Protein AF-Q96KV7-F1 (afdb_monomer)

Nearest PDB structures (foldseek):
  8enz-assembly1_A  TM=8.561E-01  e=2.056E-13  Schizosaccharomyces pombe
  8eny-assembly2_B  TM=8.397E-01  e=1.420E-12  Schizosaccharomyces pombe
  6t9k-assembly1_D  TM=7.426E-01  e=1.130E-11  Saccharomyces cerevisiae S288C
  7tmw-assembly1_B  TM=4.945E-01  e=9.226E-14  Homo sapiens
  8gg8-assembly1_B  TM=3.399E-01  e=8.009E-14  Homo sapiens

Radius of gyration: 41.24 Å; Cα contacts (8 Å, |Δi|>4): 4295; chains: 1; bounding box: 119×124×129 Å

GO terms:
  GO:0034451 centriolar satellite (C, IDA)
  GO:0008017 microtubule binding (F, IDA)
  GO:0005814 centriole (C, IDA)
  GO:0060271 cilium assembly (P, IMP)
  GO:0061511 centriole elongation (P, IMP)
  GO:0005515 protein binding (F, IPI)
  GO:0036064 ciliary basal body (C, IDA)
  GO:0005813 centrosome (C, IDA)

pLDDT: mean 77.02, std 22.11, range [20.91, 97.31]

Foldseek 3Di:
DDQDDAPQKDFVCVVQVVVVCPQKHFFAPWDWDQDPQQRDIWIFWADAFDPGIKIKGGHDLVFFPNAQFQKKKWWKWFAWFGKWKKWWFFAFPVRQTAIEMEMLQDPAWDDDLRYTYDHDDDDDPDDPPPDRRTHHPPTFIEIEMERQQCVCCQRPVTGTDRTGMIMIGHGMITPTMMGRNFAEDQFDDPVRPPPAPHHHDDPVRHGDDDPPDGPVVRYHYHYPPDDDDDDDDDDDDDDDDDDDDDDDDDDDDDDDDDDDDDDDDDDDDDDDDDDDADVVFDDDDDDDDDDDDDDDDDDDDDDDDDDDDDDDDDDDDDDDDDDDDDYDDDDDDDDDDDDDDDDDDDDDDDDDDPPVVQWFFFDFFFAQCQQFVDKAAQLVNQWIWGWRFQWIWIAGQVPRGIDIQDDAQGGWQEWEAALVQQWIWIWHDAPQIKIFIAGSPVSHTLDIGTDQARGWRYWEAANHNQKIKTWHAHPVRWIKIWIWGDVCSVVSDDIHTLEMDTDNFDWQEKYQDNVDNQWIWTFAALWIWIWGDDRSYIDIDTFDPDVCSRFGWAEKDWADDDPPDPDPPFRWMWIFTQQQKIFIAGPVVSYTPDIDGAFDDDDPDDPDDDPPDRPRDGGWTWNEWEHYNFWIWTFTQQQKIWIAGPVRPDTLAIDGHPGGWHYWYQHNVNQKIWTGHLQGWTWIQGSVVRDIGTSHGFHNAFWQDKEAAQPQCKIWTFGPSQWIWIARPVSSDTLAIDGDDPWGWHEKYDQRPAQKIWTWIQQRKIWIAHSVVRDTQEIDNPDRGGWLEKDAFNVRQKIWIAHLQAKIWIFGRPDSHGHTPDIDHLFADHNAPRFNQQWEAANNRQKIWHHDSHQQKIWIAGRVPRHTQDIDGNQPVPPPDPDRKGWQGWDAAAPVQQWIWTAIQQGKIFIARNRPRDTPDIGHPNESGGWSEWDADNVRQWIWTFHFQWIWIFGRVDPPGDDTDIGHDGNGGWRYKDARSVNQWIWTTTSIIIIMGRPDDDPPPPDDDDDDDDDDDDDDDDDDDDDDDDDDDDDDDDDDDDYDDDDYDDDDDDDDDDDDDDDDDDDDDDDDDDPPDCLLQQAAPDPDDDDPDDPPDDDADPPPDDQWDFFDWFFAQQNAFQQWDADPVVQWTWGFDWQWIWTARLVARGIDTQHDAQTGWRHKEAAPVRQKIKIWHFDHPPDQFTWIFIAGPVPSDGPDIDGDWSGGWRDWYAQLVNQKIWTAHFQVTQKIWIAGRVVRDTQDMDHHPGGWQDKDADNVDSQWIWTFWAFWIKIWGFDDDDSHTDIDIDIAGDDCVVPRWGFNEKDCDDPPWIWTWTQQQKIWIDHNVVSDTQDMDRHDRGTFNDWDDADQKIWTFGQQQKIWIKGHNCVVVCVVVHPDDPDIDTPDMDGDDGGWRHKDAPRVRQWIWTRHLQRWIWTDGPPVRDIDTPHGFHNWFWADKEADQVRQWIWIFFQQQWIWIAGSVSRDTDAIDHDPPKGWHEKEWAAPLPPPPQATWMWIWIQQQKIWIARPNSSGTDDIENQDRGGWNYKYAENNRQWIWTWAQQQKIWIAGRNPRDTDDIDRVQHGFGFNYKEKDADCCVLLPDDAGIWMWTATQQQKIWIWGDDVVVPDIGTLDIDHADADPDDPDPDDFAGWDKYQALVDNQWIWIFGHHPFQWIFIAGSSVRGTPDIQHDPAGFLEWEHANPQCWIWTWAQVQKIKIARNVVSDIDIDHDRNGTFNYWYADNNSQWIWTDGITMITIIGRPDD

Sequence (1748 aa):
MARAWQHPFLNVFRHFRVDEWKRSAKQGDVAVVTDKTLKGAVYRIRGSVSAANYIQLPKSSTQSLGLTGRYLYVLFRPLPSKHFVIHLDVSSKDNQVIRVSFSNLFKEFKSTATWLQFPLVLEARTPQRDLVGLAPSGARWTCLQLDLQDVLLVYLNRCYGHLKSIRLCASLLVRNLYTSDLCFEPAISGAQWAKLPVTPMPREMAFPVPKGESWHDRYIHVRFPSESLKVPSKPIEKSCSPPEAVLLGPGPQPLPCPVASSKPVRFSVSPVVQTPSPTASGRAALAPRPFPEVSLSQERSDASNADGPGFHSLEPWAQLEASDIHTAAAGTHVLTHESAEVPVARTGSCEGFLPDPVLRLKGVIGFGGHGTRQALWTPDGAAVVYPCHAVIVVLLVDTGEQRFFLGHTDKVSALALDGSSSLLASAQARAPSVMRLWDFQTGRCLCLFRSPMHVVCSLSFSDSGALLCGVGKDHHGRTMVVAWGTGQVGLGGEVVVLAKAHTDFDVQAFRVTFFDETRMASCGQGSVRLWRLRGGVLRSCPVDLGEHHALQFTDLAFKQARDGCPEPSAAMLFVCSRSGHILEIDCQRMVVRHARRLLPTRTPGGPHPQKQTFSSGPGIAISSLSVSPAMCAVGSEDGFLRLWPLDFSSVLLEAEHEGPVSSVCVSPDGLRVLSATSSGHLGFLDTLSRVYHMLARSHTAPVLALAMEQRRGQLATVSQDRTVRIWDLATLQQLYDFTSSEDAPCAVTFHPTRPTFFCGFSSGAVRSFSLEAAEVLVEHTCHRGAVTGLTATPDGRLLFSSCSQGSLAQYSCADPQWHVLRVAADMVCPDAPASPSALAVSRDGRLLAFVGPSRCTVTVMGSASLDELLRVDIGTLDLASSRLDSAMAVCFGPAALGHLLVSTSSNRVVVLDAVSGRIIRELPGVHPEPCPSLTLSEDARFLLIAAGRTIKVWDYATQASPGPQVYIGHSEPVQAVAFSPDQQQVLSAGDAVFLWDVLAPTESDQSFPGAPPACKTGPGAGPLEDAASRASELPRQQVPKPCQASPPRLGVCARPPEGGDGARDTRNSGAPRTTYLASCKAFTPARVSCSPHSAKGTCPPPASGGWLRLKAVVGYSGNGRANMVWRPDTGFFAYTCGRLVVVEDLHSGAQQHWSGHSAEISTLALSHSAQVLASASGRSSTTAHCQIRVWDVSGGLCQHLIFPHSTTVLALAFSPDDRLLVTLGDHDGRTLALWGTATYDLVSSTRLPEPVHGVAFNPWDAGELTCVGQGTVTFWLLQQRGADISLQVRREPVPEAVGAGELTSLCYGAPPLLYCGTSSGQVCVWDTRAGRCFLSWEADDGGIGLLLFSGSRLVSGSSTGRLRLWAVGAVSELRCKGSGASSVFMEHELVLDGAVVSASFDDSVDMGVVGTTAGTLWFVSWAEGTSTRLISGHRSKVNEVVFSPGESHCATCSEDGSVRVWALASMELVIQFQVLNQSCLCLAWSPPCCGRPEQQRLAAGYGDGSLRIFSVSRTAMELKMHPHPVALTTVAFSTDGQTVLSGDKDGLVAVSHPCTGTTFRVLSDHQGAPISTICVTCKECEDLGVEGTDLWLAASGDQRVSVWASDWLRNHCELVDWLSFPMPATTETQGHLPPSLAAFCPWDGALLMYVGPGVYKEVIIYNLCQKQVVEKIPLPFFAMSLSLSPGTHLLAVGFAECMLRLVDCAMGTAQDFAGHDNAVHLCRFTPSARLLFTAARNEILVWEVPGL

Structure (mmCIF, N/CA/C/O backbone):
data_AF-Q96KV7-F1
#
_entry.id   AF-Q96KV7-F1
#
loop_
_atom_site.group_PDB
_atom_site.id
_atom_site.type_symbol
_atom_site.label_atom_id
_atom_site.label_alt_id
_atom_site.label_comp_id
_atom_site.label_asym_id
_atom_site.label_entity_id
_atom_site.label_seq_id
_atom_site.pdbx_PDB_ins_code
_atom_site.Cartn_x
_atom_site.Cartn_y
_atom_site.Cartn_z
_atom_site.occupancy
_atom_site.B_iso_or_equiv
_atom_site.auth_seq_id
_atom_site.auth_comp_id
_atom_site.auth_asym_id
_atom_site.auth_atom_id
_atom_site.pdbx_PDB_model_num
ATOM 1 N N . MET A 1 1 ? 10.758 19.929 -32.519 1.00 34.78 1 MET A N 1
ATOM 2 C CA . MET A 1 1 ? 10.108 20.698 -33.611 1.00 34.78 1 MET A CA 1
ATOM 3 C C . MET A 1 1 ? 9.412 21.913 -33.006 1.00 34.78 1 MET A C 1
ATOM 5 O O . MET A 1 1 ? 9.133 21.882 -31.813 1.00 34.78 1 MET A O 1
ATOM 9 N N . ALA A 1 2 ? 9.167 22.981 -33.771 1.00 31.41 2 ALA A N 1
ATOM 10 C CA . ALA A 1 2 ? 8.448 24.152 -33.258 1.00 31.41 2 ALA A CA 1
ATOM 11 C C . ALA A 1 2 ? 6.996 23.791 -32.886 1.00 31.41 2 ALA A C 1
ATOM 13 O O . ALA A 1 2 ? 6.369 23.001 -33.591 1.00 31.41 2 ALA A O 1
ATOM 14 N N . ARG A 1 3 ? 6.452 24.381 -31.808 1.00 45.59 3 ARG A N 1
ATOM 15 C CA . ARG A 1 3 ? 5.015 24.279 -31.491 1.00 45.59 3 ARG A CA 1
ATOM 16 C C . ARG A 1 3 ? 4.237 24.935 -32.634 1.00 45.59 3 ARG A C 1
ATOM 18 O O . ARG A 1 3 ? 4.366 26.143 -32.831 1.00 45.59 3 ARG A O 1
ATOM 25 N N . ALA A 1 4 ? 3.496 24.145 -33.409 1.00 49.84 4 ALA A N 1
ATOM 26 C CA . ALA A 1 4 ? 2.794 24.639 -34.588 1.00 49.84 4 ALA A CA 1
ATOM 27 C C . ALA A 1 4 ? 1.745 25.691 -34.191 1.00 49.84 4 ALA A C 1
ATOM 29 O O . ALA A 1 4 ? 0.995 25.499 -33.233 1.00 49.84 4 ALA A O 1
ATOM 30 N N . TRP A 1 5 ? 1.714 26.806 -34.921 1.00 50.12 5 TRP A N 1
ATOM 31 C CA . TRP A 1 5 ? 0.780 27.913 -34.699 1.00 50.12 5 TRP A CA 1
ATOM 32 C C . TRP A 1 5 ? -0.660 27.418 -34.928 1.00 50.12 5 TRP A C 1
ATOM 34 O O . TRP A 1 5 ? -0.947 26.880 -35.996 1.00 50.12 5 TRP A O 1
ATOM 44 N N . GLN A 1 6 ? -1.531 27.533 -33.919 1.00 59.19 6 GLN A N 1
ATOM 45 C CA . GLN A 1 6 ? -2.839 26.849 -33.888 1.00 59.19 6 GLN A CA 1
ATOM 46 C C . GLN A 1 6 ? -4.051 27.756 -33.618 1.00 59.19 6 GLN A C 1
ATOM 48 O O . GLN A 1 6 ? -5.178 27.282 -33.729 1.00 59.19 6 GLN A O 1
ATOM 53 N N . HIS A 1 7 ? -3.856 29.042 -33.311 1.00 55.34 7 HIS A N 1
ATOM 54 C CA . HIS A 1 7 ? -4.969 29.970 -33.089 1.00 55.34 7 HIS A CA 1
ATOM 55 C C . HIS A 1 7 ? -5.436 30.658 -34.388 1.00 55.34 7 HIS A C 1
ATOM 57 O O . HIS A 1 7 ? -4.595 31.051 -35.198 1.00 55.34 7 HIS A O 1
ATOM 63 N N . PRO A 1 8 ? -6.755 30.878 -34.569 1.00 68.19 8 PRO A N 1
ATOM 64 C CA . PRO A 1 8 ? -7.844 30.315 -33.764 1.00 68.19 8 PRO A CA 1
ATOM 65 C C . PRO A 1 8 ? -8.082 28.820 -34.049 1.00 68.19 8 PRO A C 1
ATOM 67 O O . PRO A 1 8 ? -8.606 28.120 -33.189 1.00 68.19 8 PRO A O 1
ATOM 70 N N . PHE A 1 9 ? -7.688 28.315 -35.222 1.00 83.25 9 PHE A N 1
ATOM 71 C CA . PHE A 1 9 ? -7.734 26.892 -35.577 1.00 83.25 9 PHE A CA 1
ATOM 72 C C . PHE A 1 9 ? -6.637 26.530 -36.588 1.00 83.25 9 PHE A C 1
ATOM 74 O O . PHE A 1 9 ? -6.172 27.381 -37.349 1.00 83.25 9 PHE A O 1
ATOM 81 N N . LEU A 1 10 ? -6.273 25.247 -36.655 1.00 87.31 10 LEU A N 1
ATOM 82 C CA . LEU A 1 10 ? -5.358 24.690 -37.650 1.00 87.31 10 LEU A CA 1
ATOM 83 C C . LEU A 1 10 ? -6.064 23.667 -38.545 1.00 87.31 10 LEU A C 1
ATOM 85 O O . LEU A 1 10 ? -6.632 22.690 -38.070 1.00 87.31 10 LEU A O 1
ATOM 89 N N . ASN A 1 11 ? -5.950 23.860 -39.858 1.00 89.25 11 ASN A N 1
ATOM 90 C CA . ASN A 1 11 ? -6.362 22.912 -40.893 1.00 89.25 11 ASN A CA 1
ATOM 91 C C . ASN A 1 11 ? -5.256 21.852 -41.088 1.00 89.25 11 ASN A C 1
ATOM 93 O O . ASN A 1 11 ? -4.212 22.142 -41.681 1.00 89.25 11 ASN A O 1
ATOM 97 N N . VAL A 1 12 ? -5.454 20.636 -40.565 1.00 88.12 12 VAL A N 1
ATOM 98 C CA . VAL A 1 12 ? -4.380 19.634 -40.437 1.00 88.12 12 VAL A CA 1
ATOM 99 C C . VAL A 1 12 ? -3.969 19.069 -41.799 1.00 88.12 12 VAL A C 1
ATOM 101 O O . VAL A 1 12 ? -2.770 18.984 -42.071 1.00 88.12 12 VAL A O 1
ATOM 104 N N . PHE A 1 13 ? -4.912 18.746 -42.699 1.00 89.25 13 PHE A N 1
ATOM 105 C CA . PHE A 1 13 ? -4.544 18.226 -44.026 1.00 89.25 13 PHE A CA 1
ATOM 106 C C . PHE A 1 13 ? -3.753 19.258 -44.844 1.00 89.25 13 PHE A C 1
ATOM 108 O O . PHE A 1 13 ? -2.751 18.903 -45.467 1.00 89.25 13 PHE A O 1
ATOM 115 N N . ARG A 1 14 ? -4.142 20.542 -44.778 1.00 85.25 14 ARG A N 1
ATOM 116 C CA . ARG A 1 14 ? -3.446 21.657 -45.447 1.00 85.25 14 ARG A CA 1
ATOM 117 C C . ARG A 1 14 ? -2.066 21.930 -44.840 1.00 85.25 14 ARG A C 1
ATOM 119 O O . ARG A 1 14 ? -1.130 22.216 -45.580 1.00 85.25 14 ARG A O 1
ATOM 126 N N . HIS A 1 15 ? -1.911 21.807 -43.517 1.00 83.62 15 HIS A N 1
ATOM 127 C CA . HIS A 1 15 ? -0.622 22.001 -42.839 1.00 83.62 15 HIS A CA 1
ATOM 128 C C . HIS A 1 15 ? 0.388 20.886 -43.155 1.00 83.62 15 HIS A C 1
ATOM 130 O O . HIS A 1 15 ? 1.561 21.157 -43.413 1.00 83.62 15 HIS A O 1
ATOM 136 N N . PHE A 1 16 ? -0.062 19.628 -43.167 1.00 82.00 16 PHE A N 1
ATOM 137 C CA . PHE A 1 16 ? 0.793 18.479 -43.479 1.00 82.00 16 PHE A CA 1
ATOM 138 C C . PHE A 1 16 ? 0.926 18.194 -44.982 1.00 82.00 16 PHE A C 1
ATOM 140 O O . PHE A 1 16 ? 1.760 17.368 -45.354 1.00 82.00 16 PHE A O 1
ATOM 147 N N . ARG A 1 17 ? 0.155 18.899 -45.828 1.00 82.75 17 ARG A N 1
ATOM 148 C CA . ARG A 1 17 ? 0.042 18.702 -47.283 1.00 82.75 17 ARG A CA 1
ATOM 149 C C . ARG A 1 17 ? -0.162 17.227 -47.629 1.00 82.75 17 ARG A C 1
ATOM 151 O O . ARG A 1 17 ? 0.691 16.601 -48.258 1.00 82.75 17 ARG A O 1
ATOM 158 N N . VAL A 1 18 ? -1.278 16.664 -47.159 1.00 84.25 18 VAL A N 1
ATOM 159 C CA . VAL A 1 18 ? -1.610 15.235 -47.337 1.00 84.25 18 VAL A CA 1
ATOM 160 C C . VAL A 1 18 ? -1.519 14.821 -48.807 1.00 84.25 18 VAL A C 1
ATOM 162 O O . VAL A 1 18 ? -0.989 13.754 -49.101 1.00 84.25 18 VAL A O 1
ATOM 165 N N . ASP A 1 19 ? -1.925 15.719 -49.703 1.00 82.31 19 ASP A N 1
ATOM 166 C CA . ASP A 1 19 ? -1.891 15.595 -51.161 1.00 82.31 19 ASP A CA 1
ATOM 167 C C . ASP A 1 19 ? -0.485 15.271 -51.721 1.00 82.31 19 ASP A C 1
ATOM 169 O O . ASP A 1 19 ? -0.372 14.577 -52.730 1.00 82.31 19 ASP A O 1
ATOM 173 N N . GLU A 1 20 ? 0.591 15.718 -51.056 1.00 84.81 20 GLU A N 1
ATOM 174 C CA . GLU A 1 20 ? 1.983 15.447 -51.452 1.00 84.81 20 GLU A CA 1
ATOM 175 C C . GLU A 1 20 ? 2.544 14.113 -50.912 1.00 84.81 20 GLU A C 1
ATOM 177 O O . GLU A 1 20 ? 3.621 13.700 -51.336 1.00 84.81 20 GLU A O 1
ATOM 182 N N . TRP A 1 21 ? 1.887 13.460 -49.943 1.00 85.12 21 TRP A N 1
ATOM 183 C CA . TRP A 1 21 ? 2.321 12.200 -49.296 1.00 85.12 21 TRP A CA 1
ATOM 184 C C . TRP A 1 21 ? 3.758 12.175 -48.719 1.00 85.12 21 TRP A C 1
ATOM 186 O O . TRP A 1 21 ? 4.327 11.115 -48.440 1.00 85.12 21 TRP A O 1
ATOM 196 N N . LYS A 1 22 ? 4.364 13.351 -48.496 1.00 80.56 22 LYS A N 1
ATOM 197 C CA . LYS A 1 22 ? 5.716 13.489 -47.918 1.00 80.56 22 LYS A CA 1
ATOM 198 C C . LYS A 1 22 ? 5.724 13.353 -46.394 1.00 80.56 22 LYS A C 1
ATOM 200 O O . LYS A 1 22 ? 6.629 12.729 -45.847 1.00 80.56 22 LYS A O 1
ATOM 205 N N . ARG A 1 23 ? 4.729 13.942 -45.715 1.00 82.56 23 ARG A N 1
ATOM 206 C CA . ARG A 1 23 ? 4.603 13.966 -44.239 1.00 82.56 23 ARG A CA 1
ATOM 207 C C . ARG A 1 23 ? 3.464 13.096 -43.695 1.00 82.56 23 ARG A C 1
ATOM 209 O O . ARG A 1 23 ? 3.427 12.838 -42.494 1.00 82.56 23 ARG A O 1
ATOM 216 N N . SER A 1 24 ? 2.569 12.638 -44.563 1.00 87.50 24 SER A N 1
ATOM 217 C CA . SER A 1 24 ? 1.545 11.620 -44.309 1.00 87.50 24 SER A CA 1
ATOM 218 C C . SER A 1 24 ? 1.986 10.257 -44.858 1.00 87.50 24 SER A C 1
ATOM 220 O O . SER A 1 24 ? 2.900 10.172 -45.679 1.00 87.50 24 SER A O 1
ATOM 222 N N . ALA A 1 25 ? 1.313 9.189 -44.434 1.00 87.56 25 ALA A N 1
ATOM 223 C CA . ALA A 1 25 ? 1.322 7.899 -45.120 1.00 87.56 25 ALA A CA 1
ATOM 224 C C . ALA A 1 25 ? -0.082 7.577 -45.653 1.00 87.56 25 ALA A C 1
ATOM 226 O O . ALA A 1 25 ? -1.083 7.988 -45.060 1.00 87.56 25 ALA A O 1
ATOM 227 N N . LYS A 1 26 ? -0.145 6.787 -46.728 1.00 88.25 26 LYS A N 1
ATOM 228 C CA . LYS A 1 26 ? -1.336 6.018 -47.098 1.00 88.25 26 LYS A CA 1
ATOM 229 C C . LYS A 1 26 ? -0.977 4.570 -47.400 1.00 88.25 26 LYS A C 1
ATOM 231 O O . LYS A 1 26 ? 0.113 4.306 -47.903 1.00 88.25 26 LYS A O 1
ATOM 236 N N . GLN A 1 27 ? -1.924 3.677 -47.154 1.00 84.62 27 GLN A N 1
ATOM 237 C CA . GLN A 1 27 ? -1.878 2.267 -47.536 1.00 84.62 27 GLN A CA 1
ATOM 238 C C . GLN A 1 27 ? -3.271 1.868 -48.056 1.00 84.62 27 GLN A C 1
ATOM 240 O O . GLN A 1 27 ? -4.271 2.392 -47.561 1.00 84.62 27 GLN A O 1
ATOM 245 N N . GLY A 1 28 ? -3.346 1.003 -49.074 1.00 84.56 28 GLY A N 1
ATOM 246 C CA . GLY A 1 28 ? -4.618 0.532 -49.652 1.00 84.56 28 GLY A CA 1
ATOM 247 C C . GLY A 1 28 ? -5.316 1.489 -50.640 1.00 84.56 28 GLY A C 1
ATOM 248 O O . GLY A 1 28 ? -4.690 2.411 -51.174 1.00 84.56 28 GLY A O 1
ATOM 249 N N . ASP A 1 29 ? -6.618 1.271 -50.906 1.00 85.56 29 ASP A N 1
ATOM 250 C CA . ASP A 1 29 ? -7.444 2.128 -51.793 1.00 85.56 29 ASP A CA 1
ATOM 251 C C . ASP A 1 29 ? -7.745 3.468 -51.107 1.00 85.56 29 ASP A C 1
ATOM 253 O O . ASP A 1 29 ? -8.786 3.664 -50.471 1.00 85.56 29 ASP A O 1
ATOM 257 N N . VAL A 1 30 ? -6.783 4.383 -51.244 1.00 88.00 30 VAL A N 1
ATOM 258 C CA . VAL A 1 30 ? -6.872 5.789 -50.849 1.00 88.00 30 VAL A CA 1
ATOM 259 C C . VAL A 1 30 ? -6.730 6.681 -52.084 1.00 88.00 30 VAL A C 1
ATOM 261 O O . VAL A 1 30 ? -5.627 6.867 -52.623 1.00 88.00 30 VAL A O 1
ATOM 264 N N . ALA A 1 31 ? -7.853 7.268 -52.496 1.00 88.44 31 ALA A N 1
ATOM 265 C CA . ALA A 1 31 ? -7.987 8.108 -53.684 1.00 88.44 31 ALA A CA 1
ATOM 266 C C . ALA A 1 31 ? -8.670 9.447 -53.363 1.00 88.44 31 ALA A C 1
ATOM 268 O O . ALA A 1 31 ? -9.556 9.517 -52.511 1.00 88.44 31 ALA A O 1
ATOM 269 N N . VAL A 1 32 ? -8.293 10.510 -54.078 1.00 89.69 32 VAL A N 1
ATOM 270 C CA . VAL A 1 32 ? -9.004 11.798 -54.031 1.00 89.69 32 VAL A CA 1
ATOM 271 C C . VAL A 1 32 ? -10.189 11.739 -54.996 1.00 89.69 32 VAL A C 1
ATOM 273 O O . VAL A 1 32 ? -10.039 11.317 -56.140 1.00 89.69 32 VAL A O 1
ATOM 276 N N . VAL A 1 33 ? -11.371 12.144 -54.534 1.00 90.00 33 VAL A N 1
ATOM 277 C CA . VAL A 1 33 ? -12.633 12.114 -55.290 1.00 90.00 33 VAL A CA 1
ATOM 278 C C . VAL A 1 33 ? -13.366 13.442 -55.092 1.00 90.00 33 VAL A C 1
ATOM 280 O O . VAL A 1 33 ? -13.329 14.010 -54.005 1.00 90.00 33 VAL A O 1
ATOM 283 N N . THR A 1 34 ? -14.052 13.956 -56.113 1.00 87.75 34 THR A N 1
ATOM 284 C CA . THR A 1 34 ? -14.915 15.141 -55.964 1.00 87.75 34 THR A CA 1
ATOM 285 C C . THR A 1 34 ? -16.287 14.736 -55.419 1.00 87.75 34 THR A C 1
ATOM 287 O O . THR A 1 34 ? -17.031 14.017 -56.088 1.00 87.75 34 THR A O 1
ATOM 290 N N . ASP A 1 35 ? -16.656 15.200 -54.222 1.00 86.94 35 ASP A N 1
ATOM 291 C CA . ASP A 1 35 ? -17.987 14.953 -53.654 1.00 86.94 35 ASP A CA 1
ATOM 292 C C . ASP A 1 35 ? -19.024 15.935 -54.237 1.00 86.94 35 ASP A C 1
ATOM 294 O O . ASP A 1 35 ? -18.842 17.156 -54.211 1.00 86.94 35 ASP A O 1
ATOM 298 N N . LYS A 1 36 ? -20.136 15.396 -54.759 1.00 81.38 36 LYS A N 1
ATOM 299 C CA . LYS A 1 36 ? -21.201 16.176 -55.417 1.00 81.38 36 LYS A CA 1
ATOM 300 C C . LYS A 1 36 ? -22.004 17.065 -54.457 1.00 81.38 36 LYS A C 1
ATOM 302 O O . LYS A 1 36 ? -22.566 18.061 -54.903 1.00 81.38 36 LYS A O 1
ATOM 307 N N . THR A 1 37 ? -22.081 16.716 -53.172 1.00 80.25 37 THR A N 1
ATOM 308 C CA . THR A 1 37 ? -22.831 17.475 -52.155 1.00 80.25 37 THR A CA 1
ATOM 309 C C . THR A 1 37 ? -22.008 18.631 -51.589 1.00 80.25 37 THR A C 1
ATOM 311 O O . THR A 1 37 ? -22.531 19.731 -51.430 1.00 80.25 37 THR A O 1
ATOM 314 N N . LEU A 1 38 ? -20.706 18.417 -51.376 1.00 82.88 38 LEU A N 1
ATOM 315 C CA . LEU A 1 38 ? -19.777 19.428 -50.865 1.00 82.88 38 LEU A CA 1
ATOM 316 C C . LEU A 1 38 ? -19.147 20.307 -51.957 1.00 82.88 38 LEU A C 1
ATOM 318 O O . LEU A 1 38 ? -18.582 21.349 -51.632 1.00 82.88 38 LEU A O 1
ATOM 322 N N . LYS A 1 39 ? -19.222 19.893 -53.232 1.00 80.94 39 LYS A N 1
ATOM 323 C CA . LYS A 1 39 ? -18.578 20.548 -54.390 1.00 80.94 39 LYS A CA 1
ATOM 324 C C . LYS A 1 39 ? -17.064 20.749 -54.208 1.00 80.94 39 LYS A C 1
ATOM 326 O O . LYS A 1 39 ? -16.514 21.777 -54.591 1.00 80.94 39 LYS A O 1
ATOM 331 N N . GLY A 1 40 ? -16.390 19.761 -53.619 1.00 80.56 40 GLY A N 1
ATOM 332 C CA . GLY A 1 40 ? -14.963 19.826 -53.304 1.00 80.56 40 GLY A CA 1
ATOM 333 C C . GLY A 1 40 ? -14.284 18.460 -53.326 1.00 80.56 40 GLY A C 1
ATOM 334 O O . GLY A 1 40 ? -14.946 17.422 -53.372 1.00 80.56 40 GLY A O 1
ATOM 335 N N . ALA A 1 41 ? -12.953 18.470 -53.307 1.00 85.19 41 ALA A N 1
ATOM 336 C CA . ALA A 1 41 ? -12.144 17.264 -53.178 1.00 85.19 41 ALA A CA 1
ATOM 337 C C . ALA A 1 41 ? -12.269 16.667 -51.766 1.00 85.19 41 ALA A C 1
ATOM 339 O O . ALA A 1 41 ? -12.220 17.392 -50.771 1.00 85.19 41 ALA A O 1
ATOM 340 N N . VAL A 1 42 ? -12.415 15.345 -51.691 1.00 91.56 42 VAL A N 1
ATOM 341 C CA . VAL A 1 42 ? -12.434 14.557 -50.455 1.00 91.56 42 VAL A CA 1
ATOM 342 C C . VAL A 1 42 ? -11.585 13.298 -50.626 1.00 91.56 42 VAL A C 1
ATOM 344 O O . VAL A 1 42 ? -11.431 12.774 -51.731 1.00 91.56 42 VAL A O 1
ATOM 347 N N . TYR A 1 43 ? -11.043 12.793 -49.527 1.00 92.12 43 TYR A N 1
ATOM 348 C CA . TYR A 1 43 ? -10.253 11.570 -49.487 1.00 92.12 43 TYR A CA 1
ATOM 349 C C . TYR A 1 43 ? -11.164 10.361 -49.270 1.00 92.12 43 TYR A C 1
ATOM 351 O O . TYR A 1 43 ? -11.771 10.222 -48.212 1.00 92.12 43 TYR A O 1
ATOM 359 N N . ARG A 1 44 ? -11.266 9.472 -50.262 1.00 92.19 44 ARG A N 1
ATOM 360 C CA . ARG A 1 44 ? -11.951 8.181 -50.138 1.00 92.19 44 ARG A CA 1
ATOM 361 C C . ARG A 1 44 ? -10.955 7.125 -49.680 1.00 92.19 44 ARG A C 1
ATOM 363 O O . ARG A 1 44 ? -10.014 6.841 -50.414 1.00 92.19 44 ARG A O 1
ATOM 370 N N . ILE A 1 45 ? -11.217 6.507 -48.533 1.00 90.38 45 ILE A N 1
ATOM 371 C CA . ILE A 1 45 ? -10.579 5.259 -48.097 1.00 90.38 45 ILE A CA 1
ATOM 372 C C . ILE A 1 45 ? -11.598 4.133 -48.296 1.00 90.38 45 ILE A C 1
ATOM 374 O O . ILE A 1 45 ? -12.754 4.282 -47.899 1.00 90.38 45 ILE A O 1
ATOM 378 N N . ARG A 1 46 ? -11.211 3.005 -48.897 1.00 83.75 46 ARG A N 1
ATOM 379 C CA . ARG A 1 46 ? -12.092 1.844 -49.127 1.00 83.75 46 ARG A CA 1
ATOM 380 C C . ARG A 1 46 ? -11.367 0.556 -48.742 1.00 83.75 46 ARG A C 1
ATOM 382 O O . ARG A 1 46 ? -10.224 0.364 -49.122 1.00 83.75 46 ARG A O 1
ATOM 389 N N . GLY A 1 47 ? -12.036 -0.331 -48.009 1.00 77.38 47 GLY A N 1
ATOM 390 C CA . GLY A 1 47 ? -11.460 -1.618 -47.606 1.00 77.38 47 GLY A CA 1
ATOM 391 C C . GLY A 1 47 ? -12.272 -2.329 -46.524 1.00 77.38 47 GLY A C 1
ATOM 392 O O . GLY A 1 47 ? -13.288 -1.807 -46.059 1.00 77.38 47 GLY A O 1
ATOM 393 N N . SER A 1 48 ? -11.821 -3.516 -46.129 1.00 67.94 48 SER A N 1
ATOM 394 C CA . SER A 1 48 ? -12.137 -4.114 -44.828 1.00 67.94 48 SER A CA 1
ATOM 395 C C . SER A 1 48 ? -11.428 -3.345 -43.705 1.00 67.94 48 SER A C 1
ATOM 397 O O . SER A 1 48 ? -10.426 -2.667 -43.950 1.00 67.94 48 SER A O 1
ATOM 399 N N . VAL A 1 49 ? -11.949 -3.433 -42.477 1.00 57.81 49 VAL A N 1
ATOM 400 C CA . VAL A 1 49 ? -11.291 -2.875 -41.287 1.00 57.81 49 VAL A CA 1
ATOM 401 C C . VAL A 1 49 ? -10.140 -3.795 -40.886 1.00 57.81 49 VAL A C 1
ATOM 403 O O . VAL A 1 49 ? -10.342 -4.824 -40.255 1.00 57.81 49 VAL A O 1
ATOM 406 N N . SER A 1 50 ? -8.934 -3.426 -41.308 1.00 52.88 50 SER A N 1
ATOM 407 C CA . SER A 1 50 ? -7.657 -3.974 -40.846 1.00 52.88 50 SER A CA 1
ATOM 408 C C . SER A 1 50 ? -6.526 -3.002 -41.211 1.00 52.88 50 SER A C 1
ATOM 410 O O . SER A 1 50 ? -6.756 -1.985 -41.878 1.00 52.88 50 SER A O 1
ATOM 412 N N . ALA A 1 51 ? -5.289 -3.315 -40.817 1.00 56.09 51 ALA A N 1
ATOM 413 C CA . ALA A 1 51 ? -4.108 -2.474 -41.029 1.00 56.09 51 ALA A CA 1
ATOM 414 C C . ALA A 1 51 ? -3.756 -2.166 -42.508 1.00 56.09 51 ALA A C 1
ATOM 416 O O . ALA A 1 51 ? -2.841 -1.391 -42.763 1.00 56.09 51 ALA A O 1
ATOM 417 N N . ALA A 1 52 ? -4.463 -2.726 -43.496 1.00 69.06 52 ALA A N 1
ATOM 418 C CA . ALA A 1 52 ? -4.124 -2.585 -44.915 1.00 69.06 52 ALA A CA 1
ATOM 419 C C . ALA A 1 52 ? -4.664 -1.317 -45.617 1.00 69.06 52 ALA A C 1
ATOM 421 O O . ALA A 1 52 ? -4.171 -0.987 -46.694 1.00 69.06 52 ALA A O 1
ATOM 422 N N . ASN A 1 53 ? -5.671 -0.614 -45.072 1.00 85.31 53 ASN A N 1
ATOM 423 C CA . ASN A 1 53 ? -6.352 0.495 -45.771 1.00 85.31 53 ASN A CA 1
ATOM 424 C C . ASN A 1 53 ? -6.515 1.743 -44.882 1.00 85.31 53 ASN A C 1
ATOM 426 O O . ASN A 1 53 ? -7.514 1.864 -44.168 1.00 85.31 53 ASN A O 1
ATOM 430 N N . TYR A 1 54 ? -5.567 2.689 -44.930 1.00 89.56 54 TYR A N 1
ATOM 431 C CA . TYR A 1 54 ? -5.578 3.873 -44.058 1.00 89.56 54 TYR A CA 1
ATOM 432 C C . TYR A 1 54 ? -4.894 5.130 -44.627 1.00 89.56 54 TYR A C 1
ATOM 434 O O . TYR A 1 54 ? -4.047 5.059 -45.517 1.00 89.56 54 TYR A O 1
ATOM 442 N N . ILE A 1 55 ? -5.211 6.287 -44.029 1.00 91.38 55 ILE A N 1
ATOM 443 C CA . ILE A 1 55 ? -4.398 7.518 -44.041 1.00 91.38 55 ILE A CA 1
ATOM 444 C C . ILE A 1 55 ? -3.820 7.717 -42.637 1.00 91.38 55 ILE A C 1
ATOM 446 O O . ILE A 1 55 ? -4.566 7.656 -41.661 1.00 91.38 55 ILE A O 1
ATOM 450 N N . GLN A 1 56 ? -2.516 7.984 -42.524 1.00 90.38 56 GLN A N 1
ATOM 451 C CA . GLN A 1 56 ? -1.853 8.261 -41.244 1.00 90.38 56 GLN A CA 1
ATOM 452 C C . GLN A 1 56 ? -1.104 9.596 -41.262 1.00 90.38 56 GLN A C 1
ATOM 454 O O . GLN A 1 56 ? -0.434 9.953 -42.236 1.00 90.38 56 GLN A O 1
ATOM 459 N N . LEU A 1 57 ? -1.203 10.307 -40.144 1.00 91.00 57 LEU A N 1
ATOM 460 C CA . LEU A 1 57 ? -0.556 11.576 -39.856 1.00 91.00 57 LEU A CA 1
ATOM 461 C C . LEU A 1 57 ? 0.107 11.485 -38.466 1.00 91.00 57 LEU A C 1
ATOM 463 O O . LEU A 1 57 ? -0.617 11.325 -37.486 1.00 91.00 57 LEU A O 1
ATOM 467 N N . PRO A 1 58 ? 1.441 11.611 -38.336 1.00 87.94 58 PRO A N 1
ATOM 468 C CA . PRO A 1 58 ? 2.441 11.755 -39.395 1.00 87.94 58 PRO A CA 1
ATOM 469 C C . PRO A 1 58 ? 2.825 10.394 -40.013 1.00 87.94 58 PRO A C 1
ATOM 471 O O . PRO A 1 58 ? 2.329 9.337 -39.618 1.00 87.94 58 PRO A O 1
ATOM 474 N N . LYS A 1 59 ? 3.726 10.415 -41.002 1.00 84.25 59 LYS A N 1
ATOM 475 C CA . LYS A 1 59 ? 4.155 9.243 -41.791 1.00 84.25 59 LYS A CA 1
ATOM 476 C C . LYS A 1 59 ? 4.702 8.066 -40.962 1.00 84.25 59 LYS A C 1
ATOM 478 O O . LYS A 1 59 ? 4.590 6.931 -41.409 1.00 84.25 59 LYS A O 1
ATOM 483 N N . SER A 1 60 ? 5.247 8.316 -39.768 1.00 81.25 60 SER A N 1
ATOM 484 C CA . SER A 1 60 ? 5.673 7.290 -38.801 1.00 81.25 60 SER A CA 1
ATOM 485 C C . SER A 1 60 ? 5.024 7.525 -37.435 1.00 81.25 60 SER A C 1
ATOM 487 O O . SER A 1 60 ? 4.968 8.665 -36.985 1.00 81.25 60 SER A O 1
ATOM 489 N N . SER A 1 61 ? 4.623 6.462 -36.734 1.00 71.62 61 SER A N 1
ATOM 490 C CA . SER A 1 61 ? 4.109 6.510 -35.350 1.00 71.62 61 SER A CA 1
ATOM 491 C C . SER A 1 61 ? 5.159 6.944 -34.309 1.00 71.62 61 SER A C 1
ATOM 493 O O . SER A 1 61 ? 4.813 7.321 -33.183 1.00 71.62 61 SER A O 1
ATOM 495 N N . THR A 1 62 ? 6.446 6.928 -34.677 1.00 74.50 62 THR A N 1
ATOM 496 C CA . THR A 1 62 ? 7.545 7.479 -33.865 1.00 74.50 62 THR A CA 1
ATOM 497 C C . THR A 1 62 ? 7.601 9.008 -33.891 1.00 74.50 62 THR A C 1
ATOM 499 O O . THR A 1 62 ? 8.178 9.616 -32.993 1.00 74.50 62 THR A O 1
ATOM 502 N N . GLN A 1 63 ? 6.983 9.652 -34.886 1.00 77.50 63 GLN A N 1
ATOM 503 C CA . GLN A 1 63 ? 6.887 11.109 -34.982 1.00 77.50 63 GLN A CA 1
ATOM 504 C C . GLN A 1 63 ? 5.592 11.598 -34.308 1.00 77.50 63 GLN A C 1
ATOM 506 O O . GLN A 1 63 ? 4.581 10.900 -34.306 1.00 77.50 63 GLN A O 1
ATOM 511 N N . SER A 1 64 ? 5.616 12.809 -33.743 1.00 85.06 64 SER A N 1
ATOM 512 C CA . SER A 1 64 ? 4.442 13.455 -33.134 1.00 85.06 64 SER A CA 1
ATOM 513 C C . SER A 1 64 ? 3.967 14.634 -33.985 1.00 85.06 64 SER A C 1
ATOM 515 O O . SER A 1 64 ? 4.792 15.415 -34.464 1.00 85.06 64 SER A O 1
ATOM 517 N N . LEU A 1 65 ? 2.648 14.797 -34.137 1.00 86.25 65 LEU A N 1
ATOM 518 C CA . LEU A 1 65 ? 2.040 16.005 -34.707 1.00 86.25 65 LEU A CA 1
ATOM 519 C C . LEU A 1 65 ? 2.263 17.240 -33.818 1.00 86.25 65 LEU A C 1
ATOM 521 O O . LEU A 1 65 ? 2.321 18.355 -34.331 1.00 86.25 65 LEU A O 1
ATOM 525 N N . GLY A 1 66 ? 2.383 17.051 -32.497 1.00 84.31 66 GLY A N 1
ATOM 526 C CA . GLY A 1 66 ? 2.609 18.132 -31.533 1.00 84.31 66 GLY A CA 1
ATOM 527 C C . GLY A 1 66 ? 1.467 19.152 -31.439 1.00 84.31 66 GLY A C 1
ATOM 528 O O . GLY A 1 66 ? 1.715 20.301 -31.070 1.00 84.31 66 GLY A O 1
ATOM 529 N N . LEU A 1 67 ? 0.239 18.762 -31.802 1.00 87.56 67 LEU A N 1
ATOM 530 C CA . LEU A 1 67 ? -0.929 19.647 -31.789 1.00 87.56 67 LEU A CA 1
ATOM 531 C C . LEU A 1 67 ? -1.530 19.698 -30.384 1.00 87.56 67 LEU A C 1
ATOM 533 O O . LEU A 1 67 ? -1.731 18.667 -29.757 1.00 87.56 67 LEU A O 1
ATOM 537 N N . THR A 1 68 ? -1.797 20.899 -29.886 1.00 87.88 68 THR A N 1
ATOM 538 C CA . THR A 1 68 ? -2.198 21.172 -28.497 1.00 87.88 68 THR A CA 1
ATOM 539 C C . THR A 1 68 ? -3.642 21.646 -28.370 1.00 87.88 68 THR A C 1
ATOM 541 O O . THR A 1 68 ? -4.109 21.796 -27.247 1.00 87.88 68 THR A O 1
ATOM 544 N N . GLY A 1 69 ? -4.345 21.866 -29.489 1.00 85.75 69 GLY A N 1
ATOM 545 C CA . GLY A 1 69 ? -5.744 22.302 -29.496 1.00 85.75 69 GLY A CA 1
ATOM 546 C C . GLY A 1 69 ? -6.650 21.377 -28.683 1.00 85.75 69 GLY A C 1
ATOM 547 O O . GLY A 1 69 ? -6.623 20.164 -28.909 1.00 85.75 69 GLY A O 1
ATOM 548 N N . ARG A 1 70 ? -7.435 21.942 -27.751 1.00 89.69 70 ARG A N 1
ATOM 549 C CA . ARG A 1 70 ? -8.414 21.222 -26.902 1.00 89.69 70 ARG A CA 1
ATOM 550 C C . ARG A 1 70 ? -9.416 20.407 -27.728 1.00 89.69 70 ARG A C 1
ATOM 552 O O . ARG A 1 70 ? -9.714 19.268 -27.379 1.00 89.69 70 ARG A O 1
ATOM 559 N N . TYR A 1 71 ? -9.901 20.979 -28.827 1.00 91.50 71 TYR A N 1
ATOM 560 C CA . TYR A 1 71 ? -10.935 20.401 -29.677 1.00 91.50 71 TYR A CA 1
ATOM 561 C C . TYR A 1 71 ? -10.367 19.869 -30.997 1.00 91.50 71 TYR A C 1
ATOM 563 O O . TYR A 1 71 ? -9.617 20.565 -31.691 1.00 91.50 71 TYR A O 1
ATOM 571 N N . LEU A 1 72 ? -10.787 18.663 -31.385 1.00 93.19 72 LEU A N 1
ATOM 572 C CA . LEU A 1 72 ? -10.532 18.064 -32.697 1.00 93.19 72 LEU A CA 1
ATOM 573 C C . LEU A 1 72 ? -11.853 17.892 -33.459 1.00 93.19 72 LEU A C 1
ATOM 575 O O . LEU A 1 72 ? -12.773 17.239 -32.973 1.00 93.19 72 LEU A O 1
ATOM 579 N N . TYR A 1 73 ? -11.920 18.436 -34.673 1.00 93.00 73 TYR A N 1
ATOM 580 C CA . TYR A 1 73 ? -13.072 18.347 -35.571 1.00 93.00 73 TYR A CA 1
ATOM 581 C C . TYR A 1 73 ? -12.738 17.427 -36.749 1.00 93.00 73 TYR A C 1
ATOM 583 O O . TYR A 1 73 ? -11.858 17.734 -37.560 1.00 93.00 73 TYR A O 1
ATOM 591 N N . VAL A 1 74 ? -13.455 16.310 -36.857 1.00 92.81 74 VAL A N 1
ATOM 592 C CA . VAL A 1 74 ? -13.328 15.323 -37.936 1.00 92.81 74 VAL A CA 1
ATOM 593 C C . VAL A 1 74 ? -14.522 15.460 -38.879 1.00 92.81 74 VAL A C 1
ATOM 595 O O . VAL A 1 74 ? -15.655 15.158 -38.502 1.00 92.81 74 VAL A O 1
ATOM 598 N N . LEU A 1 75 ? -14.276 15.907 -40.115 1.00 93.06 75 LEU A N 1
ATOM 599 C CA . LEU A 1 75 ? -15.307 16.031 -41.150 1.00 93.06 75 LEU A CA 1
ATOM 600 C C . LEU A 1 75 ? -15.274 14.801 -42.061 1.00 93.06 75 LEU A C 1
ATOM 602 O O . LEU A 1 75 ? -14.446 14.721 -42.975 1.00 93.06 75 LEU A O 1
ATOM 606 N N . PHE A 1 76 ? -16.174 13.849 -41.821 1.00 92.88 76 PHE A N 1
ATOM 607 C CA . PHE A 1 76 ? -16.195 12.558 -42.513 1.00 92.88 76 PHE A CA 1
ATOM 608 C C . PHE A 1 76 ? -17.613 12.098 -42.873 1.00 92.88 76 PHE A C 1
ATOM 610 O O . PHE A 1 76 ? -18.609 12.649 -42.415 1.00 92.88 76 PHE A O 1
ATOM 617 N N . ARG A 1 77 ? -17.700 11.069 -43.711 1.00 91.19 77 ARG A N 1
ATOM 618 C CA . ARG A 1 77 ? -18.928 10.365 -44.080 1.00 91.19 77 ARG A CA 1
ATOM 619 C C . ARG A 1 77 ? -18.596 8.878 -44.230 1.00 91.19 77 ARG A C 1
ATOM 621 O O . ARG A 1 77 ? -17.778 8.549 -45.093 1.00 91.19 77 ARG A O 1
ATOM 628 N N . PRO A 1 78 ? -19.175 7.971 -43.427 1.00 88.69 78 PRO A N 1
ATOM 629 C CA . PRO A 1 78 ? -18.935 6.542 -43.595 1.00 88.69 78 PRO A CA 1
ATOM 630 C C . PRO A 1 78 ? -19.539 6.052 -44.916 1.00 88.69 78 PRO A C 1
ATOM 632 O O . PRO A 1 78 ? -20.549 6.584 -45.385 1.00 88.69 78 PRO A O 1
ATOM 635 N N . LEU A 1 79 ? -18.931 5.034 -45.527 1.00 85.62 79 LEU A N 1
ATOM 636 C CA . LEU A 1 79 ? -19.555 4.348 -46.656 1.00 85.62 79 LEU A CA 1
ATOM 637 C C . LEU A 1 79 ? -20.708 3.465 -46.135 1.00 85.62 79 LEU A C 1
ATOM 639 O O . LEU A 1 79 ? -20.504 2.734 -45.163 1.00 85.62 79 LEU A O 1
ATOM 643 N N . PRO A 1 80 ? -21.901 3.489 -46.763 1.00 78.88 80 PRO A N 1
ATOM 644 C CA . PRO A 1 80 ? -23.016 2.631 -46.367 1.00 78.88 80 PRO A CA 1
ATOM 645 C C . PRO A 1 80 ? -22.643 1.146 -46.315 1.00 78.88 80 PRO A C 1
ATOM 647 O O . PRO A 1 80 ? -21.849 0.669 -47.131 1.00 78.88 80 PRO A O 1
ATOM 650 N N . SER A 1 81 ? -23.263 0.394 -45.403 1.00 73.88 81 SER A N 1
ATOM 651 C CA . SER A 1 81 ? -23.063 -1.055 -45.217 1.00 73.88 81 SER A CA 1
ATOM 652 C C . SER A 1 81 ? -21.609 -1.489 -44.952 1.00 73.88 81 SER A C 1
ATOM 654 O O . SER A 1 81 ? -21.223 -2.609 -45.284 1.00 73.88 81 SER A O 1
ATOM 656 N N . LYS A 1 82 ? -20.772 -0.612 -44.373 1.00 83.06 82 LYS A N 1
ATOM 657 C CA . LYS A 1 82 ? -19.369 -0.915 -44.043 1.00 83.06 82 LYS A CA 1
ATOM 658 C C . LYS A 1 82 ? -18.951 -0.388 -42.669 1.00 83.06 82 LYS A C 1
ATOM 660 O O . LYS A 1 82 ? -19.529 0.567 -42.147 1.00 83.06 82 LYS A O 1
ATOM 665 N N . HIS A 1 83 ? -17.922 -1.022 -42.111 1.00 83.56 83 HIS A N 1
ATOM 666 C CA . HIS A 1 83 ? -17.257 -0.590 -40.885 1.00 83.56 83 HIS A CA 1
ATOM 667 C C . HIS A 1 83 ? -16.122 0.400 -41.195 1.00 83.56 83 HIS A C 1
ATOM 669 O O . HIS A 1 83 ? -15.488 0.293 -42.248 1.00 83.56 83 HIS A O 1
ATOM 675 N N . PHE A 1 84 ? -15.859 1.329 -40.278 1.00 89.00 84 PHE A N 1
ATOM 676 C CA . PHE A 1 84 ? -14.765 2.308 -40.337 1.00 89.00 84 PHE A CA 1
ATOM 677 C C . PHE A 1 84 ? -14.116 2.477 -38.958 1.00 89.00 84 PHE A C 1
ATOM 679 O O . PHE A 1 84 ? -14.785 2.257 -37.950 1.00 89.00 84 PHE A O 1
ATOM 686 N N . VAL A 1 85 ? -12.852 2.910 -38.877 1.00 89.44 85 VAL A N 1
ATOM 687 C CA . VAL A 1 85 ? -12.200 3.227 -37.587 1.00 89.44 85 VAL A CA 1
ATOM 688 C C . VAL A 1 85 ? -11.415 4.535 -37.666 1.00 89.44 85 VAL A C 1
ATOM 690 O O . VAL A 1 85 ? -10.729 4.813 -38.648 1.00 89.44 85 VAL A O 1
ATOM 693 N N . ILE A 1 86 ? -11.500 5.341 -36.611 1.00 92.50 86 ILE A N 1
ATOM 694 C CA . ILE A 1 86 ? -10.729 6.572 -36.414 1.00 92.50 86 ILE A CA 1
ATOM 695 C C . ILE A 1 86 ? -9.886 6.377 -35.154 1.00 92.50 86 ILE A C 1
ATOM 697 O O . ILE A 1 86 ? -10.450 6.341 -34.065 1.00 92.50 86 ILE A O 1
ATOM 701 N N . HIS A 1 87 ? -8.562 6.261 -35.284 1.00 92.19 87 HIS A N 1
ATOM 702 C CA . HIS A 1 87 ? -7.635 6.209 -34.147 1.00 92.19 87 HIS A CA 1
ATOM 703 C C . HIS A 1 87 ? -6.902 7.541 -33.966 1.00 92.19 87 HIS A C 1
ATOM 705 O O . HIS A 1 87 ? -6.474 8.174 -34.936 1.00 92.19 87 HIS A O 1
ATOM 711 N N . LEU A 1 88 ? -6.705 7.920 -32.708 1.00 93.69 88 LEU A N 1
ATOM 712 C CA . LEU A 1 88 ? -6.024 9.125 -32.256 1.00 93.69 88 LEU A CA 1
ATOM 713 C C . LEU A 1 88 ? -5.033 8.719 -31.162 1.00 93.69 88 LEU A C 1
ATOM 715 O O . LEU A 1 88 ? -5.449 8.359 -30.064 1.00 93.69 88 LEU A O 1
ATOM 719 N N . ASP A 1 89 ? -3.731 8.768 -31.433 1.00 93.12 89 ASP A N 1
ATOM 720 C CA . ASP A 1 89 ? -2.735 8.597 -30.373 1.00 93.12 89 ASP A CA 1
ATOM 721 C C . ASP A 1 89 ? -2.570 9.947 -29.667 1.00 93.12 89 ASP A C 1
ATOM 723 O O . ASP A 1 89 ? -2.120 10.922 -30.276 1.00 93.12 89 ASP A O 1
ATOM 727 N N . VAL A 1 90 ? -2.926 10.022 -28.388 1.00 92.69 90 VAL A N 1
ATOM 728 C CA . VAL A 1 90 ? -2.932 11.254 -27.593 1.00 92.69 90 VAL A CA 1
ATOM 729 C C . VAL A 1 90 ? -1.922 11.140 -26.455 1.00 92.69 90 VAL A C 1
ATOM 731 O O . VAL A 1 90 ? -1.933 10.172 -25.708 1.00 92.69 90 VAL A O 1
ATOM 734 N N . SER A 1 91 ? -1.045 12.126 -26.294 1.00 91.12 91 SER A N 1
ATOM 735 C CA . SER A 1 91 ? -0.164 12.229 -25.129 1.00 91.12 91 SER A CA 1
ATOM 736 C C . SER A 1 91 ? -0.873 12.986 -24.009 1.00 91.12 91 SER A C 1
ATOM 738 O O . SER A 1 91 ? -1.273 14.137 -24.209 1.00 91.12 91 SER A O 1
ATOM 740 N N . SER A 1 92 ? -0.959 12.408 -22.812 1.00 90.56 92 SER A N 1
ATOM 741 C CA . SER A 1 92 ? -1.243 13.166 -21.586 1.00 90.56 92 SER A CA 1
ATOM 742 C C . SER A 1 92 ? -0.023 14.005 -21.156 1.00 90.56 92 SER A C 1
ATOM 744 O O . SER A 1 92 ? 1.067 13.879 -21.724 1.00 90.56 92 SER A O 1
ATOM 746 N N . LYS A 1 93 ? -0.200 14.926 -20.193 1.00 84.75 93 LYS A N 1
ATOM 747 C CA . LYS A 1 93 ? 0.857 15.859 -19.721 1.00 84.75 93 LYS A CA 1
ATOM 748 C C . LYS A 1 93 ? 2.035 15.166 -19.010 1.00 84.75 93 LYS A C 1
ATOM 750 O O . LYS A 1 93 ? 3.074 15.786 -18.840 1.00 84.75 93 LYS A O 1
ATOM 755 N N . ASP A 1 94 ? 1.870 13.902 -18.635 1.00 82.44 94 ASP A N 1
ATOM 756 C CA . ASP A 1 94 ? 2.877 12.978 -18.083 1.00 82.44 94 ASP A CA 1
ATOM 757 C C . ASP A 1 94 ? 3.688 12.228 -19.173 1.00 82.44 94 ASP A C 1
ATOM 759 O O . ASP A 1 94 ? 4.587 11.444 -18.865 1.00 82.44 94 ASP A O 1
ATOM 763 N N . ASN A 1 95 ? 3.403 12.489 -20.455 1.00 81.62 95 ASN A N 1
ATOM 764 C CA . ASN A 1 95 ? 3.926 11.798 -21.640 1.00 81.62 95 ASN A CA 1
ATOM 765 C C . ASN A 1 95 ? 3.529 10.312 -21.781 1.00 81.62 95 ASN A C 1
ATOM 767 O O . ASN A 1 95 ? 4.127 9.605 -22.594 1.00 81.62 95 ASN A O 1
ATOM 771 N N . GLN A 1 96 ? 2.511 9.830 -21.060 1.00 84.88 96 GLN A N 1
ATOM 772 C CA . GLN A 1 96 ? 1.871 8.557 -21.398 1.00 84.88 96 GLN A CA 1
ATOM 773 C C . GLN A 1 96 ? 1.072 8.725 -22.701 1.00 84.88 96 GLN A C 1
ATOM 775 O O . GLN A 1 96 ? 0.334 9.697 -22.876 1.00 84.88 96 GLN A O 1
ATOM 780 N N . VAL A 1 97 ? 1.256 7.798 -23.645 1.00 88.62 97 VAL A N 1
ATOM 781 C CA . VAL A 1 97 ? 0.535 7.790 -24.926 1.00 88.62 97 VAL A CA 1
ATOM 782 C C . VAL A 1 97 ? -0.694 6.902 -24.789 1.00 88.62 97 VAL A C 1
ATOM 784 O O . VAL A 1 97 ? -0.594 5.760 -24.350 1.00 88.62 97 VAL A O 1
ATOM 787 N N . ILE A 1 98 ? -1.845 7.453 -25.157 1.00 91.69 98 ILE A N 1
ATOM 788 C CA . ILE A 1 98 ? -3.170 6.876 -24.969 1.00 91.69 98 ILE A CA 1
ATOM 789 C C . ILE A 1 98 ? -3.878 6.858 -26.326 1.00 91.69 98 ILE A C 1
ATOM 791 O O . ILE A 1 98 ? -4.106 7.914 -26.918 1.00 91.69 98 ILE A O 1
ATOM 795 N N . ARG A 1 99 ? -4.223 5.674 -26.841 1.00 92.62 99 ARG A N 1
ATOM 796 C CA . ARG A 1 99 ? -4.931 5.537 -28.124 1.00 92.62 99 ARG A CA 1
ATOM 797 C C . ARG A 1 99 ? -6.439 5.646 -27.933 1.00 92.62 99 ARG A C 1
ATOM 799 O O . ARG A 1 99 ? -7.062 4.730 -27.411 1.00 92.62 99 ARG A O 1
ATOM 806 N N . VAL A 1 100 ? -7.038 6.726 -28.418 1.00 93.44 100 VAL A N 1
ATOM 807 C CA . VAL A 1 100 ? -8.493 6.916 -28.453 1.00 93.44 100 VAL A CA 1
ATOM 808 C C . VAL A 1 100 ? -9.027 6.488 -29.820 1.00 93.44 100 VAL A C 1
ATOM 810 O O . VAL A 1 100 ? -8.547 6.969 -30.844 1.00 93.44 100 VAL A O 1
ATOM 813 N N . SER A 1 101 ? -10.002 5.581 -29.853 1.00 92.50 101 SER A N 1
ATOM 814 C CA . SER A 1 101 ? -10.521 4.975 -31.086 1.00 92.50 101 SER A CA 1
ATOM 815 C C . SER A 1 101 ? -12.043 5.086 -31.179 1.00 92.50 101 SER A C 1
ATOM 817 O O . SER A 1 101 ? -12.738 4.743 -30.229 1.00 92.50 101 SER A O 1
ATOM 819 N N . PHE A 1 102 ? -12.573 5.490 -32.335 1.00 92.12 102 PHE A N 1
ATOM 820 C CA . PHE A 1 102 ? -14.015 5.552 -32.616 1.00 92.12 102 PHE A CA 1
ATOM 821 C C . PHE A 1 102 ? -14.369 4.655 -33.805 1.00 92.12 102 PHE A C 1
ATOM 823 O O . PHE A 1 102 ? -13.698 4.719 -34.839 1.00 92.12 102 PHE A O 1
ATOM 830 N N . SER A 1 103 ? -15.419 3.836 -33.686 1.00 89.56 103 SER A N 1
ATOM 831 C CA . SER A 1 103 ? -15.844 2.922 -34.757 1.00 89.56 103 SER A CA 1
ATOM 832 C C . SER A 1 103 ? -17.303 2.483 -34.632 1.00 89.56 103 SER A C 1
ATOM 834 O O . SER A 1 103 ? -17.820 2.360 -33.528 1.00 89.56 103 SER A O 1
ATOM 836 N N . ASN A 1 104 ? -17.936 2.152 -35.760 1.00 85.94 104 ASN A N 1
ATOM 837 C CA . ASN A 1 104 ? -19.181 1.375 -35.816 1.00 85.94 104 ASN A CA 1
ATOM 838 C C . ASN A 1 104 ? -18.959 -0.158 -35.842 1.00 85.94 104 ASN A C 1
ATOM 840 O O . ASN A 1 104 ? -19.909 -0.907 -36.055 1.00 85.94 104 ASN A O 1
ATOM 844 N N . LEU A 1 105 ? -17.715 -0.627 -35.683 1.00 82.56 105 LEU A N 1
ATOM 845 C CA . LEU A 1 105 ? -17.361 -2.025 -35.406 1.00 82.56 105 LEU A CA 1
ATOM 846 C C . LEU A 1 105 ? -17.494 -2.343 -33.906 1.00 82.56 105 LEU A C 1
ATOM 848 O O . LEU A 1 105 ? -17.898 -3.441 -33.537 1.00 82.56 105 LEU A O 1
ATOM 852 N N . PHE A 1 106 ? -17.141 -1.386 -33.041 1.00 81.56 106 PHE A N 1
ATOM 853 C CA . PHE A 1 106 ? -17.209 -1.559 -31.591 1.00 81.56 106 PHE A CA 1
ATOM 854 C C . PHE A 1 106 ? -18.679 -1.586 -31.148 1.00 81.56 106 PHE A C 1
ATOM 856 O O . PHE A 1 106 ? -19.446 -0.685 -31.491 1.00 81.56 106 PHE A O 1
ATOM 863 N N . LYS A 1 107 ? -19.065 -2.618 -30.388 1.00 71.25 107 LYS A N 1
ATOM 864 C CA . LYS A 1 107 ? -20.423 -2.773 -29.831 1.00 71.25 107 LYS A CA 1
ATOM 865 C C . LYS A 1 107 ? -20.628 -1.963 -28.544 1.00 71.25 107 LYS A C 1
ATOM 867 O O . LYS A 1 107 ? -21.749 -1.585 -28.228 1.00 71.25 107 LYS A O 1
ATOM 872 N N . GLU A 1 108 ? -19.545 -1.696 -27.819 1.00 70.31 108 GLU A N 1
ATOM 873 C CA . GLU A 1 108 ? -19.541 -1.141 -26.464 1.00 70.31 108 GLU A CA 1
ATOM 874 C C . GLU A 1 108 ? -18.299 -0.268 -26.214 1.00 70.31 108 GLU A C 1
ATOM 876 O O . GLU A 1 108 ? -17.391 -0.205 -27.047 1.00 70.31 108 GLU A O 1
ATOM 881 N N . PHE A 1 109 ? -18.261 0.409 -25.065 1.00 78.50 109 PHE A N 1
ATOM 882 C CA . PHE A 1 109 ? -17.105 1.180 -24.604 1.00 78.50 109 PHE A CA 1
ATOM 883 C C . PHE A 1 109 ? -16.106 0.278 -23.866 1.00 78.50 109 PHE A C 1
ATOM 885 O O . PHE A 1 109 ? -16.494 -0.435 -22.945 1.00 78.50 109 PHE A O 1
ATOM 892 N N . LYS A 1 110 ? -14.815 0.357 -24.214 1.00 65.00 110 LYS A N 1
ATOM 893 C CA . LYS A 1 110 ? -13.728 -0.325 -23.484 1.00 65.00 110 LYS A CA 1
ATOM 894 C C . LYS A 1 110 ? -12.601 0.661 -23.142 1.00 65.00 110 LYS A C 1
ATOM 896 O O . LYS A 1 110 ? -12.308 1.573 -23.920 1.00 65.00 110 LYS A O 1
ATOM 901 N N . SER A 1 111 ? -11.989 0.491 -21.967 1.00 78.38 111 SER A N 1
ATOM 902 C CA . SER A 1 111 ? -11.028 1.434 -21.373 1.00 78.38 111 SER A CA 1
ATOM 903 C C . SER A 1 111 ? -9.862 0.723 -20.691 1.00 78.38 111 SER A C 1
ATOM 905 O O . SER A 1 111 ? -10.063 -0.235 -19.946 1.00 78.38 111 SER A O 1
ATOM 907 N N . THR A 1 112 ? -8.647 1.227 -20.898 1.00 75.81 112 THR A N 1
ATOM 908 C CA . THR A 1 112 ? -7.431 0.844 -20.169 1.00 75.81 112 THR A CA 1
ATOM 909 C C . THR A 1 112 ? -6.552 2.074 -19.924 1.00 75.81 112 THR A C 1
ATOM 911 O O . THR A 1 112 ? -6.770 3.143 -20.493 1.00 75.81 112 THR A O 1
ATOM 914 N N . ALA A 1 113 ? -5.485 1.931 -19.133 1.00 70.94 113 ALA A N 1
ATOM 915 C CA . ALA A 1 113 ? -4.528 3.014 -18.896 1.00 70.94 113 ALA A CA 1
ATOM 916 C C . ALA A 1 113 ? -3.812 3.533 -20.169 1.00 70.94 113 ALA A C 1
ATOM 918 O O . ALA A 1 113 ? -3.184 4.592 -20.115 1.00 70.94 113 ALA A O 1
ATOM 919 N N . THR A 1 114 ? -3.865 2.813 -21.296 1.00 80.88 114 THR A N 1
ATOM 920 C CA . THR A 1 114 ? -3.187 3.171 -22.558 1.00 80.88 114 THR A CA 1
ATOM 921 C C . THR A 1 114 ? -4.115 3.242 -23.773 1.00 80.88 114 THR A C 1
ATOM 923 O O . THR A 1 114 ? -3.665 3.663 -24.840 1.00 80.88 114 THR A O 1
ATOM 926 N N . TRP A 1 115 ? -5.402 2.895 -23.663 1.00 84.81 115 TRP A N 1
ATOM 927 C CA . TRP A 1 115 ? -6.341 3.029 -24.781 1.00 84.81 115 TRP A CA 1
ATOM 928 C C . TRP A 1 115 ? -7.814 3.169 -24.362 1.00 84.81 115 TRP A C 1
ATOM 930 O O . TRP A 1 115 ? -8.227 2.711 -23.302 1.00 84.81 115 TRP A O 1
ATOM 940 N N . LEU A 1 116 ? -8.607 3.801 -25.232 1.00 86.94 116 LEU A N 1
ATOM 941 C CA . LEU A 1 116 ? -10.061 3.967 -25.140 1.00 86.94 116 LEU A CA 1
ATOM 942 C C . LEU A 1 116 ? -10.692 3.575 -26.489 1.00 86.94 116 LEU A C 1
ATOM 944 O O . LEU A 1 116 ? -10.240 4.054 -27.531 1.00 86.94 116 LEU A O 1
ATOM 948 N N . GLN A 1 117 ? -11.741 2.752 -26.494 1.00 89.00 117 GLN A N 1
ATOM 949 C CA . GLN A 1 117 ? -12.575 2.476 -27.675 1.00 89.00 117 GLN A CA 1
ATOM 950 C C . GLN A 1 117 ? -14.008 2.938 -27.420 1.00 89.00 117 GLN A C 1
ATOM 952 O O . GLN A 1 117 ? -14.603 2.563 -26.414 1.00 89.00 117 GLN A O 1
ATOM 957 N N . PHE A 1 118 ? -14.567 3.715 -28.348 1.00 88.38 118 PHE A N 1
ATOM 958 C CA . PHE A 1 118 ? -15.917 4.269 -28.276 1.00 88.38 118 PHE A CA 1
ATOM 959 C C . PHE A 1 118 ? -16.790 3.782 -29.448 1.00 88.38 118 PHE A C 1
ATOM 961 O O . PHE A 1 118 ? -16.411 3.984 -30.612 1.00 88.38 118 PHE A O 1
ATOM 968 N N . PRO A 1 119 ? -17.969 3.190 -29.177 1.00 87.56 119 PRO A N 1
ATOM 969 C CA . PRO A 1 119 ? -18.915 2.794 -30.212 1.00 87.56 119 PRO A CA 1
ATOM 970 C C . PRO A 1 119 ? -19.553 4.051 -30.818 1.00 87.56 119 PRO A C 1
ATOM 972 O O . PRO A 1 119 ? -20.093 4.896 -30.106 1.00 87.56 119 PRO A O 1
ATOM 975 N N . LEU A 1 120 ? -19.477 4.199 -32.142 1.00 83.50 120 LEU A N 1
ATOM 976 C CA . LEU A 1 120 ? -19.958 5.378 -32.867 1.00 83.50 120 LEU A CA 1
ATOM 977 C C . LEU A 1 120 ? -21.085 5.004 -33.835 1.00 83.50 120 LEU A C 1
ATOM 979 O O . LEU A 1 120 ? -20.878 4.823 -35.038 1.00 83.50 120 LEU A O 1
ATOM 983 N N . VAL A 1 121 ? -22.296 4.907 -33.287 1.00 77.44 121 VAL A N 1
ATOM 984 C CA . VAL A 1 121 ? -23.537 4.742 -34.052 1.00 77.44 121 VAL A CA 1
ATOM 985 C C . VAL A 1 121 ? -24.032 6.118 -34.509 1.00 77.44 121 VAL A C 1
ATOM 987 O O . VAL A 1 121 ? -24.119 7.052 -33.717 1.00 77.44 121 VAL A O 1
ATOM 990 N N . LEU A 1 122 ? -24.354 6.250 -35.797 1.00 71.81 122 LEU A N 1
ATOM 991 C CA . LEU A 1 122 ? -24.923 7.465 -36.389 1.00 71.81 122 LEU A CA 1
ATOM 992 C C . LEU A 1 122 ? -26.371 7.157 -36.797 1.00 71.81 122 LEU A C 1
ATOM 994 O O . LEU A 1 122 ? -26.590 6.244 -37.590 1.00 71.81 122 LEU A O 1
ATOM 998 N N . GLU A 1 123 ? -27.330 7.883 -36.214 1.00 62.06 123 GLU A N 1
ATOM 999 C CA . GLU A 1 123 ? -28.747 7.489 -36.098 1.00 62.06 123 GLU A CA 1
ATOM 1000 C C . GLU A 1 123 ? -29.424 6.888 -37.343 1.00 62.06 123 GLU A C 1
ATOM 1002 O O . GLU A 1 123 ? -29.390 7.449 -38.444 1.00 62.06 123 GLU A O 1
ATOM 1007 N N . ALA A 1 124 ? -30.226 5.849 -37.090 1.00 41.81 124 ALA A N 1
ATOM 1008 C CA . ALA A 1 124 ? -31.494 5.629 -37.778 1.00 41.81 124 ALA A CA 1
ATOM 1009 C C . ALA A 1 124 ? -32.637 6.123 -36.868 1.00 41.81 124 ALA A C 1
ATOM 1011 O O . ALA A 1 124 ? -32.636 5.840 -35.673 1.00 41.81 124 ALA A O 1
ATOM 1012 N N . ARG A 1 125 ? -33.626 6.843 -37.417 1.00 38.44 125 ARG A N 1
ATOM 1013 C CA . ARG A 1 125 ? -34.694 7.537 -36.654 1.00 38.44 125 ARG A CA 1
ATOM 1014 C C . ARG A 1 125 ? -35.767 6.628 -36.012 1.00 38.44 125 ARG A C 1
ATOM 1016 O O . ARG A 1 125 ? -36.824 7.116 -35.625 1.00 38.44 125 ARG A O 1
ATOM 1023 N N . THR A 1 126 ? -35.521 5.324 -35.900 1.00 34.25 126 THR A N 1
ATOM 1024 C CA . THR A 1 126 ? -36.450 4.330 -35.332 1.00 34.25 126 THR A CA 1
ATOM 1025 C C . THR A 1 126 ? -35.672 3.197 -34.651 1.00 34.25 126 THR A C 1
ATOM 1027 O O . THR A 1 126 ? -34.849 2.569 -35.323 1.00 34.25 126 THR A O 1
ATOM 1030 N N . PRO A 1 127 ? -35.927 2.877 -33.368 1.00 33.19 127 PRO A N 1
ATOM 1031 C CA . PRO A 1 127 ? -35.194 1.836 -32.650 1.00 33.19 127 PRO A CA 1
ATOM 1032 C C . PRO A 1 127 ? -35.754 0.429 -32.934 1.00 33.19 127 PRO A C 1
ATOM 1034 O O . PRO A 1 127 ? -36.521 -0.116 -32.143 1.00 33.19 127 PRO A O 1
ATOM 1037 N N . GLN A 1 128 ? -35.341 -0.193 -34.043 1.00 35.16 128 GLN A N 1
ATOM 1038 C CA . GLN A 1 128 ? -35.364 -1.660 -34.143 1.00 35.16 128 GLN A CA 1
ATOM 1039 C C . GLN A 1 128 ? -34.147 -2.218 -33.391 1.00 35.16 128 GLN A C 1
ATOM 1041 O O . GLN A 1 128 ? -33.025 -1.769 -33.622 1.00 35.16 128 GLN A O 1
ATOM 1046 N N . ARG A 1 129 ? -34.368 -3.158 -32.463 1.00 37.75 129 ARG A N 1
ATOM 1047 C CA . ARG A 1 129 ? -33.354 -3.581 -31.477 1.00 37.75 129 ARG A CA 1
ATOM 1048 C C . ARG A 1 129 ? -32.213 -4.433 -32.049 1.00 37.75 129 ARG A C 1
ATOM 1050 O O . ARG A 1 129 ? -31.158 -4.495 -31.429 1.00 37.75 129 ARG A O 1
ATOM 1057 N N . ASP A 1 130 ? -32.387 -5.015 -33.235 1.00 36.62 130 ASP A N 1
ATOM 1058 C CA . ASP A 1 130 ? -31.607 -6.190 -33.663 1.00 36.62 130 ASP A CA 1
ATOM 1059 C C . ASP A 1 130 ? -30.595 -5.923 -34.802 1.00 36.62 130 ASP A C 1
ATOM 1061 O O . ASP A 1 130 ? -30.074 -6.858 -35.407 1.00 36.62 130 ASP A O 1
ATOM 1065 N N . LEU A 1 131 ? -30.298 -4.654 -35.124 1.00 38.69 131 LEU A N 1
ATOM 1066 C CA . LEU A 1 131 ? -29.430 -4.262 -36.256 1.00 38.69 131 LEU A CA 1
ATOM 1067 C C . LEU A 1 131 ? -28.228 -3.384 -35.851 1.00 38.69 131 LEU A C 1
ATOM 1069 O O . LEU A 1 131 ? -27.979 -2.312 -36.407 1.00 38.69 131 LEU A O 1
ATOM 1073 N N . VAL A 1 132 ? -27.432 -3.866 -34.894 1.00 44.38 132 VAL A N 1
ATOM 1074 C CA . VAL A 1 132 ? -26.163 -3.233 -34.491 1.00 44.38 132 VAL A CA 1
ATOM 1075 C C . VAL A 1 132 ? -25.018 -3.668 -35.419 1.00 44.38 132 VAL A C 1
ATOM 1077 O O . VAL A 1 132 ? -24.584 -4.816 -35.372 1.00 44.38 132 VAL A O 1
ATOM 1080 N N . GLY A 1 133 ? -24.485 -2.744 -36.232 1.00 48.62 133 GLY A N 1
ATOM 1081 C CA . GLY A 1 133 ? -23.168 -2.913 -36.881 1.00 48.62 133 GLY A CA 1
ATOM 1082 C C . GLY A 1 133 ? -22.973 -2.273 -38.264 1.00 48.62 133 GLY A C 1
ATOM 1083 O O . GLY A 1 133 ? -21.838 -1.996 -38.649 1.00 48.62 133 GLY A O 1
ATOM 1084 N N . LEU A 1 134 ? -24.036 -1.998 -39.029 1.00 49.97 134 LEU A N 1
ATOM 1085 C CA . LEU A 1 134 ? -23.922 -1.506 -40.413 1.00 49.97 134 LEU A CA 1
ATOM 1086 C C . LEU A 1 134 ? -24.337 -0.034 -40.553 1.00 49.97 134 LEU A C 1
ATOM 1088 O O . LEU A 1 134 ? -25.404 0.371 -40.104 1.00 49.97 134 LEU A O 1
ATOM 1092 N N . ALA A 1 135 ? -23.508 0.772 -41.228 1.00 51.44 135 ALA A N 1
ATOM 1093 C CA . ALA A 1 135 ? -23.842 2.168 -41.524 1.00 51.44 135 ALA A CA 1
ATOM 1094 C C . ALA A 1 135 ? -25.059 2.255 -42.478 1.00 51.44 135 ALA A C 1
ATOM 1096 O O . ALA A 1 135 ? -25.049 1.578 -43.514 1.00 51.44 135 ALA A O 1
ATOM 1097 N N . PRO A 1 136 ? -26.083 3.083 -42.186 1.00 57.97 136 PRO A N 1
ATOM 1098 C CA . PRO A 1 136 ? -27.333 3.101 -42.946 1.00 57.97 136 PRO A CA 1
ATOM 1099 C C . PRO A 1 136 ? -27.145 3.536 -44.408 1.00 57.97 136 PRO A C 1
ATOM 1101 O O . PRO A 1 136 ? -26.252 4.318 -44.743 1.00 57.97 136 PRO A O 1
ATOM 1104 N N . SER A 1 137 ? -28.040 3.069 -45.286 1.00 52.78 137 SER A N 1
ATOM 1105 C CA . SER A 1 137 ? -28.039 3.363 -46.733 1.00 52.78 137 SER A CA 1
ATOM 1106 C C . SER A 1 137 ? -28.013 4.866 -47.053 1.00 52.78 137 SER A C 1
ATOM 1108 O O . SER A 1 137 ? -27.377 5.285 -48.019 1.00 52.78 137 SER A O 1
ATOM 1110 N N . GLY A 1 138 ? -28.647 5.679 -46.204 1.00 64.94 138 GLY A N 1
ATOM 1111 C CA . GLY A 1 138 ? -28.693 7.141 -46.281 1.00 64.94 138 GLY A CA 1
ATOM 1112 C C . GLY A 1 138 ? -27.592 7.891 -45.518 1.00 64.94 138 GLY A C 1
ATOM 1113 O O . GLY A 1 138 ? -27.820 9.044 -45.162 1.00 64.94 138 GLY A O 1
ATOM 1114 N N . ALA A 1 139 ? -26.433 7.280 -45.226 1.00 72.06 139 ALA A N 1
ATOM 1115 C CA . ALA A 1 139 ? -25.348 7.903 -44.454 1.00 72.06 139 ALA A CA 1
ATOM 1116 C C . ALA A 1 139 ? -25.047 9.355 -44.896 1.00 72.06 139 ALA A C 1
ATOM 1118 O O . ALA A 1 139 ? -24.660 9.601 -46.047 1.00 72.06 139 ALA A O 1
ATOM 1119 N N . ARG A 1 140 ? -25.227 10.313 -43.975 1.00 84.75 140 ARG A N 1
ATOM 1120 C CA . ARG A 1 140 ? -25.022 11.763 -44.172 1.00 84.75 140 ARG A CA 1
ATOM 1121 C C . ARG A 1 140 ? -23.560 12.165 -43.912 1.00 84.75 140 ARG A C 1
ATOM 1123 O O . ARG A 1 140 ? -22.763 11.356 -43.444 1.00 84.75 140 ARG A O 1
ATOM 1130 N N . TRP A 1 141 ? -23.195 13.404 -44.250 1.00 90.62 141 TRP A N 1
ATOM 1131 C CA . TRP A 1 141 ? -21.904 13.984 -43.851 1.00 90.62 141 TRP A CA 1
ATOM 1132 C C . TRP A 1 141 ? -21.947 14.387 -42.367 1.00 90.62 141 TRP A C 1
ATOM 1134 O O . TRP A 1 141 ? -22.911 15.009 -41.918 1.00 90.62 141 TRP A O 1
ATOM 1144 N N . THR A 1 142 ? -20.896 14.034 -41.627 1.00 90.19 142 THR A N 1
ATOM 1145 C CA . THR A 1 142 ? -20.796 14.147 -40.168 1.00 90.19 142 THR A CA 1
ATOM 1146 C C . THR A 1 142 ? -19.646 15.070 -39.764 1.00 90.19 142 THR A C 1
ATOM 1148 O O . THR A 1 142 ? -18.536 14.974 -40.292 1.00 90.19 142 THR A O 1
ATOM 1151 N N . CYS A 1 143 ? -19.907 15.944 -38.793 1.00 91.12 143 CYS A N 1
ATOM 1152 C CA . CYS A 1 143 ? -18.907 16.668 -38.018 1.00 91.12 143 CYS A CA 1
ATOM 1153 C C . CYS A 1 143 ? -18.813 16.024 -36.628 1.00 91.12 143 CYS A C 1
ATOM 1155 O O . CYS A 1 143 ? -19.720 16.187 -35.811 1.00 91.12 143 CYS A O 1
ATOM 1157 N N . LEU A 1 144 ? -17.740 15.273 -36.374 1.00 92.00 144 LEU A N 1
ATOM 1158 C CA . LEU A 1 144 ? -17.423 14.739 -35.049 1.00 92.00 144 LEU A CA 1
ATOM 1159 C C . LEU A 1 144 ? -16.474 15.714 -34.344 1.00 92.00 144 LEU A C 1
ATOM 1161 O O . LEU A 1 144 ? -15.340 15.902 -34.782 1.00 92.00 144 LEU A O 1
ATOM 1165 N N . GLN A 1 145 ? -16.960 16.337 -33.277 1.00 92.44 145 GLN A N 1
ATOM 1166 C CA . GLN A 1 145 ? -16.245 17.267 -32.413 1.00 92.44 145 GLN A CA 1
ATOM 1167 C C . GLN A 1 145 ? -15.856 16.543 -31.123 1.00 92.44 145 GLN A C 1
ATOM 1169 O O . GLN A 1 145 ? -16.720 16.149 -30.342 1.00 92.44 145 GLN A O 1
ATOM 1174 N N . LEU A 1 146 ? -14.556 16.394 -30.894 1.00 92.75 146 LEU A N 1
ATOM 1175 C CA . LEU A 1 146 ? -13.996 15.744 -29.713 1.00 92.75 146 LEU A CA 1
ATOM 1176 C C . LEU A 1 146 ? -13.339 16.782 -28.808 1.00 92.75 146 LEU A C 1
ATOM 1178 O O . LEU A 1 146 ? -12.475 17.524 -29.275 1.00 92.75 146 LEU A O 1
ATOM 1182 N N . ASP A 1 147 ? -13.691 16.793 -27.527 1.00 93.38 147 ASP A N 1
ATOM 1183 C CA . ASP A 1 147 ? -12.914 17.472 -26.492 1.00 93.38 147 ASP A CA 1
ATOM 1184 C C . ASP A 1 147 ? -11.844 16.517 -25.948 1.00 93.38 147 ASP A C 1
ATOM 1186 O O . ASP A 1 147 ? -12.125 15.597 -25.178 1.00 93.38 147 ASP A O 1
ATOM 1190 N N . LEU A 1 148 ? -10.595 16.706 -26.375 1.00 92.25 148 LEU A N 1
ATOM 1191 C CA . LEU A 1 148 ? -9.489 15.829 -25.990 1.00 92.25 148 LEU A CA 1
ATOM 1192 C C . LEU A 1 148 ? -9.069 16.026 -24.526 1.00 92.25 148 LEU A C 1
ATOM 1194 O O . LEU A 1 148 ? -8.477 15.115 -23.942 1.00 92.25 148 LEU A O 1
ATOM 1198 N N . GLN A 1 149 ? -9.388 17.178 -23.922 1.00 90.06 149 GLN A N 1
ATOM 1199 C CA . GLN A 1 149 ? -9.162 17.419 -22.501 1.00 90.06 149 GLN A CA 1
ATOM 1200 C C . GLN A 1 149 ? -10.180 16.654 -21.661 1.00 90.06 149 GLN A C 1
ATOM 1202 O O . GLN A 1 149 ? -9.777 15.894 -20.779 1.00 90.06 149 GLN A O 1
ATOM 1207 N N . ASP A 1 150 ? -11.468 16.796 -21.967 1.00 86.50 150 ASP A N 1
ATOM 1208 C CA . ASP A 1 150 ? -12.522 16.164 -21.176 1.00 86.50 150 ASP A CA 1
ATOM 1209 C C . ASP A 1 150 ? -12.578 14.648 -21.404 1.00 86.50 150 ASP A C 1
ATOM 1211 O O . ASP A 1 150 ? -12.815 13.911 -20.452 1.00 86.50 150 ASP A O 1
ATOM 1215 N N . VAL A 1 151 ? -12.242 14.133 -22.597 1.00 87.94 151 VAL A N 1
ATOM 1216 C CA . VAL A 1 151 ? -12.080 12.678 -22.800 1.00 87.94 151 VAL A CA 1
ATOM 1217 C C . VAL A 1 151 ? -10.994 12.095 -21.884 1.00 87.94 151 VAL A C 1
ATOM 1219 O O . VAL A 1 151 ? -11.233 11.089 -21.216 1.00 87.94 151 VAL A O 1
ATOM 1222 N N . LEU A 1 152 ? -9.812 12.712 -21.798 1.00 87.62 152 LEU A N 1
ATOM 1223 C CA . LEU A 1 152 ? -8.741 12.195 -20.935 1.00 87.62 152 LEU A CA 1
ATOM 1224 C C . LEU A 1 152 ? -9.026 12.398 -19.439 1.00 87.62 152 LEU A C 1
ATOM 1226 O O . LEU A 1 152 ? -8.662 11.548 -18.622 1.00 87.62 152 LEU A O 1
ATOM 1230 N N . LEU A 1 153 ? -9.710 13.483 -19.077 1.00 82.75 153 LEU A N 1
ATOM 1231 C CA . LEU A 1 153 ? -10.023 13.809 -17.689 1.00 82.75 153 LEU A CA 1
ATOM 1232 C C . LEU A 1 153 ? -11.199 12.982 -17.143 1.00 82.75 153 LEU A C 1
ATOM 1234 O O . LEU A 1 153 ? -11.121 12.493 -16.019 1.00 82.75 153 LEU A O 1
ATOM 1238 N N . VAL A 1 154 ? -12.257 12.767 -17.930 1.00 79.44 154 VAL A N 1
ATOM 1239 C CA . VAL A 1 154 ? -13.453 12.015 -17.506 1.00 79.44 154 VAL A CA 1
ATOM 1240 C C . VAL A 1 154 ? -13.206 10.508 -17.482 1.00 79.44 154 VAL A C 1
ATOM 1242 O O . VAL A 1 154 ? -13.636 9.853 -16.533 1.00 79.44 154 VAL A O 1
ATOM 1245 N N . TYR A 1 155 ? -12.522 9.953 -18.491 1.00 81.69 155 TYR A N 1
ATOM 1246 C CA . TYR A 1 155 ? -12.363 8.497 -18.623 1.00 81.69 155 TYR A CA 1
ATOM 1247 C C . TYR A 1 155 ? -11.071 7.941 -18.008 1.00 81.69 155 TYR A C 1
ATOM 1249 O O . TYR A 1 155 ? -11.044 6.763 -17.665 1.00 81.69 155 TYR A O 1
ATOM 1257 N N . LEU A 1 156 ? -10.015 8.754 -17.853 1.00 82.00 156 LEU A N 1
ATOM 1258 C CA . LEU A 1 156 ? -8.708 8.304 -17.338 1.00 82.00 156 LEU A CA 1
ATOM 1259 C C . LEU A 1 156 ? -8.117 9.194 -16.230 1.00 82.00 156 LEU A C 1
ATOM 1261 O O . LEU A 1 156 ? -7.009 8.922 -15.770 1.00 82.00 156 LEU A O 1
ATOM 1265 N N . ASN A 1 157 ? -8.828 10.242 -15.791 1.00 83.88 157 ASN A N 1
ATOM 1266 C CA . ASN A 1 157 ? -8.365 11.219 -14.795 1.00 83.88 157 ASN A CA 1
ATOM 1267 C C . ASN A 1 157 ? -6.985 11.837 -15.119 1.00 83.88 157 ASN A C 1
ATOM 1269 O O . ASN A 1 157 ? -6.185 12.119 -14.226 1.00 83.88 157 ASN A O 1
ATOM 1273 N N . ARG A 1 158 ? -6.683 12.033 -16.412 1.00 83.00 158 ARG A N 1
ATOM 1274 C CA . ARG A 1 158 ? -5.412 12.596 -16.892 1.00 83.00 158 ARG A CA 1
ATOM 1275 C C . ARG A 1 158 ? -5.625 13.878 -17.679 1.00 83.00 158 ARG A C 1
ATOM 1277 O O . ARG A 1 158 ? -6.590 14.041 -18.414 1.00 83.00 158 ARG A O 1
ATOM 1284 N N . CYS A 1 159 ? -4.665 14.787 -17.577 1.00 88.19 159 CYS A N 1
ATOM 1285 C CA . CYS A 1 159 ? -4.688 16.027 -18.344 1.00 88.19 159 CYS A CA 1
ATOM 1286 C C . CYS A 1 159 ? -4.138 15.799 -19.759 1.00 88.19 159 CYS A C 1
ATOM 1288 O O . CYS A 1 159 ? -3.008 15.330 -19.908 1.00 88.19 159 CYS A O 1
ATOM 1290 N N . TYR A 1 160 ? -4.881 16.219 -20.783 1.00 89.19 160 TYR A N 1
ATOM 1291 C CA . TYR A 1 160 ? -4.428 16.281 -22.179 1.00 89.19 160 TYR A CA 1
ATOM 1292 C C . TYR A 1 160 ? -3.152 17.115 -22.354 1.00 89.19 160 TYR A C 1
ATOM 1294 O O . TYR A 1 160 ? -3.072 18.243 -21.868 1.00 89.19 160 TYR A O 1
ATOM 1302 N N . GLY A 1 161 ? -2.146 16.554 -23.028 1.00 88.00 161 GLY A N 1
ATOM 1303 C CA . GLY A 1 161 ? -0.874 17.209 -23.332 1.00 88.00 161 GLY A CA 1
ATOM 1304 C C . GLY A 1 161 ? -0.777 17.656 -24.788 1.00 88.00 161 GLY A C 1
ATOM 1305 O O . GLY A 1 161 ? -0.611 18.846 -25.048 1.00 88.00 161 GLY A O 1
ATOM 1306 N N . HIS A 1 162 ? -0.850 16.707 -25.727 1.00 90.94 162 HIS A N 1
ATOM 1307 C CA . HIS A 1 162 ? -0.904 16.975 -27.168 1.00 90.94 162 HIS A CA 1
ATOM 1308 C C . HIS A 1 162 ? -1.392 15.752 -27.962 1.00 90.94 162 HIS A C 1
ATOM 1310 O O . HIS A 1 162 ? -1.152 14.609 -27.578 1.00 90.94 162 HIS A O 1
ATOM 1316 N N . LEU A 1 163 ? -2.020 15.974 -29.114 1.00 91.62 163 LEU A N 1
ATOM 1317 C CA . LEU A 1 163 ? -2.316 14.941 -30.103 1.00 91.62 163 LEU A CA 1
ATOM 1318 C C . LEU A 1 163 ? -1.011 14.521 -30.807 1.00 91.62 163 LEU A C 1
ATOM 1320 O O . LEU A 1 163 ? -0.329 15.347 -31.424 1.00 91.62 163 LEU A O 1
ATOM 1324 N N . LYS A 1 164 ? -0.644 13.239 -30.684 1.00 90.44 164 LYS A N 1
ATOM 1325 C CA . LYS A 1 164 ? 0.600 12.653 -31.207 1.00 90.44 164 LYS A CA 1
ATOM 1326 C C . LYS A 1 164 ? 0.420 12.107 -32.621 1.00 90.44 164 LYS A C 1
ATOM 1328 O O . LYS A 1 164 ? 1.247 12.407 -33.476 1.00 90.44 164 LYS A O 1
ATOM 1333 N N . SER A 1 165 ? -0.626 11.324 -32.878 1.00 91.94 165 SER A N 1
ATOM 1334 C CA . SER A 1 165 ? -0.882 10.718 -34.193 1.00 91.94 165 SER A CA 1
ATOM 1335 C C . SER A 1 165 ? -2.381 10.621 -34.493 1.00 91.94 165 SER A C 1
ATOM 1337 O O . SER A 1 165 ? -3.213 10.644 -33.587 1.00 91.94 165 SER A O 1
ATOM 1339 N N . ILE A 1 166 ? -2.721 10.530 -35.778 1.00 92.94 166 ILE A N 1
ATOM 1340 C CA . ILE A 1 166 ? -4.070 10.275 -36.287 1.00 92.94 166 ILE A CA 1
ATOM 1341 C C . ILE A 1 166 ? -3.963 9.198 -37.368 1.00 92.94 166 ILE A C 1
ATOM 1343 O O . ILE A 1 166 ? -3.189 9.353 -38.318 1.00 92.94 166 ILE A O 1
ATOM 1347 N N . ARG A 1 167 ? -4.771 8.137 -37.274 1.00 92.00 167 ARG A N 1
ATOM 1348 C CA . ARG A 1 167 ? -4.920 7.117 -38.323 1.00 92.00 167 ARG A CA 1
ATOM 1349 C C . ARG A 1 167 ? -6.403 6.925 -38.646 1.00 92.00 167 ARG A C 1
ATOM 1351 O O . ARG A 1 167 ? -7.191 6.558 -37.781 1.00 92.00 167 ARG A O 1
ATOM 1358 N N . LEU A 1 168 ? -6.776 7.187 -39.896 1.00 92.31 168 LEU A N 1
ATOM 1359 C CA . LEU A 1 168 ? -8.136 7.021 -40.413 1.00 92.31 168 LEU A CA 1
ATOM 1360 C C . LEU A 1 168 ? -8.170 5.745 -41.256 1.00 92.31 168 LEU A C 1
ATOM 1362 O O . LEU A 1 168 ? -7.479 5.676 -42.272 1.00 92.31 168 LEU A O 1
ATOM 1366 N N . CYS A 1 169 ? -8.941 4.746 -40.833 1.00 87.88 169 CYS A N 1
ATOM 1367 C CA . CYS A 1 169 ? -8.932 3.392 -41.384 1.00 87.88 169 CYS A CA 1
ATOM 1368 C C . CYS A 1 169 ? -10.272 3.043 -42.044 1.00 87.88 169 CYS A C 1
ATOM 1370 O O . CYS A 1 169 ? -11.322 3.233 -41.437 1.00 87.88 169 CYS A O 1
ATOM 1372 N N . ALA A 1 170 ? -10.181 2.461 -43.244 1.00 78.06 170 ALA A N 1
ATOM 1373 C CA . ALA A 1 170 ? -11.213 1.754 -44.007 1.00 78.06 170 ALA A CA 1
ATOM 1374 C C . ALA A 1 170 ? -12.595 2.424 -44.197 1.00 78.06 170 ALA A C 1
ATOM 1376 O O . ALA A 1 170 ? -13.314 2.758 -43.267 1.00 78.06 170 ALA A O 1
ATOM 1377 N N . SER A 1 171 ? -13.042 2.484 -45.454 1.00 87.00 171 SER A N 1
ATOM 1378 C CA . SER A 1 171 ? -14.454 2.700 -45.820 1.00 87.00 171 SER A CA 1
ATOM 1379 C C . SER A 1 171 ? -15.120 3.968 -45.258 1.00 87.00 171 SER A C 1
ATOM 1381 O O . SER A 1 171 ? -16.298 3.969 -44.897 1.00 87.00 171 SER A O 1
ATOM 1383 N N . LEU A 1 172 ? -14.388 5.084 -45.297 1.00 90.44 172 LEU A N 1
ATOM 1384 C CA . LEU A 1 172 ? -14.906 6.432 -45.059 1.00 90.44 172 LEU A CA 1
ATOM 1385 C C . LEU A 1 172 ? -14.421 7.435 -46.120 1.00 90.44 172 LEU A C 1
ATOM 1387 O O . LEU A 1 172 ? -13.325 7.330 -46.675 1.00 90.44 172 LEU A O 1
ATOM 1391 N N . LEU A 1 173 ? -15.274 8.417 -46.406 1.00 91.62 173 LEU A N 1
ATOM 1392 C CA . LEU A 1 173 ? -14.944 9.651 -47.115 1.00 91.62 173 LEU A CA 1
ATOM 1393 C C . LEU A 1 173 ? -14.551 10.698 -46.070 1.00 91.62 173 LEU A C 1
ATOM 1395 O O . LEU A 1 173 ? -15.299 10.932 -45.126 1.00 91.62 173 LEU A O 1
ATOM 1399 N N . VAL A 1 174 ? -13.406 11.351 -46.235 1.00 92.69 174 VAL A N 1
ATOM 1400 C CA . VAL A 1 174 ? -12.900 12.371 -45.308 1.00 92.69 174 VAL A CA 1
ATOM 1401 C C . VAL A 1 174 ? -12.718 13.673 -46.067 1.00 92.69 174 VAL A C 1
ATOM 1403 O O . VAL A 1 174 ? -11.964 13.731 -47.036 1.00 92.69 174 VAL A O 1
ATOM 1406 N N . ARG A 1 175 ? -13.394 14.736 -45.627 1.00 89.94 175 ARG A N 1
ATOM 1407 C CA . ARG A 1 175 ? -13.167 16.079 -46.165 1.00 89.94 175 ARG A CA 1
ATOM 1408 C C . ARG A 1 175 ? -11.886 16.650 -45.572 1.00 89.94 175 ARG A C 1
ATOM 1410 O O . ARG A 1 175 ? -11.003 17.051 -46.321 1.00 89.94 175 ARG A O 1
ATOM 1417 N N . ASN A 1 176 ? -11.805 16.718 -44.240 1.00 89.12 176 ASN A N 1
ATOM 1418 C CA . ASN A 1 176 ? -10.682 17.338 -43.540 1.00 89.12 176 ASN A CA 1
ATOM 1419 C C . ASN A 1 176 ? -10.674 17.041 -42.024 1.00 89.12 176 ASN A C 1
ATOM 1421 O O . ASN A 1 176 ? -11.649 16.529 -41.471 1.00 89.12 176 ASN A O 1
ATOM 1425 N N . LEU A 1 177 ? -9.584 17.440 -41.367 1.00 91.50 177 LEU A N 1
ATOM 1426 C CA . LEU A 1 177 ? -9.361 17.458 -39.922 1.00 91.50 177 LEU A CA 1
ATOM 1427 C C . LEU A 1 177 ? -8.950 18.873 -39.476 1.00 91.50 177 LEU A C 1
ATOM 1429 O O . LEU A 1 177 ? -8.092 19.488 -40.116 1.00 91.50 177 LEU A O 1
ATOM 1433 N N . TYR A 1 178 ? -9.491 19.363 -38.357 1.00 91.38 178 TYR A N 1
ATOM 1434 C CA . TYR A 1 178 ? -9.092 20.647 -37.761 1.00 91.38 178 TYR A CA 1
ATOM 1435 C C . TYR A 1 178 ? -8.868 20.528 -36.253 1.00 91.38 178 TYR A C 1
ATOM 1437 O O . TYR A 1 178 ? -9.672 19.897 -35.573 1.00 91.38 178 TYR A O 1
ATOM 1445 N N . THR A 1 179 ? -7.835 21.181 -35.719 1.00 91.25 179 THR A N 1
ATOM 1446 C CA . THR A 1 179 ? -7.632 21.346 -34.266 1.00 91.25 179 THR A CA 1
ATOM 1447 C C . THR A 1 179 ? -7.832 22.802 -33.857 1.00 91.25 179 THR A C 1
ATOM 1449 O O . THR A 1 179 ? -7.430 23.705 -34.590 1.00 91.25 179 THR A O 1
ATOM 1452 N N . SER A 1 180 ? -8.430 23.052 -32.693 1.00 89.00 180 SER A N 1
ATOM 1453 C CA . SER A 1 180 ? -8.641 24.402 -32.153 1.00 89.00 180 SER A CA 1
ATOM 1454 C C . SER A 1 180 ? -8.689 24.390 -30.628 1.00 89.00 180 SER A C 1
ATOM 1456 O O . SER A 1 180 ? -9.031 23.381 -30.018 1.00 89.00 180 SER A O 1
ATOM 1458 N N . ASP A 1 181 ? -8.382 25.525 -30.011 1.00 85.44 181 ASP A N 1
ATOM 1459 C CA . ASP A 1 181 ? -8.600 25.771 -28.582 1.00 85.44 181 ASP A CA 1
ATOM 1460 C C . ASP A 1 181 ? -10.014 26.310 -28.280 1.00 85.44 181 ASP A C 1
ATOM 1462 O O . ASP A 1 181 ? -10.397 26.412 -27.118 1.00 85.44 181 ASP A O 1
ATOM 1466 N N . LEU A 1 182 ? -10.803 26.629 -29.316 1.00 83.81 182 LEU A N 1
ATOM 1467 C CA . LEU A 1 182 ? -12.153 27.187 -29.214 1.00 83.81 182 LEU A CA 1
ATOM 1468 C C . LEU A 1 182 ? -13.236 26.164 -29.587 1.00 83.81 182 LEU A C 1
ATOM 1470 O O . LEU A 1 182 ? -13.067 25.330 -30.486 1.00 83.81 182 LEU A O 1
ATOM 1474 N N . CYS A 1 183 ? -14.377 26.266 -28.901 1.00 86.50 183 CYS A N 1
ATOM 1475 C CA . CYS A 1 183 ? -15.582 25.512 -29.224 1.00 86.50 183 CYS A CA 1
ATOM 1476 C C . CYS A 1 183 ? -16.316 26.194 -30.392 1.00 86.50 183 CYS A C 1
ATOM 1478 O O . CYS A 1 183 ? -16.690 27.370 -30.300 1.00 86.50 183 CYS A O 1
ATOM 1480 N N . PHE A 1 184 ? -16.499 25.451 -31.485 1.00 84.94 184 PHE A N 1
ATOM 1481 C CA . PHE A 1 184 ? -17.177 25.888 -32.699 1.00 84.94 184 PHE A CA 1
ATOM 1482 C C . PHE A 1 184 ? -18.477 25.122 -32.907 1.00 84.94 184 PHE A C 1
ATOM 1484 O O . PHE A 1 184 ? -18.470 23.892 -32.956 1.00 84.94 184 PHE A O 1
ATOM 1491 N N . GLU A 1 185 ? -19.571 25.848 -33.123 1.00 82.38 185 GLU A N 1
ATOM 1492 C CA . GLU A 1 185 ? -20.886 25.255 -33.359 1.00 82.38 185 GLU A CA 1
ATOM 1493 C C . GLU A 1 185 ? -21.280 25.364 -34.844 1.00 82.38 185 GLU A C 1
ATOM 1495 O O . GLU A 1 185 ? -21.236 26.461 -35.417 1.00 82.38 185 GLU A O 1
ATOM 1500 N N . PRO A 1 186 ? -21.629 24.250 -35.520 1.00 74.56 186 PRO A N 1
ATOM 1501 C CA . PRO A 1 186 ? -21.740 24.227 -36.980 1.00 74.56 186 PRO A CA 1
ATOM 1502 C C . PRO A 1 186 ? -23.035 24.838 -37.532 1.00 74.56 186 PRO A C 1
ATOM 1504 O O . PRO A 1 186 ? -23.095 25.134 -38.726 1.00 74.56 186 PRO A O 1
ATOM 1507 N N . ALA A 1 187 ? -24.056 25.017 -36.690 1.00 70.12 187 ALA A N 1
ATOM 1508 C CA . ALA A 1 187 ? -25.388 25.470 -37.091 1.00 70.12 187 ALA A CA 1
ATOM 1509 C C . ALA A 1 187 ? -25.683 26.952 -36.780 1.00 70.12 187 ALA A C 1
ATOM 1511 O O . ALA A 1 187 ? -26.670 27.486 -37.288 1.00 70.12 187 ALA A O 1
ATOM 1512 N N . ILE A 1 188 ? -24.853 27.628 -35.974 1.00 67.19 188 ILE A N 1
ATOM 1513 C CA . ILE A 1 188 ? -25.078 29.031 -35.593 1.00 67.19 188 ILE A CA 1
ATOM 1514 C C . ILE A 1 188 ? -24.787 29.952 -36.781 1.00 67.19 188 ILE A C 1
ATOM 1516 O O . ILE A 1 188 ? -23.647 30.096 -37.230 1.00 67.19 188 ILE A O 1
ATOM 1520 N N . SER A 1 189 ? -25.828 30.626 -37.275 1.00 59.16 189 SER A N 1
ATOM 1521 C CA . SER A 1 189 ? -25.662 31.727 -38.224 1.00 59.16 189 SER A CA 1
ATOM 1522 C C . SER A 1 189 ? -25.092 32.962 -37.513 1.00 59.16 189 SER A C 1
ATOM 1524 O O . SER A 1 189 ? -25.367 33.196 -36.337 1.00 59.16 189 SER A O 1
ATOM 1526 N N . GLY A 1 190 ? -24.315 33.792 -38.218 1.00 54.88 190 GLY A N 1
ATOM 1527 C CA . GLY A 1 190 ? -23.574 34.908 -37.604 1.00 54.88 190 GLY A CA 1
ATOM 1528 C C . GLY A 1 190 ? -24.420 35.959 -36.863 1.00 54.88 190 GLY A C 1
ATOM 1529 O O . GLY A 1 190 ? -23.865 36.727 -36.088 1.00 54.88 190 GLY A O 1
ATOM 1530 N N . ALA A 1 191 ? -25.743 35.980 -37.059 1.00 52.66 191 ALA A N 1
ATOM 1531 C CA . ALA A 1 191 ? -26.672 36.851 -36.334 1.00 52.66 191 ALA A CA 1
ATOM 1532 C C . ALA A 1 191 ? -27.156 36.273 -34.984 1.00 52.66 191 ALA A C 1
ATOM 1534 O O . ALA A 1 191 ? -27.708 37.008 -34.171 1.00 52.66 191 ALA A O 1
ATOM 1535 N N . GLN A 1 192 ? -26.972 34.971 -34.735 1.00 55.62 192 GLN A N 1
ATOM 1536 C CA . GLN A 1 192 ? -27.430 34.281 -33.517 1.00 55.62 192 GLN A CA 1
ATOM 1537 C C . GLN A 1 192 ? -26.350 34.179 -32.424 1.00 55.62 192 GLN A C 1
ATOM 1539 O O . GLN A 1 192 ? -26.673 33.834 -31.292 1.00 55.62 192 GLN A O 1
ATOM 1544 N N . TRP A 1 193 ? -25.091 34.505 -32.743 1.00 49.88 193 TRP A N 1
ATOM 1545 C CA . TRP A 1 193 ? -23.930 34.406 -31.840 1.00 49.88 193 TRP A CA 1
ATOM 1546 C C . TRP A 1 193 ? -24.137 35.149 -30.509 1.00 49.88 193 TRP A C 1
ATOM 1548 O O . TRP A 1 193 ? -23.896 34.575 -29.453 1.00 49.88 193 TRP A O 1
ATOM 1558 N N . ALA A 1 194 ? -24.630 36.392 -30.542 1.00 55.59 194 ALA A N 1
ATOM 1559 C CA . ALA A 1 194 ? -24.570 37.368 -29.441 1.00 55.59 194 ALA A CA 1
ATOM 1560 C C . ALA A 1 194 ? -25.389 37.052 -28.159 1.00 55.59 194 ALA A C 1
ATOM 1562 O O . ALA A 1 194 ? -25.707 37.960 -27.394 1.00 55.59 194 ALA A O 1
ATOM 1563 N N . LYS A 1 195 ? -25.773 35.789 -27.928 1.00 54.34 195 LYS A N 1
ATOM 1564 C CA . LYS A 1 195 ? -26.436 35.293 -26.708 1.00 54.34 195 LYS A CA 1
ATOM 1565 C C . LYS A 1 195 ? -25.912 33.934 -26.211 1.00 54.34 195 LYS A C 1
ATOM 1567 O O . LYS A 1 195 ? -26.502 33.380 -25.288 1.00 54.34 195 LYS A O 1
ATOM 1572 N N . LEU A 1 196 ? -24.862 33.372 -26.819 1.00 56.72 196 LEU A N 1
ATOM 1573 C CA . LEU A 1 196 ? -24.322 32.051 -26.474 1.00 56.72 196 LEU A CA 1
ATOM 1574 C C . LEU A 1 196 ? -22.793 32.095 -26.287 1.00 56.72 196 LEU A C 1
ATOM 1576 O O . LEU A 1 196 ? -22.117 32.816 -27.022 1.00 56.72 196 LEU A O 1
ATOM 1580 N N . PRO A 1 197 ? -22.221 31.285 -25.372 1.00 61.34 197 PRO A N 1
ATOM 1581 C CA . PRO A 1 197 ? -20.779 31.243 -25.091 1.00 61.34 197 PRO A CA 1
ATOM 1582 C C . PRO A 1 197 ? -19.942 30.525 -26.168 1.00 61.34 197 PRO A C 1
ATOM 1584 O O . PRO A 1 197 ? -18.778 30.202 -25.935 1.00 61.34 197 PRO A O 1
ATOM 1587 N N . VAL A 1 198 ? -20.523 30.230 -27.334 1.00 65.81 198 VAL A N 1
ATOM 1588 C CA . VAL A 1 198 ? -19.946 29.351 -28.360 1.00 65.81 198 VAL A CA 1
ATOM 1589 C C . VAL A 1 198 ? -19.717 30.130 -29.652 1.00 65.81 198 VAL A C 1
ATOM 1591 O O . VAL A 1 198 ? -20.554 30.930 -30.069 1.00 65.81 198 VAL A O 1
ATOM 1594 N N . THR A 1 199 ? -18.572 29.912 -30.300 1.00 72.31 199 THR A N 1
ATOM 1595 C CA . THR A 1 199 ? -18.223 30.640 -31.531 1.00 72.31 199 THR A CA 1
ATOM 1596 C C . THR A 1 199 ? -18.783 29.939 -32.779 1.00 72.31 199 THR A C 1
ATOM 1598 O O . THR A 1 199 ? -18.825 28.709 -32.826 1.00 72.31 199 THR A O 1
ATOM 1601 N N . PRO A 1 200 ? -19.226 30.667 -33.821 1.00 75.75 200 PRO A N 1
ATOM 1602 C CA . PRO A 1 200 ? -19.762 30.045 -35.031 1.00 75.75 200 PRO A CA 1
ATOM 1603 C C . PRO A 1 200 ? -18.653 29.394 -35.868 1.00 75.75 200 PRO A C 1
ATOM 1605 O O . PRO A 1 200 ? -17.564 29.953 -36.028 1.00 75.75 200 PRO A O 1
ATOM 1608 N N . MET A 1 201 ? -18.930 28.219 -36.439 1.00 80.50 201 MET A N 1
ATOM 1609 C CA . MET A 1 201 ? -17.921 27.445 -37.169 1.00 80.50 201 MET A CA 1
ATOM 1610 C C . MET A 1 201 ? -17.380 28.189 -38.417 1.00 80.50 201 MET A C 1
ATOM 1612 O O . MET A 1 201 ? -18.164 28.597 -39.280 1.00 80.50 201 MET A O 1
ATOM 1616 N N . PRO A 1 202 ? -16.045 28.344 -38.571 1.00 78.81 202 PRO A N 1
ATOM 1617 C CA . PRO A 1 202 ? -15.430 29.069 -39.683 1.00 78.81 202 PRO A CA 1
ATOM 1618 C C . PRO A 1 202 ? -15.871 28.584 -41.070 1.00 78.81 202 PRO A C 1
ATOM 1620 O O . PRO A 1 202 ? -16.036 27.386 -41.299 1.00 78.81 202 PRO A O 1
ATOM 1623 N N . ARG A 1 203 ? -15.958 29.499 -42.049 1.00 76.69 203 ARG A N 1
ATOM 1624 C CA . ARG A 1 203 ? -16.361 29.173 -43.437 1.00 76.69 203 ARG A CA 1
ATOM 1625 C C . ARG A 1 203 ? -15.497 28.094 -44.108 1.00 76.69 203 ARG A C 1
ATOM 1627 O O . ARG A 1 203 ? -16.012 27.371 -44.954 1.00 76.69 203 ARG A O 1
ATOM 1634 N N . GLU A 1 204 ? -14.216 27.961 -43.743 1.00 74.06 204 GLU A N 1
ATOM 1635 C CA . GLU A 1 204 ? -13.360 26.866 -44.241 1.00 74.06 204 GLU A CA 1
ATOM 1636 C C . GLU A 1 204 ? -13.761 25.487 -43.682 1.00 74.06 204 GLU A C 1
ATOM 1638 O O . GLU A 1 204 ? -13.503 24.477 -44.335 1.00 74.06 204 GLU A O 1
ATOM 1643 N N . MET A 1 205 ? -14.366 25.432 -42.491 1.00 78.06 205 MET A N 1
ATOM 1644 C CA . MET A 1 205 ? -14.806 24.207 -41.809 1.00 78.06 205 MET A CA 1
ATOM 1645 C C . MET A 1 205 ? -16.258 23.852 -42.165 1.00 78.06 205 MET A C 1
ATOM 1647 O O . MET A 1 205 ? -16.576 22.683 -42.384 1.00 78.06 205 MET A O 1
ATOM 1651 N N . ALA A 1 206 ? -17.140 24.851 -42.257 1.00 76.69 206 ALA A N 1
ATOM 1652 C CA . ALA A 1 206 ? -18.573 24.673 -42.487 1.00 76.69 206 ALA A CA 1
ATOM 1653 C C . ALA A 1 206 ? -18.899 23.825 -43.735 1.00 76.69 206 ALA A C 1
ATOM 1655 O O . ALA A 1 206 ? -18.270 23.955 -44.793 1.00 76.69 206 ALA A O 1
ATOM 1656 N N . PHE A 1 207 ? -19.903 22.948 -43.629 1.00 83.56 207 PHE A N 1
ATOM 1657 C CA . PHE A 1 207 ? -20.527 22.313 -44.794 1.00 83.56 207 PHE A CA 1
ATOM 1658 C C . PHE A 1 207 ? -21.480 23.306 -45.495 1.00 83.56 207 PHE A C 1
ATOM 1660 O O . PHE A 1 207 ? -22.119 24.111 -44.815 1.00 83.56 207 PHE A O 1
ATOM 1667 N N . PRO A 1 208 ? -21.599 23.278 -46.836 1.00 80.44 208 PRO A N 1
ATOM 1668 C CA . PRO A 1 208 ? -22.469 24.195 -47.566 1.00 80.44 208 PRO A CA 1
ATOM 1669 C C . PRO A 1 208 ? -23.951 23.840 -47.370 1.00 80.44 208 PRO A C 1
ATOM 1671 O O . PRO A 1 208 ? -24.352 22.691 -47.557 1.00 80.44 208 PRO A O 1
ATOM 1674 N N . VAL A 1 209 ? -24.775 24.838 -47.051 1.00 78.50 209 VAL A N 1
ATOM 1675 C CA . VAL A 1 209 ? -26.237 24.709 -46.915 1.00 78.50 209 VAL A CA 1
ATOM 1676 C C . VAL A 1 209 ? -26.912 25.567 -47.999 1.00 78.50 209 VAL A C 1
ATOM 1678 O O . VAL A 1 209 ? -26.518 26.726 -48.168 1.00 78.50 209 VAL A O 1
ATOM 1681 N N . PRO A 1 210 ? -27.883 25.045 -48.773 1.00 74.38 210 PRO A N 1
ATOM 1682 C CA . PRO A 1 210 ? -28.675 25.856 -49.701 1.00 74.38 210 PRO A CA 1
ATOM 1683 C C . PRO A 1 210 ? -29.539 26.898 -48.976 1.00 74.38 210 PRO A C 1
ATOM 1685 O O . PRO A 1 210 ? -29.877 26.741 -47.805 1.00 74.38 210 PRO A O 1
ATOM 1688 N N . LYS A 1 211 ? -29.942 27.966 -49.677 1.00 73.00 211 LYS A N 1
ATOM 1689 C CA . LYS A 1 211 ? -30.886 28.948 -49.119 1.00 73.00 211 LYS A CA 1
ATOM 1690 C C . LYS A 1 211 ? -32.228 28.264 -48.815 1.00 73.00 211 LYS A C 1
ATOM 1692 O O . LYS A 1 211 ? -32.888 27.821 -49.748 1.00 73.00 211 LYS A O 1
ATOM 1697 N N . GLY A 1 212 ? -32.631 28.249 -47.544 1.00 73.19 212 GLY A N 1
ATOM 1698 C CA . GLY A 1 212 ? -33.947 27.771 -47.092 1.00 73.19 212 GLY A CA 1
ATOM 1699 C C . GLY A 1 212 ? -33.961 26.422 -46.364 1.00 73.19 212 GLY A C 1
ATOM 1700 O O . GLY A 1 212 ? -35.004 26.051 -45.843 1.00 73.19 212 GLY A O 1
ATOM 1701 N N . GLU A 1 213 ? -32.835 25.710 -46.279 1.00 75.88 213 GLU A N 1
ATOM 1702 C CA . GLU A 1 213 ? -32.719 24.442 -45.533 1.00 75.88 213 GLU A CA 1
ATOM 1703 C C . GLU A 1 213 ? -31.933 24.643 -44.226 1.00 75.88 213 GLU A C 1
ATOM 1705 O O . GLU A 1 213 ? -31.084 25.536 -44.155 1.00 75.88 213 GLU A O 1
ATOM 1710 N N . SER A 1 214 ? -32.172 23.822 -43.193 1.00 76.38 214 SER A N 1
ATOM 1711 C CA . SER A 1 214 ? -31.358 23.864 -41.970 1.00 76.38 214 SER A CA 1
ATOM 1712 C C . SER A 1 214 ? -30.107 22.985 -42.088 1.00 76.38 214 SER A C 1
ATOM 1714 O O . SER A 1 214 ? -30.040 22.037 -42.875 1.00 76.38 214 SER A O 1
ATOM 1716 N N . TRP A 1 215 ? -29.085 23.288 -41.282 1.00 84.94 215 TRP A N 1
ATOM 1717 C CA . TRP A 1 215 ? -27.842 22.513 -41.274 1.00 84.94 215 TRP A CA 1
ATOM 1718 C C . TRP A 1 215 ? -28.068 21.066 -40.792 1.00 84.94 215 TRP A C 1
ATOM 1720 O O . TRP A 1 215 ? -27.559 20.127 -41.405 1.00 84.94 215 TRP A O 1
ATOM 1730 N N . HIS A 1 216 ? -28.883 20.881 -39.746 1.00 82.25 216 HIS A N 1
ATOM 1731 C CA . HIS A 1 216 ? -29.144 19.583 -39.105 1.00 82.25 216 HIS A CA 1
ATOM 1732 C C . HIS A 1 216 ? -29.992 18.617 -39.953 1.00 82.25 216 HIS A C 1
ATOM 1734 O O . HIS A 1 216 ? -29.953 17.402 -39.734 1.00 82.25 216 HIS A O 1
ATOM 1740 N N . ASP A 1 217 ? -30.721 19.118 -40.955 1.00 78.00 217 ASP A N 1
ATOM 1741 C CA . ASP A 1 217 ? -31.446 18.266 -41.906 1.00 78.00 217 ASP A CA 1
ATOM 1742 C C . ASP A 1 217 ? -30.471 17.520 -42.830 1.00 78.00 217 ASP A C 1
ATOM 1744 O O . ASP A 1 217 ? -30.607 16.315 -43.069 1.00 78.00 217 ASP A O 1
ATOM 1748 N N . ARG A 1 218 ? -29.420 18.204 -43.301 1.00 78.50 218 ARG A N 1
ATOM 1749 C CA . ARG A 1 218 ? -28.422 17.629 -44.221 1.00 78.50 218 ARG A CA 1
ATOM 1750 C C . ARG A 1 218 ? -27.240 16.957 -43.536 1.00 78.50 218 ARG A C 1
ATOM 1752 O O . ARG A 1 218 ? -26.669 16.028 -44.110 1.00 78.50 218 ARG A O 1
ATOM 1759 N N . TYR A 1 219 ? -26.868 17.415 -42.346 1.00 87.75 219 TYR A N 1
ATOM 1760 C CA . TYR A 1 219 ? -25.601 17.069 -41.709 1.00 87.75 219 TYR A CA 1
ATOM 1761 C C . TYR A 1 219 ? -25.792 16.598 -40.267 1.00 87.75 219 TYR A C 1
ATOM 1763 O O . TYR A 1 219 ? -26.729 16.999 -39.582 1.00 87.75 219 TYR A O 1
ATOM 1771 N N . ILE A 1 220 ? -24.894 15.723 -39.814 1.00 85.75 220 ILE A N 1
ATOM 1772 C CA . ILE A 1 220 ? -24.876 15.212 -38.440 1.00 85.75 220 ILE A CA 1
ATOM 1773 C C . ILE A 1 220 ? -23.766 15.937 -37.676 1.00 85.75 220 ILE A C 1
ATOM 1775 O O . ILE A 1 220 ? -22.635 16.022 -38.154 1.00 85.75 220 ILE A O 1
ATOM 1779 N N . HIS A 1 221 ? -24.069 16.438 -36.482 1.00 87.88 221 HIS A N 1
ATOM 1780 C CA . HIS A 1 221 ? -23.079 16.926 -35.520 1.00 87.88 221 HIS A CA 1
ATOM 1781 C C . HIS A 1 221 ? -23.056 15.959 -34.340 1.00 87.88 221 HIS A C 1
ATOM 1783 O O . HIS A 1 221 ? -24.107 15.568 -33.843 1.00 87.88 221 HIS A O 1
ATOM 1789 N N . VAL A 1 222 ? -21.862 15.532 -33.938 1.00 87.25 222 VAL A N 1
ATOM 1790 C CA . VAL A 1 222 ? -21.644 14.690 -32.759 1.00 87.25 222 VAL A CA 1
ATOM 1791 C C . VAL A 1 222 ? -20.607 15.393 -31.901 1.00 87.25 222 VAL A C 1
ATOM 1793 O O . VAL A 1 222 ? -19.460 15.524 -32.327 1.00 87.25 222 VAL A O 1
ATOM 1796 N N . ARG A 1 223 ? -20.998 15.854 -30.712 1.00 86.69 223 ARG A N 1
ATOM 1797 C CA . ARG A 1 223 ? -20.091 16.438 -29.719 1.00 86.69 223 ARG A CA 1
ATOM 1798 C C . ARG A 1 223 ? -19.800 15.395 -28.641 1.00 86.69 223 ARG A C 1
ATOM 1800 O O . ARG A 1 223 ? -20.723 14.749 -28.152 1.00 86.69 223 ARG A O 1
ATOM 1807 N N . PHE A 1 224 ? -18.522 15.196 -28.324 1.00 84.56 224 PHE A N 1
ATOM 1808 C CA . PHE A 1 224 ? -18.070 14.138 -27.425 1.00 84.56 224 PHE A CA 1
ATOM 1809 C C . PHE A 1 224 ? -17.002 14.650 -26.438 1.00 84.56 224 PHE A C 1
ATOM 1811 O O . PHE A 1 224 ? -15.970 15.146 -26.899 1.00 84.56 224 PHE A O 1
ATOM 1818 N N . PRO A 1 225 ? -17.191 14.503 -25.110 1.00 74.50 225 PRO A N 1
ATOM 1819 C CA . PRO A 1 225 ? -18.370 13.940 -24.437 1.00 74.50 225 PRO A CA 1
ATOM 1820 C C . PRO A 1 225 ? -19.641 14.791 -24.631 1.00 74.50 225 PRO A C 1
ATOM 1822 O O . PRO A 1 225 ? -19.566 15.942 -25.059 1.00 74.50 225 PRO A O 1
ATOM 1825 N N . SER A 1 226 ? -20.811 14.225 -24.328 1.00 70.31 226 SER A N 1
ATOM 1826 C CA . SER A 1 226 ? -22.100 14.931 -24.349 1.00 70.31 226 SER A CA 1
ATOM 1827 C C . SER A 1 226 ? -22.384 15.633 -23.013 1.00 70.31 226 SER A C 1
ATOM 1829 O O . SER A 1 226 ? -22.213 15.043 -21.946 1.00 70.31 226 SER A O 1
ATOM 1831 N N . GLU A 1 227 ? -22.847 16.885 -23.055 1.00 45.38 227 GLU A N 1
ATOM 1832 C CA . GLU A 1 227 ? -23.116 17.708 -21.864 1.00 45.38 227 GLU A CA 1
ATOM 1833 C C . GLU A 1 227 ? -24.437 17.327 -21.170 1.00 45.38 227 GLU A C 1
ATOM 1835 O O . GLU A 1 227 ? -25.500 17.827 -21.529 1.00 45.38 227 GLU A O 1
ATOM 1840 N N . SER A 1 228 ? -24.390 16.465 -20.146 1.00 31.44 228 SER A N 1
ATOM 1841 C CA . SER A 1 228 ? -25.594 16.096 -19.376 1.00 31.44 228 SER A CA 1
ATOM 1842 C C . SER A 1 228 ? -25.314 15.660 -17.924 1.00 31.44 228 SER A C 1
ATOM 1844 O O . SER A 1 228 ? -25.617 14.531 -17.548 1.00 31.44 228 SER A O 1
ATOM 1846 N N . LEU A 1 229 ? -24.722 16.534 -17.089 1.00 30.16 229 LEU A N 1
ATOM 1847 C CA . LEU A 1 229 ? -24.407 16.233 -15.672 1.00 30.16 229 LEU A CA 1
ATOM 1848 C C . LEU A 1 229 ? -24.514 17.446 -14.697 1.00 30.16 229 LEU A C 1
ATOM 1850 O O . LEU A 1 229 ? -23.585 17.735 -13.949 1.00 30.16 229 LEU A O 1
ATOM 1854 N N . LYS A 1 230 ? -25.662 18.148 -14.651 1.00 28.02 230 LYS A N 1
ATOM 1855 C CA . LYS A 1 230 ? -26.110 18.985 -13.499 1.00 28.02 230 LYS A CA 1
ATOM 1856 C C . LYS A 1 230 ? -27.650 19.085 -13.459 1.00 28.02 230 LYS A C 1
ATOM 1858 O O . LYS A 1 230 ? -28.305 18.882 -14.474 1.00 28.02 230 LYS A O 1
ATOM 1863 N N . VAL A 1 231 ? -28.223 19.317 -12.271 1.00 28.58 231 VAL A N 1
ATOM 1864 C CA . VAL A 1 231 ? -29.634 19.032 -11.892 1.00 28.58 231 VAL A CA 1
ATOM 1865 C C . VAL A 1 231 ? -30.047 19.960 -10.721 1.00 28.58 231 VAL A C 1
ATOM 1867 O O . VAL A 1 231 ? -29.149 20.258 -9.932 1.00 28.58 231 VAL A O 1
ATOM 1870 N N . PRO A 1 232 ? -31.330 20.334 -10.460 1.00 38.72 232 PRO A N 1
ATOM 1871 C CA . PRO A 1 232 ? -32.544 20.445 -11.299 1.00 38.72 232 PRO A CA 1
ATOM 1872 C C . PRO A 1 232 ? -33.192 21.864 -11.279 1.00 38.72 232 PRO A C 1
ATOM 1874 O O . PRO A 1 232 ? -32.831 22.716 -10.473 1.00 38.72 232 PRO A O 1
ATOM 1877 N N . SER A 1 233 ? -34.273 22.084 -12.045 1.00 27.38 233 SER A N 1
ATOM 1878 C CA . SER A 1 233 ? -35.351 23.026 -11.658 1.00 27.38 233 SER A CA 1
ATOM 1879 C C . SER A 1 233 ? -36.727 22.577 -12.203 1.00 27.38 233 SER A C 1
ATOM 1881 O O . SER A 1 233 ? -36.805 21.568 -12.903 1.00 27.38 233 SER A O 1
ATOM 1883 N N . LYS A 1 234 ? -37.821 23.226 -11.769 1.00 24.27 234 LYS A N 1
ATOM 1884 C CA . LYS A 1 234 ? -39.221 22.747 -11.898 1.00 24.27 234 LYS A CA 1
ATOM 1885 C C . LYS A 1 234 ? -39.897 23.103 -13.247 1.00 24.27 234 LYS A C 1
ATOM 1887 O O . LYS A 1 234 ? -39.411 23.991 -13.943 1.00 24.27 234 LYS A O 1
ATOM 1892 N N . PRO A 1 235 ? -40.986 22.403 -13.638 1.00 29.94 235 PRO A N 1
ATOM 1893 C CA . PRO A 1 235 ? -41.500 22.414 -15.012 1.00 29.94 235 PRO A CA 1
ATOM 1894 C C . PRO A 1 235 ? -42.360 23.637 -15.359 1.00 29.94 235 PRO A C 1
ATOM 1896 O O . PRO A 1 235 ? -43.016 24.215 -14.494 1.00 29.94 235 PRO A O 1
ATOM 1899 N N . ILE A 1 236 ? -42.427 23.952 -16.657 1.00 25.06 236 ILE A N 1
ATOM 1900 C CA . ILE A 1 236 ? -43.452 24.814 -17.261 1.00 25.06 236 ILE A CA 1
ATOM 1901 C C . ILE A 1 236 ? -43.931 24.156 -18.560 1.00 25.06 236 ILE A C 1
ATOM 1903 O O . ILE A 1 236 ? -43.203 24.119 -19.549 1.00 25.06 236 ILE A O 1
ATOM 1907 N N . GLU A 1 237 ? -45.172 23.674 -18.568 1.00 26.14 237 GLU A N 1
ATOM 1908 C CA . GLU A 1 237 ? -45.883 23.310 -19.795 1.00 26.14 237 GLU A CA 1
ATOM 1909 C C . GLU A 1 237 ? -46.616 24.530 -20.368 1.00 26.14 237 GLU A C 1
ATOM 1911 O O . GLU A 1 237 ? -47.384 25.174 -19.653 1.00 26.14 237 GLU A O 1
ATOM 1916 N N . LYS A 1 238 ? -46.450 24.790 -21.672 1.00 26.33 238 LYS A N 1
ATOM 1917 C CA . LYS A 1 238 ? -47.493 25.333 -22.567 1.00 26.33 238 LYS A CA 1
ATOM 1918 C C . LYS A 1 238 ? -47.255 24.743 -23.963 1.00 26.33 238 LYS A C 1
ATOM 1920 O O . LYS A 1 238 ? -46.240 25.048 -24.575 1.00 26.33 238 LYS A O 1
ATOM 1925 N N . SER A 1 239 ? -47.971 23.707 -24.394 1.00 25.88 239 SER A N 1
ATOM 1926 C CA . SER A 1 239 ? -49.407 23.628 -24.719 1.00 25.88 239 SER A CA 1
ATOM 1927 C C . SER A 1 239 ? -49.779 24.299 -26.050 1.00 25.88 239 SER A C 1
ATOM 1929 O O . SER A 1 239 ? -49.720 25.515 -26.203 1.00 25.88 239 SER A O 1
ATOM 1931 N N . CYS A 1 240 ? -50.246 23.471 -26.989 1.00 26.36 240 CYS A N 1
ATOM 1932 C CA . CYS A 1 240 ? -51.174 23.871 -28.042 1.00 26.36 240 CYS A CA 1
ATOM 1933 C C . CYS A 1 240 ? -52.475 23.088 -27.812 1.00 26.36 240 CYS A C 1
ATOM 1935 O O . CYS A 1 240 ? -52.470 21.860 -27.796 1.00 26.36 240 CYS A O 1
ATOM 1937 N N . SER A 1 241 ? -53.553 23.825 -27.568 1.00 24.97 241 SER A N 1
ATOM 1938 C CA . SER A 1 241 ? -54.947 23.377 -27.413 1.00 24.97 241 SER A CA 1
ATOM 1939 C C . SER A 1 241 ? -55.695 23.690 -28.741 1.00 24.97 241 SER A C 1
ATOM 1941 O O . SER A 1 241 ? -54.984 23.770 -29.751 1.00 24.97 241 SER A O 1
ATOM 1943 N N . PRO A 1 242 ? -57.029 23.924 -28.861 1.00 39.28 242 PRO A N 1
ATOM 1944 C CA . PRO A 1 242 ? -58.193 23.881 -27.942 1.00 39.28 242 PRO A CA 1
ATOM 1945 C C . PRO A 1 242 ? -59.316 22.973 -28.559 1.00 39.28 242 PRO A C 1
ATOM 1947 O O . PRO A 1 242 ? -58.922 22.055 -29.280 1.00 39.28 242 PRO A O 1
ATOM 1950 N N . PRO A 1 243 ? -60.657 23.146 -28.384 1.00 34.34 243 PRO A N 1
ATOM 1951 C CA . PRO A 1 243 ? -61.473 24.052 -27.540 1.00 34.34 243 PRO A CA 1
ATOM 1952 C C . PRO A 1 243 ? -62.562 23.314 -26.693 1.00 34.34 243 PRO A C 1
ATOM 1954 O O . PRO A 1 243 ? -62.589 22.090 -26.694 1.00 34.34 243 PRO A O 1
ATOM 1957 N N . GLU A 1 244 ? -63.433 23.931 -25.873 1.00 29.64 244 GLU A N 1
ATOM 1958 C CA . GLU A 1 244 ? -64.010 25.296 -25.829 1.00 29.64 244 GLU A CA 1
ATOM 1959 C C . GLU A 1 244 ? -64.217 25.856 -24.392 1.00 29.64 244 GLU A C 1
ATOM 1961 O O . GLU A 1 244 ? -64.236 25.092 -23.437 1.00 29.64 244 GLU A O 1
ATOM 1966 N N . ALA A 1 245 ? -64.466 27.180 -24.301 1.00 29.89 245 ALA A N 1
ATOM 1967 C CA . ALA A 1 245 ? -65.315 27.900 -23.315 1.00 29.89 245 ALA A CA 1
ATOM 1968 C C . ALA A 1 245 ? -65.005 27.855 -21.779 1.00 29.89 245 ALA A C 1
ATOM 1970 O O . ALA A 1 245 ? -64.640 26.828 -21.233 1.00 29.89 245 ALA A O 1
ATOM 1971 N N . VAL A 1 246 ? -65.185 28.921 -20.965 1.00 31.62 246 VAL A N 1
ATOM 1972 C CA . VAL A 1 246 ? -65.551 30.341 -21.215 1.00 31.62 246 VAL A CA 1
ATOM 1973 C C . VAL A 1 246 ? -65.122 31.269 -20.031 1.00 31.62 246 VAL A C 1
ATOM 1975 O O . VAL A 1 246 ? -65.339 30.943 -18.874 1.00 31.62 246 VAL A O 1
ATOM 1978 N N . LEU A 1 247 ? -64.533 32.432 -20.364 1.00 31.06 247 LEU A N 1
ATOM 1979 C CA . LEU A 1 247 ? -64.520 33.773 -19.706 1.00 31.06 247 LEU A CA 1
ATOM 1980 C C . LEU A 1 247 ? -64.212 34.052 -18.193 1.00 31.06 247 LEU A C 1
ATOM 1982 O O . LEU A 1 247 ? -65.019 33.790 -17.314 1.00 31.06 247 LEU A O 1
ATOM 1986 N N . LEU A 1 248 ? -63.177 34.905 -18.011 1.00 30.97 248 LEU A N 1
ATOM 1987 C CA . LEU A 1 248 ? -63.111 36.191 -17.247 1.00 30.97 248 LEU A CA 1
ATOM 1988 C C . LEU A 1 248 ? -63.060 36.280 -15.693 1.00 30.97 248 LEU A C 1
ATOM 1990 O O . LEU A 1 248 ? -63.916 35.769 -14.984 1.00 30.97 248 LEU A O 1
ATOM 1994 N N . GLY A 1 249 ? -62.141 37.140 -15.196 1.00 29.33 249 GLY A N 1
ATOM 1995 C CA . GLY A 1 249 ? -62.192 37.780 -13.859 1.00 29.33 249 GLY A CA 1
ATOM 1996 C C . GLY A 1 249 ? -60.835 38.258 -13.267 1.00 29.33 249 GLY A C 1
ATOM 1997 O O . GLY A 1 249 ? -60.167 37.448 -12.631 1.00 29.33 249 GLY A O 1
ATOM 1998 N N . PRO A 1 250 ? -60.397 39.532 -13.440 1.00 31.17 250 PRO A N 1
ATOM 1999 C CA . PRO A 1 250 ? -59.083 40.028 -12.964 1.00 31.17 250 PRO A CA 1
ATOM 2000 C C . PRO A 1 250 ? -59.118 41.153 -11.888 1.00 31.17 250 PRO A C 1
ATOM 2002 O O . PRO A 1 250 ? -60.051 41.952 -11.859 1.00 31.17 250 PRO A O 1
ATOM 2005 N N . GLY A 1 251 ? -58.050 41.301 -11.076 1.00 27.14 251 GLY A N 1
ATOM 2006 C CA . GLY A 1 251 ? -57.824 42.454 -10.166 1.00 27.14 251 GLY A CA 1
ATOM 2007 C C . GLY A 1 251 ? -56.416 42.494 -9.496 1.00 27.14 251 GLY A C 1
ATOM 2008 O O . GLY A 1 251 ? -55.781 41.440 -9.459 1.00 27.14 251 GLY A O 1
ATOM 2009 N N . PRO A 1 252 ? -55.868 43.659 -9.037 1.00 31.61 252 PRO A N 1
ATOM 2010 C CA . PRO A 1 252 ? -54.395 43.856 -9.005 1.00 31.61 252 PRO A CA 1
ATOM 2011 C C . PRO A 1 252 ? -53.715 44.591 -7.800 1.00 31.61 252 PRO A C 1
ATOM 2013 O O . PRO A 1 252 ? -54.174 45.650 -7.390 1.00 31.61 252 PRO A O 1
ATOM 2016 N N . GLN A 1 253 ? -52.487 44.148 -7.436 1.00 27.56 253 GLN A N 1
ATOM 2017 C CA . GLN A 1 253 ? -51.346 44.934 -6.854 1.00 27.56 253 GLN A CA 1
ATOM 2018 C C . GLN A 1 253 ? -51.546 45.645 -5.470 1.00 27.56 253 GLN A C 1
ATOM 2020 O O . GLN A 1 253 ? -52.655 45.570 -4.949 1.00 27.56 253 GLN A O 1
ATOM 2025 N N . PRO A 1 254 ? -50.533 46.297 -4.809 1.00 29.95 254 PRO A N 1
ATOM 2026 C CA . PRO A 1 254 ? -49.110 46.560 -5.147 1.00 29.95 254 PRO A CA 1
ATOM 2027 C C . PRO A 1 254 ? -48.039 46.182 -4.059 1.00 29.95 254 PRO A C 1
ATOM 2029 O O . PRO A 1 254 ? -48.299 45.409 -3.145 1.00 29.95 254 PRO A O 1
ATOM 2032 N N . LEU A 1 255 ? -46.808 46.707 -4.223 1.00 25.33 255 LEU A N 1
ATOM 2033 C CA . LEU A 1 255 ? -45.556 46.593 -3.413 1.00 25.33 255 LEU A CA 1
ATOM 2034 C C . LEU A 1 255 ? -45.488 47.671 -2.272 1.00 25.33 255 LEU A C 1
ATOM 2036 O O . LEU A 1 255 ? -46.440 48.454 -2.229 1.00 25.33 255 LEU A O 1
A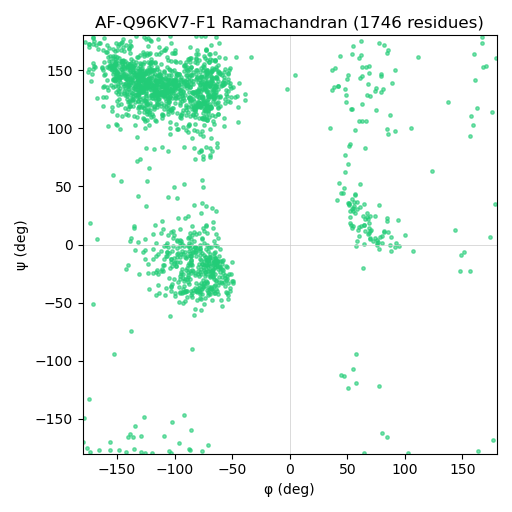TOM 2040 N N . PRO A 1 256 ? -44.421 47.853 -1.423 1.00 30.14 256 PRO A N 1
ATOM 2041 C CA . PRO A 1 256 ? -43.079 47.217 -1.324 1.00 30.14 256 PRO A CA 1
ATOM 2042 C C . PRO A 1 256 ? -42.576 46.836 0.122 1.00 30.14 256 PRO A C 1
ATOM 2044 O O . PRO A 1 256 ? -43.346 46.772 1.072 1.00 30.14 256 PRO A O 1
ATOM 2047 N N . CYS A 1 257 ? -41.265 46.547 0.252 1.00 23.94 257 CYS A N 1
ATOM 2048 C CA . CYS A 1 257 ? -40.454 46.081 1.416 1.00 23.94 257 CYS A CA 1
ATOM 2049 C C . CYS A 1 257 ? -40.209 47.148 2.542 1.00 23.94 257 CYS A C 1
ATOM 2051 O O . CYS A 1 257 ? -40.701 48.261 2.353 1.00 23.94 257 CYS A O 1
ATOM 2053 N N . PRO A 1 258 ? -39.368 46.945 3.615 1.00 34.38 258 PRO A N 1
ATOM 2054 C CA . PRO A 1 258 ? -38.525 45.787 4.038 1.00 34.38 258 PRO A CA 1
ATOM 2055 C C . PRO A 1 258 ? -38.464 45.473 5.585 1.00 34.38 258 PRO A C 1
ATOM 2057 O O . PRO A 1 258 ? -39.193 46.054 6.375 1.00 34.38 258 PRO A O 1
ATOM 2060 N N . VAL A 1 259 ? -37.486 44.627 5.999 1.00 23.61 259 VAL A N 1
ATOM 2061 C CA . VAL A 1 259 ? -36.802 44.498 7.334 1.00 23.61 259 VAL A CA 1
ATOM 2062 C C . VAL A 1 259 ? -37.145 43.313 8.285 1.00 23.61 259 VAL A C 1
ATOM 2064 O O . VAL A 1 259 ? -38.084 43.347 9.064 1.00 23.61 259 VAL A O 1
ATOM 2067 N N . ALA A 1 260 ? -36.241 42.318 8.256 1.00 24.55 260 ALA A N 1
ATOM 2068 C CA . ALA A 1 260 ? -35.624 41.493 9.324 1.00 24.55 260 ALA A CA 1
ATOM 2069 C C . ALA A 1 260 ? -36.360 40.992 10.600 1.00 24.55 260 ALA A C 1
ATOM 2071 O O . ALA A 1 260 ? -36.796 41.762 11.448 1.00 24.55 260 ALA A O 1
ATOM 2072 N N . SER A 1 261 ? -36.170 39.693 10.887 1.00 26.52 261 SER A N 1
ATOM 2073 C CA . SER A 1 261 ? -35.617 39.181 12.168 1.00 26.52 261 SER A CA 1
ATOM 2074 C C . SER A 1 261 ? -35.007 37.767 11.977 1.00 26.52 261 SER A C 1
ATOM 2076 O O . SER A 1 261 ? -35.133 37.219 10.886 1.00 26.52 261 SER A O 1
ATOM 2078 N N . SER A 1 262 ? -34.266 37.241 12.974 1.00 31.62 262 SER A N 1
ATOM 2079 C CA . SER A 1 262 ? -33.649 35.882 13.060 1.00 31.62 262 SER A CA 1
ATOM 2080 C C . SER A 1 262 ? -33.115 35.259 11.741 1.00 31.62 262 SER A C 1
ATOM 2082 O O . SER A 1 262 ? -33.882 34.702 10.964 1.00 31.62 262 SER A O 1
ATOM 2084 N N . LYS A 1 263 ? -31.815 35.254 11.390 1.00 25.42 263 LYS A N 1
ATOM 2085 C CA . LYS A 1 263 ? -30.574 35.130 12.198 1.00 25.42 263 LYS A CA 1
ATOM 2086 C C . LYS A 1 263 ? -30.600 33.926 13.172 1.00 25.42 263 LYS A C 1
ATOM 2088 O O . LYS A 1 263 ? -31.639 33.722 13.790 1.00 25.42 263 LYS A O 1
ATOM 2093 N N . PRO A 1 264 ? -29.466 33.243 13.453 1.00 29.19 264 PRO A N 1
ATOM 2094 C CA . PRO A 1 264 ? -28.102 33.442 12.925 1.00 29.19 264 PRO A CA 1
ATOM 2095 C C . PRO A 1 264 ? -27.363 32.113 12.594 1.00 29.19 264 PRO A C 1
ATOM 2097 O O . PRO A 1 264 ? -27.975 31.058 12.612 1.00 29.19 264 PRO A O 1
ATOM 2100 N N . VAL A 1 265 ? -26.021 32.184 12.457 1.00 23.12 265 VAL A N 1
ATOM 2101 C CA . VAL A 1 265 ? -25.060 31.179 13.000 1.00 23.12 265 VAL A CA 1
ATOM 2102 C C . VAL A 1 265 ? -24.983 29.813 12.263 1.00 23.12 265 VAL A C 1
ATOM 2104 O O . VAL A 1 265 ? -25.989 29.180 11.998 1.00 23.12 265 VAL A O 1
ATOM 2107 N N . ARG A 1 266 ? -23.805 29.268 11.916 1.00 22.97 266 ARG A N 1
ATOM 2108 C CA . ARG A 1 266 ? -22.394 29.691 12.092 1.00 22.97 266 ARG A CA 1
ATOM 2109 C C . ARG A 1 266 ? -21.523 29.109 10.965 1.00 22.97 266 ARG A C 1
ATOM 2111 O O . ARG A 1 266 ? -21.971 28.206 10.283 1.00 22.97 266 ARG A O 1
ATOM 2118 N N . PHE A 1 267 ? -20.300 29.647 10.866 1.00 21.84 267 PHE A N 1
ATOM 2119 C CA . PHE A 1 267 ? -19.008 28.993 10.565 1.00 21.84 267 PHE A CA 1
ATOM 2120 C C . PHE A 1 267 ? -18.898 27.828 9.550 1.00 21.84 267 PHE A C 1
ATOM 2122 O O . PHE A 1 267 ? -19.736 26.946 9.497 1.00 21.84 267 PHE A O 1
ATOM 2129 N N . SER A 1 268 ? -17.783 27.633 8.842 1.00 22.66 268 SER A N 1
ATOM 2130 C CA . SER A 1 268 ? -16.589 28.433 8.493 1.00 22.66 268 SER A CA 1
ATOM 2131 C C . SER A 1 268 ? -15.660 27.490 7.686 1.00 22.66 268 SER A C 1
ATOM 2133 O O . SER A 1 268 ? -16.076 26.396 7.321 1.00 22.66 268 SER A O 1
ATOM 2135 N N . VAL A 1 269 ? -14.402 27.887 7.450 1.00 23.50 269 VAL A N 1
ATOM 2136 C CA . VAL A 1 269 ? -13.237 26.973 7.470 1.00 23.50 269 VAL A CA 1
ATOM 2137 C C . VAL A 1 269 ? -13.383 25.699 6.616 1.00 23.50 269 VAL A C 1
ATOM 2139 O O . VAL A 1 269 ? -13.601 24.588 7.088 1.00 23.50 269 VAL A O 1
ATOM 2142 N N . SER A 1 270 ? -13.061 25.868 5.334 1.00 30.16 270 SER A N 1
ATOM 2143 C CA . SER A 1 270 ? -12.051 25.012 4.694 1.00 30.16 270 SER A CA 1
ATOM 2144 C C . SER A 1 270 ? -10.894 24.723 5.670 1.00 30.16 270 SER A C 1
ATOM 2146 O O . SER A 1 270 ? -10.337 25.678 6.220 1.00 30.16 270 SER A O 1
ATOM 2148 N N . PRO A 1 271 ? -10.487 23.458 5.868 1.00 27.59 271 PRO A N 1
ATOM 2149 C CA . PRO A 1 271 ? -9.554 22.821 4.928 1.00 27.59 271 PRO A CA 1
ATOM 2150 C C . PRO A 1 271 ? -10.086 21.462 4.408 1.00 27.59 271 PRO A C 1
ATOM 2152 O O . PRO A 1 271 ? -11.117 20.994 4.867 1.00 27.59 271 PRO A O 1
ATOM 2155 N N . VAL A 1 272 ? -9.564 20.829 3.343 1.00 23.58 272 VAL A N 1
ATOM 2156 C CA . VAL A 1 272 ? -8.232 20.181 3.171 1.00 23.58 272 VAL A CA 1
ATOM 2157 C C . VAL A 1 272 ? -7.941 19.135 4.270 1.00 23.58 272 VAL A C 1
ATOM 2159 O O . VAL A 1 272 ? -8.560 19.181 5.319 1.00 23.58 272 VAL A O 1
ATOM 2162 N N . VAL A 1 273 ? -6.951 18.245 4.062 1.00 23.00 273 VAL A N 1
ATOM 2163 C CA . VAL A 1 273 ? -6.503 17.185 5.007 1.00 23.00 273 VAL A CA 1
ATOM 2164 C C . VAL A 1 273 ? -7.464 15.964 4.967 1.00 23.00 273 VAL A C 1
ATOM 2166 O O . VAL A 1 273 ? -8.670 16.133 4.935 1.00 23.00 273 VAL A O 1
ATOM 2169 N N . GLN A 1 274 ? -7.043 14.694 4.850 1.00 23.41 274 GLN A N 1
ATOM 2170 C CA . GLN A 1 274 ? -5.701 14.097 4.777 1.00 23.41 274 GLN A CA 1
ATOM 2171 C C . GLN A 1 274 ? -5.661 12.886 3.818 1.00 23.41 274 GLN A C 1
ATOM 2173 O O . GLN A 1 274 ? -6.636 12.168 3.625 1.00 23.41 274 GLN A O 1
ATOM 2178 N N . THR A 1 275 ? -4.489 12.638 3.235 1.00 25.25 275 THR A N 1
ATOM 2179 C CA . THR A 1 275 ? -3.996 11.279 2.922 1.00 25.25 275 THR A CA 1
ATOM 2180 C C . THR A 1 275 ? -3.572 10.571 4.226 1.00 25.25 275 THR A C 1
ATOM 2182 O O . THR A 1 275 ? -3.378 11.287 5.202 1.00 25.25 275 THR A O 1
ATOM 2185 N N . PRO A 1 276 ? -3.323 9.243 4.290 1.00 25.45 276 PRO A N 1
ATOM 2186 C CA . PRO A 1 276 ? -2.995 8.366 3.158 1.00 25.45 276 PRO A CA 1
ATOM 2187 C C . PRO A 1 276 ? -3.660 6.975 3.171 1.00 25.45 276 PRO A C 1
ATOM 2189 O O . PRO A 1 276 ? -4.207 6.529 4.178 1.00 25.45 276 PRO A O 1
ATOM 2192 N N . SER A 1 277 ? -3.434 6.234 2.076 1.00 24.05 277 SER A N 1
ATOM 2193 C CA . SER A 1 277 ? -3.219 4.785 2.147 1.00 24.05 277 SER A CA 1
ATOM 2194 C C . SER A 1 277 ? -1.725 4.449 2.108 1.00 24.05 277 SER A C 1
ATOM 2196 O O . SER A 1 277 ? -1.128 4.523 1.034 1.00 24.05 277 SER A O 1
ATOM 2198 N N . PRO A 1 278 ? -1.111 4.097 3.243 1.00 27.45 278 PRO A N 1
ATOM 2199 C CA . PRO A 1 278 ? 0.198 3.456 3.271 1.00 27.45 278 PRO A CA 1
ATOM 2200 C C . PRO A 1 278 ? 0.131 1.923 3.093 1.00 27.45 278 PRO A C 1
ATOM 2202 O O . PRO A 1 278 ? 0.171 1.441 1.965 1.00 27.45 278 PRO A O 1
ATOM 2205 N N . THR A 1 279 ? 0.017 1.136 4.176 1.00 25.23 279 THR A N 1
ATOM 2206 C CA . THR A 1 279 ? 0.294 -0.321 4.223 1.00 25.23 279 THR A CA 1
ATOM 2207 C C . THR A 1 279 ? 1.666 -0.631 3.618 1.00 25.23 279 THR A C 1
ATOM 2209 O O . THR A 1 279 ? 1.761 -1.196 2.535 1.00 25.23 279 THR A O 1
ATOM 2212 N N . ALA A 1 280 ? 2.779 -0.246 4.247 1.00 29.02 280 ALA A N 1
ATOM 2213 C CA . ALA A 1 280 ? 3.043 0.006 5.679 1.00 29.02 280 ALA A CA 1
ATOM 2214 C C . ALA A 1 280 ? 2.161 1.057 6.414 1.00 29.02 280 ALA A C 1
ATOM 2216 O O . ALA A 1 280 ? 2.412 2.238 6.244 1.00 29.02 280 ALA A O 1
ATOM 2217 N N . SER A 1 281 ? 1.169 0.577 7.206 1.00 25.11 281 SER A N 1
ATOM 2218 C CA . SER A 1 281 ? 0.100 1.241 8.025 1.00 25.11 281 SER A CA 1
ATOM 2219 C C . SER A 1 281 ? -1.047 2.073 7.357 1.00 25.11 281 SER A C 1
ATOM 2221 O O . SER A 1 281 ? -1.031 3.296 7.355 1.00 25.11 281 SER A O 1
ATOM 2223 N N . GLY A 1 282 ? -2.134 1.419 6.876 1.00 23.38 282 GLY A N 1
ATOM 2224 C CA . GLY A 1 282 ? -3.435 2.035 6.445 1.00 23.38 282 GLY A CA 1
ATOM 2225 C C . GLY A 1 282 ? -3.652 2.171 4.914 1.00 23.38 282 GLY A C 1
ATOM 2226 O O . GLY A 1 282 ? -2.766 1.816 4.157 1.00 23.38 282 GLY A O 1
ATOM 2227 N N . ARG A 1 283 ? -4.722 2.705 4.288 1.00 22.92 283 ARG A N 1
ATOM 2228 C CA . ARG A 1 283 ? -6.147 3.045 4.558 1.00 22.92 283 ARG A CA 1
ATOM 2229 C C . ARG A 1 283 ? -6.700 3.771 3.282 1.00 22.92 283 ARG A C 1
ATOM 2231 O O . ARG A 1 283 ? -6.206 4.831 2.951 1.00 22.92 283 ARG A O 1
ATOM 2238 N N . ALA A 1 284 ? -7.660 3.215 2.522 1.00 22.64 284 ALA A N 1
ATOM 2239 C CA . ALA A 1 284 ? -8.167 3.725 1.203 1.00 22.64 284 ALA A CA 1
ATOM 2240 C C . ALA A 1 284 ? -8.505 5.252 1.099 1.00 22.64 284 ALA A C 1
ATOM 2242 O O . ALA A 1 284 ? -8.762 5.871 2.124 1.00 22.64 284 ALA A O 1
ATOM 2243 N N . ALA A 1 285 ? -8.617 5.894 -0.088 1.00 23.28 285 ALA A N 1
ATOM 2244 C CA . ALA A 1 285 ? -9.878 5.965 -0.874 1.00 23.28 285 ALA A CA 1
ATOM 2245 C C . ALA A 1 285 ? -9.880 7.006 -2.049 1.00 23.28 285 ALA A C 1
ATOM 2247 O O . ALA A 1 285 ? -9.001 7.856 -2.129 1.00 23.28 285 ALA A O 1
ATOM 2248 N N . LEU A 1 286 ? -10.960 6.983 -2.860 1.00 24.27 286 LEU A N 1
ATOM 2249 C CA . LEU A 1 286 ? -11.645 8.112 -3.551 1.00 24.27 286 LEU A CA 1
ATOM 2250 C C . LEU A 1 286 ? -10.924 8.984 -4.619 1.00 24.27 286 LEU A C 1
ATOM 2252 O O . LEU A 1 286 ? -10.235 9.958 -4.328 1.00 24.27 286 LEU A O 1
ATOM 2256 N N . ALA A 1 287 ? -11.308 8.743 -5.877 1.00 32.34 287 ALA A N 1
ATOM 2257 C CA . ALA A 1 287 ? -11.776 9.769 -6.834 1.00 32.34 287 ALA A CA 1
ATOM 2258 C C . ALA A 1 287 ? -13.341 9.705 -6.854 1.00 32.34 287 ALA A C 1
ATOM 2260 O O . ALA A 1 287 ? -13.824 8.684 -6.351 1.00 32.34 287 ALA A O 1
ATOM 2261 N N . PRO A 1 288 ? -14.156 10.644 -7.427 1.00 29.28 288 PRO A N 1
ATOM 2262 C CA . PRO A 1 288 ? -13.851 11.415 -8.652 1.00 29.28 288 PRO A CA 1
ATOM 2263 C C . PRO A 1 288 ? -14.560 12.800 -8.875 1.00 29.28 288 PRO A C 1
ATOM 2265 O O . PRO A 1 288 ? -15.311 13.282 -8.038 1.00 29.28 288 PRO A O 1
ATOM 2268 N N . ARG A 1 289 ? -14.398 13.334 -10.108 1.00 23.27 289 ARG A N 1
ATOM 2269 C CA . ARG A 1 289 ? -15.266 14.262 -10.902 1.00 23.27 289 ARG A CA 1
ATOM 2270 C C . ARG A 1 289 ? -15.505 15.733 -10.443 1.00 23.27 289 ARG A C 1
ATOM 2272 O O . ARG A 1 289 ? -15.999 15.960 -9.346 1.00 23.27 289 ARG A O 1
ATOM 2279 N N . PRO A 1 290 ? -15.296 16.729 -11.342 1.00 26.98 290 PRO A N 1
ATOM 2280 C CA . PRO A 1 290 ? -15.721 18.135 -11.186 1.00 26.98 290 PRO A CA 1
ATOM 2281 C C . PRO A 1 290 ? -16.894 18.541 -12.130 1.00 26.98 290 PRO A C 1
ATOM 2283 O O . PRO A 1 290 ? -17.501 17.679 -12.762 1.00 26.98 290 PRO A O 1
ATOM 2286 N N . PHE A 1 291 ? -17.123 19.864 -12.272 1.00 27.84 291 PHE A N 1
ATOM 2287 C CA . PHE A 1 291 ? -17.833 20.579 -13.369 1.00 27.84 291 PHE A CA 1
ATOM 2288 C C . PHE A 1 291 ? -19.376 20.707 -13.318 1.00 27.84 291 PHE A C 1
ATOM 2290 O O . PHE A 1 291 ? -20.024 20.048 -12.506 1.00 27.84 291 PHE A O 1
ATOM 2297 N N . PRO A 1 292 ? -20.002 21.607 -14.127 1.00 28.88 292 PRO A N 1
ATOM 2298 C CA . PRO A 1 292 ? -19.423 22.568 -15.087 1.00 28.88 292 PRO A CA 1
ATOM 2299 C C . PRO A 1 292 ? -19.623 24.058 -14.752 1.00 28.88 292 PRO A C 1
ATOM 2301 O O . PRO A 1 292 ? -20.272 24.415 -13.761 1.00 28.88 292 PRO A O 1
ATOM 2304 N N . GLU A 1 293 ? -19.015 24.873 -15.619 1.00 24.75 293 GLU A N 1
ATOM 2305 C CA . GLU A 1 293 ? -19.038 26.337 -15.754 1.00 24.75 293 GLU A CA 1
ATOM 2306 C C . GLU A 1 293 ? -20.404 26.897 -16.211 1.00 24.75 293 GLU A C 1
ATOM 2308 O O . GLU A 1 293 ? -21.266 26.157 -16.682 1.00 24.75 293 GLU A O 1
ATOM 2313 N N . VAL A 1 294 ? -20.538 28.229 -16.183 1.00 24.70 294 VAL A N 1
ATOM 2314 C CA . VAL A 1 294 ? -21.205 29.006 -17.247 1.00 24.70 294 VAL A CA 1
ATOM 2315 C C . VAL A 1 294 ? -20.276 30.174 -17.595 1.00 24.70 294 VAL A C 1
ATOM 2317 O O . VAL A 1 294 ? -19.681 30.772 -16.699 1.00 24.70 294 VAL A O 1
ATOM 2320 N N . SER A 1 295 ? -20.134 30.488 -18.880 1.00 23.20 295 SER A N 1
ATOM 2321 C CA . SER A 1 295 ? -19.187 31.484 -19.399 1.00 23.20 295 SER A CA 1
ATOM 2322 C C . SER A 1 295 ? -19.919 32.599 -20.162 1.00 23.20 295 SER A C 1
ATOM 2324 O O . SER A 1 295 ? -20.958 32.319 -20.749 1.00 23.20 295 SER A O 1
ATOM 2326 N N . LEU A 1 296 ? -19.290 33.784 -20.268 1.00 25.50 296 LEU A N 1
ATOM 2327 C CA . LEU A 1 296 ? -19.466 34.786 -21.350 1.00 25.50 296 LEU A CA 1
ATOM 2328 C C . LEU A 1 296 ? -20.857 35.486 -21.461 1.00 25.50 296 LEU A C 1
ATOM 2330 O O . LEU A 1 296 ? -21.883 34.937 -21.088 1.00 25.50 296 LEU A O 1
ATOM 2334 N N . SER A 1 297 ? -20.996 36.715 -21.982 1.00 22.94 297 SER A N 1
ATOM 2335 C CA . SER A 1 297 ? -20.029 37.787 -22.318 1.00 22.94 297 SER A CA 1
ATOM 2336 C C . SER A 1 297 ? -20.760 39.055 -22.785 1.00 22.94 297 SER A C 1
ATOM 2338 O O . SER A 1 297 ? -21.713 38.909 -23.546 1.00 22.94 297 SER A O 1
ATOM 2340 N N . GLN A 1 298 ? -20.188 40.243 -22.512 1.00 23.42 298 GLN A N 1
ATOM 2341 C CA . GLN A 1 298 ? -20.347 41.486 -23.311 1.00 23.42 298 GLN A CA 1
ATOM 2342 C C . GLN A 1 298 ? -21.801 42.054 -23.418 1.00 23.42 298 GLN A C 1
ATOM 2344 O O . GLN A 1 298 ? -22.773 41.407 -23.056 1.00 23.42 298 GLN A O 1
ATOM 2349 N N . GLU A 1 299 ? -22.065 43.309 -23.805 1.00 21.62 299 GLU A N 1
ATOM 2350 C CA . GLU A 1 299 ? -21.199 44.407 -24.254 1.00 21.62 299 GLU A CA 1
ATOM 2351 C C . GLU A 1 299 ? -21.843 45.776 -23.961 1.00 21.62 299 GLU A C 1
ATOM 2353 O O . GLU A 1 299 ? -23.055 45.925 -24.134 1.00 21.62 299 GLU A O 1
ATOM 2358 N N . ARG A 1 300 ? -21.033 46.798 -23.649 1.00 24.41 300 ARG A N 1
ATOM 2359 C CA . ARG A 1 300 ? -21.090 48.118 -24.312 1.00 24.41 300 ARG A CA 1
ATOM 2360 C C . ARG A 1 300 ? -19.884 48.980 -23.940 1.00 24.41 300 ARG A C 1
ATOM 2362 O O . ARG A 1 300 ? -19.296 48.793 -22.879 1.00 24.41 300 ARG A O 1
ATOM 2369 N N . SER A 1 301 ? -19.522 49.885 -24.841 1.00 22.41 301 SER A N 1
ATOM 2370 C CA . SER A 1 301 ? -18.312 50.705 -24.785 1.00 22.41 301 SER A CA 1
ATOM 2371 C C . SER A 1 301 ? -18.627 52.210 -24.780 1.00 22.41 301 SER A C 1
ATOM 2373 O O . SER A 1 301 ? -19.780 52.614 -24.915 1.00 22.41 301 SER A O 1
ATOM 2375 N N . ASP A 1 302 ? -17.563 53.004 -24.640 1.00 22.05 302 ASP A N 1
ATOM 2376 C CA . ASP A 1 302 ? -17.392 54.374 -25.143 1.00 22.05 302 ASP A CA 1
ATOM 2377 C C . ASP A 1 302 ? -18.407 55.466 -24.748 1.00 22.05 302 ASP A C 1
ATOM 2379 O O . ASP A 1 302 ? -19.390 55.733 -25.438 1.00 22.05 302 ASP A O 1
ATOM 2383 N N . ALA A 1 303 ? -18.024 56.252 -23.739 1.00 26.36 303 ALA A N 1
ATOM 2384 C CA . ALA A 1 303 ? -18.019 57.716 -23.829 1.00 26.36 303 ALA A CA 1
ATOM 2385 C C . ALA A 1 303 ? -16.900 58.273 -22.924 1.00 26.36 303 ALA A C 1
ATOM 2387 O O . ALA A 1 303 ? -16.556 57.653 -21.918 1.00 26.36 303 ALA A O 1
ATOM 2388 N N . SER A 1 304 ? -16.304 59.412 -23.288 1.00 24.64 304 SER A N 1
ATOM 2389 C CA . SER A 1 304 ? -15.121 59.986 -22.624 1.00 24.64 304 SER A CA 1
ATOM 2390 C C . SER A 1 304 ? -15.333 61.447 -22.193 1.00 24.64 304 SER A C 1
ATOM 2392 O O . SER A 1 304 ? -16.359 62.038 -22.523 1.00 24.64 304 SER A O 1
ATOM 2394 N N . ASN A 1 305 ? -14.300 62.029 -21.560 1.00 23.73 305 ASN A N 1
ATOM 2395 C CA . ASN A 1 305 ? -14.100 63.464 -21.267 1.00 23.73 305 ASN A CA 1
ATOM 2396 C C . ASN A 1 305 ? -14.880 64.016 -20.044 1.00 23.73 305 ASN A C 1
ATOM 2398 O O . ASN A 1 305 ? -16.002 63.597 -19.791 1.00 23.73 305 ASN A O 1
ATOM 2402 N N . ALA A 1 306 ? -14.368 64.991 -19.274 1.00 24.75 306 ALA A N 1
ATOM 2403 C CA . ALA A 1 306 ? -12.994 65.515 -19.124 1.00 24.75 306 ALA A CA 1
ATOM 2404 C C . ALA A 1 306 ? -12.873 66.410 -17.856 1.00 24.75 306 ALA A C 1
ATOM 2406 O O . ALA A 1 306 ? -13.890 66.785 -17.286 1.00 24.75 306 ALA A O 1
ATOM 2407 N N . ASP A 1 307 ? -11.626 66.744 -17.488 1.00 23.97 307 ASP A N 1
ATOM 2408 C CA . ASP A 1 307 ? -11.112 67.942 -16.780 1.00 23.97 307 ASP A CA 1
ATOM 2409 C C . ASP A 1 307 ? -11.766 68.505 -15.489 1.00 23.97 307 ASP A C 1
ATOM 2411 O O . ASP A 1 307 ? -12.953 68.810 -15.425 1.00 23.97 307 ASP A O 1
ATOM 2415 N N . GLY A 1 308 ? -10.921 68.815 -14.487 1.00 25.12 308 GLY A N 1
ATOM 2416 C CA . GLY A 1 308 ? -11.270 69.653 -13.319 1.00 25.12 308 GLY A CA 1
ATOM 2417 C C . GLY A 1 308 ? -10.350 69.450 -12.091 1.00 25.12 308 GLY A C 1
ATOM 2418 O O . GLY A 1 308 ? -10.514 68.433 -11.422 1.00 25.12 308 GLY A O 1
ATOM 2419 N N . PRO A 1 309 ? -9.382 70.348 -11.777 1.00 35.31 309 PRO A N 1
ATOM 2420 C CA . PRO A 1 309 ? -8.276 70.022 -10.852 1.00 35.31 309 PRO A CA 1
ATOM 2421 C C . PRO A 1 309 ? -8.095 70.926 -9.603 1.00 35.31 309 PRO A C 1
ATOM 2423 O O . PRO A 1 309 ? -8.621 72.034 -9.529 1.00 35.31 309 PRO A O 1
ATOM 2426 N N . GLY A 1 310 ? -7.209 70.485 -8.692 1.00 25.41 310 GLY A N 1
ATOM 2427 C CA . GLY A 1 310 ? -6.610 71.266 -7.587 1.00 25.41 310 GLY A CA 1
ATOM 2428 C C . GLY A 1 310 ? -7.070 70.845 -6.179 1.00 25.41 310 GLY A C 1
ATOM 2429 O O . GLY A 1 310 ? -8.099 70.196 -6.045 1.00 25.41 310 GLY A O 1
ATOM 2430 N N . PHE A 1 311 ? -6.381 71.183 -5.080 1.00 24.33 311 PHE A N 1
ATOM 2431 C CA . PHE A 1 311 ? -5.005 71.690 -4.866 1.00 24.33 311 PHE A CA 1
ATOM 2432 C C . PHE A 1 311 ? -4.724 71.680 -3.336 1.00 24.33 311 PHE A C 1
ATOM 2434 O O . PHE A 1 311 ? -5.672 71.890 -2.595 1.00 24.33 311 PHE A O 1
ATOM 2441 N N . HIS A 1 312 ? -3.463 71.524 -2.886 1.00 26.53 312 HIS A N 1
ATOM 2442 C CA . HIS A 1 312 ? -2.931 71.827 -1.522 1.00 26.53 312 HIS A CA 1
ATOM 2443 C C . HIS A 1 312 ? -3.638 71.197 -0.278 1.00 26.53 312 HIS A C 1
ATOM 2445 O O . HIS A 1 312 ? -4.817 71.409 -0.050 1.00 26.53 312 HIS A O 1
ATOM 2451 N N . SER A 1 313 ? -3.045 70.331 0.563 1.00 22.55 313 SER A N 1
ATOM 2452 C CA . SER A 1 313 ? -1.785 70.335 1.356 1.00 22.55 313 SER A CA 1
ATOM 2453 C C . SER A 1 313 ? -1.885 70.942 2.774 1.00 22.55 313 SER A C 1
ATOM 2455 O O . SER A 1 313 ? -2.404 72.041 2.915 1.00 22.55 313 SER A O 1
ATOM 2457 N N . LEU A 1 314 ? -1.210 70.279 3.733 1.00 25.42 314 LEU A N 1
ATOM 2458 C CA . LEU A 1 314 ? -0.762 70.718 5.080 1.00 25.42 314 LEU A CA 1
ATOM 2459 C C . LEU A 1 314 ? -1.662 70.504 6.334 1.00 25.42 314 LEU A C 1
ATOM 2461 O O . LEU A 1 314 ? -2.437 71.369 6.717 1.00 25.42 314 LEU A O 1
ATOM 2465 N N . GLU A 1 315 ? -1.345 69.407 7.048 1.00 23.83 315 GLU A N 1
ATOM 2466 C CA . GLU A 1 315 ? -0.729 69.415 8.409 1.00 23.83 315 GLU A CA 1
ATOM 2467 C C . GLU A 1 315 ? -1.605 69.624 9.700 1.00 23.83 315 GLU A C 1
ATOM 2469 O O . GLU A 1 315 ? -2.826 69.654 9.565 1.00 23.83 315 GLU A O 1
ATOM 2474 N N . PRO A 1 316 ? -1.090 69.472 10.961 1.00 30.53 316 PRO A N 1
ATOM 2475 C CA . PRO A 1 316 ? -1.426 68.269 11.752 1.00 30.53 316 PRO A CA 1
ATOM 2476 C C . PRO A 1 316 ? -1.823 68.518 13.247 1.00 30.53 316 PRO A C 1
ATOM 2478 O O . PRO A 1 316 ? -2.282 69.593 13.608 1.00 30.53 316 PRO A O 1
ATOM 2481 N N . TRP A 1 317 ? -1.649 67.477 14.089 1.00 22.69 317 TRP A N 1
ATOM 2482 C CA . TRP A 1 317 ? -1.466 67.396 15.566 1.00 22.69 317 TRP A CA 1
ATOM 2483 C C . TRP A 1 317 ? -1.549 68.675 16.450 1.00 22.69 317 TRP A C 1
ATOM 2485 O O . TRP A 1 317 ? -0.958 69.692 16.114 1.00 22.69 317 TRP A O 1
ATOM 2495 N N . ALA A 1 318 ? -2.055 68.650 17.699 1.00 24.45 318 ALA A N 1
ATOM 2496 C CA . ALA A 1 318 ? -2.764 67.634 18.512 1.00 24.45 318 ALA A CA 1
ATOM 2497 C C . ALA A 1 318 ? -3.238 68.248 19.867 1.00 24.45 318 ALA A C 1
ATOM 2499 O O . ALA A 1 318 ? -2.773 69.324 20.226 1.00 24.45 318 ALA A O 1
ATOM 2500 N N . GLN A 1 319 ? -4.030 67.491 20.658 1.00 23.03 319 GLN A N 1
ATOM 2501 C CA . GLN A 1 319 ? -4.466 67.779 22.055 1.00 23.03 319 GLN A CA 1
ATOM 2502 C C . GLN A 1 319 ? -5.465 68.967 22.194 1.00 23.03 319 GLN A C 1
ATOM 2504 O O . GLN A 1 319 ? -5.516 69.819 21.318 1.00 23.03 319 GLN A O 1
ATOM 2509 N N . LEU A 1 320 ? -6.345 69.077 23.209 1.00 22.70 320 LEU A N 1
ATOM 2510 C CA . LEU A 1 320 ? -6.617 68.296 24.439 1.00 22.70 320 LEU A CA 1
ATOM 2511 C C . LEU A 1 320 ? -8.143 68.375 24.803 1.00 22.70 320 LEU A C 1
ATOM 2513 O O . LEU A 1 320 ? -8.900 69.025 24.094 1.00 22.70 320 LEU A O 1
ATOM 2517 N N . GLU A 1 321 ? -8.544 67.778 25.939 1.00 25.52 321 GLU A N 1
ATOM 2518 C CA . GLU A 1 321 ? -9.777 68.000 26.751 1.00 25.52 321 GLU A CA 1
ATOM 2519 C C . GLU A 1 321 ? -11.110 67.248 26.447 1.00 25.52 321 GLU A C 1
ATOM 2521 O O . GLU A 1 321 ? -11.797 67.477 25.462 1.00 25.52 321 GLU A O 1
ATOM 2526 N N . ALA A 1 322 ? -11.448 66.356 27.398 1.00 22.73 322 ALA A N 1
ATOM 2527 C CA . ALA A 1 322 ? -12.712 66.134 28.141 1.00 22.73 322 ALA A CA 1
ATOM 2528 C C . ALA A 1 322 ? -14.138 66.175 27.509 1.00 22.73 322 ALA A C 1
ATOM 2530 O O . ALA A 1 322 ? -14.534 67.149 26.886 1.00 22.73 322 ALA A O 1
ATOM 2531 N N . SER A 1 323 ? -14.957 65.176 27.920 1.00 21.94 323 SER A N 1
ATOM 2532 C CA . SER A 1 323 ? -16.450 65.139 28.037 1.00 21.94 323 SER A CA 1
ATOM 2533 C C . SER A 1 323 ? -17.299 65.517 26.800 1.00 21.94 323 SER A C 1
ATOM 2535 O O . SER A 1 323 ? -17.303 66.661 26.377 1.00 21.94 323 SER A O 1
ATOM 2537 N N . ASP A 1 324 ? -18.108 64.623 26.208 1.00 27.59 324 ASP A N 1
ATOM 2538 C CA . ASP A 1 324 ? -19.341 64.116 26.843 1.00 27.59 324 ASP A CA 1
ATOM 2539 C C . ASP A 1 324 ? -19.931 62.807 26.243 1.00 27.59 324 ASP A C 1
ATOM 2541 O O . ASP A 1 324 ? -20.054 62.639 25.034 1.00 27.59 324 ASP A O 1
ATOM 2545 N N . ILE A 1 325 ? -20.320 61.893 27.143 1.00 24.98 325 ILE A N 1
ATOM 2546 C CA . ILE A 1 325 ? -21.668 61.306 27.356 1.00 24.98 325 ILE A CA 1
ATOM 2547 C C . ILE A 1 325 ? -22.599 60.886 26.163 1.00 24.98 325 ILE A C 1
ATOM 2549 O O . ILE A 1 325 ? -22.921 61.651 25.265 1.00 24.98 325 ILE A O 1
ATOM 2553 N N . HIS A 1 326 ? -23.203 59.688 26.333 1.00 28.05 326 HIS A N 1
ATOM 2554 C CA . HIS A 1 326 ? -24.444 59.117 25.734 1.00 28.05 326 HIS A CA 1
ATOM 2555 C C . HIS A 1 326 ? -24.471 58.389 24.352 1.00 28.05 326 HIS A C 1
ATOM 2557 O O . HIS A 1 326 ? -24.773 58.968 23.319 1.00 28.05 326 HIS A O 1
ATOM 2563 N N . THR A 1 327 ? -24.369 57.042 24.418 1.00 26.48 327 THR A N 1
ATOM 2564 C CA . THR A 1 327 ? -25.371 56.002 23.994 1.00 26.48 327 THR A CA 1
ATOM 2565 C C . THR A 1 327 ? -26.057 56.027 22.603 1.00 26.48 327 THR A C 1
ATOM 2567 O O . THR A 1 327 ? -26.574 57.052 22.192 1.00 26.48 327 THR A O 1
ATOM 2570 N N . ALA A 1 328 ? -26.314 54.895 21.913 1.00 26.55 328 ALA A N 1
ATOM 2571 C CA . ALA A 1 328 ? -25.988 53.469 22.150 1.00 26.55 328 ALA A CA 1
ATOM 2572 C C . ALA A 1 328 ? -26.329 52.564 20.925 1.00 26.55 328 ALA A C 1
ATOM 2574 O O . ALA A 1 328 ? -27.042 52.991 20.023 1.00 26.55 328 ALA A O 1
ATOM 2575 N N . ALA A 1 329 ? -25.912 51.282 21.006 1.00 29.25 329 ALA A N 1
ATOM 2576 C CA . ALA A 1 329 ? -26.258 50.117 20.158 1.00 29.25 329 ALA A CA 1
ATOM 2577 C C . ALA A 1 329 ? -25.746 50.117 18.696 1.00 29.25 329 ALA A C 1
ATOM 2579 O O . ALA A 1 329 ? -25.703 51.151 18.047 1.00 29.25 329 ALA A O 1
ATOM 2580 N N . ALA A 1 330 ? -25.415 48.990 18.047 1.00 29.48 330 ALA A N 1
ATOM 2581 C CA . ALA A 1 330 ? -24.991 47.616 18.411 1.00 29.48 330 ALA A CA 1
ATOM 2582 C C . ALA A 1 330 ? -24.550 46.956 17.069 1.00 29.48 330 ALA A C 1
ATOM 2584 O O . ALA A 1 330 ? -25.046 47.357 16.022 1.00 29.48 330 ALA A O 1
ATOM 2585 N N . GLY A 1 331 ? -23.666 45.964 16.916 1.00 26.19 331 GLY A N 1
ATOM 2586 C CA . GLY A 1 331 ? -23.080 44.930 17.782 1.00 26.19 331 GLY A CA 1
ATOM 2587 C C . GLY A 1 331 ? -23.060 43.630 16.942 1.00 26.19 331 GLY A C 1
ATOM 2588 O O . GLY A 1 331 ? -24.096 43.210 16.435 1.00 26.19 331 GLY A O 1
ATOM 2589 N N . THR A 1 332 ? -21.947 42.938 16.687 1.00 29.25 332 THR A N 1
ATOM 2590 C CA . THR A 1 332 ? -21.069 42.314 17.689 1.00 29.25 332 THR A CA 1
ATOM 2591 C C . THR A 1 332 ? -19.735 41.866 17.063 1.00 29.25 332 THR A C 1
ATOM 2593 O O . THR A 1 332 ? -19.730 41.063 16.134 1.00 29.25 332 THR A O 1
ATOM 2596 N N . HIS A 1 333 ? -18.616 42.304 17.643 1.00 22.92 333 HIS A N 1
ATOM 2597 C CA . HIS A 1 333 ? -17.381 41.514 17.756 1.00 22.92 333 HIS A CA 1
ATOM 2598 C C . HIS A 1 333 ? -17.277 41.085 19.226 1.00 22.92 333 HIS A C 1
ATOM 2600 O O . HIS A 1 333 ? -17.591 41.895 20.096 1.00 22.92 333 HIS A O 1
ATOM 2606 N N . VAL A 1 334 ? -16.848 39.854 19.515 1.00 25.80 334 VAL A N 1
ATOM 2607 C CA . VAL A 1 334 ? -16.570 39.387 20.887 1.00 25.80 334 VAL A CA 1
ATOM 2608 C C . VAL A 1 334 ? -15.328 38.493 20.869 1.00 25.80 334 VAL A C 1
ATOM 2610 O O . VAL A 1 334 ? -15.228 37.590 20.037 1.00 25.80 334 VAL A O 1
ATOM 2613 N N . LEU A 1 335 ? -14.386 38.793 21.763 1.00 23.02 335 LEU A N 1
ATOM 2614 C CA . LEU A 1 335 ? -13.180 38.014 22.057 1.00 23.02 335 LEU A CA 1
ATOM 2615 C C . LEU A 1 335 ? -13.415 37.100 23.280 1.00 23.02 335 LEU A C 1
ATOM 2617 O O . LEU A 1 335 ? -14.545 36.921 23.725 1.00 23.02 335 LEU A O 1
ATOM 2621 N N . THR A 1 336 ? -12.352 36.470 23.771 1.00 23.72 336 THR A N 1
ATOM 2622 C CA . THR A 1 336 ? -12.330 35.519 24.893 1.00 23.72 336 THR A CA 1
ATOM 2623 C C . THR A 1 336 ? -12.907 36.045 26.219 1.00 23.72 336 THR A C 1
ATOM 2625 O O . THR A 1 336 ? -13.025 37.247 26.433 1.00 23.72 336 THR A O 1
ATOM 2628 N N . HIS A 1 337 ? -13.257 35.094 27.092 1.00 25.50 337 HIS A N 1
ATOM 2629 C CA . HIS A 1 337 ? -13.890 35.251 28.410 1.00 25.50 337 HIS A CA 1
ATOM 2630 C C . HIS A 1 337 ? -13.213 36.227 29.387 1.00 25.50 337 HIS A C 1
ATOM 2632 O O . HIS A 1 337 ? -11.991 36.269 29.463 1.00 25.50 337 HIS A O 1
ATOM 2638 N N . GLU A 1 338 ? -14.037 36.793 30.278 1.00 25.42 338 GLU A N 1
ATOM 2639 C CA . GLU A 1 338 ? -13.796 36.750 31.732 1.00 25.42 338 GLU A CA 1
ATOM 2640 C C . GLU A 1 338 ? -15.148 36.673 32.492 1.00 25.42 338 GLU A C 1
ATOM 2642 O O . GLU A 1 338 ? -16.203 36.636 31.850 1.00 25.42 338 GLU A O 1
ATOM 2647 N N . SER A 1 339 ? -15.148 36.516 33.824 1.00 26.31 339 SER A N 1
ATOM 2648 C CA . SER A 1 339 ? -16.237 35.852 34.582 1.00 26.31 339 SER A CA 1
ATOM 2649 C C . SER A 1 339 ? -16.935 36.676 35.680 1.00 26.31 339 SER A C 1
ATOM 2651 O O . SER A 1 339 ? -16.300 37.492 36.341 1.00 26.31 339 SER A O 1
ATOM 2653 N N . ALA A 1 340 ? -18.209 36.358 35.964 1.00 27.11 340 ALA A N 1
ATOM 2654 C CA . ALA A 1 340 ? -18.941 36.742 37.183 1.00 27.11 340 ALA A CA 1
ATOM 2655 C C . ALA A 1 340 ? -20.020 35.689 37.555 1.00 27.11 340 ALA A C 1
ATOM 2657 O O . ALA A 1 340 ? -20.391 34.859 36.725 1.00 27.11 340 ALA A O 1
ATOM 2658 N N . GLU A 1 341 ? -20.492 35.701 38.806 1.00 24.41 341 GLU A N 1
ATOM 2659 C CA . GLU A 1 341 ? -21.213 34.594 39.469 1.00 24.41 341 GLU A CA 1
ATOM 2660 C C . GLU A 1 341 ? -22.755 34.611 39.332 1.00 24.41 341 GLU A C 1
ATOM 2662 O O . GLU A 1 341 ? -23.360 35.675 39.241 1.00 24.41 341 GLU A O 1
ATOM 2667 N N . VAL A 1 342 ? -23.391 33.428 39.437 1.00 27.81 342 VAL A N 1
ATOM 2668 C CA . VAL A 1 342 ? -24.601 33.112 40.251 1.00 27.81 342 VAL A CA 1
ATOM 2669 C C . VAL A 1 342 ? -24.857 31.579 40.191 1.00 27.81 342 VAL A C 1
ATOM 2671 O O . VAL A 1 342 ? -24.648 30.992 39.129 1.00 27.81 342 VAL A O 1
ATOM 2674 N N . PRO A 1 343 ? -25.264 30.887 41.283 1.00 28.72 343 PRO A N 1
ATOM 2675 C CA . PRO A 1 343 ? -25.179 29.416 41.359 1.00 28.72 343 PRO A CA 1
ATOM 2676 C C . PRO A 1 343 ? -26.495 28.617 41.162 1.00 28.72 343 PRO A C 1
ATOM 2678 O O . PRO A 1 343 ? -27.598 29.151 41.225 1.00 28.72 343 PRO A O 1
ATOM 2681 N N . VAL A 1 344 ? -26.326 27.283 41.097 1.00 24.67 344 VAL A N 1
ATOM 2682 C CA . VAL A 1 344 ? -27.314 26.180 41.250 1.00 24.67 344 VAL A CA 1
ATOM 2683 C C . VAL A 1 344 ? -28.143 25.752 40.022 1.00 24.67 344 VAL A C 1
ATOM 2685 O O . VAL A 1 344 ? -29.254 26.221 39.797 1.00 24.67 344 VAL A O 1
ATOM 2688 N N . ALA A 1 345 ? -27.699 24.659 39.386 1.00 26.08 345 ALA A N 1
ATOM 2689 C CA . ALA A 1 345 ? -28.551 23.520 39.007 1.00 26.08 345 ALA A CA 1
ATOM 2690 C C . ALA A 1 345 ? -27.701 22.230 38.926 1.00 26.08 345 ALA A C 1
ATOM 2692 O O . ALA A 1 345 ? -26.555 22.276 38.491 1.00 26.08 345 ALA A O 1
ATOM 2693 N N . ARG A 1 346 ? -28.233 21.076 39.360 1.00 23.44 346 ARG A N 1
ATOM 2694 C CA . ARG A 1 346 ? -27.531 19.775 39.307 1.00 23.44 346 ARG A CA 1
ATOM 2695 C C . ARG A 1 346 ? -27.960 18.960 38.083 1.00 23.44 346 ARG A C 1
ATOM 2697 O O . ARG A 1 346 ? -29.067 18.431 38.079 1.00 23.44 346 ARG A O 1
ATOM 2704 N N . THR A 1 347 ? -27.049 18.739 37.140 1.00 25.62 347 THR A N 1
ATOM 2705 C CA . THR A 1 347 ? -27.109 17.636 36.161 1.00 25.62 347 THR A CA 1
ATOM 2706 C C . THR A 1 347 ? -25.696 17.118 35.920 1.00 25.62 347 THR A C 1
ATOM 2708 O O . THR A 1 347 ? -24.803 17.917 35.662 1.00 25.62 347 THR A O 1
ATOM 2711 N N . GLY A 1 348 ? -25.480 15.805 36.022 1.00 26.16 348 GLY A N 1
ATOM 2712 C CA . GLY A 1 348 ? -24.155 15.213 35.828 1.00 26.16 348 GLY A CA 1
ATOM 2713 C C . GLY A 1 348 ? -23.776 15.134 34.350 1.00 26.16 348 GLY A C 1
ATOM 2714 O O . GLY A 1 348 ? -24.324 14.309 33.624 1.00 26.16 348 GLY A O 1
ATOM 2715 N N . SER A 1 349 ? -22.829 15.966 33.923 1.00 27.45 349 SER A N 1
ATOM 2716 C CA . SER A 1 349 ? -22.130 15.864 32.639 1.00 27.45 349 SER A CA 1
ATOM 2717 C C . SER A 1 349 ? -20.706 15.359 32.862 1.00 27.45 349 SER A C 1
ATOM 2719 O O . SER A 1 349 ? -20.063 15.753 33.831 1.00 27.45 349 SER A O 1
ATOM 2721 N N . CYS A 1 350 ? -20.196 14.516 31.963 1.00 31.28 350 CYS A N 1
ATOM 2722 C CA . CYS A 1 350 ? -18.793 14.112 31.984 1.00 31.28 350 CYS A CA 1
ATOM 2723 C C . CYS A 1 350 ? -17.905 15.302 31.601 1.00 31.28 350 CYS A C 1
ATOM 2725 O O . CYS A 1 350 ? -17.756 15.609 30.419 1.00 31.28 350 CYS A O 1
ATOM 2727 N N . GLU A 1 351 ? -17.324 15.966 32.597 1.00 36.06 351 GLU A N 1
ATOM 2728 C CA . GLU A 1 351 ? -16.198 16.870 32.380 1.00 36.06 351 GLU A CA 1
ATOM 2729 C C . GLU A 1 351 ? -14.979 16.040 31.965 1.00 36.06 351 GLU A C 1
ATOM 2731 O O . GLU A 1 351 ? -14.623 15.062 32.621 1.00 36.06 351 GLU A O 1
ATOM 2736 N N . GLY A 1 352 ? -14.365 16.408 30.844 1.00 45.78 352 GLY A N 1
ATOM 2737 C CA . GLY A 1 352 ? -13.147 15.792 30.336 1.00 45.78 352 GLY A CA 1
ATOM 2738 C C . GLY A 1 352 ? -12.345 16.837 29.575 1.00 45.78 352 GLY A C 1
ATOM 2739 O O . GLY A 1 352 ? -12.917 17.572 28.773 1.00 45.78 352 GLY A O 1
ATOM 2740 N N . PHE A 1 353 ? -11.041 16.902 29.848 1.00 54.12 353 PHE A N 1
ATOM 2741 C CA . PHE A 1 353 ? -10.092 17.843 29.241 1.00 54.12 353 PHE A CA 1
ATOM 2742 C C . PHE A 1 353 ? -10.537 19.319 29.209 1.00 54.12 353 PHE A C 1
ATOM 2744 O O . PHE A 1 353 ? -10.869 19.875 28.161 1.00 54.12 353 PHE A O 1
ATOM 2751 N N . LEU A 1 354 ? -10.440 19.990 30.358 1.00 54.31 354 LEU A N 1
ATOM 2752 C CA . LEU A 1 354 ? -10.378 21.451 30.416 1.00 54.31 354 LEU A CA 1
ATOM 2753 C C . LEU A 1 354 ? -8.976 21.880 30.897 1.00 54.31 354 LEU A C 1
ATOM 2755 O O . LEU A 1 354 ? -8.586 21.483 31.996 1.00 54.31 354 LEU A O 1
ATOM 2759 N N . PRO A 1 355 ? -8.215 22.679 30.122 1.00 58.62 355 PRO A N 1
ATOM 2760 C CA . PRO A 1 355 ? -8.513 23.182 28.775 1.00 58.62 355 PRO A CA 1
ATOM 2761 C C . PRO A 1 355 ? -8.244 22.162 27.646 1.00 58.62 355 PRO A C 1
ATOM 2763 O O . PRO A 1 355 ? -7.498 21.195 27.802 1.00 58.62 355 PRO A O 1
ATOM 2766 N N . ASP A 1 356 ? -8.803 22.449 26.467 1.00 63.22 356 ASP A N 1
ATOM 2767 C CA . ASP A 1 356 ? -8.401 21.874 25.178 1.00 63.22 356 ASP A CA 1
ATOM 2768 C C . ASP A 1 356 ? -7.821 22.999 24.294 1.00 63.22 356 ASP A C 1
ATOM 2770 O O . ASP A 1 356 ? -8.524 23.987 24.049 1.00 63.22 356 ASP A O 1
ATOM 2774 N N . PRO A 1 357 ? -6.556 22.916 23.832 1.00 78.38 357 PRO A N 1
ATOM 2775 C CA . PRO A 1 357 ? -5.570 21.861 24.096 1.00 78.38 357 PRO A CA 1
ATOM 2776 C C . PRO A 1 357 ? -4.992 21.909 25.522 1.00 78.38 357 PRO A C 1
ATOM 2778 O O . PRO A 1 357 ? -4.790 22.986 26.079 1.00 78.38 357 PRO A O 1
ATOM 2781 N N . VAL A 1 358 ? -4.636 20.743 26.073 1.00 86.81 358 VAL A N 1
ATOM 2782 C CA . VAL A 1 358 ? -3.987 20.612 27.390 1.00 86.81 358 VAL A CA 1
ATOM 2783 C C . VAL A 1 358 ? -2.467 20.809 27.339 1.00 86.81 358 VAL A C 1
ATOM 2785 O O . VAL A 1 358 ? -1.872 21.162 28.352 1.00 86.81 358 VAL A O 1
ATOM 2788 N N . LEU A 1 359 ? -1.829 20.616 26.177 1.00 90.06 359 LEU A N 1
ATOM 2789 C CA . LEU A 1 359 ? -0.413 20.934 25.938 1.00 90.06 359 LEU A CA 1
ATOM 2790 C C . LEU A 1 359 ? -0.238 22.071 24.922 1.00 90.06 359 LEU A C 1
ATOM 2792 O O . LEU A 1 359 ? -0.961 22.154 23.925 1.00 90.06 359 LEU A O 1
ATOM 2796 N N . ARG A 1 360 ? 0.800 22.891 25.114 1.00 90.81 360 ARG A N 1
ATOM 2797 C CA . ARG A 1 360 ? 1.237 23.941 24.178 1.00 90.81 360 ARG A CA 1
ATOM 2798 C C . ARG A 1 360 ? 2.738 23.845 23.926 1.00 90.81 360 ARG A C 1
ATOM 2800 O O . ARG A 1 360 ? 3.512 23.846 24.871 1.00 90.81 360 ARG A O 1
ATOM 2807 N N . LEU A 1 361 ? 3.166 23.827 22.661 1.00 92.12 361 LEU A N 1
ATOM 2808 C CA . LEU A 1 361 ? 4.596 23.844 22.329 1.00 92.12 361 LEU A CA 1
ATOM 2809 C C . LEU A 1 361 ? 5.233 25.178 22.761 1.00 92.12 361 LEU A C 1
ATOM 2811 O O . LEU A 1 361 ? 4.758 26.246 22.367 1.00 92.12 361 LEU A O 1
ATOM 2815 N N . LYS A 1 362 ? 6.309 25.086 23.546 1.00 91.06 362 LYS A N 1
ATOM 2816 C CA . LYS A 1 362 ? 7.063 26.205 24.131 1.00 91.06 362 LYS A CA 1
ATOM 2817 C C . LYS A 1 362 ? 8.475 26.318 23.575 1.00 91.06 362 LYS A C 1
ATOM 2819 O O . LYS A 1 362 ? 8.929 27.423 23.306 1.00 91.06 362 LYS A O 1
ATOM 2824 N N . GLY A 1 363 ? 9.157 25.188 23.401 1.00 91.69 363 GLY A N 1
ATOM 2825 C CA . GLY A 1 363 ? 10.560 25.150 22.999 1.00 91.69 363 GLY A CA 1
ATOM 2826 C C . GLY A 1 363 ? 10.873 23.974 22.087 1.00 91.69 363 GLY A C 1
ATOM 2827 O O . GLY A 1 363 ? 10.271 22.905 22.192 1.00 91.69 363 GLY A O 1
ATOM 2828 N N . VAL A 1 364 ? 11.839 24.171 21.197 1.00 93.06 364 VAL A N 1
ATOM 2829 C CA . VAL A 1 364 ? 12.374 23.154 20.294 1.00 93.06 364 VAL A CA 1
ATOM 2830 C C . VAL A 1 364 ? 13.899 23.181 20.364 1.00 93.06 364 VAL A C 1
ATOM 2832 O O . VAL A 1 364 ? 14.529 24.203 20.089 1.00 93.06 364 VAL A O 1
ATOM 2835 N N . ILE A 1 365 ? 14.487 22.028 20.683 1.00 91.88 365 ILE A N 1
ATOM 2836 C CA . ILE A 1 365 ? 15.922 21.755 20.583 1.00 91.88 365 ILE A CA 1
ATOM 2837 C C . ILE A 1 365 ? 16.125 20.882 19.340 1.00 91.88 365 ILE A C 1
ATOM 2839 O O . ILE A 1 365 ? 15.945 19.661 19.376 1.00 91.88 365 ILE A O 1
ATOM 2843 N N . GLY A 1 366 ? 16.450 21.511 18.210 1.00 87.81 366 GLY A N 1
ATOM 2844 C CA . GLY A 1 366 ? 16.687 20.800 16.955 1.00 87.81 366 GLY A CA 1
ATOM 2845 C C . GLY A 1 366 ? 16.820 21.712 15.733 1.00 87.81 366 GLY A C 1
ATOM 2846 O O . GLY A 1 366 ? 16.244 22.796 15.687 1.00 87.81 366 GLY A O 1
ATOM 2847 N N . PHE A 1 367 ? 17.544 21.247 14.715 1.00 85.12 367 PHE A N 1
ATOM 2848 C CA . PHE A 1 367 ? 17.667 21.888 13.408 1.00 85.12 367 PHE A CA 1
ATOM 2849 C C . PHE A 1 367 ? 17.816 20.801 12.334 1.00 85.12 367 PHE A C 1
ATOM 2851 O O . PHE A 1 367 ? 18.657 19.916 12.445 1.00 85.12 367 PHE A O 1
ATOM 2858 N N . GLY A 1 368 ? 17.022 20.853 11.261 1.00 72.75 368 GLY A N 1
ATOM 2859 C CA . GLY A 1 368 ? 16.929 19.753 10.292 1.00 72.75 368 GLY A CA 1
ATOM 2860 C C . GLY A 1 368 ? 18.131 19.555 9.351 1.00 72.75 368 GLY A C 1
ATOM 2861 O O . GLY A 1 368 ? 17.961 18.887 8.331 1.00 72.75 368 GLY A O 1
ATOM 2862 N N . GLY A 1 369 ? 19.308 20.123 9.643 1.00 62.72 369 GLY A N 1
ATOM 2863 C CA . GLY A 1 369 ? 20.397 20.439 8.699 1.00 62.72 369 GLY A CA 1
ATOM 2864 C C . GLY A 1 369 ? 20.861 19.336 7.738 1.00 62.72 369 GLY A C 1
ATOM 2865 O O . GLY A 1 369 ? 21.235 19.628 6.601 1.00 62.72 369 GLY A O 1
ATOM 2866 N N . HIS A 1 370 ? 20.790 18.064 8.140 1.00 63.25 370 HIS A N 1
ATOM 2867 C CA . HIS A 1 370 ? 21.112 16.935 7.259 1.00 63.25 370 HIS A CA 1
ATOM 2868 C C . HIS A 1 370 ? 20.062 16.723 6.144 1.00 63.25 370 HIS A C 1
ATOM 2870 O O . HIS A 1 370 ? 20.410 16.389 5.011 1.00 63.25 370 HIS A O 1
ATOM 2876 N N . GLY A 1 371 ? 18.772 16.906 6.449 1.00 65.00 371 GLY A N 1
ATOM 2877 C CA . GLY A 1 371 ? 17.661 16.739 5.500 1.00 65.00 371 GLY A CA 1
ATOM 2878 C C . GLY A 1 371 ? 17.217 18.048 4.839 1.00 65.00 371 GLY A C 1
ATOM 2879 O O . GLY A 1 371 ? 16.980 18.089 3.634 1.00 65.00 371 GLY A O 1
ATOM 2880 N N . THR A 1 372 ? 17.149 19.125 5.618 1.00 66.25 372 THR A N 1
ATOM 2881 C CA . THR A 1 372 ? 16.785 20.479 5.188 1.00 66.25 372 THR A CA 1
ATOM 2882 C C . THR A 1 372 ? 17.889 21.451 5.551 1.00 66.25 372 THR A C 1
ATOM 2884 O O . THR A 1 372 ? 18.041 21.833 6.706 1.00 66.25 372 THR A O 1
ATOM 2887 N N . ARG A 1 373 ? 18.626 21.891 4.533 1.00 71.94 373 ARG A N 1
ATOM 2888 C CA . ARG A 1 373 ? 19.742 22.837 4.681 1.00 71.94 373 ARG A CA 1
ATOM 2889 C C . ARG A 1 373 ? 19.274 24.282 4.881 1.00 71.94 373 ARG A C 1
ATOM 2891 O O . ARG A 1 373 ? 20.008 25.095 5.420 1.00 71.94 373 ARG A O 1
ATOM 2898 N N . GLN A 1 374 ? 18.072 24.597 4.400 1.00 78.12 374 GLN A N 1
ATOM 2899 C CA . GLN A 1 374 ? 17.564 25.961 4.254 1.00 78.12 374 GLN A CA 1
ATOM 2900 C C . GLN A 1 374 ? 17.300 26.616 5.615 1.00 78.12 374 GLN A C 1
ATOM 2902 O O . GLN A 1 374 ? 16.452 26.151 6.371 1.00 78.12 374 GLN A O 1
ATOM 2907 N N . ALA A 1 375 ? 17.975 27.732 5.869 1.00 90.19 375 ALA A N 1
ATOM 2908 C CA . ALA A 1 375 ? 17.649 28.689 6.917 1.00 90.19 375 ALA A CA 1
ATOM 2909 C C . ALA A 1 375 ? 17.716 30.097 6.306 1.00 90.19 375 ALA A C 1
ATOM 2911 O O . ALA A 1 375 ? 18.575 30.360 5.460 1.00 90.19 375 ALA A O 1
ATOM 2912 N N . LEU A 1 376 ? 16.775 30.965 6.676 1.00 91.19 376 LEU A N 1
ATOM 2913 C CA . LEU A 1 376 ? 16.523 32.254 6.026 1.00 91.19 376 LEU A CA 1
ATOM 2914 C C . LEU A 1 376 ? 16.507 33.381 7.062 1.00 91.19 376 LEU A C 1
ATOM 2916 O O . LEU A 1 376 ? 15.992 33.190 8.161 1.00 91.19 376 LEU A O 1
ATOM 2920 N N . TRP A 1 377 ? 16.996 34.562 6.692 1.00 92.56 377 TRP A N 1
ATOM 2921 C CA . TRP A 1 377 ? 16.684 35.794 7.421 1.00 92.56 377 TRP A CA 1
ATOM 2922 C C . TRP A 1 377 ? 15.260 36.259 7.113 1.00 92.56 377 TRP A C 1
ATOM 2924 O O . TRP A 1 377 ? 14.767 36.074 5.997 1.00 92.56 377 TRP A O 1
ATOM 2934 N N . THR A 1 378 ? 14.626 36.930 8.071 1.00 92.00 378 THR A N 1
ATOM 2935 C CA . THR A 1 378 ? 13.538 37.861 7.767 1.00 92.00 378 THR A CA 1
ATOM 2936 C C . THR A 1 378 ? 14.081 39.107 7.038 1.00 92.00 378 THR A C 1
ATOM 2938 O O . THR A 1 378 ? 15.207 39.528 7.307 1.00 92.00 378 THR A O 1
ATOM 2941 N N . PRO A 1 379 ? 13.307 39.724 6.123 1.00 84.19 379 PRO A N 1
ATOM 2942 C CA . PRO A 1 379 ? 13.616 41.006 5.471 1.00 84.19 379 PRO A CA 1
ATOM 2943 C C . PRO A 1 379 ? 14.021 42.193 6.369 1.00 84.19 379 PRO A C 1
ATOM 2945 O O . PRO A 1 379 ? 14.574 43.161 5.855 1.00 84.19 379 PRO A O 1
ATOM 2948 N N . ASP A 1 380 ? 13.795 42.132 7.684 1.00 85.19 380 ASP A N 1
ATOM 2949 C CA . ASP A 1 380 ? 14.262 43.120 8.673 1.00 85.19 380 ASP A CA 1
ATOM 2950 C C . ASP A 1 380 ? 15.601 42.751 9.357 1.00 85.19 380 ASP A C 1
ATOM 2952 O O . ASP A 1 380 ? 16.164 43.563 10.084 1.00 85.19 380 ASP A O 1
ATOM 2956 N N . GLY A 1 381 ? 16.123 41.535 9.143 1.00 86.88 381 GLY A N 1
ATOM 2957 C CA . GLY A 1 381 ? 17.335 41.016 9.791 1.00 86.88 381 GLY A CA 1
ATOM 2958 C C . GLY A 1 381 ? 17.192 40.651 11.279 1.00 86.88 381 GLY A C 1
ATOM 2959 O O . GLY A 1 381 ? 18.181 40.244 11.895 1.00 86.88 381 GLY A O 1
ATOM 2960 N N . ALA A 1 382 ? 15.995 40.769 11.865 1.00 89.94 382 ALA A N 1
ATOM 2961 C CA . ALA A 1 382 ? 15.768 40.560 13.297 1.00 89.94 382 ALA A CA 1
ATOM 2962 C C . ALA A 1 382 ? 15.636 39.075 13.682 1.00 89.94 382 ALA A C 1
ATOM 2964 O O . ALA A 1 382 ? 16.040 38.671 14.775 1.00 89.94 382 ALA A O 1
ATOM 2965 N N . ALA A 1 383 ? 15.080 38.244 12.795 1.00 92.75 383 ALA A N 1
ATOM 2966 C CA . ALA A 1 383 ? 14.774 36.847 13.080 1.00 92.75 383 ALA A CA 1
ATOM 2967 C C . ALA A 1 383 ? 15.293 35.880 12.005 1.00 92.75 383 ALA A C 1
ATOM 2969 O O . ALA A 1 383 ? 15.487 36.223 10.837 1.00 92.75 383 ALA A O 1
ATOM 2970 N N . VAL A 1 384 ? 15.488 34.627 12.417 1.00 93.88 384 VAL A N 1
ATOM 2971 C CA . VAL A 1 384 ? 15.914 33.523 11.550 1.00 93.88 384 VAL A CA 1
ATOM 2972 C C . VAL A 1 384 ? 14.804 32.484 11.462 1.00 93.88 384 VAL A C 1
ATOM 2974 O O . VAL A 1 384 ? 14.307 32.004 12.481 1.00 93.88 384 VAL A O 1
ATOM 2977 N N . VAL A 1 385 ? 14.431 32.112 10.239 1.00 94.31 385 VAL A N 1
ATOM 2978 C CA . VAL A 1 385 ? 13.405 31.108 9.936 1.00 94.31 385 VAL A CA 1
ATOM 2979 C C . VAL A 1 385 ? 14.074 29.813 9.482 1.00 94.31 385 VAL A C 1
ATOM 2981 O O . VAL A 1 385 ? 14.813 29.811 8.494 1.00 94.31 385 VAL A O 1
ATOM 2984 N N . TYR A 1 386 ? 13.807 28.701 10.167 1.00 93.56 386 TYR A N 1
ATOM 2985 C CA . TYR A 1 386 ? 14.382 27.396 9.832 1.00 93.56 386 TYR A CA 1
ATOM 2986 C C . TYR A 1 386 ? 13.428 26.221 10.113 1.00 93.56 386 TYR A C 1
ATOM 2988 O O . TYR A 1 386 ? 12.624 26.269 11.045 1.00 93.56 386 TYR A O 1
ATOM 2996 N N . PRO A 1 387 ? 13.502 25.127 9.336 1.00 91.94 387 PRO A N 1
ATOM 2997 C CA . PRO A 1 387 ? 12.784 23.895 9.625 1.00 91.94 387 PRO A CA 1
ATOM 2998 C C . PRO A 1 387 ? 13.530 23.050 10.672 1.00 91.94 387 PRO A C 1
ATOM 3000 O O . PRO A 1 387 ? 14.638 22.556 10.441 1.00 91.94 387 PRO A O 1
ATOM 3003 N N . CYS A 1 388 ? 12.881 22.816 11.809 1.00 90.50 388 CYS A N 1
ATOM 3004 C CA . CYS A 1 388 ? 13.194 21.704 12.696 1.00 90.50 388 CYS A CA 1
ATOM 3005 C C . CYS A 1 388 ? 12.302 20.516 12.304 1.00 90.50 388 CYS A C 1
ATOM 3007 O O . CYS A 1 388 ? 11.205 20.310 12.825 1.00 90.50 388 CYS A O 1
ATOM 3009 N N . HIS A 1 389 ? 12.764 19.766 11.302 1.00 89.25 389 HIS A N 1
ATOM 3010 C CA . HIS A 1 389 ? 12.042 18.642 10.707 1.00 89.25 389 HIS A CA 1
ATOM 3011 C C . HIS A 1 389 ? 10.637 19.027 10.213 1.00 89.25 389 HIS A C 1
ATOM 3013 O O . HIS A 1 389 ? 10.555 19.666 9.167 1.00 89.25 389 HIS A O 1
ATOM 3019 N N . ALA A 1 390 ? 9.546 18.631 10.882 1.00 90.12 390 ALA A N 1
ATOM 3020 C CA . ALA A 1 390 ? 8.181 18.997 10.471 1.00 90.12 390 ALA A CA 1
ATOM 3021 C C . ALA A 1 390 ? 7.670 20.312 11.104 1.00 90.12 390 ALA A C 1
ATOM 3023 O O . ALA A 1 390 ? 6.655 20.854 10.661 1.00 90.12 390 ALA A O 1
ATOM 3024 N N . VAL A 1 391 ? 8.369 20.860 12.102 1.00 92.00 391 VAL A N 1
ATOM 3025 C CA . VAL A 1 391 ? 8.084 22.182 12.679 1.00 92.00 391 VAL A CA 1
ATOM 3026 C C . VAL A 1 391 ? 8.925 23.233 11.959 1.00 92.00 391 VAL A C 1
ATOM 3028 O O . VAL A 1 391 ? 10.100 23.005 11.678 1.00 92.00 391 VAL A O 1
ATOM 3031 N N . ILE A 1 392 ? 8.357 24.405 11.672 1.00 93.62 392 ILE A N 1
ATOM 3032 C CA . ILE A 1 392 ? 9.155 25.573 11.269 1.00 93.62 392 ILE A CA 1
ATOM 3033 C C . ILE A 1 392 ? 9.267 26.491 12.479 1.00 93.62 392 ILE A C 1
ATOM 3035 O O . ILE A 1 392 ? 8.252 26.857 13.074 1.00 93.62 392 ILE A O 1
ATOM 3039 N N . VAL A 1 393 ? 10.500 26.836 12.832 1.00 93.88 393 VAL A N 1
ATOM 3040 C CA . VAL A 1 393 ? 10.849 27.729 13.933 1.00 93.88 393 VAL A CA 1
ATOM 3041 C C . VAL A 1 393 ? 11.224 29.088 13.348 1.00 93.88 393 VAL A C 1
ATOM 3043 O O . VAL A 1 393 ? 11.991 29.176 12.389 1.00 93.88 393 VAL A O 1
ATOM 3046 N N . VAL A 1 394 ? 10.684 30.149 13.937 1.00 95.00 394 VAL A N 1
ATOM 3047 C CA . VAL A 1 394 ? 11.202 31.513 13.831 1.00 95.00 394 VAL A CA 1
ATOM 3048 C C . VAL A 1 394 ? 11.859 31.830 15.163 1.00 95.00 394 VAL A C 1
ATOM 3050 O O . VAL A 1 394 ? 11.189 31.784 16.191 1.00 95.00 394 VAL A O 1
ATOM 3053 N N . LEU A 1 395 ? 13.154 32.123 15.137 1.00 94.12 395 LEU A N 1
ATOM 3054 C CA . LEU A 1 395 ? 13.946 32.505 16.302 1.00 94.12 395 LEU A CA 1
ATOM 3055 C C . LEU A 1 395 ? 14.259 34.000 16.215 1.00 94.12 395 LEU A C 1
ATOM 3057 O O . LEU A 1 395 ? 14.904 34.425 15.253 1.00 94.12 395 LEU A O 1
ATOM 3061 N N . LEU A 1 396 ? 13.812 34.787 17.193 1.00 93.31 396 LEU A N 1
ATOM 3062 C CA . LEU A 1 396 ? 14.186 36.198 17.311 1.00 93.31 396 LEU A CA 1
ATOM 3063 C C . LEU A 1 396 ? 15.610 36.276 17.878 1.00 93.31 396 LEU A C 1
ATOM 3065 O O . LEU A 1 396 ? 15.870 35.774 18.971 1.00 93.31 396 LEU A O 1
ATOM 3069 N N . VAL A 1 397 ? 16.551 36.847 17.120 1.00 91.19 397 VAL A N 1
ATOM 3070 C CA . VAL A 1 397 ? 17.992 36.670 17.389 1.00 91.19 397 VAL A CA 1
ATOM 3071 C C . VAL A 1 397 ? 18.434 37.321 18.695 1.00 91.19 397 VAL A C 1
ATOM 3073 O O . VAL A 1 397 ? 19.229 36.735 19.424 1.00 91.19 397 VAL A O 1
ATOM 3076 N N . ASP A 1 398 ? 17.910 38.507 19.002 1.00 87.00 398 ASP A N 1
ATOM 3077 C CA . ASP A 1 398 ? 18.394 39.300 20.133 1.00 87.00 398 ASP A CA 1
ATOM 3078 C C . ASP A 1 398 ? 17.720 38.915 21.476 1.00 87.00 398 ASP A C 1
ATOM 3080 O O . ASP A 1 398 ? 18.218 39.296 22.534 1.00 87.00 398 ASP A O 1
ATOM 3084 N N . THR A 1 399 ? 16.622 38.136 21.462 1.00 88.56 399 THR A N 1
ATOM 3085 C CA . THR A 1 399 ? 15.935 37.631 22.679 1.00 88.56 399 THR A CA 1
ATOM 3086 C C . THR A 1 399 ? 16.051 36.119 22.885 1.00 88.56 399 THR A C 1
ATOM 3088 O O . THR A 1 399 ? 15.879 35.645 24.006 1.00 88.56 399 THR A O 1
ATOM 3091 N N . GLY A 1 400 ? 16.302 35.347 21.823 1.00 85.69 400 GLY A N 1
ATOM 3092 C CA . GLY A 1 400 ? 16.241 33.884 21.845 1.00 85.69 400 GLY A CA 1
ATOM 3093 C C . GLY A 1 400 ? 14.820 33.300 21.811 1.00 85.69 400 GLY A C 1
ATOM 3094 O O . GLY A 1 400 ? 14.668 32.079 21.853 1.00 85.69 400 GLY A O 1
ATOM 3095 N N . GLU A 1 401 ? 13.773 34.128 21.716 1.00 90.06 401 GLU A N 1
ATOM 3096 C CA . GLU A 1 401 ? 12.387 33.647 21.686 1.00 90.06 401 GLU A CA 1
ATOM 3097 C C . GLU A 1 401 ? 12.082 32.845 20.413 1.00 90.06 401 GLU A C 1
ATOM 3099 O O . GLU A 1 401 ? 12.379 33.268 19.291 1.00 90.06 401 GLU A O 1
ATOM 3104 N N . GLN A 1 402 ? 11.441 31.687 20.594 1.00 93.56 402 GLN A N 1
ATOM 3105 C CA . GLN A 1 402 ? 11.025 30.796 19.515 1.00 93.56 402 GLN A CA 1
ATOM 3106 C C . GLN A 1 402 ? 9.518 30.901 19.242 1.00 93.56 402 GLN A C 1
ATOM 3108 O O . GLN A 1 402 ? 8.693 30.912 20.155 1.00 93.56 402 GLN A O 1
ATOM 3113 N N . ARG A 1 403 ? 9.146 30.906 17.959 1.00 93.12 403 ARG A N 1
ATOM 3114 C CA . ARG A 1 403 ? 7.757 30.909 17.477 1.00 93.12 403 ARG A CA 1
ATOM 3115 C C . ARG A 1 403 ? 7.566 29.839 16.404 1.00 93.12 403 ARG A C 1
ATOM 3117 O O . ARG A 1 403 ? 8.390 29.712 15.502 1.00 93.12 403 ARG A O 1
ATOM 3124 N N . PHE A 1 404 ? 6.475 29.079 16.486 1.00 93.56 404 PHE A N 1
ATOM 3125 C CA . PHE A 1 404 ? 6.312 27.824 15.739 1.00 93.56 404 PHE A CA 1
ATOM 3126 C C . PHE A 1 404 ? 5.172 27.861 14.720 1.00 93.56 404 PHE A C 1
ATOM 3128 O O . PHE A 1 404 ? 4.081 28.347 15.012 1.00 93.56 404 PHE A O 1
ATOM 3135 N N . PHE A 1 405 ? 5.398 27.248 13.558 1.00 93.38 405 PHE A N 1
ATOM 3136 C CA . PHE A 1 405 ? 4.365 26.954 12.563 1.00 93.38 405 PHE A CA 1
ATOM 3137 C C . PHE A 1 405 ? 4.145 25.435 12.534 1.00 93.38 405 PHE A C 1
ATOM 3139 O O . PHE A 1 405 ? 5.033 24.674 12.137 1.00 93.38 405 PHE A O 1
ATOM 3146 N N . LEU A 1 406 ? 2.971 24.992 12.995 1.00 89.75 406 LEU A N 1
ATOM 3147 C CA . LEU A 1 406 ? 2.647 23.582 13.241 1.00 89.75 406 LEU A CA 1
ATOM 3148 C C . LEU A 1 406 ? 1.627 23.046 12.233 1.00 89.75 406 LEU A C 1
ATOM 3150 O O . LEU A 1 406 ? 0.632 23.704 11.928 1.00 89.75 406 LEU A O 1
ATOM 3154 N N . GLY A 1 407 ? 1.859 21.834 11.714 1.00 85.94 407 GLY A N 1
ATOM 3155 C CA . GLY A 1 407 ? 0.890 21.150 10.849 1.00 85.94 407 GLY A CA 1
ATOM 3156 C C . GLY A 1 407 ? 1.453 20.224 9.768 1.00 85.94 407 GLY A C 1
ATOM 3157 O O . GLY A 1 407 ? 0.668 19.536 9.112 1.00 85.94 407 GLY A O 1
ATOM 3158 N N . HIS A 1 408 ? 2.763 20.191 9.518 1.00 88.69 408 HIS A N 1
ATOM 3159 C CA . HIS A 1 408 ? 3.341 19.137 8.671 1.00 88.69 408 HIS A CA 1
ATOM 3160 C C . HIS A 1 408 ? 3.400 17.804 9.439 1.00 88.69 408 HIS A C 1
ATOM 3162 O O . HIS A 1 408 ? 3.452 17.781 10.665 1.00 88.69 408 HIS A O 1
ATOM 3168 N N . THR A 1 409 ? 3.348 16.691 8.705 1.00 86.81 409 THR A N 1
ATOM 3169 C CA . THR A 1 409 ? 3.297 15.304 9.235 1.00 86.81 409 THR A CA 1
ATOM 3170 C C . THR A 1 409 ? 4.517 14.455 8.857 1.00 86.81 409 THR A C 1
ATOM 3172 O O . THR A 1 409 ? 4.629 13.275 9.193 1.00 86.81 409 THR A O 1
ATOM 3175 N N . ASP A 1 410 ? 5.441 15.077 8.137 1.00 88.31 410 ASP A N 1
ATOM 3176 C CA . ASP A 1 410 ? 6.749 14.581 7.736 1.00 88.31 410 ASP A CA 1
ATOM 3177 C C . ASP A 1 410 ? 7.666 15.808 7.604 1.00 88.31 410 ASP A C 1
ATOM 3179 O O . ASP A 1 410 ? 7.189 16.943 7.713 1.00 88.31 410 ASP A O 1
ATOM 3183 N N . LYS A 1 411 ? 8.963 15.604 7.368 1.00 89.38 411 LYS A N 1
ATOM 3184 C CA . LYS A 1 411 ? 9.955 16.692 7.305 1.00 89.38 411 LYS A CA 1
ATOM 3185 C C . LYS A 1 411 ? 9.510 17.756 6.297 1.00 89.38 411 LYS A C 1
ATOM 3187 O O . LYS A 1 411 ? 8.983 17.418 5.242 1.00 89.38 411 LYS A O 1
ATOM 3192 N N . VAL A 1 412 ? 9.745 19.034 6.569 1.00 91.12 412 VAL A N 1
ATOM 3193 C CA . VAL A 1 412 ? 9.747 20.058 5.516 1.00 91.12 412 VAL A CA 1
ATOM 3194 C C . VAL A 1 412 ? 10.790 19.643 4.466 1.00 91.12 412 VAL A C 1
ATOM 3196 O O . VAL A 1 412 ? 11.772 18.981 4.793 1.00 91.12 412 VAL A O 1
ATOM 3199 N N . SER A 1 413 ? 10.576 19.970 3.193 1.00 88.88 413 SER A N 1
ATOM 3200 C CA . SER A 1 413 ? 11.539 19.710 2.109 1.00 88.88 413 SER A CA 1
ATOM 3201 C C . SER A 1 413 ? 12.018 20.983 1.412 1.00 88.88 413 SER A C 1
ATOM 3203 O O . SER A 1 413 ? 13.113 21.004 0.855 1.00 88.88 413 SER A O 1
ATOM 3205 N N . ALA A 1 414 ? 11.218 22.049 1.462 1.00 89.94 414 ALA A N 1
ATOM 3206 C CA . ALA A 1 414 ? 11.577 23.376 0.985 1.00 89.94 414 ALA A CA 1
ATOM 3207 C C . ALA A 1 414 ? 10.795 24.457 1.745 1.00 89.94 414 ALA A C 1
ATOM 3209 O O . ALA A 1 414 ? 9.663 24.220 2.176 1.00 89.94 414 ALA A O 1
ATOM 3210 N N . LEU A 1 415 ? 11.396 25.638 1.858 1.00 92.44 415 LEU A N 1
ATOM 3211 C CA . LEU A 1 415 ? 10.931 26.816 2.582 1.00 92.44 415 LEU A CA 1
ATOM 3212 C C . LEU A 1 415 ? 11.212 28.069 1.731 1.00 92.44 415 LEU A C 1
ATOM 3214 O O . LEU A 1 415 ? 12.251 28.149 1.078 1.00 92.44 415 LEU A O 1
ATOM 3218 N N . ALA A 1 416 ? 10.308 29.046 1.729 1.00 92.44 416 ALA A N 1
ATOM 3219 C CA . ALA A 1 416 ? 10.537 30.371 1.149 1.00 92.44 416 ALA A CA 1
ATOM 3220 C C . ALA A 1 416 ? 9.705 31.428 1.888 1.00 92.44 416 ALA A C 1
ATOM 3222 O O . ALA A 1 416 ? 8.597 31.133 2.328 1.00 92.44 416 ALA A O 1
ATOM 3223 N N . LEU A 1 417 ? 10.224 32.650 1.983 1.00 92.44 417 LEU A N 1
ATOM 3224 C CA . LEU A 1 417 ? 9.546 33.832 2.523 1.00 92.44 417 LEU A CA 1
ATOM 3225 C C . LEU A 1 417 ? 9.430 34.878 1.399 1.00 92.44 417 LEU A C 1
ATOM 3227 O O . LEU A 1 417 ? 10.249 34.867 0.475 1.00 92.44 417 LEU A O 1
ATOM 3231 N N . ASP A 1 418 ? 8.400 35.718 1.428 1.00 90.31 418 ASP A N 1
ATOM 3232 C CA . ASP A 1 418 ? 8.249 36.860 0.521 1.00 90.31 418 ASP A CA 1
ATOM 3233 C C . ASP A 1 418 ? 9.085 38.070 0.979 1.00 90.31 418 ASP A C 1
ATOM 3235 O O . ASP A 1 418 ? 9.555 38.124 2.116 1.00 90.31 418 ASP A O 1
ATOM 3239 N N . GLY A 1 419 ? 9.248 39.074 0.114 1.00 82.81 419 GLY A N 1
ATOM 3240 C CA . GLY A 1 419 ? 10.010 40.284 0.442 1.00 82.81 419 GLY A CA 1
ATOM 3241 C C . GLY A 1 419 ? 9.367 41.156 1.531 1.00 82.81 419 GLY A C 1
ATOM 3242 O O . GLY A 1 419 ? 10.072 41.912 2.193 1.00 82.81 419 GLY A O 1
ATOM 3243 N N . SER A 1 420 ? 8.053 41.030 1.770 1.00 81.19 420 SER A N 1
ATOM 3244 C CA . SER A 1 420 ? 7.318 41.841 2.756 1.00 81.19 420 SER A CA 1
ATOM 3245 C C . SER A 1 420 ? 7.092 41.170 4.120 1.00 81.19 420 SER A C 1
ATOM 3247 O O . SER A 1 420 ? 6.442 41.760 4.983 1.00 81.19 420 SER A O 1
ATOM 3249 N N . SER A 1 421 ? 7.618 39.959 4.351 1.00 82.12 421 SER A N 1
ATOM 3250 C CA . SER A 1 421 ? 7.373 39.176 5.580 1.00 82.12 421 SER A CA 1
ATOM 3251 C C . SER A 1 421 ? 5.880 38.935 5.866 1.00 82.12 421 SER A C 1
ATOM 3253 O O . SER A 1 421 ? 5.441 38.962 7.021 1.00 82.12 421 SER A O 1
ATOM 3255 N N . SER A 1 422 ? 5.078 38.727 4.821 1.00 86.94 422 SER A N 1
ATOM 3256 C CA . SER A 1 422 ? 3.631 38.488 4.909 1.00 86.94 422 SER A CA 1
ATOM 3257 C C . SER A 1 422 ? 3.262 37.014 4.721 1.00 86.94 422 SER A C 1
ATOM 3259 O O . SER A 1 422 ? 2.362 36.502 5.392 1.00 86.94 422 SER A O 1
ATOM 3261 N N . LEU A 1 423 ? 3.982 36.309 3.845 1.00 91.25 423 LEU A N 1
ATOM 3262 C CA . LEU A 1 423 ? 3.666 34.972 3.364 1.00 91.25 423 LEU A CA 1
ATOM 3263 C C . LEU A 1 423 ? 4.884 34.053 3.454 1.00 91.25 423 LEU A C 1
ATOM 3265 O O . LEU A 1 423 ? 5.850 34.163 2.701 1.00 91.25 423 LEU A O 1
ATOM 3269 N N . LEU A 1 424 ? 4.780 33.050 4.321 1.00 94.12 424 LEU A N 1
ATOM 3270 C CA . LEU A 1 424 ? 5.718 31.934 4.366 1.00 94.12 424 LEU A CA 1
ATOM 3271 C C . LEU A 1 424 ? 5.169 30.771 3.531 1.00 94.12 424 LEU A C 1
ATOM 3273 O O . LEU A 1 424 ? 4.032 30.345 3.721 1.00 94.12 424 LEU A O 1
ATOM 3277 N N . ALA A 1 425 ? 5.982 30.210 2.640 1.00 94.44 425 ALA A N 1
ATOM 3278 C CA . ALA A 1 425 ? 5.689 28.995 1.888 1.00 94.44 425 ALA A CA 1
ATOM 3279 C C . ALA A 1 425 ? 6.555 27.838 2.384 1.00 94.44 425 ALA A C 1
ATOM 3281 O O . ALA A 1 425 ? 7.758 27.986 2.582 1.00 94.44 425 ALA A O 1
ATOM 3282 N N . SER A 1 426 ? 5.962 26.654 2.527 1.00 93.75 426 SER A N 1
ATOM 3283 C CA . SER A 1 426 ? 6.709 25.434 2.854 1.00 93.75 426 SER A CA 1
ATOM 3284 C C . SER A 1 426 ? 6.087 24.195 2.222 1.00 93.75 426 SER A C 1
ATOM 3286 O O . SER A 1 426 ? 4.864 24.091 2.129 1.00 93.75 426 SER A O 1
ATOM 3288 N N . ALA A 1 427 ? 6.918 23.246 1.802 1.00 92.38 427 ALA A N 1
ATOM 3289 C CA . ALA A 1 427 ? 6.488 21.964 1.250 1.00 92.38 427 ALA A CA 1
ATOM 3290 C C . ALA A 1 427 ? 6.852 20.808 2.189 1.00 92.38 427 ALA A C 1
ATOM 3292 O O . ALA A 1 427 ? 7.918 20.828 2.802 1.00 92.38 427 ALA A O 1
ATOM 3293 N N . GLN A 1 428 ? 5.984 19.800 2.275 1.00 90.94 428 GLN A N 1
ATOM 3294 C CA . GLN A 1 428 ? 6.241 18.571 3.023 1.00 90.94 428 GLN A CA 1
ATOM 3295 C C . GLN A 1 428 ? 6.998 17.538 2.170 1.00 90.94 428 GLN A C 1
ATOM 3297 O O . GLN A 1 428 ? 6.694 17.345 0.987 1.00 90.94 428 GLN A O 1
ATOM 3302 N N . ALA A 1 429 ? 7.930 16.826 2.798 1.00 75.62 429 ALA A N 1
ATOM 3303 C CA . ALA A 1 429 ? 8.570 15.619 2.303 1.00 75.62 429 ALA A CA 1
ATOM 3304 C C . ALA A 1 429 ? 7.628 14.400 2.339 1.00 75.62 429 ALA A C 1
ATOM 3306 O O . ALA A 1 429 ? 6.559 14.409 2.962 1.00 75.62 429 ALA A O 1
ATOM 3307 N N . ARG A 1 430 ? 8.075 13.335 1.654 1.00 75.19 430 ARG A N 1
ATOM 3308 C CA . ARG A 1 430 ? 7.289 12.152 1.258 1.00 75.19 430 ARG A CA 1
ATOM 3309 C C . ARG A 1 430 ? 6.021 12.528 0.461 1.00 75.19 430 ARG A C 1
ATOM 3311 O O . ARG A 1 430 ? 5.707 13.696 0.248 1.00 75.19 430 ARG A O 1
ATOM 3318 N N . ALA A 1 431 ? 5.356 11.520 -0.099 1.00 68.81 431 ALA A N 1
ATOM 3319 C CA . ALA A 1 431 ? 4.263 11.716 -1.048 1.00 68.81 431 ALA A CA 1
ATOM 3320 C C . ALA A 1 431 ? 2.876 11.487 -0.410 1.00 68.81 431 ALA A C 1
ATOM 3322 O O . ALA A 1 431 ? 2.736 10.581 0.414 1.00 68.81 431 ALA A O 1
ATOM 3323 N N . PRO A 1 432 ? 1.835 12.239 -0.824 1.00 68.12 432 PRO A N 1
ATOM 3324 C CA . PRO A 1 432 ? 1.896 13.381 -1.740 1.00 68.12 432 PRO A CA 1
ATOM 3325 C C . PRO A 1 432 ? 2.500 14.620 -1.061 1.00 68.12 432 PRO A C 1
ATOM 3327 O O . PRO A 1 432 ? 2.094 14.974 0.042 1.00 68.12 432 PRO A O 1
ATOM 3330 N N . SER A 1 433 ? 3.422 15.311 -1.740 1.00 82.50 433 SER A N 1
ATOM 3331 C CA . SER A 1 433 ? 4.025 16.542 -1.217 1.00 82.50 433 SER A CA 1
ATOM 3332 C C . SER A 1 433 ? 2.977 17.661 -1.149 1.00 82.50 433 SER A C 1
ATOM 3334 O O . SER A 1 433 ? 2.454 18.132 -2.169 1.00 82.50 433 SER A O 1
ATOM 3336 N N . VAL A 1 434 ? 2.622 18.053 0.076 1.00 89.31 434 VAL A N 1
ATOM 3337 C CA . VAL A 1 434 ? 1.619 19.089 0.355 1.00 89.31 434 VAL A CA 1
ATOM 3338 C C . VAL A 1 434 ? 2.322 20.408 0.664 1.00 89.31 434 VAL A C 1
ATOM 3340 O O . VAL A 1 434 ? 3.328 20.430 1.369 1.00 89.31 434 VAL A O 1
ATOM 3343 N N . MET A 1 435 ? 1.800 21.506 0.128 1.00 92.44 435 MET A N 1
ATOM 3344 C CA . MET A 1 435 ? 2.341 22.852 0.286 1.00 92.44 435 MET A CA 1
ATOM 3345 C C . MET A 1 435 ? 1.446 23.689 1.192 1.00 92.44 435 MET A C 1
ATOM 3347 O O . MET A 1 435 ? 0.235 23.757 0.986 1.00 92.44 435 MET A O 1
ATOM 3351 N N . ARG A 1 436 ? 2.060 24.335 2.184 1.00 93.69 436 ARG A N 1
ATOM 3352 C CA . ARG A 1 436 ? 1.438 25.294 3.098 1.00 93.69 436 ARG A CA 1
ATOM 3353 C C . ARG A 1 436 ? 1.870 26.705 2.742 1.00 93.69 436 ARG A C 1
ATOM 3355 O O . ARG A 1 436 ? 3.068 26.956 2.608 1.00 93.69 436 ARG A O 1
ATOM 3362 N N . LEU A 1 437 ? 0.894 27.600 2.658 1.00 93.94 437 LEU A N 1
ATOM 3363 C CA . LEU A 1 437 ? 1.080 29.032 2.834 1.00 93.94 437 LEU A CA 1
ATOM 3364 C C . LEU A 1 437 ? 0.627 29.410 4.238 1.00 93.94 437 LEU A C 1
ATOM 3366 O O . LEU A 1 437 ? -0.443 28.986 4.689 1.00 93.94 437 LEU A O 1
ATOM 3370 N N . TRP A 1 438 ? 1.436 30.222 4.900 1.00 93.69 438 TRP A N 1
ATOM 3371 C CA . TRP A 1 438 ? 1.167 30.749 6.224 1.00 93.69 438 TRP A CA 1
ATOM 3372 C C . TRP A 1 438 ? 1.198 32.270 6.196 1.00 93.69 438 TRP A C 1
ATOM 3374 O O . TRP A 1 438 ? 2.055 32.862 5.542 1.00 93.69 438 TRP A O 1
ATOM 3384 N N . ASP A 1 439 ? 0.303 32.870 6.967 1.00 91.81 439 ASP A N 1
ATOM 3385 C CA . ASP A 1 439 ? 0.452 34.224 7.476 1.00 91.81 439 ASP A CA 1
ATOM 3386 C C . ASP A 1 439 ? 1.697 34.236 8.372 1.00 91.81 439 ASP A C 1
ATOM 3388 O O . ASP A 1 439 ? 1.727 33.576 9.419 1.00 91.81 439 ASP A O 1
ATOM 3392 N N . PHE A 1 440 ? 2.751 34.933 7.943 1.00 92.00 440 PHE A N 1
ATOM 3393 C CA . PHE A 1 440 ? 4.011 34.948 8.683 1.00 92.00 440 PHE A CA 1
ATOM 3394 C C . PHE A 1 440 ? 3.911 35.713 10.012 1.00 92.00 440 PHE A C 1
ATOM 3396 O O . PHE A 1 440 ? 4.745 35.509 10.894 1.00 92.00 440 PHE A O 1
ATOM 3403 N N . GLN A 1 441 ? 2.889 36.543 10.213 1.00 88.62 441 GLN A N 1
ATOM 3404 C CA . GLN A 1 441 ? 2.721 37.383 11.398 1.00 88.62 441 GLN A CA 1
ATOM 3405 C C . GLN A 1 441 ? 1.870 36.662 12.455 1.00 88.62 441 GLN A C 1
ATOM 3407 O O . GLN A 1 441 ? 2.324 36.491 13.587 1.00 88.62 441 GLN A O 1
ATOM 3412 N N . THR A 1 442 ? 0.703 36.121 12.090 1.00 85.50 442 THR A N 1
ATOM 3413 C CA . THR A 1 442 ? -0.164 35.378 13.032 1.00 85.50 442 THR A CA 1
ATOM 3414 C C . THR A 1 442 ? 0.183 33.894 13.181 1.00 85.50 442 THR A C 1
ATOM 3416 O O . THR A 1 442 ? -0.366 33.225 14.057 1.00 85.50 442 THR A O 1
ATOM 3419 N N . GLY A 1 443 ? 1.063 33.347 12.334 1.00 84.62 443 GLY A N 1
ATOM 3420 C CA . GLY A 1 443 ? 1.438 31.926 12.337 1.00 84.62 443 GLY A CA 1
ATOM 3421 C C . GLY A 1 443 ? 0.388 30.988 11.722 1.00 84.62 443 GLY A C 1
ATOM 3422 O O . GLY A 1 443 ? 0.583 29.772 11.669 1.00 84.62 443 GLY A O 1
ATOM 3423 N N . ARG A 1 444 ? -0.748 31.525 11.260 1.00 86.25 444 ARG A N 1
ATOM 3424 C CA . ARG A 1 444 ? -1.885 30.738 10.763 1.00 86.25 444 ARG A CA 1
ATOM 3425 C C . ARG A 1 444 ? -1.634 30.222 9.351 1.00 86.25 444 ARG A C 1
ATOM 3427 O O . ARG A 1 444 ? -1.172 30.951 8.480 1.00 86.25 444 ARG A O 1
ATOM 3434 N N . CYS A 1 445 ? -2.005 28.970 9.085 1.00 89.81 445 CYS A N 1
ATOM 3435 C CA . CYS A 1 445 ? -1.986 28.430 7.726 1.00 89.81 445 CYS A CA 1
ATOM 3436 C C . CYS A 1 445 ? -3.152 29.031 6.922 1.00 89.81 445 CYS A C 1
ATOM 3438 O O . CYS A 1 445 ? -4.305 28.684 7.168 1.00 89.81 445 CYS A O 1
ATOM 3440 N N . LEU A 1 446 ? -2.852 29.924 5.975 1.00 89.00 446 LEU A N 1
ATOM 3441 C CA . LEU A 1 446 ? -3.845 30.565 5.104 1.00 89.00 446 LEU A CA 1
ATOM 3442 C C . LEU A 1 446 ? -4.348 29.614 4.011 1.00 89.00 446 LEU A C 1
ATOM 3444 O O . LEU A 1 446 ? -5.519 29.643 3.649 1.00 89.00 446 LEU A O 1
ATOM 3448 N N . CYS A 1 447 ? -3.466 28.764 3.478 1.00 89.00 447 CYS A N 1
ATOM 3449 C CA . CYS A 1 447 ? -3.825 27.783 2.459 1.00 89.00 447 CYS A CA 1
ATOM 3450 C C . CYS A 1 447 ? -2.962 26.520 2.579 1.00 89.00 447 CYS A C 1
ATOM 3452 O O . CYS A 1 447 ? -1.756 26.598 2.812 1.00 89.00 447 CYS A O 1
ATOM 3454 N N . LEU A 1 448 ? -3.572 25.354 2.367 1.00 90.19 448 LEU A N 1
ATOM 3455 C CA . LEU A 1 448 ? -2.892 24.068 2.214 1.00 90.19 448 LEU A CA 1
ATOM 3456 C C . LEU A 1 448 ? -3.351 23.455 0.887 1.00 90.19 448 LEU A C 1
ATOM 3458 O O . LEU A 1 448 ? -4.543 23.258 0.682 1.00 90.19 448 LEU A O 1
ATOM 3462 N N . PHE A 1 449 ? -2.428 23.132 -0.014 1.00 89.56 449 PHE A N 1
ATOM 3463 C CA . PHE A 1 449 ? -2.757 22.566 -1.326 1.00 89.56 449 PHE A CA 1
ATOM 3464 C C . PHE A 1 449 ? -1.759 21.480 -1.732 1.00 89.56 449 PHE A C 1
ATOM 3466 O O . PHE A 1 449 ? -0.610 21.465 -1.294 1.00 89.56 449 PHE A O 1
ATOM 3473 N N . ARG A 1 450 ? -2.183 20.527 -2.568 1.00 86.12 450 ARG A N 1
ATOM 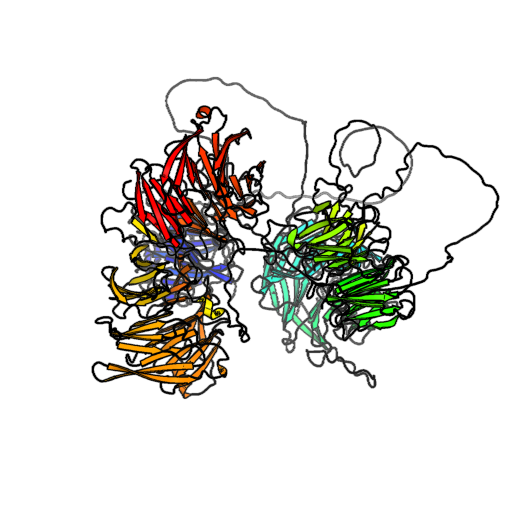3474 C CA . ARG A 1 450 ? -1.282 19.482 -3.083 1.00 86.12 450 ARG A CA 1
ATOM 3475 C C . ARG A 1 450 ? -0.477 20.027 -4.260 1.00 86.12 450 ARG A C 1
ATOM 3477 O O . ARG A 1 450 ? -1.049 20.607 -5.183 1.00 86.12 450 ARG A O 1
ATOM 3484 N N . SER A 1 451 ? 0.837 19.814 -4.249 1.00 84.06 451 SER A N 1
ATOM 3485 C CA . SER A 1 451 ? 1.671 20.130 -5.407 1.00 84.06 451 SER A CA 1
ATOM 3486 C C . SER A 1 451 ? 1.347 19.182 -6.576 1.00 84.06 451 SER A C 1
ATOM 3488 O O . SER A 1 451 ? 1.046 18.010 -6.343 1.00 84.06 451 SER A O 1
ATOM 3490 N N . PRO A 1 452 ? 1.467 19.617 -7.847 1.00 82.75 452 PRO A N 1
ATOM 3491 C CA . PRO A 1 452 ? 1.525 18.706 -8.995 1.00 82.75 452 PRO A CA 1
ATOM 3492 C C . PRO A 1 452 ? 2.772 17.799 -9.002 1.00 82.75 452 PRO A C 1
ATOM 3494 O O . PRO A 1 452 ? 2.898 16.949 -9.883 1.00 82.75 452 PRO A O 1
ATOM 3497 N N . MET A 1 453 ? 3.707 18.015 -8.071 1.00 86.19 453 MET A N 1
ATOM 3498 C CA . MET A 1 453 ? 4.941 17.254 -7.887 1.00 86.19 453 MET A CA 1
ATOM 3499 C C . MET A 1 453 ? 4.774 16.202 -6.787 1.00 86.19 453 MET A C 1
ATOM 3501 O O . MET A 1 453 ? 4.105 16.429 -5.782 1.00 86.19 453 MET A O 1
ATOM 3505 N N . HIS A 1 454 ? 5.445 15.065 -6.948 1.00 83.94 454 HIS A N 1
ATOM 3506 C CA . HIS A 1 454 ? 5.495 13.993 -5.955 1.00 83.94 454 HIS A CA 1
ATOM 3507 C C . HIS A 1 454 ? 6.387 14.371 -4.760 1.00 83.94 454 HIS A C 1
ATOM 3509 O O . HIS A 1 454 ? 6.056 14.044 -3.623 1.00 83.94 454 HIS A O 1
ATOM 3515 N N . VAL A 1 455 ? 7.478 15.107 -5.020 1.00 84.44 455 VAL A N 1
ATOM 3516 C CA . VAL A 1 455 ? 8.381 15.714 -4.023 1.00 84.44 455 VAL A CA 1
ATOM 3517 C C . VAL A 1 455 ? 8.808 17.096 -4.519 1.00 84.44 455 VAL A C 1
ATOM 3519 O O . VAL A 1 455 ? 9.305 17.195 -5.639 1.00 84.44 455 VAL A O 1
ATOM 3522 N N . VAL A 1 456 ? 8.662 18.143 -3.701 1.00 89.94 456 VAL A N 1
ATOM 3523 C CA . VAL A 1 456 ? 9.227 19.487 -3.950 1.00 89.94 456 VAL A CA 1
ATOM 3524 C C . VAL A 1 456 ? 10.605 19.590 -3.282 1.00 89.94 456 VAL A C 1
ATOM 3526 O O . VAL A 1 456 ? 10.730 19.240 -2.111 1.00 89.94 456 VAL A O 1
ATOM 3529 N N . CYS A 1 457 ? 11.631 20.064 -3.996 1.00 86.12 457 CYS A N 1
ATOM 3530 C CA . CYS A 1 457 ? 13.003 20.235 -3.485 1.00 86.12 457 CYS A CA 1
ATOM 3531 C C . CYS A 1 457 ? 13.447 21.701 -3.335 1.00 86.12 457 CYS A C 1
ATOM 3533 O O . CYS A 1 457 ? 14.372 21.981 -2.577 1.00 86.12 457 CYS A O 1
ATOM 3535 N N . SER A 1 458 ? 12.805 22.644 -4.031 1.00 89.31 458 SER A N 1
ATOM 3536 C CA . SER A 1 458 ? 13.135 24.072 -3.948 1.00 89.31 458 SER A CA 1
ATOM 3537 C C . SER A 1 458 ? 11.883 24.930 -4.101 1.00 89.31 458 SER A C 1
ATOM 3539 O O . SER A 1 458 ? 11.001 24.603 -4.897 1.00 89.31 458 SER A O 1
ATOM 3541 N N . LEU A 1 459 ? 11.834 26.047 -3.373 1.00 92.62 459 LEU A N 1
ATOM 3542 C CA . LEU A 1 459 ? 10.812 27.093 -3.466 1.00 92.62 459 LEU A CA 1
ATOM 3543 C C . LEU A 1 459 ? 11.482 28.470 -3.589 1.00 92.62 459 LEU A C 1
ATOM 3545 O O . LEU A 1 459 ? 12.621 28.650 -3.164 1.00 92.62 459 LEU A O 1
ATOM 3549 N N . SER A 1 460 ? 10.783 29.428 -4.199 1.00 93.38 460 SER A N 1
ATOM 3550 C CA . SER A 1 460 ? 11.176 30.839 -4.283 1.00 93.38 460 SER A CA 1
ATOM 3551 C C . SER A 1 460 ? 9.946 31.693 -4.582 1.00 93.38 460 SER A C 1
ATOM 3553 O O . SER A 1 460 ? 9.252 31.436 -5.567 1.00 93.38 460 SER A O 1
ATOM 3555 N N . PHE A 1 461 ? 9.697 32.721 -3.775 1.00 93.00 461 PHE A N 1
ATOM 3556 C CA . PHE A 1 461 ? 8.711 33.763 -4.077 1.00 93.00 461 PHE A CA 1
ATOM 3557 C C . PHE A 1 461 ? 9.274 34.829 -5.031 1.00 93.00 461 PHE A C 1
ATOM 3559 O O . PHE A 1 461 ? 10.491 34.926 -5.204 1.00 93.00 461 PHE A O 1
ATOM 3566 N N . SER A 1 462 ? 8.385 35.627 -5.630 1.00 91.38 462 SER A N 1
ATOM 3567 C CA . SER A 1 462 ? 8.663 37.009 -6.030 1.00 91.38 462 SER A CA 1
ATOM 3568 C C . SER A 1 462 ? 8.755 37.923 -4.806 1.00 91.38 462 SER A C 1
ATOM 3570 O O . SER A 1 462 ? 8.187 37.629 -3.758 1.00 91.38 462 SER A O 1
ATOM 3572 N N . ASP A 1 463 ? 9.408 39.071 -4.961 1.00 85.62 463 ASP A N 1
ATOM 3573 C CA . ASP A 1 463 ? 9.551 40.074 -3.897 1.00 85.62 463 ASP A CA 1
ATOM 3574 C C . ASP A 1 463 ? 8.189 40.494 -3.297 1.00 85.62 463 ASP A C 1
ATOM 3576 O O . ASP A 1 463 ? 7.982 40.467 -2.088 1.00 85.62 463 ASP A O 1
ATOM 3580 N N . SER A 1 464 ? 7.201 40.708 -4.169 1.00 86.06 464 SER A N 1
ATOM 3581 C CA . SER A 1 464 ? 5.799 41.025 -3.856 1.00 86.06 464 SER A CA 1
ATOM 3582 C C . SER A 1 464 ? 4.984 39.930 -3.151 1.00 86.06 464 SER A C 1
ATOM 3584 O O . SER A 1 464 ? 3.818 40.160 -2.834 1.00 86.06 464 SER A O 1
ATOM 3586 N N . GLY A 1 465 ? 5.496 38.699 -3.044 1.00 87.19 465 GLY A N 1
ATOM 3587 C CA . GLY A 1 465 ? 4.716 37.529 -2.619 1.00 87.19 465 GLY A CA 1
ATOM 3588 C C . GLY A 1 465 ? 3.572 37.122 -3.569 1.00 87.19 465 GLY A C 1
ATOM 3589 O O . GLY A 1 465 ? 2.870 36.144 -3.299 1.00 87.19 465 GLY A O 1
ATOM 3590 N N . ALA A 1 466 ? 3.367 37.820 -4.695 1.00 89.00 466 ALA A N 1
ATOM 3591 C CA . ALA A 1 466 ? 2.267 37.572 -5.633 1.00 89.00 466 ALA A CA 1
ATOM 3592 C C . ALA A 1 466 ? 2.448 36.298 -6.480 1.00 89.00 466 ALA A C 1
ATOM 3594 O O . ALA A 1 466 ? 1.457 35.719 -6.942 1.00 89.00 466 ALA A O 1
ATOM 3595 N N . LEU A 1 467 ? 3.696 35.853 -6.654 1.00 92.38 467 LEU A N 1
ATOM 3596 C CA . LEU A 1 467 ? 4.101 34.668 -7.401 1.00 92.38 467 LEU A CA 1
ATOM 3597 C C . LEU A 1 467 ? 4.962 33.757 -6.517 1.00 92.38 467 LEU A C 1
ATOM 3599 O O . LEU A 1 467 ? 6.029 34.154 -6.058 1.00 92.38 467 LEU A O 1
ATOM 3603 N N . LEU A 1 468 ? 4.565 32.495 -6.368 1.00 94.50 468 LEU A N 1
ATOM 3604 C CA . LEU A 1 468 ? 5.407 31.435 -5.814 1.00 94.50 468 LEU A CA 1
ATOM 3605 C C . LEU A 1 468 ? 5.857 30.506 -6.942 1.00 94.50 468 LEU A C 1
ATOM 3607 O O . LEU A 1 468 ? 5.039 30.031 -7.726 1.00 94.50 468 LEU A O 1
ATOM 3611 N N . CYS A 1 469 ? 7.147 30.194 -7.014 1.00 93.62 469 CYS A N 1
ATOM 3612 C CA . CYS A 1 469 ? 7.681 29.172 -7.910 1.00 93.62 469 CYS A CA 1
ATOM 3613 C C . CYS A 1 469 ? 8.320 28.035 -7.117 1.00 93.62 469 CYS A C 1
ATOM 3615 O O . CYS A 1 469 ? 8.906 28.242 -6.055 1.00 93.62 469 CYS A O 1
ATOM 3617 N N . GLY A 1 470 ? 8.225 26.823 -7.656 1.00 91.75 470 GLY A N 1
ATOM 3618 C CA . GLY A 1 470 ? 8.803 25.632 -7.049 1.00 91.75 470 GLY A CA 1
ATOM 3619 C C . GLY A 1 470 ? 9.330 24.648 -8.074 1.00 91.75 470 GLY A C 1
ATOM 3620 O O . GLY A 1 470 ? 8.918 24.646 -9.238 1.00 91.75 470 GLY A O 1
ATOM 3621 N N . VAL A 1 471 ? 10.247 23.804 -7.609 1.00 92.81 471 VAL A N 1
ATOM 3622 C CA . VAL A 1 471 ? 10.894 22.744 -8.383 1.00 92.81 471 VAL A CA 1
ATOM 3623 C C . VAL A 1 471 ? 10.878 21.450 -7.586 1.00 92.81 471 VAL A C 1
ATOM 3625 O O . VAL A 1 471 ? 10.949 21.460 -6.357 1.00 92.81 471 VAL A O 1
ATOM 3628 N N . GLY A 1 472 ? 10.767 20.333 -8.292 1.00 90.62 472 GLY A N 1
ATOM 3629 C CA . GLY A 1 472 ? 10.643 19.016 -7.693 1.00 90.62 472 GLY A CA 1
ATOM 3630 C C . GLY A 1 472 ? 10.541 17.922 -8.742 1.00 90.62 472 GLY A C 1
ATOM 3631 O O . GLY A 1 472 ? 10.740 18.172 -9.931 1.00 90.62 472 GLY A O 1
ATOM 3632 N N . LYS A 1 473 ? 10.216 16.705 -8.307 1.00 87.94 473 LYS A N 1
ATOM 3633 C CA . LYS A 1 473 ? 10.066 15.533 -9.181 1.00 87.94 473 LYS A CA 1
ATOM 3634 C C . LYS A 1 473 ? 8.622 15.053 -9.215 1.00 87.94 473 LYS A C 1
ATOM 3636 O O . LYS A 1 473 ? 7.931 15.077 -8.196 1.00 87.94 473 LYS A O 1
ATOM 3641 N N . ASP A 1 474 ? 8.156 14.643 -10.390 1.00 85.75 474 ASP A N 1
ATOM 3642 C CA . ASP A 1 474 ? 6.863 13.977 -10.559 1.00 85.75 474 ASP A CA 1
ATOM 3643 C C . ASP A 1 474 ? 6.914 12.497 -10.126 1.00 85.75 474 ASP A C 1
ATOM 3645 O O . ASP A 1 474 ? 7.947 11.988 -9.686 1.00 85.75 474 ASP A O 1
ATOM 3649 N N . HIS A 1 475 ? 5.785 11.791 -10.227 1.00 81.69 475 HIS A N 1
ATOM 3650 C CA . HIS A 1 475 ? 5.683 10.368 -9.870 1.00 81.69 475 HIS A CA 1
ATOM 3651 C C . HIS A 1 475 ? 6.386 9.423 -10.870 1.00 81.69 475 HIS A C 1
ATOM 3653 O O . HIS A 1 475 ? 6.376 8.211 -10.679 1.00 81.69 475 HIS A O 1
ATOM 3659 N N . HIS A 1 476 ? 6.989 9.959 -11.936 1.00 80.62 476 HIS A N 1
ATOM 3660 C CA . HIS A 1 476 ? 7.901 9.255 -12.838 1.00 80.62 476 HIS A CA 1
ATOM 3661 C C . HIS A 1 476 ? 9.369 9.671 -12.610 1.00 80.62 476 HIS A C 1
ATOM 3663 O O . HIS A 1 476 ? 10.242 9.302 -13.393 1.00 80.62 476 HIS A O 1
ATOM 3669 N N . GLY A 1 477 ? 9.654 10.452 -11.561 1.00 82.00 477 GLY A N 1
ATOM 3670 C CA . GLY A 1 477 ? 10.994 10.926 -11.221 1.00 82.00 477 GLY A CA 1
ATOM 3671 C C . GLY A 1 477 ? 11.522 12.069 -12.096 1.00 82.00 477 GLY A C 1
ATOM 3672 O O . GLY A 1 477 ? 12.663 12.487 -11.894 1.00 82.00 477 GLY A O 1
ATOM 3673 N N . ARG A 1 478 ? 10.734 12.605 -13.042 1.00 87.00 478 ARG A N 1
ATOM 3674 C CA . ARG A 1 478 ? 11.181 13.704 -13.916 1.00 87.00 478 ARG A CA 1
ATOM 3675 C C . ARG A 1 478 ? 11.074 15.046 -13.205 1.00 87.00 478 ARG A C 1
ATOM 3677 O O . ARG A 1 478 ? 10.101 15.298 -12.493 1.00 87.00 478 ARG A O 1
ATOM 3684 N N . THR A 1 479 ? 12.029 15.938 -13.454 1.00 89.94 479 THR A N 1
ATOM 3685 C CA . THR A 1 479 ? 12.008 17.297 -12.905 1.00 89.94 479 THR A CA 1
ATOM 3686 C C . THR A 1 479 ? 10.848 18.107 -13.492 1.00 89.94 479 THR A C 1
ATOM 3688 O O . THR A 1 479 ? 10.677 18.202 -14.711 1.00 89.94 479 THR A O 1
ATOM 3691 N N . MET A 1 480 ? 10.067 18.741 -12.621 1.00 91.62 480 MET A N 1
ATOM 3692 C CA . MET A 1 480 ? 9.006 19.682 -12.967 1.00 91.62 480 MET A CA 1
ATOM 3693 C C . MET A 1 480 ? 9.280 21.032 -12.293 1.00 91.62 480 MET A C 1
ATOM 3695 O O . MET A 1 480 ? 9.747 21.087 -11.158 1.00 91.62 480 MET A O 1
ATOM 3699 N N . VAL A 1 481 ? 8.946 22.116 -12.990 1.00 93.75 481 VAL A N 1
ATOM 3700 C CA . VAL A 1 481 ? 8.869 23.485 -12.469 1.00 93.75 481 VAL A CA 1
ATOM 3701 C C . VAL A 1 481 ? 7.406 23.926 -12.520 1.00 93.75 481 VAL A C 1
ATOM 3703 O O . VAL A 1 481 ? 6.747 23.758 -13.552 1.00 93.75 481 VAL A O 1
ATOM 3706 N N . VAL A 1 482 ? 6.888 24.486 -11.427 1.00 93.69 482 VAL A N 1
ATOM 3707 C CA . VAL A 1 482 ? 5.520 25.028 -11.336 1.00 93.69 482 VAL A CA 1
ATOM 3708 C C . VAL A 1 482 ? 5.578 26.460 -10.809 1.00 93.69 482 VAL A C 1
ATOM 3710 O O . VAL A 1 482 ? 6.385 26.774 -9.937 1.00 93.69 482 VAL A O 1
ATOM 3713 N N . ALA A 1 483 ? 4.713 27.310 -11.355 1.00 94.31 483 ALA A N 1
ATOM 3714 C CA . ALA A 1 483 ? 4.463 28.674 -10.913 1.00 94.31 483 ALA A CA 1
ATOM 3715 C C . ALA A 1 483 ? 3.007 28.798 -10.440 1.00 94.31 483 ALA A C 1
ATOM 3717 O O . ALA A 1 483 ? 2.083 28.402 -11.159 1.00 94.31 483 ALA A O 1
ATOM 3718 N N . TRP A 1 484 ? 2.811 29.372 -9.257 1.00 94.06 484 TRP A N 1
ATOM 3719 C CA . TRP A 1 484 ? 1.527 29.598 -8.600 1.00 94.06 484 TRP A CA 1
ATOM 3720 C C . TRP A 1 484 ? 1.308 31.090 -8.338 1.00 94.06 484 TRP A C 1
ATOM 3722 O O . TRP A 1 484 ? 2.223 31.786 -7.911 1.00 94.06 484 TRP A O 1
ATOM 3732 N N . GLY A 1 485 ? 0.089 31.569 -8.562 1.00 92.31 485 GLY A N 1
ATOM 3733 C CA . GLY A 1 485 ? -0.356 32.901 -8.175 1.00 92.31 485 GLY A CA 1
ATOM 3734 C C . GLY A 1 485 ? -0.872 32.865 -6.743 1.00 92.31 485 GLY A C 1
ATOM 3735 O O . GLY A 1 485 ? -1.773 32.085 -6.431 1.00 92.31 485 GLY A O 1
ATOM 3736 N N . THR A 1 486 ? -0.282 33.694 -5.890 1.00 92.62 486 THR A N 1
ATOM 3737 C CA . THR A 1 486 ? -0.494 33.716 -4.435 1.00 92.62 486 THR A CA 1
ATOM 3738 C C . THR A 1 486 ? -1.055 35.046 -3.925 1.00 92.62 486 THR A C 1
ATOM 3740 O O . THR A 1 486 ? -1.602 35.089 -2.827 1.00 92.62 486 THR A O 1
ATOM 3743 N N . GLY A 1 487 ? -1.052 36.104 -4.746 1.00 84.12 487 GLY A N 1
ATOM 3744 C CA . GLY A 1 487 ? -1.536 37.454 -4.402 1.00 84.12 487 GLY A CA 1
ATOM 3745 C C . GLY A 1 487 ? -3.046 37.620 -4.134 1.00 84.12 487 GLY A C 1
ATOM 3746 O O . GLY A 1 487 ? -3.541 38.742 -4.138 1.00 84.12 487 GLY A O 1
ATOM 3747 N N . GLN A 1 488 ? -3.802 36.535 -3.941 1.00 83.75 488 GLN A N 1
ATOM 3748 C CA . GLN A 1 488 ? -5.196 36.555 -3.461 1.00 83.75 488 GLN A CA 1
ATOM 3749 C C . GLN A 1 488 ? -5.368 35.855 -2.100 1.00 83.75 488 GLN A C 1
ATOM 3751 O O . GLN A 1 488 ? -6.417 35.978 -1.473 1.00 83.75 488 GLN A O 1
ATOM 3756 N N . VAL A 1 489 ? -4.343 35.149 -1.610 1.00 84.06 489 VAL A N 1
ATOM 3757 C CA . VAL A 1 489 ? -4.443 34.261 -0.438 1.00 84.06 489 VAL A CA 1
ATOM 3758 C C . VAL A 1 489 ? -4.671 35.036 0.861 1.00 84.06 489 VAL A C 1
ATOM 3760 O O . VAL A 1 489 ? -5.499 34.632 1.673 1.00 84.06 489 VAL A O 1
ATOM 3763 N N . GLY A 1 490 ? -4.026 36.196 1.027 1.00 73.50 490 GLY A N 1
ATOM 3764 C CA . GLY A 1 490 ? -4.268 37.093 2.168 1.00 73.50 490 GLY A CA 1
ATOM 3765 C C . GLY A 1 490 ? -5.683 37.693 2.218 1.00 73.50 490 GLY A C 1
ATOM 3766 O O . GLY A 1 490 ? -6.093 38.201 3.254 1.00 73.50 490 GLY A O 1
ATOM 3767 N N . LEU A 1 491 ? -6.448 37.602 1.122 1.00 78.38 491 LEU A N 1
ATOM 3768 C CA . LEU A 1 491 ? -7.848 38.037 1.026 1.00 78.38 491 LEU A CA 1
ATOM 3769 C C . LEU A 1 491 ? -8.838 36.854 1.072 1.00 78.38 491 LEU A C 1
ATOM 3771 O O . LEU A 1 491 ? -10.023 37.030 0.796 1.00 78.38 491 LEU A O 1
ATOM 3775 N N . GLY A 1 492 ? -8.366 35.645 1.401 1.00 73.38 492 GLY A N 1
ATOM 3776 C CA . GLY A 1 492 ? -9.177 34.422 1.436 1.00 73.38 492 GLY A CA 1
ATOM 3777 C C . GLY A 1 492 ? -9.394 33.746 0.076 1.00 73.38 492 GLY A C 1
ATOM 3778 O O . GLY A 1 492 ? -10.222 32.842 -0.023 1.00 73.38 492 GLY A O 1
ATOM 3779 N N . GLY A 1 493 ? -8.678 34.166 -0.973 1.00 75.00 493 GLY A N 1
ATOM 3780 C CA . GLY A 1 493 ? -8.699 33.522 -2.289 1.00 75.00 493 GLY A CA 1
ATOM 3781 C C . GLY A 1 493 ? -7.794 32.286 -2.386 1.00 75.00 493 GLY A C 1
ATOM 3782 O O . GLY A 1 493 ? -6.859 32.106 -1.607 1.00 75.00 493 GLY A O 1
ATOM 3783 N N . GLU A 1 494 ? -8.051 31.427 -3.374 1.00 81.44 494 GLU A N 1
ATOM 3784 C CA . GLU A 1 494 ? -7.274 30.200 -3.594 1.00 81.44 494 GLU A CA 1
ATOM 3785 C C . GLU A 1 494 ? -5.951 30.428 -4.351 1.00 81.44 494 GLU A C 1
ATOM 3787 O O . GLU A 1 494 ? -5.771 31.401 -5.086 1.00 81.44 494 GLU A O 1
ATOM 3792 N N . VAL A 1 495 ? -5.025 29.473 -4.209 1.00 88.69 495 VAL A N 1
ATOM 3793 C CA . VAL A 1 495 ? -3.748 29.438 -4.938 1.00 88.69 495 VAL A CA 1
ATOM 3794 C C . VAL A 1 495 ? -3.950 28.860 -6.339 1.00 88.69 495 VAL A C 1
ATOM 3796 O O . VAL A 1 495 ? -4.278 27.683 -6.496 1.00 88.69 495 VAL A O 1
ATOM 3799 N N . VAL A 1 496 ? -3.684 29.654 -7.377 1.00 89.38 496 VAL A N 1
ATOM 3800 C CA . VAL A 1 496 ? -3.926 29.258 -8.776 1.00 89.38 496 VAL A CA 1
ATOM 3801 C C . VAL A 1 496 ? -2.625 28.836 -9.461 1.00 89.38 496 VAL A C 1
ATOM 3803 O O . VAL A 1 496 ? -1.638 29.563 -9.422 1.00 89.38 496 VAL A O 1
ATOM 3806 N N . VAL A 1 497 ? -2.599 27.691 -10.153 1.00 92.12 497 VAL A N 1
ATOM 3807 C CA . VAL A 1 497 ? -1.442 27.300 -10.986 1.00 92.12 497 VAL A CA 1
ATOM 3808 C C . VAL A 1 497 ? -1.386 28.183 -12.238 1.00 92.12 497 VAL A C 1
ATOM 3810 O O . VAL A 1 497 ? -2.169 27.994 -13.166 1.00 92.12 497 VAL A O 1
ATOM 3813 N N . LEU A 1 498 ? -0.432 29.114 -12.288 1.00 91.19 498 LEU A N 1
ATOM 3814 C CA . LEU A 1 498 ? -0.226 30.018 -13.425 1.00 91.19 498 LEU A CA 1
ATOM 3815 C C . LEU A 1 498 ? 0.455 29.318 -14.603 1.00 91.19 498 LEU A C 1
ATOM 3817 O O . LEU A 1 498 ? 0.141 29.603 -15.756 1.00 91.19 498 LEU A O 1
ATOM 3821 N N . ALA A 1 499 ? 1.410 28.426 -14.330 1.00 91.25 499 ALA A N 1
ATOM 3822 C CA . ALA A 1 499 ? 2.131 27.678 -15.356 1.00 91.25 499 ALA A CA 1
ATOM 3823 C C . ALA A 1 499 ? 2.813 26.429 -14.783 1.00 91.25 499 ALA A C 1
ATOM 3825 O O . ALA A 1 499 ? 3.167 26.380 -13.607 1.00 91.25 499 ALA A O 1
ATOM 3826 N N . LYS A 1 500 ? 3.087 25.441 -15.644 1.00 92.19 500 LYS A N 1
ATOM 3827 C CA . LYS A 1 500 ? 4.018 24.347 -15.334 1.00 92.19 500 LYS A CA 1
ATOM 3828 C C . LYS A 1 500 ? 4.804 23.877 -16.554 1.00 92.19 500 LYS A C 1
ATOM 3830 O O . LYS A 1 500 ? 4.313 23.962 -17.681 1.00 92.19 500 LYS A O 1
ATOM 3835 N N . ALA A 1 501 ? 6.008 23.366 -16.322 1.00 91.56 501 ALA A N 1
ATOM 3836 C CA . ALA A 1 501 ? 6.892 22.802 -17.336 1.00 91.56 501 ALA A CA 1
ATOM 3837 C C . ALA A 1 501 ? 7.657 21.594 -16.773 1.00 91.56 501 ALA A C 1
ATOM 3839 O O . ALA A 1 501 ? 8.062 21.607 -15.616 1.00 91.56 501 ALA A O 1
ATOM 3840 N N . HIS A 1 502 ? 7.887 20.573 -17.598 1.00 89.94 502 HIS A N 1
ATOM 3841 C CA . HIS A 1 502 ? 8.866 19.522 -17.300 1.00 89.94 502 HIS A CA 1
ATOM 3842 C C . HIS A 1 502 ? 10.225 19.909 -17.895 1.00 89.94 502 HIS A C 1
ATOM 3844 O O . HIS A 1 502 ? 10.288 20.664 -18.870 1.00 89.94 502 HIS A O 1
ATOM 3850 N N . THR A 1 503 ? 11.305 19.393 -17.316 1.00 87.31 503 THR A N 1
ATOM 3851 C CA . THR A 1 503 ? 12.671 19.555 -17.821 1.00 87.31 503 THR A CA 1
ATOM 3852 C C . THR A 1 503 ? 13.450 18.265 -17.597 1.00 87.31 503 THR A C 1
ATOM 3854 O O . THR A 1 503 ? 13.405 17.692 -16.515 1.00 87.31 503 THR A O 1
ATOM 3857 N N . ASP A 1 504 ? 14.189 17.814 -18.609 1.00 81.75 504 ASP A N 1
ATOM 3858 C CA . ASP A 1 504 ? 14.981 16.571 -18.555 1.00 81.75 504 ASP A CA 1
ATOM 3859 C C . ASP A 1 504 ? 16.289 16.729 -17.746 1.00 81.75 504 ASP A C 1
ATOM 3861 O O . ASP A 1 504 ? 17.124 15.833 -17.693 1.00 81.75 504 ASP A O 1
ATOM 3865 N N . PHE A 1 505 ? 16.471 17.900 -17.130 1.00 82.88 505 PHE A N 1
ATOM 3866 C CA . PHE A 1 505 ? 17.653 18.316 -16.385 1.00 82.88 505 PHE A CA 1
ATOM 3867 C C . PHE A 1 505 ? 17.340 18.268 -14.889 1.00 82.88 505 PHE A C 1
ATOM 3869 O O . PHE A 1 505 ? 16.315 18.794 -14.446 1.00 82.88 505 PHE A O 1
ATOM 3876 N N . ASP A 1 506 ? 18.222 17.651 -14.109 1.00 85.06 506 ASP A N 1
ATOM 3877 C CA . ASP A 1 506 ? 18.109 17.589 -12.653 1.00 85.06 506 ASP A CA 1
ATOM 3878 C C . ASP A 1 506 ? 18.502 18.944 -12.047 1.00 85.06 506 ASP A C 1
ATOM 3880 O O . ASP A 1 506 ? 19.666 19.347 -12.101 1.00 85.06 506 ASP A O 1
ATOM 3884 N N . VAL A 1 507 ? 17.509 19.683 -11.547 1.00 90.88 507 VAL A N 1
ATOM 3885 C CA . VAL A 1 507 ? 17.678 21.037 -11.000 1.00 90.88 507 VAL A CA 1
ATOM 3886 C C . VAL A 1 507 ? 17.943 20.948 -9.501 1.00 90.88 507 VAL A C 1
ATOM 3888 O O . VAL A 1 507 ? 17.136 20.393 -8.758 1.00 90.88 507 VAL A O 1
ATOM 3891 N N . GLN A 1 508 ? 19.061 21.530 -9.075 1.00 87.81 508 GLN A N 1
ATOM 3892 C CA . GLN A 1 508 ? 19.531 21.527 -7.689 1.00 87.81 508 GLN A CA 1
ATOM 3893 C C . GLN A 1 508 ? 19.104 22.803 -6.948 1.00 87.81 508 GLN A C 1
ATOM 3895 O O . GLN A 1 508 ? 18.621 22.717 -5.823 1.00 87.81 508 GLN A O 1
ATOM 3900 N N . ALA A 1 509 ? 19.176 23.969 -7.603 1.00 89.62 509 ALA A N 1
ATOM 3901 C CA . ALA A 1 509 ? 18.706 25.241 -7.050 1.00 89.62 509 ALA A CA 1
ATOM 3902 C C . ALA A 1 509 ? 17.872 26.047 -8.058 1.00 89.62 509 ALA A C 1
ATOM 3904 O O . ALA A 1 509 ? 18.078 25.965 -9.274 1.00 89.62 509 ALA A O 1
ATOM 3905 N N . PHE A 1 510 ? 16.931 26.842 -7.538 1.00 92.81 510 PHE A N 1
ATOM 3906 C CA . PHE A 1 510 ? 16.028 27.700 -8.308 1.00 92.81 510 PHE A CA 1
ATOM 3907 C C . PHE A 1 510 ? 15.733 29.003 -7.549 1.00 92.81 510 PHE A C 1
ATOM 3909 O O . PHE A 1 510 ? 15.480 28.964 -6.343 1.00 92.81 510 PHE A O 1
ATOM 3916 N N . ARG A 1 511 ? 15.719 30.143 -8.252 1.00 92.06 511 ARG A N 1
ATOM 3917 C CA . ARG A 1 511 ? 15.342 31.465 -7.710 1.00 92.06 511 ARG A CA 1
ATOM 3918 C C . ARG A 1 511 ? 14.524 32.259 -8.730 1.00 92.06 511 ARG A C 1
ATOM 3920 O O . ARG A 1 511 ? 14.879 32.287 -9.908 1.00 92.06 511 ARG A O 1
ATOM 3927 N N . VAL A 1 512 ? 13.476 32.943 -8.281 1.00 91.38 512 VAL A N 1
ATOM 3928 C CA . VAL A 1 512 ? 12.822 34.047 -9.012 1.00 91.38 512 VAL A CA 1
ATOM 3929 C C . VAL A 1 512 ? 13.700 35.303 -8.877 1.00 91.38 512 VAL A C 1
ATOM 3931 O O . VAL A 1 512 ? 14.453 35.425 -7.911 1.00 91.38 512 VAL A O 1
ATOM 3934 N N . THR A 1 513 ? 13.668 36.227 -9.840 1.00 88.19 513 THR A N 1
ATOM 3935 C CA . THR A 1 513 ? 14.375 37.516 -9.708 1.00 88.19 513 THR A CA 1
ATOM 3936 C C . THR A 1 513 ? 13.542 38.540 -8.946 1.00 88.19 513 THR A C 1
ATOM 3938 O O . THR A 1 513 ? 12.408 38.808 -9.336 1.00 88.19 513 THR A O 1
ATOM 3941 N N . PHE A 1 514 ? 14.141 39.187 -7.942 1.00 82.44 514 PHE A N 1
ATOM 3942 C CA . PHE A 1 514 ? 13.510 40.254 -7.152 1.00 82.44 514 PHE A CA 1
ATOM 3943 C C . PHE A 1 514 ? 13.008 41.438 -8.007 1.00 82.44 514 PHE A C 1
ATOM 3945 O O . PHE A 1 514 ? 11.983 42.031 -7.705 1.00 82.44 514 PHE A O 1
ATOM 3952 N N . PHE A 1 515 ? 13.688 41.745 -9.118 1.00 80.75 515 PHE A N 1
ATOM 3953 C CA . PHE A 1 515 ? 13.419 42.916 -9.968 1.00 80.75 515 PHE A CA 1
ATOM 3954 C C . PHE A 1 515 ? 12.448 42.687 -11.149 1.00 80.75 515 PHE A C 1
ATOM 3956 O O . PHE A 1 515 ? 12.120 43.634 -11.861 1.00 80.75 515 PHE A O 1
ATOM 3963 N N . ASP A 1 516 ? 12.045 41.446 -11.441 1.00 83.31 516 ASP A N 1
ATOM 3964 C CA . ASP A 1 516 ? 11.129 41.111 -12.549 1.00 83.31 516 ASP A CA 1
ATOM 3965 C C . ASP A 1 516 ? 10.477 39.755 -12.251 1.00 83.31 516 ASP A C 1
ATOM 3967 O O . ASP A 1 516 ? 11.086 38.708 -12.467 1.00 83.31 516 ASP A O 1
ATOM 3971 N N . GLU A 1 517 ? 9.226 39.753 -11.782 1.00 83.69 517 GLU A N 1
ATOM 3972 C CA . GLU A 1 517 ? 8.487 38.519 -11.459 1.00 83.69 517 GLU A CA 1
ATOM 3973 C C . GLU A 1 517 ? 8.359 37.568 -12.661 1.00 83.69 517 GLU A C 1
ATOM 3975 O O . GLU A 1 517 ? 8.167 36.362 -12.508 1.00 83.69 517 GLU A O 1
ATOM 3980 N N . THR A 1 518 ? 8.492 38.084 -13.890 1.00 85.94 518 THR A N 1
ATOM 3981 C CA . THR A 1 518 ? 8.450 37.245 -15.088 1.00 85.94 518 THR A CA 1
ATOM 3982 C C . THR A 1 518 ? 9.722 36.426 -15.280 1.00 85.94 518 THR A C 1
ATOM 3984 O O . THR A 1 518 ? 9.709 35.564 -16.158 1.00 85.94 518 THR A O 1
ATOM 3987 N N . ARG A 1 519 ? 10.806 36.645 -14.517 1.00 89.44 519 ARG A N 1
ATOM 3988 C CA . ARG A 1 519 ? 12.122 36.005 -14.708 1.00 89.44 519 ARG A CA 1
ATOM 3989 C C . ARG A 1 519 ? 12.607 35.212 -13.494 1.00 89.44 519 ARG A C 1
ATOM 3991 O O . ARG A 1 519 ? 12.273 35.482 -12.346 1.00 89.44 519 ARG A O 1
ATOM 3998 N N . MET A 1 520 ? 13.378 34.165 -13.784 1.00 92.62 520 MET A N 1
ATOM 3999 C CA . MET A 1 520 ? 13.856 33.177 -12.808 1.00 92.62 520 MET A CA 1
ATOM 4000 C C . MET A 1 520 ? 15.133 32.513 -13.348 1.00 92.62 520 MET A C 1
ATOM 4002 O O . MET A 1 520 ? 15.381 32.544 -14.556 1.00 92.62 520 MET A O 1
ATOM 4006 N N . ALA A 1 521 ? 15.924 31.865 -12.497 1.00 93.69 521 ALA A N 1
ATOM 4007 C CA . ALA A 1 521 ? 17.069 31.049 -12.902 1.00 93.69 521 ALA A CA 1
ATOM 4008 C C . ALA A 1 521 ? 17.114 29.708 -12.158 1.00 93.69 521 ALA A C 1
ATOM 4010 O O . ALA A 1 521 ? 16.597 29.577 -11.049 1.00 93.69 521 ALA A O 1
ATOM 4011 N N . SER A 1 522 ? 17.754 28.717 -12.781 1.00 94.31 522 SER A N 1
ATOM 4012 C CA . SER A 1 522 ? 17.983 27.387 -12.209 1.00 94.31 522 SER A CA 1
ATOM 4013 C C . SER A 1 522 ? 19.366 26.845 -12.560 1.00 94.31 522 SER A C 1
ATOM 4015 O O . SER A 1 522 ? 19.784 26.981 -13.713 1.00 94.31 522 SER A O 1
ATOM 4017 N N . CYS A 1 523 ? 20.019 26.144 -11.636 1.00 93.94 523 CYS A N 1
ATOM 4018 C CA . CYS A 1 523 ? 21.263 25.409 -11.882 1.00 93.94 523 CYS A CA 1
ATOM 4019 C C . CYS A 1 523 ? 21.123 23.927 -11.490 1.00 93.94 523 CYS A C 1
ATOM 4021 O O . CYS A 1 523 ? 20.182 23.538 -10.792 1.00 93.94 523 CYS A O 1
ATOM 4023 N N . GLY A 1 524 ? 22.036 23.087 -11.971 1.00 91.50 524 GLY A N 1
ATOM 4024 C CA . GLY A 1 524 ? 22.040 21.654 -11.691 1.00 91.50 524 GLY A CA 1
ATOM 4025 C C . GLY A 1 524 ? 23.218 20.938 -12.341 1.00 91.50 524 GLY A C 1
ATOM 4026 O O . GLY A 1 524 ? 24.281 21.527 -12.538 1.00 91.50 524 GLY A O 1
ATOM 4027 N N . GLN A 1 525 ? 23.052 19.667 -12.709 1.00 88.44 525 GLN A N 1
ATOM 4028 C CA . GLN A 1 525 ? 24.115 18.932 -13.401 1.00 88.44 525 GLN A CA 1
ATOM 4029 C C . GLN A 1 525 ? 24.288 19.437 -14.845 1.00 88.44 525 GLN A C 1
ATOM 4031 O O . GLN A 1 525 ? 23.389 19.307 -15.675 1.00 88.44 525 GLN A O 1
ATOM 4036 N N . GLY A 1 526 ? 25.447 20.035 -15.136 1.00 85.19 526 GLY A N 1
ATOM 4037 C CA . GLY A 1 526 ? 25.879 20.453 -16.473 1.00 85.19 526 GLY A CA 1
ATOM 4038 C C . GLY A 1 526 ? 25.065 21.563 -17.145 1.00 85.19 526 GLY A C 1
ATOM 4039 O O . GLY A 1 526 ? 25.210 21.794 -18.344 1.00 85.19 526 GLY A O 1
ATOM 4040 N N . SER A 1 527 ? 24.177 22.250 -16.418 1.00 91.12 527 SER A N 1
ATOM 4041 C CA . SER A 1 527 ? 23.298 23.262 -17.009 1.00 91.12 527 SER A CA 1
ATOM 4042 C C . SER A 1 527 ? 22.945 24.383 -16.035 1.00 91.12 527 SER A C 1
ATOM 4044 O O . SER A 1 527 ? 22.570 24.142 -14.887 1.00 91.12 527 SER A O 1
ATOM 4046 N N . VAL A 1 528 ? 22.995 25.615 -16.545 1.00 93.50 528 VAL A N 1
ATOM 4047 C CA . VAL A 1 528 ? 22.340 26.793 -15.969 1.00 93.50 528 VAL A CA 1
ATOM 4048 C C . VAL A 1 528 ? 21.292 27.264 -16.973 1.00 93.50 528 VAL A C 1
ATOM 4050 O O . VAL A 1 528 ? 21.549 27.297 -18.179 1.00 93.50 528 VAL A O 1
ATOM 4053 N N . ARG A 1 529 ? 20.089 27.593 -16.496 1.00 92.75 529 ARG A N 1
ATOM 4054 C CA . ARG A 1 529 ? 18.957 28.009 -17.334 1.00 92.75 529 ARG A CA 1
ATOM 4055 C C . ARG A 1 529 ? 18.300 29.264 -16.792 1.00 92.75 529 ARG A C 1
ATOM 4057 O O . ARG A 1 529 ? 18.020 29.356 -15.600 1.00 92.75 529 ARG A O 1
ATOM 4064 N N . LEU A 1 530 ? 17.986 30.180 -17.699 1.00 92.38 530 LEU A N 1
ATOM 4065 C CA . LEU A 1 530 ? 17.168 31.358 -17.441 1.00 92.38 530 LEU A CA 1
ATOM 4066 C C . LEU A 1 530 ? 15.734 31.056 -17.875 1.00 92.38 530 LEU A C 1
ATOM 4068 O O . LEU A 1 530 ? 15.496 30.583 -18.989 1.00 92.38 530 LEU A O 1
ATOM 4072 N N . TRP A 1 531 ? 14.775 31.315 -16.997 1.00 93.00 531 TRP A N 1
ATOM 4073 C CA . TRP A 1 531 ? 13.359 31.051 -17.220 1.00 93.00 531 TRP A CA 1
ATOM 4074 C C . TRP A 1 531 ? 12.588 32.352 -17.391 1.00 93.00 531 TRP A C 1
ATOM 4076 O O . TRP A 1 531 ? 12.919 33.373 -16.785 1.00 93.00 531 TRP A O 1
ATOM 4086 N N . ARG A 1 532 ? 11.524 32.300 -18.196 1.00 90.81 532 ARG A N 1
ATOM 4087 C CA . ARG A 1 532 ? 10.549 33.380 -18.302 1.00 90.81 532 ARG A CA 1
ATOM 4088 C C . ARG A 1 532 ? 9.111 32.871 -18.274 1.00 90.81 532 ARG A C 1
ATOM 4090 O O . ARG A 1 532 ? 8.753 31.996 -19.066 1.00 90.81 532 ARG A O 1
ATOM 4097 N N . LEU A 1 533 ? 8.293 33.452 -17.401 1.00 91.19 533 LEU A N 1
ATOM 4098 C CA . LEU A 1 533 ? 6.843 33.286 -17.340 1.00 91.19 533 LEU A CA 1
ATOM 4099 C C . LEU A 1 533 ? 6.182 34.350 -18.228 1.00 91.19 533 LEU A C 1
ATOM 4101 O O . LEU A 1 533 ? 6.339 35.544 -17.994 1.00 91.19 533 LEU A O 1
ATOM 4105 N N . ARG A 1 534 ? 5.447 33.947 -19.270 1.00 86.81 534 ARG A N 1
ATOM 4106 C CA . ARG A 1 534 ? 4.678 34.892 -20.103 1.00 86.81 534 ARG A CA 1
ATOM 4107 C C . ARG A 1 534 ? 3.426 34.226 -20.666 1.00 86.81 534 ARG A C 1
ATOM 4109 O O . ARG A 1 534 ? 3.538 33.248 -21.399 1.00 86.81 534 ARG A O 1
ATOM 4116 N N . GLY A 1 535 ? 2.252 34.774 -20.341 1.00 80.88 535 GLY A N 1
ATOM 4117 C CA . GLY A 1 535 ? 0.956 34.286 -20.833 1.00 80.88 535 GLY A CA 1
ATOM 4118 C C . GLY A 1 535 ? 0.656 32.840 -20.424 1.00 80.88 535 GLY A C 1
ATOM 4119 O O . GLY A 1 535 ? 0.427 32.003 -21.290 1.00 80.88 535 GLY A O 1
ATOM 4120 N N . GLY A 1 536 ? 0.755 32.525 -19.128 1.00 84.12 536 GLY A N 1
ATOM 4121 C CA . GLY A 1 536 ? 0.490 31.179 -18.591 1.00 84.12 536 GLY A CA 1
ATOM 4122 C C . GLY A 1 536 ? 1.512 30.096 -18.975 1.00 84.12 536 GLY A C 1
ATOM 4123 O O . GLY A 1 536 ? 1.285 28.907 -18.756 1.00 84.12 536 GLY A O 1
ATOM 4124 N N . VAL A 1 537 ? 2.649 30.474 -19.574 1.00 86.25 537 VAL A N 1
ATOM 4125 C CA . VAL A 1 537 ? 3.679 29.533 -20.037 1.00 86.25 537 VAL A CA 1
ATOM 4126 C C . VAL A 1 537 ? 5.047 29.905 -19.474 1.00 86.25 537 VAL A C 1
ATOM 4128 O O . VAL A 1 537 ? 5.552 31.001 -19.719 1.00 86.25 537 VAL A O 1
ATOM 4131 N N . LEU A 1 538 ? 5.675 28.947 -18.788 1.00 90.00 538 LEU A N 1
ATOM 4132 C CA . LEU A 1 538 ? 7.103 28.957 -18.467 1.00 90.00 538 LEU A CA 1
ATOM 4133 C C . LEU A 1 538 ? 7.915 28.514 -19.693 1.00 90.00 538 LEU A C 1
ATOM 4135 O O . LEU A 1 538 ? 7.600 27.506 -20.331 1.00 90.00 538 LEU A O 1
ATOM 4139 N N . ARG A 1 539 ? 8.980 29.251 -20.016 1.00 89.25 539 ARG A N 1
ATOM 4140 C CA . ARG A 1 539 ? 9.978 28.889 -21.036 1.00 89.25 539 ARG A CA 1
ATOM 4141 C C . ARG A 1 539 ? 11.380 29.006 -20.448 1.00 89.25 539 ARG A C 1
ATOM 4143 O O . ARG A 1 539 ? 11.672 30.025 -19.838 1.00 89.25 539 ARG A O 1
ATOM 4150 N N . SER A 1 540 ? 12.245 28.020 -20.678 1.00 90.75 540 SER A N 1
ATOM 4151 C CA . SER A 1 540 ? 13.665 28.062 -20.294 1.00 90.75 540 SER A CA 1
ATOM 4152 C C . SER A 1 540 ? 14.576 28.272 -21.505 1.00 90.75 540 SER A C 1
ATOM 4154 O O . SER A 1 540 ? 14.361 27.620 -22.528 1.00 90.75 540 SER A O 1
ATOM 4156 N N . CYS A 1 541 ? 15.641 29.055 -21.354 1.00 89.88 541 CYS A N 1
ATOM 4157 C CA . CYS A 1 541 ? 16.802 29.061 -22.244 1.00 89.88 541 CYS A CA 1
ATOM 4158 C C . CYS A 1 541 ? 18.045 28.607 -21.456 1.00 89.88 541 CYS A C 1
ATOM 4160 O O . CYS A 1 541 ? 18.243 29.107 -20.346 1.00 89.88 541 CYS A O 1
ATOM 4162 N N . PRO A 1 542 ? 18.869 27.671 -21.962 1.00 90.62 542 PRO A N 1
ATOM 4163 C CA . PRO A 1 542 ? 20.183 27.417 -21.381 1.00 90.62 542 PRO A CA 1
ATOM 4164 C C . PRO A 1 542 ? 21.114 28.619 -21.591 1.00 90.62 542 PRO A C 1
ATOM 4166 O O . PRO A 1 542 ? 20.983 29.349 -22.574 1.00 90.62 542 PRO A O 1
ATOM 4169 N N . VAL A 1 543 ? 22.041 28.798 -20.655 1.00 90.69 543 VAL A N 1
ATOM 4170 C CA . VAL A 1 543 ? 23.211 29.685 -20.758 1.00 90.69 543 VAL A CA 1
ATOM 4171 C C . VAL A 1 543 ? 24.337 28.915 -21.454 1.00 90.69 543 VAL A C 1
ATOM 4173 O O . VAL A 1 543 ? 24.458 27.708 -21.231 1.00 90.69 543 VAL A O 1
ATOM 4176 N N . ASP A 1 544 ? 25.167 29.580 -22.262 1.00 88.38 544 ASP A N 1
ATOM 4177 C CA . ASP A 1 544 ? 26.394 28.949 -22.761 1.00 88.38 544 ASP A CA 1
ATOM 4178 C C . ASP A 1 544 ? 27.452 28.895 -21.647 1.00 88.38 544 ASP A C 1
ATOM 4180 O O . ASP A 1 544 ? 27.831 29.918 -21.068 1.00 88.38 544 ASP A O 1
ATOM 4184 N N . LEU A 1 545 ? 27.893 27.677 -21.332 1.00 89.19 545 LEU A N 1
ATOM 4185 C CA . LEU A 1 545 ? 28.863 27.369 -20.282 1.00 89.19 545 LEU A CA 1
ATOM 4186 C C . LEU A 1 545 ? 30.256 27.032 -20.833 1.00 89.19 545 LEU A C 1
ATOM 4188 O O . LEU A 1 545 ? 31.180 26.858 -20.036 1.00 89.19 545 LEU A O 1
ATOM 4192 N N . GLY A 1 546 ? 30.419 26.899 -22.156 1.00 86.88 546 GLY A N 1
ATOM 4193 C CA . GLY A 1 546 ? 31.674 26.475 -22.780 1.00 86.88 546 GLY A CA 1
ATOM 4194 C C . GLY A 1 546 ? 32.243 25.196 -22.150 1.00 86.88 546 GLY A C 1
ATOM 4195 O O . GLY A 1 546 ? 31.569 24.169 -22.051 1.00 86.88 546 GLY A O 1
ATOM 4196 N N . GLU A 1 547 ? 33.485 25.262 -21.672 1.00 86.00 547 GLU A N 1
ATOM 4197 C CA . GLU A 1 547 ? 34.186 24.151 -21.009 1.00 86.00 547 GLU A CA 1
ATOM 4198 C C . GLU A 1 547 ? 33.542 23.721 -19.672 1.00 86.00 547 GLU A C 1
ATOM 4200 O O . GLU A 1 547 ? 33.738 22.597 -19.215 1.00 86.00 547 GLU A O 1
ATOM 4205 N N . HIS A 1 548 ? 32.717 24.571 -19.050 1.00 87.25 548 HIS A N 1
ATOM 4206 C CA . HIS A 1 548 ? 32.108 24.312 -17.739 1.00 87.25 548 HIS A CA 1
ATOM 4207 C C . HIS A 1 548 ? 30.802 23.496 -17.796 1.00 87.25 548 HIS A C 1
ATOM 4209 O O . HIS A 1 548 ? 30.176 23.259 -16.761 1.00 87.25 548 HIS A O 1
ATOM 4215 N N . HIS A 1 549 ? 30.389 23.015 -18.974 1.00 85.56 549 HIS A N 1
ATOM 4216 C CA . HIS A 1 549 ? 29.194 22.172 -19.139 1.00 85.56 549 HIS A CA 1
ATOM 4217 C C . HIS A 1 549 ? 29.276 20.809 -18.417 1.00 85.56 549 HIS A C 1
ATOM 4219 O O . HIS A 1 549 ? 28.261 20.135 -18.269 1.00 85.56 549 HIS A O 1
ATOM 4225 N N . ALA A 1 550 ? 30.460 20.385 -17.964 1.00 85.69 550 ALA A N 1
ATOM 4226 C CA . ALA A 1 550 ? 30.652 19.145 -17.207 1.00 85.69 550 ALA A CA 1
ATOM 4227 C C . ALA A 1 550 ? 30.462 19.303 -15.680 1.00 85.69 550 ALA A C 1
ATOM 4229 O O . ALA A 1 550 ? 30.524 18.316 -14.947 1.00 85.69 550 ALA A O 1
ATOM 4230 N N . LEU A 1 551 ? 30.263 20.526 -15.169 1.00 89.19 551 LEU A N 1
ATOM 4231 C CA . LEU A 1 551 ? 30.219 20.783 -13.725 1.00 89.19 551 LEU A CA 1
ATOM 4232 C C . LEU A 1 551 ? 28.853 20.452 -13.098 1.00 89.19 551 LEU A C 1
ATOM 4234 O O . LEU A 1 551 ? 27.800 20.736 -13.669 1.00 89.19 551 LEU A O 1
ATOM 4238 N N . GLN A 1 552 ? 28.858 19.913 -11.873 1.00 91.50 552 GLN A N 1
ATOM 4239 C CA . GLN A 1 552 ? 27.657 19.829 -11.035 1.00 91.50 552 GLN A CA 1
ATOM 4240 C C . GLN A 1 552 ? 27.506 21.125 -10.227 1.00 91.50 552 GLN A C 1
ATOM 4242 O O . GLN A 1 552 ? 28.229 21.333 -9.246 1.00 91.50 552 GLN A O 1
ATOM 4247 N N . PHE A 1 553 ? 26.580 21.989 -10.646 1.00 94.12 553 PHE A N 1
ATOM 4248 C CA . PHE A 1 553 ? 26.241 23.212 -9.922 1.00 94.12 553 PHE A CA 1
ATOM 4249 C C . PHE A 1 553 ? 25.348 22.908 -8.713 1.00 94.12 553 PHE A C 1
ATOM 4251 O O . PHE A 1 553 ? 24.527 21.990 -8.760 1.00 94.12 553 PHE A O 1
ATOM 4258 N N . THR A 1 554 ? 25.546 23.661 -7.632 1.00 91.25 554 THR A N 1
ATOM 4259 C CA . THR A 1 554 ? 24.970 23.390 -6.303 1.00 91.25 554 THR A CA 1
ATOM 4260 C C . THR A 1 554 ? 23.999 24.474 -5.837 1.00 91.25 554 THR A C 1
ATOM 4262 O O . THR A 1 554 ? 22.917 24.134 -5.369 1.00 91.25 554 THR A O 1
ATOM 4265 N N . ASP A 1 555 ? 24.331 25.755 -6.015 1.00 92.81 555 ASP A N 1
ATOM 4266 C CA . ASP A 1 555 ? 23.481 26.892 -5.625 1.00 92.81 555 ASP A CA 1
ATOM 4267 C C . ASP A 1 555 ? 23.648 28.081 -6.589 1.00 92.81 555 ASP A C 1
ATOM 4269 O O . ASP A 1 555 ? 24.559 28.097 -7.429 1.00 92.81 555 ASP A O 1
ATOM 4273 N N . LEU A 1 556 ? 22.745 29.062 -6.500 1.00 94.38 556 LEU A N 1
ATOM 4274 C CA . LEU A 1 556 ? 22.736 30.262 -7.337 1.00 94.38 556 LEU A CA 1
ATOM 4275 C C . LEU A 1 556 ? 22.118 31.479 -6.627 1.00 94.38 556 LEU A C 1
ATOM 4277 O O . LEU A 1 556 ? 21.088 31.364 -5.958 1.00 94.38 556 LEU A O 1
ATOM 4281 N N . ALA A 1 557 ? 22.693 32.664 -6.854 1.00 92.75 557 ALA A N 1
ATOM 4282 C CA . ALA A 1 557 ? 22.156 33.937 -6.368 1.00 92.75 557 ALA A CA 1
ATOM 4283 C C . ALA A 1 557 ? 22.352 35.072 -7.384 1.00 92.75 557 ALA A C 1
ATOM 4285 O O . ALA A 1 557 ? 23.362 35.143 -8.088 1.00 92.75 557 ALA A O 1
ATOM 4286 N N . PHE A 1 558 ? 21.385 35.986 -7.448 1.00 89.94 558 PHE A N 1
ATOM 4287 C CA . PHE A 1 558 ? 21.489 37.206 -8.247 1.00 89.94 558 PHE A CA 1
ATOM 4288 C C . PHE A 1 558 ? 22.240 38.295 -7.483 1.00 89.94 558 PHE A C 1
ATOM 4290 O O . PHE A 1 558 ? 22.117 38.401 -6.264 1.00 89.94 558 PHE A O 1
ATOM 4297 N N . LYS A 1 559 ? 22.966 39.152 -8.203 1.00 85.69 559 LYS A N 1
ATOM 4298 C CA . LYS A 1 559 ? 23.515 40.378 -7.623 1.00 85.69 559 LYS A CA 1
ATOM 4299 C C . LYS A 1 559 ? 22.371 41.315 -7.215 1.00 85.69 559 LYS A C 1
ATOM 4301 O O . LYS A 1 559 ? 21.595 41.733 -8.074 1.00 85.69 559 LYS A O 1
ATOM 4306 N N . GLN A 1 560 ? 22.299 41.677 -5.936 1.00 74.88 560 GLN A N 1
ATOM 4307 C CA . GLN A 1 560 ? 21.414 42.744 -5.464 1.00 74.88 560 GLN A CA 1
ATOM 4308 C C . GLN A 1 560 ? 21.878 44.113 -5.994 1.00 74.88 560 GLN A C 1
ATOM 4310 O O . GLN A 1 560 ? 23.079 44.373 -6.136 1.00 74.88 560 GLN A O 1
ATOM 4315 N N . ALA A 1 561 ? 20.922 44.984 -6.319 1.00 65.25 561 ALA A N 1
ATOM 4316 C CA . ALA A 1 561 ? 21.209 46.364 -6.699 1.00 65.25 561 ALA A CA 1
ATOM 4317 C C . ALA A 1 561 ? 21.599 47.200 -5.465 1.00 65.25 561 ALA A C 1
ATOM 4319 O O . ALA A 1 561 ? 21.316 46.816 -4.334 1.00 65.25 561 ALA A O 1
ATOM 4320 N N . ARG A 1 562 ? 22.238 48.354 -5.686 1.00 58.66 562 ARG A N 1
ATOM 4321 C CA . ARG A 1 562 ? 22.242 49.443 -4.699 1.00 58.66 562 ARG A CA 1
ATOM 4322 C C . ARG A 1 562 ? 21.091 50.383 -5.027 1.00 58.66 562 ARG A C 1
ATOM 4324 O O . ARG A 1 562 ? 20.865 50.661 -6.208 1.00 58.66 562 ARG A O 1
ATOM 4331 N N . ASP A 1 563 ? 20.423 50.895 -4.001 1.00 54.91 563 ASP A N 1
ATOM 4332 C CA . ASP A 1 563 ? 19.372 51.894 -4.165 1.00 54.91 563 ASP A CA 1
ATOM 4333 C C . ASP A 1 563 ? 19.879 53.142 -4.903 1.00 54.91 563 ASP A C 1
ATOM 4335 O O . ASP A 1 563 ? 21.027 53.565 -4.752 1.00 54.91 563 ASP A O 1
ATOM 4339 N N . GLY A 1 564 ? 19.007 53.730 -5.725 1.00 53.19 564 GLY A N 1
ATOM 4340 C CA . GLY A 1 564 ? 19.279 54.975 -6.451 1.00 53.19 564 GLY A CA 1
ATOM 4341 C C . GLY A 1 564 ? 19.884 54.841 -7.857 1.00 53.19 564 GLY A C 1
ATOM 4342 O O . GLY A 1 564 ? 20.046 55.860 -8.524 1.00 53.19 564 GLY A O 1
ATOM 4343 N N . CYS A 1 565 ? 20.178 53.635 -8.361 1.00 45.38 565 CYS A N 1
ATOM 4344 C CA . CYS A 1 565 ? 20.607 53.434 -9.757 1.00 45.38 565 CYS A CA 1
ATOM 4345 C C . CYS A 1 565 ? 19.421 53.064 -10.683 1.00 45.38 565 CYS A C 1
ATOM 4347 O O . CYS A 1 565 ? 18.937 51.937 -10.602 1.00 45.38 565 CYS A O 1
ATOM 4349 N N . PRO A 1 566 ? 18.972 53.945 -11.606 1.00 44.41 566 PRO A N 1
ATOM 4350 C CA . PRO A 1 566 ? 17.782 53.706 -12.439 1.00 44.41 566 PRO A CA 1
ATOM 4351 C C . PRO A 1 566 ? 18.019 52.826 -13.685 1.00 44.41 566 PRO A C 1
ATOM 4353 O O . PRO A 1 566 ? 17.081 52.551 -14.430 1.00 44.41 566 PRO A O 1
ATOM 4356 N N . GLU A 1 567 ? 19.253 52.386 -13.943 1.00 45.97 567 GLU A N 1
ATOM 4357 C CA . GLU A 1 567 ? 19.578 51.477 -15.051 1.00 45.97 567 GLU A CA 1
ATOM 4358 C C . GLU A 1 567 ? 19.567 50.007 -14.588 1.00 45.97 567 GLU A C 1
ATOM 4360 O O . GLU A 1 567 ? 20.320 49.671 -13.667 1.00 45.97 567 GLU A O 1
ATOM 4365 N N . PRO A 1 568 ? 18.858 49.082 -15.275 1.00 51.25 568 PRO A N 1
ATOM 4366 C CA . PRO A 1 568 ? 18.941 47.633 -15.044 1.00 51.25 568 PRO A CA 1
ATOM 4367 C C . PRO A 1 568 ? 20.247 47.044 -15.624 1.00 51.25 568 PRO A C 1
ATOM 4369 O O . PRO A 1 568 ? 20.250 46.078 -16.395 1.00 51.25 568 PRO A O 1
ATOM 4372 N N . SER A 1 569 ? 21.370 47.679 -15.294 1.00 46.03 569 SER A N 1
ATOM 4373 C CA . SER A 1 569 ? 22.696 47.436 -15.853 1.00 46.03 569 SER A CA 1
ATOM 4374 C C . SER A 1 569 ? 23.294 46.135 -15.303 1.00 46.03 569 SER A C 1
ATOM 4376 O O . SER A 1 569 ? 23.659 46.027 -14.137 1.00 46.03 569 SER A O 1
ATOM 4378 N N . ALA A 1 570 ? 23.388 45.130 -16.180 1.00 52.88 570 ALA A N 1
ATOM 4379 C CA . ALA A 1 570 ? 23.892 43.785 -15.895 1.00 52.88 570 ALA A CA 1
ATOM 4380 C C . ALA A 1 570 ? 23.219 43.085 -14.692 1.00 52.88 570 ALA A C 1
ATOM 4382 O O . ALA A 1 570 ? 23.751 43.038 -13.582 1.00 52.88 570 ALA A O 1
ATOM 4383 N N . ALA A 1 571 ? 22.092 42.417 -14.963 1.00 70.62 571 ALA A N 1
ATOM 4384 C CA . ALA A 1 571 ? 21.556 41.367 -14.097 1.00 70.62 571 ALA A CA 1
ATOM 4385 C C . ALA A 1 571 ? 22.549 40.185 -14.031 1.00 70.62 571 ALA A C 1
ATOM 4387 O O . ALA A 1 571 ? 22.457 39.224 -14.800 1.00 70.62 571 ALA A O 1
ATOM 4388 N N . MET A 1 572 ? 23.542 40.299 -13.149 1.00 87.12 572 MET A N 1
ATOM 4389 C CA . MET A 1 572 ? 24.570 39.287 -12.926 1.00 87.12 572 MET A CA 1
ATOM 4390 C C . MET A 1 572 ? 24.029 38.167 -12.036 1.00 87.12 572 MET A C 1
ATOM 4392 O O . MET A 1 572 ? 23.429 38.418 -10.988 1.00 87.12 572 MET A O 1
ATOM 4396 N N . LEU A 1 573 ? 24.277 36.932 -12.457 1.00 92.69 573 LEU A N 1
ATOM 4397 C CA . LEU A 1 573 ? 23.951 35.708 -11.738 1.00 92.69 573 LEU A CA 1
ATOM 4398 C C . LEU A 1 573 ? 25.252 35.011 -11.332 1.00 92.69 573 LEU A C 1
ATOM 4400 O O . LEU A 1 573 ? 26.089 34.727 -12.187 1.00 92.69 573 LEU A O 1
ATOM 4404 N N . PHE A 1 574 ? 25.405 34.717 -10.045 1.00 94.38 574 PHE A N 1
ATOM 4405 C CA . PHE A 1 574 ? 26.491 33.896 -9.521 1.00 94.38 574 PHE A CA 1
ATOM 4406 C C . PHE A 1 574 ? 25.998 32.457 -9.347 1.00 94.38 574 PHE A C 1
ATOM 4408 O O . PHE A 1 574 ? 24.884 32.238 -8.867 1.00 94.38 574 PHE A O 1
ATOM 4415 N N . VAL A 1 575 ? 26.818 31.475 -9.731 1.00 95.06 575 VAL A N 1
ATOM 4416 C CA . VAL A 1 575 ? 26.508 30.038 -9.604 1.00 95.06 575 VAL A CA 1
ATOM 4417 C C . VAL A 1 575 ? 27.738 29.293 -9.089 1.00 95.06 575 VAL A C 1
ATOM 4419 O O . VAL A 1 575 ? 28.824 29.464 -9.643 1.00 95.06 575 VAL A O 1
ATOM 4422 N N . CYS A 1 576 ? 27.588 28.460 -8.058 1.00 94.88 576 CYS A N 1
ATOM 4423 C CA . CYS A 1 576 ? 28.683 27.662 -7.489 1.00 94.88 576 CYS A CA 1
ATOM 4424 C C . CYS A 1 576 ? 28.565 26.171 -7.836 1.00 94.88 576 CYS A C 1
ATOM 4426 O O . CYS A 1 576 ? 27.554 25.719 -8.380 1.00 94.88 576 CYS A O 1
ATOM 4428 N N . SER A 1 577 ? 29.621 25.400 -7.562 1.00 93.75 577 SER A N 1
ATOM 4429 C CA . SER A 1 577 ? 29.682 23.976 -7.899 1.00 93.75 577 SER A CA 1
ATOM 4430 C C . SER A 1 577 ? 30.463 23.126 -6.899 1.00 93.75 577 SER A C 1
ATOM 4432 O O . SER A 1 577 ? 31.418 23.568 -6.253 1.00 93.75 577 SER A O 1
ATOM 4434 N N . ARG A 1 578 ? 30.162 21.825 -6.919 1.00 90.00 578 ARG A N 1
ATOM 4435 C CA . ARG A 1 578 ? 30.857 20.759 -6.174 1.00 90.00 578 ARG A CA 1
ATOM 4436 C C . ARG A 1 578 ? 32.328 20.531 -6.542 1.00 90.00 578 ARG A C 1
ATOM 4438 O O . ARG A 1 578 ? 32.977 19.662 -5.976 1.00 90.00 578 ARG A O 1
ATOM 4445 N N . SER A 1 579 ? 32.848 21.280 -7.510 1.00 88.12 579 SER A N 1
ATOM 4446 C CA . SER A 1 579 ? 34.242 21.215 -7.973 1.00 88.12 579 SER A CA 1
ATOM 4447 C C . SER A 1 579 ? 35.083 22.421 -7.527 1.00 88.12 579 SER A C 1
ATOM 4449 O O . SER A 1 579 ? 36.253 22.533 -7.906 1.00 88.12 579 SER A O 1
ATOM 4451 N N . GLY A 1 580 ? 34.468 23.338 -6.771 1.00 89.81 580 GLY A N 1
ATOM 4452 C CA . GLY A 1 580 ? 35.045 24.598 -6.309 1.00 89.81 580 GLY A CA 1
ATOM 4453 C C . GLY A 1 580 ? 34.892 25.769 -7.267 1.00 89.81 580 GLY A C 1
ATOM 4454 O O . GLY A 1 580 ? 35.341 26.862 -6.938 1.00 89.81 580 GLY A O 1
ATOM 4455 N N . HIS A 1 581 ? 34.273 25.589 -8.439 1.00 93.06 581 HIS A N 1
ATOM 4456 C CA . HIS A 1 581 ? 34.069 26.710 -9.354 1.00 93.06 581 HIS A CA 1
ATOM 4457 C C . HIS A 1 581 ? 32.925 27.625 -8.912 1.00 93.06 581 HIS A C 1
ATOM 4459 O O . HIS A 1 581 ? 31.861 27.131 -8.526 1.00 93.06 581 HIS A O 1
ATOM 4465 N N . ILE A 1 582 ? 33.141 28.932 -9.066 1.00 94.50 582 ILE A N 1
ATOM 4466 C CA . ILE A 1 582 ? 32.129 29.993 -9.036 1.00 94.50 582 ILE A CA 1
ATOM 4467 C C . ILE A 1 582 ? 32.124 30.648 -10.422 1.00 94.50 582 ILE A C 1
ATOM 4469 O O . ILE A 1 582 ? 33.174 31.070 -10.912 1.00 94.50 582 ILE A O 1
ATOM 4473 N N . LEU A 1 583 ? 30.955 30.713 -11.059 1.00 94.12 583 LEU A N 1
ATOM 4474 C CA . LEU A 1 583 ? 30.752 31.347 -12.362 1.00 94.12 583 LEU A CA 1
ATOM 4475 C C . LEU A 1 583 ? 29.966 32.650 -12.210 1.00 94.12 583 LEU A C 1
ATOM 4477 O O . LEU A 1 583 ? 28.963 32.695 -11.499 1.00 94.12 583 LEU A O 1
ATOM 4481 N N . GLU A 1 584 ? 30.396 33.678 -12.934 1.00 93.31 584 GLU A N 1
ATOM 4482 C CA . GLU A 1 584 ? 29.689 34.947 -13.099 1.00 93.31 584 GLU A CA 1
ATOM 4483 C C . GLU A 1 584 ? 29.005 34.964 -14.466 1.00 93.31 584 GLU A C 1
ATOM 4485 O O . GLU A 1 584 ? 29.681 34.916 -15.493 1.00 93.31 584 GLU A O 1
ATOM 4490 N N . ILE A 1 585 ? 27.676 35.039 -14.503 1.00 92.00 585 ILE A N 1
ATOM 4491 C CA . ILE A 1 585 ? 26.871 34.947 -15.727 1.00 92.00 585 ILE A CA 1
ATOM 4492 C C . ILE A 1 585 ? 26.143 36.269 -15.980 1.00 92.00 585 ILE A C 1
ATOM 4494 O O . ILE A 1 585 ? 25.427 36.774 -15.115 1.00 92.00 585 ILE A O 1
ATOM 4498 N N . ASP A 1 586 ? 26.284 36.805 -17.192 1.00 88.81 586 ASP A N 1
ATOM 4499 C CA . ASP A 1 586 ? 25.497 37.945 -17.670 1.00 88.81 586 ASP A CA 1
ATOM 4500 C C . ASP A 1 586 ? 24.140 37.435 -18.188 1.00 88.81 586 ASP A C 1
ATOM 4502 O O . ASP A 1 586 ? 24.067 36.787 -19.236 1.00 88.81 586 ASP A O 1
ATOM 4506 N N . CYS A 1 587 ? 23.044 37.718 -17.472 1.00 85.25 587 CYS A N 1
ATOM 4507 C CA . CYS A 1 587 ? 21.712 37.229 -17.856 1.00 85.25 587 CYS A CA 1
ATOM 4508 C C . CYS A 1 587 ? 21.096 37.945 -19.070 1.00 85.25 587 CYS A C 1
ATOM 4510 O O . CYS A 1 587 ? 20.064 37.496 -19.572 1.00 85.25 587 CYS A O 1
ATOM 4512 N N . GLN A 1 588 ? 21.677 39.054 -19.540 1.00 81.94 588 GLN A N 1
ATOM 4513 C CA . GLN A 1 588 ? 21.252 39.718 -20.776 1.00 81.94 588 GLN A CA 1
ATOM 4514 C C . GLN A 1 588 ? 21.948 39.095 -21.992 1.00 81.94 588 GLN A C 1
ATOM 4516 O O . GLN A 1 588 ? 21.307 38.885 -23.021 1.00 81.94 588 GLN A O 1
ATOM 4521 N N . ARG A 1 589 ? 23.241 38.766 -21.863 1.00 83.44 589 ARG A N 1
ATOM 4522 C CA . ARG A 1 589 ? 24.062 38.166 -22.931 1.00 83.44 589 ARG A CA 1
ATOM 4523 C C . ARG A 1 589 ? 24.020 36.633 -22.970 1.00 83.44 589 ARG A C 1
ATOM 4525 O O . ARG A 1 589 ? 24.373 36.059 -23.990 1.00 83.44 589 ARG A O 1
ATOM 4532 N N . MET A 1 590 ? 23.576 35.987 -21.889 1.00 85.12 590 MET A N 1
ATOM 4533 C CA . MET A 1 590 ? 23.511 34.525 -21.707 1.00 85.12 590 MET A CA 1
ATOM 4534 C C . MET A 1 590 ? 24.863 33.802 -21.837 1.00 85.12 590 MET A C 1
ATOM 4536 O O . MET A 1 590 ? 24.923 32.669 -22.317 1.00 85.12 590 MET A O 1
ATOM 4540 N N . VAL A 1 591 ? 25.936 34.441 -21.361 1.00 86.38 591 VAL A N 1
ATOM 4541 C CA . VAL A 1 591 ? 27.306 33.898 -21.361 1.00 86.38 591 VAL A CA 1
ATOM 4542 C C . VAL A 1 591 ? 27.945 33.977 -19.975 1.00 86.38 591 VAL A C 1
ATOM 4544 O O . VAL A 1 591 ? 27.646 34.883 -19.188 1.00 86.38 591 VAL A O 1
ATOM 4547 N N . VAL A 1 592 ? 28.869 33.055 -19.698 1.00 89.69 592 VAL A N 1
ATOM 4548 C CA . VAL A 1 592 ? 29.822 33.181 -18.587 1.00 89.69 592 VAL A CA 1
ATOM 4549 C C . VAL A 1 592 ? 30.775 34.345 -18.881 1.00 89.69 592 VAL A C 1
ATOM 4551 O O . VAL A 1 592 ? 31.432 34.383 -19.918 1.00 89.69 592 VAL A O 1
ATOM 4554 N N . ARG A 1 593 ? 30.840 35.308 -17.960 1.00 88.81 593 ARG A N 1
ATOM 4555 C CA . ARG A 1 593 ? 31.724 36.479 -18.005 1.00 88.81 593 ARG A CA 1
ATOM 4556 C C . ARG A 1 593 ? 33.075 36.186 -17.351 1.00 88.81 593 ARG A C 1
ATOM 4558 O O . ARG A 1 593 ? 34.111 36.543 -17.902 1.00 88.81 593 ARG A O 1
ATOM 4565 N N . HIS A 1 594 ? 33.050 35.539 -16.187 1.00 88.56 594 HIS A N 1
ATOM 4566 C CA . HIS A 1 594 ? 34.234 35.117 -15.439 1.00 88.56 594 HIS A CA 1
ATOM 4567 C C . HIS A 1 594 ? 33.988 33.747 -14.797 1.00 88.56 594 HIS A C 1
ATOM 4569 O O . HIS A 1 594 ? 32.872 33.435 -14.380 1.00 88.56 594 HIS A O 1
ATOM 4575 N N . ALA A 1 595 ? 35.047 32.946 -14.695 1.00 90.25 595 ALA A N 1
ATOM 4576 C CA . ALA A 1 595 ? 35.060 31.668 -13.999 1.00 90.25 595 ALA A CA 1
ATOM 4577 C C . ALA A 1 595 ? 36.225 31.657 -13.006 1.00 90.25 595 ALA A C 1
ATOM 4579 O O . ALA A 1 595 ? 37.350 32.022 -13.349 1.00 90.25 595 ALA A O 1
ATOM 4580 N N . ARG A 1 596 ? 35.948 31.268 -11.764 1.00 90.38 596 ARG A N 1
ATOM 4581 C CA . ARG A 1 596 ? 36.892 31.265 -10.636 1.00 90.38 596 ARG A CA 1
ATOM 4582 C C . ARG A 1 596 ? 36.861 29.892 -9.981 1.00 90.38 596 ARG A C 1
ATOM 4584 O O . ARG A 1 596 ? 35.839 29.218 -10.085 1.00 90.38 596 ARG A O 1
ATOM 4591 N N . ARG A 1 597 ? 37.927 29.470 -9.291 1.00 88.19 597 ARG A N 1
ATOM 4592 C CA . ARG A 1 597 ? 37.957 28.177 -8.585 1.00 88.19 597 ARG A CA 1
ATOM 4593 C C . ARG A 1 597 ? 38.607 28.274 -7.207 1.00 88.19 597 ARG A C 1
ATOM 4595 O O . ARG A 1 597 ? 39.736 28.735 -7.092 1.00 88.19 597 ARG A O 1
ATOM 4602 N N . LEU A 1 598 ? 37.908 27.772 -6.193 1.00 84.56 598 LEU A N 1
ATOM 4603 C CA . LEU A 1 598 ? 38.406 27.596 -4.834 1.00 84.56 598 LEU A CA 1
ATOM 4604 C C . LEU A 1 598 ? 39.304 26.347 -4.758 1.00 84.56 598 LEU A C 1
ATOM 4606 O O . LEU A 1 598 ? 38.877 25.235 -5.090 1.00 84.56 598 LEU A O 1
ATOM 4610 N N . LEU A 1 599 ? 40.557 26.538 -4.342 1.00 78.31 599 LEU A N 1
ATOM 4611 C CA . LEU A 1 599 ? 41.585 25.495 -4.262 1.00 78.31 599 LEU A CA 1
ATOM 4612 C C . LEU A 1 599 ? 41.947 25.194 -2.796 1.00 78.31 599 LEU A C 1
ATOM 4614 O O . LEU A 1 599 ? 41.972 26.128 -1.996 1.00 78.31 599 LEU A O 1
ATOM 4618 N N . PRO A 1 600 ? 42.276 23.937 -2.437 1.00 67.75 600 PRO A N 1
ATOM 4619 C CA . PRO A 1 600 ? 42.737 23.599 -1.092 1.00 67.75 600 PRO A CA 1
ATOM 4620 C C . PRO A 1 600 ? 44.024 24.342 -0.713 1.00 67.75 600 PRO A C 1
ATOM 4622 O O . PRO A 1 600 ? 45.033 24.265 -1.421 1.00 67.75 600 PRO A O 1
ATOM 4625 N N . THR A 1 601 ? 44.018 25.008 0.440 1.00 59.97 601 THR A N 1
ATOM 4626 C CA . THR A 1 601 ? 45.218 25.586 1.049 1.00 59.97 601 THR A CA 1
ATOM 4627 C C . THR A 1 601 ? 46.150 24.469 1.527 1.00 59.97 601 THR A C 1
ATOM 4629 O O . THR A 1 601 ? 45.809 23.658 2.385 1.00 59.97 601 THR A O 1
ATOM 4632 N N . ARG A 1 602 ? 47.368 24.400 0.972 1.00 48.25 602 ARG A N 1
ATOM 4633 C CA . ARG A 1 602 ? 48.409 23.483 1.463 1.00 48.25 602 ARG A CA 1
ATOM 4634 C C . ARG A 1 602 ? 49.001 24.015 2.770 1.00 48.25 602 ARG A C 1
ATOM 4636 O O . ARG A 1 602 ? 49.966 24.772 2.735 1.00 48.25 602 ARG A O 1
ATOM 4643 N N . THR A 1 603 ? 48.469 23.583 3.909 1.00 42.38 603 THR A N 1
ATOM 4644 C CA . THR A 1 603 ? 49.080 23.804 5.230 1.00 42.38 603 THR A CA 1
ATOM 4645 C C . THR A 1 603 ? 50.377 22.991 5.378 1.00 42.38 603 THR A C 1
ATOM 4647 O O . THR A 1 603 ? 50.315 21.757 5.348 1.00 42.38 603 THR A O 1
ATOM 4650 N N . PRO A 1 604 ? 51.556 23.616 5.567 1.00 32.97 604 PRO A N 1
ATOM 4651 C CA . PRO A 1 604 ? 52.797 22.890 5.821 1.00 32.97 604 PRO A CA 1
ATOM 4652 C C . PRO A 1 604 ? 52.928 22.561 7.319 1.00 32.97 604 PRO A C 1
ATOM 4654 O O . PRO A 1 604 ? 53.061 23.467 8.135 1.00 32.97 604 PRO A O 1
ATOM 4657 N N . GLY A 1 605 ? 52.948 21.272 7.682 1.00 34.28 605 GLY A N 1
ATOM 4658 C CA . GLY A 1 605 ? 53.465 20.813 8.986 1.00 34.28 605 GLY A CA 1
ATOM 4659 C C . GLY A 1 605 ? 52.466 20.480 10.108 1.00 34.28 605 GLY A C 1
ATOM 4660 O O . GLY A 1 605 ? 52.911 20.223 11.222 1.00 34.28 605 GLY A O 1
ATOM 4661 N N . GLY A 1 606 ? 51.152 20.443 9.860 1.00 36.03 606 GLY A N 1
ATOM 4662 C CA . GLY A 1 606 ? 50.159 20.033 10.871 1.00 36.03 606 GLY A CA 1
ATOM 4663 C C . GLY A 1 606 ? 50.122 18.505 11.111 1.00 36.03 606 GLY A C 1
ATOM 4664 O O . GLY A 1 606 ? 49.955 17.764 10.142 1.00 36.03 606 GLY A O 1
ATOM 4665 N N . PRO A 1 607 ? 50.237 17.998 12.358 1.00 34.62 607 PRO A N 1
ATOM 4666 C CA . PRO A 1 607 ? 50.371 16.564 12.645 1.00 34.62 607 PRO A CA 1
ATOM 4667 C C . PRO A 1 607 ? 49.026 15.849 12.896 1.00 34.62 607 PRO A C 1
ATOM 4669 O O . PRO A 1 607 ? 48.864 15.157 13.901 1.00 34.62 607 PRO A O 1
ATOM 4672 N N . HIS A 1 608 ? 48.048 15.994 11.997 1.00 38.03 608 HIS A N 1
ATOM 4673 C CA . HIS A 1 608 ? 46.806 15.200 12.000 1.00 38.03 608 HIS A CA 1
ATOM 4674 C C . HIS A 1 608 ? 46.552 14.600 10.603 1.00 38.03 608 HIS A C 1
ATOM 4676 O O . HIS A 1 608 ? 46.730 15.300 9.602 1.00 38.03 608 HIS A O 1
ATOM 4682 N N . PRO A 1 609 ? 46.162 13.314 10.494 1.00 34.69 609 PRO A N 1
ATOM 4683 C CA . PRO A 1 609 ? 45.963 12.662 9.203 1.00 34.69 609 PRO A CA 1
ATOM 4684 C C . PRO A 1 609 ? 44.742 13.232 8.468 1.00 34.69 609 PRO A C 1
ATOM 4686 O O . PRO A 1 609 ? 43.682 13.452 9.051 1.00 34.69 609 PRO A O 1
ATOM 4689 N N . GLN A 1 610 ? 44.895 13.450 7.162 1.00 36.44 610 GLN A N 1
ATOM 4690 C CA . GLN A 1 610 ? 43.866 14.039 6.303 1.00 36.44 610 GLN A CA 1
ATOM 4691 C C . GLN A 1 610 ? 42.540 13.260 6.355 1.00 36.44 610 GLN A C 1
ATOM 4693 O O . GLN A 1 610 ? 42.491 12.094 5.962 1.00 36.44 610 GLN A O 1
ATOM 4698 N N . LYS A 1 611 ? 41.429 13.945 6.666 1.00 40.97 611 LYS A N 1
ATOM 4699 C CA . LYS A 1 611 ? 40.081 13.500 6.263 1.00 40.97 611 LYS A CA 1
ATOM 4700 C C . LYS A 1 611 ? 39.924 13.640 4.738 1.00 40.97 611 LYS A C 1
ATOM 4702 O O . LYS A 1 611 ? 39.274 14.562 4.251 1.00 40.97 611 LYS A O 1
ATOM 4707 N N . GLN A 1 612 ? 40.531 12.734 3.966 1.00 37.34 612 GLN A N 1
ATOM 4708 C CA . GLN A 1 612 ? 40.347 12.659 2.510 1.00 37.34 612 GLN A CA 1
ATOM 4709 C C . GLN A 1 612 ? 38.924 12.180 2.167 1.00 37.34 612 GLN A C 1
ATOM 4711 O O . GLN A 1 612 ? 38.694 11.001 1.916 1.00 37.34 612 GLN A O 1
ATOM 4716 N N . THR A 1 613 ? 37.958 13.101 2.159 1.00 39.62 613 THR A N 1
ATOM 4717 C CA . THR A 1 613 ? 36.546 12.815 1.836 1.00 39.62 613 THR A CA 1
ATOM 4718 C C . THR A 1 613 ? 35.961 13.800 0.817 1.00 39.62 613 THR A C 1
ATOM 4720 O O . THR A 1 613 ? 34.814 14.213 0.921 1.00 39.62 613 THR A O 1
ATOM 4723 N N . PHE A 1 614 ? 36.738 14.141 -0.219 1.00 44.72 614 PHE A N 1
ATOM 4724 C CA . PHE A 1 614 ? 36.255 14.892 -1.386 1.00 44.72 614 PHE A CA 1
ATOM 4725 C C . PHE A 1 614 ? 36.239 13.995 -2.628 1.00 44.72 614 PHE A C 1
ATOM 4727 O O . PHE A 1 614 ? 37.285 13.639 -3.167 1.00 44.72 614 PHE A O 1
ATOM 4734 N N . SER A 1 615 ? 35.046 13.627 -3.096 1.00 43.78 615 SER A N 1
ATOM 4735 C CA . SER A 1 615 ? 34.843 12.703 -4.225 1.00 43.78 615 SER A CA 1
ATOM 4736 C C . SER A 1 615 ? 34.816 13.381 -5.608 1.00 43.78 615 SER A C 1
ATOM 4738 O O . SER A 1 615 ? 34.566 12.718 -6.612 1.00 43.78 615 SER A O 1
ATOM 4740 N N . SER A 1 616 ? 35.085 14.691 -5.684 1.00 44.25 616 SER A N 1
ATOM 4741 C CA . SER A 1 616 ? 34.879 15.544 -6.870 1.00 44.25 616 SER A CA 1
ATOM 4742 C C . SER A 1 616 ? 36.132 16.306 -7.351 1.00 44.25 616 SER A C 1
ATOM 4744 O O . SER A 1 616 ? 36.044 17.393 -7.931 1.00 44.25 616 SER A O 1
ATOM 4746 N N . GLY A 1 617 ? 37.316 15.706 -7.189 1.00 55.44 617 GLY A N 1
ATOM 4747 C CA . GLY A 1 617 ? 38.571 16.189 -7.784 1.00 55.44 617 GLY A CA 1
ATOM 4748 C C . GLY A 1 617 ? 39.301 17.281 -6.977 1.00 55.44 617 GLY A C 1
ATOM 4749 O O . GLY A 1 617 ? 39.010 17.486 -5.804 1.00 55.44 617 GLY A O 1
ATOM 4750 N N . PRO A 1 618 ? 40.289 17.983 -7.572 1.00 59.66 618 PRO A N 1
ATOM 4751 C CA . PRO A 1 618 ? 41.281 18.781 -6.833 1.00 59.66 618 PRO A CA 1
ATOM 4752 C C . PRO A 1 618 ? 40.815 20.201 -6.433 1.00 59.66 618 PRO A C 1
ATOM 4754 O O . PRO A 1 618 ? 41.609 21.138 -6.444 1.00 59.66 618 PRO A O 1
ATOM 4757 N N . GLY A 1 619 ? 39.532 20.392 -6.122 1.00 67.19 619 GLY A N 1
ATOM 4758 C CA . GLY A 1 619 ? 38.967 21.678 -5.688 1.00 67.19 619 GLY A CA 1
ATOM 4759 C C . GLY A 1 619 ? 38.030 21.495 -4.498 1.00 67.19 619 GLY A C 1
ATOM 4760 O O . GLY A 1 619 ? 37.445 20.426 -4.348 1.00 67.19 619 GLY A O 1
ATOM 4761 N N . ILE A 1 620 ? 37.882 22.522 -3.659 1.00 84.12 620 ILE A N 1
ATOM 4762 C CA . ILE A 1 620 ? 37.000 22.444 -2.484 1.00 84.12 620 ILE A CA 1
ATOM 4763 C C . ILE A 1 620 ? 35.545 22.523 -2.955 1.00 84.12 620 ILE A C 1
ATOM 4765 O O . ILE A 1 620 ? 35.177 23.485 -3.623 1.00 84.12 620 ILE A O 1
ATOM 4769 N N . ALA A 1 621 ? 34.703 21.545 -2.624 1.00 89.06 621 ALA A N 1
ATOM 4770 C CA . ALA A 1 621 ? 33.295 21.582 -3.008 1.00 89.06 621 ALA A CA 1
ATOM 4771 C C . ALA A 1 621 ? 32.550 22.735 -2.306 1.00 89.06 621 ALA A C 1
ATOM 4773 O O . ALA A 1 621 ? 32.626 22.881 -1.086 1.00 89.06 621 ALA A O 1
ATOM 4774 N N . ILE A 1 622 ? 31.820 23.545 -3.079 1.00 93.06 622 ILE A N 1
ATOM 4775 C CA . ILE A 1 622 ? 30.979 24.635 -2.565 1.00 93.06 622 ILE A CA 1
ATOM 4776 C C . ILE A 1 622 ? 29.532 24.143 -2.515 1.00 93.06 622 ILE A C 1
ATOM 4778 O O . ILE A 1 622 ? 29.012 23.638 -3.514 1.00 93.06 622 ILE A O 1
ATOM 4782 N N . SER A 1 623 ? 28.882 24.295 -1.363 1.00 89.94 623 SER A N 1
ATOM 4783 C CA . SER A 1 623 ? 27.532 23.789 -1.101 1.00 89.94 623 SER A CA 1
ATOM 4784 C C . SER A 1 623 ? 26.440 24.839 -1.314 1.00 89.94 623 SER A C 1
ATOM 4786 O O . SER A 1 623 ? 25.369 24.490 -1.806 1.00 89.94 623 SER A O 1
ATOM 4788 N N . SER A 1 624 ? 26.715 26.101 -0.969 1.00 92.19 624 SER A N 1
ATOM 4789 C CA . SER A 1 624 ? 25.772 27.223 -1.039 1.00 92.19 624 SER A CA 1
ATOM 4790 C C . SER A 1 624 ? 26.499 28.561 -1.216 1.00 92.19 624 SER A C 1
ATOM 4792 O O . SER A 1 624 ? 27.677 28.686 -0.857 1.00 92.19 624 SER A O 1
ATOM 4794 N N . LEU A 1 625 ? 25.814 29.551 -1.799 1.00 94.31 625 LEU A N 1
ATOM 4795 C CA . LEU A 1 625 ? 26.332 30.908 -1.993 1.00 94.31 625 LEU A CA 1
ATOM 4796 C C . LEU A 1 625 ? 25.237 31.961 -1.760 1.00 94.31 625 LEU A C 1
ATOM 4798 O O . LEU A 1 625 ? 24.102 31.787 -2.195 1.00 94.31 625 LEU A O 1
ATOM 4802 N N . SER A 1 626 ? 25.593 33.093 -1.153 1.00 93.50 626 SER A N 1
ATOM 4803 C CA . SER A 1 626 ? 24.688 34.236 -0.963 1.00 93.50 626 SER A CA 1
ATOM 4804 C C . SER A 1 626 ? 25.401 35.551 -1.275 1.00 93.50 626 SER A C 1
ATOM 4806 O O . SER A 1 626 ? 26.562 35.731 -0.917 1.00 93.50 626 SER A O 1
ATOM 4808 N N . VAL A 1 627 ? 24.714 36.482 -1.941 1.00 91.62 627 VAL A N 1
ATOM 4809 C CA . VAL A 1 627 ? 25.310 37.700 -2.517 1.00 91.62 627 VAL A CA 1
ATOM 4810 C C . VAL A 1 627 ? 24.553 38.943 -2.057 1.00 91.62 627 VAL A C 1
ATOM 4812 O O . VAL A 1 627 ? 23.347 39.036 -2.264 1.00 91.62 627 VAL A O 1
ATOM 4815 N N . SER A 1 628 ? 25.280 39.908 -1.493 1.00 89.06 628 SER A N 1
ATOM 4816 C CA . SER A 1 628 ? 24.790 41.255 -1.165 1.00 89.06 628 SER A CA 1
ATOM 4817 C C . SER A 1 628 ? 25.287 42.288 -2.198 1.00 89.06 628 SER A C 1
ATOM 4819 O O . SER A 1 628 ? 26.035 41.932 -3.118 1.00 89.06 628 SER A O 1
ATOM 4821 N N . PRO A 1 629 ? 24.956 43.590 -2.073 1.00 83.44 629 PRO A N 1
ATOM 4822 C CA . PRO A 1 629 ? 25.446 44.624 -2.988 1.00 83.44 629 PRO A CA 1
ATOM 4823 C C . PRO A 1 629 ? 26.967 44.874 -2.925 1.00 83.44 629 PRO A C 1
ATOM 4825 O O . PRO A 1 629 ? 27.482 45.655 -3.731 1.00 83.44 629 PRO A O 1
ATOM 4828 N N . ALA A 1 630 ? 27.688 44.260 -1.974 1.00 86.06 630 ALA A N 1
ATOM 4829 C CA . ALA A 1 630 ? 29.122 44.473 -1.741 1.00 86.06 630 ALA A CA 1
ATOM 4830 C C . ALA A 1 630 ? 29.967 43.187 -1.626 1.00 86.06 630 ALA A C 1
ATOM 4832 O O . ALA A 1 630 ? 31.164 43.232 -1.921 1.00 86.06 630 ALA A O 1
ATOM 4833 N N . MET A 1 631 ? 29.379 42.052 -1.232 1.00 91.25 631 MET A N 1
ATOM 4834 C CA . MET A 1 631 ? 30.120 40.826 -0.906 1.00 91.25 631 MET A CA 1
ATOM 4835 C C . MET A 1 631 ? 29.378 39.540 -1.294 1.00 91.25 631 MET A C 1
ATOM 4837 O O . MET A 1 631 ? 28.153 39.511 -1.403 1.00 91.25 631 MET A O 1
ATOM 4841 N N . CYS A 1 632 ? 30.143 38.465 -1.485 1.00 93.00 632 CYS A N 1
ATOM 4842 C CA . CYS A 1 632 ? 29.667 37.104 -1.704 1.00 93.00 632 CYS A CA 1
ATOM 4843 C C . CYS A 1 632 ? 30.113 36.219 -0.531 1.00 93.00 632 CYS A C 1
ATOM 4845 O O . CYS A 1 632 ? 31.309 36.086 -0.267 1.00 93.00 632 CYS A O 1
ATOM 4847 N N . ALA A 1 633 ? 29.155 35.614 0.164 1.00 94.81 633 ALA A N 1
ATOM 4848 C CA . ALA A 1 633 ? 29.394 34.617 1.196 1.00 94.81 633 ALA A CA 1
ATOM 4849 C C . ALA A 1 633 ? 29.296 33.209 0.592 1.00 94.81 633 ALA A C 1
ATOM 4851 O O . ALA A 1 633 ? 28.359 32.902 -0.148 1.00 94.81 633 ALA A O 1
ATOM 4852 N N . VAL A 1 634 ? 30.273 32.359 0.904 1.00 94.56 634 VAL A N 1
ATOM 4853 C CA . VAL A 1 634 ? 30.472 31.041 0.291 1.00 94.56 634 VAL A CA 1
ATOM 4854 C C . VAL A 1 634 ? 30.620 29.995 1.393 1.00 94.56 634 VAL A C 1
ATOM 4856 O O . VAL A 1 634 ? 31.512 30.115 2.232 1.00 94.56 634 VAL A O 1
ATOM 4859 N N . GLY A 1 635 ? 29.762 28.974 1.386 1.00 92.81 635 GLY A N 1
ATOM 4860 C CA . GLY A 1 635 ? 29.861 27.820 2.285 1.00 92.81 635 GLY A CA 1
ATOM 4861 C C . GLY A 1 635 ? 30.450 26.613 1.563 1.00 92.81 635 GLY A C 1
ATOM 4862 O O . GLY A 1 635 ? 30.020 26.293 0.450 1.00 92.81 635 GLY A O 1
ATOM 4863 N N . SER A 1 636 ? 31.424 25.939 2.172 1.00 90.94 636 SER A N 1
ATOM 4864 C CA . SER A 1 636 ? 32.118 24.806 1.550 1.00 90.94 636 SER A CA 1
ATOM 4865 C C . SER A 1 636 ? 32.137 23.533 2.401 1.00 90.94 636 SER A C 1
ATOM 4867 O O . SER A 1 636 ? 31.978 23.546 3.624 1.00 90.94 636 SER A O 1
ATOM 4869 N N . GLU A 1 637 ? 32.305 22.393 1.720 1.00 87.88 637 GLU A N 1
ATOM 4870 C CA . GLU A 1 637 ? 32.265 21.061 2.335 1.00 87.88 637 GLU A CA 1
ATOM 4871 C C . GLU A 1 637 ? 33.500 20.765 3.223 1.00 87.88 637 GLU A C 1
ATOM 4873 O O . GLU A 1 637 ? 33.526 19.756 3.920 1.00 87.88 637 GLU A O 1
ATOM 4878 N N . ASP A 1 638 ? 34.498 21.658 3.250 1.00 85.50 638 ASP A N 1
ATOM 4879 C CA . ASP A 1 638 ? 35.641 21.636 4.177 1.00 85.50 638 ASP A CA 1
ATOM 4880 C C . ASP A 1 638 ? 35.333 22.199 5.576 1.00 85.50 638 ASP A C 1
ATOM 4882 O O . ASP A 1 638 ? 36.203 22.164 6.440 1.00 85.50 638 ASP A O 1
ATOM 4886 N N . GLY A 1 639 ? 34.116 22.706 5.805 1.00 87.06 639 GLY A N 1
ATOM 4887 C CA . GLY A 1 639 ? 33.683 23.265 7.091 1.00 87.06 639 GLY A CA 1
ATOM 4888 C C . GLY A 1 639 ? 33.836 24.782 7.217 1.00 87.06 639 GLY A C 1
ATOM 4889 O O . GLY A 1 639 ? 33.422 25.342 8.227 1.00 87.06 639 GLY A O 1
ATOM 4890 N N . PHE A 1 640 ? 34.362 25.471 6.201 1.00 90.75 640 PHE A N 1
ATOM 4891 C CA . PHE A 1 640 ? 34.561 26.921 6.256 1.00 90.75 640 PHE A CA 1
ATOM 4892 C C . PHE A 1 640 ? 33.395 27.717 5.651 1.00 90.75 640 PHE A C 1
ATOM 4894 O O . PHE A 1 640 ? 32.849 27.380 4.595 1.00 90.75 640 PHE A O 1
ATOM 4901 N N . LEU A 1 641 ? 33.073 28.837 6.301 1.00 92.94 641 LEU A N 1
ATOM 4902 C CA . LEU A 1 641 ? 32.347 29.970 5.731 1.00 92.94 641 LEU A CA 1
ATOM 4903 C C . LEU A 1 641 ? 33.372 31.027 5.297 1.00 92.94 641 LEU A C 1
ATOM 4905 O O . LEU A 1 641 ? 34.205 31.451 6.097 1.00 92.94 641 LEU A O 1
ATOM 4909 N N . ARG A 1 642 ? 33.313 31.469 4.036 1.00 92.62 642 ARG A N 1
ATOM 4910 C CA . ARG A 1 642 ? 34.264 32.432 3.454 1.00 92.62 642 ARG A CA 1
ATOM 4911 C C . ARG A 1 642 ? 33.544 33.638 2.869 1.00 92.62 642 ARG A C 1
ATOM 4913 O O . ARG A 1 642 ? 32.639 33.475 2.050 1.00 92.62 642 ARG A O 1
ATOM 4920 N N . LEU A 1 643 ? 33.965 34.841 3.253 1.00 93.69 643 LEU A N 1
ATOM 4921 C CA . LEU A 1 643 ? 33.414 36.102 2.755 1.00 93.69 643 LEU A CA 1
ATOM 4922 C C . LEU A 1 643 ? 34.372 36.736 1.745 1.00 93.69 643 LEU A C 1
ATOM 4924 O O . LEU A 1 643 ? 35.548 36.934 2.040 1.00 93.69 643 LEU A O 1
ATOM 4928 N N . TRP A 1 644 ? 33.863 37.086 0.567 1.00 92.12 644 TRP A N 1
ATOM 4929 C CA . TRP A 1 644 ? 34.631 37.649 -0.545 1.00 92.12 644 TRP A CA 1
ATOM 4930 C C . TRP A 1 644 ? 34.045 38.994 -0.996 1.00 92.12 644 TRP A C 1
ATOM 4932 O O . TRP A 1 644 ? 32.824 39.160 -0.955 1.00 92.12 644 TRP A O 1
ATOM 4942 N N . PRO A 1 645 ? 34.855 39.936 -1.509 1.00 90.44 645 PRO A N 1
ATOM 4943 C CA . PRO A 1 645 ? 34.341 41.031 -2.326 1.00 90.44 645 PRO A CA 1
ATOM 4944 C C . PRO A 1 645 ? 33.761 40.467 -3.633 1.00 90.44 645 PRO A C 1
ATOM 4946 O O . PRO A 1 645 ? 34.145 39.384 -4.078 1.00 90.44 645 PRO A O 1
ATOM 4949 N N . LEU A 1 646 ? 32.871 41.206 -4.304 1.00 87.12 646 LEU A N 1
ATOM 4950 C CA . LEU A 1 646 ? 32.280 40.746 -5.577 1.00 87.12 646 LEU A CA 1
ATOM 4951 C C . LEU A 1 646 ? 33.296 40.576 -6.725 1.00 87.12 646 LEU A C 1
ATOM 4953 O O . LEU A 1 646 ? 32.966 39.957 -7.733 1.00 87.12 646 LEU A O 1
ATOM 4957 N N . ASP A 1 647 ? 34.517 41.102 -6.589 1.00 84.44 647 ASP A N 1
ATOM 4958 C CA . ASP A 1 647 ? 35.620 40.877 -7.530 1.00 84.44 647 ASP A CA 1
ATOM 4959 C C . ASP A 1 647 ? 36.522 39.681 -7.158 1.00 84.44 647 ASP A C 1
ATOM 4961 O O . ASP A 1 647 ? 37.452 39.382 -7.909 1.00 84.44 647 ASP A O 1
ATOM 4965 N N . PHE A 1 648 ? 36.239 39.000 -6.036 1.00 87.62 648 PHE A N 1
ATOM 4966 C CA . PHE A 1 648 ? 37.002 37.906 -5.416 1.00 87.62 648 PHE A CA 1
ATOM 4967 C C . PHE A 1 648 ? 38.530 38.118 -5.433 1.00 87.62 648 PHE A C 1
ATOM 4969 O O . PHE A 1 648 ? 39.289 37.178 -5.674 1.00 87.62 648 PHE A O 1
ATOM 4976 N N . SER A 1 649 ? 38.985 39.355 -5.216 1.00 84.06 649 SER A N 1
ATOM 4977 C CA . SER A 1 649 ? 40.410 39.720 -5.182 1.00 84.06 649 SER A CA 1
ATOM 4978 C C . SER A 1 649 ? 41.165 39.115 -3.990 1.00 84.06 649 SER A C 1
ATOM 4980 O O . SER A 1 649 ? 42.304 38.673 -4.139 1.00 84.06 649 SER A O 1
ATOM 4982 N N . SER A 1 650 ? 40.528 39.046 -2.820 1.00 84.56 650 SER A N 1
ATOM 4983 C CA . SER A 1 650 ? 41.031 38.393 -1.605 1.00 84.56 650 SER A CA 1
ATOM 4984 C C . SER A 1 650 ? 39.873 37.925 -0.717 1.00 84.56 650 SER A C 1
ATOM 4986 O O . SER A 1 650 ? 38.722 38.299 -0.939 1.00 84.56 650 SER A O 1
ATOM 4988 N N . VAL A 1 651 ? 40.157 37.103 0.297 1.00 86.75 651 VAL A N 1
ATOM 4989 C CA . VAL A 1 651 ? 39.165 36.761 1.328 1.00 86.75 651 VAL A CA 1
ATOM 4990 C C . VAL A 1 651 ? 39.089 37.902 2.346 1.00 86.75 651 VAL A C 1
ATOM 4992 O O . VAL A 1 651 ? 40.120 38.369 2.826 1.00 86.75 651 VAL A O 1
ATOM 4995 N N . LEU A 1 652 ? 37.877 38.349 2.680 1.00 86.62 652 LEU A N 1
ATOM 4996 C CA . LEU A 1 652 ? 37.624 39.378 3.698 1.00 86.62 652 LEU A CA 1
ATOM 4997 C C . LEU A 1 652 ? 37.636 38.785 5.111 1.00 86.62 652 LEU A C 1
ATOM 4999 O O . LEU A 1 652 ? 38.127 39.414 6.048 1.00 86.62 652 LEU A O 1
ATOM 5003 N N . LEU A 1 653 ? 37.050 37.593 5.256 1.00 87.88 653 LEU A N 1
ATOM 5004 C CA . LEU A 1 653 ? 36.887 36.887 6.522 1.00 87.88 653 LEU A CA 1
ATOM 5005 C C . LEU A 1 653 ? 36.674 35.387 6.266 1.00 87.88 653 LEU A C 1
ATOM 5007 O O . LEU A 1 653 ? 35.962 35.013 5.330 1.00 87.88 653 LEU A O 1
ATOM 5011 N N . GLU A 1 654 ? 37.257 34.547 7.116 1.00 88.31 654 GLU A N 1
ATOM 5012 C CA . GLU A 1 654 ? 36.994 33.106 7.181 1.00 88.31 654 GLU A CA 1
ATOM 5013 C C . GLU A 1 654 ? 36.496 32.759 8.586 1.00 88.31 654 GLU A C 1
ATOM 5015 O O . GLU A 1 654 ? 37.017 33.285 9.570 1.00 88.31 654 GLU A O 1
ATOM 5020 N N . ALA A 1 655 ? 35.509 31.870 8.676 1.00 88.06 655 ALA A N 1
ATOM 5021 C CA . ALA A 1 655 ? 35.088 31.239 9.920 1.00 88.06 655 ALA A CA 1
ATOM 5022 C C . ALA A 1 655 ? 35.081 29.717 9.737 1.00 88.06 655 ALA A C 1
ATOM 5024 O O . ALA A 1 655 ? 34.557 29.207 8.745 1.00 88.06 655 ALA A O 1
ATOM 5025 N N . GLU A 1 656 ? 35.682 29.005 10.686 1.00 88.88 656 GLU A N 1
ATOM 5026 C CA . GLU A 1 656 ? 35.701 27.543 10.735 1.00 88.88 656 GLU A CA 1
ATOM 5027 C C . GLU A 1 656 ? 34.485 27.033 11.521 1.00 88.88 656 GLU A C 1
ATOM 5029 O O . GLU A 1 656 ? 34.100 27.610 12.542 1.00 88.88 656 GLU A O 1
ATOM 5034 N N . HIS A 1 657 ? 33.870 25.949 11.052 1.00 87.00 657 HIS A N 1
ATOM 5035 C CA . HIS A 1 657 ? 32.755 25.293 11.723 1.00 87.00 657 HIS A CA 1
ATOM 5036 C C . HIS A 1 657 ? 33.023 23.793 11.895 1.00 87.00 657 HIS A C 1
ATOM 5038 O O . HIS A 1 657 ? 33.635 23.149 11.047 1.00 87.00 657 HIS A O 1
ATOM 5044 N N . GLU A 1 658 ? 32.469 23.211 12.961 1.00 79.75 658 GLU A N 1
ATOM 5045 C CA . GLU A 1 658 ? 32.616 21.796 13.362 1.00 79.75 658 GLU A CA 1
ATOM 5046 C C . GLU A 1 658 ? 32.064 20.760 12.348 1.00 79.75 658 GLU A C 1
ATOM 5048 O O . GLU A 1 658 ? 32.017 19.563 12.627 1.00 79.75 658 GLU A O 1
ATOM 5053 N N . GLY A 1 659 ? 31.617 21.184 11.164 1.00 83.88 659 GLY A N 1
ATOM 5054 C CA . GLY A 1 659 ? 31.220 20.294 10.079 1.00 83.88 659 GLY A CA 1
ATOM 5055 C C . GLY A 1 659 ? 30.873 21.035 8.783 1.00 83.88 659 GLY A C 1
ATOM 5056 O O . GLY A 1 659 ? 30.735 22.259 8.792 1.00 83.88 659 GLY A O 1
ATOM 5057 N N . PRO A 1 660 ? 30.702 20.305 7.662 1.00 88.44 660 PRO A N 1
ATOM 5058 C CA . PRO A 1 660 ? 30.503 20.883 6.333 1.00 88.44 660 PRO A CA 1
ATOM 5059 C C . PRO A 1 660 ? 29.345 21.887 6.300 1.00 88.44 660 PRO A C 1
ATOM 5061 O O . PRO A 1 660 ? 28.203 21.529 6.626 1.00 88.44 660 PRO A O 1
ATOM 5064 N N . VAL A 1 661 ? 29.627 23.125 5.878 1.00 91.69 661 VAL A N 1
ATOM 5065 C CA . VAL A 1 661 ? 28.606 24.167 5.695 1.00 91.69 661 VAL A CA 1
ATOM 5066 C C . VAL A 1 661 ? 27.670 23.727 4.576 1.00 91.69 661 VAL A C 1
ATOM 5068 O O . VAL A 1 661 ? 28.115 23.209 3.553 1.00 91.69 661 VAL A O 1
ATOM 5071 N N . SER A 1 662 ? 26.365 23.895 4.771 1.00 88.69 662 SER A N 1
ATOM 5072 C CA . SER A 1 662 ? 25.320 23.322 3.912 1.00 88.69 662 SER A CA 1
ATOM 5073 C C . SER A 1 662 ? 24.363 24.359 3.314 1.00 88.69 662 SER A C 1
ATOM 5075 O O . SER A 1 662 ? 23.796 24.109 2.252 1.00 88.69 662 SER A O 1
ATOM 5077 N N . SER A 1 663 ? 24.218 25.516 3.966 1.00 90.12 663 SER A N 1
ATOM 5078 C CA . SER A 1 663 ? 23.488 26.695 3.489 1.00 90.12 663 SER A CA 1
ATOM 5079 C C . SER A 1 663 ? 24.127 27.958 4.061 1.00 90.12 663 SER A C 1
ATOM 5081 O O . SER A 1 663 ? 24.643 27.932 5.183 1.00 90.12 663 SER A O 1
ATOM 5083 N N . VAL A 1 664 ? 24.070 29.053 3.303 1.00 94.19 664 VAL A N 1
ATOM 5084 C CA . VAL A 1 664 ? 24.541 30.383 3.716 1.00 94.19 664 VAL A CA 1
ATOM 5085 C C . VAL A 1 664 ? 23.509 31.435 3.310 1.00 94.19 664 VAL A C 1
ATOM 5087 O O . VAL A 1 664 ? 23.031 31.411 2.181 1.00 94.19 664 VAL A O 1
ATOM 5090 N N . CYS A 1 665 ? 23.184 32.373 4.203 1.00 93.12 665 CYS A N 1
ATOM 5091 C CA . CYS A 1 665 ? 22.308 33.509 3.906 1.00 93.12 665 CYS A CA 1
ATOM 5092 C C . CYS A 1 665 ? 22.895 34.798 4.495 1.00 93.12 665 CYS A C 1
ATOM 5094 O O . CYS A 1 665 ? 23.059 34.927 5.708 1.00 93.12 665 CYS A O 1
ATOM 5096 N N . VAL A 1 666 ? 23.202 35.773 3.643 1.00 92.62 666 VAL A N 1
ATOM 5097 C CA . VAL A 1 666 ? 23.579 37.127 4.088 1.00 92.62 666 VAL A CA 1
ATOM 5098 C C . VAL A 1 666 ? 22.305 37.878 4.492 1.00 92.62 666 VAL A C 1
ATOM 5100 O O . VAL A 1 666 ? 21.265 37.687 3.859 1.00 92.62 666 VAL A O 1
ATOM 5103 N N . SER A 1 667 ? 22.362 38.680 5.555 1.00 91.44 667 SER A N 1
ATOM 5104 C CA . SER A 1 667 ? 21.251 39.533 5.994 1.00 91.44 667 SER A CA 1
ATOM 5105 C C . SER A 1 667 ? 20.990 40.687 5.010 1.00 91.44 667 SER A C 1
ATOM 5107 O O . SER A 1 667 ? 21.884 41.042 4.236 1.00 91.44 667 SER A O 1
ATOM 5109 N N . PRO A 1 668 ? 19.792 41.304 5.020 1.00 84.25 668 PRO A N 1
ATOM 5110 C CA . PRO A 1 668 ? 19.441 42.385 4.089 1.00 84.25 668 PRO A CA 1
ATOM 5111 C C . PRO A 1 668 ? 20.367 43.612 4.154 1.00 84.25 668 PRO A C 1
ATOM 5113 O O . PRO A 1 668 ? 20.652 44.225 3.129 1.00 84.25 668 PRO A O 1
ATOM 5116 N N . ASP A 1 669 ? 20.892 43.933 5.339 1.00 85.06 669 ASP A N 1
ATOM 5117 C CA . ASP A 1 669 ? 21.868 45.009 5.572 1.00 85.06 669 ASP A CA 1
ATOM 5118 C C . ASP A 1 669 ? 23.316 44.643 5.174 1.00 85.06 669 ASP A C 1
ATOM 5120 O O . ASP A 1 669 ? 24.188 45.510 5.096 1.00 85.06 669 ASP A O 1
ATOM 5124 N N . GLY A 1 670 ? 23.591 43.362 4.910 1.00 86.12 670 GLY A N 1
ATOM 5125 C CA . GLY A 1 670 ? 24.927 42.834 4.648 1.00 86.12 670 GLY A CA 1
ATOM 5126 C C . GLY A 1 670 ? 25.826 42.663 5.879 1.00 86.12 670 GLY A C 1
ATOM 5127 O O . GLY A 1 670 ? 26.973 42.253 5.702 1.00 86.12 670 GLY A O 1
ATOM 5128 N N . LEU A 1 671 ? 25.351 42.960 7.096 1.00 89.50 671 LEU A N 1
ATOM 5129 C CA . LEU A 1 671 ? 26.182 42.998 8.307 1.00 89.50 671 LEU A CA 1
ATOM 5130 C C . LEU A 1 671 ? 26.300 41.645 9.025 1.00 89.50 671 LEU A C 1
ATOM 5132 O O . LEU A 1 671 ? 27.321 41.391 9.665 1.00 89.50 671 LEU A O 1
ATOM 5136 N N . ARG A 1 672 ? 25.299 40.764 8.906 1.00 92.69 672 ARG A N 1
ATOM 5137 C CA . ARG A 1 672 ? 25.253 39.424 9.517 1.00 92.69 672 ARG A CA 1
ATOM 5138 C C . ARG A 1 672 ? 25.229 38.343 8.420 1.00 92.69 672 ARG A C 1
ATOM 5140 O O . ARG A 1 672 ? 24.567 38.476 7.393 1.00 92.69 672 ARG A O 1
ATOM 5147 N N . VAL A 1 673 ? 25.934 37.229 8.618 1.00 94.25 673 VAL A N 1
ATOM 5148 C CA . VAL A 1 673 ? 25.949 36.099 7.668 1.00 94.25 673 VAL A CA 1
ATOM 5149 C C . VAL A 1 673 ? 25.575 34.811 8.382 1.00 94.25 673 VAL A C 1
ATOM 5151 O O . VAL A 1 673 ? 26.368 34.256 9.133 1.00 94.25 673 VAL A O 1
ATOM 5154 N N . LEU A 1 674 ? 24.362 34.327 8.131 1.00 94.44 674 LEU A N 1
ATOM 5155 C CA . LEU A 1 674 ? 23.847 33.067 8.653 1.00 94.44 674 LEU A CA 1
ATOM 5156 C C . LEU A 1 674 ? 24.535 31.892 7.947 1.00 94.44 674 LEU A C 1
ATOM 5158 O O . LEU A 1 674 ? 24.571 31.852 6.714 1.00 94.44 674 LEU A O 1
ATOM 5162 N N . SER A 1 675 ? 25.022 30.917 8.711 1.00 93.06 675 SER A N 1
ATOM 5163 C CA . SER A 1 675 ? 25.490 29.627 8.203 1.00 93.06 675 SER A CA 1
ATOM 5164 C C . SER A 1 675 ? 24.816 28.466 8.933 1.00 93.06 675 SER A C 1
ATOM 5166 O O . SER A 1 675 ? 24.477 28.530 10.116 1.00 93.06 675 SER A O 1
ATOM 5168 N N . ALA A 1 676 ? 24.591 27.388 8.184 1.00 92.31 676 ALA A N 1
ATOM 5169 C CA . ALA A 1 676 ? 23.970 26.167 8.677 1.00 92.31 676 ALA A CA 1
ATOM 5170 C C . ALA A 1 676 ? 24.797 24.950 8.251 1.00 92.31 676 ALA A C 1
ATOM 5172 O O . ALA A 1 676 ? 25.029 24.746 7.054 1.00 92.31 676 ALA A O 1
ATOM 5173 N N . THR A 1 677 ? 25.241 24.124 9.197 1.00 90.00 677 THR A N 1
ATOM 5174 C CA . THR A 1 677 ? 26.061 22.938 8.912 1.00 90.00 677 THR A CA 1
ATOM 5175 C C . THR A 1 677 ? 25.218 21.680 8.721 1.00 90.00 677 THR A C 1
ATOM 5177 O O . THR A 1 677 ? 24.142 21.504 9.293 1.00 90.00 677 THR A O 1
ATOM 5180 N N . SER A 1 678 ? 25.769 20.740 7.957 1.00 86.31 678 SER A N 1
ATOM 5181 C CA . SER A 1 678 ? 25.273 19.359 7.898 1.00 86.31 678 SER A CA 1
ATOM 5182 C C . SER A 1 678 ? 25.450 18.593 9.221 1.00 86.31 678 SER A C 1
ATOM 5184 O O . SER A 1 678 ? 24.771 17.591 9.427 1.00 86.31 678 SER A O 1
ATOM 5186 N N . SER A 1 679 ? 26.302 19.088 10.132 1.00 84.06 679 SER A N 1
ATOM 5187 C CA . SER A 1 679 ? 26.473 18.587 11.505 1.00 84.06 679 SER A CA 1
ATOM 5188 C C . SER A 1 679 ? 25.418 19.097 12.504 1.00 84.06 679 SER A C 1
ATOM 5190 O O . SER A 1 679 ? 25.549 18.851 13.699 1.00 84.06 679 SER A O 1
ATOM 5192 N N . GLY A 1 680 ? 24.364 19.779 12.037 1.00 86.12 680 GLY A N 1
ATOM 5193 C CA . GLY A 1 680 ? 23.232 20.178 12.880 1.00 86.12 680 GLY A CA 1
ATOM 5194 C C . GLY A 1 680 ? 23.434 21.488 13.648 1.00 86.12 680 GLY A C 1
ATOM 5195 O O . GLY A 1 680 ? 22.747 21.719 14.643 1.00 86.12 680 GLY A O 1
ATOM 5196 N N . HIS A 1 681 ? 24.364 22.347 13.221 1.00 89.25 681 HIS A N 1
ATOM 5197 C CA . HIS A 1 681 ? 24.634 23.641 13.854 1.00 89.25 681 HIS A CA 1
ATOM 5198 C C . HIS A 1 681 ? 24.087 24.793 13.002 1.00 89.25 681 HIS A C 1
ATOM 5200 O O . HIS A 1 681 ? 24.247 24.797 11.780 1.00 89.25 681 HIS A O 1
ATOM 5206 N N . LEU A 1 682 ? 23.475 25.783 13.651 1.00 91.69 682 LEU A N 1
ATOM 5207 C CA . LEU A 1 682 ? 22.925 26.994 13.040 1.00 91.69 682 LEU A CA 1
ATOM 5208 C C . LEU A 1 682 ? 23.417 28.220 13.817 1.00 91.69 682 LEU A C 1
ATOM 5210 O O . LEU A 1 682 ? 23.333 28.253 15.046 1.00 91.69 682 LEU A O 1
ATOM 5214 N N . GLY A 1 683 ? 23.920 29.233 13.119 1.00 92.25 683 GLY A N 1
ATOM 5215 C CA . GLY A 1 683 ? 24.440 30.453 13.734 1.00 92.25 683 GLY A CA 1
ATOM 5216 C C . GLY A 1 683 ? 24.751 31.534 12.706 1.00 92.25 683 GLY A C 1
ATOM 5217 O O . GLY A 1 683 ? 24.587 31.315 11.507 1.00 92.25 683 GLY A O 1
ATOM 5218 N N . PHE A 1 684 ? 25.187 32.710 13.156 1.00 94.06 684 PHE A N 1
ATOM 5219 C CA . PHE A 1 684 ? 25.545 33.816 12.266 1.00 94.06 684 PHE A CA 1
ATOM 5220 C C . PHE A 1 684 ? 26.894 34.443 12.612 1.00 94.06 684 PHE A C 1
ATOM 5222 O O . PHE A 1 684 ? 27.262 34.585 13.774 1.00 94.06 684 PHE A O 1
ATOM 5229 N N . LEU A 1 685 ? 27.626 34.840 11.576 1.00 94.19 685 LEU A N 1
ATOM 5230 C CA . LEU A 1 685 ? 28.858 35.612 11.659 1.00 94.19 685 LEU A CA 1
ATOM 5231 C C . LEU A 1 685 ? 28.513 37.099 11.550 1.00 94.19 685 LEU A C 1
ATOM 5233 O O . LEU A 1 685 ? 28.021 37.538 10.510 1.00 94.19 685 LEU A O 1
ATOM 5237 N N . ASP A 1 686 ? 28.763 37.869 12.604 1.00 91.25 686 ASP A N 1
ATOM 5238 C CA . ASP A 1 686 ? 28.751 39.330 12.525 1.00 91.25 686 ASP A CA 1
ATOM 5239 C C . ASP A 1 686 ? 30.028 39.797 11.810 1.00 91.25 686 ASP A C 1
ATOM 5241 O O . ASP A 1 686 ? 31.146 39.488 12.221 1.00 91.25 686 ASP A O 1
ATOM 5245 N N . THR A 1 687 ? 29.869 40.529 10.710 1.00 88.62 687 THR A N 1
ATOM 5246 C CA . THR A 1 687 ? 30.986 41.020 9.889 1.00 88.62 687 THR A CA 1
ATOM 5247 C C . THR A 1 687 ? 31.745 42.185 10.530 1.00 88.62 687 THR A C 1
ATOM 5249 O O . THR A 1 687 ? 32.915 42.397 10.197 1.00 88.62 687 THR A O 1
ATOM 5252 N N . LEU A 1 688 ? 31.118 42.917 11.460 1.00 87.94 688 LEU A N 1
ATOM 5253 C CA . LEU A 1 688 ? 31.709 44.059 12.158 1.00 87.94 688 LEU A CA 1
ATOM 5254 C C . LEU A 1 688 ? 32.576 43.600 13.335 1.00 87.94 688 LEU A C 1
ATOM 5256 O O . LEU A 1 688 ? 33.763 43.928 13.380 1.00 87.94 688 LEU A O 1
ATOM 5260 N N . SER A 1 689 ? 32.019 42.809 14.260 1.00 88.00 689 SER A N 1
ATOM 5261 C CA . SER A 1 689 ? 32.784 42.247 15.389 1.00 88.00 689 SER A CA 1
ATOM 5262 C C . SER A 1 689 ? 33.672 41.060 15.000 1.00 88.00 689 SER A C 1
ATOM 5264 O O . SER A 1 689 ? 34.638 40.768 15.704 1.00 88.00 689 SER A O 1
ATOM 5266 N N . ARG A 1 690 ? 33.371 40.395 13.873 1.00 88.31 690 ARG A N 1
ATOM 5267 C CA . ARG A 1 690 ? 33.981 39.129 13.415 1.00 88.31 690 ARG A CA 1
ATOM 5268 C C . ARG A 1 690 ? 33.702 37.937 14.336 1.00 88.31 690 ARG A C 1
ATOM 5270 O O . ARG A 1 690 ? 34.382 36.917 14.235 1.00 88.31 690 ARG A O 1
ATOM 5277 N N . VAL A 1 691 ? 32.708 38.050 15.218 1.00 87.88 691 VAL A N 1
ATOM 5278 C CA . VAL A 1 691 ? 32.283 36.980 16.128 1.00 87.88 691 VAL A CA 1
ATOM 5279 C C . VAL A 1 691 ? 31.228 36.105 15.451 1.00 87.88 691 VAL A C 1
ATOM 5281 O O . VAL A 1 691 ? 30.303 36.599 14.804 1.00 87.88 691 VAL A O 1
ATOM 5284 N N . TYR A 1 692 ? 31.364 34.787 15.607 1.00 89.69 692 TYR A N 1
ATOM 5285 C CA . TYR A 1 692 ? 30.340 33.826 15.211 1.00 89.69 692 TYR A CA 1
ATOM 5286 C C . TYR A 1 692 ? 29.458 33.471 16.412 1.00 89.69 692 TYR A C 1
ATOM 5288 O O . TYR A 1 692 ? 29.939 32.948 17.416 1.00 89.69 692 TYR A O 1
ATOM 5296 N N . HIS A 1 693 ? 28.164 33.748 16.294 1.00 90.75 693 HIS A N 1
ATOM 5297 C CA . HIS A 1 693 ? 27.155 33.506 17.315 1.00 90.75 693 HIS A CA 1
ATOM 5298 C C . HIS A 1 693 ? 26.386 32.221 16.999 1.00 90.75 693 HIS A C 1
ATOM 5300 O O . HIS A 1 693 ? 25.762 32.097 15.943 1.00 90.75 693 HIS A O 1
ATOM 5306 N N . MET A 1 694 ? 26.411 31.260 17.924 1.00 90.12 694 MET A N 1
ATOM 5307 C CA . MET A 1 694 ? 25.607 30.041 17.833 1.00 90.12 694 MET A CA 1
ATOM 5308 C C . MET A 1 694 ? 24.150 30.356 18.192 1.00 90.12 694 MET A C 1
ATOM 5310 O O . MET A 1 694 ? 23.892 30.926 19.246 1.00 90.12 694 MET A O 1
ATOM 5314 N N . LEU A 1 695 ? 23.211 29.976 17.323 1.00 90.31 695 LEU A N 1
ATOM 5315 C CA . LEU A 1 695 ? 21.771 30.123 17.556 1.00 90.31 695 LEU A CA 1
ATOM 5316 C C . LEU A 1 695 ? 21.144 28.806 18.024 1.00 90.31 695 LEU A C 1
ATOM 5318 O O . LEU A 1 695 ? 20.358 28.794 18.966 1.00 90.31 695 LEU A O 1
ATOM 5322 N N . ALA A 1 696 ? 21.505 27.694 17.376 1.00 87.81 696 ALA A N 1
ATOM 5323 C CA . ALA A 1 696 ? 21.048 26.361 17.748 1.00 87.81 696 ALA A CA 1
ATOM 5324 C C . ALA A 1 696 ? 22.107 25.290 17.445 1.00 87.81 696 ALA A C 1
ATOM 5326 O O . ALA A 1 696 ? 22.826 25.356 16.442 1.00 87.81 696 ALA A O 1
ATOM 5327 N N . ARG A 1 697 ? 22.145 24.257 18.291 1.00 90.12 697 ARG A N 1
ATOM 5328 C CA . ARG A 1 697 ? 22.790 22.966 18.019 1.00 90.12 697 ARG A CA 1
ATOM 5329 C C . ARG A 1 697 ? 21.733 21.867 18.036 1.00 90.12 697 ARG A C 1
ATOM 5331 O O . ARG A 1 697 ? 20.675 22.024 18.640 1.00 90.12 697 ARG A O 1
ATOM 5338 N N . SER A 1 698 ? 22.014 20.755 17.369 1.00 89.00 698 SER A N 1
ATOM 5339 C CA . SER A 1 698 ? 21.098 19.620 17.286 1.00 89.00 698 SER A CA 1
ATOM 5340 C C . SER A 1 698 ? 21.827 18.311 17.017 1.00 89.00 698 SER A C 1
ATOM 5342 O O . SER A 1 698 ? 22.937 18.307 16.481 1.00 89.00 698 SER A O 1
ATOM 5344 N N . HIS A 1 699 ? 21.173 17.207 17.373 1.00 89.19 699 HIS A N 1
ATOM 5345 C CA . HIS A 1 699 ? 21.541 15.886 16.879 1.00 89.19 699 HIS A CA 1
ATOM 5346 C C . HIS A 1 699 ? 21.296 15.778 15.369 1.00 89.19 699 HIS A C 1
ATOM 5348 O O . HIS A 1 699 ? 20.401 16.415 14.816 1.00 89.19 699 HIS A O 1
ATOM 5354 N N . THR A 1 700 ? 22.083 14.940 14.698 1.00 86.38 700 THR A N 1
ATOM 5355 C CA . THR A 1 700 ? 21.984 14.724 13.238 1.00 86.38 700 THR A CA 1
ATOM 5356 C C . THR A 1 700 ? 21.176 13.482 12.854 1.00 86.38 700 THR A C 1
ATOM 5358 O O . THR A 1 700 ? 20.815 13.310 11.687 1.00 86.38 700 THR A O 1
ATOM 5361 N N . ALA A 1 701 ? 20.858 12.636 13.835 1.00 86.50 701 ALA A N 1
ATOM 5362 C CA . ALA A 1 701 ? 20.062 11.420 13.705 1.00 86.50 701 ALA A CA 1
ATOM 5363 C C . ALA A 1 701 ? 19.108 11.271 14.916 1.00 86.50 701 ALA A C 1
ATOM 5365 O O . ALA A 1 701 ? 19.262 12.011 15.893 1.00 86.50 701 ALA A O 1
ATOM 5366 N N . PRO A 1 702 ? 18.131 10.341 14.884 1.00 87.88 702 PRO A N 1
ATOM 5367 C CA . PRO A 1 702 ? 17.117 10.230 15.931 1.00 87.88 702 PRO A CA 1
ATOM 5368 C C . PRO A 1 702 ? 17.683 10.050 17.345 1.00 87.88 702 PRO A C 1
ATOM 5370 O O . PRO A 1 702 ? 18.633 9.293 17.567 1.00 87.88 702 PRO A O 1
ATOM 5373 N N . VAL A 1 703 ? 17.055 10.738 18.295 1.00 91.19 703 VAL A N 1
ATOM 5374 C CA . VAL A 1 703 ? 17.274 10.614 19.736 1.00 91.19 703 VAL A CA 1
ATOM 5375 C C . VAL A 1 703 ? 16.601 9.329 20.218 1.00 91.19 703 VAL A C 1
ATOM 5377 O O . VAL A 1 703 ? 15.405 9.132 20.018 1.00 91.19 703 VAL A O 1
ATOM 5380 N N . LEU A 1 704 ? 17.383 8.447 20.838 1.00 89.12 704 LEU A N 1
ATOM 5381 C CA . LEU A 1 704 ? 16.973 7.101 21.245 1.00 89.12 704 LEU A CA 1
ATOM 5382 C C . LEU A 1 704 ? 16.437 7.064 22.682 1.00 89.12 704 LEU A C 1
ATOM 5384 O O . LEU A 1 704 ? 15.497 6.331 22.975 1.00 89.12 704 LEU A O 1
ATOM 5388 N N . ALA A 1 705 ? 17.009 7.877 23.573 1.00 89.38 705 ALA A N 1
ATOM 5389 C CA . ALA A 1 705 ? 16.553 8.031 24.951 1.00 89.38 705 ALA A CA 1
ATOM 5390 C C . ALA A 1 705 ? 16.880 9.432 25.494 1.00 89.38 705 ALA A C 1
ATOM 5392 O O . ALA A 1 705 ? 17.772 10.123 24.987 1.00 89.38 705 ALA A O 1
ATOM 5393 N N . LEU A 1 706 ? 16.157 9.827 26.544 1.00 92.31 706 LEU A N 1
ATOM 5394 C CA . LEU A 1 706 ? 16.323 11.093 27.255 1.00 92.31 706 LEU A CA 1
ATOM 5395 C C . LEU A 1 706 ? 16.250 10.875 28.772 1.00 92.31 706 LEU A C 1
ATOM 5397 O O . LEU A 1 706 ? 15.577 9.949 29.223 1.00 92.31 706 LEU A O 1
ATOM 5401 N N . ALA A 1 707 ? 16.890 11.744 29.556 1.00 91.06 707 ALA A N 1
ATOM 5402 C CA . ALA A 1 707 ? 16.763 11.782 31.017 1.00 91.06 707 ALA A CA 1
ATOM 5403 C C . ALA A 1 707 ? 16.935 13.211 31.554 1.00 91.06 707 ALA A C 1
ATOM 5405 O O . ALA A 1 707 ? 17.762 13.955 31.038 1.00 91.06 707 ALA A O 1
ATOM 5406 N N . MET A 1 708 ? 16.207 13.595 32.608 1.00 88.94 708 MET A N 1
ATOM 5407 C CA . MET A 1 708 ? 16.330 14.918 33.248 1.00 88.94 708 MET A CA 1
ATOM 5408 C C . MET A 1 708 ? 17.015 14.854 34.617 1.00 88.94 708 MET A C 1
ATOM 5410 O O . MET A 1 708 ? 16.766 13.939 35.402 1.00 88.94 708 MET A O 1
ATOM 5414 N N . GLU A 1 709 ? 17.834 15.859 34.930 1.00 86.94 709 GLU A N 1
ATOM 5415 C CA . GLU A 1 709 ? 18.337 16.107 36.281 1.00 86.94 709 GLU A CA 1
ATOM 5416 C C . GLU A 1 709 ? 17.320 16.960 37.052 1.00 86.94 709 GLU A C 1
ATOM 5418 O O . GLU A 1 709 ? 17.059 18.112 36.702 1.00 86.94 709 GLU A O 1
ATOM 5423 N N . GLN A 1 710 ? 16.787 16.430 38.156 1.00 77.62 710 GLN A N 1
ATOM 5424 C CA . GLN A 1 710 ? 15.731 17.096 38.931 1.00 77.62 710 GLN A CA 1
ATOM 5425 C C . GLN A 1 710 ? 16.131 18.442 39.565 1.00 77.62 710 GLN A C 1
ATOM 5427 O O . GLN A 1 710 ? 15.251 19.186 39.986 1.00 77.62 710 GLN A O 1
ATOM 5432 N N . ARG A 1 711 ? 17.432 18.751 39.687 1.00 76.94 711 ARG A N 1
ATOM 5433 C CA . ARG A 1 711 ? 17.924 19.917 40.447 1.00 76.94 711 ARG A CA 1
ATOM 5434 C C . ARG A 1 711 ? 18.370 21.107 39.604 1.00 76.94 711 ARG A C 1
ATOM 5436 O O . ARG A 1 711 ? 18.130 22.235 40.018 1.00 76.94 711 ARG A O 1
ATOM 5443 N N . ARG A 1 712 ? 19.056 20.875 38.480 1.00 79.19 712 ARG A N 1
ATOM 5444 C CA . ARG A 1 712 ? 19.645 21.946 37.648 1.00 79.19 712 ARG A CA 1
ATOM 5445 C C . ARG A 1 712 ? 18.823 22.268 36.395 1.00 79.19 712 ARG A C 1
ATOM 5447 O O . ARG A 1 712 ? 19.240 23.123 35.627 1.00 79.19 712 ARG A O 1
ATOM 5454 N N . GLY A 1 713 ? 17.704 21.573 36.159 1.00 83.94 713 GLY A N 1
ATOM 5455 C CA . GLY A 1 713 ? 16.913 21.728 34.930 1.00 83.94 713 GLY A CA 1
ATOM 5456 C C . GLY A 1 713 ? 17.624 21.210 33.674 1.00 83.94 713 GLY A C 1
ATOM 5457 O O . GLY A 1 713 ? 17.314 21.645 32.569 1.00 83.94 713 GLY A O 1
ATOM 5458 N N . GLN A 1 714 ? 18.596 20.306 33.830 1.00 91.25 714 GLN A N 1
ATOM 5459 C CA . GLN A 1 714 ? 19.390 19.788 32.716 1.00 91.25 714 GLN A CA 1
ATOM 5460 C C . GLN A 1 714 ? 18.762 18.534 32.102 1.00 91.25 714 GLN A C 1
ATOM 5462 O O . GLN A 1 714 ? 18.188 17.695 32.797 1.00 91.25 714 GLN A O 1
ATOM 5467 N N . LEU A 1 715 ? 18.914 18.394 30.789 1.00 93.44 715 LEU A N 1
ATOM 5468 C CA . LEU A 1 715 ? 18.450 17.264 29.990 1.00 93.44 715 LEU A CA 1
ATOM 5469 C C . LEU A 1 715 ? 19.651 16.551 29.366 1.00 93.44 715 LEU A C 1
ATOM 5471 O O . LEU A 1 715 ? 20.451 17.185 28.690 1.00 93.44 715 LEU A O 1
ATOM 5475 N N . ALA A 1 716 ? 19.739 15.234 29.518 1.00 93.81 716 ALA A N 1
ATOM 5476 C CA . ALA A 1 716 ? 20.651 14.381 28.768 1.00 93.81 716 ALA A CA 1
ATOM 5477 C C . ALA A 1 716 ? 19.902 13.686 27.625 1.00 93.81 716 ALA A C 1
ATOM 5479 O O . ALA A 1 716 ? 18.804 13.165 27.830 1.00 93.81 716 ALA A O 1
ATOM 5480 N N . THR A 1 717 ? 20.512 13.632 26.444 1.00 93.69 717 THR A N 1
ATOM 5481 C CA . THR A 1 717 ? 20.008 12.912 25.266 1.00 93.69 717 THR A CA 1
ATOM 5482 C C . THR A 1 717 ? 21.083 12.014 24.673 1.00 93.69 717 THR A C 1
ATOM 5484 O O . THR A 1 717 ? 22.262 12.364 24.660 1.00 93.69 717 THR A O 1
ATOM 5487 N N . VAL A 1 718 ? 20.669 10.865 24.138 1.00 93.38 718 VAL A N 1
ATOM 5488 C CA . VAL A 1 718 ? 21.529 9.963 23.355 1.00 93.38 718 VAL A CA 1
ATOM 5489 C C . VAL A 1 718 ? 20.946 9.772 21.964 1.00 93.38 718 VAL A C 1
ATOM 5491 O O . VAL A 1 718 ? 19.738 9.582 21.827 1.00 93.38 718 VAL A O 1
ATOM 5494 N N . SER A 1 719 ? 21.784 9.815 20.929 1.00 91.31 719 SER A N 1
ATOM 5495 C CA . SER A 1 719 ? 21.348 9.709 19.532 1.00 91.31 719 SER A CA 1
ATOM 5496 C C . SER A 1 719 ? 22.104 8.634 18.757 1.00 91.31 719 SER A C 1
ATOM 5498 O O . SER A 1 719 ? 23.256 8.296 19.039 1.00 91.31 719 SER A O 1
ATOM 5500 N N . GLN A 1 720 ? 21.452 8.145 17.700 1.00 89.38 720 GLN A N 1
ATOM 5501 C CA . GLN A 1 720 ? 22.051 7.293 16.678 1.00 89.38 720 GLN A CA 1
ATOM 5502 C C . GLN A 1 720 ? 23.261 7.952 15.966 1.00 89.38 720 GLN A C 1
ATOM 5504 O O . GLN A 1 720 ? 24.034 7.250 15.313 1.00 89.38 720 GLN A O 1
ATOM 5509 N N . ASP A 1 721 ? 23.476 9.268 16.123 1.00 87.19 721 ASP A N 1
ATOM 5510 C CA . ASP A 1 721 ? 24.665 9.988 15.635 1.00 87.19 721 ASP A CA 1
ATOM 5511 C C . ASP A 1 721 ? 25.954 9.742 16.451 1.00 87.19 721 ASP A C 1
ATOM 5513 O O . ASP A 1 721 ? 27.014 10.257 16.094 1.00 87.19 721 ASP A O 1
ATOM 5517 N N . ARG A 1 722 ? 25.885 8.893 17.489 1.00 90.25 722 ARG A N 1
ATOM 5518 C CA . ARG A 1 722 ? 26.984 8.522 18.404 1.00 90.25 722 ARG A CA 1
ATOM 5519 C C . ARG A 1 722 ? 27.443 9.630 19.355 1.00 90.25 722 ARG A C 1
ATOM 5521 O O . ARG A 1 722 ? 28.567 9.587 19.859 1.00 90.25 722 ARG A O 1
ATOM 5528 N N . THR A 1 723 ? 26.563 10.589 19.637 1.00 90.94 723 THR A N 1
ATOM 5529 C CA . THR A 1 723 ? 26.783 11.613 20.664 1.00 90.94 723 THR A CA 1
ATOM 5530 C C . THR A 1 723 ? 25.829 11.457 21.852 1.00 90.94 723 THR A C 1
ATOM 5532 O O . THR A 1 723 ? 24.662 11.075 21.706 1.00 90.94 723 THR A O 1
ATOM 5535 N N . VAL A 1 724 ? 26.343 11.757 23.046 1.00 93.81 724 VAL A N 1
ATOM 5536 C CA . VAL A 1 724 ? 25.559 12.071 24.244 1.00 93.81 724 VAL A CA 1
ATOM 5537 C C . VAL A 1 724 ? 25.647 13.575 24.455 1.00 93.81 724 VAL A C 1
ATOM 5539 O O . VAL A 1 724 ? 26.748 14.111 24.572 1.00 93.81 724 VAL A O 1
ATOM 5542 N N . ARG A 1 725 ? 24.511 14.269 24.506 1.00 93.00 725 ARG A N 1
ATOM 5543 C CA . ARG A 1 725 ? 24.478 15.727 24.681 1.00 93.00 725 ARG A CA 1
ATOM 5544 C C . ARG A 1 725 ? 23.720 16.099 25.938 1.00 93.00 725 ARG A C 1
ATOM 5546 O O . ARG A 1 725 ? 22.735 15.453 26.292 1.00 93.00 725 ARG A O 1
ATOM 5553 N N . ILE A 1 726 ? 24.208 17.136 26.606 1.00 94.75 726 ILE A N 1
ATOM 5554 C CA . ILE A 1 726 ? 23.588 17.702 27.802 1.00 94.75 726 ILE A CA 1
ATOM 5555 C C . ILE A 1 726 ? 23.124 19.112 27.457 1.00 94.75 726 ILE A C 1
ATOM 5557 O O . ILE A 1 726 ? 23.900 19.896 26.910 1.00 94.75 726 ILE A O 1
ATOM 5561 N N . TRP A 1 727 ? 21.879 19.430 27.788 1.00 93.44 727 TRP A N 1
ATOM 5562 C CA . TRP A 1 727 ? 21.212 20.687 27.468 1.00 93.44 727 TRP A CA 1
ATOM 5563 C C . TRP A 1 727 ? 20.711 21.358 28.742 1.00 93.44 727 TRP A C 1
ATOM 5565 O O . TRP A 1 727 ? 20.297 20.677 29.681 1.00 93.44 727 TRP A O 1
ATOM 5575 N N . ASP A 1 728 ? 20.695 22.684 28.751 1.00 90.25 728 ASP A N 1
ATOM 5576 C CA . ASP A 1 728 ? 19.898 23.460 29.697 1.00 90.25 728 ASP A CA 1
ATOM 5577 C C . ASP A 1 728 ? 18.475 23.635 29.145 1.00 90.25 728 ASP A C 1
ATOM 5579 O O . ASP A 1 728 ? 18.301 24.109 28.021 1.00 90.25 728 ASP A O 1
ATOM 5583 N N . LEU A 1 729 ? 17.450 23.273 29.921 1.00 87.31 729 LEU A N 1
ATOM 5584 C CA . LEU A 1 729 ? 16.052 23.449 29.514 1.00 87.31 729 LEU A CA 1
ATOM 5585 C C . LEU A 1 729 ? 15.565 24.904 29.615 1.00 87.31 729 LEU A C 1
ATOM 5587 O O . LEU A 1 729 ? 14.549 25.225 29.003 1.00 87.31 729 LEU A O 1
ATOM 5591 N N . ALA A 1 730 ? 16.262 25.784 30.345 1.00 84.88 730 ALA A N 1
ATOM 5592 C CA . ALA A 1 730 ? 15.880 27.193 30.456 1.00 84.88 730 ALA A CA 1
ATOM 5593 C C . ALA A 1 730 ? 16.288 28.012 29.216 1.00 84.88 730 ALA A C 1
ATOM 5595 O O . ALA A 1 730 ? 15.478 28.766 28.683 1.00 84.88 730 ALA A O 1
ATOM 5596 N N . THR A 1 731 ? 17.525 27.850 28.735 1.00 86.50 731 THR A N 1
ATOM 5597 C CA . THR A 1 731 ? 18.062 28.550 27.548 1.00 86.50 731 THR A CA 1
ATOM 5598 C C . THR A 1 731 ? 18.005 27.732 26.255 1.00 86.50 731 THR A C 1
ATOM 5600 O O . THR A 1 731 ? 18.311 28.262 25.185 1.00 86.50 731 THR A O 1
ATOM 5603 N N . LEU A 1 732 ? 17.642 26.445 26.335 1.00 89.06 732 LEU A N 1
ATOM 5604 C CA . LEU A 1 732 ? 17.669 25.466 25.235 1.00 89.06 732 LEU A CA 1
ATOM 5605 C C . LEU A 1 732 ? 19.070 25.241 24.620 1.00 89.06 732 LEU A C 1
ATOM 5607 O O . LEU A 1 732 ? 19.193 24.656 23.541 1.00 89.06 732 LEU A O 1
ATOM 5611 N N . GLN A 1 733 ? 20.136 25.687 25.296 1.00 87.56 733 GLN A N 1
ATOM 5612 C CA . GLN A 1 733 ? 21.516 25.579 24.818 1.00 87.56 733 GLN A CA 1
ATOM 5613 C C . GLN A 1 733 ? 22.174 24.247 25.191 1.00 87.56 733 GLN A C 1
ATOM 5615 O O . GLN A 1 733 ? 21.886 23.640 26.223 1.00 87.56 733 GLN A O 1
ATOM 5620 N N . GLN A 1 734 ? 23.114 23.816 24.349 1.00 91.25 734 GLN A N 1
ATOM 5621 C CA . GLN A 1 734 ? 23.965 22.658 24.609 1.00 91.25 734 GLN A CA 1
ATOM 5622 C C . GLN A 1 734 ? 25.090 23.044 25.578 1.00 91.25 734 GLN A C 1
ATOM 5624 O O . GLN A 1 734 ? 25.891 23.926 25.276 1.00 91.25 734 GLN A O 1
ATOM 5629 N N . LEU A 1 735 ? 25.170 22.359 26.718 1.00 90.62 735 LEU A N 1
ATOM 5630 C CA . LEU A 1 735 ? 26.203 22.551 27.738 1.00 90.62 735 LEU A CA 1
ATOM 5631 C C . LEU A 1 735 ? 27.422 21.645 27.509 1.00 90.62 735 LEU A C 1
ATOM 5633 O O . LEU A 1 735 ? 28.555 22.080 27.687 1.00 90.62 735 LEU A O 1
ATOM 5637 N N . TYR A 1 736 ? 27.189 20.388 27.111 1.00 90.62 736 TYR A N 1
ATOM 5638 C CA . TYR A 1 736 ? 28.238 19.378 26.926 1.00 90.62 736 TYR A CA 1
ATOM 5639 C C . TYR A 1 736 ? 27.961 18.489 25.705 1.00 90.62 736 TYR A C 1
ATOM 5641 O O . TYR A 1 736 ? 26.804 18.265 25.334 1.00 90.62 736 TYR A O 1
ATOM 5649 N N . ASP A 1 737 ? 29.027 17.952 25.108 1.00 89.31 737 ASP A N 1
ATOM 5650 C CA . ASP A 1 737 ? 29.000 16.923 24.061 1.00 89.31 737 ASP A CA 1
ATOM 5651 C C . ASP A 1 737 ? 29.995 15.813 24.423 1.00 89.31 737 ASP A C 1
ATOM 5653 O O . ASP A 1 737 ? 31.157 16.095 24.721 1.00 89.31 737 ASP A O 1
ATOM 5657 N N . PHE A 1 738 ? 29.553 14.558 24.390 1.00 90.56 738 PHE A N 1
ATOM 5658 C CA . PHE A 1 738 ? 30.399 13.384 24.581 1.00 90.56 738 PHE A CA 1
ATOM 5659 C C . PHE A 1 738 ? 30.243 12.478 23.361 1.00 90.56 738 PHE A C 1
ATOM 5661 O O . PHE A 1 738 ? 29.183 11.890 23.139 1.00 90.56 738 PHE A O 1
ATOM 5668 N N . THR A 1 739 ? 31.305 12.354 22.566 1.00 87.06 739 THR A N 1
ATOM 5669 C CA . THR A 1 739 ? 31.286 11.598 21.305 1.00 87.06 739 THR A CA 1
ATOM 5670 C C . THR A 1 739 ? 32.031 10.272 21.449 1.00 87.06 739 THR A C 1
ATOM 5672 O O . THR A 1 739 ? 33.105 10.221 22.049 1.00 87.06 739 THR A O 1
ATOM 5675 N N . SER A 1 740 ? 31.483 9.188 20.892 1.00 79.81 740 SER A N 1
ATOM 5676 C CA . SER A 1 740 ? 32.126 7.867 20.887 1.00 79.81 740 SER A CA 1
ATOM 5677 C C . SER A 1 740 ? 32.217 7.313 19.465 1.00 79.81 740 SER A C 1
ATOM 5679 O O . SER A 1 740 ? 31.231 6.909 18.852 1.00 79.81 740 SER A O 1
ATOM 5681 N N . SER A 1 741 ? 33.430 7.289 18.909 1.00 76.81 741 SER A N 1
ATOM 5682 C CA . SER A 1 741 ? 33.669 6.917 17.508 1.00 76.81 741 SER A CA 1
ATOM 5683 C C . SER A 1 741 ? 33.296 5.469 17.183 1.00 76.81 741 SER A C 1
ATOM 5685 O O . SER A 1 741 ? 32.768 5.214 16.101 1.00 76.81 741 SER A O 1
ATOM 5687 N N . GLU A 1 742 ? 33.555 4.527 18.091 1.00 81.81 742 GLU A N 1
ATOM 5688 C CA . GLU A 1 742 ? 33.453 3.081 17.821 1.00 81.81 742 GLU A CA 1
ATOM 5689 C C . GLU A 1 742 ? 32.144 2.435 18.303 1.00 81.81 742 GLU A C 1
ATOM 5691 O O . GLU A 1 742 ? 31.776 1.368 17.818 1.00 81.81 742 GLU A O 1
ATOM 5696 N N . ASP A 1 743 ? 31.418 3.083 19.214 1.00 86.31 743 ASP A N 1
ATOM 5697 C CA . ASP A 1 743 ? 30.319 2.486 19.983 1.00 86.31 743 ASP A CA 1
ATOM 5698 C C . ASP A 1 743 ? 29.167 3.491 20.125 1.00 86.31 743 ASP A C 1
ATOM 5700 O O . ASP A 1 743 ? 29.405 4.662 20.416 1.00 86.31 743 ASP A O 1
ATOM 5704 N N . ALA A 1 744 ? 27.922 3.070 19.890 1.00 90.12 744 ALA A N 1
ATOM 5705 C CA . ALA A 1 744 ? 26.763 3.962 19.916 1.00 90.12 744 ALA A CA 1
ATOM 5706 C C . ALA A 1 744 ? 26.097 3.985 21.309 1.00 90.12 744 ALA A C 1
ATOM 5708 O O . ALA A 1 744 ? 25.829 2.915 21.863 1.00 90.12 744 ALA A O 1
ATOM 5709 N N . PRO A 1 745 ? 25.784 5.163 21.879 1.00 93.06 745 PRO A N 1
ATOM 5710 C CA . PRO A 1 745 ? 24.989 5.270 23.096 1.00 93.06 745 PRO A CA 1
ATOM 5711 C C . PRO A 1 745 ? 23.518 4.944 22.793 1.00 93.06 745 PRO A C 1
ATOM 5713 O O . PRO A 1 745 ? 23.011 5.253 21.715 1.00 93.06 745 PRO A O 1
ATOM 5716 N N . CYS A 1 746 ? 22.824 4.300 23.731 1.00 89.75 746 CYS A N 1
ATOM 5717 C CA . CYS A 1 746 ? 21.464 3.786 23.510 1.00 89.75 746 CYS A CA 1
ATOM 5718 C C . CYS A 1 746 ? 20.516 3.914 24.714 1.00 89.75 746 CYS A C 1
ATOM 5720 O O . CYS A 1 746 ? 19.306 3.969 24.516 1.00 89.75 746 CYS A O 1
ATOM 5722 N N . ALA A 1 747 ? 21.037 4.054 25.937 1.00 90.94 747 ALA A N 1
ATOM 5723 C CA . ALA A 1 747 ? 20.247 4.367 27.131 1.00 90.94 747 ALA A CA 1
ATOM 5724 C C . ALA A 1 747 ? 20.982 5.392 28.010 1.00 90.94 747 ALA A C 1
ATOM 5726 O O . ALA A 1 747 ? 22.215 5.418 28.022 1.00 90.94 747 ALA A O 1
ATOM 5727 N N . VAL A 1 748 ? 20.254 6.228 28.756 1.00 93.69 748 VAL A N 1
ATOM 5728 C CA . VAL A 1 748 ? 20.833 7.263 29.633 1.00 93.69 748 VAL A CA 1
ATOM 5729 C C . VAL A 1 748 ? 19.970 7.493 30.875 1.00 93.69 748 VAL A C 1
ATOM 5731 O O . VAL A 1 748 ? 18.749 7.453 30.789 1.00 93.69 748 VAL A O 1
ATOM 5734 N N . THR A 1 749 ? 20.597 7.741 32.028 1.00 92.69 749 THR A N 1
ATOM 5735 C CA . THR A 1 749 ? 19.922 8.203 33.255 1.00 92.69 749 THR A CA 1
ATOM 5736 C C . THR A 1 749 ? 20.848 9.094 34.079 1.00 92.69 749 THR A C 1
ATOM 5738 O O . THR A 1 749 ? 22.050 8.844 34.163 1.00 92.69 749 THR A O 1
ATOM 5741 N N . PHE A 1 750 ? 20.297 10.109 34.742 1.00 92.69 750 PHE A N 1
ATOM 5742 C CA . PHE A 1 750 ? 21.028 10.875 35.754 1.00 92.69 750 PHE A CA 1
ATOM 5743 C C . PHE A 1 750 ? 21.103 10.130 37.092 1.00 92.69 750 PHE A C 1
ATOM 5745 O O . PHE A 1 750 ? 20.270 9.273 37.395 1.00 92.69 750 PHE A O 1
ATOM 5752 N N . HIS A 1 751 ? 22.084 10.498 37.917 1.00 91.38 751 HIS A N 1
ATOM 5753 C CA . HIS A 1 751 ? 22.046 10.259 39.356 1.00 91.38 751 HIS A CA 1
ATOM 5754 C C . HIS A 1 751 ? 21.172 11.343 40.022 1.00 91.38 751 HIS A C 1
ATOM 5756 O O . HIS A 1 751 ? 21.412 12.525 39.784 1.00 91.38 751 HIS A O 1
ATOM 5762 N N . PRO A 1 752 ? 20.200 11.017 40.895 1.00 85.75 752 PRO A N 1
ATOM 5763 C CA . PRO A 1 752 ? 19.196 11.989 41.363 1.00 85.75 752 PRO A CA 1
ATOM 5764 C C . PRO A 1 752 ? 19.749 13.114 42.263 1.00 85.75 752 PRO A C 1
ATOM 5766 O O . PRO A 1 752 ? 19.055 14.090 42.547 1.00 85.75 752 PRO A O 1
ATOM 5769 N N . THR A 1 753 ? 20.985 12.981 42.757 1.00 82.19 753 THR A N 1
ATOM 5770 C CA . THR A 1 753 ? 21.589 13.899 43.747 1.00 82.19 753 THR A CA 1
ATOM 5771 C C . THR A 1 753 ? 23.058 14.265 43.495 1.00 82.19 753 THR A C 1
ATOM 5773 O O . THR A 1 753 ? 23.647 14.970 44.313 1.00 82.19 753 THR A O 1
ATOM 5776 N N . ARG A 1 754 ? 23.669 13.796 42.396 1.00 86.88 754 ARG A N 1
ATOM 5777 C CA . ARG A 1 754 ? 25.077 14.071 42.032 1.00 86.88 754 ARG A CA 1
ATOM 5778 C C . ARG A 1 754 ? 25.125 14.546 40.572 1.00 86.88 754 ARG A C 1
ATOM 5780 O O . ARG A 1 754 ? 24.336 14.029 39.785 1.00 86.88 754 ARG A O 1
ATOM 5787 N N . PRO A 1 755 ? 26.051 15.445 40.190 1.00 88.31 755 PRO A N 1
ATOM 5788 C CA . PRO A 1 755 ? 26.217 15.954 38.822 1.00 88.31 755 PRO A CA 1
ATOM 5789 C C . PRO A 1 755 ? 26.918 14.930 37.914 1.00 88.31 755 PRO A C 1
ATOM 5791 O O . PRO A 1 755 ? 27.978 15.168 37.334 1.00 88.31 755 PRO A O 1
ATOM 5794 N N . THR A 1 756 ? 26.332 13.740 37.850 1.00 90.38 756 THR A N 1
ATOM 5795 C CA . THR A 1 756 ? 26.866 12.556 37.184 1.00 90.38 756 THR A CA 1
ATOM 5796 C C . THR A 1 756 ? 25.737 11.827 36.477 1.00 90.38 756 THR A C 1
ATOM 5798 O O . THR A 1 756 ? 24.676 11.615 37.074 1.00 90.38 756 THR A O 1
ATOM 5801 N N . PHE A 1 757 ? 25.970 11.389 35.244 1.00 93.06 757 PHE A N 1
ATOM 5802 C CA . PHE A 1 757 ? 25.026 10.561 34.497 1.00 93.06 757 PHE A CA 1
ATOM 5803 C C . PHE A 1 757 ? 25.652 9.219 34.121 1.00 93.06 757 PHE A C 1
ATOM 5805 O O . PHE A 1 757 ? 26.873 9.058 34.096 1.00 93.06 757 PHE A O 1
ATOM 5812 N N . PHE A 1 758 ? 24.793 8.250 33.832 1.00 93.56 758 PHE A N 1
ATOM 5813 C CA . PHE A 1 758 ? 25.154 6.924 33.356 1.00 93.56 758 PHE A CA 1
ATOM 5814 C C . PHE A 1 758 ? 24.630 6.759 31.935 1.00 93.56 758 PHE A C 1
ATOM 5816 O O . PHE A 1 758 ? 23.498 7.150 31.647 1.00 93.56 758 PHE A O 1
ATOM 5823 N N . CYS A 1 759 ? 25.430 6.160 31.058 1.00 93.94 759 CYS A N 1
ATOM 5824 C CA . CYS A 1 759 ? 25.043 5.856 29.688 1.00 93.94 759 CYS A CA 1
ATOM 5825 C C . CYS A 1 759 ? 25.362 4.396 29.347 1.00 93.94 759 CYS A C 1
ATOM 5827 O O . CYS A 1 759 ? 26.453 3.900 29.635 1.00 93.94 759 CYS A O 1
ATOM 5829 N N . GLY A 1 760 ? 24.388 3.709 28.753 1.00 92.81 760 GLY A N 1
ATOM 5830 C CA . GLY A 1 760 ? 24.509 2.355 28.225 1.00 92.81 760 GLY A CA 1
ATOM 5831 C C . GLY A 1 760 ? 24.735 2.377 26.718 1.00 92.81 760 GLY A C 1
ATOM 5832 O O . GLY A 1 760 ? 24.138 3.193 26.010 1.00 92.81 760 GLY A O 1
ATOM 5833 N N . PHE A 1 761 ? 25.582 1.474 26.228 1.00 93.31 761 PHE A N 1
ATOM 5834 C CA . PHE A 1 761 ? 26.069 1.472 24.851 1.00 93.31 761 PHE A CA 1
ATOM 5835 C C . PHE A 1 761 ? 25.770 0.172 24.090 1.00 93.31 761 PHE A C 1
ATOM 5837 O O . PHE A 1 761 ? 25.467 -0.876 24.669 1.00 93.31 761 PHE A O 1
ATOM 5844 N N . SER A 1 762 ? 25.881 0.246 22.762 1.00 91.25 762 SER A N 1
ATOM 5845 C CA . SER A 1 762 ? 25.618 -0.845 21.820 1.00 91.25 762 SER A CA 1
ATOM 5846 C C . SER A 1 762 ? 26.531 -2.064 22.006 1.00 91.25 762 SER A C 1
ATOM 5848 O O . SER A 1 762 ? 26.107 -3.192 21.760 1.00 91.25 762 SER A O 1
ATOM 5850 N N . SER A 1 763 ? 27.747 -1.849 22.510 1.00 90.00 763 SER A N 1
ATOM 5851 C CA . SER A 1 763 ? 28.701 -2.890 22.912 1.00 90.00 763 SER A CA 1
ATOM 5852 C C . SER A 1 763 ? 28.269 -3.723 24.129 1.00 90.00 763 SER A C 1
ATOM 5854 O O . SER A 1 763 ? 28.775 -4.827 24.322 1.00 90.00 763 SER A O 1
ATOM 5856 N N . GLY A 1 764 ? 27.361 -3.204 24.965 1.00 89.38 764 GLY A N 1
ATOM 5857 C CA . GLY A 1 764 ? 27.101 -3.713 26.316 1.00 89.38 764 GLY A CA 1
ATOM 5858 C C . GLY A 1 764 ? 27.911 -3.021 27.422 1.00 89.38 764 GLY A C 1
ATOM 5859 O O . GLY A 1 764 ? 27.759 -3.369 28.596 1.00 89.38 764 GLY A O 1
ATOM 5860 N N . ALA A 1 765 ? 28.743 -2.028 27.087 1.00 93.00 765 ALA A N 1
ATOM 5861 C CA . ALA A 1 765 ? 29.369 -1.158 28.077 1.00 93.00 765 ALA A CA 1
ATOM 5862 C C . ALA A 1 765 ? 28.335 -0.246 28.764 1.00 93.00 765 ALA A C 1
ATOM 5864 O O . ALA A 1 765 ? 27.435 0.303 28.123 1.00 93.00 765 ALA A O 1
ATOM 5865 N N . VAL A 1 766 ? 28.506 -0.037 30.070 1.00 93.88 766 VAL A N 1
ATOM 5866 C CA . VAL A 1 766 ? 27.833 1.012 30.850 1.00 93.88 766 VAL A CA 1
ATOM 5867 C C . VAL A 1 766 ? 28.912 1.941 31.400 1.00 93.88 766 VAL A C 1
ATOM 5869 O O . VAL A 1 766 ? 29.790 1.493 32.135 1.00 93.88 766 VAL A O 1
ATOM 5872 N N . ARG A 1 767 ? 28.869 3.223 31.028 1.00 93.00 767 ARG A N 1
ATOM 5873 C CA . ARG A 1 767 ? 29.843 4.250 31.437 1.00 93.00 767 ARG A CA 1
ATOM 5874 C C . ARG A 1 767 ? 29.180 5.264 32.365 1.00 93.00 767 ARG A C 1
ATOM 5876 O O . ARG A 1 767 ? 28.043 5.666 32.112 1.00 93.00 767 ARG A O 1
ATOM 5883 N N . SER A 1 768 ? 29.882 5.698 33.407 1.00 92.19 768 SER A N 1
ATOM 5884 C CA . SER A 1 768 ? 29.492 6.850 34.225 1.00 92.19 768 SER A CA 1
ATOM 5885 C C . SER A 1 768 ? 30.343 8.068 33.875 1.00 92.19 768 SER A C 1
ATOM 5887 O O . SER A 1 768 ? 31.537 7.948 33.607 1.00 92.19 768 SER A O 1
ATOM 5889 N N . PHE A 1 769 ? 29.722 9.242 33.872 1.00 92.06 769 PHE A N 1
ATOM 5890 C CA . PHE A 1 769 ? 30.329 10.507 33.463 1.00 92.06 769 PHE A CA 1
ATOM 5891 C C . PHE A 1 769 ? 30.191 11.554 34.567 1.00 92.06 769 PHE A C 1
ATOM 5893 O O . PHE A 1 769 ? 29.179 11.587 35.272 1.00 92.06 769 PHE A O 1
ATOM 5900 N N . SER A 1 770 ? 31.181 12.438 34.678 1.00 89.69 770 SER A N 1
ATOM 5901 C CA . SER A 1 770 ? 31.114 13.655 35.493 1.00 89.69 770 SER A CA 1
ATOM 5902 C C . SER A 1 770 ? 30.780 14.854 34.613 1.00 89.69 770 SER A C 1
ATOM 5904 O O . SER A 1 770 ? 31.487 15.107 33.640 1.00 89.69 770 SER A O 1
ATOM 5906 N N . LEU A 1 771 ? 29.753 15.632 34.968 1.00 88.69 771 LEU A N 1
ATOM 5907 C CA . LEU A 1 771 ? 29.514 16.929 34.323 1.00 88.69 771 LEU A CA 1
ATOM 5908 C C . LEU A 1 771 ? 30.585 17.955 34.722 1.00 88.69 771 LEU A C 1
ATOM 5910 O O . LEU A 1 771 ? 31.010 18.772 33.914 1.00 88.69 771 LEU A O 1
ATOM 5914 N N . GLU A 1 772 ? 31.048 17.908 35.971 1.00 86.56 772 GLU A N 1
ATOM 5915 C CA . GLU A 1 772 ? 31.947 18.928 36.530 1.00 86.56 772 GLU A CA 1
ATOM 5916 C C . GLU A 1 772 ? 33.403 18.752 36.074 1.00 86.56 772 GLU A C 1
ATOM 5918 O O . GLU A 1 772 ? 34.141 19.731 36.018 1.00 86.56 772 GLU A O 1
ATOM 5923 N N . ALA A 1 773 ? 33.794 17.534 35.681 1.00 84.88 773 ALA A N 1
ATOM 5924 C CA . ALA A 1 773 ? 35.096 17.239 35.070 1.00 84.88 773 ALA A CA 1
ATOM 5925 C C . ALA A 1 773 ? 35.023 16.952 33.553 1.00 84.88 773 ALA A C 1
ATOM 5927 O O . ALA A 1 773 ? 36.061 16.818 32.913 1.00 84.88 773 ALA A O 1
ATOM 5928 N N . ALA A 1 774 ? 33.817 16.865 32.975 1.00 86.94 774 ALA A N 1
ATOM 5929 C CA . ALA A 1 774 ? 33.566 16.526 31.568 1.00 86.94 774 ALA A CA 1
ATOM 5930 C C . ALA A 1 774 ? 34.268 15.234 31.080 1.00 86.94 774 ALA A C 1
ATOM 5932 O O . ALA A 1 774 ? 34.655 15.123 29.917 1.00 86.94 774 ALA A O 1
ATOM 5933 N N . GLU A 1 775 ? 34.398 14.231 31.955 1.00 84.88 775 GLU A N 1
ATOM 5934 C CA . GLU A 1 775 ? 35.135 12.985 31.696 1.00 84.88 775 GLU A CA 1
ATOM 5935 C C . GLU A 1 775 ? 34.329 11.718 32.036 1.00 84.88 775 GLU A C 1
ATOM 5937 O O . GLU A 1 775 ? 33.341 11.759 32.780 1.00 84.88 775 GLU A O 1
ATOM 5942 N N . VAL A 1 776 ? 34.780 10.572 31.509 1.00 86.81 776 VAL A N 1
ATOM 5943 C CA . VAL A 1 776 ? 34.317 9.237 31.923 1.00 86.81 776 VAL A CA 1
ATOM 5944 C C . VAL A 1 776 ? 34.975 8.884 33.256 1.00 86.81 776 VAL A C 1
ATOM 5946 O O . VAL A 1 776 ? 36.195 8.780 33.335 1.00 86.81 776 VAL A O 1
ATOM 5949 N N . LEU A 1 777 ? 34.167 8.649 34.288 1.00 88.69 777 LEU A N 1
ATOM 5950 C CA . LEU A 1 777 ? 34.636 8.242 35.614 1.00 88.69 777 LEU A CA 1
ATOM 5951 C C . LEU A 1 777 ? 34.951 6.742 35.672 1.00 88.69 777 LEU A C 1
ATOM 5953 O O . LEU A 1 777 ? 35.982 6.344 36.210 1.00 88.69 777 LEU A O 1
ATOM 5957 N N . VAL A 1 778 ? 34.040 5.901 35.166 1.00 89.69 778 VAL A N 1
ATOM 5958 C CA . VAL A 1 778 ? 34.139 4.431 35.215 1.00 89.69 778 VAL A CA 1
ATOM 5959 C C . VAL A 1 778 ? 33.442 3.810 34.002 1.00 89.69 778 VAL A C 1
ATOM 5961 O O . VAL A 1 778 ? 32.422 4.317 33.537 1.00 89.69 778 VAL A O 1
ATOM 5964 N N . GLU A 1 779 ? 33.954 2.673 33.526 1.00 91.31 779 GLU A N 1
ATOM 5965 C CA . GLU A 1 779 ? 33.308 1.816 32.528 1.00 91.31 779 GLU A CA 1
ATOM 5966 C C . GLU A 1 779 ? 33.119 0.386 33.066 1.00 91.31 779 GLU A C 1
ATOM 5968 O O . GLU A 1 779 ? 34.024 -0.194 33.670 1.00 91.31 779 GLU A O 1
ATOM 5973 N N . HIS A 1 780 ? 31.942 -0.197 32.825 1.00 91.56 780 HIS A N 1
ATOM 5974 C CA . HIS A 1 780 ? 31.592 -1.567 33.194 1.00 91.56 780 HIS A CA 1
ATOM 5975 C C . HIS A 1 780 ? 31.132 -2.366 31.967 1.00 91.56 780 HIS A C 1
ATOM 5977 O O . HIS A 1 780 ? 30.067 -2.112 31.407 1.00 91.56 780 HIS A O 1
ATOM 5983 N N . THR A 1 781 ? 31.889 -3.395 31.594 1.00 90.56 781 THR A N 1
ATOM 5984 C CA . THR A 1 781 ? 31.638 -4.276 30.435 1.00 90.56 781 THR A CA 1
ATOM 5985 C C . THR A 1 781 ? 31.006 -5.612 30.850 1.00 90.56 781 THR A C 1
ATOM 5987 O O . THR A 1 781 ? 31.469 -6.697 30.504 1.00 90.56 781 THR A O 1
ATOM 5990 N N . CYS A 1 782 ? 29.946 -5.537 31.659 1.00 84.88 782 CYS A N 1
ATOM 5991 C CA . CYS A 1 782 ? 29.275 -6.711 32.234 1.00 84.88 782 CYS A CA 1
ATOM 5992 C C . CYS A 1 782 ? 28.200 -7.350 31.330 1.00 84.88 782 CYS A C 1
ATOM 5994 O O . CYS A 1 782 ? 27.843 -8.509 31.548 1.00 84.88 782 CYS A O 1
ATOM 5996 N N . HIS A 1 783 ? 27.718 -6.638 30.306 1.00 89.69 783 HIS A N 1
ATOM 5997 C CA . HIS A 1 783 ? 26.793 -7.168 29.302 1.00 89.69 783 HIS A CA 1
ATOM 5998 C C . HIS A 1 783 ? 27.527 -7.556 28.008 1.00 89.69 783 HIS A C 1
ATOM 6000 O O . HIS A 1 783 ? 28.621 -7.074 27.729 1.00 89.69 783 HIS A O 1
ATOM 6006 N N . ARG A 1 784 ? 26.918 -8.445 27.210 1.00 85.25 784 ARG A N 1
ATOM 6007 C CA . ARG A 1 784 ? 27.490 -9.003 25.962 1.00 85.25 784 ARG A CA 1
ATOM 6008 C C . ARG A 1 784 ? 26.779 -8.549 24.678 1.00 85.25 784 ARG A C 1
ATOM 6010 O O . ARG A 1 784 ? 27.023 -9.093 23.603 1.00 85.25 784 ARG A O 1
ATOM 6017 N N . GLY A 1 785 ? 25.889 -7.571 24.799 1.00 86.75 785 GLY A N 1
ATOM 6018 C CA . GLY A 1 785 ? 25.130 -6.957 23.715 1.00 86.75 785 GLY A CA 1
ATOM 6019 C C . GLY A 1 785 ? 24.496 -5.652 24.191 1.00 86.75 785 GLY A C 1
ATOM 6020 O O . GLY A 1 785 ? 24.559 -5.341 25.383 1.00 86.75 785 GLY A O 1
ATOM 6021 N N . ALA A 1 786 ? 23.879 -4.910 23.272 1.00 89.44 786 ALA A N 1
ATOM 6022 C CA . ALA A 1 786 ? 23.368 -3.561 23.510 1.00 89.44 786 ALA A CA 1
ATOM 6023 C C . ALA A 1 786 ? 22.509 -3.445 24.780 1.00 89.44 786 ALA A C 1
ATOM 6025 O O . ALA A 1 786 ? 21.636 -4.292 25.025 1.00 89.44 786 ALA A O 1
ATOM 6026 N N . VAL A 1 787 ? 22.761 -2.385 25.554 1.00 91.25 787 VAL A N 1
ATOM 6027 C CA . VAL A 1 787 ? 22.009 -2.035 26.766 1.00 91.25 787 VAL A CA 1
ATOM 6028 C C . VAL A 1 787 ? 20.618 -1.534 26.368 1.00 91.25 787 VAL A C 1
ATOM 6030 O O . VAL A 1 787 ? 20.485 -0.514 25.704 1.00 91.25 787 VAL A O 1
ATOM 6033 N N . THR A 1 788 ? 19.568 -2.253 26.756 1.00 86.62 788 THR A N 1
ATOM 6034 C CA . THR A 1 788 ? 18.182 -1.982 26.328 1.00 86.62 788 THR A CA 1
ATOM 6035 C C . THR A 1 788 ? 17.454 -0.960 27.192 1.00 86.62 788 THR A C 1
ATOM 6037 O O . THR A 1 788 ? 16.502 -0.349 26.729 1.00 86.62 788 THR A O 1
ATOM 6040 N N . GLY A 1 789 ? 17.894 -0.762 28.434 1.00 87.56 789 GLY A N 1
ATOM 6041 C CA . GLY A 1 789 ? 17.270 0.150 29.391 1.00 87.56 789 GLY A CA 1
ATOM 6042 C C . GLY A 1 789 ? 18.130 0.294 30.641 1.00 87.56 789 GLY A C 1
ATOM 6043 O O . GLY A 1 789 ? 18.812 -0.657 31.033 1.00 87.56 789 GLY A O 1
ATOM 6044 N N . LEU A 1 790 ? 18.119 1.486 31.239 1.00 91.38 790 LEU A N 1
ATOM 6045 C CA . LEU A 1 790 ? 19.040 1.916 32.292 1.00 91.38 790 LEU A CA 1
ATOM 6046 C C . LEU A 1 790 ? 18.295 2.854 33.254 1.00 91.38 790 LEU A C 1
ATOM 6048 O O . LEU A 1 790 ? 17.785 3.878 32.815 1.00 91.38 790 LEU A O 1
ATOM 6052 N N . THR A 1 791 ? 18.218 2.521 34.545 1.00 91.50 791 THR A N 1
ATOM 6053 C CA . THR A 1 791 ? 17.433 3.295 35.528 1.00 91.50 791 THR A CA 1
ATOM 6054 C C . THR A 1 791 ? 18.068 3.278 36.916 1.00 91.50 791 THR A C 1
ATOM 6056 O O . THR A 1 791 ? 18.555 2.245 37.375 1.00 91.50 791 THR A O 1
ATOM 6059 N N . ALA A 1 792 ? 18.043 4.418 37.609 1.00 91.38 792 ALA A N 1
ATOM 6060 C CA . ALA A 1 792 ? 18.493 4.552 38.996 1.00 91.38 792 ALA A CA 1
ATOM 6061 C C . ALA A 1 792 ? 17.308 4.519 39.980 1.00 91.38 792 ALA A C 1
ATOM 6063 O O . ALA A 1 792 ? 16.177 4.836 39.610 1.00 91.38 792 ALA A O 1
ATOM 6064 N N . THR A 1 793 ? 17.549 4.162 41.245 1.00 92.31 793 THR A N 1
ATOM 6065 C CA . THR A 1 793 ? 16.553 4.364 42.310 1.00 92.31 793 THR A CA 1
ATOM 6066 C C . THR A 1 793 ? 16.417 5.854 42.650 1.00 92.31 793 THR A C 1
ATOM 6068 O O . THR A 1 793 ? 17.423 6.568 42.633 1.00 92.31 793 THR A O 1
ATOM 6071 N N . PRO A 1 794 ? 15.220 6.345 43.037 1.00 87.19 794 PRO A N 1
ATOM 6072 C CA . PRO A 1 794 ? 15.023 7.753 43.408 1.00 87.19 794 PRO A CA 1
ATOM 6073 C C . PRO A 1 794 ? 15.904 8.244 44.571 1.00 87.19 794 PRO A C 1
ATOM 6075 O O . PRO A 1 794 ? 16.194 9.433 44.668 1.00 87.19 794 PRO A O 1
ATOM 6078 N N . ASP A 1 795 ? 16.369 7.340 45.441 1.00 86.38 795 ASP A N 1
ATOM 6079 C CA . ASP A 1 795 ? 17.298 7.650 46.536 1.00 86.38 795 ASP A CA 1
ATOM 6080 C C . ASP A 1 795 ? 18.785 7.664 46.122 1.00 86.38 795 ASP A C 1
ATOM 6082 O O . ASP A 1 795 ? 19.647 7.973 46.947 1.00 86.38 795 ASP A O 1
ATOM 6086 N N . GLY A 1 796 ? 19.099 7.329 44.865 1.00 87.00 796 GLY A N 1
ATOM 6087 C CA . GLY A 1 796 ? 20.461 7.282 44.333 1.00 87.00 796 GLY A CA 1
ATOM 6088 C C . GLY A 1 796 ? 21.341 6.187 44.941 1.00 87.00 796 GLY A C 1
ATOM 6089 O O . GLY A 1 796 ? 22.559 6.335 44.955 1.00 87.00 796 GLY A O 1
ATOM 6090 N N . ARG A 1 797 ? 20.768 5.106 45.490 1.00 89.38 797 ARG A N 1
ATOM 6091 C CA . ARG A 1 797 ? 21.549 3.993 46.065 1.00 89.38 797 ARG A CA 1
ATOM 6092 C C . ARG A 1 797 ? 21.842 2.852 45.101 1.00 89.38 797 ARG A C 1
ATOM 6094 O O . ARG A 1 797 ? 22.856 2.182 45.295 1.00 89.38 797 ARG A O 1
ATOM 6101 N N . LEU A 1 798 ? 20.987 2.617 44.109 1.00 92.75 798 LEU A N 1
ATOM 6102 C CA . LEU A 1 798 ? 21.136 1.525 43.149 1.00 92.75 798 LEU A CA 1
ATOM 6103 C C . LEU A 1 798 ? 20.936 2.024 41.716 1.00 92.75 798 LEU A C 1
ATOM 6105 O O . LEU A 1 798 ? 20.098 2.886 41.455 1.00 92.75 798 LEU A O 1
ATOM 6109 N N . LEU A 1 799 ? 21.674 1.417 40.794 1.00 93.44 799 LEU A N 1
ATOM 6110 C CA . LEU A 1 799 ? 21.477 1.518 39.348 1.00 93.44 799 LEU A CA 1
ATOM 6111 C C . LEU A 1 799 ? 21.157 0.118 38.815 1.00 93.44 799 LEU A C 1
ATOM 6113 O O . LEU A 1 799 ? 21.710 -0.870 39.306 1.00 93.44 799 LEU A O 1
ATOM 6117 N N . PHE A 1 800 ? 20.297 0.040 37.803 1.00 93.62 800 PHE A N 1
ATOM 6118 C CA . PHE A 1 800 ? 19.978 -1.188 37.079 1.00 93.62 800 PHE A CA 1
ATOM 6119 C C . PHE A 1 800 ? 20.155 -0.984 35.578 1.00 93.62 800 PHE A C 1
ATOM 6121 O O . PHE A 1 800 ? 19.745 0.047 35.041 1.00 93.62 800 PHE A O 1
ATOM 6128 N N . SER A 1 801 ? 20.705 -1.988 34.899 1.00 92.88 801 SER A N 1
ATOM 6129 C CA . SER A 1 801 ? 20.805 -2.034 33.438 1.00 92.88 801 SER A CA 1
ATOM 6130 C C . SER A 1 801 ? 20.328 -3.375 32.895 1.00 92.88 801 SER A C 1
ATOM 6132 O O . SER A 1 801 ? 20.588 -4.431 33.470 1.00 92.88 801 SER A O 1
ATOM 6134 N N . SER A 1 802 ? 19.631 -3.323 31.765 1.00 91.50 802 SER A N 1
ATOM 6135 C CA . SER A 1 802 ? 19.160 -4.489 31.014 1.00 91.50 802 SER A CA 1
ATOM 6136 C C . SER A 1 802 ? 19.890 -4.604 29.678 1.00 91.50 802 SER A C 1
ATOM 6138 O O . SER A 1 802 ? 20.368 -3.608 29.137 1.00 91.50 802 SER A O 1
ATOM 6140 N N . CYS A 1 803 ? 19.966 -5.814 29.134 1.00 89.12 803 CYS A N 1
ATOM 6141 C CA . CYS A 1 803 ? 20.648 -6.113 27.882 1.00 89.12 803 CYS A CA 1
ATOM 6142 C C . CYS A 1 803 ? 19.744 -6.897 26.925 1.00 89.12 803 CYS A C 1
ATOM 6144 O O . CYS A 1 803 ? 19.019 -7.801 27.337 1.00 89.12 803 CYS A O 1
ATOM 6146 N N . SER A 1 804 ? 19.897 -6.627 25.629 1.00 88.31 804 SER A N 1
ATOM 6147 C CA . SER A 1 804 ? 19.264 -7.340 24.503 1.00 88.31 804 SER A CA 1
ATOM 6148 C C . SER A 1 804 ? 19.483 -8.865 24.482 1.00 88.31 804 SER A C 1
ATOM 6150 O O . SER A 1 804 ? 18.705 -9.581 23.857 1.00 88.31 804 SER A O 1
ATOM 6152 N N . GLN A 1 805 ? 20.494 -9.378 25.195 1.00 86.44 805 GLN A N 1
ATOM 6153 C CA . GLN A 1 805 ? 20.741 -10.814 25.423 1.00 86.44 805 GLN A CA 1
ATOM 6154 C C . GLN A 1 805 ? 20.186 -11.319 26.775 1.00 86.44 805 GLN A C 1
ATOM 6156 O O . GLN A 1 805 ? 20.677 -12.297 27.328 1.00 86.44 805 GLN A O 1
ATOM 6161 N N . GLY A 1 806 ? 19.202 -10.628 27.354 1.00 87.00 806 GLY A N 1
ATOM 6162 C CA . GLY A 1 806 ? 18.425 -11.080 28.514 1.00 87.00 806 GLY A CA 1
ATOM 6163 C C . GLY A 1 806 ? 19.066 -10.917 29.899 1.00 87.00 806 GLY A C 1
ATOM 6164 O O . GLY A 1 806 ? 18.455 -11.281 30.905 1.00 87.00 806 GLY A O 1
ATOM 6165 N N . SER A 1 807 ? 20.272 -10.349 29.994 1.00 90.06 807 SER A N 1
ATOM 6166 C CA . SER A 1 807 ? 20.932 -10.112 31.288 1.00 90.06 807 SER A CA 1
ATOM 6167 C C . SER A 1 807 ? 20.493 -8.805 31.963 1.00 90.06 807 SER A C 1
ATOM 6169 O O . SER A 1 807 ? 20.356 -7.771 31.309 1.00 90.06 807 SER A O 1
ATOM 6171 N N . LEU A 1 808 ? 20.327 -8.855 33.287 1.00 92.56 808 LEU A N 1
ATOM 6172 C CA . LEU A 1 808 ? 20.036 -7.729 34.179 1.00 92.56 808 LEU A CA 1
ATOM 6173 C C . LEU A 1 808 ? 21.215 -7.540 35.146 1.00 92.56 808 LEU A C 1
ATOM 6175 O O . LEU A 1 808 ? 21.620 -8.496 35.808 1.00 92.56 808 LEU A O 1
ATOM 6179 N N . ALA A 1 809 ? 21.757 -6.329 35.260 1.00 92.88 809 ALA A N 1
ATOM 6180 C CA . ALA A 1 809 ? 22.805 -5.990 36.224 1.00 92.88 809 ALA A CA 1
ATOM 6181 C C . ALA A 1 809 ? 22.316 -4.962 37.255 1.00 92.88 809 ALA A C 1
ATOM 6183 O O . ALA A 1 809 ? 21.441 -4.144 36.975 1.00 92.88 809 ALA A O 1
ATOM 6184 N N . GLN A 1 810 ? 22.894 -5.027 38.456 1.00 94.38 810 GLN A N 1
ATOM 6185 C CA . GLN A 1 810 ? 22.621 -4.155 39.599 1.00 94.38 810 GLN A CA 1
ATOM 6186 C C . GLN A 1 810 ? 23.949 -3.599 40.123 1.00 94.38 810 GLN A C 1
ATOM 6188 O O . GLN A 1 810 ? 24.875 -4.371 40.381 1.00 94.38 810 GLN A O 1
ATOM 6193 N N . TYR A 1 811 ? 24.029 -2.287 40.341 1.00 93.06 811 TYR A N 1
ATOM 6194 C CA . TYR A 1 811 ? 25.226 -1.588 40.827 1.00 93.06 811 TYR A CA 1
ATOM 6195 C C . TYR A 1 811 ? 24.947 -0.851 42.141 1.00 93.06 811 TYR A C 1
ATOM 6197 O O . TYR A 1 811 ? 23.826 -0.402 42.383 1.00 93.06 811 TYR A O 1
ATOM 6205 N N . SER A 1 812 ? 25.979 -0.691 42.970 1.00 91.00 812 SER A N 1
ATOM 6206 C CA . SER A 1 812 ? 25.973 0.179 44.149 1.00 91.00 812 SER A CA 1
ATOM 6207 C C . SER A 1 812 ? 26.296 1.612 43.742 1.00 91.00 812 SER A C 1
ATOM 6209 O O . SER A 1 812 ? 27.360 1.863 43.181 1.00 91.00 812 SER A O 1
ATOM 6211 N N . CYS A 1 813 ? 25.430 2.564 44.085 1.00 84.94 813 CYS A N 1
ATOM 6212 C CA . CYS A 1 813 ? 25.678 3.994 43.878 1.00 84.94 813 CYS A CA 1
ATOM 6213 C C . CYS A 1 813 ? 26.206 4.726 45.123 1.00 84.94 813 CYS A C 1
ATOM 6215 O O . CYS A 1 813 ? 26.447 5.935 45.079 1.00 84.94 813 CYS A O 1
ATOM 6217 N N . ALA A 1 814 ? 26.457 4.004 46.222 1.00 80.12 814 ALA A N 1
ATOM 6218 C CA . ALA A 1 814 ? 27.084 4.575 47.412 1.00 80.12 814 ALA A CA 1
ATOM 6219 C C . ALA A 1 814 ? 28.474 5.158 47.092 1.00 80.12 814 ALA A C 1
ATOM 6221 O O . ALA A 1 814 ? 28.722 6.342 47.341 1.00 80.12 814 ALA A O 1
ATOM 6222 N N . ASP A 1 815 ? 29.334 4.349 46.474 1.00 77.12 815 ASP A N 1
ATOM 6223 C CA . ASP A 1 815 ? 30.740 4.655 46.206 1.00 77.12 815 ASP A CA 1
ATOM 6224 C C . ASP A 1 815 ? 30.956 5.207 44.783 1.00 77.12 815 ASP A C 1
ATOM 6226 O O . ASP A 1 815 ? 30.286 4.766 43.847 1.00 77.12 815 ASP A O 1
ATOM 6230 N N . PRO A 1 816 ? 31.928 6.115 44.565 1.00 72.44 816 PRO A N 1
ATOM 6231 C CA . PRO A 1 816 ? 32.200 6.708 43.248 1.00 72.44 816 PRO A CA 1
ATOM 6232 C C . PRO A 1 816 ? 32.810 5.730 42.224 1.00 72.44 816 PRO A C 1
ATOM 6234 O O . PRO A 1 816 ? 33.037 6.117 41.082 1.00 72.44 816 PRO A O 1
ATOM 6237 N N . GLN A 1 817 ? 33.081 4.478 42.615 1.00 78.69 817 GLN A N 1
ATOM 6238 C CA . GLN A 1 817 ? 33.503 3.395 41.715 1.00 78.69 817 GLN A CA 1
ATOM 6239 C C . GLN A 1 817 ? 32.340 2.499 41.240 1.00 78.69 817 GLN A C 1
ATOM 6241 O O . GLN A 1 817 ? 32.578 1.522 40.530 1.00 78.69 817 GLN A O 1
ATOM 6246 N N . TRP A 1 818 ? 31.098 2.830 41.621 1.00 82.88 818 TRP A N 1
ATOM 6247 C CA . TRP A 1 818 ? 29.850 2.291 41.057 1.00 82.88 818 TRP A CA 1
ATOM 6248 C C . TRP A 1 818 ? 29.763 0.750 41.007 1.00 82.88 818 TRP A C 1
ATOM 6250 O O . TRP A 1 818 ? 29.243 0.168 40.059 1.00 82.88 818 TRP A O 1
ATOM 6260 N N . HIS A 1 819 ? 30.318 0.065 42.013 1.00 83.62 819 HIS A N 1
ATOM 6261 C CA . HIS A 1 819 ? 30.585 -1.375 41.961 1.00 83.62 819 HIS A CA 1
ATOM 6262 C C . HIS A 1 819 ? 29.362 -2.235 41.596 1.00 83.62 819 HIS A C 1
ATOM 6264 O O . HIS A 1 819 ? 28.300 -2.126 42.213 1.00 83.62 819 HIS A O 1
ATOM 6270 N N . VAL A 1 820 ? 29.549 -3.163 40.650 1.00 87.75 820 VAL A N 1
ATOM 6271 C CA . VAL A 1 820 ? 28.561 -4.194 40.298 1.00 87.75 820 VAL A CA 1
ATOM 6272 C C . VAL A 1 820 ? 28.281 -5.068 41.525 1.00 87.75 820 VAL A C 1
ATOM 6274 O O . VAL A 1 820 ? 29.180 -5.731 42.039 1.00 87.75 820 VAL A O 1
ATOM 6277 N N . LEU A 1 821 ? 27.030 -5.084 41.983 1.00 88.00 821 LEU A N 1
ATOM 6278 C CA . LEU A 1 821 ? 26.561 -5.920 43.088 1.00 88.00 821 LEU A CA 1
ATOM 6279 C C . LEU A 1 821 ? 26.155 -7.312 42.602 1.00 88.00 821 LEU A C 1
ATOM 6281 O O . LEU A 1 821 ? 26.472 -8.308 43.252 1.00 88.00 821 LEU A O 1
ATOM 6285 N N . ARG A 1 822 ? 25.437 -7.384 41.473 1.00 87.25 822 ARG A N 1
ATOM 6286 C CA . ARG A 1 822 ? 24.967 -8.635 40.857 1.00 87.25 822 ARG A CA 1
ATOM 6287 C C . ARG A 1 822 ? 24.819 -8.492 39.344 1.00 87.25 822 ARG A C 1
ATOM 6289 O O . ARG A 1 822 ? 24.521 -7.411 38.844 1.00 87.25 822 ARG A O 1
ATOM 6296 N N . VAL A 1 823 ? 24.931 -9.620 38.647 1.00 87.50 823 VAL A N 1
ATOM 6297 C CA . VAL A 1 823 ? 24.460 -9.802 37.268 1.00 87.50 823 VAL A CA 1
ATOM 6298 C C . VAL A 1 823 ? 23.653 -11.097 37.228 1.00 87.50 823 VAL A C 1
ATOM 6300 O O . VAL A 1 823 ? 24.143 -12.137 37.666 1.00 87.50 823 VAL A O 1
ATOM 6303 N N . ALA A 1 824 ? 22.422 -11.032 36.730 1.00 85.38 824 ALA A N 1
ATOM 6304 C CA . ALA A 1 824 ? 21.547 -12.174 36.504 1.00 85.38 824 ALA A CA 1
ATOM 6305 C C . ALA A 1 824 ? 21.374 -12.389 34.994 1.00 85.38 824 ALA A C 1
ATOM 6307 O O . ALA A 1 824 ? 21.082 -11.444 34.261 1.00 85.38 824 ALA A O 1
ATOM 6308 N N . ALA A 1 825 ? 21.580 -13.619 34.525 1.00 84.44 825 ALA A N 1
ATOM 6309 C CA . ALA A 1 825 ? 21.315 -14.015 33.143 1.00 84.44 825 ALA A CA 1
ATOM 6310 C C . ALA A 1 825 ? 19.850 -14.453 32.969 1.00 84.44 825 ALA A C 1
ATOM 6312 O O . ALA A 1 825 ? 19.196 -14.800 33.951 1.00 84.44 825 ALA A O 1
ATOM 6313 N N . ASP A 1 826 ? 19.371 -14.446 31.724 1.00 81.69 826 ASP A N 1
ATOM 6314 C CA . ASP A 1 826 ? 18.077 -15.002 31.299 1.00 81.69 826 ASP A CA 1
ATOM 6315 C C . ASP A 1 826 ? 16.844 -14.468 32.068 1.00 81.69 826 ASP A C 1
ATOM 6317 O O . ASP A 1 826 ? 15.847 -15.168 32.240 1.00 81.69 826 ASP A O 1
ATOM 6321 N N . MET A 1 827 ? 16.910 -13.210 32.526 1.00 83.69 827 MET A N 1
ATOM 6322 C CA . MET A 1 827 ? 15.829 -12.522 33.252 1.00 83.69 827 MET A CA 1
ATOM 6323 C C . MET A 1 827 ? 14.976 -11.651 32.329 1.00 83.69 827 MET A C 1
ATOM 6325 O O . MET A 1 827 ? 13.750 -11.719 32.360 1.00 83.69 827 MET A O 1
ATOM 6329 N N . VAL A 1 828 ? 15.625 -10.821 31.514 1.00 83.56 828 VAL A N 1
ATOM 6330 C CA . VAL A 1 828 ? 14.988 -9.907 30.553 1.00 83.56 828 VAL A CA 1
ATOM 6331 C C . VAL A 1 828 ? 14.738 -10.671 29.251 1.00 83.56 828 VAL A C 1
ATOM 6333 O O . VAL A 1 828 ? 15.451 -11.627 28.950 1.00 83.56 828 VAL A O 1
ATOM 6336 N N . CYS A 1 829 ? 13.735 -10.291 28.460 1.00 81.19 829 CYS A N 1
ATOM 6337 C CA . CYS A 1 829 ? 13.490 -10.981 27.195 1.00 81.19 829 CYS A CA 1
ATOM 6338 C C . CYS A 1 829 ? 14.620 -10.745 26.164 1.00 81.19 829 CYS A C 1
ATOM 6340 O O . CYS A 1 829 ? 14.896 -9.588 25.832 1.00 81.19 829 CYS A O 1
ATOM 6342 N N . PRO A 1 830 ? 15.200 -11.804 25.561 1.00 76.44 830 PRO A N 1
ATOM 6343 C CA . PRO A 1 830 ? 16.089 -11.671 24.410 1.00 76.44 830 PRO A CA 1
ATOM 6344 C C . PRO A 1 830 ? 15.396 -11.037 23.195 1.00 76.44 830 PRO A C 1
ATOM 6346 O O . PRO A 1 830 ? 14.193 -11.223 22.972 1.00 76.44 830 PRO A O 1
ATOM 6349 N N . ASP A 1 831 ? 16.166 -10.299 22.394 1.00 66.06 831 ASP A N 1
ATOM 6350 C CA . ASP A 1 831 ? 15.728 -9.638 21.155 1.00 66.06 831 ASP A CA 1
ATOM 6351 C C . ASP A 1 831 ? 14.479 -8.740 21.307 1.00 66.06 831 ASP A C 1
ATOM 6353 O O . ASP A 1 831 ? 13.743 -8.521 20.341 1.00 66.06 831 ASP A O 1
ATOM 6357 N N . ALA A 1 832 ? 14.185 -8.235 22.508 1.00 59.00 832 ALA A N 1
ATOM 6358 C CA . ALA A 1 832 ? 13.165 -7.205 22.683 1.00 59.00 832 ALA A CA 1
ATOM 6359 C C . ALA A 1 832 ? 13.579 -5.920 21.928 1.00 59.00 832 ALA A C 1
ATOM 6361 O O . ALA A 1 832 ? 14.772 -5.596 21.895 1.00 59.00 832 ALA A O 1
ATOM 6362 N N . PRO A 1 833 ? 12.637 -5.173 21.314 1.00 58.16 833 PRO A N 1
ATOM 6363 C CA . PRO A 1 833 ? 12.961 -3.872 20.737 1.00 58.16 833 PRO A CA 1
ATOM 6364 C C . PRO A 1 833 ? 13.512 -2.954 21.835 1.00 58.16 833 PRO A C 1
ATOM 6366 O O . PRO A 1 833 ? 12.991 -2.941 22.950 1.00 58.16 833 PRO A O 1
ATOM 6369 N N . ALA A 1 834 ? 14.570 -2.200 21.530 1.00 58.50 834 ALA A N 1
ATOM 6370 C CA . ALA A 1 834 ? 15.218 -1.318 22.497 1.00 58.50 834 ALA A CA 1
ATOM 6371 C C . ALA A 1 834 ? 14.294 -0.140 22.862 1.00 58.50 834 ALA A C 1
ATOM 6373 O O . ALA A 1 834 ? 14.284 0.885 22.187 1.00 58.50 834 ALA A O 1
ATOM 6374 N N . SER A 1 835 ? 13.502 -0.321 23.919 1.00 66.94 835 SER A N 1
ATOM 6375 C CA . SER A 1 835 ? 12.658 0.703 24.534 1.00 66.94 835 SER A CA 1
ATOM 6376 C C . SER A 1 835 ? 13.307 1.167 25.842 1.00 66.94 835 SER A C 1
ATOM 6378 O O . SER A 1 835 ? 13.524 0.334 26.729 1.00 66.94 835 SER A O 1
ATOM 6380 N N . PRO A 1 836 ? 13.538 2.481 26.039 1.00 63.47 836 PRO A N 1
ATOM 6381 C CA . PRO A 1 836 ? 14.030 2.995 27.317 1.00 63.47 836 PRO A CA 1
ATOM 6382 C C . PRO A 1 836 ? 13.038 2.749 28.470 1.00 63.47 836 PRO A C 1
ATOM 6384 O O . PRO A 1 836 ? 13.437 2.758 29.630 1.00 63.47 836 PRO A O 1
ATOM 6387 N N . SER A 1 837 ? 11.765 2.481 28.158 1.00 73.31 837 SER A N 1
ATOM 6388 C CA . SER A 1 837 ? 10.699 2.145 29.107 1.00 73.31 837 SER A CA 1
ATOM 6389 C C . SER A 1 837 ? 10.482 0.628 29.283 1.00 73.31 837 SER A C 1
ATOM 6391 O O . SER A 1 837 ? 9.481 0.228 29.868 1.00 73.31 837 SER A O 1
ATOM 6393 N N . ALA A 1 838 ? 11.387 -0.246 28.823 1.00 78.19 838 ALA A N 1
ATOM 6394 C CA . ALA A 1 838 ? 11.301 -1.698 29.064 1.00 78.19 838 ALA A CA 1
ATOM 6395 C C . ALA A 1 838 ? 11.714 -2.133 30.494 1.00 78.19 838 ALA A C 1
ATOM 6397 O O . ALA A 1 838 ? 11.558 -3.304 30.854 1.00 78.19 838 ALA A O 1
ATOM 6398 N N . LEU A 1 839 ? 12.243 -1.202 31.297 1.00 88.88 839 LEU A N 1
ATOM 6399 C CA . LEU A 1 839 ? 12.756 -1.389 32.658 1.00 88.88 839 LEU A CA 1
ATOM 6400 C C . LEU A 1 839 ? 12.352 -0.174 33.513 1.00 88.88 839 LEU A C 1
ATOM 6402 O O . LEU A 1 839 ? 12.717 0.949 33.176 1.00 88.88 839 LEU A O 1
ATOM 6406 N N . ALA A 1 840 ? 11.631 -0.382 34.617 1.00 90.38 840 ALA A N 1
ATOM 6407 C CA . ALA A 1 840 ? 11.121 0.691 35.477 1.00 90.38 840 ALA A CA 1
ATOM 6408 C C . ALA A 1 840 ? 11.320 0.390 36.973 1.00 90.38 840 ALA A C 1
ATOM 6410 O O . ALA A 1 840 ? 11.250 -0.760 37.403 1.00 90.38 840 ALA A O 1
ATOM 6411 N N . VAL A 1 841 ? 11.518 1.434 37.782 1.00 90.88 841 VAL A N 1
ATOM 6412 C CA . VAL A 1 841 ? 11.613 1.368 39.254 1.00 90.88 841 VAL A CA 1
ATOM 6413 C C . VAL A 1 841 ? 10.431 2.116 39.872 1.00 90.88 841 VAL A C 1
ATOM 6415 O O . VAL A 1 841 ? 10.031 3.162 39.361 1.00 90.88 841 VAL A O 1
ATOM 6418 N N . SER A 1 842 ? 9.854 1.600 40.960 1.00 90.81 842 SER A N 1
ATOM 6419 C CA . SER A 1 842 ? 8.754 2.275 41.661 1.00 90.81 842 SER A CA 1
ATOM 6420 C C . SER A 1 842 ? 9.217 3.572 42.329 1.00 90.81 842 SER A C 1
ATOM 6422 O O . SER A 1 842 ? 10.369 3.711 42.741 1.00 90.81 842 SER A O 1
ATOM 6424 N N . ARG A 1 843 ? 8.306 4.539 42.495 1.00 84.06 843 ARG A N 1
ATOM 6425 C CA . ARG A 1 843 ? 8.648 5.873 43.027 1.00 84.06 843 ARG A CA 1
ATOM 6426 C C . ARG A 1 843 ? 9.147 5.866 44.486 1.00 84.06 843 ARG A C 1
ATOM 6428 O O . ARG A 1 843 ? 9.826 6.798 44.901 1.00 84.06 843 ARG A O 1
ATOM 6435 N N . ASP A 1 844 ? 8.870 4.807 45.247 1.00 85.06 844 ASP A N 1
ATOM 6436 C CA . ASP A 1 844 ? 9.423 4.567 46.590 1.00 85.06 844 ASP A CA 1
ATOM 6437 C C . ASP A 1 844 ? 10.769 3.805 46.588 1.00 85.06 844 ASP A C 1
ATOM 6439 O O . ASP A 1 844 ? 11.340 3.535 47.646 1.00 85.06 844 ASP A O 1
ATOM 6443 N N . GLY A 1 845 ? 11.270 3.437 45.404 1.00 87.31 845 GLY A N 1
ATOM 6444 C CA . GLY A 1 845 ? 12.519 2.715 45.183 1.00 87.31 845 GLY A CA 1
ATOM 6445 C C . GLY A 1 845 ? 12.495 1.226 45.535 1.00 87.31 845 GLY A C 1
ATOM 6446 O O . GLY A 1 845 ? 13.558 0.606 45.492 1.00 87.31 845 GLY A O 1
ATOM 6447 N N . ARG A 1 846 ? 11.349 0.632 45.906 1.00 88.56 846 ARG A N 1
ATOM 6448 C CA . ARG A 1 846 ? 11.279 -0.750 46.434 1.00 88.56 846 ARG A CA 1
ATOM 6449 C C . ARG A 1 846 ? 11.065 -1.841 45.390 1.00 88.56 846 ARG A C 1
ATOM 6451 O O . ARG A 1 846 ? 11.514 -2.964 45.614 1.00 88.56 846 ARG A O 1
ATOM 6458 N N . LEU A 1 847 ? 10.390 -1.538 44.286 1.00 91.94 847 LEU A N 1
ATOM 6459 C CA . LEU A 1 847 ? 10.050 -2.491 43.231 1.00 91.94 847 LEU A CA 1
ATOM 6460 C C . LEU A 1 847 ? 10.808 -2.164 41.941 1.00 91.94 847 LEU A C 1
ATOM 6462 O O . LEU A 1 847 ? 11.048 -1.000 41.619 1.00 91.94 847 LEU A O 1
ATOM 6466 N N . LEU A 1 848 ? 11.155 -3.208 41.197 1.00 93.06 848 LEU A N 1
ATOM 6467 C CA . LEU A 1 848 ? 11.756 -3.158 39.867 1.00 93.06 848 LEU A CA 1
ATOM 6468 C C . LEU A 1 848 ? 10.883 -3.994 38.926 1.00 93.06 848 LEU A C 1
ATOM 6470 O O . LEU A 1 848 ? 10.676 -5.170 39.206 1.00 93.06 848 LEU A O 1
ATOM 6474 N N . ALA A 1 849 ? 10.382 -3.418 37.835 1.00 92.62 849 ALA A N 1
ATOM 6475 C CA . ALA A 1 849 ? 9.578 -4.110 36.828 1.00 92.62 849 ALA A CA 1
ATOM 6476 C C . ALA A 1 849 ? 10.284 -4.118 35.466 1.00 92.62 849 ALA A C 1
ATOM 6478 O O . ALA A 1 849 ? 10.894 -3.120 35.077 1.00 92.62 849 ALA A O 1
ATOM 6479 N N . PHE A 1 850 ? 10.184 -5.225 34.730 1.00 91.25 850 PHE A N 1
ATOM 6480 C CA . PHE A 1 850 ? 10.737 -5.354 33.378 1.00 91.25 850 PHE A CA 1
ATOM 6481 C C . PHE A 1 850 ? 9.989 -6.382 32.522 1.00 91.25 850 PHE A C 1
ATOM 6483 O O . PHE A 1 850 ? 9.292 -7.260 33.038 1.00 91.25 850 PHE A O 1
ATOM 6490 N N . VAL A 1 851 ? 10.179 -6.294 31.203 1.00 89.44 851 VAL A N 1
ATOM 6491 C CA . VAL A 1 851 ? 9.704 -7.299 30.239 1.00 89.44 851 VAL A CA 1
ATOM 6492 C C . VAL A 1 851 ? 10.686 -8.474 30.175 1.00 89.44 851 VAL A C 1
ATOM 6494 O O . VAL A 1 851 ? 11.831 -8.333 29.741 1.00 89.44 851 VAL A O 1
ATOM 6497 N N . GLY A 1 852 ? 10.241 -9.652 30.599 1.00 87.00 852 GLY A N 1
ATOM 6498 C CA . GLY A 1 852 ? 11.045 -10.868 30.621 1.00 87.00 852 GLY A CA 1
ATOM 6499 C C . GLY A 1 852 ? 10.503 -11.942 31.571 1.00 87.00 852 GLY A C 1
ATOM 6500 O O . GLY A 1 852 ? 9.659 -11.645 32.421 1.00 87.00 852 GLY A O 1
ATOM 6501 N N . PRO A 1 853 ? 10.953 -13.205 31.428 1.00 83.62 853 PRO A N 1
ATOM 6502 C CA . PRO A 1 853 ? 11.986 -13.665 30.486 1.00 83.62 853 PRO A CA 1
ATOM 6503 C C . PRO A 1 853 ? 11.483 -13.910 29.051 1.00 83.62 853 PRO A C 1
ATOM 6505 O O . PRO A 1 853 ? 12.284 -14.184 28.162 1.00 83.62 853 PRO A O 1
ATOM 6508 N N . SER A 1 854 ? 10.175 -13.787 28.794 1.00 86.94 854 SER A N 1
ATOM 6509 C CA . SER A 1 854 ? 9.599 -13.809 27.439 1.00 86.94 854 SER A CA 1
ATOM 6510 C C . SER A 1 854 ? 8.996 -12.452 27.064 1.00 86.94 854 SER A C 1
ATOM 6512 O O . SER A 1 854 ? 8.695 -11.647 27.945 1.00 86.94 854 SER A O 1
ATOM 6514 N N . ARG A 1 855 ? 8.736 -12.216 25.768 1.00 83.62 855 ARG A N 1
ATOM 6515 C CA . ARG A 1 855 ? 8.056 -10.993 25.289 1.00 83.62 855 ARG A CA 1
ATOM 6516 C C . ARG A 1 855 ? 6.628 -10.850 25.820 1.00 83.62 855 ARG A C 1
ATOM 6518 O O . ARG A 1 855 ? 6.097 -9.749 25.820 1.00 83.62 855 ARG A O 1
ATOM 6525 N N . CYS A 1 856 ? 6.007 -11.945 26.254 1.00 86.00 856 CYS A N 1
ATOM 6526 C CA . CYS A 1 856 ? 4.654 -11.955 26.812 1.00 86.00 856 CYS A CA 1
ATOM 6527 C C . CYS A 1 856 ? 4.657 -11.729 28.335 1.00 86.00 856 CYS A C 1
ATOM 6529 O O . CYS A 1 856 ? 3.605 -11.527 28.924 1.00 86.00 856 CYS A O 1
ATOM 6531 N N . THR A 1 857 ? 5.818 -11.756 28.997 1.00 88.75 857 THR A N 1
ATOM 6532 C CA . THR A 1 857 ? 5.907 -11.784 30.463 1.00 88.75 857 THR A CA 1
ATOM 6533 C C . THR A 1 857 ? 6.396 -10.452 31.025 1.00 88.75 857 THR A C 1
ATOM 6535 O O . THR A 1 857 ? 7.405 -9.919 30.568 1.00 88.75 857 THR A O 1
ATOM 6538 N N . VAL A 1 858 ? 5.729 -9.947 32.063 1.00 91.06 858 VAL A N 1
ATOM 6539 C CA . VAL A 1 858 ? 6.234 -8.858 32.912 1.00 91.06 858 VAL A CA 1
ATOM 6540 C C . VAL A 1 858 ? 6.551 -9.418 34.290 1.00 91.06 858 VAL A C 1
ATOM 6542 O O . VAL A 1 858 ? 5.708 -10.063 34.913 1.00 91.06 858 VAL A O 1
ATOM 6545 N N . THR A 1 859 ? 7.766 -9.164 34.767 1.00 92.00 859 THR A N 1
ATOM 6546 C CA . THR A 1 859 ? 8.245 -9.622 36.075 1.00 92.00 859 THR A CA 1
ATOM 6547 C C . THR A 1 859 ? 8.509 -8.418 36.975 1.00 92.00 859 THR A C 1
ATOM 6549 O O . THR A 1 859 ? 9.075 -7.420 36.527 1.00 92.00 859 THR A O 1
ATOM 6552 N N . VAL A 1 860 ? 8.097 -8.512 38.242 1.00 92.56 860 VAL A N 1
ATOM 6553 C CA . VAL A 1 860 ? 8.338 -7.514 39.291 1.00 92.56 860 VAL A CA 1
ATOM 6554 C C . VAL A 1 860 ? 9.169 -8.140 40.410 1.00 92.56 860 VAL A C 1
ATOM 6556 O O . VAL A 1 860 ? 8.842 -9.206 40.937 1.00 92.56 860 VAL A O 1
ATOM 6559 N N . MET A 1 861 ? 10.249 -7.460 40.783 1.00 93.06 861 MET A N 1
ATOM 6560 C CA . MET A 1 861 ? 11.224 -7.888 41.785 1.00 93.06 861 MET A CA 1
ATOM 6561 C C . MET A 1 861 ? 11.384 -6.863 42.907 1.00 93.06 861 MET A C 1
ATOM 6563 O O . MET A 1 861 ? 11.165 -5.666 42.712 1.00 93.06 861 MET A O 1
ATOM 6567 N N . GLY A 1 862 ? 11.851 -7.318 44.071 1.00 90.88 862 GLY A N 1
ATOM 6568 C CA . GLY A 1 862 ? 12.348 -6.429 45.120 1.00 90.88 862 GLY A CA 1
ATOM 6569 C C . GLY A 1 862 ? 13.672 -5.793 44.692 1.00 90.88 862 GLY A C 1
ATOM 6570 O O . GLY A 1 862 ? 14.663 -6.497 44.511 1.00 90.88 862 GLY A O 1
ATOM 6571 N N . SER A 1 863 ? 13.725 -4.467 44.551 1.00 90.12 863 SER A N 1
ATOM 6572 C CA . SER A 1 863 ? 14.868 -3.745 43.959 1.00 90.12 863 SER A CA 1
ATOM 6573 C C . SER A 1 863 ? 16.209 -4.039 44.649 1.00 90.12 863 SER A C 1
ATOM 6575 O O . SER A 1 863 ? 17.235 -4.220 43.996 1.00 90.12 863 SER A O 1
ATOM 6577 N N . ALA A 1 864 ? 16.211 -4.121 45.982 1.00 86.88 864 ALA A N 1
ATOM 6578 C CA . ALA A 1 864 ? 17.418 -4.329 46.777 1.00 86.88 864 ALA A CA 1
ATOM 6579 C C . ALA A 1 864 ? 17.882 -5.795 46.829 1.00 86.88 864 ALA A C 1
ATOM 6581 O O . ALA A 1 864 ? 19.068 -6.045 47.051 1.00 86.88 864 ALA A O 1
ATOM 6582 N N . SER A 1 865 ? 16.978 -6.762 46.651 1.00 86.88 865 SER A N 1
ATOM 6583 C CA . SER A 1 865 ? 17.280 -8.191 46.805 1.00 86.88 865 SER A CA 1
ATOM 6584 C C . SER A 1 865 ? 17.272 -8.984 45.499 1.00 86.88 865 SER A C 1
ATOM 6586 O O . SER A 1 865 ? 17.868 -10.058 45.474 1.00 86.88 865 SER A O 1
ATOM 6588 N N . LEU A 1 866 ? 16.667 -8.451 44.431 1.00 87.19 866 LEU A N 1
ATOM 6589 C CA . LEU A 1 866 ? 16.357 -9.140 43.171 1.00 87.19 866 LEU A CA 1
ATOM 6590 C C . LEU A 1 866 ? 15.592 -10.465 43.360 1.00 87.19 866 LEU A C 1
ATOM 6592 O O . LEU A 1 866 ? 15.712 -11.373 42.541 1.00 87.19 866 LEU A O 1
ATOM 6596 N N . ASP A 1 867 ? 14.803 -10.572 44.432 1.00 86.25 867 ASP A N 1
ATOM 6597 C CA . ASP A 1 867 ? 13.842 -11.664 44.590 1.00 86.25 867 ASP A CA 1
ATOM 6598 C C . ASP A 1 867 ? 12.604 -11.375 43.731 1.00 86.25 867 ASP A C 1
ATOM 6600 O O . ASP A 1 867 ? 12.107 -10.245 43.712 1.00 86.25 867 ASP A O 1
ATOM 6604 N N . GLU A 1 868 ? 12.093 -12.392 43.040 1.00 89.12 868 GLU A N 1
ATOM 6605 C CA . GLU A 1 868 ? 10.847 -12.311 42.276 1.00 89.12 868 GLU A CA 1
ATOM 6606 C C . GLU A 1 868 ? 9.639 -12.245 43.216 1.00 89.12 868 GLU A C 1
ATOM 6608 O O . GLU A 1 868 ? 9.444 -13.122 44.056 1.00 89.12 868 GLU A O 1
ATOM 6613 N N . LEU A 1 869 ? 8.839 -11.186 43.075 1.00 89.12 869 LEU A N 1
ATOM 6614 C CA . LEU A 1 869 ? 7.643 -10.942 43.885 1.00 89.12 869 LEU A CA 1
ATOM 6615 C C . LEU A 1 869 ? 6.365 -11.274 43.111 1.00 89.12 869 LEU A C 1
ATOM 6617 O O . LEU A 1 869 ? 5.394 -11.751 43.692 1.00 89.12 869 LEU A O 1
ATOM 6621 N N . LEU A 1 870 ? 6.372 -11.014 41.802 1.00 89.56 870 LEU A N 1
ATOM 6622 C CA . LEU A 1 870 ? 5.227 -11.185 40.918 1.00 89.56 870 LEU A CA 1
ATOM 6623 C C . LEU A 1 870 ? 5.702 -11.434 39.479 1.00 89.56 870 LEU A C 1
ATOM 6625 O O . LEU A 1 870 ? 6.641 -10.794 39.009 1.00 89.56 870 LEU A O 1
ATOM 6629 N N . ARG A 1 871 ? 5.000 -12.310 38.758 1.00 90.12 871 ARG A N 1
ATOM 6630 C CA . ARG A 1 871 ? 5.187 -12.560 37.324 1.00 90.12 871 ARG A CA 1
ATOM 6631 C C . ARG A 1 871 ? 3.818 -12.650 36.655 1.00 90.12 871 ARG A C 1
ATOM 6633 O O . ARG A 1 871 ? 2.984 -13.444 37.082 1.00 90.12 871 ARG A O 1
ATOM 6640 N N . VAL A 1 872 ? 3.589 -11.839 35.625 1.00 88.56 872 VAL A N 1
ATOM 6641 C CA . VAL A 1 872 ? 2.310 -11.729 34.903 1.00 88.56 872 VAL A CA 1
ATOM 6642 C C . VAL A 1 872 ? 2.527 -12.090 33.435 1.00 88.56 872 VAL A C 1
ATOM 6644 O O . VAL A 1 872 ? 3.425 -11.544 32.794 1.00 88.56 872 VAL A O 1
ATOM 6647 N N . ASP A 1 873 ? 1.714 -13.002 32.898 1.00 87.06 873 ASP A N 1
ATOM 6648 C CA . ASP A 1 873 ? 1.744 -13.376 31.480 1.00 87.06 873 ASP A CA 1
ATOM 6649 C C . ASP A 1 873 ? 0.660 -12.626 30.694 1.00 87.06 873 ASP A C 1
ATOM 6651 O O . ASP A 1 873 ? -0.516 -12.996 30.682 1.00 87.06 873 ASP A O 1
ATOM 6655 N N . ILE A 1 874 ? 1.082 -11.557 30.025 1.00 83.81 874 ILE A N 1
ATOM 6656 C CA . ILE A 1 874 ? 0.248 -10.692 29.189 1.00 83.81 874 ILE A CA 1
ATOM 6657 C C . ILE A 1 874 ? -0.269 -11.429 27.947 1.00 83.81 874 ILE A C 1
ATOM 6659 O O . ILE A 1 874 ? -1.360 -11.120 27.470 1.00 83.81 874 ILE A O 1
ATOM 6663 N N . GLY A 1 875 ? 0.425 -12.481 27.499 1.00 73.19 875 GLY A N 1
ATOM 6664 C CA . GLY A 1 875 ? -0.034 -13.339 26.406 1.00 73.19 875 GLY A CA 1
ATOM 6665 C C . GLY A 1 875 ? -1.333 -14.094 26.718 1.00 73.19 875 GLY A C 1
ATOM 6666 O O . GLY A 1 875 ? -1.986 -14.569 25.793 1.00 73.19 875 GLY A O 1
ATOM 6667 N N . THR A 1 876 ? -1.729 -14.176 27.996 1.00 69.44 876 THR A N 1
ATOM 6668 C CA . THR A 1 876 ? -2.976 -14.825 28.446 1.00 69.44 876 THR A CA 1
ATOM 6669 C C . THR A 1 876 ? -4.149 -13.867 28.666 1.00 69.44 876 THR A C 1
ATOM 6671 O O . THR A 1 876 ? -5.261 -14.329 28.912 1.00 69.44 876 THR A O 1
ATOM 6674 N N . LEU A 1 877 ? -3.933 -12.547 28.587 1.00 65.06 877 LEU A N 1
ATOM 6675 C CA . LEU A 1 877 ? -4.956 -11.558 28.960 1.00 65.06 877 LEU A CA 1
ATOM 6676 C C . LEU A 1 877 ? -6.015 -11.335 27.869 1.00 65.06 877 LEU A C 1
ATOM 6678 O O . LEU A 1 877 ? -7.137 -10.955 28.191 1.00 65.06 877 LEU A O 1
ATOM 6682 N N . ASP A 1 878 ? -5.695 -11.630 26.606 1.00 58.47 878 ASP A N 1
ATOM 6683 C CA . ASP A 1 878 ? -6.665 -11.669 25.507 1.00 58.47 878 ASP A CA 1
ATOM 6684 C C . ASP A 1 878 ? -6.874 -13.107 25.009 1.00 58.47 878 ASP A C 1
ATOM 6686 O O . ASP A 1 878 ? -6.282 -13.552 24.025 1.00 58.47 878 ASP A O 1
ATOM 6690 N N . LEU A 1 879 ? -7.761 -13.829 25.698 1.00 55.22 879 LEU A N 1
ATOM 6691 C CA . LEU A 1 879 ? -8.173 -15.194 25.351 1.00 55.22 879 LEU A CA 1
ATOM 6692 C C . LEU A 1 879 ? -8.928 -15.299 24.008 1.00 55.22 879 LEU A C 1
ATOM 6694 O O . LEU A 1 879 ? -9.125 -16.413 23.523 1.00 55.22 879 LEU A O 1
ATOM 6698 N N . ALA A 1 880 ? -9.355 -14.183 23.402 1.00 48.50 880 ALA A N 1
ATOM 6699 C CA . ALA A 1 880 ? -10.017 -14.169 22.095 1.00 48.50 880 ALA A CA 1
ATOM 6700 C C . ALA A 1 880 ? -9.019 -14.025 20.926 1.00 48.50 880 ALA A C 1
ATOM 6702 O O . ALA A 1 880 ? -9.317 -14.413 19.790 1.00 48.50 880 ALA A O 1
ATOM 6703 N N . SER A 1 881 ? -7.816 -13.502 21.183 1.00 53.09 881 SER A N 1
ATOM 6704 C CA . SER A 1 881 ? -6.771 -13.336 20.172 1.00 53.09 881 SER A CA 1
ATOM 6705 C C . SER A 1 881 ? -6.012 -14.636 19.893 1.00 53.09 881 SER A C 1
ATOM 6707 O O . SER A 1 881 ? -5.301 -15.172 20.739 1.00 53.09 881 SER A O 1
ATOM 6709 N N . SER A 1 882 ? -6.009 -15.086 18.632 1.00 50.75 882 SER A N 1
ATOM 6710 C CA . SER A 1 882 ? -5.124 -16.174 18.177 1.00 50.75 882 SER A CA 1
ATOM 6711 C C . SER A 1 882 ? -3.656 -15.738 17.983 1.00 50.75 882 SER A C 1
ATOM 6713 O O . SER A 1 882 ? -2.889 -16.419 17.296 1.00 50.75 882 SER A O 1
ATOM 6715 N N . ARG A 1 883 ? -3.270 -14.564 18.494 1.00 57.72 883 ARG A N 1
ATOM 6716 C CA . ARG A 1 883 ? -1.905 -14.024 18.492 1.00 57.72 883 ARG A CA 1
ATOM 6717 C C . ARG A 1 883 ? -1.550 -13.601 19.913 1.00 57.72 883 ARG A C 1
ATOM 6719 O O . ARG A 1 883 ? -2.184 -12.695 20.447 1.00 57.72 883 ARG A O 1
ATOM 6726 N N . LEU A 1 884 ? -0.517 -14.229 20.473 1.00 67.81 884 LEU A N 1
ATOM 6727 C CA . LEU A 1 884 ? 0.050 -13.865 21.772 1.00 67.81 884 LEU A CA 1
ATOM 6728 C C . LEU A 1 884 ? 0.473 -12.391 21.769 1.00 67.81 884 LEU A C 1
ATOM 6730 O O . LEU A 1 884 ? 1.285 -11.979 20.935 1.00 67.81 884 LEU A O 1
ATOM 6734 N N . ASP A 1 885 ? -0.083 -11.615 22.695 1.00 76.56 885 ASP A N 1
ATOM 6735 C CA . ASP A 1 885 ? 0.247 -10.203 22.856 1.00 76.56 885 ASP A CA 1
ATOM 6736 C C . ASP A 1 885 ? 1.563 -10.041 23.637 1.00 76.56 885 ASP A C 1
ATOM 6738 O O . ASP A 1 885 ? 1.850 -10.786 24.574 1.00 76.56 885 ASP A O 1
ATOM 6742 N N . SER A 1 886 ? 2.399 -9.091 23.222 1.00 83.12 886 SER A N 1
ATOM 6743 C CA . SER A 1 886 ? 3.728 -8.865 23.801 1.00 83.12 886 SER A CA 1
ATOM 6744 C C . SER A 1 886 ? 3.791 -7.540 24.549 1.00 83.12 886 SER A C 1
ATOM 6746 O O . SER A 1 886 ? 3.390 -6.510 24.015 1.00 83.12 886 SER A O 1
ATOM 6748 N N . ALA A 1 887 ? 4.366 -7.542 25.748 1.00 86.19 887 ALA A N 1
ATOM 6749 C CA . ALA A 1 887 ? 4.664 -6.334 26.506 1.00 86.19 887 ALA A CA 1
ATOM 6750 C C . ALA A 1 887 ? 5.793 -5.542 25.822 1.00 86.19 887 ALA A C 1
ATOM 6752 O O . ALA A 1 887 ? 6.850 -6.098 25.524 1.00 86.19 887 ALA A O 1
ATOM 6753 N N . MET A 1 888 ? 5.569 -4.252 25.563 1.00 80.62 888 MET A N 1
ATOM 6754 C CA . MET A 1 888 ? 6.516 -3.374 24.859 1.00 80.62 888 MET A CA 1
ATOM 6755 C C . MET A 1 888 ? 7.192 -2.364 25.793 1.00 80.62 888 MET A C 1
ATOM 6757 O O . MET A 1 888 ? 8.380 -2.095 25.640 1.00 80.62 888 MET A O 1
ATOM 6761 N N . ALA A 1 889 ? 6.452 -1.831 26.769 1.00 84.94 889 ALA A N 1
ATOM 6762 C CA . ALA A 1 889 ? 6.942 -0.848 27.733 1.00 84.94 889 ALA A CA 1
ATOM 6763 C C . ALA A 1 889 ? 6.155 -0.929 29.053 1.00 84.94 889 ALA A C 1
ATOM 6765 O O . ALA A 1 889 ? 4.963 -1.245 29.045 1.00 84.94 889 ALA A O 1
ATOM 6766 N N . VAL A 1 890 ? 6.816 -0.625 30.172 1.00 89.94 890 VAL A N 1
ATOM 6767 C CA . VAL A 1 890 ? 6.292 -0.687 31.547 1.00 89.94 890 VAL A CA 1
ATOM 6768 C C . VAL A 1 890 ? 6.494 0.649 32.273 1.00 89.94 890 VAL A C 1
ATOM 6770 O O . VAL A 1 890 ? 7.506 1.321 32.091 1.00 89.94 890 VAL A O 1
ATOM 6773 N N . CYS A 1 891 ? 5.541 1.047 33.116 1.00 90.62 891 CYS A N 1
ATOM 6774 C CA . CYS A 1 891 ? 5.618 2.275 33.910 1.00 90.62 891 CYS A CA 1
ATOM 6775 C C . CYS A 1 891 ? 4.864 2.113 35.238 1.00 90.62 891 CYS A C 1
ATOM 6777 O O . CYS A 1 891 ? 3.705 1.704 35.247 1.00 90.62 891 CYS A O 1
ATOM 6779 N N . PHE A 1 892 ? 5.492 2.444 36.368 1.00 90.44 892 PHE A N 1
ATOM 6780 C CA . PHE A 1 892 ? 4.782 2.526 37.648 1.00 90.44 892 PHE A CA 1
ATOM 6781 C C . PHE A 1 892 ? 4.013 3.846 37.748 1.00 90.44 892 PHE A C 1
ATOM 6783 O O . PHE A 1 892 ? 4.566 4.910 37.477 1.00 90.44 892 PHE A O 1
ATOM 6790 N N . GLY A 1 893 ? 2.760 3.781 38.196 1.00 85.12 893 GLY A N 1
ATOM 6791 C CA . GLY A 1 893 ? 2.006 4.967 38.591 1.00 85.12 893 GLY A CA 1
ATOM 6792 C C . GLY A 1 893 ? 2.474 5.542 39.938 1.00 85.12 893 GLY A C 1
ATOM 6793 O O . GLY A 1 893 ? 3.368 4.988 40.589 1.00 85.12 893 GLY A O 1
ATOM 6794 N N . PRO A 1 894 ? 1.856 6.645 40.400 1.00 80.88 894 PRO A N 1
ATOM 6795 C CA . PRO A 1 894 ? 2.125 7.215 41.717 1.00 80.88 894 PRO A CA 1
ATOM 6796 C C . PRO A 1 894 ? 2.016 6.181 42.846 1.00 80.88 894 PRO A C 1
ATOM 6798 O O . PRO A 1 894 ? 1.089 5.369 42.885 1.00 80.88 894 PRO A O 1
ATOM 6801 N N . ALA A 1 895 ? 2.944 6.238 43.807 1.00 75.06 895 ALA A N 1
ATOM 6802 C CA . ALA A 1 895 ? 3.063 5.238 44.876 1.00 75.06 895 ALA A CA 1
ATOM 6803 C C . ALA A 1 895 ? 1.811 5.111 45.770 1.00 75.06 895 ALA A C 1
ATOM 6805 O O . ALA A 1 895 ? 1.625 4.079 46.405 1.00 75.06 895 ALA A O 1
ATOM 6806 N N . ALA A 1 896 ? 0.944 6.130 45.797 1.00 74.06 896 ALA A N 1
ATOM 6807 C CA . ALA A 1 896 ? -0.341 6.098 46.497 1.00 74.06 896 ALA A CA 1
ATOM 6808 C C . ALA A 1 896 ? -1.391 5.181 45.833 1.00 74.06 896 ALA A C 1
ATOM 6810 O O . ALA A 1 896 ? -2.314 4.742 46.512 1.00 74.06 896 ALA A O 1
ATOM 6811 N N . LEU A 1 897 ? -1.255 4.893 44.532 1.00 78.31 897 LEU A N 1
ATOM 6812 C CA . LEU A 1 897 ? -2.165 4.021 43.780 1.00 78.31 897 LEU A CA 1
ATOM 6813 C C . LEU A 1 897 ? -1.668 2.572 43.693 1.00 78.31 897 LEU A C 1
ATOM 6815 O O . LEU A 1 897 ? -2.473 1.658 43.572 1.00 78.31 897 LEU A O 1
ATOM 6819 N N . GLY A 1 898 ? -0.350 2.344 43.716 1.00 82.94 898 GLY A N 1
ATOM 6820 C CA . GLY A 1 898 ? 0.225 0.999 43.555 1.00 82.94 898 GLY A CA 1
ATOM 6821 C C . GLY A 1 898 ? 0.063 0.399 42.149 1.00 82.94 898 GLY A C 1
ATOM 6822 O O . GLY A 1 898 ? 0.273 -0.796 41.965 1.00 82.94 898 GLY A O 1
ATOM 6823 N N . HIS A 1 899 ? -0.304 1.204 41.148 1.00 90.38 899 HIS A N 1
ATOM 6824 C CA . HIS A 1 899 ? -0.542 0.738 39.781 1.00 90.38 899 HIS A CA 1
ATOM 6825 C C . HIS A 1 899 ? 0.767 0.488 39.003 1.00 90.38 899 HIS A C 1
ATOM 6827 O O . HIS A 1 899 ? 1.719 1.266 39.091 1.00 90.38 899 HIS A O 1
ATOM 6833 N N . LEU A 1 900 ? 0.771 -0.542 38.156 1.00 91.81 900 LEU A N 1
ATOM 6834 C CA . LEU A 1 900 ? 1.779 -0.825 37.132 1.00 91.81 900 LEU A CA 1
ATOM 6835 C C . LEU A 1 900 ? 1.099 -0.829 35.756 1.00 91.81 900 LEU A C 1
ATOM 6837 O O . LEU A 1 900 ? 0.275 -1.690 35.463 1.00 91.81 900 LEU A O 1
ATOM 6841 N N . LEU A 1 901 ? 1.429 0.145 34.913 1.00 91.38 901 LEU A N 1
ATOM 6842 C CA . LEU A 1 901 ? 0.935 0.261 33.546 1.00 91.38 901 LEU A CA 1
ATOM 6843 C C . LEU A 1 901 ? 1.862 -0.511 32.601 1.00 91.38 901 LEU A C 1
ATOM 6845 O O . LEU A 1 901 ? 3.085 -0.392 32.692 1.00 91.38 901 LEU A O 1
ATOM 6849 N N . VAL A 1 902 ? 1.284 -1.250 31.655 1.00 89.12 902 VAL A N 1
ATOM 6850 C CA . VAL A 1 902 ? 2.020 -1.964 30.605 1.00 89.12 902 VAL A CA 1
ATOM 6851 C C . VAL A 1 902 ? 1.374 -1.709 29.250 1.00 89.12 902 VAL A C 1
ATOM 6853 O O . VAL A 1 902 ? 0.176 -1.934 29.088 1.00 89.12 902 VAL A O 1
ATOM 6856 N N . SER A 1 903 ? 2.157 -1.270 28.262 1.00 87.62 903 SER A N 1
ATOM 6857 C CA . SER A 1 903 ? 1.694 -1.191 26.872 1.00 87.62 903 SER A CA 1
ATOM 6858 C C . SER A 1 903 ? 2.001 -2.476 26.109 1.00 87.62 903 SER A C 1
ATOM 6860 O O . SER A 1 903 ? 3.073 -3.065 26.279 1.00 87.62 903 SER A O 1
ATOM 6862 N N . THR A 1 904 ? 1.062 -2.903 25.266 1.00 85.19 904 THR A N 1
ATOM 6863 C CA . THR A 1 904 ? 1.104 -4.186 24.555 1.00 85.19 904 THR A CA 1
ATOM 6864 C C . THR A 1 904 ? 1.194 -4.017 23.031 1.00 85.19 904 THR A C 1
ATOM 6866 O O . THR A 1 904 ? 0.932 -2.940 22.487 1.00 85.19 904 THR A O 1
ATOM 6869 N N . SER A 1 905 ? 1.571 -5.078 22.313 1.00 81.12 905 SER A N 1
ATOM 6870 C CA . SER A 1 905 ? 1.736 -5.079 20.855 1.00 81.12 905 SER A CA 1
ATOM 6871 C C . SER A 1 905 ? 0.412 -5.136 20.080 1.00 81.12 905 SER A C 1
ATOM 6873 O O . SER A 1 905 ? 0.396 -4.791 18.898 1.00 81.12 905 SER A O 1
ATOM 6875 N N . SER A 1 906 ? -0.713 -5.452 20.737 1.00 75.75 906 SER A N 1
ATOM 6876 C CA . SER A 1 906 ? -2.068 -5.176 20.221 1.00 75.75 906 SER A CA 1
ATOM 6877 C C . SER A 1 906 ? -2.517 -3.710 20.398 1.00 75.75 906 SER A C 1
ATOM 6879 O O . SER A 1 906 ? -3.669 -3.368 20.124 1.00 75.75 906 SER A O 1
ATOM 6881 N N . ASN A 1 907 ? -1.591 -2.824 20.792 1.00 75.56 907 ASN A N 1
ATOM 6882 C CA . ASN A 1 907 ? -1.773 -1.385 21.003 1.00 75.56 907 ASN A CA 1
ATOM 6883 C C . ASN A 1 907 ? -2.745 -1.022 22.142 1.00 75.56 907 ASN A C 1
ATOM 6885 O O . ASN A 1 907 ? -3.458 -0.012 22.067 1.00 75.56 907 ASN A O 1
ATOM 6889 N N . ARG A 1 908 ? -2.763 -1.833 23.203 1.00 81.25 908 ARG A N 1
ATOM 6890 C CA . ARG A 1 908 ? -3.505 -1.561 24.442 1.00 81.25 908 ARG A CA 1
ATOM 6891 C C . ARG A 1 908 ? -2.571 -1.062 25.541 1.00 81.25 908 ARG A C 1
ATOM 6893 O O . ARG A 1 908 ? -1.346 -1.191 25.443 1.00 81.25 908 ARG A O 1
ATOM 6900 N N . VAL A 1 909 ? -3.151 -0.491 26.594 1.00 86.44 909 VAL A N 1
ATOM 6901 C CA . VAL A 1 909 ? -2.459 -0.260 27.870 1.00 86.44 909 VAL A CA 1
ATOM 6902 C C . VAL A 1 909 ? -3.250 -0.937 28.981 1.00 86.44 909 VAL A C 1
ATOM 6904 O O . VAL A 1 909 ? -4.396 -0.581 29.249 1.00 86.44 909 VAL A O 1
ATOM 6907 N N . VAL A 1 910 ? -2.632 -1.923 29.623 1.00 88.12 910 VAL A N 1
ATOM 6908 C CA . VAL A 1 910 ? -3.189 -2.652 30.764 1.00 88.12 910 VAL A CA 1
ATOM 6909 C C . VAL A 1 910 ? -2.662 -2.016 32.047 1.00 88.12 910 VAL A C 1
ATOM 6911 O O . VAL A 1 910 ? -1.467 -1.755 32.170 1.00 88.12 910 VAL A O 1
ATOM 6914 N N . VAL A 1 911 ? -3.547 -1.764 33.007 1.00 89.50 911 VAL A N 1
ATOM 6915 C CA . VAL A 1 911 ? -3.212 -1.290 34.352 1.00 89.50 911 VAL A CA 1
ATOM 6916 C C . VAL A 1 911 ? -3.349 -2.462 35.315 1.00 89.50 911 VAL A C 1
ATOM 6918 O O . VAL A 1 911 ? -4.446 -2.989 35.502 1.00 89.50 911 VAL A O 1
ATOM 6921 N N . LEU A 1 912 ? -2.240 -2.857 35.925 1.00 90.56 912 LEU A N 1
ATOM 6922 C CA . LEU A 1 912 ? -2.139 -3.937 36.901 1.00 90.56 912 LEU A CA 1
ATOM 6923 C C . LEU A 1 912 ? -1.981 -3.367 38.317 1.00 90.56 912 LEU A C 1
ATOM 6925 O O . LEU A 1 912 ? -1.386 -2.307 38.502 1.00 90.56 912 LEU A O 1
ATOM 6929 N N . ASP A 1 913 ? -2.443 -4.098 39.324 1.00 89.38 913 ASP A N 1
ATOM 6930 C CA . ASP A 1 913 ? -2.018 -3.907 40.711 1.00 89.38 913 ASP A CA 1
ATOM 6931 C C . ASP A 1 913 ? -0.596 -4.461 40.893 1.00 89.38 913 ASP A C 1
ATOM 6933 O O . ASP A 1 913 ? -0.354 -5.643 40.641 1.00 89.38 913 ASP A O 1
ATOM 6937 N N . ALA A 1 914 ? 0.355 -3.636 41.339 1.00 86.75 914 ALA A N 1
ATOM 6938 C CA . ALA A 1 914 ? 1.768 -4.022 41.410 1.00 86.75 914 ALA A CA 1
ATOM 6939 C C . ALA A 1 914 ? 2.087 -5.079 42.486 1.00 86.75 914 ALA A C 1
ATOM 6941 O O . ALA A 1 914 ? 3.193 -5.619 42.489 1.00 86.75 914 ALA A O 1
ATOM 6942 N N . VAL A 1 915 ? 1.150 -5.367 43.399 1.00 86.75 915 VAL A N 1
ATOM 6943 C CA . VAL A 1 915 ? 1.333 -6.332 44.498 1.00 86.75 915 VAL A CA 1
ATOM 6944 C C . VAL A 1 915 ? 0.697 -7.689 44.181 1.00 86.75 915 VAL A C 1
ATOM 6946 O O . VAL A 1 915 ? 1.297 -8.724 44.458 1.00 86.75 915 VAL A O 1
ATOM 6949 N N . SER A 1 916 ? -0.504 -7.707 43.596 1.00 86.56 916 SER A N 1
ATOM 6950 C CA . SER A 1 916 ? -1.269 -8.928 43.294 1.00 86.56 916 SER A CA 1
ATOM 6951 C C . SER A 1 916 ? -1.314 -9.311 41.811 1.00 86.56 916 SER A C 1
ATOM 6953 O O . SER A 1 916 ? -1.804 -10.392 41.485 1.00 86.56 916 SER A O 1
ATOM 6955 N N . GLY A 1 917 ? -0.850 -8.441 40.907 1.00 83.19 917 GLY A N 1
ATOM 6956 C CA . GLY A 1 917 ? -0.838 -8.659 39.455 1.00 83.19 917 GLY A CA 1
ATOM 6957 C C . GLY A 1 917 ? -2.206 -8.696 38.782 1.00 83.19 917 GLY A C 1
ATOM 6958 O O . GLY A 1 917 ? -2.303 -9.055 37.611 1.00 83.19 917 GLY A O 1
ATOM 6959 N N . ARG A 1 918 ? -3.273 -8.342 39.503 1.00 83.31 918 ARG A N 1
ATOM 6960 C CA . ARG A 1 918 ? -4.636 -8.290 38.965 1.00 83.31 918 ARG A CA 1
ATOM 6961 C C . ARG A 1 918 ? -4.798 -7.086 38.043 1.00 83.31 918 ARG A C 1
ATOM 6963 O O . ARG A 1 918 ? -4.308 -6.007 38.365 1.00 83.31 918 ARG A O 1
ATOM 6970 N N . ILE A 1 919 ? -5.536 -7.243 36.945 1.00 85.06 919 ILE A N 1
ATOM 6971 C CA . ILE A 1 919 ? -5.963 -6.100 36.129 1.00 85.06 919 ILE A CA 1
ATOM 6972 C C . ILE A 1 919 ? -6.907 -5.226 36.963 1.00 85.06 919 ILE A C 1
ATOM 6974 O O . ILE A 1 919 ? -7.899 -5.711 37.506 1.00 85.06 919 ILE A O 1
ATOM 6978 N N . ILE A 1 920 ? -6.592 -3.935 37.030 1.00 85.12 920 ILE A N 1
ATOM 6979 C CA . ILE A 1 920 ? -7.441 -2.873 37.580 1.00 85.12 920 ILE A CA 1
ATOM 6980 C C . ILE A 1 920 ? -8.252 -2.225 36.452 1.00 85.12 920 ILE A C 1
ATOM 6982 O O . ILE A 1 920 ? -9.433 -1.928 36.622 1.00 85.12 920 ILE A O 1
ATOM 6986 N N . ARG A 1 921 ? -7.617 -1.986 35.297 1.00 81.62 921 ARG A N 1
ATOM 6987 C CA . ARG A 1 921 ? -8.211 -1.292 34.146 1.00 81.62 921 ARG A CA 1
ATOM 6988 C C . ARG A 1 921 ? -7.516 -1.697 32.847 1.00 81.62 921 ARG A C 1
ATOM 6990 O O . ARG A 1 921 ? -6.319 -1.964 32.843 1.00 81.62 921 ARG A O 1
ATOM 6997 N N . GLU A 1 922 ? -8.243 -1.662 31.740 1.00 81.44 922 GLU A N 1
ATOM 6998 C CA . GLU A 1 922 ? -7.696 -1.784 30.387 1.00 81.44 922 GLU A CA 1
ATOM 6999 C C . GLU A 1 922 ? -8.070 -0.543 29.566 1.00 81.44 922 GLU A C 1
ATOM 7001 O O . GLU A 1 922 ? -9.162 0.011 29.710 1.00 81.44 922 GLU A O 1
ATOM 7006 N N . LEU A 1 923 ? -7.146 -0.089 28.721 1.00 78.00 923 LEU A N 1
ATOM 7007 C CA . LEU A 1 923 ? -7.352 0.955 27.722 1.00 78.00 923 LEU A CA 1
ATOM 7008 C C . LEU A 1 923 ? -7.152 0.315 26.335 1.00 78.00 923 LEU A C 1
ATOM 7010 O O . LEU A 1 923 ? -6.012 0.000 25.982 1.00 78.00 923 LEU A O 1
ATOM 7014 N N . PRO A 1 924 ? -8.225 0.068 25.560 1.00 71.69 924 PRO A N 1
ATOM 7015 C CA . PRO A 1 924 ? -8.139 -0.519 24.225 1.00 71.69 924 PRO A CA 1
ATOM 7016 C C . PRO A 1 924 ? -7.961 0.541 23.122 1.00 71.69 924 PRO A C 1
ATOM 7018 O O . PRO A 1 924 ? -8.297 1.711 23.296 1.00 71.69 924 PRO A O 1
ATOM 7021 N N . GLY A 1 925 ? -7.460 0.125 21.950 1.00 63.69 925 GLY A N 1
ATOM 7022 C CA . GLY A 1 925 ? -7.419 0.964 20.737 1.00 63.69 925 GLY A CA 1
ATOM 7023 C C . GLY A 1 925 ? -6.519 2.204 20.825 1.00 63.69 925 GLY A C 1
ATOM 7024 O O . GLY A 1 925 ? -6.709 3.173 20.085 1.00 63.69 925 GLY A O 1
ATOM 7025 N N . VAL A 1 926 ? -5.549 2.199 21.740 1.00 63.09 926 VAL A N 1
ATOM 7026 C CA . VAL A 1 926 ? -4.838 3.404 22.182 1.00 63.09 926 VAL A CA 1
ATOM 7027 C C . VAL A 1 926 ? -3.946 3.968 21.068 1.00 63.09 926 VAL A C 1
ATOM 7029 O O . VAL A 1 926 ? -3.877 5.187 20.875 1.00 63.09 926 VAL A O 1
ATOM 7032 N N . HIS A 1 927 ? -3.326 3.091 20.270 1.00 61.75 927 HIS A N 1
ATOM 7033 C CA . HIS A 1 927 ? -2.404 3.429 19.175 1.00 61.75 927 HIS A CA 1
ATOM 7034 C C . HIS A 1 927 ? -2.626 2.549 17.925 1.00 61.75 927 HIS A C 1
ATOM 7036 O O . HIS A 1 927 ? -3.302 1.526 18.005 1.00 61.75 927 HIS A O 1
ATOM 7042 N N . PRO A 1 928 ? -2.086 2.932 16.750 1.00 58.62 928 PRO A N 1
ATOM 7043 C CA . PRO A 1 928 ? -2.042 2.068 15.566 1.00 58.62 928 PRO A CA 1
ATOM 7044 C C . PRO A 1 928 ? -0.712 1.303 15.410 1.00 58.62 928 PRO A C 1
ATOM 7046 O O . PRO A 1 928 ? -0.637 0.373 14.611 1.00 58.62 928 PRO A O 1
ATOM 7049 N N . GLU A 1 929 ? 0.330 1.709 16.136 1.00 67.81 929 GLU A N 1
ATOM 7050 C CA . GLU A 1 929 ? 1.707 1.208 16.065 1.00 67.81 929 GLU A CA 1
ATOM 7051 C C . GLU A 1 929 ? 2.272 1.085 17.495 1.00 67.81 929 GLU A C 1
ATOM 7053 O O . GLU A 1 929 ? 1.815 1.830 18.372 1.00 67.81 929 GLU A O 1
ATOM 7058 N N . PRO A 1 930 ? 3.233 0.170 17.745 1.00 67.38 930 PRO A N 1
ATOM 7059 C CA . PRO A 1 930 ? 3.706 -0.146 19.091 1.00 67.38 930 PRO A CA 1
ATOM 7060 C C . PRO A 1 930 ? 4.295 1.074 19.806 1.00 67.38 930 PRO A C 1
ATOM 7062 O O . PRO A 1 930 ? 5.077 1.836 19.238 1.00 67.38 930 PRO A O 1
ATOM 7065 N N . CYS A 1 931 ? 3.933 1.223 21.078 1.00 73.31 931 CYS A N 1
ATOM 7066 C CA . CYS A 1 931 ? 4.412 2.288 21.950 1.00 73.31 931 CYS A CA 1
ATOM 7067 C C . CYS A 1 931 ? 5.818 1.964 22.501 1.00 73.31 931 CYS A C 1
ATOM 7069 O O . CYS A 1 931 ? 5.974 0.942 23.174 1.00 73.31 931 CYS A O 1
ATOM 7071 N N . PRO A 1 932 ? 6.831 2.827 22.280 1.00 76.31 932 PRO A N 1
ATOM 7072 C CA . PRO A 1 932 ? 8.148 2.675 22.895 1.00 76.31 932 PRO A CA 1
ATOM 7073 C C . PRO A 1 932 ? 8.249 3.317 24.287 1.00 76.31 932 PRO A C 1
ATOM 7075 O O . PRO A 1 932 ? 9.184 2.995 25.016 1.00 76.31 932 PRO A O 1
ATOM 7078 N N . SER A 1 933 ? 7.338 4.223 24.670 1.00 86.06 933 SER A N 1
ATOM 7079 C CA . SER A 1 933 ? 7.410 4.957 25.940 1.00 86.06 933 SER A CA 1
ATOM 7080 C C . SER A 1 933 ? 6.052 5.509 26.396 1.00 86.06 933 SER A C 1
ATOM 7082 O O . SER A 1 933 ? 5.328 6.140 25.622 1.00 86.06 933 SER A O 1
ATOM 7084 N N . LEU A 1 934 ? 5.731 5.293 27.674 1.00 89.00 934 LEU A N 1
ATOM 7085 C CA . LEU A 1 934 ? 4.566 5.844 28.370 1.00 89.00 934 LEU A CA 1
ATOM 7086 C C . LEU A 1 934 ? 4.985 6.441 29.718 1.00 89.00 934 LEU A C 1
ATOM 7088 O O . LEU A 1 934 ? 5.941 5.971 30.335 1.00 89.00 934 LEU A O 1
ATOM 7092 N N . THR A 1 935 ? 4.245 7.440 30.196 1.00 89.50 935 THR A N 1
ATOM 7093 C CA . THR A 1 935 ? 4.414 8.001 31.543 1.00 89.50 935 THR A CA 1
ATOM 7094 C C . THR A 1 935 ? 3.101 8.582 32.072 1.00 89.50 935 THR A C 1
ATOM 7096 O O . THR A 1 935 ? 2.256 9.026 31.296 1.00 89.50 935 THR A O 1
ATOM 7099 N N . LEU A 1 936 ? 2.909 8.561 33.390 1.00 90.00 936 LEU A N 1
ATOM 7100 C CA . LEU A 1 936 ? 1.706 9.037 34.078 1.00 90.00 936 LEU A CA 1
ATOM 7101 C C . LEU A 1 936 ? 2.082 10.213 34.990 1.00 90.00 936 LEU A C 1
ATOM 7103 O O . LEU A 1 936 ? 3.109 10.148 35.667 1.00 90.00 936 LEU A O 1
ATOM 7107 N N . SER A 1 937 ? 1.267 11.270 35.008 1.00 89.06 937 SER A N 1
ATOM 7108 C CA . SER A 1 937 ? 1.493 12.430 35.878 1.00 89.06 937 SER A CA 1
ATOM 7109 C C . SER A 1 937 ? 1.441 12.047 37.359 1.00 89.06 937 SER A C 1
ATOM 7111 O O . SER A 1 937 ? 0.802 11.068 37.756 1.00 89.06 937 SER A O 1
ATOM 7113 N N . GLU A 1 938 ? 2.111 12.823 38.208 1.00 83.69 938 GLU A N 1
ATOM 7114 C CA . GLU A 1 938 ? 2.226 12.515 39.638 1.00 83.69 938 GLU A CA 1
ATOM 7115 C C . GLU A 1 938 ? 0.894 12.559 40.400 1.00 83.69 938 GLU A C 1
ATOM 7117 O O . GLU A 1 938 ? 0.746 11.863 41.405 1.00 83.69 938 GLU A O 1
ATOM 7122 N N . ASP A 1 939 ? -0.072 13.333 39.905 1.00 81.25 939 ASP A N 1
ATOM 7123 C CA . ASP A 1 939 ? -1.452 13.405 40.398 1.00 81.25 939 ASP A CA 1
ATOM 7124 C C . ASP A 1 939 ? -2.390 12.362 39.755 1.00 81.25 939 ASP A C 1
ATOM 7126 O O . ASP A 1 939 ? -3.572 12.303 40.087 1.00 81.25 939 ASP A O 1
ATOM 7130 N N . ALA A 1 940 ? -1.870 11.543 38.835 1.00 84.12 940 ALA A N 1
ATOM 7131 C CA . ALA A 1 940 ? -2.604 10.581 38.020 1.00 84.12 940 ALA A CA 1
ATOM 7132 C C . ALA A 1 940 ? -3.780 11.163 37.205 1.00 84.12 940 ALA A C 1
ATOM 7134 O O . ALA A 1 940 ? -4.720 10.431 36.890 1.00 84.12 940 ALA A O 1
ATOM 7135 N N . ARG A 1 941 ? -3.731 12.442 36.799 1.00 83.06 941 ARG A N 1
ATOM 7136 C CA . ARG A 1 941 ? -4.661 12.988 35.791 1.00 83.06 941 ARG A CA 1
ATOM 7137 C C . ARG A 1 941 ? -4.304 12.614 34.360 1.00 83.06 941 ARG A C 1
ATOM 7139 O O . ARG A 1 941 ? -5.204 12.290 33.592 1.00 83.06 941 ARG A O 1
ATOM 7146 N N . PHE A 1 942 ? -3.028 12.673 33.982 1.00 87.69 942 PHE A N 1
ATOM 7147 C CA . PHE A 1 942 ? -2.614 12.671 32.578 1.00 87.69 942 PHE A CA 1
ATOM 7148 C C . PHE A 1 942 ? -1.662 11.521 32.254 1.00 87.69 942 PHE A C 1
ATOM 7150 O O . PHE A 1 942 ? -0.520 11.481 32.711 1.00 87.69 942 PHE A O 1
ATOM 7157 N N . LEU A 1 943 ? -2.124 10.597 31.413 1.00 88.31 943 LEU A N 1
ATOM 7158 C CA . LEU A 1 943 ? -1.318 9.524 30.837 1.00 88.31 943 LEU A CA 1
ATOM 7159 C C . LEU A 1 943 ? -0.787 9.969 29.464 1.00 88.31 943 LEU A C 1
ATOM 7161 O O . LEU A 1 943 ? -1.547 10.111 28.504 1.00 88.31 943 LEU A O 1
ATOM 7165 N N . LEU A 1 944 ? 0.527 10.180 29.381 1.00 89.62 944 LEU A N 1
ATOM 7166 C CA . LEU A 1 944 ? 1.259 10.472 28.150 1.00 89.62 944 LEU A CA 1
ATOM 7167 C C . LEU A 1 944 ? 1.748 9.190 27.494 1.00 89.62 944 LEU A C 1
ATOM 7169 O O . LEU A 1 944 ? 2.293 8.308 28.161 1.00 89.62 944 LEU A O 1
ATOM 7173 N N . ILE A 1 945 ? 1.613 9.111 26.170 1.00 88.00 945 ILE A N 1
ATOM 7174 C CA . ILE A 1 945 ? 2.057 7.938 25.418 1.00 88.00 945 ILE A CA 1
ATOM 7175 C C . ILE A 1 945 ? 2.639 8.330 24.054 1.00 88.00 945 ILE A C 1
ATOM 7177 O O . ILE A 1 945 ? 2.012 9.064 23.280 1.00 88.00 945 ILE A O 1
ATOM 7181 N N . ALA A 1 946 ? 3.829 7.807 23.749 1.00 88.31 946 ALA A N 1
ATOM 7182 C CA . ALA A 1 946 ? 4.481 7.928 22.451 1.00 88.31 946 ALA A CA 1
ATOM 7183 C C . ALA A 1 946 ? 3.765 7.060 21.398 1.00 88.31 946 ALA A C 1
ATOM 7185 O O . ALA A 1 946 ? 3.568 5.858 21.572 1.00 88.31 946 ALA A O 1
ATOM 7186 N N . ALA A 1 947 ? 3.344 7.683 20.298 1.00 81.94 947 ALA A N 1
ATOM 7187 C CA . ALA A 1 947 ? 2.326 7.164 19.391 1.00 81.94 947 ALA A CA 1
ATOM 7188 C C . ALA A 1 947 ? 2.784 7.265 17.929 1.00 81.94 947 ALA A C 1
ATOM 7190 O O . ALA A 1 947 ? 2.317 8.124 17.170 1.00 81.94 947 ALA A O 1
ATOM 7191 N N . GLY A 1 948 ? 3.747 6.428 17.536 1.00 84.62 948 GLY A N 1
ATOM 7192 C CA . GLY A 1 948 ? 4.472 6.619 16.280 1.00 84.62 948 GLY A CA 1
ATOM 7193 C C . GLY A 1 948 ? 5.128 8.003 16.280 1.00 84.62 948 GLY A C 1
ATOM 7194 O O . GLY A 1 948 ? 5.913 8.312 17.167 1.00 84.62 948 GLY A O 1
ATOM 7195 N N . ARG A 1 949 ? 4.769 8.874 15.332 1.00 88.06 949 ARG A N 1
ATOM 7196 C CA . ARG A 1 949 ? 5.281 10.262 15.216 1.00 88.06 949 ARG A CA 1
ATOM 7197 C C . ARG A 1 949 ? 4.544 11.299 16.078 1.00 88.06 949 ARG A C 1
ATOM 7199 O O . ARG A 1 949 ? 4.715 12.501 15.885 1.00 88.06 949 ARG A O 1
ATOM 7206 N N . THR A 1 950 ? 3.649 10.857 16.956 1.00 89.38 950 THR A N 1
ATOM 7207 C CA . THR A 1 950 ? 2.746 11.736 17.715 1.00 89.38 950 THR A CA 1
ATOM 7208 C C . THR A 1 950 ? 2.844 11.472 19.210 1.00 89.38 950 THR A C 1
ATOM 7210 O O . THR A 1 950 ? 3.324 10.420 19.629 1.00 89.38 950 THR A O 1
ATOM 7213 N N . ILE A 1 951 ? 2.380 12.422 20.014 1.00 90.56 951 ILE A N 1
ATOM 7214 C CA . ILE A 1 951 ? 2.178 12.247 21.455 1.00 90.56 951 ILE A CA 1
ATOM 7215 C C . ILE A 1 951 ? 0.670 12.191 21.671 1.00 90.56 951 ILE A C 1
ATOM 7217 O O . ILE A 1 951 ? -0.058 13.011 21.106 1.00 90.56 951 ILE A O 1
ATOM 7221 N N . LYS A 1 952 ? 0.190 11.251 22.483 1.00 88.50 952 LYS A N 1
ATOM 7222 C CA . LYS A 1 952 ? -1.195 11.261 22.961 1.00 88.50 952 LYS A CA 1
ATOM 7223 C C . LYS A 1 952 ? -1.242 11.579 24.443 1.00 88.50 952 LYS A C 1
ATOM 7225 O O . LYS A 1 952 ? -0.441 11.037 25.203 1.00 88.50 952 LYS A O 1
ATOM 7230 N N . VAL A 1 953 ? -2.208 12.406 24.827 1.00 89.19 953 VAL A N 1
ATOM 7231 C CA . VAL A 1 953 ? -2.579 12.645 26.223 1.00 89.19 953 VAL A CA 1
ATOM 7232 C C . VAL A 1 953 ? -3.938 12.005 26.460 1.00 89.19 953 VAL A C 1
ATOM 7234 O O . VAL A 1 953 ? -4.874 12.235 25.692 1.00 89.19 953 VAL A O 1
ATOM 7237 N N . TRP A 1 954 ? -4.039 11.208 27.518 1.00 84.31 954 TRP A N 1
ATOM 7238 C CA . TRP A 1 954 ? -5.282 10.629 28.014 1.00 84.31 954 TRP A CA 1
ATOM 7239 C C . TRP A 1 954 ? -5.582 11.169 29.406 1.00 84.31 954 TRP A C 1
ATOM 7241 O O . TRP A 1 954 ? -4.686 11.241 30.246 1.00 84.31 954 TRP A O 1
ATOM 7251 N N . ASP A 1 955 ? -6.847 11.488 29.651 1.00 84.25 955 ASP A N 1
ATOM 7252 C CA . ASP A 1 955 ? -7.365 11.660 31.000 1.00 84.25 955 ASP A CA 1
ATOM 7253 C C . ASP A 1 955 ? -7.446 10.265 31.646 1.00 84.25 955 ASP A C 1
ATOM 7255 O O . ASP A 1 955 ? -8.075 9.343 31.119 1.00 84.25 955 ASP A O 1
ATOM 7259 N N . TYR A 1 956 ? -6.718 10.080 32.743 1.00 81.31 956 TYR A N 1
ATOM 7260 C CA . TYR A 1 956 ? -6.568 8.801 33.433 1.00 81.31 956 TYR A CA 1
ATOM 7261 C C . TYR A 1 956 ? -7.587 8.626 34.571 1.00 81.31 956 TYR A C 1
ATOM 7263 O O . TYR A 1 956 ? -7.893 7.491 34.949 1.00 81.31 956 TYR A O 1
ATOM 7271 N N . ALA A 1 957 ? -8.163 9.720 35.079 1.00 73.56 957 ALA A N 1
ATOM 7272 C CA . ALA A 1 957 ? -9.163 9.699 36.145 1.00 73.56 957 ALA A CA 1
ATOM 7273 C C . ALA A 1 957 ? -10.561 9.324 35.616 1.00 73.56 957 ALA A C 1
ATOM 7275 O O . ALA A 1 957 ? -11.283 8.540 36.237 1.00 73.56 957 ALA A O 1
ATOM 7276 N N . THR A 1 958 ? -10.933 9.831 34.439 1.00 67.69 958 THR A N 1
ATOM 7277 C CA . THR A 1 958 ? -12.199 9.518 33.764 1.00 67.69 958 THR A CA 1
ATOM 7278 C C . THR A 1 958 ? -12.289 8.030 33.420 1.00 67.69 958 THR A C 1
ATOM 7280 O O . THR A 1 958 ? -11.495 7.490 32.649 1.00 67.69 958 THR A O 1
ATOM 7283 N N . GLN A 1 959 ? -13.273 7.325 33.991 1.00 57.84 959 GLN A N 1
ATOM 7284 C CA . GLN A 1 959 ? -13.531 5.913 33.667 1.00 57.84 959 GLN A CA 1
ATOM 7285 C C . GLN A 1 959 ? -14.251 5.750 32.318 1.00 57.84 959 GLN A C 1
ATOM 7287 O O . GLN A 1 959 ? -13.930 4.837 31.559 1.00 57.84 959 GLN A O 1
ATOM 7292 N N . ALA A 1 960 ? -15.188 6.651 32.004 1.00 48.22 960 ALA A N 1
ATOM 7293 C CA . ALA A 1 960 ? -15.879 6.703 30.718 1.00 48.22 960 ALA A CA 1
ATOM 7294 C C . ALA A 1 960 ? -14.973 7.371 29.673 1.00 48.22 960 ALA A C 1
ATOM 7296 O O . ALA A 1 960 ? -14.721 8.568 29.760 1.00 48.22 960 ALA A O 1
ATOM 7297 N N . SER A 1 961 ? -14.466 6.585 28.720 1.00 51.59 961 SER A N 1
ATOM 7298 C CA . SER A 1 961 ? -13.356 6.936 27.823 1.00 51.59 961 SER A CA 1
ATOM 7299 C C . SER A 1 961 ? -13.583 8.207 26.984 1.00 51.59 961 SER A C 1
ATOM 7301 O O . SER A 1 961 ? -14.330 8.148 25.998 1.00 51.59 961 SER A O 1
ATOM 7303 N N . PRO A 1 962 ? -12.888 9.324 27.274 1.00 55.69 962 PRO A N 1
ATOM 7304 C CA . PRO A 1 962 ? -12.783 10.444 26.350 1.00 55.69 962 PRO A CA 1
ATOM 7305 C C . PRO A 1 962 ? -11.816 10.079 25.216 1.00 55.69 962 PRO A C 1
ATOM 7307 O O . PRO A 1 962 ? -10.915 9.254 25.387 1.00 55.69 962 PRO A O 1
ATOM 7310 N N . GLY A 1 963 ? -11.964 10.713 24.052 1.00 68.88 963 GLY A N 1
ATOM 7311 C CA . GLY A 1 963 ? -10.939 10.631 23.009 1.00 68.88 963 GLY A CA 1
ATOM 7312 C C . GLY A 1 963 ? -9.651 11.343 23.456 1.00 68.88 963 GLY A C 1
ATOM 7313 O O . GLY A 1 963 ? -9.744 12.402 24.076 1.00 68.88 963 GLY A O 1
ATOM 7314 N N . PRO A 1 964 ? -8.453 10.813 23.149 1.00 82.69 964 PRO A N 1
ATOM 7315 C CA . PRO A 1 964 ? -7.201 11.457 23.527 1.00 82.69 964 PRO A CA 1
ATOM 7316 C C . PRO A 1 964 ? -6.940 12.711 22.694 1.00 82.69 964 PRO A C 1
ATOM 7318 O O . PRO A 1 964 ? -7.169 12.719 21.481 1.00 82.69 964 PRO A O 1
ATOM 7321 N N . GLN A 1 965 ? -6.338 13.723 23.314 1.00 85.75 965 GLN A N 1
ATOM 7322 C CA . GLN A 1 965 ? -5.729 14.826 22.574 1.00 85.75 965 GLN A CA 1
ATOM 7323 C C . GLN A 1 965 ? -4.430 14.337 21.911 1.00 85.75 965 GLN A C 1
ATOM 7325 O O . GLN A 1 965 ? -3.662 13.572 22.505 1.00 85.75 965 GLN A O 1
ATOM 7330 N N . VAL A 1 966 ? -4.196 14.739 20.656 1.00 88.19 966 VAL A N 1
ATOM 7331 C CA . VAL A 1 966 ? -3.094 14.231 19.818 1.00 88.19 966 VAL A CA 1
ATOM 7332 C C . VAL A 1 966 ? -2.217 15.378 19.331 1.00 88.19 966 VAL A C 1
ATOM 7334 O O . VAL A 1 966 ? -2.676 16.259 18.606 1.00 88.19 966 VAL A O 1
ATOM 7337 N N . TYR A 1 967 ? -0.933 15.321 19.673 1.00 89.44 967 TYR A N 1
ATOM 7338 C CA . TYR A 1 967 ? 0.054 16.351 19.364 1.00 89.44 967 TYR A CA 1
ATOM 7339 C C . TYR A 1 967 ? 1.015 15.887 18.270 1.00 89.44 967 TYR A C 1
ATOM 7341 O O . TYR A 1 967 ? 1.521 14.761 18.290 1.00 89.44 967 TYR A O 1
ATOM 7349 N N . ILE A 1 968 ? 1.245 16.770 17.295 1.00 87.75 968 ILE A N 1
ATOM 7350 C CA . ILE A 1 968 ? 2.022 16.511 16.075 1.00 87.75 968 ILE A CA 1
ATOM 7351 C C . ILE A 1 968 ? 3.228 17.450 15.980 1.00 87.75 968 ILE A C 1
ATOM 7353 O O . ILE A 1 968 ? 3.165 18.593 16.428 1.00 87.75 968 ILE A O 1
ATOM 7357 N N . GLY A 1 969 ? 4.302 16.988 15.337 1.00 84.31 969 GLY A N 1
ATOM 7358 C CA . GLY A 1 969 ? 5.455 17.829 14.988 1.00 84.31 969 GLY A CA 1
ATOM 7359 C C . GLY A 1 969 ? 6.764 17.060 14.791 1.00 84.31 969 GLY A C 1
ATOM 7360 O O . GLY A 1 969 ? 7.643 17.541 14.084 1.00 84.31 969 GLY A O 1
ATOM 7361 N N . HIS A 1 970 ? 6.890 15.861 15.365 1.00 90.00 970 HIS A N 1
ATOM 7362 C CA . HIS A 1 970 ? 7.979 14.947 15.023 1.00 90.00 970 HIS A CA 1
ATOM 7363 C C . HIS A 1 970 ? 7.715 14.310 13.649 1.00 90.00 970 HIS A C 1
ATOM 7365 O O . HIS A 1 970 ? 6.571 14.048 13.271 1.00 90.00 970 HIS A O 1
ATOM 7371 N N . SER A 1 971 ? 8.774 14.076 12.876 1.00 88.06 971 SER A N 1
ATOM 7372 C CA . SER A 1 971 ? 8.718 13.438 11.551 1.00 88.06 971 SER A CA 1
ATOM 7373 C C . SER A 1 971 ? 9.192 11.982 11.545 1.00 88.06 971 SER A C 1
ATOM 7375 O O . SER A 1 971 ? 8.834 11.224 10.641 1.00 88.06 971 SER A O 1
ATOM 7377 N N . GLU A 1 972 ? 9.958 11.591 12.563 1.00 87.00 972 GLU A N 1
ATOM 7378 C CA . GLU A 1 972 ? 10.320 10.208 12.885 1.00 87.00 972 GLU A CA 1
ATOM 7379 C C . GLU A 1 972 ? 9.571 9.756 14.156 1.00 87.00 972 GLU A C 1
ATOM 7381 O O . GLU A 1 972 ? 8.959 10.594 14.829 1.00 87.00 972 GLU A O 1
ATOM 7386 N N . PRO A 1 973 ? 9.544 8.453 14.493 1.00 87.69 973 PRO A N 1
ATOM 7387 C CA . PRO A 1 973 ? 8.821 7.983 15.669 1.00 87.69 973 PRO A CA 1
ATOM 7388 C C . PRO A 1 973 ? 9.418 8.526 16.976 1.00 87.69 973 PRO A C 1
ATOM 7390 O O . PRO A 1 973 ? 10.637 8.509 17.164 1.00 87.69 973 PRO A O 1
ATOM 7393 N N . VAL A 1 974 ? 8.549 8.976 17.880 1.00 90.81 974 VAL A N 1
ATOM 7394 C CA . VAL A 1 974 ? 8.889 9.463 19.222 1.00 90.81 974 VAL A CA 1
ATOM 7395 C C . VAL A 1 974 ? 9.360 8.275 20.058 1.00 90.81 974 VAL A C 1
ATOM 7397 O O . VAL A 1 974 ? 8.591 7.341 20.262 1.00 90.81 974 VAL A O 1
ATOM 7400 N N . GLN A 1 975 ? 10.610 8.289 20.520 1.00 88.62 975 GLN A N 1
ATOM 7401 C CA . GLN A 1 975 ? 11.205 7.183 21.286 1.00 88.62 975 GLN A CA 1
ATOM 7402 C C . GLN A 1 975 ? 10.957 7.312 22.791 1.00 88.62 975 GLN A C 1
ATOM 7404 O O . GLN A 1 975 ? 10.823 6.305 23.481 1.00 88.62 975 GLN A O 1
ATOM 7409 N N . ALA A 1 976 ? 10.879 8.546 23.300 1.00 89.00 976 ALA A N 1
ATOM 7410 C CA . ALA A 1 976 ? 10.728 8.828 24.723 1.00 89.00 976 ALA A CA 1
ATOM 7411 C C . ALA A 1 976 ? 9.806 10.030 24.978 1.00 89.00 976 ALA A C 1
ATOM 7413 O O . ALA A 1 976 ? 9.859 11.031 24.256 1.00 89.00 976 ALA A O 1
ATOM 7414 N N . VAL A 1 977 ? 8.998 9.931 26.038 1.00 91.62 977 VAL A N 1
ATOM 7415 C CA . VAL A 1 977 ? 8.185 11.022 26.598 1.00 91.62 977 VAL A CA 1
ATOM 7416 C C . VAL A 1 977 ? 8.371 11.092 28.115 1.00 91.62 977 VAL A C 1
ATOM 7418 O O . VAL A 1 977 ? 8.472 10.061 28.776 1.00 91.62 977 VAL A O 1
ATOM 7421 N N . ALA A 1 978 ? 8.422 12.300 28.678 1.00 91.25 978 ALA A N 1
ATOM 7422 C CA . ALA A 1 978 ? 8.600 12.513 30.117 1.00 91.25 978 ALA A CA 1
ATOM 7423 C C . ALA A 1 978 ? 7.883 13.783 30.593 1.00 91.25 978 ALA A C 1
ATOM 7425 O O . ALA A 1 978 ? 7.910 14.794 29.897 1.00 91.25 978 ALA A O 1
ATOM 7426 N N . PHE A 1 979 ? 7.310 13.762 31.797 1.00 90.38 979 PHE A N 1
ATOM 7427 C CA . PHE A 1 979 ? 6.950 14.993 32.508 1.00 90.38 979 PHE A CA 1
ATOM 7428 C C . PHE A 1 979 ? 8.190 15.622 33.152 1.00 90.38 979 PHE A C 1
ATOM 7430 O O . PHE A 1 979 ? 9.099 14.909 33.586 1.00 90.38 979 PHE A O 1
ATOM 7437 N N . SER A 1 980 ? 8.212 16.948 33.249 1.00 88.50 980 SER A N 1
ATOM 7438 C CA . SER A 1 980 ? 9.203 17.697 34.021 1.00 88.50 980 SER A CA 1
ATOM 7439 C C . SER A 1 980 ? 9.092 17.419 35.534 1.00 88.50 980 SER A C 1
ATOM 7441 O O . SER A 1 980 ? 8.033 17.004 36.018 1.00 88.50 980 SER A O 1
ATOM 7443 N N . PRO A 1 981 ? 10.155 17.672 36.326 1.00 82.44 981 PRO A N 1
ATOM 7444 C CA . PRO A 1 981 ? 10.131 17.465 37.779 1.00 82.44 981 PRO A CA 1
ATOM 7445 C C . PRO A 1 981 ? 9.081 18.305 38.530 1.00 82.44 981 PRO A C 1
ATOM 7447 O O . PRO A 1 981 ? 8.668 17.923 39.618 1.00 82.44 981 PRO A O 1
ATOM 7450 N N . ASP A 1 982 ? 8.650 19.430 37.954 1.00 83.69 982 ASP A N 1
ATOM 7451 C CA . ASP A 1 982 ? 7.602 20.324 38.473 1.00 83.69 982 ASP A CA 1
ATOM 7452 C C . ASP A 1 982 ? 6.193 20.020 37.910 1.00 83.69 982 ASP A C 1
ATOM 7454 O O . ASP A 1 982 ? 5.228 20.710 38.243 1.00 83.69 982 ASP A O 1
ATOM 7458 N N . GLN A 1 983 ? 6.075 19.006 37.040 1.00 86.69 983 GLN A N 1
ATOM 7459 C CA . GLN A 1 983 ? 4.873 18.618 36.283 1.00 86.69 983 GLN A CA 1
ATOM 7460 C C . GLN A 1 983 ? 4.276 19.711 35.370 1.00 86.69 983 GLN A C 1
ATOM 7462 O O . GLN A 1 983 ? 3.268 19.462 34.713 1.00 86.69 983 GLN A O 1
ATOM 7467 N N . GLN A 1 984 ? 4.897 20.892 35.270 1.00 87.62 984 GLN A N 1
ATOM 7468 C CA . GLN A 1 984 ? 4.403 22.006 34.451 1.00 87.62 984 GLN A CA 1
ATOM 7469 C C . GLN A 1 984 ? 4.656 21.805 32.955 1.00 87.62 984 GLN A C 1
ATOM 7471 O O . GLN A 1 984 ? 4.084 22.516 32.132 1.00 87.62 984 GLN A O 1
ATOM 7476 N N . GLN A 1 985 ? 5.551 20.888 32.585 1.00 90.38 985 GLN A N 1
ATOM 7477 C CA . GLN A 1 985 ? 6.030 20.702 31.222 1.00 90.38 985 GLN A CA 1
ATOM 7478 C C . GLN A 1 985 ? 6.142 19.220 30.840 1.00 90.38 985 GLN A C 1
ATOM 7480 O O . GLN A 1 985 ? 6.250 18.319 31.673 1.00 90.38 985 GLN A O 1
ATOM 7485 N N . VAL A 1 986 ? 6.150 18.977 29.533 1.00 92.88 986 VAL A N 1
ATOM 7486 C CA . VAL A 1 986 ? 6.343 17.671 28.903 1.00 92.88 986 VAL A CA 1
ATOM 7487 C C . VAL A 1 986 ? 7.509 17.756 27.928 1.00 92.88 986 VAL A C 1
ATOM 7489 O O . VAL A 1 986 ? 7.593 18.689 27.130 1.00 92.88 986 VAL A O 1
ATOM 7492 N N . LEU A 1 987 ? 8.382 16.754 27.955 1.00 93.31 987 LEU A N 1
ATOM 7493 C CA . LEU A 1 987 ? 9.380 16.496 26.925 1.00 93.31 987 LEU A CA 1
ATOM 7494 C C . LEU A 1 987 ? 8.930 15.366 26.002 1.00 93.31 987 LEU A C 1
ATOM 7496 O O . LEU A 1 987 ? 8.409 14.345 26.456 1.00 93.31 987 LEU A O 1
ATOM 7500 N N . SER A 1 988 ? 9.226 15.516 24.714 1.00 93.62 988 SER A N 1
ATOM 7501 C CA . SER A 1 988 ? 9.153 14.443 23.721 1.00 93.62 988 SER A CA 1
ATOM 7502 C C . SER A 1 988 ? 10.401 14.441 22.845 1.00 93.62 988 SER A C 1
ATOM 7504 O O . SER A 1 988 ? 10.848 15.501 22.407 1.00 93.62 988 SER A O 1
ATOM 7506 N N . ALA A 1 989 ? 10.961 13.260 22.576 1.00 92.31 989 ALA A N 1
ATOM 7507 C CA . ALA A 1 989 ? 12.135 13.111 21.719 1.00 92.31 989 ALA A CA 1
ATOM 7508 C C . ALA A 1 989 ? 11.908 12.093 20.595 1.00 92.31 989 ALA A C 1
ATOM 7510 O O . ALA A 1 989 ? 11.389 10.999 20.824 1.00 92.31 989 ALA A O 1
ATOM 7511 N N . GLY A 1 990 ? 12.338 12.452 19.387 1.00 89.25 990 GLY A N 1
ATOM 7512 C CA . GLY A 1 990 ? 12.304 11.597 18.201 1.00 89.25 990 GLY A CA 1
ATOM 7513 C C . GLY A 1 990 ? 13.414 11.994 17.235 1.00 89.25 990 GLY A C 1
ATOM 7514 O O . GLY A 1 990 ? 14.551 11.568 17.375 1.00 89.25 990 GLY A O 1
ATOM 7515 N N . ASP A 1 991 ? 13.101 12.847 16.267 1.00 87.00 991 ASP A N 1
ATOM 7516 C CA . ASP A 1 991 ? 14.083 13.513 15.400 1.00 87.00 991 ASP A CA 1
ATOM 7517 C C . ASP A 1 991 ? 14.761 14.723 16.070 1.00 87.00 991 ASP A C 1
ATOM 7519 O O . ASP A 1 991 ? 15.968 14.903 15.945 1.00 87.00 991 ASP A O 1
ATOM 7523 N N . ALA A 1 992 ? 13.989 15.498 16.827 1.00 90.94 992 ALA A N 1
ATOM 7524 C CA . ALA A 1 992 ? 14.427 16.577 17.711 1.00 90.94 992 ALA A CA 1
ATOM 7525 C C . ALA A 1 992 ? 13.887 16.350 19.137 1.00 90.94 992 ALA A C 1
ATOM 7527 O O . ALA A 1 992 ? 13.176 15.368 19.375 1.00 90.94 992 ALA A O 1
ATOM 7528 N N . VAL A 1 993 ? 14.180 17.263 20.073 1.00 93.38 993 VAL A N 1
ATOM 7529 C CA . VAL A 1 993 ? 13.494 17.323 21.377 1.00 93.38 993 VAL A CA 1
ATOM 7530 C C . VAL A 1 993 ? 12.568 18.530 21.424 1.00 93.38 993 VAL A C 1
ATOM 7532 O O . VAL A 1 993 ? 12.987 19.650 21.131 1.00 93.38 993 VAL A O 1
ATOM 7535 N N . PHE A 1 994 ? 11.316 18.313 21.819 1.00 94.44 994 PHE A N 1
ATOM 7536 C CA . PHE A 1 994 ? 10.328 19.369 22.026 1.00 94.44 994 PHE A CA 1
ATOM 7537 C C . PHE A 1 994 ? 9.950 19.487 23.502 1.00 94.44 994 PHE A C 1
ATOM 7539 O O . PHE A 1 994 ? 9.845 18.483 24.208 1.00 94.44 994 PHE A O 1
ATOM 7546 N N . LEU A 1 995 ? 9.709 20.726 23.928 1.00 93.75 995 LEU A N 1
ATOM 7547 C CA . LEU A 1 995 ? 9.262 21.117 25.257 1.00 93.75 995 LEU A CA 1
ATOM 7548 C C . LEU A 1 995 ? 7.867 21.739 25.147 1.00 93.75 995 LEU A C 1
ATOM 7550 O O . LEU A 1 995 ? 7.678 22.739 24.446 1.00 93.75 995 LEU A O 1
ATOM 7554 N N . TRP A 1 996 ? 6.899 21.157 25.845 1.00 93.88 996 TRP A N 1
ATOM 7555 C CA . TRP A 1 996 ? 5.504 21.589 25.861 1.00 93.88 996 TRP A CA 1
ATOM 7556 C C . TRP A 1 996 ? 5.130 22.055 27.272 1.00 93.88 996 TRP A C 1
ATOM 7558 O O . TRP A 1 996 ? 5.430 21.339 28.220 1.00 93.88 996 TRP A O 1
ATOM 7568 N N . ASP A 1 997 ? 4.461 23.196 27.434 1.00 91.38 997 ASP A N 1
ATOM 7569 C CA . ASP A 1 997 ? 3.798 23.538 28.701 1.00 91.38 997 ASP A CA 1
ATOM 7570 C C . ASP A 1 997 ? 2.496 22.736 28.844 1.00 91.38 997 ASP A C 1
ATOM 7572 O O . ASP A 1 997 ? 1.774 22.532 27.861 1.00 91.38 997 ASP A O 1
ATOM 7576 N N . VAL A 1 998 ? 2.176 22.338 30.074 1.00 89.81 998 VAL A N 1
ATOM 7577 C CA . VAL A 1 998 ? 0.874 21.807 30.489 1.00 89.81 998 VAL A CA 1
ATOM 7578 C C . VAL A 1 998 ? -0.022 22.987 30.873 1.00 89.81 998 VAL A C 1
ATOM 7580 O O . VAL A 1 998 ? 0.337 23.800 31.717 1.00 89.81 998 VAL A O 1
ATOM 7583 N N . LEU A 1 999 ? -1.193 23.095 30.246 1.00 85.06 999 LEU A N 1
ATOM 7584 C CA . LEU A 1 999 ? -2.154 24.186 30.454 1.00 85.06 999 LEU A CA 1
ATOM 7585 C C . LEU A 1 999 ? -3.260 23.848 31.472 1.00 85.06 999 LEU A C 1
ATOM 7587 O O . LEU A 1 999 ? -4.123 24.682 31.741 1.00 85.06 999 LEU A O 1
ATOM 7591 N N . ALA A 1 1000 ? -3.265 22.632 32.024 1.00 76.44 1000 ALA A N 1
ATOM 7592 C CA . ALA A 1 1000 ? -4.204 22.230 33.067 1.00 76.44 1000 ALA A CA 1
ATOM 7593 C C . ALA A 1 1000 ? -3.847 22.870 34.425 1.00 76.44 1000 ALA A C 1
ATOM 7595 O O . ALA A 1 1000 ? -2.679 22.835 34.817 1.00 76.44 1000 ALA A O 1
ATOM 7596 N N . PRO A 1 1001 ? -4.824 23.412 35.177 1.00 60.22 1001 PRO A N 1
ATOM 7597 C CA . PRO A 1 1001 ? -4.566 23.980 36.495 1.00 60.22 1001 PRO A CA 1
ATOM 7598 C C . PRO A 1 1001 ? -4.218 22.883 37.513 1.00 60.22 1001 PRO A C 1
ATOM 7600 O O . PRO A 1 1001 ? -4.970 21.926 37.701 1.00 60.22 1001 PRO A O 1
ATOM 7603 N N . THR A 1 1002 ? -3.098 23.042 38.217 1.00 54.78 1002 THR A N 1
ATOM 7604 C CA . THR A 1 1002 ? -2.730 22.178 39.345 1.00 54.78 1002 THR A CA 1
ATOM 7605 C C . THR A 1 1002 ? -3.596 22.489 40.565 1.00 54.78 1002 THR A C 1
ATOM 7607 O O . THR A 1 1002 ? -3.511 23.581 41.125 1.00 54.78 1002 THR A O 1
ATOM 7610 N N . GLU A 1 1003 ? -4.398 21.529 41.029 1.00 47.69 1003 GLU A N 1
ATOM 7611 C CA . GLU A 1 1003 ? -5.199 21.676 42.254 1.00 47.69 1003 GLU A CA 1
ATOM 7612 C C . GLU A 1 1003 ? -4.344 21.552 43.526 1.00 47.69 1003 GLU A C 1
ATOM 7614 O O . GLU A 1 1003 ? -4.408 20.561 44.252 1.00 47.69 1003 GLU A O 1
ATOM 7619 N N . SER A 1 1004 ? -3.549 22.582 43.816 1.00 39.25 1004 SER A N 1
ATOM 7620 C CA . SER A 1 1004 ? -2.856 22.751 45.100 1.00 39.25 1004 SER A CA 1
ATOM 7621 C C . SER A 1 1004 ? -3.564 23.718 46.061 1.00 39.25 1004 SER A C 1
ATOM 7623 O O . SER A 1 1004 ? -3.267 23.694 47.252 1.00 39.25 1004 SER A O 1
ATOM 7625 N N . ASP A 1 1005 ? -4.518 24.527 45.575 1.00 29.95 1005 ASP A N 1
ATOM 7626 C CA . ASP A 1 1005 ? -5.123 25.642 46.333 1.00 29.95 1005 ASP A CA 1
ATOM 7627 C C . ASP A 1 1005 ? -6.563 25.410 46.843 1.00 29.95 1005 ASP A C 1
ATOM 7629 O O . ASP A 1 1005 ? -7.107 26.256 47.559 1.00 29.95 1005 ASP A O 1
ATOM 7633 N N . GLN A 1 1006 ? -7.202 24.265 46.557 1.00 30.62 1006 GLN A N 1
ATOM 7634 C CA . GLN A 1 1006 ? -8.521 23.950 47.138 1.00 30.62 1006 GLN A CA 1
ATOM 7635 C C . GLN A 1 1006 ? -8.405 23.484 48.598 1.00 30.62 1006 GLN A C 1
ATOM 7637 O O . GLN A 1 1006 ? -8.454 22.299 48.930 1.00 30.62 1006 GLN A O 1
ATOM 7642 N N . SER A 1 1007 ? -8.266 24.459 49.495 1.00 26.03 1007 SER A N 1
ATOM 7643 C CA . SER A 1 1007 ? -8.314 24.244 50.942 1.00 26.03 1007 SER A CA 1
ATOM 7644 C C . SER A 1 1007 ? -9.721 23.837 51.412 1.00 26.03 1007 SER A C 1
ATOM 7646 O O . SER A 1 1007 ? -10.679 24.600 51.308 1.00 26.03 1007 SER A O 1
ATOM 7648 N N . PHE A 1 1008 ? -9.853 22.629 51.970 1.00 32.09 1008 PHE A N 1
ATOM 7649 C CA . PHE A 1 1008 ? -11.099 22.154 52.583 1.00 32.09 1008 PHE A CA 1
ATOM 7650 C C . PHE A 1 1008 ? -11.365 22.860 53.929 1.00 32.09 1008 PHE A C 1
ATOM 7652 O O . PHE A 1 1008 ? -10.571 22.701 54.863 1.00 32.09 1008 PHE A O 1
ATOM 7659 N N . PRO A 1 1009 ? -12.488 23.583 54.100 1.00 30.20 1009 PRO A N 1
ATOM 7660 C CA . PRO A 1 1009 ? -12.826 24.202 55.375 1.00 30.20 1009 PRO A CA 1
ATOM 7661 C C . PRO A 1 1009 ? -13.606 23.237 56.285 1.00 30.20 1009 PRO A C 1
ATOM 7663 O O . PRO A 1 1009 ? -14.681 22.766 55.918 1.00 30.20 1009 PRO A O 1
ATOM 7666 N N . GLY A 1 1010 ? -13.134 23.031 57.523 1.00 29.20 1010 GLY A N 1
ATOM 7667 C CA . GLY A 1 1010 ? -14.031 22.669 58.634 1.00 29.20 1010 GLY A CA 1
ATOM 7668 C C . GLY A 1 1010 ? -13.775 21.382 59.430 1.00 29.20 1010 GLY A C 1
ATOM 7669 O O . GLY A 1 1010 ? -14.680 20.563 59.550 1.00 29.20 1010 GLY A O 1
ATOM 7670 N N . ALA A 1 1011 ? -12.634 21.276 60.122 1.00 28.05 1011 ALA A N 1
ATOM 7671 C CA . ALA A 1 1011 ? -12.596 20.700 61.479 1.00 28.05 1011 ALA A CA 1
ATOM 7672 C C . ALA A 1 1011 ? -11.416 21.297 62.296 1.00 28.05 1011 ALA A C 1
ATOM 7674 O O . ALA A 1 1011 ? -10.337 21.447 61.722 1.00 28.05 1011 ALA A O 1
ATOM 7675 N N . PRO A 1 1012 ? -11.567 21.679 63.588 1.00 32.25 1012 PRO A N 1
ATOM 7676 C CA . PRO A 1 1012 ? -10.564 22.494 64.296 1.00 32.25 1012 PRO A CA 1
ATOM 7677 C C . PRO A 1 1012 ? -9.607 21.693 65.218 1.00 32.25 1012 PRO A C 1
ATOM 7679 O O . PRO A 1 1012 ? -9.895 20.545 65.556 1.00 32.25 1012 PRO A O 1
ATOM 7682 N N . PRO A 1 1013 ? -8.474 22.286 65.665 1.00 32.41 1013 PRO A N 1
ATOM 7683 C CA . PRO A 1 1013 ? -7.326 21.529 66.182 1.00 32.41 1013 PRO A CA 1
ATOM 7684 C C . PRO A 1 1013 ? -7.151 21.498 67.714 1.00 32.41 1013 PRO A C 1
ATOM 7686 O O . PRO A 1 1013 ? -7.508 22.431 68.438 1.00 32.41 1013 PRO A O 1
ATOM 7689 N N . ALA A 1 1014 ? -6.433 20.474 68.192 1.00 30.72 1014 ALA A N 1
ATOM 7690 C CA . ALA A 1 1014 ? -5.906 20.394 69.555 1.00 30.72 1014 ALA A CA 1
ATOM 7691 C C . ALA A 1 1014 ? -4.489 21.005 69.671 1.00 30.72 1014 ALA A C 1
ATOM 7693 O O . ALA A 1 1014 ? -3.475 20.381 69.375 1.00 30.72 1014 ALA A O 1
ATOM 7694 N N . CYS A 1 1015 ? -4.469 22.255 70.136 1.00 29.64 1015 CYS A N 1
ATOM 7695 C CA . CYS A 1 1015 ? -3.394 22.967 70.852 1.00 29.64 1015 CYS A CA 1
ATOM 7696 C C . CYS A 1 1015 ? -2.519 22.088 71.789 1.00 29.64 1015 CYS A C 1
ATOM 7698 O O . CYS A 1 1015 ? -3.018 21.084 72.283 1.00 29.64 1015 CYS A O 1
ATOM 7700 N N . LYS A 1 1016 ? -1.294 22.433 72.240 1.00 28.36 1016 LYS A N 1
ATOM 7701 C CA . LYS A 1 1016 ? -0.332 23.581 72.147 1.00 28.36 1016 LYS A CA 1
ATOM 7702 C C . LYS A 1 1016 ? 1.049 23.028 72.656 1.00 28.36 1016 LYS A C 1
ATOM 7704 O O . LYS A 1 1016 ? 1.074 21.883 73.085 1.00 28.36 1016 LYS A O 1
ATOM 7709 N N . THR A 1 1017 ? 2.229 23.671 72.632 1.00 32.06 1017 THR A N 1
ATOM 7710 C CA . THR A 1 1017 ? 2.648 25.035 73.051 1.00 32.06 1017 THR A CA 1
ATOM 7711 C C . THR A 1 1017 ? 3.993 25.473 72.419 1.00 32.06 1017 THR A C 1
ATOM 7713 O O . THR A 1 1017 ? 4.904 24.658 72.317 1.00 32.06 1017 THR A O 1
ATOM 7716 N N . GLY A 1 1018 ? 4.158 26.772 72.111 1.00 27.92 1018 GLY A N 1
ATOM 7717 C CA . GLY A 1 1018 ? 5.472 27.459 71.998 1.00 27.92 1018 GLY A CA 1
ATOM 7718 C C . GLY A 1 1018 ? 5.896 28.099 73.344 1.00 27.92 1018 GLY A C 1
ATOM 7719 O O . GLY A 1 1018 ? 5.461 27.555 74.362 1.00 27.92 1018 GLY A O 1
ATOM 7720 N N . PRO A 1 1019 ? 6.606 29.263 73.414 1.00 37.50 1019 PRO A N 1
ATOM 7721 C CA . PRO A 1 1019 ? 6.952 30.201 72.318 1.00 37.50 1019 PRO A CA 1
ATOM 7722 C C . PRO A 1 1019 ? 8.339 30.932 72.384 1.00 37.50 1019 PRO A C 1
ATOM 7724 O O . PRO A 1 1019 ? 9.018 30.916 73.404 1.00 37.50 1019 PRO A O 1
ATOM 7727 N N . GLY A 1 1020 ? 8.645 31.728 71.339 1.00 30.45 1020 GLY A N 1
ATOM 7728 C CA . GLY A 1 1020 ? 9.397 33.010 71.415 1.00 30.45 1020 GLY A CA 1
ATOM 7729 C C . GLY A 1 1020 ? 10.935 32.981 71.254 1.00 30.45 1020 GLY A C 1
ATOM 7730 O O . GLY A 1 1020 ? 11.568 32.004 71.628 1.00 30.45 1020 GLY A O 1
ATOM 7731 N N . ALA A 1 1021 ? 11.608 34.023 70.733 1.00 34.94 1021 ALA A N 1
ATOM 7732 C CA . ALA A 1 1021 ? 11.164 35.253 70.040 1.00 34.94 1021 ALA A CA 1
ATOM 7733 C C . ALA A 1 1021 ? 12.319 35.860 69.180 1.00 34.94 1021 ALA A C 1
ATOM 7735 O O . ALA A 1 1021 ? 13.467 35.454 69.339 1.00 34.94 1021 ALA A O 1
ATOM 7736 N N . GLY A 1 1022 ? 12.018 36.803 68.267 1.00 26.53 1022 GLY A N 1
ATOM 7737 C CA . GLY A 1 1022 ? 12.999 37.543 67.428 1.00 26.53 1022 GLY A CA 1
ATOM 7738 C C . GLY A 1 1022 ? 13.599 38.798 68.109 1.00 26.53 1022 GLY A C 1
ATOM 7739 O O . GLY A 1 1022 ? 13.481 38.873 69.335 1.00 26.53 1022 GLY A O 1
ATOM 7740 N N . PRO A 1 1023 ? 14.178 39.801 67.387 1.00 39.12 1023 PRO A N 1
ATOM 7741 C CA . PRO A 1 1023 ? 13.841 40.214 66.001 1.00 39.12 1023 PRO A CA 1
ATOM 7742 C C . PRO A 1 1023 ? 15.028 40.647 65.072 1.00 39.12 1023 PRO A C 1
ATOM 7744 O O . PRO A 1 1023 ? 16.166 40.614 65.514 1.00 39.12 1023 PRO A O 1
ATOM 7747 N N . LEU A 1 1024 ? 14.704 41.049 63.817 1.00 31.00 1024 LEU A N 1
ATOM 7748 C CA . LEU A 1 1024 ? 15.305 42.090 62.913 1.00 31.00 1024 LEU A CA 1
ATOM 7749 C C . LEU A 1 1024 ? 16.855 42.268 62.880 1.00 31.00 1024 LEU A C 1
ATOM 7751 O O . LEU A 1 1024 ? 17.483 42.391 63.921 1.00 31.00 1024 LEU A O 1
ATOM 7755 N N . GLU A 1 1025 ? 17.581 42.411 61.762 1.00 27.64 1025 GLU A N 1
ATOM 7756 C CA . GLU A 1 1025 ? 17.329 42.550 60.301 1.00 27.64 1025 GLU A CA 1
ATOM 7757 C C . GLU A 1 1025 ? 18.711 42.293 59.590 1.00 27.64 1025 GLU A C 1
ATOM 7759 O O . GLU A 1 1025 ? 19.659 41.938 60.292 1.00 27.64 1025 GLU A O 1
ATOM 7764 N N . ASP A 1 1026 ? 19.011 42.369 58.283 1.00 27.41 1026 ASP A N 1
ATOM 7765 C CA . ASP A 1 1026 ? 18.361 42.777 57.017 1.00 27.41 1026 ASP A CA 1
ATOM 7766 C C . ASP A 1 1026 ? 19.065 42.048 55.816 1.00 27.41 1026 ASP A C 1
ATOM 7768 O O . ASP A 1 1026 ? 19.997 41.270 56.019 1.00 27.41 1026 ASP A O 1
ATOM 7772 N N . ALA A 1 1027 ? 18.654 42.344 54.575 1.00 25.92 1027 ALA A N 1
ATOM 7773 C CA . ALA A 1 1027 ? 19.385 42.275 53.298 1.00 25.92 1027 ALA A CA 1
ATOM 7774 C C . ALA A 1 1027 ? 19.852 40.909 52.721 1.00 25.92 1027 ALA A C 1
ATOM 7776 O O . ALA A 1 1027 ? 20.912 40.379 53.037 1.00 25.92 1027 ALA A O 1
ATOM 7777 N N . ALA A 1 1028 ? 19.121 40.499 51.673 1.00 24.19 1028 ALA A N 1
ATOM 7778 C CA . ALA A 1 1028 ? 19.574 39.807 50.451 1.00 24.19 1028 ALA A CA 1
ATOM 7779 C C . ALA A 1 1028 ? 20.080 38.335 50.476 1.00 24.19 1028 ALA A C 1
ATOM 7781 O O . ALA A 1 1028 ? 21.075 37.973 51.092 1.00 24.19 1028 ALA A O 1
ATOM 7782 N N . SER A 1 1029 ? 19.476 37.535 49.579 1.00 23.94 1029 SER A N 1
ATOM 7783 C CA . SER A 1 1029 ? 19.914 36.222 49.049 1.00 23.94 1029 SER A CA 1
ATOM 7784 C C . SER A 1 1029 ? 20.050 35.037 50.028 1.00 23.94 1029 SER A C 1
ATOM 7786 O O . SER A 1 1029 ? 20.856 35.043 50.953 1.00 23.94 1029 SER A O 1
ATOM 7788 N N . ARG A 1 1030 ? 19.301 33.947 49.778 1.00 25.53 1030 ARG A N 1
ATOM 7789 C CA . ARG A 1 1030 ? 19.458 32.662 50.487 1.00 25.53 1030 ARG A CA 1
ATOM 7790 C C . ARG A 1 1030 ? 19.095 31.439 49.642 1.00 25.53 1030 ARG A C 1
ATOM 7792 O O . ARG A 1 1030 ? 17.944 31.273 49.259 1.00 25.53 1030 ARG A O 1
ATOM 7799 N N . ALA A 1 1031 ? 20.054 30.525 49.520 1.00 23.50 1031 ALA A N 1
ATOM 7800 C CA . ALA A 1 1031 ? 19.843 29.088 49.350 1.00 23.50 1031 ALA A CA 1
ATOM 7801 C C . ALA A 1 1031 ? 21.092 28.355 49.879 1.00 23.50 1031 ALA A C 1
ATOM 7803 O O . ALA A 1 1031 ? 22.181 28.598 49.366 1.00 23.50 1031 ALA A O 1
ATOM 7804 N N . SER A 1 1032 ? 20.965 27.505 50.912 1.00 23.55 1032 SER A N 1
ATOM 7805 C CA . SER A 1 1032 ? 22.049 26.594 51.328 1.00 23.55 1032 SER A CA 1
ATOM 7806 C C . SER A 1 1032 ? 21.596 25.411 52.212 1.00 23.55 1032 SER A C 1
ATOM 7808 O O . SER A 1 1032 ? 20.799 25.558 53.133 1.00 23.55 1032 SER A O 1
ATOM 7810 N N . GLU A 1 1033 ? 22.149 24.256 51.851 1.00 23.08 1033 GLU A N 1
ATOM 7811 C CA . GLU A 1 1033 ? 22.379 22.926 52.455 1.00 23.08 1033 GLU A CA 1
ATOM 7812 C C . GLU A 1 1033 ? 22.012 22.504 53.918 1.00 23.08 1033 GLU A C 1
ATOM 7814 O O . GLU A 1 1033 ? 22.515 23.068 54.883 1.00 23.08 1033 GLU A O 1
ATOM 7819 N N . LEU A 1 1034 ? 21.381 21.303 54.018 1.00 33.62 1034 LEU A N 1
ATOM 7820 C CA . LEU A 1 1034 ? 21.733 20.113 54.874 1.00 33.62 1034 LEU A CA 1
ATOM 7821 C C . LEU A 1 1034 ? 21.658 20.254 56.442 1.00 33.62 1034 LEU A C 1
ATOM 7823 O O . LEU A 1 1034 ? 21.246 21.320 56.887 1.00 33.62 1034 LEU A O 1
ATOM 7827 N N . PRO A 1 1035 ? 21.960 19.241 57.334 1.00 34.66 1035 PRO A N 1
ATOM 7828 C CA . PRO A 1 1035 ? 22.470 17.849 57.155 1.00 34.66 1035 PRO A CA 1
ATOM 7829 C C . PRO A 1 1035 ? 21.957 16.662 58.076 1.00 34.66 1035 PRO A C 1
ATOM 7831 O O . PRO A 1 1035 ? 21.628 16.841 59.239 1.00 34.66 1035 PRO A O 1
ATOM 7834 N N . ARG A 1 1036 ? 22.106 15.411 57.567 1.00 26.94 1036 ARG A N 1
ATOM 7835 C CA . ARG A 1 1036 ? 22.661 14.135 58.168 1.00 26.94 1036 ARG A CA 1
ATOM 7836 C C . ARG A 1 1036 ? 22.103 13.332 59.401 1.00 26.94 1036 ARG A C 1
ATOM 7838 O O . ARG A 1 1036 ? 21.669 13.880 60.398 1.00 26.94 1036 ARG A O 1
ATOM 7845 N N . GLN A 1 1037 ? 22.412 12.005 59.336 1.00 27.61 1037 GLN A N 1
ATOM 7846 C CA . GLN A 1 1037 ? 22.655 10.961 60.396 1.00 27.61 1037 GLN A CA 1
ATOM 7847 C C . GLN A 1 1037 ? 21.453 10.288 61.134 1.00 27.61 1037 GLN A C 1
ATOM 7849 O O . GLN A 1 1037 ? 20.476 10.966 61.404 1.00 27.61 1037 GLN A O 1
ATOM 7854 N N . GLN A 1 1038 ? 21.430 8.988 61.547 1.00 27.33 1038 GLN A N 1
ATOM 7855 C CA . GLN A 1 1038 ? 22.164 7.696 61.271 1.00 27.33 1038 GLN A CA 1
ATOM 7856 C C . GLN A 1 1038 ? 21.397 6.504 62.002 1.00 27.33 1038 GLN A C 1
ATOM 7858 O O . GLN A 1 1038 ? 20.404 6.810 62.649 1.00 27.33 1038 GLN A O 1
ATOM 7863 N N . VAL A 1 1039 ? 21.650 5.161 62.022 1.00 24.25 1039 VAL A N 1
ATOM 7864 C CA . VAL A 1 1039 ? 22.731 4.236 61.550 1.00 24.25 1039 VAL A CA 1
ATOM 7865 C C . VAL A 1 1039 ? 22.306 2.876 60.872 1.00 24.25 1039 VAL A C 1
ATOM 7867 O O . VAL A 1 1039 ? 22.588 2.761 59.681 1.00 24.25 1039 VAL A O 1
ATOM 7870 N N . PRO A 1 1040 ? 21.813 1.792 61.547 1.00 28.12 1040 PRO A N 1
ATOM 7871 C CA . PRO A 1 1040 ? 22.500 0.470 61.449 1.00 28.12 1040 PRO A CA 1
ATOM 7872 C C . PRO A 1 1040 ? 21.711 -0.800 60.987 1.00 28.12 1040 PRO A C 1
ATOM 7874 O O . PRO A 1 1040 ? 20.498 -0.782 60.801 1.00 28.12 1040 PRO A O 1
ATOM 7877 N N . LYS A 1 1041 ? 22.440 -1.935 60.870 1.00 31.19 1041 LYS A N 1
ATOM 7878 C CA . LYS A 1 1041 ? 22.016 -3.372 60.800 1.00 31.19 1041 LYS A CA 1
ATOM 7879 C C . LYS A 1 1041 ? 22.988 -4.235 61.662 1.00 31.19 1041 LYS A C 1
ATOM 7881 O O . LYS A 1 1041 ? 23.992 -3.656 62.085 1.00 31.19 1041 LYS A O 1
ATOM 7886 N N . PRO A 1 1042 ? 22.771 -5.556 61.928 1.00 28.20 1042 PRO A N 1
ATOM 7887 C CA . PRO A 1 1042 ? 23.380 -6.614 61.066 1.00 28.20 1042 PRO A CA 1
ATOM 7888 C C . PRO A 1 1042 ? 22.722 -8.042 61.046 1.00 28.20 1042 PRO A C 1
ATOM 7890 O O . PRO A 1 1042 ? 22.038 -8.404 61.988 1.00 28.20 1042 PRO A O 1
ATOM 7893 N N . CYS A 1 1043 ? 23.036 -8.843 59.998 1.00 23.77 1043 CYS A N 1
ATOM 7894 C CA . CYS A 1 1043 ? 23.308 -10.321 59.908 1.00 23.77 1043 CYS A CA 1
ATOM 7895 C C . CYS A 1 1043 ? 22.447 -11.408 60.640 1.00 23.77 1043 CYS A C 1
ATOM 7897 O O . CYS A 1 1043 ? 21.817 -11.123 61.642 1.00 23.77 1043 CYS A O 1
ATOM 7899 N N . GLN A 1 1044 ? 22.431 -12.725 60.317 1.00 24.30 1044 GLN A N 1
ATOM 7900 C CA . GLN A 1 1044 ? 22.755 -13.622 59.162 1.00 24.30 1044 GLN A CA 1
ATOM 7901 C C . GLN A 1 1044 ? 22.318 -15.078 59.539 1.00 24.30 1044 GLN A C 1
ATOM 7903 O O . GLN A 1 1044 ? 22.432 -15.398 60.717 1.00 24.30 1044 GLN A O 1
ATOM 7908 N N . ALA A 1 1045 ? 21.928 -15.966 58.591 1.00 26.28 1045 ALA A N 1
ATOM 7909 C CA . ALA A 1 1045 ? 22.154 -17.451 58.590 1.00 26.28 1045 ALA A CA 1
ATOM 7910 C C . ALA A 1 1045 ? 21.327 -18.212 57.510 1.00 26.28 1045 ALA A C 1
ATOM 7912 O O . ALA A 1 1045 ? 20.260 -17.743 57.126 1.00 26.28 1045 ALA A O 1
ATOM 7913 N N . SER A 1 1046 ? 21.798 -19.382 57.026 1.00 22.47 1046 SER A N 1
ATOM 7914 C CA . SER A 1 1046 ? 21.101 -20.300 56.073 1.00 22.47 1046 SER A CA 1
ATOM 7915 C C . SER A 1 1046 ? 21.884 -21.638 55.856 1.00 22.47 1046 SER A C 1
ATOM 7917 O O . SER A 1 1046 ? 22.991 -21.741 56.388 1.00 22.47 1046 SER A O 1
ATOM 7919 N N . PRO A 1 1047 ? 21.452 -22.613 54.999 1.00 36.84 1047 PRO A N 1
ATOM 7920 C CA . PRO A 1 1047 ? 20.058 -23.102 54.841 1.00 36.84 1047 PRO A CA 1
ATOM 7921 C C . PRO A 1 1047 ? 19.628 -24.612 55.031 1.00 36.84 1047 PRO A C 1
ATOM 7923 O O . PRO A 1 1047 ? 18.485 -24.776 55.448 1.00 36.84 1047 PRO A O 1
ATOM 7926 N N . PRO A 1 1048 ? 20.325 -25.721 54.648 1.00 35.00 1048 PRO A N 1
ATOM 7927 C CA . PRO A 1 1048 ? 19.658 -26.706 53.749 1.00 35.00 1048 PRO A CA 1
ATOM 7928 C C . PRO A 1 1048 ? 19.832 -28.240 54.001 1.00 35.00 1048 PRO A C 1
ATOM 7930 O O . PRO A 1 1048 ? 20.940 -28.678 54.303 1.00 35.00 1048 PRO A O 1
ATOM 7933 N N . ARG A 1 1049 ? 18.814 -29.080 53.668 1.00 21.55 1049 ARG A N 1
ATOM 7934 C CA . ARG A 1 1049 ? 18.861 -30.215 52.671 1.00 21.55 1049 ARG A CA 1
ATOM 7935 C C . ARG A 1 1049 ? 17.754 -31.313 52.772 1.00 21.55 1049 ARG A C 1
ATOM 7937 O O . ARG A 1 1049 ? 17.515 -31.837 53.847 1.00 21.55 1049 ARG A O 1
ATOM 7944 N N . LEU A 1 1050 ? 17.308 -31.777 51.581 1.00 22.56 1050 LEU A N 1
ATOM 7945 C CA . LEU A 1 1050 ? 16.843 -33.139 51.162 1.00 22.56 1050 LEU A CA 1
ATOM 7946 C C . LEU A 1 1050 ? 15.528 -33.765 51.712 1.00 22.56 1050 LEU A C 1
ATOM 7948 O O . LEU A 1 1050 ? 15.294 -33.753 52.912 1.00 22.56 1050 LEU A O 1
ATOM 7952 N N . GLY A 1 1051 ? 14.724 -34.425 50.839 1.00 25.19 1051 GLY A N 1
ATOM 7953 C CA . GLY A 1 1051 ? 13.494 -35.128 51.286 1.00 25.19 1051 GLY A CA 1
ATOM 7954 C C . GLY A 1 1051 ? 12.513 -35.863 50.321 1.00 25.19 1051 GLY A C 1
ATOM 7955 O O . GLY A 1 1051 ? 11.343 -35.879 50.658 1.00 25.19 1051 GLY A O 1
ATOM 7956 N N . VAL A 1 1052 ? 12.937 -36.514 49.217 1.00 24.97 1052 VAL A N 1
ATOM 7957 C CA . VAL A 1 1052 ? 12.280 -37.711 48.566 1.00 24.97 1052 VAL A CA 1
ATOM 7958 C C . VAL A 1 1052 ? 10.806 -37.637 48.019 1.00 24.97 1052 VAL A C 1
ATOM 7960 O O . VAL A 1 1052 ? 10.026 -36.742 48.303 1.00 24.97 1052 VAL A O 1
ATOM 7963 N N . CYS A 1 1053 ? 10.471 -38.587 47.125 1.00 22.81 1053 CYS A N 1
ATOM 7964 C CA . CYS A 1 1053 ? 9.214 -38.815 46.365 1.00 22.81 1053 CYS A CA 1
ATOM 7965 C C . CYS A 1 1053 ? 8.059 -39.446 47.226 1.00 22.81 1053 CYS A C 1
ATOM 7967 O O . CYS A 1 1053 ? 8.287 -39.700 48.402 1.00 22.81 1053 CYS A O 1
ATOM 7969 N N . ALA A 1 1054 ? 6.836 -39.795 46.755 1.00 25.69 1054 ALA A N 1
ATOM 7970 C CA . ALA A 1 1054 ? 6.337 -40.042 45.385 1.00 25.69 1054 ALA A CA 1
ATOM 7971 C C . ALA A 1 1054 ? 4.786 -40.005 45.182 1.00 25.69 1054 ALA A C 1
ATOM 7973 O O . ALA A 1 1054 ? 4.043 -40.426 46.057 1.00 25.69 1054 ALA A O 1
ATOM 7974 N N . ARG A 1 1055 ? 4.383 -39.602 43.956 1.00 23.75 1055 ARG A N 1
ATOM 7975 C CA . ARG A 1 1055 ? 3.313 -40.057 43.005 1.00 23.75 1055 ARG A CA 1
ATOM 7976 C C . ARG A 1 1055 ? 1.871 -40.524 43.400 1.00 23.75 1055 ARG A C 1
ATOM 7978 O O . ARG A 1 1055 ? 1.680 -41.150 44.433 1.00 23.75 1055 ARG A O 1
ATOM 7985 N N . PRO A 1 1056 ? 0.885 -40.340 42.474 1.00 47.12 1056 PRO A N 1
ATOM 7986 C CA . PRO A 1 1056 ? -0.486 -40.896 42.504 1.00 47.12 1056 PRO A CA 1
ATOM 7987 C C . PRO A 1 1056 ? -0.714 -42.099 41.534 1.00 47.12 1056 PRO A C 1
ATOM 7989 O O . PRO A 1 1056 ? 0.198 -42.422 40.766 1.00 47.12 1056 PRO A O 1
ATOM 7992 N N . PRO A 1 1057 ? -1.932 -42.693 41.495 1.00 30.41 1057 PRO A N 1
ATOM 7993 C CA . PRO A 1 1057 ? -2.434 -43.595 40.436 1.00 30.41 1057 PRO A CA 1
ATOM 7994 C C . PRO A 1 1057 ? -3.394 -42.871 39.442 1.00 30.41 1057 PRO A C 1
ATOM 7996 O O . PRO A 1 1057 ? -4.112 -41.961 39.843 1.00 30.41 1057 PRO A O 1
ATOM 7999 N N . GLU A 1 1058 ? -3.254 -43.048 38.118 1.00 25.98 1058 GLU A N 1
ATOM 8000 C CA . GLU A 1 1058 ? -3.998 -43.975 37.211 1.00 25.98 1058 GLU A CA 1
ATOM 8001 C C . GLU A 1 1058 ? -5.390 -43.466 36.751 1.00 25.98 1058 GLU A C 1
ATOM 8003 O O . GLU A 1 1058 ? -6.175 -42.985 37.557 1.00 25.98 1058 GLU A O 1
ATOM 8008 N N . GLY A 1 1059 ? -5.773 -43.548 35.466 1.00 27.58 1059 GLY A N 1
ATOM 8009 C CA . GLY A 1 1059 ? -5.043 -44.026 34.278 1.00 27.58 1059 GLY A CA 1
ATOM 8010 C C . GLY A 1 1059 ? -5.830 -43.805 32.966 1.00 27.58 1059 GLY A C 1
ATOM 8011 O O . GLY A 1 1059 ? -6.991 -43.406 33.007 1.00 27.58 1059 GLY A O 1
ATOM 8012 N N . GLY A 1 1060 ? -5.202 -44.053 31.808 1.00 26.95 1060 GLY A N 1
ATOM 8013 C CA . GLY A 1 1060 ? -5.824 -43.923 30.477 1.00 26.95 1060 GLY A CA 1
ATOM 8014 C C . GLY A 1 1060 ? -4.796 -43.732 29.351 1.00 26.95 1060 GLY A C 1
ATOM 8015 O O . GLY A 1 1060 ? -4.141 -42.695 29.284 1.00 26.95 1060 GLY A O 1
ATOM 8016 N N . ASP A 1 1061 ? -4.627 -44.738 28.488 1.00 25.73 1061 ASP A N 1
ATOM 8017 C CA . ASP A 1 1061 ? -3.578 -44.775 27.457 1.00 25.73 1061 ASP A CA 1
ATOM 8018 C C . ASP A 1 1061 ? -3.891 -43.962 26.187 1.00 25.73 1061 ASP A C 1
ATOM 8020 O O . ASP A 1 1061 ? -5.037 -43.869 25.749 1.00 25.73 1061 ASP A O 1
ATOM 8024 N N . GLY A 1 1062 ? -2.843 -43.443 25.531 1.00 26.42 1062 GLY A N 1
ATOM 8025 C CA . GLY A 1 1062 ? -2.981 -42.700 24.268 1.00 26.42 1062 GLY A CA 1
ATOM 8026 C C . GLY A 1 1062 ? -1.679 -42.306 23.554 1.00 26.42 1062 GLY A C 1
ATOM 8027 O O . GLY A 1 1062 ? -1.686 -41.397 22.727 1.00 26.42 1062 GLY A O 1
ATOM 8028 N N . ALA A 1 1063 ? -0.541 -42.931 23.869 1.00 24.31 1063 ALA A N 1
ATOM 8029 C CA . ALA A 1 1063 ? 0.758 -42.500 23.345 1.00 24.31 1063 ALA A CA 1
ATOM 8030 C C . ALA A 1 1063 ? 0.993 -42.890 21.871 1.00 24.31 1063 ALA A C 1
ATOM 8032 O O . ALA A 1 1063 ? 0.786 -44.039 21.472 1.00 24.31 1063 ALA A O 1
ATOM 8033 N N . ARG A 1 1064 ? 1.559 -41.964 21.083 1.00 25.30 1064 ARG A N 1
ATOM 8034 C CA . ARG A 1 1064 ? 2.298 -42.311 19.860 1.00 25.30 1064 ARG A CA 1
ATOM 8035 C C . ARG A 1 1064 ? 3.473 -41.367 19.609 1.00 25.30 1064 ARG A C 1
ATOM 8037 O O . ARG A 1 1064 ? 3.287 -40.204 19.264 1.00 25.30 1064 ARG A O 1
ATOM 8044 N N . ASP A 1 1065 ? 4.686 -41.891 19.757 1.00 23.31 1065 ASP A N 1
ATOM 8045 C CA . ASP A 1 1065 ? 5.917 -41.224 19.337 1.00 23.31 1065 ASP A CA 1
ATOM 8046 C C . ASP A 1 1065 ? 5.941 -40.947 17.827 1.00 23.31 1065 ASP A C 1
ATOM 8048 O O . ASP A 1 1065 ? 5.605 -41.822 17.029 1.00 23.31 1065 ASP A O 1
ATOM 8052 N N . THR A 1 1066 ? 6.577 -39.838 17.443 1.00 25.27 1066 THR A N 1
ATOM 8053 C CA . THR A 1 1066 ? 7.731 -39.933 16.532 1.00 25.27 1066 THR A CA 1
ATOM 8054 C C . THR A 1 1066 ? 8.813 -38.938 16.934 1.00 25.27 1066 THR A C 1
ATOM 8056 O O . THR A 1 1066 ? 8.629 -37.726 16.831 1.00 25.27 1066 THR A O 1
ATOM 8059 N N . ARG A 1 1067 ? 9.984 -39.457 17.313 1.00 22.11 1067 ARG A N 1
ATOM 8060 C CA . ARG A 1 1067 ? 11.245 -38.704 17.276 1.00 22.11 1067 ARG A CA 1
ATOM 8061 C C . ARG A 1 1067 ? 11.559 -38.313 15.829 1.00 22.11 1067 ARG A C 1
ATOM 8063 O O . ARG A 1 1067 ? 11.327 -39.123 14.936 1.00 22.11 1067 ARG A O 1
ATOM 8070 N N . ASN A 1 1068 ? 12.227 -37.178 15.619 1.00 25.55 1068 ASN A N 1
ATOM 8071 C CA . ASN A 1 1068 ? 13.358 -37.147 14.685 1.00 25.55 1068 ASN A CA 1
ATOM 8072 C C . ASN A 1 1068 ? 14.261 -35.926 14.892 1.00 25.55 1068 ASN A C 1
ATOM 8074 O O . ASN A 1 1068 ? 13.849 -34.783 14.714 1.00 25.55 1068 ASN A O 1
ATOM 8078 N N . SER A 1 1069 ? 15.523 -36.196 15.212 1.00 21.75 1069 SER A N 1
ATOM 8079 C CA . SER A 1 1069 ? 16.645 -35.277 15.045 1.00 21.75 1069 SER A CA 1
ATOM 8080 C C . SER A 1 1069 ? 17.285 -35.520 13.673 1.00 21.75 1069 SER A C 1
ATOM 8082 O O . SER A 1 1069 ? 17.431 -36.669 13.262 1.00 21.75 1069 SER A O 1
ATOM 8084 N N . GLY A 1 1070 ? 17.696 -34.468 12.956 1.00 23.78 1070 GLY A N 1
ATOM 8085 C CA . GLY A 1 1070 ? 18.461 -34.658 11.718 1.00 23.78 1070 GLY A CA 1
ATOM 8086 C C . GLY A 1 1070 ? 18.524 -33.458 10.773 1.00 23.78 1070 GLY A C 1
ATOM 8087 O O . GLY A 1 1070 ? 17.517 -33.095 10.178 1.00 23.78 1070 GLY A O 1
ATOM 8088 N N . ALA A 1 1071 ? 19.753 -32.965 10.571 1.00 21.80 1071 ALA A N 1
ATOM 8089 C CA . ALA A 1 1071 ? 20.215 -32.053 9.515 1.00 21.80 1071 ALA A CA 1
ATOM 8090 C C . ALA A 1 1071 ? 19.606 -30.625 9.447 1.00 21.80 1071 ALA A C 1
ATOM 8092 O O . ALA A 1 1071 ? 18.420 -30.415 9.704 1.00 21.80 1071 ALA A O 1
ATOM 8093 N N . PRO A 1 1072 ? 20.405 -29.610 9.054 1.00 22.38 1072 PRO A N 1
ATOM 8094 C CA . PRO A 1 1072 ? 19.890 -28.272 8.791 1.00 22.38 1072 PRO A CA 1
ATOM 8095 C C . PRO A 1 1072 ? 19.067 -28.266 7.496 1.00 22.38 1072 PRO A C 1
ATOM 8097 O O . PRO A 1 1072 ? 19.535 -28.704 6.443 1.00 22.38 1072 PRO A O 1
ATOM 8100 N N . ARG A 1 1073 ? 17.848 -27.719 7.545 1.00 20.91 1073 ARG A N 1
ATOM 8101 C CA . ARG A 1 1073 ? 17.093 -27.404 6.326 1.00 20.91 1073 ARG A CA 1
ATOM 8102 C C . ARG A 1 1073 ? 17.753 -26.225 5.621 1.00 20.91 1073 ARG A C 1
ATOM 8104 O O . ARG A 1 1073 ? 17.650 -25.096 6.091 1.00 20.91 1073 ARG A O 1
ATOM 8111 N N . THR A 1 1074 ? 18.371 -26.480 4.471 1.00 21.64 1074 THR A N 1
ATOM 8112 C CA . THR A 1 1074 ? 18.691 -25.425 3.508 1.00 21.64 1074 THR A CA 1
ATOM 8113 C C . THR A 1 1074 ? 17.416 -24.668 3.136 1.00 21.64 1074 THR A C 1
ATOM 8115 O O . THR A 1 1074 ? 16.368 -25.260 2.860 1.00 21.64 1074 THR A O 1
ATOM 8118 N N . THR A 1 1075 ? 17.489 -23.341 3.152 1.00 22.22 1075 THR A N 1
ATOM 8119 C CA . THR A 1 1075 ? 16.389 -22.434 2.811 1.00 22.22 1075 THR A CA 1
ATOM 8120 C C . THR A 1 1075 ? 16.181 -22.391 1.297 1.00 22.22 1075 THR A C 1
ATOM 8122 O O . THR A 1 1075 ? 16.573 -21.444 0.622 1.00 22.22 1075 THR A O 1
ATOM 8125 N N . TYR A 1 1076 ? 15.555 -23.442 0.758 1.00 25.14 1076 TYR A N 1
ATOM 8126 C CA . TYR A 1 1076 ? 15.130 -23.503 -0.643 1.00 25.14 1076 TYR A CA 1
ATOM 8127 C C . TYR A 1 1076 ? 14.297 -22.267 -1.016 1.00 25.14 1076 TYR A C 1
ATOM 8129 O O . TYR A 1 1076 ? 13.267 -21.988 -0.395 1.00 25.14 1076 TYR A O 1
ATOM 8137 N N . LEU A 1 1077 ? 14.760 -21.541 -2.038 1.00 27.25 1077 LEU A N 1
ATOM 8138 C CA . LEU A 1 1077 ? 14.159 -20.301 -2.527 1.00 27.25 1077 LEU A CA 1
ATOM 8139 C C . LEU A 1 1077 ? 12.696 -20.507 -2.946 1.00 27.25 1077 LEU A C 1
ATOM 8141 O O . LEU A 1 1077 ? 12.331 -21.491 -3.588 1.00 27.25 1077 LEU A O 1
ATOM 8145 N N . ALA A 1 1078 ? 11.841 -19.555 -2.572 1.00 29.97 1078 ALA A N 1
ATOM 8146 C CA . ALA A 1 1078 ? 10.389 -19.707 -2.670 1.00 29.97 1078 ALA A CA 1
ATOM 8147 C C . ALA A 1 1078 ? 9.826 -19.655 -4.106 1.00 29.97 1078 ALA A C 1
ATOM 8149 O O . ALA A 1 1078 ? 8.670 -20.022 -4.310 1.00 29.97 1078 ALA A O 1
ATOM 8150 N N . SER A 1 1079 ? 10.613 -19.222 -5.097 1.00 37.59 1079 SER A N 1
ATOM 8151 C CA . SER A 1 1079 ? 10.154 -18.976 -6.472 1.00 37.59 1079 SER A CA 1
ATOM 8152 C C . SER A 1 1079 ? 9.636 -20.233 -7.177 1.00 37.59 1079 SER A C 1
ATOM 8154 O O . SER A 1 1079 ? 8.571 -20.188 -7.787 1.00 37.59 1079 SER A O 1
ATOM 8156 N N . CYS A 1 1080 ? 10.314 -21.377 -7.048 1.00 39.00 1080 CYS A N 1
ATOM 8157 C CA . CYS A 1 1080 ? 9.904 -22.611 -7.732 1.00 39.00 1080 CYS A CA 1
ATOM 8158 C C . CYS A 1 1080 ? 8.585 -23.200 -7.182 1.00 39.00 1080 CYS A C 1
ATOM 8160 O O . CYS A 1 1080 ? 7.868 -23.884 -7.908 1.00 39.00 1080 CYS A O 1
ATOM 8162 N N . LYS A 1 1081 ? 8.189 -22.869 -5.940 1.00 43.34 1081 LYS A N 1
ATOM 8163 C CA . LYS A 1 1081 ? 6.882 -23.263 -5.371 1.00 43.34 1081 LYS A CA 1
ATOM 8164 C C . LYS A 1 1081 ? 5.690 -22.493 -5.952 1.00 43.34 1081 LYS A C 1
ATOM 8166 O O . LYS A 1 1081 ? 4.556 -22.917 -5.746 1.00 43.34 1081 LYS A O 1
ATOM 8171 N N . ALA A 1 1082 ? 5.916 -21.393 -6.674 1.00 41.81 1082 ALA A N 1
ATOM 8172 C CA . ALA A 1 1082 ? 4.844 -20.586 -7.263 1.00 41.81 1082 ALA A CA 1
ATOM 8173 C C . ALA A 1 1082 ? 4.099 -21.282 -8.422 1.00 41.81 1082 ALA A C 1
ATOM 8175 O O . ALA A 1 1082 ? 3.066 -20.784 -8.854 1.00 41.81 1082 ALA A O 1
ATOM 8176 N N . PHE A 1 1083 ? 4.616 -22.416 -8.914 1.00 46.59 1083 PHE A N 1
ATOM 8177 C CA . PHE A 1 1083 ? 4.108 -23.150 -10.081 1.00 46.59 1083 PHE A CA 1
ATOM 8178 C C . PHE A 1 1083 ? 3.593 -24.564 -9.746 1.00 46.59 1083 PHE A C 1
ATOM 8180 O O . PHE A 1 1083 ? 3.475 -25.409 -10.633 1.00 46.59 1083 PHE A O 1
ATOM 8187 N N . THR A 1 1084 ? 3.337 -24.860 -8.467 1.00 41.66 1084 THR A N 1
ATOM 8188 C CA . THR A 1 1084 ? 2.727 -26.131 -8.040 1.00 41.66 1084 THR A CA 1
ATOM 8189 C C . THR A 1 1084 ? 1.315 -25.905 -7.501 1.00 41.66 1084 THR A C 1
ATOM 8191 O O . THR A 1 1084 ? 1.168 -25.061 -6.613 1.00 41.66 1084 THR A O 1
ATOM 8194 N N . PRO A 1 1085 ? 0.302 -26.682 -7.943 1.00 36.72 1085 PRO A N 1
ATOM 8195 C CA . PRO A 1 1085 ? -1.062 -26.578 -7.428 1.00 36.72 1085 PRO A CA 1
ATOM 8196 C C . PRO A 1 1085 ? -1.106 -26.827 -5.916 1.00 36.72 1085 PRO A C 1
ATOM 8198 O O . PRO A 1 1085 ? -0.316 -27.602 -5.360 1.00 36.72 1085 PRO A O 1
ATOM 8201 N N . ALA A 1 1086 ? -2.015 -26.135 -5.232 1.00 37.69 1086 ALA A N 1
ATOM 8202 C CA . ALA A 1 1086 ? -1.985 -26.030 -3.780 1.00 37.69 1086 ALA A CA 1
ATOM 8203 C C . ALA A 1 1086 ? -2.359 -27.364 -3.106 1.00 37.69 1086 ALA A C 1
ATOM 8205 O O . ALA A 1 1086 ? -3.512 -27.786 -3.141 1.00 37.69 1086 ALA A O 1
ATOM 8206 N N . ARG A 1 1087 ? -1.398 -28.005 -2.419 1.00 34.00 1087 ARG A N 1
ATOM 8207 C CA . ARG A 1 1087 ? -1.638 -29.202 -1.586 1.00 34.00 1087 ARG A CA 1
ATOM 8208 C C . ARG A 1 1087 ? -2.493 -28.843 -0.352 1.00 34.00 1087 ARG A C 1
ATOM 8210 O O . ARG A 1 1087 ? -1.960 -28.660 0.739 1.00 34.00 1087 ARG A O 1
ATOM 8217 N N . VAL A 1 1088 ? -3.811 -28.739 -0.531 1.00 33.88 1088 VAL A N 1
ATOM 8218 C CA . VAL A 1 1088 ? -4.807 -28.541 0.538 1.00 33.88 1088 VAL A CA 1
ATOM 8219 C C . VAL A 1 1088 ? -5.342 -29.896 1.000 1.00 33.88 1088 VAL A C 1
ATOM 8221 O O . VAL A 1 1088 ? -5.834 -30.690 0.202 1.00 33.88 1088 VAL A O 1
ATOM 8224 N N . SER A 1 1089 ? -5.265 -30.168 2.301 1.00 28.73 1089 SER A N 1
ATOM 8225 C CA . SER A 1 1089 ? -5.767 -31.407 2.898 1.00 28.73 1089 SER A CA 1
ATOM 8226 C C . SER A 1 1089 ? -7.259 -31.315 3.226 1.00 28.73 1089 SER A C 1
ATOM 8228 O O . SER A 1 1089 ? -7.628 -30.933 4.336 1.00 28.73 1089 SER A O 1
ATOM 8230 N N . CYS A 1 1090 ? -8.117 -31.719 2.288 1.00 28.53 1090 CYS A N 1
ATOM 8231 C CA . CYS A 1 1090 ? -9.469 -32.159 2.646 1.00 28.53 1090 CYS A CA 1
ATOM 8232 C C . CYS A 1 1090 ? -9.370 -33.458 3.468 1.00 28.53 1090 CYS A C 1
ATOM 8234 O O . CYS A 1 1090 ? -8.546 -34.325 3.156 1.00 28.53 1090 CYS A O 1
ATOM 8236 N N . SER A 1 1091 ? -10.178 -33.596 4.521 1.00 28.72 1091 SER A N 1
ATOM 8237 C CA . SER A 1 1091 ? -10.155 -34.769 5.403 1.00 28.72 1091 SER A CA 1
ATOM 8238 C C . SER A 1 1091 ? -10.610 -36.046 4.670 1.00 28.72 1091 SER A C 1
ATOM 8240 O O . SER A 1 1091 ? -11.507 -35.994 3.827 1.00 28.72 1091 SER A O 1
ATOM 8242 N N . PRO A 1 1092 ? -10.011 -37.218 4.962 1.00 24.61 1092 PRO A N 1
ATOM 8243 C CA . PRO A 1 1092 ? -10.362 -38.473 4.304 1.00 24.61 1092 PRO A CA 1
ATOM 8244 C C . PRO A 1 1092 ? -11.649 -39.062 4.899 1.00 24.61 1092 PRO A C 1
ATOM 8246 O O . PRO A 1 1092 ? -11.627 -39.983 5.718 1.00 24.61 1092 PRO A O 1
ATOM 8249 N N . HIS A 1 1093 ? -12.794 -38.528 4.483 1.00 30.20 1093 HIS A N 1
ATOM 8250 C CA . HIS A 1 1093 ? -14.109 -39.119 4.726 1.00 30.20 1093 HIS A CA 1
ATOM 8251 C C . HIS A 1 1093 ? -14.714 -39.580 3.400 1.00 30.20 1093 HIS A C 1
ATOM 8253 O O . HIS A 1 1093 ? -14.573 -38.930 2.367 1.00 30.20 1093 HIS A O 1
ATOM 8259 N N . SER A 1 1094 ? -15.295 -40.782 3.398 1.00 27.92 1094 SER A N 1
ATOM 8260 C CA . SER A 1 1094 ? -15.543 -41.513 2.157 1.00 27.92 1094 SER A CA 1
ATOM 8261 C C . SER A 1 1094 ? -16.717 -40.935 1.367 1.00 27.92 1094 SER A C 1
ATOM 8263 O O . SER A 1 1094 ? -17.874 -41.257 1.651 1.00 27.92 1094 SER A O 1
ATOM 8265 N N . ALA A 1 1095 ? -16.414 -40.188 0.307 1.00 30.50 1095 ALA A N 1
ATOM 8266 C CA . ALA A 1 1095 ? -17.324 -40.008 -0.815 1.00 30.50 1095 ALA A CA 1
ATOM 8267 C C . ALA A 1 1095 ? -17.563 -41.377 -1.485 1.00 30.50 1095 ALA A C 1
ATOM 8269 O O . ALA A 1 1095 ? -16.834 -41.785 -2.391 1.00 30.50 1095 ALA A O 1
ATOM 8270 N N . LYS A 1 1096 ? -18.555 -42.134 -0.994 1.00 29.48 1096 LYS A N 1
ATOM 8271 C CA . LYS A 1 1096 ? -19.058 -43.327 -1.691 1.00 29.48 1096 LYS A CA 1
ATOM 8272 C C . LYS A 1 1096 ? -19.582 -42.872 -3.050 1.00 29.48 1096 LYS A C 1
ATOM 8274 O O . LYS A 1 1096 ? -20.368 -41.934 -3.098 1.00 29.48 1096 LYS A O 1
ATOM 8279 N N . GLY A 1 1097 ? -19.101 -43.515 -4.114 1.00 30.00 1097 GLY A N 1
ATOM 8280 C CA . GLY A 1 1097 ? -19.102 -42.968 -5.472 1.00 30.00 1097 GLY A CA 1
ATOM 8281 C C . GLY A 1 1097 ? -20.411 -42.312 -5.908 1.00 30.00 1097 GLY A C 1
ATOM 8282 O O . GLY A 1 1097 ? -21.366 -43.000 -6.265 1.00 30.00 1097 GLY A O 1
ATOM 8283 N N . THR A 1 1098 ? -20.409 -40.981 -5.953 1.00 30.80 1098 THR A N 1
ATOM 8284 C CA . THR A 1 1098 ? -21.364 -40.197 -6.730 1.00 30.80 1098 THR A CA 1
ATOM 8285 C C . THR A 1 1098 ? -21.098 -40.473 -8.206 1.00 30.80 1098 THR A C 1
ATOM 8287 O O . THR A 1 1098 ? -20.090 -40.053 -8.775 1.00 30.80 1098 THR A O 1
ATOM 8290 N N . CYS A 1 1099 ? -21.985 -41.250 -8.824 1.00 27.30 1099 CYS A N 1
ATOM 8291 C CA . CYS A 1 1099 ? -21.952 -41.483 -10.262 1.00 27.30 1099 CYS A CA 1
ATOM 8292 C C . CYS A 1 1099 ? -22.195 -40.142 -10.983 1.00 27.30 1099 CYS A C 1
ATOM 8294 O O . CYS A 1 1099 ? -23.075 -39.398 -10.541 1.00 27.30 1099 CYS A O 1
ATOM 8296 N N . PRO A 1 1100 ? -21.471 -39.805 -12.070 1.00 34.12 1100 PRO A N 1
ATOM 8297 C CA . PRO A 1 1100 ? -21.837 -38.649 -12.883 1.00 34.12 1100 PRO A CA 1
ATOM 8298 C C . PRO A 1 1100 ? -23.287 -38.817 -13.372 1.00 34.12 1100 PRO A C 1
ATOM 8300 O O . PRO A 1 1100 ? -23.667 -39.938 -13.736 1.00 34.12 1100 PRO A O 1
ATOM 8303 N N . PRO A 1 1101 ? -24.109 -37.752 -13.362 1.00 33.25 1101 PRO A N 1
ATOM 8304 C CA . PRO A 1 1101 ? -25.506 -37.862 -13.756 1.00 33.25 1101 PRO A CA 1
ATOM 8305 C C . PRO A 1 1101 ? -25.611 -38.300 -15.227 1.00 33.25 1101 PRO A C 1
ATOM 8307 O O . PRO A 1 1101 ? -24.827 -37.834 -16.061 1.00 33.25 1101 PRO A O 1
ATOM 8310 N N . PRO A 1 1102 ? -26.564 -39.185 -15.579 1.00 31.22 1102 PRO A N 1
ATOM 8311 C CA . PRO A 1 1102 ? -26.804 -39.543 -16.971 1.00 31.22 1102 PRO A CA 1
ATOM 8312 C C . PRO A 1 1102 ? -27.203 -38.296 -17.773 1.00 31.22 1102 PRO A C 1
ATOM 8314 O O . PRO A 1 1102 ? -27.856 -37.393 -17.249 1.00 31.22 1102 PRO A O 1
ATOM 8317 N N . ALA A 1 1103 ? -26.835 -38.254 -19.056 1.00 36.50 1103 ALA A N 1
ATOM 8318 C CA . ALA A 1 1103 ? -26.947 -37.075 -19.925 1.00 36.50 1103 ALA A CA 1
ATOM 8319 C C . ALA A 1 1103 ? -28.391 -36.712 -20.362 1.00 36.50 1103 ALA A C 1
ATOM 8321 O O . ALA A 1 1103 ? -28.615 -36.224 -21.469 1.00 36.50 1103 ALA A O 1
ATOM 8322 N N . SER A 1 1104 ? -29.384 -36.958 -19.506 1.00 35.56 1104 SER A N 1
ATOM 8323 C CA . SER A 1 1104 ? -30.809 -36.735 -19.752 1.00 35.56 1104 SER A CA 1
ATOM 8324 C C . SER A 1 1104 ? -31.548 -36.410 -18.445 1.00 35.56 1104 SER A C 1
ATOM 8326 O O . SER A 1 1104 ? -31.731 -37.294 -17.610 1.00 35.56 1104 SER A O 1
ATOM 8328 N N . GLY A 1 1105 ? -32.018 -35.165 -18.289 1.00 52.47 1105 GLY A N 1
ATOM 8329 C CA . GLY A 1 1105 ? -32.970 -34.781 -17.229 1.00 52.47 1105 GLY A CA 1
ATOM 8330 C C . GLY A 1 1105 ? -32.396 -34.219 -15.918 1.00 52.47 1105 GLY A C 1
ATOM 8331 O O . GLY A 1 1105 ? -33.086 -34.265 -14.904 1.00 52.47 1105 GLY A O 1
ATOM 8332 N N . GLY A 1 1106 ? -31.163 -33.699 -15.901 1.00 61.81 1106 GLY A N 1
ATOM 8333 C CA . GLY A 1 1106 ? -30.617 -33.002 -14.724 1.00 61.81 1106 GLY A CA 1
ATOM 8334 C C . GLY A 1 1106 ? -31.253 -31.622 -14.489 1.00 61.81 1106 GLY A C 1
ATOM 8335 O O . GLY A 1 1106 ? -31.455 -30.869 -15.439 1.00 61.81 1106 GLY A O 1
ATOM 8336 N N . TRP A 1 1107 ? -31.527 -31.278 -13.226 1.00 77.12 1107 TRP A N 1
ATOM 8337 C CA . TRP A 1 1107 ? -32.117 -29.996 -12.797 1.00 77.12 1107 TRP A CA 1
ATOM 8338 C C . TRP A 1 1107 ? -31.168 -28.792 -12.889 1.00 77.12 1107 TRP A C 1
ATOM 8340 O O . TRP A 1 1107 ? -31.608 -27.654 -12.747 1.00 77.12 1107 TRP A O 1
ATOM 8350 N N . LEU A 1 1108 ? -29.874 -29.025 -13.115 1.00 85.12 1108 LEU A N 1
ATOM 8351 C CA . LEU A 1 1108 ? -28.891 -27.990 -13.419 1.00 85.12 1108 LEU A CA 1
ATOM 8352 C C . LEU A 1 1108 ? -28.115 -28.367 -14.676 1.00 85.12 1108 LEU A C 1
ATOM 8354 O O . LEU A 1 1108 ? -27.759 -29.530 -14.885 1.00 85.12 1108 LEU A O 1
ATOM 8358 N N . ARG A 1 1109 ? -27.773 -27.353 -15.468 1.00 87.56 1109 ARG A N 1
ATOM 8359 C CA . ARG A 1 1109 ? -26.860 -27.448 -16.607 1.00 87.56 1109 ARG A CA 1
ATOM 8360 C C . ARG A 1 1109 ? -25.746 -26.427 -16.426 1.00 87.56 1109 ARG A C 1
ATOM 8362 O O . ARG A 1 1109 ? -26.040 -25.258 -16.204 1.00 87.56 1109 ARG A O 1
ATOM 8369 N N . LEU A 1 1110 ? -24.478 -26.825 -16.516 1.00 88.62 1110 LEU A N 1
ATOM 8370 C CA . LEU A 1 1110 ? -23.388 -25.846 -16.469 1.00 88.62 1110 LEU A CA 1
ATOM 8371 C C . LEU A 1 1110 ? -23.468 -24.953 -17.719 1.00 88.62 1110 LEU A C 1
ATOM 8373 O O . LEU A 1 1110 ? -23.547 -25.462 -18.836 1.00 88.62 1110 LEU A O 1
ATOM 8377 N N . LYS A 1 1111 ? -23.519 -23.633 -17.513 1.00 89.38 1111 LYS A N 1
ATOM 8378 C CA . LYS A 1 1111 ? -23.709 -22.625 -18.567 1.00 89.38 1111 LYS A CA 1
ATOM 8379 C C . LYS A 1 1111 ? -22.436 -21.840 -18.845 1.00 89.38 1111 LYS A C 1
ATOM 8381 O O . LYS A 1 1111 ? -22.116 -21.606 -20.005 1.00 89.38 1111 LYS A O 1
ATOM 8386 N N . ALA A 1 1112 ? -21.729 -21.432 -17.794 1.00 90.88 1112 ALA A N 1
ATOM 8387 C CA . ALA A 1 1112 ? -20.484 -20.683 -17.908 1.00 90.88 1112 ALA A CA 1
ATOM 8388 C C . ALA A 1 1112 ? -19.556 -20.930 -16.711 1.00 90.88 1112 ALA A C 1
ATOM 8390 O O . ALA A 1 1112 ? -20.006 -21.208 -15.596 1.00 90.88 1112 ALA A O 1
ATOM 8391 N N . VAL A 1 1113 ? -18.259 -20.770 -16.956 1.00 90.88 1113 VAL A N 1
ATOM 8392 C CA . VAL A 1 1113 ? -17.175 -20.811 -15.972 1.00 90.88 1113 VAL A CA 1
ATOM 8393 C C . VAL A 1 1113 ? -16.497 -19.445 -15.968 1.00 90.88 1113 VAL A C 1
ATOM 8395 O O . VAL A 1 1113 ? -15.952 -19.019 -16.988 1.00 90.88 1113 VAL A O 1
ATOM 8398 N N . VAL A 1 1114 ? -16.527 -18.751 -14.828 1.00 88.56 1114 VAL A N 1
ATOM 8399 C CA . VAL A 1 1114 ? -15.996 -17.384 -14.692 1.00 88.56 1114 VAL A CA 1
ATOM 8400 C C . VAL A 1 1114 ? -14.683 -17.418 -13.914 1.00 88.56 1114 VAL A C 1
ATOM 8402 O O . VAL A 1 1114 ? -14.635 -17.171 -12.709 1.00 88.56 1114 VAL A O 1
ATOM 8405 N N . GLY A 1 1115 ? -13.597 -17.758 -14.610 1.00 84.69 1115 GLY A N 1
ATOM 8406 C CA . GLY A 1 1115 ? -12.251 -17.755 -14.041 1.00 84.69 1115 GLY A CA 1
ATOM 8407 C C . GLY A 1 1115 ? -11.222 -18.545 -14.847 1.00 84.69 1115 GLY A C 1
ATOM 8408 O O . GLY A 1 1115 ? -11.518 -19.083 -15.908 1.00 84.69 1115 GLY A O 1
ATOM 8409 N N . TYR A 1 1116 ? -9.997 -18.596 -14.322 1.00 87.94 1116 TYR A N 1
ATOM 8410 C CA . TYR A 1 1116 ? -8.860 -19.332 -14.878 1.00 87.94 1116 TYR A CA 1
ATOM 8411 C C . TYR A 1 1116 ? -7.927 -19.768 -13.737 1.00 87.94 1116 TYR A C 1
ATOM 8413 O O . TYR A 1 1116 ? -7.558 -18.948 -12.889 1.00 87.94 1116 TYR A O 1
ATOM 8421 N N . SER A 1 1117 ? -7.531 -21.045 -13.706 1.00 82.88 1117 SER A N 1
ATOM 8422 C CA . SER A 1 1117 ? -6.650 -21.602 -12.667 1.00 82.88 1117 SER A CA 1
ATOM 8423 C C . SER A 1 1117 ? -5.190 -21.207 -12.893 1.00 82.88 1117 SER A C 1
ATOM 8425 O O . SER A 1 1117 ? -4.379 -21.991 -13.383 1.00 82.88 1117 SER A O 1
ATOM 8427 N N . GLY A 1 1118 ? -4.825 -19.994 -12.474 1.00 76.62 1118 GLY A N 1
ATOM 8428 C CA . GLY A 1 1118 ? -3.465 -19.440 -12.569 1.00 76.62 1118 GLY A CA 1
ATOM 8429 C C . GLY A 1 1118 ? -2.367 -20.161 -11.762 1.00 76.62 1118 GLY A C 1
ATOM 8430 O O . GLY A 1 1118 ? -1.266 -19.630 -11.670 1.00 76.62 1118 GLY A O 1
ATOM 8431 N N . ASN A 1 1119 ? -2.645 -21.335 -11.181 1.00 76.06 1119 ASN A N 1
ATOM 8432 C CA . ASN A 1 1119 ? -1.727 -22.122 -10.342 1.00 76.06 1119 ASN A CA 1
ATOM 8433 C C . ASN A 1 1119 ? -0.842 -23.108 -11.138 1.00 76.06 1119 ASN A C 1
ATOM 8435 O O . ASN A 1 1119 ? 0.196 -23.547 -10.641 1.00 76.06 1119 ASN A O 1
ATOM 8439 N N . GLY A 1 1120 ? -1.286 -23.506 -12.336 1.00 71.81 1120 GLY A N 1
ATOM 8440 C CA . GLY A 1 1120 ? -0.617 -24.494 -13.191 1.00 71.81 1120 GLY A CA 1
ATOM 8441 C C . GLY A 1 1120 ? 0.458 -23.914 -14.120 1.00 71.81 1120 GLY A C 1
ATOM 8442 O O . GLY A 1 1120 ? 0.730 -22.714 -14.113 1.00 71.81 1120 GLY A O 1
ATOM 8443 N N . ARG A 1 1121 ? 1.044 -24.777 -14.960 1.00 78.44 1121 ARG A N 1
ATOM 8444 C CA . ARG A 1 1121 ? 1.961 -24.425 -16.066 1.00 78.44 1121 ARG A CA 1
ATOM 8445 C C . ARG A 1 1121 ? 1.441 -25.018 -17.371 1.00 78.44 1121 ARG A C 1
ATOM 8447 O O . ARG A 1 1121 ? 0.993 -26.162 -17.381 1.00 78.44 1121 ARG A O 1
ATOM 8454 N N . ALA A 1 1122 ? 1.510 -24.267 -18.474 1.00 86.44 1122 ALA A N 1
ATOM 8455 C CA . ALA A 1 1122 ? 0.899 -24.668 -19.756 1.00 86.44 1122 ALA A CA 1
ATOM 8456 C C . ALA A 1 1122 ? -0.587 -25.085 -19.603 1.00 86.44 1122 ALA A C 1
ATOM 8458 O O . ALA A 1 1122 ? -1.099 -25.993 -20.240 1.00 86.44 1122 ALA A O 1
ATOM 8459 N N . ASN A 1 1123 ? -1.281 -24.397 -18.703 1.00 90.00 1123 ASN A N 1
ATOM 8460 C CA . ASN A 1 1123 ? -2.676 -24.548 -18.286 1.00 90.00 1123 ASN A CA 1
ATOM 8461 C C . ASN A 1 1123 ? -3.683 -23.834 -19.218 1.00 90.00 1123 ASN A C 1
ATOM 8463 O O . ASN A 1 1123 ? -4.865 -23.708 -18.886 1.00 90.00 1123 ASN A O 1
ATOM 8467 N N . MET A 1 1124 ? -3.204 -23.372 -20.375 1.00 93.75 1124 MET A N 1
ATOM 8468 C CA . MET A 1 1124 ? -3.950 -22.760 -21.472 1.00 93.75 1124 MET A CA 1
ATOM 8469 C C . MET A 1 1124 ? -3.232 -23.093 -22.785 1.00 93.75 1124 MET A C 1
ATOM 8471 O O . MET A 1 1124 ? -2.001 -23.050 -22.841 1.00 93.75 1124 MET A O 1
ATOM 8475 N N . VAL A 1 1125 ? -4.005 -23.430 -23.816 1.00 93.56 1125 VAL A N 1
ATOM 8476 C CA . VAL A 1 1125 ? -3.556 -23.685 -25.187 1.00 93.56 1125 VAL A CA 1
ATOM 8477 C C . VAL A 1 1125 ? -4.408 -22.877 -26.166 1.00 93.56 1125 VAL A C 1
ATOM 8479 O O . VAL A 1 1125 ? -5.622 -22.751 -26.011 1.00 93.56 1125 VAL A O 1
ATOM 8482 N N . TRP A 1 1126 ? -3.768 -22.344 -27.201 1.00 93.25 1126 TRP A N 1
ATOM 8483 C CA . TRP A 1 1126 ? -4.426 -21.612 -28.281 1.00 93.25 1126 TRP A CA 1
ATOM 8484 C C . TRP A 1 1126 ? -3.714 -21.906 -29.594 1.00 93.25 1126 TRP A C 1
ATOM 8486 O O . TRP A 1 1126 ? -2.479 -21.884 -29.620 1.00 93.25 1126 TRP A O 1
ATOM 8496 N N . ARG A 1 1127 ? -4.477 -22.144 -30.664 1.00 89.31 1127 ARG A N 1
ATOM 8497 C CA . ARG A 1 1127 ? -3.956 -22.241 -32.028 1.00 89.31 1127 ARG A CA 1
ATOM 8498 C C . ARG A 1 1127 ? -4.730 -21.310 -32.980 1.00 89.31 1127 ARG A C 1
ATOM 8500 O O . ARG A 1 1127 ? -5.901 -21.574 -33.259 1.00 89.31 1127 ARG A O 1
ATOM 8507 N N . PRO A 1 1128 ? -4.121 -20.209 -33.465 1.00 83.69 1128 PRO A N 1
ATOM 8508 C CA . PRO A 1 1128 ? -4.815 -19.220 -34.301 1.00 83.69 1128 PRO A CA 1
ATOM 8509 C C . PRO A 1 1128 ? -5.225 -19.725 -35.693 1.00 83.69 1128 PRO A C 1
ATOM 8511 O O . PRO A 1 1128 ? -6.140 -19.171 -36.293 1.00 83.69 1128 PRO A O 1
ATOM 8514 N N . ASP A 1 1129 ? -4.560 -20.759 -36.203 1.00 81.50 1129 ASP A N 1
ATOM 8515 C CA . ASP A 1 1129 ? -4.792 -21.400 -37.503 1.00 81.50 1129 ASP A CA 1
ATOM 8516 C C . ASP A 1 1129 ? -6.097 -22.218 -37.559 1.00 81.50 1129 ASP A C 1
ATOM 8518 O O . ASP A 1 1129 ? -6.825 -22.174 -38.549 1.00 81.50 1129 ASP A O 1
ATOM 8522 N N . THR A 1 1130 ? -6.402 -22.942 -36.480 1.00 84.00 1130 THR A N 1
ATOM 8523 C CA . THR A 1 1130 ? -7.618 -23.758 -36.310 1.00 84.00 1130 THR A CA 1
ATOM 8524 C C . THR A 1 1130 ? -8.703 -23.039 -35.512 1.00 84.00 1130 THR A C 1
ATOM 8526 O O . THR A 1 1130 ? -9.850 -23.477 -35.501 1.00 84.00 1130 THR A O 1
ATOM 8529 N N . GLY A 1 1131 ? -8.350 -21.949 -34.825 1.00 83.12 1131 GLY A N 1
ATOM 8530 C CA . GLY A 1 1131 ? -9.221 -21.224 -33.902 1.00 83.12 1131 GLY A CA 1
ATOM 8531 C C . GLY A 1 1131 ? -9.397 -21.897 -32.536 1.00 83.12 1131 GLY A C 1
ATOM 8532 O O . GLY A 1 1131 ? -10.039 -21.312 -31.667 1.00 83.12 1131 GLY A O 1
ATOM 8533 N N . PHE A 1 1132 ? -8.831 -23.091 -32.314 1.00 90.62 1132 PHE A N 1
ATOM 8534 C CA . PHE A 1 1132 ? -9.015 -23.827 -31.064 1.00 90.62 1132 PHE A CA 1
ATOM 8535 C C . PHE A 1 1132 ? -8.376 -23.091 -29.878 1.00 90.62 1132 PHE A C 1
ATOM 8537 O O . PHE A 1 1132 ? -7.185 -22.763 -29.890 1.00 90.62 1132 PHE A O 1
ATOM 8544 N N . PHE A 1 1133 ? -9.168 -22.869 -28.831 1.00 93.56 1133 PHE A N 1
ATOM 8545 C CA . PHE A 1 1133 ? -8.761 -22.214 -27.593 1.00 93.56 1133 PHE A CA 1
ATOM 8546 C C . PHE A 1 1133 ? -9.316 -22.986 -26.396 1.00 93.56 1133 PHE A C 1
ATOM 8548 O O . PHE A 1 1133 ? -10.522 -23.211 -26.304 1.00 93.56 1133 PHE A O 1
ATOM 8555 N N . ALA A 1 1134 ? -8.434 -23.389 -25.481 1.00 94.19 1134 ALA A N 1
ATOM 8556 C CA . ALA A 1 1134 ? -8.814 -24.111 -24.276 1.00 94.19 1134 ALA A CA 1
ATOM 8557 C C . ALA A 1 1134 ? -7.945 -23.731 -23.075 1.00 94.19 1134 ALA A C 1
ATOM 8559 O O . ALA A 1 1134 ? -6.747 -23.475 -23.202 1.00 94.19 1134 ALA A O 1
ATOM 8560 N N . TYR A 1 1135 ? -8.536 -23.731 -21.887 1.00 94.06 1135 TYR A N 1
ATOM 8561 C CA . TYR A 1 1135 ? -7.873 -23.395 -20.630 1.00 94.06 1135 TYR A CA 1
ATOM 8562 C C . TYR A 1 1135 ? -8.453 -24.209 -19.468 1.00 94.06 1135 TYR A C 1
ATOM 8564 O O . TYR A 1 1135 ? -9.417 -24.956 -19.631 1.00 94.06 1135 TYR A O 1
ATOM 8572 N N . THR A 1 1136 ? -7.847 -24.101 -18.286 1.00 91.69 1136 THR A N 1
ATOM 8573 C CA . THR A 1 1136 ? -8.302 -24.823 -17.084 1.00 91.69 1136 THR A CA 1
ATOM 8574 C C . THR A 1 1136 ? -8.953 -23.900 -16.058 1.00 91.69 1136 THR A C 1
ATOM 8576 O O . THR A 1 1136 ? -8.510 -22.770 -15.833 1.00 91.69 1136 THR A O 1
ATOM 8579 N N . CYS A 1 1137 ? -9.985 -24.416 -15.396 1.00 89.62 1137 CYS A N 1
ATOM 8580 C CA . CYS A 1 1137 ? -10.512 -23.889 -14.143 1.00 89.62 1137 CYS A CA 1
ATOM 8581 C C . CYS A 1 1137 ? -10.829 -25.097 -13.254 1.00 89.62 1137 CYS A C 1
ATOM 8583 O O . CYS A 1 1137 ? -11.549 -25.999 -13.687 1.00 89.62 1137 CYS A O 1
ATOM 8585 N N . GLY A 1 1138 ? -10.180 -25.180 -12.090 1.00 85.38 1138 GLY A N 1
ATOM 8586 C CA . GLY A 1 1138 ? -10.286 -26.307 -11.162 1.00 85.38 1138 GLY A CA 1
ATOM 8587 C C . GLY A 1 1138 ? -10.152 -27.670 -11.844 1.00 85.38 1138 GLY A C 1
ATOM 8588 O O . GLY A 1 1138 ? -9.083 -28.032 -12.341 1.00 85.38 1138 GLY A O 1
ATOM 8589 N N . ARG A 1 1139 ? -11.246 -28.444 -11.858 1.00 86.94 1139 ARG A N 1
ATOM 8590 C CA . ARG A 1 1139 ? -11.317 -29.806 -12.438 1.00 86.94 1139 ARG A CA 1
ATOM 8591 C C . ARG A 1 1139 ? -11.816 -29.851 -13.890 1.00 86.94 1139 ARG A C 1
ATOM 8593 O O . ARG A 1 1139 ? -11.993 -30.946 -14.433 1.00 86.94 1139 ARG A O 1
ATOM 8600 N N . LEU A 1 1140 ? -12.072 -28.697 -14.503 1.00 90.25 1140 LEU A N 1
ATOM 8601 C CA . LEU A 1 1140 ? -12.645 -28.555 -15.839 1.00 90.25 1140 LEU A CA 1
ATOM 8602 C C . LEU A 1 1140 ? -11.589 -28.097 -16.849 1.00 90.25 1140 LEU A C 1
ATOM 8604 O O . LEU A 1 1140 ? -10.821 -27.166 -16.594 1.00 90.25 1140 LEU A O 1
ATOM 8608 N N . VAL A 1 1141 ? -11.611 -28.709 -18.035 1.00 92.38 1141 VAL A N 1
ATOM 8609 C CA . VAL A 1 1141 ? -11.110 -28.042 -19.243 1.00 92.38 1141 VAL A CA 1
ATOM 8610 C C . VAL A 1 1141 ? -12.274 -27.235 -19.806 1.00 92.38 1141 VAL A C 1
ATOM 8612 O O . VAL A 1 1141 ? -13.362 -27.775 -20.007 1.00 92.38 1141 VAL A O 1
ATOM 8615 N N . VAL A 1 1142 ? -12.056 -25.948 -20.046 1.00 92.94 1142 VAL A N 1
ATOM 8616 C CA . VAL A 1 1142 ? -13.008 -25.086 -20.744 1.00 92.94 1142 VAL A CA 1
ATOM 8617 C C . VAL A 1 1142 ? -12.462 -24.820 -22.136 1.00 92.94 1142 VAL A C 1
ATOM 8619 O O . VAL A 1 1142 ? -11.308 -24.420 -22.281 1.00 92.94 1142 VAL A O 1
ATOM 8622 N N . VAL A 1 1143 ? -13.286 -25.060 -23.151 1.00 93.56 1143 VAL A N 1
ATOM 8623 C CA . VAL A 1 1143 ? -13.014 -24.706 -24.548 1.00 93.56 1143 VAL A CA 1
ATOM 8624 C C . VAL A 1 1143 ? -13.926 -23.544 -24.898 1.00 93.56 1143 VAL A C 1
ATOM 8626 O O . VAL A 1 1143 ? -15.126 -23.635 -24.656 1.00 93.56 1143 VAL A O 1
ATOM 8629 N N . GLU A 1 1144 ? -13.386 -22.453 -25.431 1.00 91.38 1144 GLU A N 1
ATOM 8630 C CA . GLU A 1 1144 ? -14.147 -21.218 -25.651 1.00 91.38 1144 GLU A CA 1
ATOM 8631 C C . GLU A 1 1144 ? -13.934 -20.677 -27.066 1.00 91.38 1144 GLU A C 1
ATOM 8633 O O . GLU A 1 1144 ? -12.804 -20.493 -27.515 1.00 91.38 1144 GLU A O 1
ATOM 8638 N N . ASP A 1 1145 ? -15.025 -20.394 -27.779 1.00 85.44 1145 ASP A N 1
ATOM 8639 C CA . ASP A 1 1145 ? -14.954 -19.712 -29.069 1.00 85.44 1145 ASP A CA 1
ATOM 8640 C C . ASP A 1 1145 ? -14.699 -18.209 -28.865 1.00 85.44 1145 ASP A C 1
ATOM 8642 O O . ASP A 1 1145 ? -15.581 -17.453 -28.452 1.00 85.44 1145 ASP A O 1
ATOM 8646 N N . LEU A 1 1146 ? -13.488 -17.762 -29.212 1.00 83.12 1146 LEU A N 1
ATOM 8647 C CA . LEU A 1 1146 ? -13.021 -16.376 -29.056 1.00 83.12 1146 LEU A CA 1
ATOM 8648 C C . LEU A 1 1146 ? -13.825 -15.324 -29.854 1.00 83.12 1146 LEU A C 1
ATOM 8650 O O . LEU A 1 1146 ? -13.603 -14.127 -29.671 1.00 83.12 1146 LEU A O 1
ATOM 8654 N N . HIS A 1 1147 ? -14.726 -15.730 -30.756 1.00 77.50 1147 HIS A N 1
ATOM 8655 C CA . HIS A 1 1147 ? -15.574 -14.823 -31.540 1.00 77.50 1147 HIS A CA 1
ATOM 8656 C C . HIS A 1 1147 ? -16.956 -14.579 -30.915 1.00 77.50 1147 HIS A C 1
ATOM 8658 O O . HIS A 1 1147 ? -17.575 -13.542 -31.180 1.00 77.50 1147 HIS A O 1
ATOM 8664 N N . SER A 1 1148 ? -17.448 -15.523 -30.113 1.00 77.38 1148 SER A N 1
ATOM 8665 C CA . SER A 1 1148 ? -18.801 -15.529 -29.547 1.00 77.38 1148 SER A CA 1
ATOM 8666 C C . SER A 1 1148 ? -18.848 -15.600 -28.019 1.00 77.38 1148 SER A C 1
ATOM 8668 O O . SER A 1 1148 ? -19.898 -15.305 -27.451 1.00 77.38 1148 SER A O 1
ATOM 8670 N N . GLY A 1 1149 ? -17.749 -15.982 -27.359 1.00 78.88 1149 GLY A N 1
ATOM 8671 C CA . GLY A 1 1149 ? -17.714 -16.284 -25.924 1.00 78.88 1149 GLY A CA 1
ATOM 8672 C C . GLY A 1 1149 ? -18.434 -17.589 -25.559 1.00 78.88 1149 GLY A C 1
ATOM 8673 O O . GLY A 1 1149 ? -18.720 -17.833 -24.389 1.00 78.88 1149 GLY A O 1
ATOM 8674 N N . ALA A 1 1150 ? -18.782 -18.423 -26.546 1.00 84.81 1150 ALA A N 1
ATOM 8675 C CA . ALA A 1 1150 ? -19.471 -19.683 -26.305 1.00 84.81 1150 ALA A CA 1
ATOM 8676 C C . ALA A 1 1150 ? -18.504 -20.723 -25.720 1.00 84.81 1150 ALA A C 1
ATOM 8678 O O . ALA A 1 1150 ? -17.526 -21.103 -26.366 1.00 84.81 1150 ALA A O 1
ATOM 8679 N N . GLN A 1 1151 ? -18.805 -21.201 -24.512 1.00 91.12 1151 GLN A N 1
ATOM 8680 C CA . GLN A 1 1151 ? -17.999 -22.192 -23.802 1.00 91.12 1151 GLN A CA 1
ATOM 8681 C C . GLN A 1 1151 ? -18.562 -23.616 -23.934 1.00 91.12 1151 GLN A C 1
ATOM 8683 O O . GLN A 1 1151 ? -19.773 -23.833 -23.887 1.00 91.12 1151 GLN A O 1
ATOM 8688 N N . GLN A 1 1152 ? -17.662 -24.595 -23.996 1.00 90.38 1152 GLN A N 1
ATOM 8689 C CA . GLN A 1 1152 ? -17.908 -25.996 -23.655 1.00 90.38 1152 GLN A CA 1
ATOM 8690 C C . GLN A 1 1152 ? -17.079 -26.381 -22.427 1.00 90.38 1152 GLN A C 1
ATOM 8692 O O . GLN A 1 1152 ? -15.945 -25.927 -22.268 1.00 90.38 1152 GLN A O 1
ATOM 8697 N N . HIS A 1 1153 ? -17.617 -27.260 -21.582 1.00 90.75 1153 HIS A N 1
ATOM 8698 C CA . HIS A 1 1153 ? -16.985 -27.666 -20.324 1.00 90.75 1153 HIS A CA 1
ATOM 8699 C C . HIS A 1 1153 ? -16.750 -29.176 -20.327 1.00 90.75 1153 HIS A C 1
ATOM 8701 O O . HIS A 1 1153 ? -17.696 -29.960 -20.262 1.00 90.75 1153 HIS A O 1
ATOM 8707 N N . TRP A 1 1154 ? -15.491 -29.602 -20.413 1.00 91.31 1154 TRP A N 1
ATOM 8708 C CA . TRP A 1 1154 ? -15.128 -31.017 -20.410 1.00 91.31 1154 TRP A CA 1
ATOM 8709 C C . TRP A 1 1154 ? -14.779 -31.452 -18.981 1.00 91.31 1154 TRP A C 1
ATOM 8711 O O . TRP A 1 1154 ? -13.761 -31.058 -18.403 1.00 91.31 1154 TRP A O 1
ATOM 8721 N N . SER A 1 1155 ? -15.668 -32.250 -18.389 1.00 86.00 1155 SER A N 1
ATOM 8722 C CA . SER A 1 1155 ? -15.611 -32.675 -16.988 1.00 86.00 1155 SER A CA 1
ATOM 8723 C C . SER A 1 1155 ? -15.104 -34.108 -16.819 1.00 86.00 1155 SER A C 1
ATOM 8725 O O . SER A 1 1155 ? -15.392 -34.977 -17.641 1.00 86.00 1155 SER A O 1
ATOM 8727 N N . GLY A 1 1156 ? -14.435 -34.393 -15.698 1.00 80.94 1156 GLY A N 1
ATOM 8728 C CA . GLY A 1 1156 ? -14.109 -35.769 -15.302 1.00 80.94 1156 GLY A CA 1
ATOM 8729 C C . GLY A 1 1156 ? -12.845 -35.938 -14.460 1.00 80.94 1156 GLY A C 1
ATOM 8730 O O . GLY A 1 1156 ? -12.570 -37.054 -14.015 1.00 80.94 1156 GLY A O 1
ATOM 8731 N N . HIS A 1 1157 ? -12.055 -34.882 -14.244 1.00 85.19 1157 HIS A N 1
ATOM 8732 C CA . HIS A 1 1157 ? -10.932 -34.941 -13.309 1.00 85.19 1157 HIS A CA 1
ATOM 8733 C C . HIS A 1 1157 ? -11.409 -34.993 -11.847 1.00 85.19 1157 HIS A C 1
ATOM 8735 O O . HIS A 1 1157 ? -12.446 -34.443 -11.486 1.00 85.19 1157 HIS A O 1
ATOM 8741 N N . SER A 1 1158 ? -10.617 -35.647 -10.995 1.00 78.12 1158 SER A N 1
ATOM 8742 C CA . SER A 1 1158 ? -10.858 -35.824 -9.547 1.00 78.12 1158 SER A CA 1
ATOM 8743 C C . SER A 1 1158 ? -10.033 -34.878 -8.653 1.00 78.12 1158 SER A C 1
ATOM 8745 O O . SER A 1 1158 ? -10.020 -35.024 -7.427 1.00 78.12 1158 SER A O 1
ATOM 8747 N N . ALA A 1 1159 ? -9.305 -33.942 -9.267 1.00 80.75 1159 ALA A N 1
ATOM 8748 C CA . ALA A 1 1159 ? -8.453 -32.927 -8.646 1.00 80.75 1159 ALA A CA 1
ATOM 8749 C C . ALA A 1 1159 ? -8.166 -31.798 -9.659 1.00 80.75 1159 ALA A C 1
ATOM 8751 O O . ALA A 1 1159 ? -8.435 -31.977 -10.848 1.00 80.75 1159 ALA A O 1
ATOM 8752 N N . GLU A 1 1160 ? -7.615 -30.672 -9.190 1.00 84.75 1160 GLU A N 1
ATOM 8753 C CA . GLU A 1 1160 ? -7.201 -29.525 -10.021 1.00 84.75 1160 GLU A CA 1
ATOM 8754 C C . GLU A 1 1160 ? -6.310 -29.967 -11.203 1.00 84.75 1160 GLU A C 1
ATOM 8756 O O . GLU A 1 1160 ? -5.392 -30.779 -11.025 1.00 84.75 1160 GLU A O 1
ATOM 8761 N N . ILE A 1 1161 ? -6.576 -29.448 -12.407 1.00 88.75 1161 ILE A N 1
ATOM 8762 C CA . ILE A 1 1161 ? -5.780 -29.707 -13.615 1.00 88.75 1161 ILE A CA 1
ATOM 8763 C C . ILE A 1 1161 ? -4.510 -28.845 -13.574 1.00 88.75 1161 ILE A C 1
ATOM 8765 O O . ILE A 1 1161 ? -4.579 -27.620 -13.557 1.00 88.75 1161 ILE A O 1
ATOM 8769 N N . SER A 1 1162 ? -3.333 -29.477 -13.566 1.00 86.31 1162 SER A N 1
ATOM 8770 C CA . SER A 1 1162 ? -2.045 -28.785 -13.426 1.00 86.31 1162 SER A CA 1
ATOM 8771 C C . SER A 1 1162 ? -1.461 -28.289 -14.751 1.00 86.31 1162 SER A C 1
ATOM 8773 O O . SER A 1 1162 ? -0.716 -27.306 -14.753 1.00 86.31 1162 SER A O 1
ATOM 8775 N N . THR A 1 1163 ? -1.756 -28.971 -15.865 1.00 91.12 1163 THR A N 1
ATOM 8776 C CA . THR A 1 1163 ? -1.143 -28.704 -17.177 1.00 91.12 1163 THR A CA 1
ATOM 8777 C C . THR A 1 1163 ? -1.943 -29.320 -18.340 1.00 91.12 1163 THR A C 1
ATOM 8779 O O . THR A 1 1163 ? -2.643 -30.323 -18.155 1.00 91.12 1163 THR A O 1
ATOM 8782 N N . LEU A 1 1164 ? -1.838 -28.717 -19.531 1.00 93.94 1164 LEU A N 1
ATOM 8783 C CA . LEU A 1 1164 ? -2.408 -29.169 -20.806 1.00 93.94 1164 LEU A CA 1
ATOM 8784 C C . LEU A 1 1164 ? -1.302 -29.368 -21.860 1.00 93.94 1164 LEU A C 1
ATOM 8786 O O . LEU A 1 1164 ? -0.269 -28.705 -21.822 1.00 93.94 1164 LEU A O 1
ATOM 8790 N N . ALA A 1 1165 ? -1.559 -30.211 -22.860 1.00 93.56 1165 ALA A N 1
ATOM 8791 C CA . ALA A 1 1165 ? -0.824 -30.224 -24.126 1.00 93.56 1165 ALA A CA 1
ATOM 8792 C C . ALA A 1 1165 ? -1.766 -30.518 -25.299 1.00 93.56 1165 ALA A C 1
ATOM 8794 O O . ALA A 1 1165 ? -2.623 -31.394 -25.205 1.00 93.56 1165 ALA A O 1
ATOM 8795 N N . LEU A 1 1166 ? -1.582 -29.816 -26.418 1.00 94.44 1166 LEU A N 1
ATOM 8796 C CA . LEU A 1 1166 ? -2.318 -30.032 -27.665 1.00 94.44 1166 LEU A CA 1
ATOM 8797 C C . LEU A 1 1166 ? -1.401 -30.715 -28.690 1.00 94.44 1166 LEU A C 1
ATOM 8799 O O . LEU A 1 1166 ? -0.280 -30.259 -28.911 1.00 94.44 1166 LEU A O 1
ATOM 8803 N N . SER A 1 1167 ? -1.889 -31.779 -29.325 1.00 92.88 1167 SER A N 1
ATOM 8804 C CA . SER A 1 1167 ? -1.264 -32.416 -30.499 1.00 92.88 1167 SER A CA 1
ATOM 8805 C C . SER A 1 1167 ? -0.978 -31.402 -31.617 1.00 92.88 1167 SER A C 1
ATOM 8807 O O . SER A 1 1167 ? -1.707 -30.420 -31.762 1.00 92.88 1167 SER A O 1
ATOM 8809 N N . HIS A 1 1168 ? 0.054 -31.600 -32.435 1.00 89.25 1168 HIS A N 1
ATOM 8810 C CA . HIS A 1 1168 ? 0.410 -30.747 -33.580 1.00 89.25 1168 HIS A CA 1
ATOM 8811 C C . HIS A 1 1168 ? -0.698 -30.692 -34.642 1.00 89.25 1168 HIS A C 1
ATOM 8813 O O . HIS A 1 1168 ? -0.937 -29.644 -35.233 1.00 89.25 1168 HIS A O 1
ATOM 8819 N N . SER A 1 1169 ? -1.451 -31.779 -34.794 1.00 88.31 1169 SER A N 1
ATOM 8820 C CA . SER A 1 1169 ? -2.622 -31.926 -35.670 1.00 88.31 1169 SER A CA 1
ATOM 8821 C C . SER A 1 1169 ? -3.928 -31.303 -35.142 1.00 88.31 1169 SER A C 1
ATOM 8823 O O . SER A 1 1169 ? -4.935 -31.306 -35.852 1.00 88.31 1169 SER A O 1
ATOM 8825 N N . ALA A 1 1170 ? -3.940 -30.786 -33.906 1.00 90.19 1170 ALA A N 1
ATOM 8826 C CA . ALA A 1 1170 ? -5.111 -30.228 -33.208 1.00 90.19 1170 ALA A CA 1
ATOM 8827 C C . ALA A 1 1170 ? -6.287 -31.201 -32.978 1.00 90.19 1170 ALA A C 1
ATOM 8829 O O . ALA A 1 1170 ? -7.336 -30.766 -32.519 1.00 90.19 1170 ALA A O 1
ATOM 8830 N N . GLN A 1 1171 ? -6.141 -32.499 -33.266 1.00 91.00 1171 GLN A N 1
ATOM 8831 C CA . GLN A 1 1171 ? -7.232 -33.473 -33.105 1.00 91.00 1171 GLN A CA 1
ATOM 8832 C C . GLN A 1 1171 ? -7.370 -33.979 -31.663 1.00 91.00 1171 GLN A C 1
ATOM 8834 O O . GLN A 1 1171 ? -8.439 -34.425 -31.255 1.00 91.00 1171 GLN A O 1
ATOM 8839 N N . VAL A 1 1172 ? -6.283 -33.916 -30.889 1.00 93.12 1172 VAL A N 1
ATOM 8840 C CA . VAL A 1 1172 ? -6.192 -34.490 -29.541 1.00 93.12 1172 VAL A CA 1
ATOM 8841 C C . VAL A 1 1172 ? -5.617 -33.488 -28.538 1.00 93.12 1172 VAL A C 1
ATOM 8843 O O . VAL A 1 1172 ? -4.571 -32.879 -28.788 1.00 93.12 1172 VAL A O 1
ATOM 8846 N N . LEU A 1 1173 ? -6.263 -33.373 -27.378 1.00 95.00 1173 LEU A N 1
ATOM 8847 C CA . LEU A 1 1173 ? -5.775 -32.657 -26.197 1.00 95.00 1173 LEU A CA 1
ATOM 8848 C C . LEU A 1 1173 ? -5.435 -33.663 -25.086 1.00 95.00 1173 LEU A C 1
ATOM 8850 O O . LEU A 1 1173 ? -6.196 -34.593 -24.836 1.00 95.00 1173 LEU A O 1
ATOM 8854 N N . ALA A 1 1174 ? -4.335 -33.456 -24.367 1.00 94.56 1174 ALA A N 1
ATOM 8855 C CA . ALA A 1 1174 ? -4.032 -34.142 -23.113 1.00 94.56 1174 ALA A CA 1
ATOM 8856 C C . ALA A 1 1174 ? -4.118 -33.155 -21.937 1.00 94.56 1174 ALA A C 1
ATOM 8858 O O . ALA A 1 1174 ? -3.606 -32.040 -22.026 1.00 94.56 1174 ALA A O 1
ATOM 8859 N N . SER A 1 1175 ? -4.725 -33.566 -20.823 1.00 93.50 1175 SER A N 1
ATOM 8860 C CA . SER A 1 1175 ? -4.789 -32.787 -19.577 1.00 93.50 1175 SER A CA 1
ATOM 8861 C C . SER A 1 1175 ? -4.437 -33.652 -18.370 1.00 93.50 1175 SER A C 1
ATOM 8863 O O . SER A 1 1175 ? -4.897 -34.790 -18.257 1.00 93.50 1175 SER A O 1
ATOM 8865 N N . ALA A 1 1176 ? -3.632 -33.128 -17.446 1.00 90.88 1176 ALA A N 1
ATOM 8866 C CA . ALA A 1 1176 ? -3.186 -33.858 -16.257 1.00 90.88 1176 ALA A CA 1
ATOM 8867 C C . ALA A 1 1176 ? -3.671 -33.204 -14.960 1.00 90.88 1176 ALA A C 1
ATOM 8869 O O . ALA A 1 1176 ? -3.651 -31.981 -14.849 1.00 90.88 1176 ALA A O 1
ATOM 8870 N N . SER A 1 1177 ? -4.063 -34.002 -13.960 1.00 83.81 1177 SER A N 1
ATOM 8871 C CA . SER A 1 1177 ? -4.400 -33.477 -12.628 1.00 83.81 1177 SER A CA 1
ATOM 8872 C C . SER A 1 1177 ? -3.234 -33.534 -11.643 1.00 83.81 1177 SER A C 1
ATOM 8874 O O . SER A 1 1177 ? -2.355 -34.397 -11.725 1.00 83.81 1177 SER A O 1
ATOM 8876 N N . GLY A 1 1178 ? -3.301 -32.683 -10.619 1.00 74.88 1178 GLY A N 1
ATOM 8877 C CA . GLY A 1 1178 ? -2.618 -32.924 -9.352 1.00 74.88 1178 GLY A CA 1
ATOM 8878 C C . GLY A 1 1178 ? -3.117 -34.197 -8.655 1.00 74.88 1178 GLY A C 1
ATOM 8879 O O . GLY A 1 1178 ? -4.079 -34.846 -9.090 1.00 74.88 1178 GLY A O 1
ATOM 8880 N N . ARG A 1 1179 ? -2.457 -34.571 -7.552 1.00 69.12 1179 ARG A N 1
ATOM 8881 C CA . ARG A 1 1179 ? -2.836 -35.763 -6.779 1.00 69.12 1179 ARG A CA 1
ATOM 8882 C C . ARG A 1 1179 ? -4.055 -35.480 -5.903 1.00 69.12 1179 ARG A C 1
ATOM 8884 O O . ARG A 1 1179 ? -3.983 -34.643 -5.007 1.00 69.12 1179 ARG A O 1
ATOM 8891 N N . SER A 1 1180 ? -5.147 -36.208 -6.131 1.00 66.00 1180 SER A N 1
ATOM 8892 C CA . SER A 1 1180 ? -6.333 -36.156 -5.267 1.00 66.00 1180 SER A CA 1
ATOM 8893 C C . SER A 1 1180 ? -6.031 -36.737 -3.877 1.00 66.00 1180 SER A C 1
ATOM 8895 O O . SER A 1 1180 ? -5.125 -37.555 -3.713 1.00 66.00 1180 SER A O 1
ATOM 8897 N N . SER A 1 1181 ? -6.830 -36.373 -2.871 1.00 60.16 1181 SER A N 1
ATOM 8898 C CA . SER A 1 1181 ? -6.869 -37.089 -1.585 1.00 60.16 1181 SER A CA 1
ATOM 8899 C C . SER A 1 1181 ? -7.486 -38.490 -1.716 1.00 60.16 1181 SER A C 1
ATOM 8901 O O . SER A 1 1181 ? -7.272 -39.335 -0.851 1.00 60.16 1181 SER A O 1
ATOM 8903 N N . THR A 1 1182 ? -8.234 -38.738 -2.798 1.00 57.06 1182 THR A N 1
ATOM 8904 C CA . THR A 1 1182 ? -9.011 -39.970 -3.023 1.00 57.06 1182 THR A CA 1
ATOM 8905 C C . THR A 1 1182 ? -8.322 -41.004 -3.922 1.00 57.06 1182 THR A C 1
ATOM 8907 O O . THR A 1 1182 ? -8.700 -42.173 -3.888 1.00 57.06 1182 THR A O 1
ATOM 8910 N N . THR A 1 1183 ? -7.309 -40.617 -4.710 1.00 62.00 1183 THR A N 1
ATOM 8911 C CA . THR A 1 1183 ? -6.635 -41.502 -5.679 1.00 62.00 1183 THR A CA 1
ATOM 8912 C C . THR A 1 1183 ? -5.124 -41.549 -5.453 1.00 62.00 1183 THR A C 1
ATOM 8914 O O . THR A 1 1183 ? -4.462 -40.519 -5.338 1.00 62.00 1183 THR A O 1
ATOM 8917 N N . ALA A 1 1184 ? -4.548 -42.757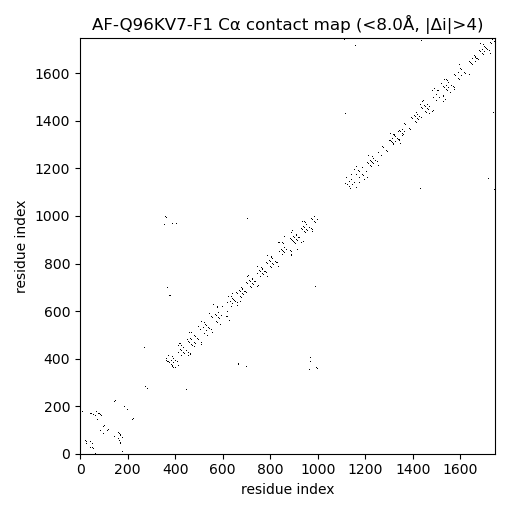 -5.427 1.00 63.75 1184 ALA A N 1
ATOM 8918 C CA . ALA A 1 1184 ? -3.112 -42.959 -5.191 1.00 63.75 1184 ALA A CA 1
ATOM 8919 C C . ALA A 1 1184 ? -2.210 -42.432 -6.328 1.00 63.75 1184 ALA A C 1
ATOM 8921 O O . ALA A 1 1184 ? -1.038 -42.127 -6.102 1.00 63.75 1184 ALA A O 1
ATOM 8922 N N . HIS A 1 1185 ? -2.768 -42.303 -7.534 1.00 71.06 1185 HIS A N 1
ATOM 8923 C CA . HIS A 1 1185 ? -2.090 -41.829 -8.738 1.00 71.06 1185 HIS A CA 1
ATOM 8924 C C . HIS A 1 1185 ? -2.771 -40.575 -9.292 1.00 71.06 1185 HIS A C 1
ATOM 8926 O O . HIS A 1 1185 ? -3.973 -40.359 -9.096 1.00 71.06 1185 HIS A O 1
ATOM 8932 N N . CYS A 1 1186 ? -1.989 -39.764 -9.998 1.00 79.69 1186 CYS A N 1
ATOM 8933 C CA . CYS A 1 1186 ? -2.482 -38.658 -10.810 1.00 79.69 1186 CYS A CA 1
ATOM 8934 C C . CYS A 1 1186 ? -2.987 -39.190 -12.151 1.00 79.69 1186 CYS A C 1
ATOM 8936 O O . CYS A 1 1186 ? -2.406 -40.126 -12.704 1.00 79.69 1186 CYS A O 1
ATOM 8938 N N . GLN A 1 1187 ? -4.051 -38.584 -12.676 1.00 86.00 1187 GLN A N 1
ATOM 8939 C CA . GLN A 1 1187 ? -4.622 -38.973 -13.963 1.00 86.00 1187 GLN A CA 1
ATOM 8940 C C . GLN A 1 1187 ? -4.131 -38.051 -15.082 1.00 86.00 1187 GLN A C 1
ATOM 8942 O O . GLN A 1 1187 ? -4.003 -36.840 -14.881 1.00 86.00 1187 GLN A O 1
ATOM 8947 N N . ILE A 1 1188 ? -3.951 -38.613 -16.272 1.00 90.75 1188 ILE A N 1
ATOM 8948 C CA . ILE A 1 1188 ? -3.989 -37.878 -17.535 1.00 90.75 1188 ILE A CA 1
ATOM 8949 C C . ILE A 1 1188 ? -5.235 -38.329 -18.284 1.00 90.75 1188 ILE A C 1
ATOM 8951 O O . ILE A 1 1188 ? -5.479 -39.528 -18.414 1.00 90.75 1188 ILE A O 1
ATOM 8955 N N . ARG A 1 1189 ? -6.013 -37.368 -18.774 1.00 92.62 1189 ARG A N 1
ATOM 8956 C CA . ARG A 1 1189 ? -7.119 -37.596 -19.701 1.00 92.62 1189 ARG A CA 1
ATOM 8957 C C . ARG A 1 1189 ? -6.697 -37.156 -21.093 1.00 92.62 1189 ARG A C 1
ATOM 8959 O O . ARG A 1 1189 ? -6.111 -36.088 -21.255 1.00 92.62 1189 ARG A O 1
ATOM 8966 N N . VAL A 1 1190 ? -6.992 -37.999 -22.072 1.00 94.06 1190 VAL A N 1
ATOM 8967 C CA . VAL A 1 1190 ? -6.820 -37.719 -23.498 1.00 94.06 1190 VAL A CA 1
ATOM 8968 C C . VAL A 1 1190 ? -8.204 -37.473 -24.081 1.00 94.06 1190 VAL A C 1
ATOM 8970 O O . VAL A 1 1190 ? -9.094 -38.305 -23.895 1.00 94.06 1190 VAL A O 1
ATOM 8973 N N . TRP A 1 1191 ? -8.388 -36.344 -24.756 1.00 94.19 1191 TRP A N 1
ATOM 8974 C CA . TRP A 1 1191 ? -9.662 -35.881 -25.298 1.00 94.19 1191 TRP A CA 1
ATOM 8975 C C . TRP A 1 1191 ? -9.573 -35.745 -26.811 1.00 94.19 1191 TRP A C 1
ATOM 8977 O O . TRP A 1 1191 ? -8.620 -35.155 -27.322 1.00 94.19 1191 TRP A O 1
ATOM 8987 N N . ASP A 1 1192 ? -10.595 -36.231 -27.505 1.00 91.94 1192 ASP A N 1
ATOM 8988 C CA . ASP A 1 1192 ? -10.865 -35.826 -28.881 1.00 91.94 1192 ASP A CA 1
ATOM 8989 C C . ASP A 1 1192 ? -11.380 -34.381 -28.892 1.00 91.94 1192 ASP A C 1
ATOM 8991 O O . ASP A 1 1192 ? -12.324 -34.038 -28.178 1.00 91.94 1192 ASP A O 1
ATOM 8995 N N . VAL A 1 1193 ? -10.752 -33.541 -29.711 1.00 91.06 1193 VAL A N 1
ATOM 8996 C CA . VAL A 1 1193 ? -11.075 -32.115 -29.833 1.00 91.06 1193 VAL A CA 1
ATOM 8997 C C . VAL A 1 1193 ? -12.391 -31.876 -30.578 1.00 91.06 1193 VAL A C 1
ATOM 8999 O O . VAL A 1 1193 ? -13.042 -30.860 -30.342 1.00 91.06 1193 VAL A O 1
ATOM 9002 N N . SER A 1 1194 ? -12.820 -32.801 -31.442 1.00 86.75 1194 SER A N 1
ATOM 9003 C CA . SER A 1 1194 ? -14.022 -32.632 -32.266 1.00 86.75 1194 SER A CA 1
ATOM 9004 C C . SER A 1 1194 ? -15.331 -32.899 -31.510 1.00 86.75 1194 SER A C 1
ATOM 9006 O O . SER A 1 1194 ? -16.308 -32.179 -31.715 1.00 86.75 1194 SER A O 1
ATOM 9008 N N . GLY A 1 1195 ? -15.356 -33.893 -30.616 1.00 82.06 1195 GLY A N 1
ATOM 9009 C CA . GLY A 1 1195 ? -16.507 -34.245 -29.780 1.00 82.06 1195 GLY A CA 1
ATOM 9010 C C . GLY A 1 1195 ? -16.377 -33.888 -28.295 1.00 82.06 1195 GLY A C 1
ATOM 9011 O O . GLY A 1 1195 ? -17.357 -34.017 -27.563 1.00 82.06 1195 GLY A O 1
ATOM 9012 N N . GLY A 1 1196 ? -15.194 -33.479 -27.820 1.00 84.62 1196 GLY A N 1
ATOM 9013 C CA . GLY A 1 1196 ? -14.936 -33.185 -26.403 1.00 84.62 1196 GLY A CA 1
ATOM 9014 C C . GLY A 1 1196 ? -14.959 -34.411 -25.484 1.00 84.62 1196 GLY A C 1
ATOM 9015 O O . GLY A 1 1196 ? -15.118 -34.291 -24.267 1.00 84.62 1196 GLY A O 1
ATOM 9016 N N . LEU A 1 1197 ? -14.832 -35.611 -26.056 1.00 86.94 1197 LEU A N 1
ATOM 9017 C CA . LEU A 1 1197 ? -14.940 -36.877 -25.337 1.00 86.94 1197 LEU A CA 1
ATOM 9018 C C . LEU A 1 1197 ? -13.565 -37.387 -24.900 1.00 86.94 1197 LEU A C 1
ATOM 9020 O O . LEU A 1 1197 ? -12.619 -37.443 -25.685 1.00 86.94 1197 LEU A O 1
ATOM 9024 N N . CYS A 1 1198 ? -13.469 -37.818 -23.641 1.00 89.75 1198 CYS A N 1
ATOM 9025 C CA . CYS A 1 1198 ? -12.272 -38.466 -23.119 1.00 89.75 1198 CYS A CA 1
ATOM 9026 C C . CYS A 1 1198 ? -12.143 -39.885 -23.702 1.00 89.75 1198 CYS A C 1
ATOM 9028 O O . CYS A 1 1198 ? -12.935 -40.762 -23.361 1.00 89.75 1198 CYS A O 1
ATOM 9030 N N . GLN A 1 1199 ? -11.150 -40.099 -24.568 1.00 89.38 1199 GLN A N 1
ATOM 9031 C CA . GLN A 1 1199 ? -10.885 -41.380 -25.227 1.00 89.38 1199 GLN A CA 1
ATOM 9032 C C . GLN A 1 1199 ? -10.019 -42.315 -24.369 1.00 89.38 1199 GLN A C 1
ATOM 9034 O O . GLN A 1 1199 ? -10.334 -43.494 -24.241 1.00 89.38 1199 GLN A O 1
ATOM 9039 N N . HIS A 1 1200 ? -8.945 -41.796 -23.758 1.00 89.50 1200 HIS A N 1
ATOM 9040 C CA . HIS A 1 1200 ? -8.009 -42.579 -22.938 1.00 89.50 1200 HIS A CA 1
ATOM 9041 C C . HIS A 1 1200 ? -7.765 -41.935 -21.565 1.00 89.50 1200 HIS A C 1
ATOM 9043 O O . HIS A 1 1200 ? -7.811 -40.712 -21.405 1.00 89.50 1200 HIS A O 1
ATOM 9049 N N . LEU A 1 1201 ? -7.471 -42.783 -20.575 1.00 89.06 1201 LEU A N 1
ATOM 9050 C CA . LEU A 1 1201 ? -7.181 -42.415 -19.189 1.00 89.06 1201 LEU A CA 1
ATOM 9051 C C . LEU A 1 1201 ? -5.890 -43.119 -18.744 1.00 89.06 1201 LEU A C 1
ATOM 9053 O O . LEU A 1 1201 ? -5.824 -44.345 -18.745 1.00 89.06 1201 LEU A O 1
ATOM 9057 N N . ILE A 1 1202 ? -4.868 -42.344 -18.378 1.00 89.31 1202 ILE A N 1
ATOM 9058 C CA . ILE A 1 1202 ? -3.503 -42.822 -18.102 1.00 89.31 1202 ILE A CA 1
ATOM 9059 C C . ILE A 1 1202 ? -3.121 -42.471 -16.657 1.00 89.31 1202 ILE A C 1
ATOM 9061 O O . ILE A 1 1202 ? -3.461 -41.392 -16.171 1.00 89.31 1202 ILE A O 1
ATOM 9065 N N . PHE A 1 1203 ? -2.374 -43.345 -15.974 1.00 85.62 1203 PHE A N 1
ATOM 9066 C CA . PHE A 1 1203 ? -1.945 -43.162 -14.576 1.00 85.62 1203 PHE A CA 1
ATOM 9067 C C . PHE A 1 1203 ? -0.407 -43.194 -14.426 1.00 85.62 1203 PHE A C 1
ATOM 9069 O O . PHE A 1 1203 ? 0.138 -44.116 -13.820 1.00 85.62 1203 PHE A O 1
ATOM 9076 N N . PRO A 1 1204 ? 0.322 -42.211 -14.991 1.00 71.88 1204 PRO A N 1
ATOM 9077 C CA . PRO A 1 1204 ? 1.781 -42.268 -15.152 1.00 71.88 1204 PRO A CA 1
ATOM 9078 C C . PRO A 1 1204 ? 2.587 -42.037 -13.864 1.00 71.88 1204 PRO A C 1
ATOM 9080 O O . PRO A 1 1204 ? 3.703 -42.536 -13.734 1.00 71.88 1204 PRO A O 1
ATOM 9083 N N . HIS A 1 1205 ? 2.064 -41.240 -12.926 1.00 79.31 1205 HIS A N 1
ATOM 9084 C CA . HIS A 1 1205 ? 2.831 -40.699 -11.801 1.00 79.31 1205 HIS A CA 1
ATOM 9085 C C . HIS A 1 1205 ? 2.034 -40.788 -10.486 1.00 79.31 1205 HIS A C 1
ATOM 9087 O O . HIS A 1 1205 ? 0.824 -40.559 -10.442 1.00 79.31 1205 HIS A O 1
ATOM 9093 N N . SER A 1 1206 ? 2.723 -41.097 -9.383 1.00 75.00 1206 SER A N 1
ATOM 9094 C CA . SER A 1 1206 ? 2.177 -41.114 -8.010 1.00 75.00 1206 SER A CA 1
ATOM 9095 C C . SER A 1 1206 ? 2.159 -39.732 -7.331 1.00 75.00 1206 SER A C 1
ATOM 9097 O O . SER A 1 1206 ? 1.837 -39.614 -6.144 1.00 75.00 1206 SER A O 1
ATOM 9099 N N . THR A 1 1207 ? 2.569 -38.695 -8.062 1.00 77.62 1207 THR A N 1
ATOM 9100 C CA . THR A 1 1207 ? 2.674 -37.290 -7.647 1.00 77.62 1207 THR A CA 1
ATOM 9101 C C . THR A 1 1207 ? 2.319 -36.382 -8.832 1.00 77.62 1207 THR A C 1
ATOM 9103 O O . THR A 1 1207 ? 2.105 -36.877 -9.941 1.00 77.62 1207 THR A O 1
ATOM 9106 N N . THR A 1 1208 ? 2.158 -35.074 -8.605 1.00 82.19 1208 THR A N 1
ATOM 9107 C CA . THR A 1 1208 ? 1.602 -34.133 -9.598 1.00 82.19 1208 THR A CA 1
ATOM 9108 C C . THR A 1 1208 ? 2.397 -34.134 -10.907 1.00 82.19 1208 THR A C 1
ATOM 9110 O O . THR A 1 1208 ? 3.623 -34.203 -10.889 1.00 82.19 1208 THR A O 1
ATOM 9113 N N . VAL A 1 1209 ? 1.705 -34.023 -12.043 1.00 86.56 1209 VAL A N 1
ATOM 9114 C CA . VAL A 1 1209 ? 2.344 -33.862 -13.359 1.00 86.56 1209 VAL A CA 1
ATOM 9115 C C . VAL A 1 1209 ? 2.689 -32.384 -13.571 1.00 86.56 1209 VAL A C 1
ATOM 9117 O O . VAL A 1 1209 ? 1.807 -31.529 -13.472 1.00 86.56 1209 VAL A O 1
ATOM 9120 N N . LEU A 1 1210 ? 3.964 -32.083 -13.828 1.00 85.62 1210 LEU A N 1
ATOM 9121 C CA . LEU A 1 1210 ? 4.479 -30.724 -14.054 1.00 85.62 1210 LEU A CA 1
ATOM 9122 C C . LEU A 1 1210 ? 4.380 -30.275 -15.515 1.00 85.62 1210 LEU A C 1
ATOM 9124 O O . LEU A 1 1210 ? 4.207 -29.086 -15.767 1.00 85.62 1210 LEU A O 1
ATOM 9128 N N . ALA A 1 1211 ? 4.540 -31.202 -16.463 1.00 88.19 1211 ALA A N 1
ATOM 9129 C CA . ALA A 1 1211 ? 4.567 -30.890 -17.887 1.00 88.19 1211 ALA A CA 1
ATOM 9130 C C . ALA A 1 1211 ? 4.122 -32.074 -18.757 1.00 88.19 1211 ALA A C 1
ATOM 9132 O O . ALA A 1 1211 ? 4.319 -33.243 -18.403 1.00 88.19 1211 ALA A O 1
ATOM 9133 N N . LEU A 1 1212 ? 3.564 -31.728 -19.917 1.00 91.50 1212 LEU A N 1
ATOM 9134 C CA . LEU A 1 1212 ? 3.160 -32.608 -21.009 1.00 91.50 1212 LEU A CA 1
ATOM 9135 C C . LEU A 1 1212 ? 3.692 -32.023 -22.325 1.00 91.50 1212 LEU A C 1
ATOM 9137 O O . LEU A 1 1212 ? 3.665 -30.806 -22.497 1.00 91.50 1212 LEU A O 1
ATOM 9141 N N . ALA A 1 1213 ? 4.116 -32.864 -23.268 1.00 92.25 1213 ALA A N 1
ATOM 9142 C CA . ALA A 1 1213 ? 4.342 -32.439 -24.653 1.00 92.25 1213 ALA A CA 1
ATOM 9143 C C . ALA A 1 1213 ? 4.150 -33.603 -25.633 1.00 92.25 1213 ALA A C 1
ATOM 9145 O O . ALA A 1 1213 ? 4.545 -34.732 -25.343 1.00 92.25 1213 ALA A O 1
ATOM 9146 N N . PHE A 1 1214 ? 3.577 -33.324 -26.803 1.00 93.81 1214 PHE A N 1
ATOM 9147 C CA . PHE A 1 1214 ? 3.573 -34.254 -27.934 1.00 93.81 1214 PHE A CA 1
ATOM 9148 C C . PHE A 1 1214 ? 4.863 -34.108 -28.755 1.00 93.81 1214 PHE A C 1
ATOM 9150 O O . PHE A 1 1214 ? 5.463 -33.030 -28.776 1.00 93.81 1214 PHE A O 1
ATOM 9157 N N . SER A 1 1215 ? 5.294 -35.172 -29.434 1.00 92.56 1215 SER A N 1
ATOM 9158 C CA . SER A 1 1215 ? 6.366 -35.098 -30.432 1.00 92.56 1215 SER A CA 1
ATOM 9159 C C . SER A 1 1215 ? 5.898 -34.347 -31.691 1.00 92.56 1215 SER A C 1
ATOM 9161 O O . SER A 1 1215 ? 4.695 -34.313 -31.956 1.00 92.56 1215 SER A O 1
ATOM 9163 N N . PRO A 1 1216 ? 6.807 -33.765 -32.500 1.00 89.44 1216 PRO A N 1
ATOM 9164 C CA . PRO A 1 1216 ? 6.442 -32.986 -33.695 1.00 89.44 1216 PRO A CA 1
ATOM 9165 C C . PRO A 1 1216 ? 5.668 -33.765 -34.771 1.00 89.44 1216 PRO A C 1
ATOM 9167 O O . PRO A 1 1216 ? 5.035 -33.167 -35.635 1.00 89.44 1216 PRO A O 1
ATOM 9170 N N . ASP A 1 1217 ? 5.735 -35.098 -34.734 1.00 89.69 1217 ASP A N 1
ATOM 9171 C CA . ASP A 1 1217 ? 5.029 -36.027 -35.622 1.00 89.69 1217 ASP A CA 1
ATOM 9172 C C . ASP A 1 1217 ? 3.761 -36.640 -34.989 1.00 89.69 1217 ASP A C 1
ATOM 9174 O O . ASP A 1 1217 ? 3.181 -37.567 -35.554 1.00 89.69 1217 ASP A O 1
ATOM 9178 N N . ASP A 1 1218 ? 3.358 -36.153 -33.809 1.00 91.50 1218 ASP A N 1
ATOM 9179 C CA . ASP A 1 1218 ? 2.240 -36.631 -32.984 1.00 91.50 1218 ASP A CA 1
ATOM 9180 C C . ASP A 1 1218 ? 2.270 -38.127 -32.616 1.00 91.50 1218 ASP A C 1
ATOM 9182 O O . ASP A 1 1218 ? 1.261 -38.662 -32.158 1.00 91.50 1218 ASP A O 1
ATOM 9186 N N . ARG A 1 1219 ? 3.407 -38.825 -32.755 1.00 91.06 1219 ARG A N 1
ATOM 9187 C CA . ARG A 1 1219 ? 3.525 -40.264 -32.429 1.00 91.06 1219 ARG A CA 1
ATOM 9188 C C . ARG A 1 1219 ? 3.804 -40.571 -30.962 1.00 91.06 1219 ARG A C 1
ATOM 9190 O O . ARG A 1 1219 ? 3.541 -41.689 -30.515 1.00 91.06 1219 ARG A O 1
ATOM 9197 N N . LEU A 1 1220 ? 4.354 -39.613 -30.222 1.00 91.94 1220 LEU A N 1
ATOM 9198 C CA . LEU A 1 1220 ? 4.746 -39.775 -28.827 1.00 91.94 1220 LEU A CA 1
ATOM 9199 C C . LEU A 1 1220 ? 4.166 -38.659 -27.956 1.00 91.94 1220 LEU A C 1
ATOM 9201 O O . LEU A 1 1220 ? 4.066 -37.507 -28.372 1.00 91.94 1220 LEU A O 1
ATOM 9205 N N . LEU A 1 1221 ? 3.835 -39.003 -26.716 1.00 93.62 1221 LEU A N 1
ATOM 9206 C CA . LEU A 1 1221 ? 3.522 -38.075 -25.631 1.00 93.62 1221 LEU A CA 1
ATOM 9207 C C . LEU A 1 1221 ? 4.567 -38.272 -24.527 1.00 93.62 1221 LEU A C 1
ATOM 9209 O O . LEU A 1 1221 ? 4.795 -39.402 -24.095 1.00 93.62 1221 LEU A O 1
ATOM 9213 N N . VAL A 1 1222 ? 5.194 -37.193 -24.057 1.00 93.06 1222 VAL A N 1
ATOM 9214 C CA . VAL A 1 1222 ? 6.088 -37.209 -22.889 1.00 93.06 1222 VAL A CA 1
ATOM 9215 C C . VAL A 1 1222 ? 5.388 -36.613 -21.669 1.00 93.06 1222 VAL A C 1
ATOM 9217 O O . VAL A 1 1222 ? 4.677 -35.612 -21.778 1.00 93.06 1222 VAL A O 1
ATOM 9220 N N . THR A 1 1223 ? 5.585 -37.230 -20.503 1.00 92.25 1223 THR A N 1
ATOM 9221 C CA . THR A 1 1223 ? 4.986 -36.816 -19.227 1.00 92.25 1223 THR A CA 1
ATOM 9222 C C . THR A 1 1223 ? 6.063 -36.668 -18.153 1.00 92.25 1223 THR A C 1
ATOM 9224 O O . THR A 1 1223 ? 6.957 -37.513 -18.035 1.00 92.25 1223 THR A O 1
ATOM 9227 N N . LEU A 1 1224 ? 5.990 -35.584 -17.375 1.00 90.19 1224 LEU A N 1
ATOM 9228 C CA . LEU A 1 1224 ? 6.976 -35.237 -16.348 1.00 90.19 1224 LEU A CA 1
ATOM 9229 C C . LEU A 1 1224 ? 6.318 -35.124 -14.963 1.00 90.19 1224 LEU A C 1
ATOM 9231 O O . LEU A 1 1224 ? 5.445 -34.280 -14.757 1.00 90.19 1224 LEU A O 1
ATOM 9235 N N . GLY A 1 1225 ? 6.757 -35.939 -14.003 1.00 86.88 1225 GLY A N 1
ATOM 9236 C CA . GLY A 1 1225 ? 6.318 -35.875 -12.603 1.00 86.88 1225 GLY A CA 1
ATOM 9237 C C . GLY A 1 1225 ? 7.057 -34.815 -11.772 1.00 86.88 1225 GLY A C 1
ATOM 9238 O O . GLY A 1 1225 ? 8.179 -34.432 -12.101 1.00 86.88 1225 GLY A O 1
ATOM 9239 N N . ASP A 1 1226 ? 6.439 -34.367 -10.675 1.00 82.19 1226 ASP A N 1
ATOM 9240 C CA . ASP A 1 1226 ? 6.973 -33.333 -9.775 1.00 82.19 1226 ASP A CA 1
ATOM 9241 C C . ASP A 1 1226 ? 8.281 -33.715 -9.040 1.00 82.19 1226 ASP A C 1
ATOM 9243 O O . ASP A 1 1226 ? 8.810 -34.822 -9.150 1.00 82.19 1226 ASP A O 1
ATOM 9247 N N . HIS A 1 1227 ? 8.793 -32.772 -8.244 1.00 76.88 1227 HIS A N 1
ATOM 9248 C CA . HIS A 1 1227 ? 10.005 -32.883 -7.423 1.00 76.88 1227 HIS A CA 1
ATOM 9249 C C . HIS A 1 1227 ? 10.074 -34.146 -6.531 1.00 76.88 1227 HIS A C 1
ATOM 9251 O O . HIS A 1 1227 ? 11.168 -34.662 -6.280 1.00 76.88 1227 HIS A O 1
ATOM 9257 N N . ASP A 1 1228 ? 8.926 -34.652 -6.060 1.00 76.12 1228 ASP A N 1
ATOM 9258 C CA . ASP A 1 1228 ? 8.845 -35.872 -5.246 1.00 76.12 1228 ASP A CA 1
ATOM 9259 C C . ASP A 1 1228 ? 8.895 -37.126 -6.146 1.00 76.12 1228 ASP A C 1
ATOM 9261 O O . ASP A 1 1228 ? 9.570 -38.114 -5.831 1.00 76.12 1228 ASP A O 1
ATOM 9265 N N . GLY A 1 1229 ? 8.210 -37.079 -7.294 1.00 78.00 1229 GLY A N 1
ATOM 9266 C CA . GLY A 1 1229 ? 8.119 -38.179 -8.257 1.00 78.00 1229 GLY A CA 1
ATOM 9267 C C . GLY A 1 1229 ? 9.399 -38.411 -9.068 1.00 78.00 1229 GLY A C 1
ATOM 9268 O O . GLY A 1 1229 ? 9.831 -39.561 -9.208 1.00 78.00 1229 GLY A O 1
ATOM 9269 N N . ARG A 1 1230 ? 10.008 -37.333 -9.589 1.00 85.75 1230 ARG A N 1
ATOM 9270 C CA . ARG A 1 1230 ? 11.208 -37.327 -10.455 1.00 85.75 1230 ARG A CA 1
ATOM 9271 C C . ARG A 1 1230 ? 11.178 -38.420 -11.528 1.00 85.75 1230 ARG A C 1
ATOM 9273 O O . ARG A 1 1230 ? 12.099 -39.223 -11.645 1.00 85.75 1230 ARG A O 1
ATOM 9280 N N . THR A 1 1231 ? 10.100 -38.485 -12.301 1.00 89.00 1231 THR A N 1
ATOM 9281 C CA . THR A 1 1231 ? 9.918 -39.485 -13.364 1.00 89.00 1231 THR A CA 1
ATOM 9282 C C . THR A 1 1231 ? 9.611 -38.816 -14.695 1.00 89.00 1231 THR A C 1
ATOM 9284 O O . THR A 1 1231 ? 8.796 -37.899 -14.758 1.00 89.00 1231 THR A O 1
ATOM 9287 N N . LEU A 1 1232 ? 10.264 -39.308 -15.746 1.00 90.81 1232 LEU A N 1
ATOM 9288 C CA . LEU A 1 1232 ? 9.992 -38.995 -17.145 1.00 90.81 1232 LEU A CA 1
ATOM 9289 C C . LEU A 1 1232 ? 9.420 -40.264 -17.788 1.00 90.81 1232 LEU A C 1
ATOM 9291 O O . LEU A 1 1232 ? 10.015 -41.332 -17.629 1.00 90.81 1232 LEU A O 1
ATOM 9295 N N . ALA A 1 1233 ? 8.293 -40.168 -18.491 1.00 90.81 1233 ALA A N 1
ATOM 9296 C CA . ALA A 1 1233 ? 7.699 -41.296 -19.209 1.00 90.81 1233 ALA A CA 1
ATOM 9297 C C . ALA A 1 1233 ? 7.288 -40.907 -20.637 1.00 90.81 1233 ALA A C 1
ATOM 9299 O O . ALA A 1 1233 ? 6.874 -39.775 -20.881 1.00 90.81 1233 ALA A O 1
ATOM 9300 N N . LEU A 1 1234 ? 7.427 -41.853 -21.566 1.00 91.62 1234 LEU A N 1
ATOM 9301 C CA . LEU A 1 1234 ? 7.106 -41.743 -22.989 1.00 91.62 1234 LEU A CA 1
ATOM 9302 C C . LEU A 1 1234 ? 6.018 -42.750 -23.361 1.00 91.62 1234 LEU A C 1
ATOM 9304 O O . LEU A 1 1234 ? 6.133 -43.937 -23.053 1.00 91.62 1234 LEU A O 1
ATOM 9308 N N . TRP A 1 1235 ? 5.001 -42.267 -24.067 1.00 91.50 1235 TRP A N 1
ATOM 9309 C CA . TRP A 1 1235 ? 3.775 -42.992 -24.392 1.00 91.50 1235 TRP A CA 1
ATOM 9310 C C . TRP A 1 1235 ? 3.522 -42.950 -25.900 1.00 91.50 1235 TRP A C 1
ATOM 9312 O O . TRP A 1 1235 ? 3.684 -41.893 -26.510 1.00 91.50 1235 TRP A O 1
ATOM 9322 N N . GLY A 1 1236 ? 3.122 -44.070 -26.503 1.00 90.06 1236 GLY A N 1
ATOM 9323 C CA . GLY A 1 1236 ? 2.801 -44.141 -27.933 1.00 90.06 1236 GLY A CA 1
ATOM 9324 C C . GLY A 1 1236 ? 1.365 -43.693 -28.190 1.00 90.06 1236 GLY A C 1
ATOM 9325 O O . GLY A 1 1236 ? 0.438 -44.301 -27.669 1.00 90.06 1236 GLY A O 1
ATOM 9326 N N . THR A 1 1237 ? 1.143 -42.651 -28.989 1.00 90.19 1237 THR A N 1
ATOM 9327 C CA . THR A 1 1237 ? -0.181 -41.997 -29.111 1.00 90.19 1237 THR A CA 1
ATOM 9328 C C . THR A 1 1237 ? -1.250 -42.821 -29.829 1.00 90.19 1237 THR A C 1
ATOM 9330 O O . THR A 1 1237 ? -2.431 -42.523 -29.701 1.00 90.19 1237 THR A O 1
ATOM 9333 N N . ALA A 1 1238 ? -0.868 -43.877 -30.553 1.00 85.88 1238 ALA A N 1
ATOM 9334 C CA . ALA A 1 1238 ? -1.811 -44.756 -31.248 1.00 85.88 1238 ALA A CA 1
ATOM 9335 C C . ALA A 1 1238 ? -2.663 -45.629 -30.300 1.00 85.88 1238 ALA A C 1
ATOM 9337 O O . ALA A 1 1238 ? -3.724 -46.105 -30.697 1.00 85.88 1238 ALA A O 1
ATOM 9338 N N . THR A 1 1239 ? -2.190 -45.863 -29.071 1.00 84.88 1239 THR A N 1
ATOM 9339 C CA . THR A 1 1239 ? -2.836 -46.727 -28.059 1.00 84.88 1239 THR A CA 1
ATOM 9340 C C . THR A 1 1239 ? -2.750 -46.174 -26.632 1.00 84.88 1239 THR A C 1
ATOM 9342 O O . THR A 1 1239 ? -3.516 -46.588 -25.762 1.00 84.88 1239 THR A O 1
ATOM 9345 N N . TYR A 1 1240 ? -1.840 -45.226 -26.392 1.00 89.19 1240 TYR A N 1
ATOM 9346 C CA . TYR A 1 1240 ? -1.401 -44.726 -25.087 1.00 89.19 1240 TYR A CA 1
ATOM 9347 C C . TYR A 1 1240 ? -0.749 -45.784 -24.181 1.00 89.19 1240 TYR A C 1
ATOM 9349 O O . TYR A 1 1240 ? -0.796 -45.680 -22.956 1.00 89.19 1240 TYR A O 1
ATOM 9357 N N . ASP A 1 1241 ? -0.063 -46.755 -24.791 1.00 87.88 1241 ASP A N 1
ATOM 9358 C CA . ASP A 1 1241 ? 0.836 -47.679 -24.091 1.00 87.88 1241 ASP A CA 1
ATOM 9359 C C . ASP A 1 1241 ? 2.134 -46.985 -23.637 1.00 87.88 1241 ASP A C 1
ATOM 9361 O O . ASP A 1 1241 ? 2.659 -46.091 -24.313 1.00 87.88 1241 ASP A O 1
ATOM 9365 N N . LEU A 1 1242 ? 2.683 -47.429 -22.500 1.00 88.88 1242 LEU A N 1
ATOM 9366 C CA . LEU A 1 1242 ? 3.980 -46.977 -21.989 1.00 88.88 1242 LEU A CA 1
ATOM 9367 C C . LEU A 1 1242 ? 5.116 -47.582 -22.823 1.00 88.88 1242 LEU A C 1
ATOM 9369 O O . LEU A 1 1242 ? 5.339 -48.789 -22.783 1.00 88.88 1242 LEU A O 1
ATOM 9373 N N . VAL A 1 1243 ? 5.877 -46.736 -23.516 1.00 88.00 1243 VAL A N 1
ATOM 9374 C CA . VAL A 1 1243 ? 7.023 -47.157 -24.338 1.00 88.00 1243 VAL A CA 1
ATOM 9375 C C . VAL A 1 1243 ? 8.310 -47.189 -23.516 1.00 88.00 1243 VAL A C 1
ATOM 9377 O O . VAL A 1 1243 ? 9.138 -48.080 -23.672 1.00 88.00 1243 VAL A O 1
ATOM 9380 N N . SER A 1 1244 ? 8.505 -46.199 -22.641 1.00 87.00 1244 SER A N 1
ATOM 9381 C CA . SER A 1 1244 ? 9.713 -46.074 -21.822 1.00 87.00 1244 SER A CA 1
ATOM 9382 C C . SER A 1 1244 ? 9.459 -45.178 -20.614 1.00 87.00 1244 SER A C 1
ATOM 9384 O O . SER A 1 1244 ? 8.704 -44.210 -20.699 1.00 87.00 1244 SER A O 1
ATOM 9386 N N . SER A 1 1245 ? 10.107 -45.458 -19.483 1.00 88.12 1245 SER A N 1
ATOM 9387 C CA . SER A 1 1245 ? 10.176 -44.515 -18.363 1.00 88.12 1245 SER A CA 1
ATOM 9388 C C . SER A 1 1245 ? 11.547 -44.550 -17.705 1.00 88.12 1245 SER A C 1
ATOM 9390 O O . SER A 1 1245 ? 12.240 -45.567 -17.734 1.00 88.12 1245 SER A O 1
ATOM 9392 N N . THR A 1 1246 ? 11.945 -43.434 -17.101 1.00 88.38 1246 THR A N 1
ATOM 9393 C CA . THR A 1 1246 ? 13.184 -43.351 -16.329 1.00 88.38 1246 THR A CA 1
ATOM 9394 C C . THR A 1 1246 ? 13.029 -42.430 -15.126 1.00 88.38 1246 THR A C 1
ATOM 9396 O O . THR A 1 1246 ? 12.203 -41.508 -15.121 1.00 88.38 1246 THR A O 1
ATOM 9399 N N . ARG A 1 1247 ? 13.825 -42.680 -14.082 1.00 86.56 1247 ARG A N 1
ATOM 9400 C CA . ARG A 1 1247 ? 13.847 -41.843 -12.881 1.00 86.56 1247 ARG A CA 1
ATOM 9401 C C . ARG A 1 1247 ? 14.968 -40.817 -12.987 1.00 86.56 1247 ARG A C 1
ATOM 9403 O O . ARG A 1 1247 ? 16.136 -41.166 -13.133 1.00 86.56 1247 ARG A O 1
ATOM 9410 N N . LEU A 1 1248 ? 14.595 -39.548 -12.906 1.00 86.44 1248 LEU A N 1
ATOM 9411 C CA . LEU A 1 1248 ? 15.499 -38.413 -13.011 1.00 86.44 1248 LEU A CA 1
ATOM 9412 C C . LEU A 1 1248 ? 16.321 -38.280 -11.714 1.00 86.44 1248 LEU A C 1
ATOM 9414 O O . LEU A 1 1248 ? 15.761 -38.433 -10.623 1.00 86.44 1248 LEU A O 1
ATOM 9418 N N . PRO A 1 1249 ? 17.634 -37.994 -11.792 1.00 82.44 1249 PRO A N 1
ATOM 9419 C CA . PRO A 1 1249 ? 18.464 -37.845 -10.597 1.00 82.44 1249 PRO A CA 1
ATOM 9420 C C . PRO A 1 1249 ? 18.043 -36.619 -9.775 1.00 82.44 1249 PRO A C 1
ATOM 9422 O O . PRO A 1 1249 ? 17.916 -36.696 -8.552 1.00 82.44 1249 PRO A O 1
ATOM 9425 N N . GLU A 1 1250 ? 17.749 -35.512 -10.452 1.00 83.44 1250 GLU A N 1
ATOM 9426 C CA . GLU A 1 1250 ? 17.486 -34.189 -9.881 1.00 83.44 1250 GLU A CA 1
ATOM 9427 C C . GLU A 1 1250 ? 16.114 -33.654 -10.339 1.00 83.44 1250 GLU A C 1
ATOM 9429 O O . GLU A 1 1250 ? 15.519 -34.215 -11.267 1.00 83.44 1250 GLU A O 1
ATOM 9434 N N . PRO A 1 1251 ? 15.562 -32.612 -9.687 1.00 83.81 1251 PRO A N 1
ATOM 9435 C CA . PRO A 1 1251 ? 14.314 -31.987 -10.115 1.00 83.81 1251 PRO A CA 1
ATOM 9436 C C . PRO A 1 1251 ? 14.453 -31.336 -11.498 1.00 83.81 1251 PRO A C 1
ATOM 9438 O O . PRO A 1 1251 ? 15.431 -30.636 -11.768 1.00 83.81 1251 PRO A O 1
ATOM 9441 N N . VAL A 1 1252 ? 13.446 -31.544 -12.348 1.00 87.31 1252 VAL A N 1
ATOM 9442 C CA . VAL A 1 1252 ? 13.324 -30.960 -13.691 1.00 87.31 1252 VAL A CA 1
ATOM 9443 C C . VAL A 1 1252 ? 12.084 -30.069 -13.713 1.00 87.31 1252 VAL A C 1
ATOM 9445 O O . VAL A 1 1252 ? 11.015 -30.488 -13.276 1.00 87.31 1252 VAL A O 1
ATOM 9448 N N . HIS A 1 1253 ? 12.239 -28.849 -14.225 1.00 86.00 1253 HIS A N 1
ATOM 9449 C CA . HIS A 1 1253 ? 11.212 -27.799 -14.243 1.00 86.00 1253 HIS A CA 1
ATOM 9450 C C . HIS A 1 1253 ? 10.531 -27.638 -15.606 1.00 86.00 1253 HIS A C 1
ATOM 9452 O O . HIS A 1 1253 ? 9.455 -27.045 -15.691 1.00 86.00 1253 HIS A O 1
ATOM 9458 N N . GLY A 1 1254 ? 11.150 -28.149 -16.673 1.00 88.31 1254 GLY A N 1
ATOM 9459 C CA . GLY A 1 1254 ? 10.614 -28.097 -18.030 1.00 88.31 1254 GLY A CA 1
ATOM 9460 C C . GLY A 1 1254 ? 11.197 -29.181 -18.935 1.00 88.31 1254 GLY A C 1
ATOM 9461 O O . GLY A 1 1254 ? 12.332 -29.625 -18.743 1.00 88.31 1254 GLY A O 1
ATOM 9462 N N . VAL A 1 1255 ? 10.403 -29.585 -19.927 1.00 92.25 1255 VAL A N 1
ATOM 9463 C CA . VAL A 1 1255 ? 10.741 -30.578 -20.952 1.00 92.25 1255 VAL A CA 1
ATOM 9464 C C . VAL A 1 1255 ? 10.220 -30.112 -22.316 1.00 92.25 1255 VAL A C 1
ATOM 9466 O O . VAL A 1 1255 ? 9.142 -29.525 -22.381 1.00 92.25 1255 VAL A O 1
ATOM 9469 N N . ALA A 1 1256 ? 10.967 -30.357 -23.394 1.00 92.44 1256 ALA A N 1
ATOM 9470 C CA . ALA A 1 1256 ? 10.527 -30.109 -24.770 1.00 92.44 1256 ALA A CA 1
ATOM 9471 C C . ALA A 1 1256 ? 11.175 -31.100 -25.751 1.00 92.44 1256 ALA A C 1
ATOM 9473 O O . ALA A 1 1256 ? 12.341 -31.458 -25.583 1.00 92.44 1256 ALA A O 1
ATOM 9474 N N . PHE A 1 1257 ? 10.447 -31.505 -26.794 1.00 92.94 1257 PHE A N 1
ATOM 9475 C CA . PHE A 1 1257 ? 11.024 -32.192 -27.956 1.00 92.94 1257 PHE A CA 1
ATOM 9476 C C . PHE A 1 1257 ? 11.769 -31.205 -28.864 1.00 92.94 1257 PHE A C 1
ATOM 9478 O O . PHE A 1 1257 ? 11.424 -30.023 -28.918 1.00 92.94 1257 PHE A O 1
ATOM 9485 N N . ASN A 1 1258 ? 12.759 -31.696 -29.610 1.00 90.62 1258 ASN A N 1
ATOM 9486 C CA . ASN A 1 1258 ? 13.392 -30.949 -30.691 1.00 90.62 1258 ASN A CA 1
ATOM 9487 C C . ASN A 1 1258 ? 12.410 -30.850 -31.881 1.00 90.62 1258 ASN A C 1
ATOM 9489 O O . ASN A 1 1258 ? 12.042 -31.881 -32.445 1.00 90.62 1258 ASN A O 1
ATOM 9493 N N . PRO A 1 1259 ? 11.988 -29.647 -32.317 1.00 88.56 1259 PRO A N 1
ATOM 9494 C CA . PRO A 1 1259 ? 11.011 -29.497 -33.400 1.00 88.56 1259 PRO A CA 1
ATOM 9495 C C . PRO A 1 1259 ? 11.545 -29.899 -34.788 1.00 88.56 1259 PRO A C 1
ATOM 9497 O O . PRO A 1 1259 ? 10.768 -29.969 -35.737 1.00 88.56 1259 PRO A O 1
ATOM 9500 N N . TRP A 1 1260 ? 12.847 -30.182 -34.923 1.00 87.06 1260 TRP A N 1
ATOM 9501 C CA . TRP A 1 1260 ? 13.473 -30.681 -36.156 1.00 87.06 1260 TRP A CA 1
ATOM 9502 C C . TRP A 1 1260 ? 13.868 -32.163 -36.093 1.00 87.06 1260 TRP A C 1
ATOM 9504 O O . TRP A 1 1260 ? 14.278 -32.710 -37.115 1.00 87.06 1260 TRP A O 1
ATOM 9514 N N . ASP A 1 1261 ? 13.748 -32.811 -34.929 1.00 86.69 1261 ASP A N 1
ATOM 9515 C CA . ASP A 1 1261 ? 14.029 -34.237 -34.748 1.00 86.69 1261 ASP A CA 1
ATOM 9516 C C . ASP A 1 1261 ? 13.163 -34.825 -33.620 1.00 86.69 1261 ASP A C 1
ATOM 9518 O O . ASP A 1 1261 ? 13.445 -34.648 -32.436 1.00 86.69 1261 ASP A O 1
ATOM 9522 N N . ALA A 1 1262 ? 12.116 -35.573 -33.983 1.00 83.69 1262 ALA A N 1
ATOM 9523 C CA . ALA A 1 1262 ? 11.255 -36.265 -33.017 1.00 83.69 1262 ALA A CA 1
ATOM 9524 C C . ALA A 1 1262 ? 12.007 -37.325 -32.176 1.00 83.69 1262 ALA A C 1
ATOM 9526 O O . ALA A 1 1262 ? 11.489 -37.781 -31.156 1.00 83.69 1262 ALA A O 1
ATOM 9527 N N . GLY A 1 1263 ? 13.224 -37.705 -32.584 1.00 86.12 1263 GLY A N 1
ATOM 9528 C CA . GLY A 1 1263 ? 14.129 -38.575 -31.843 1.00 86.12 1263 GLY A CA 1
ATOM 9529 C C . GLY A 1 1263 ? 14.958 -37.878 -30.757 1.00 86.12 1263 GLY A C 1
ATOM 9530 O O . GLY A 1 1263 ? 15.695 -38.568 -30.054 1.00 86.12 1263 GLY A O 1
ATOM 9531 N N . GLU A 1 1264 ? 14.860 -36.556 -30.574 1.00 89.50 1264 GLU A N 1
ATOM 9532 C CA . GLU A 1 1264 ? 15.612 -35.814 -29.551 1.00 89.50 1264 GLU A CA 1
ATOM 9533 C C . GLU A 1 1264 ? 14.685 -34.989 -28.635 1.00 89.50 1264 GLU A C 1
ATOM 9535 O O . GLU A 1 1264 ? 13.739 -34.341 -29.086 1.00 89.50 1264 GLU A O 1
ATOM 9540 N N . LEU A 1 1265 ? 14.957 -34.987 -27.324 1.00 91.75 1265 LEU A N 1
ATOM 9541 C CA . LEU A 1 1265 ? 14.244 -34.154 -26.345 1.00 91.75 1265 LEU A CA 1
ATOM 9542 C C . LEU A 1 1265 ? 15.211 -33.544 -25.320 1.00 91.75 1265 LEU A C 1
ATOM 9544 O O . LEU A 1 1265 ? 16.259 -34.120 -25.028 1.00 91.75 1265 LEU A O 1
ATOM 9548 N N . THR A 1 1266 ? 14.854 -32.405 -24.729 1.00 93.06 1266 THR A N 1
ATOM 9549 C CA . THR A 1 1266 ? 15.644 -31.755 -23.673 1.00 93.06 1266 THR A CA 1
ATOM 9550 C C . THR A 1 1266 ? 14.831 -31.538 -22.399 1.00 93.06 1266 THR A C 1
ATOM 9552 O O . THR A 1 1266 ? 13.687 -31.090 -22.446 1.00 93.06 1266 THR A O 1
ATOM 9555 N N . CYS A 1 1267 ? 15.457 -31.805 -21.252 1.00 92.00 1267 CYS A N 1
ATOM 9556 C CA . CYS A 1 1267 ? 14.976 -31.491 -19.906 1.00 92.00 1267 CYS A CA 1
ATOM 9557 C C . CYS A 1 1267 ? 15.895 -30.456 -19.236 1.00 92.00 1267 CYS A C 1
ATOM 9559 O O . CYS A 1 1267 ? 17.121 -30.569 -19.345 1.00 92.00 1267 CYS A O 1
ATOM 9561 N N . VAL A 1 1268 ? 15.329 -29.504 -18.485 1.00 91.38 1268 VAL A N 1
ATOM 9562 C CA . VAL A 1 1268 ? 16.087 -28.502 -17.703 1.00 91.38 1268 VAL A CA 1
ATOM 9563 C C . VAL A 1 1268 ? 15.608 -28.423 -16.252 1.00 91.38 1268 VAL A C 1
ATOM 9565 O O . VAL A 1 1268 ? 14.425 -28.625 -15.975 1.00 91.38 1268 VAL A O 1
ATOM 9568 N N . GLY A 1 1269 ? 16.515 -28.130 -15.319 1.00 85.81 1269 GLY A N 1
ATOM 9569 C CA . GLY A 1 1269 ? 16.202 -28.071 -13.888 1.00 85.81 1269 GLY A CA 1
ATOM 9570 C C . GLY A 1 1269 ? 17.376 -27.592 -13.036 1.00 85.81 1269 GLY A C 1
ATOM 9571 O O . GLY A 1 1269 ? 18.028 -26.601 -13.376 1.00 85.81 1269 GLY A O 1
ATOM 9572 N N . GLN A 1 1270 ? 17.666 -28.289 -11.933 1.00 82.81 1270 GLN A N 1
ATOM 9573 C CA . GLN A 1 1270 ? 18.871 -28.012 -11.140 1.00 82.81 1270 GLN A CA 1
ATOM 9574 C C . GLN A 1 1270 ? 20.157 -28.379 -11.907 1.00 82.81 1270 GLN A C 1
ATOM 9576 O O . GLN A 1 1270 ? 20.252 -29.443 -12.523 1.00 82.81 1270 GLN A O 1
ATOM 9581 N N . GLY A 1 1271 ? 21.140 -27.468 -11.873 1.00 72.56 1271 GLY A N 1
ATOM 9582 C CA . GLY A 1 1271 ? 22.559 -27.672 -12.219 1.00 72.56 1271 GLY A CA 1
ATOM 9583 C C . GLY A 1 1271 ? 22.928 -28.052 -13.662 1.00 72.56 1271 GLY A C 1
ATOM 9584 O O . GLY A 1 1271 ? 24.080 -27.873 -14.058 1.00 72.56 1271 GLY A O 1
ATOM 9585 N N . THR A 1 1272 ? 21.998 -28.578 -14.460 1.00 82.38 1272 THR A N 1
ATOM 9586 C CA . THR A 1 1272 ? 22.298 -29.245 -15.736 1.00 82.38 1272 THR A CA 1
ATOM 9587 C C . THR A 1 1272 ? 21.219 -29.047 -16.797 1.00 82.38 1272 THR A C 1
ATOM 9589 O O . THR A 1 1272 ? 20.028 -28.934 -16.497 1.00 82.38 1272 THR A O 1
ATOM 9592 N N . VAL A 1 1273 ? 21.651 -29.083 -18.058 1.00 88.38 1273 VAL A N 1
ATOM 9593 C CA . VAL A 1 1273 ? 20.796 -29.366 -19.216 1.00 88.38 1273 VAL A CA 1
ATOM 9594 C C . VAL A 1 1273 ? 20.923 -30.854 -19.546 1.00 88.38 1273 VAL A C 1
ATOM 9596 O O . VAL A 1 1273 ? 22.015 -31.423 -19.507 1.00 88.38 1273 VAL A O 1
ATOM 9599 N N . THR A 1 1274 ? 19.799 -31.497 -19.852 1.00 89.50 1274 THR A N 1
ATOM 9600 C CA . THR A 1 1274 ? 19.709 -32.945 -20.091 1.00 89.50 1274 THR A CA 1
ATOM 9601 C C . THR A 1 1274 ? 19.154 -33.201 -21.483 1.00 89.50 1274 THR A C 1
ATOM 9603 O O . THR A 1 1274 ? 17.948 -33.088 -21.685 1.00 89.50 1274 THR A O 1
ATOM 9606 N N . PHE A 1 1275 ? 20.021 -33.554 -22.428 1.00 89.56 1275 PHE A N 1
ATOM 9607 C CA . PHE A 1 1275 ? 19.631 -33.987 -23.769 1.00 89.56 1275 PHE A CA 1
ATOM 9608 C C . PHE A 1 1275 ? 19.367 -35.493 -23.755 1.00 89.56 1275 PHE A C 1
ATOM 9610 O O . PHE A 1 1275 ? 20.166 -36.251 -23.199 1.00 89.56 1275 PHE A O 1
ATOM 9617 N N . TRP A 1 1276 ? 18.283 -35.935 -24.385 1.00 88.94 1276 TRP A N 1
ATOM 9618 C CA . TRP A 1 1276 ? 17.955 -37.347 -24.549 1.00 88.94 1276 TRP A CA 1
ATOM 9619 C C . TRP A 1 1276 ? 17.788 -37.693 -26.020 1.00 88.94 1276 TRP A C 1
ATOM 9621 O O . TRP A 1 1276 ? 17.146 -36.950 -26.760 1.00 88.94 1276 TRP A O 1
ATOM 9631 N N . LEU A 1 1277 ? 18.317 -38.851 -26.411 1.00 88.25 1277 LEU A N 1
ATOM 9632 C CA . LEU A 1 1277 ? 18.188 -39.396 -27.756 1.00 88.25 1277 LEU A CA 1
ATOM 9633 C C . LEU A 1 1277 ? 17.407 -40.715 -27.702 1.00 88.25 1277 LEU A C 1
ATOM 9635 O O . LEU A 1 1277 ? 17.792 -41.644 -26.985 1.00 88.25 1277 LEU A O 1
ATOM 9639 N N . LEU A 1 1278 ? 16.318 -40.790 -28.461 1.00 87.50 1278 LEU A N 1
ATOM 9640 C CA . LEU A 1 1278 ? 15.460 -41.960 -28.604 1.00 87.50 1278 LEU A CA 1
ATOM 9641 C C . LEU A 1 1278 ? 16.066 -42.900 -29.655 1.00 87.50 1278 LEU A C 1
ATOM 9643 O O . LEU A 1 1278 ? 15.880 -42.722 -30.857 1.00 87.50 1278 LEU A O 1
ATOM 9647 N N . GLN A 1 1279 ? 16.776 -43.940 -29.216 1.00 81.06 1279 GLN A N 1
ATOM 9648 C CA . GLN A 1 1279 ? 17.194 -45.026 -30.103 1.00 81.06 1279 GLN A CA 1
ATOM 9649 C C . GLN A 1 1279 ? 16.119 -46.111 -30.158 1.00 81.06 1279 GLN A C 1
ATOM 9651 O O . GLN A 1 1279 ? 16.021 -46.956 -29.262 1.00 81.06 1279 GLN A O 1
ATOM 9656 N N . GLN A 1 1280 ? 15.346 -46.106 -31.244 1.00 76.81 1280 GLN A N 1
ATOM 9657 C CA . GLN A 1 1280 ? 14.401 -47.165 -31.582 1.00 76.81 1280 GLN A CA 1
ATOM 9658 C C . GLN A 1 1280 ? 15.129 -48.399 -32.149 1.00 76.81 1280 GLN A C 1
ATOM 9660 O O . GLN A 1 1280 ? 15.889 -48.304 -33.115 1.00 76.81 1280 GLN A O 1
ATOM 9665 N N . ARG A 1 1281 ? 14.877 -49.577 -31.570 1.00 73.81 1281 ARG A N 1
ATOM 9666 C CA . ARG A 1 1281 ? 15.348 -50.887 -32.053 1.00 73.81 1281 ARG A CA 1
ATOM 9667 C C . ARG A 1 1281 ? 14.152 -51.822 -32.231 1.00 73.81 1281 ARG A C 1
ATOM 9669 O O . ARG A 1 1281 ? 13.843 -52.638 -31.372 1.00 73.81 1281 ARG A O 1
ATOM 9676 N N . GLY A 1 1282 ? 13.481 -51.699 -33.374 1.00 73.38 1282 GLY A N 1
ATOM 9677 C CA . GLY A 1 1282 ? 12.218 -52.396 -33.623 1.00 73.38 1282 GLY A CA 1
ATOM 9678 C C . GLY A 1 1282 ? 11.070 -51.695 -32.898 1.00 73.38 1282 GLY A C 1
ATOM 9679 O O . GLY A 1 1282 ? 10.826 -50.515 -33.148 1.00 73.38 1282 GLY A O 1
ATOM 9680 N N . ALA A 1 1283 ? 10.368 -52.411 -32.019 1.00 67.88 1283 ALA A N 1
ATOM 9681 C CA . ALA A 1 1283 ? 9.307 -51.831 -31.193 1.00 67.88 1283 ALA A CA 1
ATOM 9682 C C . ALA A 1 1283 ? 9.854 -51.051 -29.980 1.00 67.88 1283 ALA A C 1
ATOM 9684 O O . ALA A 1 1283 ? 9.294 -50.016 -29.626 1.00 67.88 1283 ALA A O 1
ATOM 9685 N N . ASP A 1 1284 ? 10.960 -51.504 -29.382 1.00 69.69 1284 ASP A N 1
ATOM 9686 C CA . ASP A 1 1284 ? 11.532 -50.875 -28.187 1.00 69.69 1284 ASP A CA 1
ATOM 9687 C C . ASP A 1 1284 ? 12.190 -49.528 -28.515 1.00 69.69 1284 ASP A C 1
ATOM 9689 O O . ASP A 1 1284 ? 13.014 -49.429 -29.432 1.00 69.69 1284 ASP A O 1
ATOM 9693 N N . ILE A 1 1285 ? 11.891 -48.498 -27.715 1.00 77.62 1285 ILE A N 1
ATOM 9694 C CA . ILE A 1 1285 ? 12.573 -47.198 -27.761 1.00 77.62 1285 ILE A CA 1
ATOM 9695 C C . ILE A 1 1285 ? 13.406 -47.012 -26.493 1.00 77.62 1285 ILE A C 1
ATOM 9697 O O . ILE A 1 1285 ? 12.890 -46.827 -25.390 1.00 77.62 1285 ILE A O 1
ATOM 9701 N N . SER A 1 1286 ? 14.725 -47.026 -26.667 1.00 80.25 1286 SER A N 1
ATOM 9702 C CA . SER A 1 1286 ? 15.692 -46.792 -25.595 1.00 80.25 1286 SER A CA 1
ATOM 9703 C C . SER A 1 1286 ? 16.069 -45.311 -25.494 1.00 80.25 1286 SER A C 1
ATOM 9705 O O . SER A 1 1286 ? 16.306 -44.651 -26.504 1.00 80.25 1286 SER A O 1
ATOM 9707 N N . LEU A 1 1287 ? 16.138 -44.790 -24.267 1.00 81.88 1287 LEU A N 1
ATOM 9708 C CA . LEU A 1 1287 ? 16.571 -43.422 -23.976 1.00 81.88 1287 LEU A CA 1
ATOM 9709 C C . LEU A 1 1287 ? 18.071 -43.403 -23.651 1.00 81.88 1287 LEU A C 1
ATOM 9711 O O . LEU A 1 1287 ? 18.478 -43.885 -22.594 1.00 81.88 1287 LEU A O 1
ATOM 9715 N N . GLN A 1 1288 ? 18.890 -42.814 -24.524 1.00 83.81 1288 GLN A N 1
ATOM 9716 C CA . GLN A 1 1288 ? 20.253 -42.401 -24.167 1.00 83.81 1288 GLN A CA 1
ATOM 9717 C C . GLN A 1 1288 ? 20.238 -40.969 -23.622 1.00 83.81 1288 GLN A C 1
ATOM 9719 O O . GLN A 1 1288 ? 19.395 -40.175 -24.031 1.00 83.81 1288 GLN A O 1
ATOM 9724 N N . VAL A 1 1289 ? 21.166 -40.625 -22.721 1.00 85.56 1289 VAL A N 1
ATOM 9725 C CA . VAL A 1 1289 ? 21.225 -39.301 -22.076 1.00 85.56 1289 VAL A CA 1
ATOM 9726 C C . VAL A 1 1289 ? 22.610 -38.666 -22.182 1.00 85.56 1289 VAL A C 1
ATOM 9728 O O . VAL A 1 1289 ? 23.626 -39.339 -22.010 1.00 85.56 1289 VAL A O 1
ATOM 9731 N N . ARG A 1 1290 ? 22.646 -37.349 -22.402 1.00 86.12 1290 ARG A N 1
ATOM 9732 C CA . ARG A 1 1290 ? 23.835 -36.495 -22.308 1.00 86.12 1290 ARG A CA 1
ATOM 9733 C C . ARG A 1 1290 ? 23.525 -35.355 -21.333 1.00 86.12 1290 ARG A C 1
ATOM 9735 O O . ARG A 1 1290 ? 22.563 -34.615 -21.536 1.00 86.12 1290 ARG A O 1
ATOM 9742 N N . ARG A 1 1291 ? 24.294 -35.245 -20.244 1.00 86.62 1291 ARG A N 1
ATOM 9743 C CA . ARG A 1 1291 ? 24.144 -34.182 -19.232 1.00 86.62 1291 ARG A CA 1
ATOM 9744 C C . ARG A 1 1291 ? 25.252 -33.153 -19.416 1.00 86.62 1291 ARG A C 1
ATOM 9746 O O . ARG A 1 1291 ? 26.415 -33.536 -19.376 1.00 86.62 1291 ARG A O 1
ATOM 9753 N N . GLU A 1 1292 ? 24.890 -31.883 -19.540 1.00 85.81 1292 GLU A N 1
ATOM 9754 C CA . GLU A 1 1292 ? 25.837 -30.766 -19.636 1.00 85.81 1292 GLU A CA 1
ATOM 9755 C C . GLU A 1 1292 ? 25.668 -29.845 -18.411 1.00 85.81 1292 GLU A C 1
ATOM 9757 O O . GLU A 1 1292 ? 24.529 -29.487 -18.084 1.00 85.81 1292 GLU A O 1
ATOM 9762 N N . PRO A 1 1293 ? 26.746 -29.458 -17.703 1.00 82.56 1293 PRO A N 1
ATOM 9763 C CA . PRO A 1 1293 ? 26.664 -28.577 -16.539 1.00 82.56 1293 PRO A CA 1
ATOM 9764 C C . PRO A 1 1293 ? 26.441 -27.115 -16.946 1.00 82.56 1293 PRO A C 1
ATOM 9766 O O . PRO A 1 1293 ? 27.042 -26.624 -17.903 1.00 82.56 1293 PRO A O 1
ATOM 9769 N N . VAL A 1 1294 ? 25.603 -26.393 -16.198 1.00 81.31 1294 VAL A N 1
ATOM 9770 C CA . VAL A 1 1294 ? 25.397 -24.948 -16.401 1.00 81.31 1294 VAL A CA 1
ATOM 9771 C C . VAL A 1 1294 ? 26.687 -24.185 -16.041 1.00 81.31 1294 VAL A C 1
ATOM 9773 O O . VAL A 1 1294 ? 27.239 -24.435 -14.969 1.00 81.31 1294 VAL A O 1
ATOM 9776 N N . PRO A 1 1295 ? 27.195 -23.260 -16.884 1.00 76.94 1295 PRO A N 1
ATOM 9777 C CA . PRO A 1 1295 ? 28.402 -22.502 -16.555 1.00 76.94 1295 PRO A CA 1
ATOM 9778 C C . PRO A 1 1295 ? 28.175 -21.526 -15.398 1.00 76.94 1295 PRO A C 1
ATOM 9780 O O . PRO A 1 1295 ? 27.145 -20.855 -15.348 1.00 76.94 1295 PRO A O 1
ATOM 9783 N N . GLU A 1 1296 ? 29.191 -21.335 -14.553 1.00 74.75 1296 GLU A N 1
ATOM 9784 C CA . GLU A 1 1296 ? 29.161 -20.393 -13.418 1.00 74.75 1296 GLU A CA 1
ATOM 9785 C C . GLU A 1 1296 ? 28.791 -18.952 -13.824 1.00 74.75 1296 GLU A C 1
ATOM 9787 O O . GLU A 1 1296 ? 28.185 -18.222 -13.044 1.00 74.75 1296 GLU A O 1
ATOM 9792 N N . ALA A 1 1297 ? 29.079 -18.557 -15.071 1.00 68.75 1297 ALA A N 1
ATOM 9793 C CA . ALA A 1 1297 ? 28.724 -17.255 -15.645 1.00 68.75 1297 ALA A CA 1
ATOM 9794 C C . ALA A 1 1297 ? 27.204 -16.999 -15.791 1.00 68.75 1297 ALA A C 1
ATOM 9796 O O . ALA A 1 1297 ? 26.806 -15.867 -16.054 1.00 68.75 1297 ALA A O 1
ATOM 9797 N N . VAL A 1 1298 ? 26.359 -18.024 -15.629 1.00 70.44 1298 VAL A N 1
ATOM 9798 C CA . VAL A 1 1298 ? 24.884 -17.915 -15.572 1.00 70.44 1298 VAL A CA 1
ATOM 9799 C C . VAL A 1 1298 ? 24.393 -17.718 -14.117 1.00 70.44 1298 VAL A C 1
ATOM 9801 O O . VAL A 1 1298 ? 23.218 -17.445 -13.865 1.00 70.44 1298 VAL A O 1
ATOM 9804 N N . GLY A 1 1299 ? 25.304 -17.808 -13.141 1.00 63.53 1299 GLY A N 1
ATOM 9805 C CA . GLY A 1 1299 ? 25.021 -17.726 -11.711 1.00 63.53 1299 GLY A CA 1
ATOM 9806 C C . GLY A 1 1299 ? 24.422 -19.011 -11.130 1.00 63.53 1299 GLY A C 1
ATOM 9807 O O . GLY A 1 1299 ? 24.072 -19.948 -11.843 1.00 63.53 1299 GLY A O 1
ATOM 9808 N N . ALA A 1 1300 ? 24.271 -19.049 -9.804 1.00 65.44 1300 ALA A N 1
ATOM 9809 C CA . ALA A 1 1300 ? 23.746 -20.201 -9.056 1.00 65.44 1300 ALA A CA 1
ATOM 9810 C C . ALA A 1 1300 ? 22.206 -20.366 -9.155 1.00 65.44 1300 ALA A C 1
ATOM 9812 O O . ALA A 1 1300 ? 21.547 -20.712 -8.174 1.00 65.44 1300 ALA A O 1
ATOM 9813 N N . GLY A 1 1301 ? 21.620 -20.057 -10.315 1.00 68.69 1301 GLY A N 1
ATOM 9814 C CA . GLY A 1 1301 ? 20.184 -20.161 -10.580 1.00 68.69 1301 GLY A CA 1
ATOM 9815 C C . GLY A 1 1301 ? 19.774 -21.531 -11.129 1.00 68.69 1301 GLY A C 1
ATOM 9816 O O . GLY A 1 1301 ? 20.544 -22.202 -11.812 1.00 68.69 1301 GLY A O 1
ATOM 9817 N N . GLU A 1 1302 ? 18.533 -21.935 -10.869 1.00 86.88 1302 GLU A N 1
ATOM 9818 C CA . GLU A 1 1302 ? 17.933 -23.125 -11.484 1.00 86.88 1302 GLU A CA 1
ATOM 9819 C C . GLU A 1 1302 ? 17.415 -22.781 -12.888 1.00 86.88 1302 GLU A C 1
ATOM 9821 O O . GLU A 1 1302 ? 16.943 -21.664 -13.111 1.00 86.88 1302 GLU A O 1
ATOM 9826 N N . LEU A 1 1303 ? 17.458 -23.723 -13.837 1.00 90.69 1303 LEU A N 1
ATOM 9827 C CA . LEU A 1 1303 ? 16.849 -23.523 -15.154 1.00 90.69 1303 LEU A CA 1
ATOM 9828 C C . LEU A 1 1303 ? 15.343 -23.800 -15.075 1.00 90.69 1303 LEU A C 1
ATOM 9830 O O . LEU A 1 1303 ? 14.919 -24.932 -14.851 1.00 90.69 1303 LEU A O 1
ATOM 9834 N N . THR A 1 1304 ? 14.531 -22.758 -15.241 1.00 89.19 1304 THR A N 1
ATOM 9835 C CA . THR A 1 1304 ? 13.086 -22.756 -14.960 1.00 89.19 1304 THR A CA 1
ATOM 9836 C C . THR A 1 1304 ? 12.200 -22.917 -16.192 1.00 89.19 1304 THR A C 1
ATOM 9838 O O . THR A 1 1304 ? 11.011 -23.208 -16.033 1.00 89.19 1304 THR A O 1
ATOM 9841 N N . SER A 1 1305 ? 12.742 -22.722 -17.397 1.00 91.69 1305 SER A N 1
ATOM 9842 C CA . SER A 1 1305 ? 12.049 -22.862 -18.687 1.00 91.69 1305 SER A CA 1
ATOM 9843 C C . SER A 1 1305 ? 13.045 -23.121 -19.830 1.00 91.69 1305 SER A C 1
ATOM 9845 O O . SER A 1 1305 ? 14.228 -22.798 -19.704 1.00 91.69 1305 SER A O 1
ATOM 9847 N N . LEU A 1 1306 ? 12.579 -23.699 -20.944 1.00 94.44 1306 LEU A N 1
ATOM 9848 C CA . LEU A 1 1306 ? 13.364 -23.892 -22.171 1.00 94.44 1306 LEU A CA 1
ATOM 9849 C C . LEU A 1 1306 ? 12.519 -23.648 -23.430 1.00 94.44 1306 LEU A C 1
ATOM 9851 O O . LEU A 1 1306 ? 11.303 -23.817 -23.394 1.00 94.44 1306 LEU A O 1
ATOM 9855 N N . CYS A 1 1307 ? 13.169 -23.307 -24.542 1.00 93.81 1307 CYS A N 1
ATOM 9856 C CA . CYS A 1 1307 ? 12.569 -23.252 -25.874 1.00 93.81 1307 CYS A CA 1
ATOM 9857 C C . CYS A 1 1307 ? 13.633 -23.487 -26.964 1.00 93.81 1307 CYS A C 1
ATOM 9859 O O . CYS A 1 1307 ? 14.725 -22.919 -26.900 1.00 93.81 1307 CYS A O 1
ATOM 9861 N N . TYR A 1 1308 ? 13.334 -24.311 -27.970 1.00 93.12 1308 TYR A N 1
ATOM 9862 C CA . TYR A 1 1308 ? 14.231 -24.537 -29.109 1.00 93.12 1308 TYR A CA 1
ATOM 9863 C C . TYR A 1 1308 ? 14.217 -23.339 -30.071 1.00 93.12 1308 TYR A C 1
ATOM 9865 O O . TYR A 1 1308 ? 13.160 -22.831 -30.437 1.00 93.12 1308 TYR A O 1
ATOM 9873 N N . GLY A 1 1309 ? 15.403 -22.901 -30.494 1.00 89.94 1309 GLY A N 1
ATOM 9874 C CA . GLY A 1 1309 ? 15.609 -21.833 -31.473 1.00 89.94 1309 GLY A CA 1
ATOM 9875 C C . GLY A 1 1309 ? 16.226 -22.358 -32.766 1.00 89.94 1309 GLY A C 1
ATOM 9876 O O . GLY A 1 1309 ? 16.684 -23.496 -32.804 1.00 89.94 1309 GLY A O 1
ATOM 9877 N N . ALA A 1 1310 ? 16.268 -21.527 -33.814 1.00 87.31 1310 ALA A N 1
ATOM 9878 C CA . ALA A 1 1310 ? 16.780 -21.900 -35.142 1.00 87.31 1310 ALA A CA 1
ATOM 9879 C C . ALA A 1 1310 ? 18.028 -22.820 -35.066 1.00 87.31 1310 ALA A C 1
ATOM 9881 O O . ALA A 1 1310 ? 19.002 -22.474 -34.389 1.00 87.31 1310 ALA A O 1
ATOM 9882 N N . PRO A 1 1311 ? 18.012 -24.012 -35.694 1.00 86.25 1311 PRO A N 1
ATOM 9883 C CA . PRO A 1 1311 ? 18.900 -25.099 -35.299 1.00 86.25 1311 PRO A CA 1
ATOM 9884 C C . PRO A 1 1311 ? 20.379 -24.762 -35.556 1.00 86.25 1311 PRO A C 1
ATOM 9886 O O . PRO A 1 1311 ? 20.721 -24.298 -36.647 1.00 86.25 1311 PRO A O 1
ATOM 9889 N N . PRO A 1 1312 ? 21.293 -25.032 -34.600 1.00 88.81 1312 PRO A N 1
ATOM 9890 C CA . PRO A 1 1312 ? 21.136 -25.924 -33.447 1.00 88.81 1312 PRO A CA 1
ATOM 9891 C C . PRO A 1 1312 ? 20.962 -25.184 -32.100 1.00 88.81 1312 PRO A C 1
ATOM 9893 O O . PRO A 1 1312 ? 21.585 -25.585 -31.115 1.00 88.81 1312 PRO A O 1
ATOM 9896 N N . LEU A 1 1313 ? 20.188 -24.095 -32.041 1.00 91.94 1313 LEU A N 1
ATOM 9897 C CA . LEU A 1 1313 ? 20.047 -23.283 -30.825 1.00 91.94 1313 LEU A CA 1
ATOM 9898 C C . LEU A 1 1313 ? 18.986 -23.809 -29.842 1.00 91.94 1313 LEU A C 1
ATOM 9900 O O . LEU A 1 1313 ? 17.927 -24.298 -30.224 1.00 91.94 1313 LEU A O 1
ATOM 9904 N N . LEU A 1 1314 ? 19.251 -23.625 -28.551 1.00 93.56 1314 LEU A N 1
ATOM 9905 C CA . LEU A 1 1314 ? 18.306 -23.836 -27.454 1.00 93.56 1314 LEU A CA 1
ATOM 9906 C C . LEU A 1 1314 ? 18.417 -22.662 -26.472 1.00 93.56 1314 LEU A C 1
ATOM 9908 O O . LEU A 1 1314 ? 19.513 -22.342 -26.018 1.00 93.56 1314 LEU A O 1
ATOM 9912 N N . TYR A 1 1315 ? 17.295 -22.032 -26.135 1.00 94.50 1315 TYR A N 1
ATOM 9913 C CA . TYR A 1 1315 ? 17.202 -20.971 -25.132 1.00 94.50 1315 TYR A CA 1
ATOM 9914 C C . TYR A 1 1315 ? 16.695 -21.552 -23.808 1.00 94.50 1315 TYR A C 1
ATOM 9916 O O . TYR A 1 1315 ? 15.694 -22.266 -23.798 1.00 94.50 1315 TYR A O 1
ATOM 9924 N N . CYS A 1 1316 ? 17.345 -21.219 -22.693 1.00 94.31 1316 CYS A N 1
ATOM 9925 C CA . CYS A 1 1316 ? 16.947 -21.640 -21.348 1.00 94.31 1316 CYS A CA 1
ATOM 9926 C C . CYS A 1 1316 ? 16.826 -20.419 -20.425 1.00 94.31 1316 CYS A C 1
ATOM 9928 O O . CYS A 1 1316 ? 17.708 -19.562 -20.412 1.00 94.31 1316 CYS A O 1
ATOM 9930 N N . GLY A 1 1317 ? 15.740 -20.332 -19.658 1.00 92.69 1317 GLY A N 1
ATOM 9931 C CA . GLY A 1 1317 ? 15.485 -19.255 -18.697 1.00 92.69 1317 GLY A CA 1
ATOM 9932 C C . GLY A 1 1317 ? 15.869 -19.665 -17.276 1.00 92.69 1317 GLY A C 1
ATOM 9933 O O . GLY A 1 1317 ? 15.730 -20.836 -16.922 1.00 92.69 1317 GLY A O 1
ATOM 9934 N N . THR A 1 1318 ? 16.344 -18.723 -16.458 1.00 91.31 1318 THR A N 1
ATOM 9935 C CA . THR A 1 1318 ? 16.792 -18.991 -15.081 1.00 91.31 1318 THR A CA 1
ATOM 9936 C C . THR A 1 1318 ? 15.814 -18.489 -14.018 1.00 91.31 1318 THR A C 1
ATOM 9938 O O . THR A 1 1318 ? 15.069 -17.527 -14.222 1.00 91.31 1318 THR A O 1
ATOM 9941 N N . SER A 1 1319 ? 15.911 -19.055 -12.812 1.00 89.81 1319 SER A N 1
ATOM 9942 C CA . SER A 1 1319 ? 15.258 -18.551 -11.597 1.00 89.81 1319 SER A CA 1
ATOM 9943 C C . SER A 1 1319 ? 15.740 -17.157 -11.162 1.00 89.81 1319 SER A C 1
ATOM 9945 O O . SER A 1 1319 ? 15.086 -16.532 -10.329 1.00 89.81 1319 SER A O 1
ATOM 9947 N N . SER A 1 1320 ? 16.869 -16.683 -11.705 1.00 87.50 1320 SER A N 1
ATOM 9948 C CA . SER A 1 1320 ? 17.475 -15.366 -11.462 1.00 87.50 1320 SER A CA 1
ATOM 9949 C C . SER A 1 1320 ? 17.098 -14.297 -12.497 1.00 87.50 1320 SER A C 1
ATOM 9951 O O . SER A 1 1320 ? 17.578 -13.179 -12.385 1.00 87.50 1320 SER A O 1
ATOM 9953 N N . GLY A 1 1321 ? 16.255 -14.614 -13.490 1.00 89.81 1321 GLY A N 1
ATOM 9954 C CA . GLY A 1 1321 ? 15.809 -13.647 -14.504 1.00 89.81 1321 GLY A CA 1
ATOM 9955 C C . GLY A 1 1321 ? 16.712 -13.536 -15.740 1.00 89.81 1321 GLY A C 1
ATOM 9956 O O . GLY A 1 1321 ? 16.468 -12.707 -16.613 1.00 89.81 1321 GLY A O 1
ATOM 9957 N N . GLN A 1 1322 ? 17.729 -14.390 -15.873 1.00 90.94 1322 GLN A N 1
ATOM 9958 C CA . GLN A 1 1322 ? 18.564 -14.463 -17.074 1.00 90.94 1322 GLN A CA 1
ATOM 9959 C C . GLN A 1 1322 ? 17.984 -15.417 -18.128 1.00 90.94 1322 GLN A C 1
ATOM 9961 O O . GLN A 1 1322 ? 17.213 -16.331 -17.825 1.00 90.94 1322 GLN A O 1
ATOM 9966 N N . VAL A 1 1323 ? 18.414 -15.229 -19.376 1.00 92.31 1323 VAL A N 1
ATOM 9967 C CA . VAL A 1 1323 ? 18.268 -16.199 -20.468 1.00 92.31 1323 VAL A CA 1
ATOM 9968 C C . VAL A 1 1323 ? 19.660 -16.578 -20.967 1.00 92.31 1323 VAL A C 1
ATOM 9970 O O . VAL A 1 1323 ? 20.509 -15.712 -21.177 1.00 92.31 1323 VAL A O 1
ATOM 9973 N N . CYS A 1 1324 ? 19.903 -17.872 -21.163 1.00 91.00 1324 CYS A N 1
ATOM 9974 C CA . CYS A 1 1324 ? 21.148 -18.412 -21.702 1.00 91.00 1324 CYS A CA 1
ATOM 9975 C C . CYS A 1 1324 ? 20.901 -19.253 -22.965 1.00 91.00 1324 CYS A C 1
ATOM 9977 O O . CYS A 1 1324 ? 19.838 -19.853 -23.132 1.00 91.00 1324 CYS A O 1
ATOM 9979 N N . VAL A 1 1325 ? 21.876 -19.267 -23.879 1.00 91.94 1325 VAL A N 1
ATOM 9980 C CA . VAL A 1 1325 ? 21.769 -19.904 -25.201 1.00 91.94 1325 VAL A CA 1
ATOM 9981 C C . VAL A 1 1325 ? 22.796 -21.008 -25.357 1.00 91.94 1325 VAL A C 1
ATOM 9983 O O . VAL A 1 1325 ? 24.003 -20.794 -25.211 1.00 91.94 1325 VAL A O 1
ATOM 9986 N N . TRP A 1 1326 ? 22.290 -22.179 -25.715 1.00 90.12 1326 TRP A N 1
ATOM 9987 C CA . TRP A 1 1326 ? 23.015 -23.424 -25.865 1.00 90.12 1326 TRP A CA 1
ATOM 9988 C C . TRP A 1 1326 ? 23.121 -23.834 -27.331 1.00 90.12 1326 TRP A C 1
ATOM 9990 O O . TRP A 1 1326 ? 22.190 -23.683 -28.121 1.00 90.12 1326 TRP A O 1
ATOM 10000 N N . ASP A 1 1327 ? 24.276 -24.387 -27.675 1.00 89.12 1327 ASP A N 1
ATOM 10001 C CA . ASP A 1 1327 ? 24.542 -25.093 -28.920 1.00 89.12 1327 ASP A CA 1
ATOM 10002 C C . ASP A 1 1327 ? 24.278 -26.585 -28.692 1.00 89.12 1327 ASP A C 1
ATOM 10004 O O . ASP A 1 1327 ? 25.104 -27.280 -28.097 1.00 89.12 1327 ASP A O 1
ATOM 10008 N N . THR A 1 1328 ? 23.126 -27.081 -29.143 1.00 87.50 1328 THR A N 1
ATOM 10009 C CA . THR A 1 1328 ? 22.679 -28.469 -28.898 1.00 87.50 1328 THR A CA 1
ATOM 10010 C C . THR A 1 1328 ? 23.651 -29.515 -29.458 1.00 87.50 1328 THR A C 1
ATOM 10012 O O . THR A 1 1328 ? 23.862 -30.561 -28.836 1.00 87.50 1328 THR A O 1
ATOM 10015 N N . ARG A 1 1329 ? 24.337 -29.200 -30.570 1.00 84.75 1329 ARG A N 1
ATOM 10016 C CA . ARG A 1 1329 ? 25.353 -30.067 -31.194 1.00 84.75 1329 ARG A CA 1
ATOM 10017 C C . ARG A 1 1329 ? 26.694 -30.051 -30.463 1.00 84.75 1329 ARG A C 1
ATOM 10019 O O . ARG A 1 1329 ? 27.377 -31.068 -30.468 1.00 84.75 1329 ARG A O 1
ATOM 10026 N N . ALA A 1 1330 ? 27.084 -28.922 -29.868 1.00 83.25 1330 ALA A N 1
ATOM 10027 C CA . ALA A 1 1330 ? 28.353 -28.796 -29.140 1.00 83.25 1330 ALA A CA 1
ATOM 10028 C C . ALA A 1 1330 ? 28.227 -28.949 -27.612 1.00 83.25 1330 ALA A C 1
ATOM 10030 O O . ALA A 1 1330 ? 29.239 -28.865 -26.922 1.00 83.25 1330 ALA A O 1
ATOM 10031 N N . GLY A 1 1331 ? 27.011 -29.117 -27.079 1.00 82.31 1331 GLY A N 1
ATOM 10032 C CA . GLY A 1 1331 ? 26.757 -29.333 -25.649 1.00 82.31 1331 GLY A CA 1
ATOM 10033 C C . GLY A 1 1331 ? 27.018 -28.127 -24.743 1.00 82.31 1331 GLY A C 1
ATOM 10034 O O . GLY A 1 1331 ? 27.040 -28.274 -23.528 1.00 82.31 1331 GLY A O 1
ATOM 10035 N N . ARG A 1 1332 ? 27.221 -26.927 -25.299 1.00 84.81 1332 ARG A N 1
ATOM 10036 C CA . ARG A 1 1332 ? 27.727 -25.771 -24.541 1.00 84.81 1332 ARG A CA 1
ATOM 10037 C C . ARG A 1 1332 ? 26.824 -24.548 -24.626 1.00 84.81 1332 ARG A C 1
ATOM 10039 O O . ARG A 1 1332 ? 26.352 -24.188 -25.705 1.00 84.81 1332 ARG A O 1
ATOM 10046 N N . CYS A 1 1333 ? 26.674 -23.860 -23.501 1.00 86.38 1333 CYS A N 1
ATOM 10047 C CA . CYS A 1 1333 ? 26.225 -22.473 -23.472 1.00 86.38 1333 CYS A CA 1
ATOM 10048 C C . CYS A 1 1333 ? 27.308 -21.563 -24.083 1.00 86.38 1333 CYS A C 1
ATOM 10050 O O . CYS A 1 1333 ? 28.499 -21.779 -23.852 1.00 86.38 1333 CYS A O 1
ATOM 10052 N N . PHE A 1 1334 ? 26.911 -20.554 -24.862 1.00 86.75 1334 PHE A N 1
ATOM 10053 C CA . PHE A 1 1334 ? 27.839 -19.597 -25.490 1.00 86.75 1334 PHE A CA 1
ATOM 10054 C C . PHE A 1 1334 ? 27.412 -18.124 -25.374 1.00 86.75 1334 PHE A C 1
ATOM 10056 O O . PHE A 1 1334 ? 28.164 -17.239 -25.780 1.00 86.75 1334 PHE A O 1
ATOM 10063 N N . LEU A 1 1335 ? 26.224 -17.856 -24.826 1.00 87.56 1335 LEU A N 1
ATOM 10064 C CA . LEU A 1 1335 ? 25.682 -16.516 -24.608 1.00 87.56 1335 LEU A CA 1
ATOM 10065 C C . LEU A 1 1335 ? 24.728 -16.540 -23.408 1.00 87.56 1335 LEU A C 1
ATOM 10067 O O . LEU A 1 1335 ? 23.937 -17.472 -23.280 1.00 87.56 1335 LEU A O 1
ATOM 10071 N N . SER A 1 1336 ? 24.748 -15.502 -22.578 1.00 88.44 1336 SER A N 1
ATOM 10072 C CA . SER A 1 1336 ? 23.686 -15.203 -21.613 1.00 88.44 1336 SER A CA 1
ATOM 10073 C C . SER A 1 1336 ? 23.422 -13.700 -21.563 1.00 88.44 1336 SER A C 1
ATOM 10075 O O . SER A 1 1336 ? 24.289 -12.898 -21.917 1.00 88.44 1336 SER A O 1
ATOM 10077 N N . TRP A 1 1337 ? 22.212 -13.318 -21.158 1.00 90.69 1337 TRP A N 1
ATOM 10078 C CA . TRP A 1 1337 ? 21.854 -11.937 -20.840 1.00 90.69 1337 TRP A CA 1
ATOM 10079 C C . TRP A 1 1337 ? 20.790 -11.884 -19.740 1.00 90.69 1337 TRP A C 1
ATOM 10081 O O . TRP A 1 1337 ? 20.074 -12.854 -19.487 1.00 90.69 1337 TRP A O 1
ATOM 10091 N N . GLU A 1 1338 ? 20.686 -10.731 -19.090 1.00 90.12 1338 GLU A N 1
ATOM 10092 C CA . GLU A 1 1338 ? 19.677 -10.441 -18.073 1.00 90.12 1338 GLU A CA 1
ATOM 10093 C C . GLU A 1 1338 ? 18.371 -10.011 -18.755 1.00 90.12 1338 GLU A C 1
ATOM 10095 O O . GLU A 1 1338 ? 18.347 -9.050 -19.526 1.00 90.12 1338 GLU A O 1
ATOM 10100 N N . ALA A 1 1339 ? 17.300 -10.780 -18.546 1.00 89.81 1339 ALA A N 1
ATOM 10101 C CA . ALA A 1 1339 ? 16.033 -10.636 -19.261 1.00 89.81 1339 ALA A CA 1
ATOM 10102 C C . ALA A 1 1339 ? 14.899 -10.090 -18.376 1.00 89.81 1339 ALA A C 1
ATOM 10104 O O . ALA A 1 1339 ? 13.958 -9.498 -18.904 1.00 89.81 1339 ALA A O 1
ATOM 10105 N N . ASP A 1 1340 ? 14.992 -10.237 -17.054 1.00 90.44 1340 ASP A N 1
ATOM 10106 C CA . ASP A 1 1340 ? 14.129 -9.626 -16.039 1.00 90.44 1340 ASP A CA 1
ATOM 10107 C C . ASP A 1 1340 ? 14.841 -9.604 -14.673 1.00 90.44 1340 ASP A C 1
ATOM 10109 O O . ASP A 1 1340 ? 15.875 -10.241 -14.500 1.00 90.44 1340 ASP A O 1
ATOM 10113 N N . ASP A 1 1341 ? 14.247 -8.923 -13.695 1.00 85.69 1341 ASP A N 1
ATOM 10114 C CA . ASP A 1 1341 ? 14.714 -8.844 -12.307 1.00 85.69 1341 ASP A CA 1
ATOM 10115 C C . ASP A 1 1341 ? 14.273 -10.082 -11.478 1.00 85.69 1341 ASP A C 1
ATOM 10117 O O . ASP A 1 1341 ? 14.558 -10.191 -10.284 1.00 85.69 1341 ASP A O 1
ATOM 10121 N N . GLY A 1 1342 ? 13.520 -11.008 -12.090 1.00 86.19 1342 GLY A N 1
ATOM 10122 C CA . GLY A 1 1342 ? 12.972 -12.210 -11.459 1.00 86.19 1342 GLY A CA 1
ATOM 10123 C C . GLY A 1 1342 ? 12.739 -13.360 -12.443 1.00 86.19 1342 GLY A C 1
ATOM 10124 O O . GLY A 1 1342 ? 12.679 -13.168 -13.655 1.00 86.19 1342 GLY A O 1
ATOM 10125 N N . GLY A 1 1343 ? 12.625 -14.580 -11.912 1.00 88.44 1343 GLY A N 1
ATOM 10126 C CA . GLY A 1 1343 ? 12.752 -15.828 -12.671 1.00 88.44 1343 GLY A CA 1
ATOM 10127 C C . GLY A 1 1343 ? 11.888 -15.954 -13.934 1.00 88.44 1343 GLY A C 1
ATOM 10128 O O . GLY A 1 1343 ? 10.691 -15.654 -13.928 1.00 88.44 1343 GLY A O 1
ATOM 10129 N N . ILE A 1 1344 ? 12.493 -16.461 -15.011 1.00 92.25 1344 ILE A N 1
ATOM 10130 C CA . ILE A 1 1344 ? 11.856 -16.641 -16.321 1.00 92.25 1344 ILE A CA 1
ATOM 10131 C C . ILE A 1 1344 ? 11.020 -17.928 -16.315 1.00 92.25 1344 ILE A C 1
ATOM 10133 O O . ILE A 1 1344 ? 11.529 -19.043 -16.488 1.00 92.25 1344 ILE A O 1
ATOM 10137 N N . GLY A 1 1345 ? 9.716 -17.770 -16.086 1.00 88.62 1345 GLY A N 1
ATOM 10138 C CA . GLY A 1 1345 ? 8.748 -18.866 -16.040 1.00 88.62 1345 GLY A CA 1
ATOM 10139 C C . GLY A 1 1345 ? 8.412 -19.444 -17.416 1.00 88.62 1345 GLY A C 1
ATOM 10140 O O . GLY A 1 1345 ? 8.082 -20.625 -17.502 1.00 88.62 1345 GLY A O 1
ATOM 10141 N N . LEU A 1 1346 ? 8.533 -18.639 -18.477 1.00 92.38 1346 LEU A N 1
ATOM 10142 C CA . LEU A 1 1346 ? 8.135 -18.997 -19.837 1.00 92.38 1346 LEU A CA 1
ATOM 10143 C C . LEU A 1 1346 ? 9.102 -18.436 -20.891 1.00 92.38 1346 LEU A C 1
ATOM 10145 O O . LEU A 1 1346 ? 9.491 -17.270 -20.823 1.00 92.38 1346 LEU A O 1
ATOM 10149 N N . LEU A 1 1347 ? 9.411 -19.259 -21.897 1.00 94.69 1347 LEU A N 1
ATOM 10150 C CA . LEU A 1 1347 ? 10.095 -18.883 -23.135 1.00 94.69 1347 LEU A CA 1
ATOM 10151 C C . LEU A 1 1347 ? 9.332 -19.440 -24.343 1.00 94.69 1347 LEU A C 1
ATOM 10153 O O . LEU A 1 1347 ? 8.921 -20.598 -24.322 1.00 94.69 1347 LEU A O 1
ATOM 10157 N N . LEU A 1 1348 ? 9.188 -18.637 -25.398 1.00 93.38 1348 LEU A N 1
ATOM 10158 C CA . LEU A 1 1348 ? 8.660 -19.050 -26.706 1.00 93.38 1348 LEU A CA 1
ATOM 10159 C C . LEU A 1 1348 ? 9.507 -18.440 -27.826 1.00 93.38 1348 LEU A C 1
ATOM 10161 O O . LEU A 1 1348 ? 9.954 -17.303 -27.702 1.00 93.38 1348 LEU A O 1
ATOM 10165 N N . PHE A 1 1349 ? 9.700 -19.163 -28.926 1.00 92.56 1349 PHE A N 1
ATOM 10166 C CA . PHE A 1 1349 ? 10.470 -18.727 -30.093 1.00 92.56 1349 PHE A CA 1
ATOM 10167 C C . PHE A 1 1349 ? 9.668 -18.976 -31.371 1.00 92.56 1349 PHE A C 1
ATOM 10169 O O . PHE A 1 1349 ? 9.097 -20.052 -31.533 1.00 92.56 1349 PHE A O 1
ATOM 10176 N N . SER A 1 1350 ? 9.684 -18.021 -32.303 1.00 88.25 1350 SER A N 1
ATOM 10177 C CA . SER A 1 1350 ? 9.324 -18.273 -33.703 1.00 88.25 1350 SER A CA 1
ATOM 10178 C C . SER A 1 1350 ? 10.085 -17.334 -34.639 1.00 88.25 1350 SER A C 1
ATOM 10180 O O . SER A 1 1350 ? 10.406 -16.194 -34.287 1.00 88.25 1350 SER A O 1
ATOM 10182 N N . GLY A 1 1351 ? 10.400 -17.823 -35.842 1.00 84.62 1351 GLY A N 1
ATOM 10183 C CA . GLY A 1 1351 ? 11.132 -17.099 -36.882 1.00 84.62 1351 GLY A CA 1
ATOM 10184 C C . GLY A 1 1351 ? 12.514 -16.617 -36.426 1.00 84.62 1351 GLY A C 1
ATOM 10185 O O . GLY A 1 1351 ? 13.504 -17.341 -36.519 1.00 84.62 1351 GLY A O 1
ATOM 10186 N N . SER A 1 1352 ? 12.579 -15.371 -35.955 1.00 87.56 1352 SER A N 1
ATOM 10187 C CA . SER A 1 1352 ? 13.781 -14.715 -35.414 1.00 87.56 1352 SER A CA 1
ATOM 10188 C C . SER A 1 1352 ? 13.522 -13.940 -34.110 1.00 87.56 1352 SER A C 1
ATOM 10190 O O . SER A 1 1352 ? 14.353 -13.118 -33.706 1.00 87.56 1352 SER A O 1
ATOM 10192 N N . ARG A 1 1353 ? 12.365 -14.174 -33.478 1.00 92.25 1353 ARG A N 1
ATOM 10193 C CA . ARG A 1 1353 ? 11.876 -13.518 -32.259 1.00 92.25 1353 ARG A CA 1
ATOM 10194 C C . ARG A 1 1353 ? 11.813 -14.507 -31.096 1.00 92.25 1353 ARG A C 1
ATOM 10196 O O . ARG A 1 1353 ? 11.489 -15.677 -31.283 1.00 92.25 1353 ARG A O 1
ATOM 10203 N N . LEU A 1 1354 ? 12.078 -14.009 -29.891 1.00 94.38 1354 LEU A N 1
ATOM 10204 C CA . LEU A 1 1354 ? 11.934 -14.735 -28.628 1.00 94.38 1354 LEU A CA 1
ATOM 10205 C C . LEU A 1 1354 ? 11.008 -13.942 -27.693 1.00 94.38 1354 LEU A C 1
ATOM 10207 O O . LEU A 1 1354 ? 11.180 -12.735 -27.542 1.00 94.38 1354 LEU A O 1
ATOM 10211 N N . VAL A 1 1355 ? 10.056 -14.605 -27.042 1.00 95.19 1355 VAL A N 1
ATOM 10212 C CA . VAL A 1 1355 ? 9.227 -14.050 -25.961 1.00 95.19 1355 VAL A CA 1
ATOM 10213 C C . VAL A 1 1355 ? 9.708 -14.618 -24.633 1.00 95.19 1355 VAL A C 1
ATOM 10215 O O . VAL A 1 1355 ? 9.892 -15.829 -24.517 1.00 95.19 1355 VAL A O 1
ATOM 10218 N N . SER A 1 1356 ? 9.856 -13.767 -23.619 1.00 95.06 1356 SER 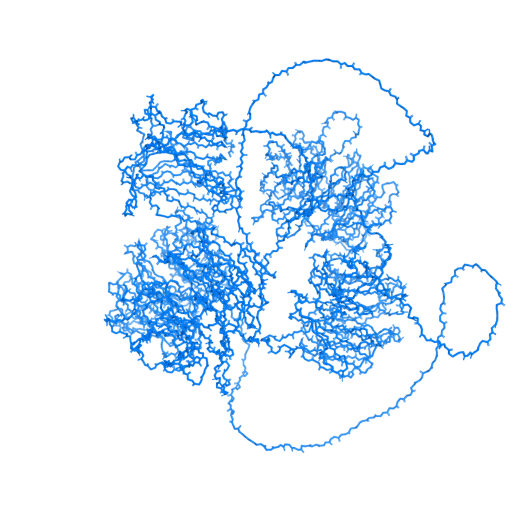A N 1
ATOM 10219 C CA . SER A 1 1356 ? 10.102 -14.178 -22.232 1.00 95.06 1356 SER A CA 1
ATOM 10220 C C . SER A 1 1356 ? 9.001 -13.672 -21.302 1.00 95.06 1356 SER A C 1
ATOM 10222 O O . SER A 1 1356 ? 8.710 -12.473 -21.290 1.00 95.06 1356 SER A O 1
ATOM 10224 N N . GLY A 1 1357 ? 8.427 -14.571 -20.500 1.00 94.25 1357 GLY A N 1
ATOM 10225 C CA . GLY A 1 1357 ? 7.488 -14.255 -19.421 1.00 94.25 1357 GLY A CA 1
ATOM 10226 C C . GLY A 1 1357 ? 8.116 -14.502 -18.049 1.00 94.25 1357 GLY A C 1
ATOM 10227 O O . GLY A 1 1357 ? 8.659 -15.583 -17.800 1.00 94.25 1357 GLY A O 1
ATOM 10228 N N . SER A 1 1358 ? 8.054 -13.509 -17.162 1.00 92.81 1358 SER A N 1
ATOM 10229 C CA . SER A 1 1358 ? 8.765 -13.511 -15.876 1.00 92.81 1358 SER A CA 1
ATOM 10230 C C . SER A 1 1358 ? 7.847 -13.607 -14.654 1.00 92.81 1358 SER A C 1
ATOM 10232 O O . SER A 1 1358 ? 6.633 -13.375 -14.712 1.00 92.81 1358 SER A O 1
ATOM 10234 N N . SER A 1 1359 ? 8.446 -13.911 -13.498 1.00 89.81 1359 SER A N 1
ATOM 10235 C CA . SER A 1 1359 ? 7.762 -13.900 -12.202 1.00 89.81 1359 SER A CA 1
ATOM 10236 C C . SER A 1 1359 ? 7.407 -12.497 -11.695 1.00 89.81 1359 SER A C 1
ATOM 10238 O O . SER A 1 1359 ? 6.630 -12.381 -10.751 1.00 89.81 1359 SER A O 1
ATOM 10240 N N . THR A 1 1360 ? 7.960 -11.436 -12.293 1.00 87.94 1360 THR A N 1
ATOM 10241 C CA . THR A 1 1360 ? 7.615 -10.034 -11.988 1.00 87.94 1360 THR A CA 1
ATOM 10242 C C . THR A 1 1360 ? 6.369 -9.565 -12.752 1.00 87.94 1360 THR A C 1
ATOM 10244 O O . THR A 1 1360 ? 5.861 -8.477 -12.491 1.00 87.94 1360 THR A O 1
ATOM 10247 N N . GLY A 1 1361 ? 5.844 -10.394 -13.666 1.00 89.81 1361 GLY A N 1
ATOM 10248 C CA . GLY A 1 1361 ? 4.662 -10.097 -14.476 1.00 89.81 1361 GLY A CA 1
ATOM 10249 C C . GLY A 1 1361 ? 4.954 -9.299 -15.745 1.00 89.81 1361 GLY A C 1
ATOM 10250 O O . GLY A 1 1361 ? 4.015 -8.839 -16.398 1.00 89.81 1361 GLY A O 1
ATOM 10251 N N . ARG A 1 1362 ? 6.228 -9.138 -16.128 1.00 92.75 1362 ARG A N 1
ATOM 10252 C CA . ARG A 1 1362 ? 6.573 -8.600 -17.447 1.00 92.75 1362 ARG A CA 1
ATOM 10253 C C . ARG A 1 1362 ? 6.495 -9.692 -18.513 1.00 92.75 1362 ARG A C 1
ATOM 10255 O O . ARG A 1 1362 ? 6.770 -10.871 -18.279 1.00 92.75 1362 ARG A O 1
ATOM 10262 N N . LEU A 1 1363 ? 6.175 -9.247 -19.717 1.00 94.62 1363 LEU A N 1
ATOM 10263 C CA . LEU A 1 1363 ? 6.266 -9.995 -20.957 1.00 94.62 1363 LEU A CA 1
ATOM 10264 C C . LEU A 1 1363 ? 7.143 -9.175 -21.909 1.00 94.62 1363 LEU A C 1
ATOM 10266 O O . LEU A 1 1363 ? 6.823 -8.021 -22.197 1.00 94.62 1363 LEU A O 1
ATOM 10270 N N . ARG A 1 1364 ? 8.257 -9.742 -22.375 1.00 94.69 1364 ARG A N 1
ATOM 10271 C CA . ARG A 1 1364 ? 9.228 -9.050 -23.241 1.00 94.69 1364 ARG A CA 1
ATOM 10272 C C . ARG A 1 1364 ? 9.418 -9.800 -24.555 1.00 94.69 1364 ARG A C 1
ATOM 10274 O O . ARG A 1 1364 ? 9.558 -11.022 -24.546 1.00 94.69 1364 ARG A O 1
ATOM 10281 N N . LEU A 1 1365 ? 9.429 -9.057 -25.660 1.00 94.38 1365 LEU A N 1
ATOM 10282 C CA . LEU A 1 1365 ? 9.719 -9.542 -27.010 1.00 94.38 1365 LEU A CA 1
ATOM 10283 C C . LEU A 1 1365 ? 11.143 -9.126 -27.395 1.00 94.38 1365 LEU A C 1
ATOM 10285 O O . LEU A 1 1365 ? 11.499 -7.955 -27.266 1.00 94.38 1365 LEU A O 1
ATOM 10289 N N . TRP A 1 1366 ? 11.943 -10.067 -27.890 1.00 94.06 1366 TRP A N 1
ATOM 10290 C CA . TRP A 1 1366 ? 13.363 -9.890 -28.197 1.00 94.06 1366 TRP A CA 1
ATOM 10291 C C . TRP A 1 1366 ? 13.670 -10.266 -29.645 1.00 94.06 1366 TRP A C 1
ATOM 10293 O O . TRP A 1 1366 ? 13.291 -11.345 -30.108 1.00 94.06 1366 TRP A O 1
ATOM 10303 N N . ALA A 1 1367 ? 14.439 -9.427 -30.332 1.00 91.44 1367 ALA A N 1
ATOM 10304 C CA . ALA A 1 1367 ? 15.063 -9.780 -31.598 1.00 91.44 1367 ALA A CA 1
ATOM 10305 C C . ALA A 1 1367 ? 16.328 -10.607 -31.325 1.00 91.44 1367 ALA A C 1
ATOM 10307 O O . ALA A 1 1367 ? 17.263 -10.139 -30.669 1.00 91.44 1367 ALA A O 1
ATOM 10308 N N . VAL A 1 1368 ? 16.361 -11.844 -31.831 1.00 90.50 1368 VAL A N 1
ATOM 1030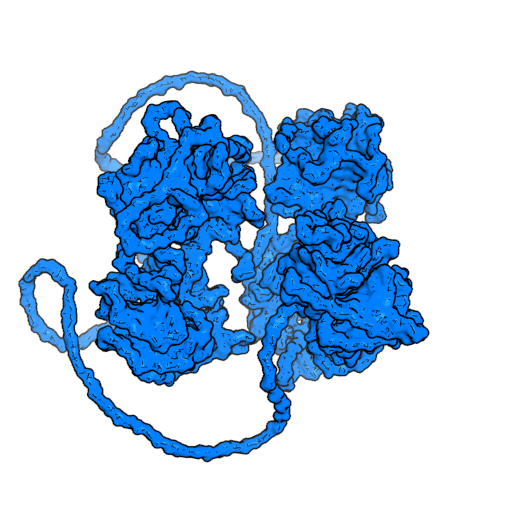9 C CA . VAL A 1 1368 ? 17.454 -12.806 -31.582 1.00 90.50 1368 VAL A CA 1
ATOM 10310 C C . VAL A 1 1368 ? 18.082 -13.376 -32.860 1.00 90.50 1368 VAL A C 1
ATOM 10312 O O . VAL A 1 1368 ? 18.985 -14.204 -32.780 1.00 90.50 1368 VAL A O 1
ATOM 10315 N N . GLY A 1 1369 ? 17.679 -12.910 -34.048 1.00 83.19 1369 GLY A N 1
ATOM 10316 C CA . GLY A 1 1369 ? 18.191 -13.411 -35.336 1.00 83.19 1369 GLY A CA 1
ATOM 10317 C C . GLY A 1 1369 ? 19.723 -13.378 -35.493 1.00 83.19 1369 GLY A C 1
ATOM 10318 O O . GLY A 1 1369 ? 20.291 -14.250 -36.147 1.00 83.19 1369 GLY A O 1
ATOM 10319 N N . ALA A 1 1370 ? 20.412 -12.436 -34.837 1.00 82.75 1370 ALA A N 1
ATOM 10320 C CA . ALA A 1 1370 ? 21.876 -12.331 -34.852 1.00 82.75 1370 ALA A CA 1
ATOM 10321 C C . ALA A 1 1370 ? 22.605 -13.397 -33.999 1.00 82.75 1370 ALA A C 1
ATOM 10323 O O . ALA A 1 1370 ? 23.812 -13.595 -34.157 1.00 82.75 1370 ALA A O 1
ATOM 10324 N N . VAL A 1 1371 ? 21.906 -14.113 -33.108 1.00 85.00 1371 VAL A N 1
ATOM 10325 C CA . VAL A 1 1371 ? 22.516 -15.076 -32.167 1.00 85.00 1371 VAL A CA 1
ATOM 10326 C C . VAL A 1 1371 ? 23.175 -16.257 -32.894 1.00 85.00 1371 VAL A C 1
ATOM 10328 O O . VAL A 1 1371 ? 24.220 -16.747 -32.459 1.00 85.00 1371 VAL A O 1
ATOM 10331 N N . SER A 1 1372 ? 22.642 -16.654 -34.052 1.00 78.38 1372 SER A N 1
ATOM 10332 C CA 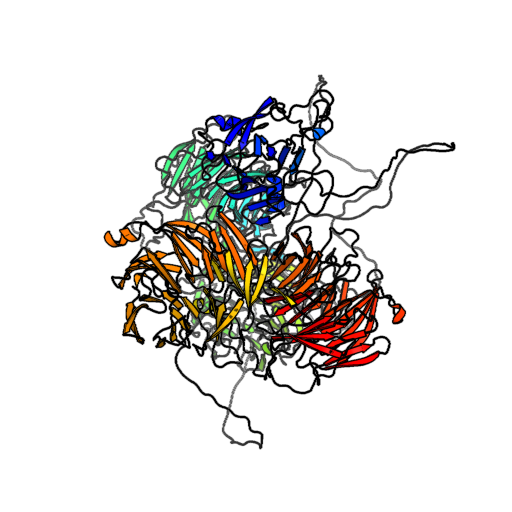. SER A 1 1372 ? 23.244 -17.680 -34.915 1.00 78.38 1372 SER A CA 1
ATOM 10333 C C . SER A 1 1372 ? 24.612 -17.269 -35.480 1.00 78.38 1372 SER A C 1
ATOM 10335 O O . SER A 1 1372 ? 25.471 -18.129 -35.675 1.00 78.38 1372 SER A O 1
ATOM 10337 N N . GLU A 1 1373 ? 24.857 -15.970 -35.699 1.00 76.25 1373 GLU A N 1
ATOM 10338 C CA . GLU A 1 1373 ? 26.167 -15.460 -36.129 1.00 76.25 1373 GLU A CA 1
ATOM 10339 C C . GLU A 1 1373 ? 27.159 -15.307 -34.969 1.00 76.25 1373 GLU A C 1
ATOM 10341 O O . GLU A 1 1373 ? 28.344 -15.607 -35.141 1.00 76.25 1373 GLU A O 1
ATOM 10346 N N . LEU A 1 1374 ? 26.698 -14.876 -33.783 1.00 73.06 1374 LEU A N 1
ATOM 10347 C CA . LEU A 1 1374 ? 27.544 -14.736 -32.582 1.00 73.06 1374 LEU A CA 1
ATOM 10348 C C . LEU A 1 1374 ? 28.323 -16.020 -32.276 1.00 73.06 1374 LEU A C 1
ATOM 10350 O O . LEU A 1 1374 ? 29.517 -15.968 -31.970 1.00 73.06 1374 LEU A O 1
ATOM 10354 N N . ARG A 1 1375 ? 27.660 -17.172 -32.443 1.00 70.56 1375 ARG A N 1
ATOM 10355 C CA . ARG A 1 1375 ? 28.216 -18.525 -32.283 1.00 70.56 1375 ARG A CA 1
ATOM 10356 C C . ARG A 1 1375 ? 29.522 -18.760 -33.061 1.00 70.56 1375 ARG A C 1
ATOM 10358 O O . ARG A 1 1375 ? 30.312 -19.612 -32.660 1.00 70.56 1375 ARG A O 1
ATOM 10365 N N . CYS A 1 1376 ? 29.760 -18.011 -34.142 1.00 65.69 1376 CYS A N 1
ATOM 10366 C CA . CYS A 1 1376 ? 30.960 -18.108 -34.980 1.00 65.69 1376 CYS A CA 1
ATOM 10367 C C . CYS A 1 1376 ? 31.990 -16.982 -34.756 1.00 65.69 1376 CYS A C 1
ATOM 10369 O O . CYS A 1 1376 ? 33.116 -17.110 -35.228 1.00 65.69 1376 CYS A O 1
ATOM 10371 N N . LYS A 1 1377 ? 31.624 -15.876 -34.088 1.00 56.09 1377 LYS A N 1
ATOM 10372 C CA . LYS A 1 1377 ? 32.451 -14.651 -33.992 1.00 56.09 1377 LYS A CA 1
ATOM 10373 C C . LYS A 1 1377 ? 33.048 -14.385 -32.603 1.00 56.09 1377 LYS A C 1
ATOM 10375 O O . LYS A 1 1377 ? 34.019 -13.641 -32.511 1.00 56.09 1377 LYS A O 1
ATOM 10380 N N . GLY A 1 1378 ? 32.523 -15.015 -31.551 1.00 47.22 1378 GLY A N 1
ATOM 10381 C CA . GLY A 1 1378 ? 33.001 -14.830 -30.175 1.00 47.22 1378 GLY A CA 1
ATOM 10382 C C . GLY A 1 1378 ? 32.377 -13.624 -29.461 1.00 47.22 1378 GLY A C 1
ATOM 10383 O O . GLY A 1 1378 ? 31.699 -12.795 -30.068 1.00 47.22 1378 GLY A O 1
ATOM 10384 N N . SER A 1 1379 ? 32.562 -13.559 -28.139 1.00 44.78 1379 SER A N 1
ATOM 10385 C CA . SER A 1 1379 ? 31.914 -12.557 -27.281 1.00 44.78 1379 SER A CA 1
ATOM 10386 C C . SER A 1 1379 ? 32.455 -11.147 -27.539 1.00 44.78 1379 SER A C 1
ATOM 10388 O O . SER A 1 1379 ? 33.644 -10.898 -27.345 1.00 44.78 1379 SER A O 1
ATOM 10390 N N . GLY A 1 1380 ? 31.583 -10.223 -27.962 1.00 37.94 1380 GLY A N 1
ATOM 10391 C CA . GLY A 1 1380 ? 31.979 -8.830 -28.212 1.00 37.94 1380 GLY A CA 1
ATOM 10392 C C . GLY A 1 1380 ? 30.940 -7.882 -28.830 1.00 37.94 1380 GLY A C 1
ATOM 10393 O O . GLY A 1 1380 ? 31.312 -6.760 -29.161 1.00 37.94 1380 GLY A O 1
ATOM 10394 N N . ALA A 1 1381 ? 29.669 -8.275 -29.018 1.00 36.53 1381 ALA A N 1
ATOM 10395 C CA . ALA A 1 1381 ? 28.676 -7.424 -29.694 1.00 36.53 1381 ALA A CA 1
ATOM 10396 C C . ALA A 1 1381 ? 27.265 -7.473 -29.075 1.00 36.53 1381 ALA A C 1
ATOM 10398 O O . ALA A 1 1381 ? 26.632 -8.530 -29.008 1.00 36.53 1381 ALA A O 1
ATOM 10399 N N . SER A 1 1382 ? 26.742 -6.295 -28.715 1.00 49.56 1382 SER A N 1
ATOM 10400 C CA . SER A 1 1382 ? 25.389 -6.045 -28.192 1.00 49.56 1382 SER A CA 1
ATOM 10401 C C . SER A 1 1382 ? 24.310 -6.249 -29.269 1.00 49.56 1382 SER A C 1
ATOM 10403 O O . SER A 1 1382 ? 23.830 -5.292 -29.876 1.00 49.56 1382 SER A O 1
ATOM 10405 N N . SER A 1 1383 ? 23.987 -7.509 -29.560 1.00 65.06 1383 SER A N 1
ATOM 10406 C CA . SER A 1 1383 ? 23.211 -7.914 -30.747 1.00 65.06 1383 SER A CA 1
ATOM 10407 C C . SER A 1 1383 ? 21.880 -8.616 -30.452 1.00 65.06 1383 SER A C 1
ATOM 10409 O O . SER A 1 1383 ? 21.112 -8.860 -31.379 1.00 65.06 1383 SER A O 1
ATOM 10411 N N . VAL A 1 1384 ? 21.573 -8.874 -29.177 1.00 80.06 1384 VAL A N 1
ATOM 10412 C CA . VAL A 1 1384 ? 20.209 -9.155 -28.701 1.00 80.06 1384 VAL A CA 1
ATOM 10413 C C . VAL A 1 1384 ? 19.616 -7.844 -28.195 1.00 80.06 1384 VAL A C 1
ATOM 10415 O O . VAL A 1 1384 ? 20.261 -7.139 -27.420 1.00 80.06 1384 VAL A O 1
ATOM 10418 N N . PHE A 1 1385 ? 18.404 -7.508 -28.632 1.00 85.31 1385 PHE A N 1
ATOM 10419 C CA . PHE A 1 1385 ? 17.704 -6.296 -28.206 1.00 85.31 1385 PHE A CA 1
ATOM 10420 C C . PHE A 1 1385 ? 16.208 -6.554 -28.016 1.00 85.31 1385 PHE A C 1
ATOM 10422 O O . PHE A 1 1385 ? 15.589 -7.319 -28.755 1.00 85.31 1385 PHE A O 1
ATOM 10429 N N . MET A 1 1386 ? 15.634 -5.914 -27.000 1.00 91.06 1386 MET A N 1
ATOM 10430 C CA . MET A 1 1386 ? 14.203 -5.955 -26.711 1.00 91.06 1386 MET A CA 1
ATOM 10431 C C . MET A 1 1386 ? 13.452 -5.080 -27.724 1.00 91.06 1386 MET A C 1
ATOM 10433 O O . MET A 1 1386 ? 13.727 -3.886 -27.825 1.00 91.06 1386 MET A O 1
ATOM 10437 N N . GLU A 1 1387 ? 12.506 -5.662 -28.465 1.00 89.19 1387 GLU A N 1
ATOM 10438 C CA . GLU A 1 1387 ? 11.602 -4.923 -29.356 1.00 89.19 1387 GLU A CA 1
ATOM 10439 C C . GLU A 1 1387 ? 10.500 -4.227 -28.541 1.00 89.19 1387 GLU A C 1
ATOM 10441 O O . GLU A 1 1387 ? 10.232 -3.040 -28.734 1.00 89.19 1387 GLU A O 1
ATOM 10446 N N . HIS A 1 1388 ? 9.882 -4.957 -27.603 1.00 88.94 1388 HIS A N 1
ATOM 10447 C CA . HIS A 1 1388 ? 8.724 -4.501 -26.833 1.00 88.94 1388 HIS A CA 1
ATOM 10448 C C . HIS A 1 1388 ? 8.676 -5.093 -25.412 1.00 88.94 1388 HIS A C 1
ATOM 10450 O O . HIS A 1 1388 ? 9.144 -6.204 -25.170 1.00 88.94 1388 HIS A O 1
ATOM 10456 N N . GLU A 1 1389 ? 8.046 -4.360 -24.489 1.00 91.56 1389 GLU A N 1
ATOM 10457 C CA . GLU A 1 1389 ? 7.707 -4.795 -23.127 1.00 91.56 1389 GLU A CA 1
ATOM 10458 C C . GLU A 1 1389 ? 6.224 -4.512 -22.851 1.00 91.56 1389 GLU A C 1
ATOM 10460 O O . GLU A 1 1389 ? 5.709 -3.447 -23.200 1.00 91.56 1389 GLU A O 1
ATOM 10465 N N . LEU A 1 1390 ? 5.557 -5.454 -22.188 1.00 89.44 1390 LEU A N 1
ATOM 10466 C CA . LEU A 1 1390 ? 4.248 -5.293 -21.562 1.00 89.44 1390 LEU A CA 1
ATOM 10467 C C . LEU A 1 1390 ? 4.341 -5.716 -20.093 1.00 89.44 1390 LEU A C 1
ATOM 10469 O O . LEU A 1 1390 ? 5.087 -6.631 -19.750 1.00 89.44 1390 LEU A O 1
ATOM 10473 N N . VAL A 1 1391 ? 3.557 -5.069 -19.231 1.00 91.12 1391 VAL A N 1
ATOM 10474 C CA . VAL A 1 1391 ? 3.416 -5.434 -17.814 1.00 91.12 1391 VAL A CA 1
ATOM 10475 C C . VAL A 1 1391 ? 1.982 -5.899 -17.589 1.00 91.12 1391 VAL A C 1
ATOM 10477 O O . VAL A 1 1391 ? 1.039 -5.184 -17.935 1.00 91.12 1391 VAL A O 1
ATOM 10480 N N . LEU A 1 1392 ? 1.828 -7.107 -17.054 1.00 90.19 1392 LEU A N 1
ATOM 10481 C CA . LEU A 1 1392 ? 0.548 -7.753 -16.774 1.00 90.19 1392 LEU A CA 1
ATOM 10482 C C . LEU A 1 1392 ? 0.243 -7.725 -15.264 1.00 90.19 1392 LEU A C 1
ATOM 10484 O O . LEU A 1 1392 ? 0.976 -7.144 -14.468 1.00 90.19 1392 LEU A O 1
ATOM 10488 N N . ASP A 1 1393 ? -0.874 -8.327 -14.859 1.00 85.12 1393 ASP A N 1
ATOM 10489 C CA . ASP A 1 1393 ? -1.393 -8.290 -13.482 1.00 85.12 1393 ASP A CA 1
ATOM 10490 C C . ASP A 1 1393 ? -0.832 -9.369 -12.536 1.00 85.12 1393 ASP A C 1
ATOM 10492 O O . ASP A 1 1393 ? -1.145 -9.369 -11.344 1.00 85.12 1393 ASP A O 1
ATOM 10496 N N . GLY A 1 1394 ? 0.008 -10.273 -13.039 1.00 85.94 1394 GLY A N 1
ATOM 10497 C CA . GLY A 1 1394 ? 0.659 -11.325 -12.262 1.00 85.94 1394 GLY A CA 1
ATOM 10498 C C . GLY A 1 1394 ? 1.747 -12.035 -13.064 1.00 85.94 1394 GLY A C 1
ATOM 10499 O O . GLY A 1 1394 ? 1.917 -11.779 -14.255 1.00 85.94 1394 GLY A O 1
ATOM 10500 N N . ALA A 1 1395 ? 2.472 -12.944 -12.411 1.00 89.88 1395 ALA A N 1
ATOM 10501 C CA . ALA A 1 1395 ? 3.524 -13.746 -13.036 1.00 89.88 1395 ALA A CA 1
ATOM 10502 C C . ALA A 1 1395 ? 2.981 -14.563 -14.219 1.00 89.88 1395 ALA A C 1
ATOM 10504 O O . ALA A 1 1395 ? 1.888 -15.125 -14.127 1.00 89.88 1395 ALA A O 1
ATOM 10505 N N . VAL A 1 1396 ? 3.749 -14.654 -15.307 1.00 91.88 1396 VAL A N 1
ATOM 10506 C CA . VAL A 1 1396 ? 3.347 -15.388 -16.518 1.00 91.88 1396 VAL A CA 1
ATOM 10507 C C . VAL A 1 1396 ? 3.491 -16.900 -16.299 1.00 91.88 1396 VAL A C 1
ATOM 10509 O O . VAL A 1 1396 ? 4.568 -17.374 -15.935 1.00 91.88 1396 VAL A O 1
ATOM 10512 N N . VAL A 1 1397 ? 2.413 -17.658 -16.536 1.00 89.69 1397 VAL A N 1
ATOM 10513 C CA . VAL A 1 1397 ? 2.351 -19.130 -16.346 1.00 89.69 1397 VAL A CA 1
ATOM 10514 C C . VAL A 1 1397 ? 2.126 -19.918 -17.637 1.00 89.69 1397 VAL A C 1
ATOM 10516 O O . VAL A 1 1397 ? 2.483 -21.095 -17.729 1.00 89.69 1397 VAL A O 1
ATOM 10519 N N . SER A 1 1398 ? 1.542 -19.273 -18.643 1.00 91.69 1398 SER A N 1
ATOM 10520 C CA . SER A 1 1398 ? 1.235 -19.857 -19.945 1.00 91.69 1398 SER A CA 1
ATOM 10521 C C . SER A 1 1398 ? 1.187 -18.758 -21.003 1.00 91.69 1398 SER A C 1
ATOM 10523 O O . SER A 1 1398 ? 0.865 -17.605 -20.708 1.00 91.69 1398 SER A O 1
ATOM 10525 N N . ALA A 1 1399 ? 1.521 -19.107 -22.240 1.00 93.94 1399 ALA A N 1
ATOM 10526 C CA . ALA A 1 1399 ? 1.351 -18.247 -23.398 1.00 93.94 1399 ALA A CA 1
ATOM 10527 C C . ALA A 1 1399 ? 1.278 -19.100 -24.668 1.00 93.94 1399 ALA A C 1
ATOM 10529 O O . ALA A 1 1399 ? 1.858 -20.183 -24.719 1.00 93.94 1399 ALA A O 1
ATOM 10530 N N . SER A 1 1400 ? 0.609 -18.580 -25.691 1.00 92.75 1400 SER A N 1
ATOM 10531 C CA . SER A 1 1400 ? 0.678 -19.060 -27.070 1.00 92.75 1400 SER A CA 1
ATOM 10532 C C . SER A 1 1400 ? 0.580 -17.856 -28.008 1.00 92.75 1400 SER A C 1
ATOM 10534 O O . SER A 1 1400 ? -0.082 -16.871 -27.678 1.00 92.75 1400 SER A O 1
ATOM 10536 N N . PHE A 1 1401 ? 1.255 -17.917 -29.151 1.00 92.19 1401 PHE A N 1
ATOM 10537 C CA . PHE A 1 1401 ? 1.362 -16.832 -30.128 1.00 92.19 1401 PHE A CA 1
ATOM 10538 C C . PHE A 1 1401 ? 1.097 -17.355 -31.543 1.00 92.19 1401 PHE A C 1
ATOM 10540 O O . PHE A 1 1401 ? 1.179 -18.557 -31.789 1.00 92.19 1401 PHE A O 1
ATOM 10547 N N . ASP A 1 1402 ? 0.782 -16.445 -32.463 1.00 90.00 1402 ASP A N 1
ATOM 10548 C CA . ASP A 1 1402 ? 0.810 -16.719 -33.897 1.00 90.00 1402 ASP A CA 1
ATOM 10549 C C . ASP A 1 1402 ? 2.244 -16.896 -34.430 1.00 90.00 1402 ASP A C 1
ATOM 10551 O O . ASP A 1 1402 ? 3.227 -16.522 -33.785 1.00 90.00 1402 ASP A O 1
ATOM 10555 N N . ASP A 1 1403 ? 2.374 -17.474 -35.630 1.00 84.31 1403 ASP A N 1
ATOM 10556 C CA . ASP A 1 1403 ? 3.675 -17.828 -36.217 1.00 84.31 1403 ASP A CA 1
ATOM 10557 C C . ASP A 1 1403 ? 4.620 -16.623 -36.387 1.00 84.31 1403 ASP A C 1
ATOM 10559 O O . ASP A 1 1403 ? 5.842 -16.792 -36.354 1.00 84.31 1403 ASP A O 1
ATOM 10563 N N . SER A 1 1404 ? 4.089 -15.403 -36.555 1.00 84.31 1404 SER A N 1
ATOM 10564 C CA . SER A 1 1404 ? 4.884 -14.168 -36.651 1.00 84.31 1404 SER A CA 1
ATOM 10565 C C . SER A 1 1404 ? 5.206 -13.522 -35.297 1.00 84.31 1404 SER A C 1
ATOM 10567 O O . SER A 1 1404 ? 6.058 -12.626 -35.230 1.00 84.31 1404 SER A O 1
ATOM 10569 N N . VAL A 1 1405 ? 4.589 -13.997 -34.210 1.00 88.31 1405 VAL A N 1
ATOM 10570 C CA . VAL A 1 1405 ? 4.669 -13.427 -32.858 1.00 88.31 1405 VAL A CA 1
ATOM 10571 C C . VAL A 1 1405 ? 4.235 -11.957 -32.838 1.00 88.31 1405 VAL A C 1
ATOM 10573 O O . VAL A 1 1405 ? 4.874 -11.110 -32.216 1.00 88.31 1405 VAL A O 1
ATOM 10576 N N . ASP A 1 1406 ? 3.148 -11.639 -33.540 1.00 85.00 1406 ASP A N 1
ATOM 10577 C CA . ASP A 1 1406 ? 2.501 -10.325 -33.501 1.00 85.00 1406 ASP A CA 1
ATOM 10578 C C . ASP A 1 1406 ? 1.262 -10.333 -32.587 1.00 85.00 1406 ASP A C 1
ATOM 10580 O O . ASP A 1 1406 ? 0.970 -9.304 -31.965 1.00 85.00 1406 ASP A O 1
ATOM 10584 N N . MET A 1 1407 ? 0.582 -11.482 -32.452 1.00 91.00 1407 MET A N 1
ATOM 10585 C CA . MET A 1 1407 ? -0.644 -11.675 -31.663 1.00 91.00 1407 MET A CA 1
ATOM 10586 C C . MET A 1 1407 ? -0.549 -12.917 -30.759 1.00 91.00 1407 MET A C 1
ATOM 10588 O O . MET A 1 1407 ? -0.046 -13.957 -31.177 1.00 91.00 1407 MET A O 1
ATOM 10592 N N . GLY A 1 1408 ? -1.065 -12.856 -29.527 1.00 92.12 1408 GLY A N 1
ATOM 10593 C CA . GLY A 1 1408 ? -1.001 -13.993 -28.596 1.00 92.12 1408 GLY A CA 1
ATOM 10594 C C . GLY A 1 1408 ? -2.011 -13.975 -27.456 1.00 92.12 1408 GLY A C 1
ATOM 10595 O O . GLY A 1 1408 ? -2.602 -12.941 -27.150 1.00 92.12 1408 GLY A O 1
ATOM 10596 N N . VAL A 1 1409 ? -2.168 -15.122 -26.794 1.00 94.06 1409 VAL A N 1
ATOM 10597 C CA . VAL A 1 1409 ? -2.890 -15.271 -25.521 1.00 94.06 1409 VAL A CA 1
ATOM 10598 C C . VAL A 1 1409 ? -1.882 -15.588 -24.416 1.00 94.06 1409 VAL A C 1
ATOM 10600 O O . VAL A 1 1409 ? -0.982 -16.401 -24.618 1.00 94.06 1409 VAL A O 1
ATOM 10603 N N . VAL A 1 1410 ? -2.010 -14.954 -23.248 1.00 94.44 1410 VAL A N 1
ATOM 10604 C CA . VAL A 1 1410 ? -1.059 -15.055 -22.125 1.00 94.44 1410 VAL A CA 1
ATOM 10605 C C . VAL A 1 1410 ? -1.806 -15.170 -20.797 1.00 94.44 1410 VAL A C 1
ATOM 10607 O O . VAL A 1 1410 ? -2.632 -14.317 -20.477 1.00 94.44 1410 VAL A O 1
ATOM 10610 N N . GLY A 1 1411 ? -1.516 -16.207 -20.009 1.00 92.50 1411 GLY A N 1
ATOM 10611 C CA . GLY A 1 1411 ? -2.126 -16.441 -18.700 1.00 92.50 1411 GLY A CA 1
ATOM 10612 C C . GLY A 1 1411 ? -1.236 -16.028 -17.528 1.00 92.50 1411 GLY A C 1
ATOM 10613 O O . GLY A 1 1411 ? -0.024 -16.268 -17.544 1.00 92.50 1411 GLY A O 1
ATOM 10614 N N . THR A 1 1412 ? -1.841 -15.445 -16.487 1.00 91.56 1412 THR A N 1
ATOM 10615 C CA . THR A 1 1412 ? -1.140 -14.962 -15.281 1.00 91.56 1412 THR A CA 1
ATOM 10616 C C . THR A 1 1412 ? -1.609 -15.628 -13.982 1.00 91.56 1412 THR A C 1
ATOM 10618 O O . THR A 1 1412 ? -2.755 -16.068 -13.857 1.00 91.56 1412 THR A O 1
ATOM 10621 N N . THR A 1 1413 ? -0.752 -15.613 -12.954 1.00 87.00 1413 THR A N 1
ATOM 10622 C CA . THR A 1 1413 ? -1.092 -16.024 -11.571 1.00 87.00 1413 THR A CA 1
ATOM 10623 C C . THR A 1 1413 ? -2.136 -15.132 -10.879 1.00 87.00 1413 THR A C 1
ATOM 10625 O O . THR A 1 1413 ? -2.497 -15.380 -9.729 1.00 87.00 1413 THR A O 1
ATOM 10628 N N . ALA A 1 1414 ? -2.641 -14.089 -11.548 1.00 83.00 1414 ALA A N 1
ATOM 10629 C CA . ALA A 1 1414 ? -3.773 -13.295 -11.073 1.00 83.00 1414 ALA A CA 1
ATOM 10630 C C . ALA A 1 1414 ? -5.140 -13.934 -11.392 1.00 83.00 1414 ALA A C 1
ATOM 10632 O O . ALA A 1 1414 ? -6.160 -13.419 -10.939 1.00 83.00 1414 ALA A O 1
ATOM 10633 N N . GLY A 1 1415 ? -5.161 -15.032 -12.161 1.00 85.00 1415 GLY A N 1
ATOM 10634 C CA . GLY A 1 1415 ? -6.388 -15.644 -12.674 1.00 85.00 1415 GLY A CA 1
ATOM 10635 C C . GLY A 1 1415 ? -6.883 -15.002 -13.974 1.00 85.00 1415 GLY A C 1
ATOM 10636 O O . GLY A 1 1415 ? -8.067 -15.093 -14.281 1.00 85.00 1415 GLY A O 1
ATOM 10637 N N . THR A 1 1416 ? -6.009 -14.337 -14.736 1.00 89.00 1416 THR A N 1
ATOM 10638 C CA . THR A 1 1416 ? -6.378 -13.579 -15.943 1.00 89.00 1416 THR A CA 1
ATOM 10639 C C . THR A 1 1416 ? -5.759 -14.191 -17.202 1.00 89.00 1416 THR A C 1
ATOM 10641 O O . THR A 1 1416 ? -4.578 -14.542 -17.204 1.00 89.00 1416 THR A O 1
ATOM 10644 N N . LEU A 1 1417 ? -6.539 -14.253 -18.286 1.00 91.75 1417 LEU A N 1
ATOM 10645 C CA . LEU A 1 1417 ? -6.067 -14.507 -19.649 1.00 91.75 1417 LEU A CA 1
ATOM 10646 C C . LEU A 1 141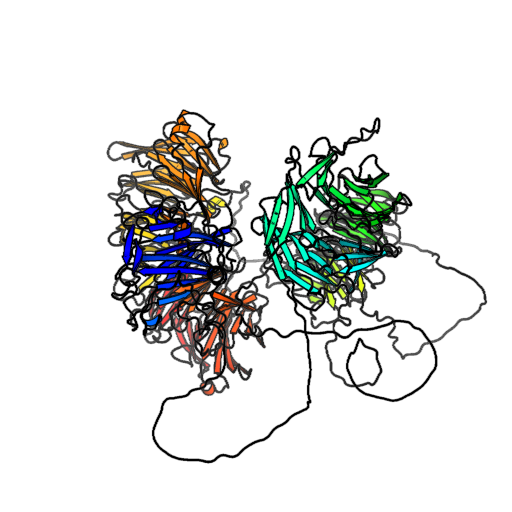7 ? -6.111 -13.206 -20.461 1.00 91.75 1417 LEU A C 1
ATOM 10648 O O . LEU A 1 1417 ? -7.158 -12.567 -20.603 1.00 91.75 1417 LEU A O 1
ATOM 10652 N N . TRP A 1 1418 ? -4.961 -12.821 -21.002 1.00 92.44 1418 TRP A N 1
ATOM 10653 C CA . TRP A 1 1418 ? -4.751 -11.602 -21.774 1.00 92.44 1418 TRP A CA 1
ATOM 10654 C C . TRP A 1 1418 ? -4.559 -11.925 -23.254 1.00 92.44 1418 TRP A C 1
ATOM 10656 O O . TRP A 1 1418 ? -3.650 -12.674 -23.599 1.00 92.44 1418 TRP A O 1
ATOM 10666 N N . PHE A 1 1419 ? -5.343 -11.301 -24.130 1.00 91.69 1419 PHE A N 1
ATOM 10667 C CA . PHE A 1 1419 ? -5.005 -11.171 -25.544 1.00 91.69 1419 PHE A CA 1
ATOM 10668 C C . PHE A 1 1419 ? -4.020 -10.012 -25.725 1.00 91.69 1419 PHE A C 1
ATOM 10670 O O . PHE A 1 1419 ? -4.234 -8.910 -25.210 1.00 91.69 1419 PHE A O 1
ATOM 10677 N N . VAL A 1 1420 ? -2.937 -10.260 -26.450 1.00 91.88 1420 VAL A N 1
ATOM 10678 C CA . VAL A 1 1420 ? -1.811 -9.349 -26.662 1.00 91.88 1420 VAL A CA 1
ATOM 10679 C C . VAL A 1 1420 ? -1.642 -9.100 -28.156 1.00 91.88 1420 VAL A C 1
ATOM 10681 O O . VAL A 1 1420 ? -1.626 -10.043 -28.940 1.00 91.88 1420 VAL A O 1
ATOM 10684 N N . SER A 1 1421 ? -1.463 -7.835 -28.538 1.00 88.94 1421 SER A N 1
ATOM 10685 C CA . SER A 1 1421 ? -0.985 -7.435 -29.863 1.00 88.94 1421 SER A CA 1
ATOM 10686 C C . SER A 1 1421 ? 0.250 -6.557 -29.726 1.00 88.94 1421 SER A C 1
ATOM 10688 O O . SER A 1 1421 ? 0.170 -5.428 -29.230 1.00 88.94 1421 SER A O 1
ATOM 10690 N N . TRP A 1 1422 ? 1.389 -7.046 -30.212 1.00 84.94 1422 TRP A N 1
ATOM 10691 C CA . TRP A 1 1422 ? 2.616 -6.256 -30.299 1.00 84.94 1422 TRP A CA 1
ATOM 10692 C C . TRP A 1 1422 ? 2.504 -5.191 -31.398 1.00 84.94 1422 TRP A C 1
ATOM 10694 O O . TRP A 1 1422 ? 2.890 -4.042 -31.188 1.00 84.94 1422 TRP A O 1
ATOM 10704 N N . ALA A 1 1423 ? 1.889 -5.542 -32.534 1.00 75.44 1423 ALA A N 1
ATOM 10705 C CA . ALA A 1 1423 ? 1.711 -4.649 -33.680 1.00 75.44 1423 ALA A CA 1
ATOM 10706 C C . ALA A 1 1423 ? 0.795 -3.442 -33.386 1.00 75.44 1423 ALA A C 1
ATOM 10708 O O . ALA A 1 1423 ? 1.030 -2.344 -33.902 1.00 75.44 1423 ALA A O 1
ATOM 10709 N N . GLU A 1 1424 ? -0.236 -3.611 -32.548 1.00 72.31 1424 GLU A N 1
ATOM 10710 C CA . GLU A 1 1424 ? -1.057 -2.489 -32.076 1.00 72.31 1424 GLU A CA 1
ATOM 10711 C C . GLU A 1 1424 ? -0.502 -1.826 -30.806 1.00 72.31 1424 GLU A C 1
ATOM 10713 O O . GLU A 1 1424 ? -0.743 -0.631 -30.596 1.00 72.31 1424 GLU A O 1
ATOM 10718 N N . GLY A 1 1425 ? 0.256 -2.560 -29.985 1.00 73.50 1425 GLY A N 1
ATOM 10719 C CA . GLY A 1 1425 ? 0.699 -2.131 -28.656 1.00 73.50 1425 GLY A CA 1
ATOM 10720 C C . GLY A 1 1425 ? -0.408 -2.233 -27.601 1.00 73.50 1425 GLY A C 1
ATOM 10721 O O . GLY A 1 1425 ? -0.497 -1.382 -26.716 1.00 73.50 1425 GLY A O 1
ATOM 10722 N N . THR A 1 1426 ? -1.288 -3.229 -27.723 1.00 73.00 1426 THR A N 1
ATOM 10723 C CA . THR A 1 1426 ? -2.482 -3.393 -26.881 1.00 73.00 1426 THR A CA 1
ATOM 10724 C C . THR A 1 1426 ? -2.459 -4.711 -26.121 1.00 73.00 1426 THR A C 1
ATOM 10726 O O . THR A 1 1426 ? -2.165 -5.760 -26.692 1.00 73.00 1426 THR A O 1
ATOM 10729 N N . SER A 1 1427 ? -2.882 -4.673 -24.860 1.00 83.94 1427 SER A N 1
ATOM 10730 C CA . SER A 1 1427 ? -3.347 -5.845 -24.123 1.00 83.94 1427 SER A CA 1
ATOM 10731 C C . SER A 1 1427 ? -4.829 -5.678 -23.773 1.00 83.94 1427 SER A C 1
ATOM 10733 O O . SER A 1 1427 ? -5.297 -4.572 -23.478 1.00 83.94 1427 SER A O 1
ATOM 10735 N N . THR A 1 1428 ? -5.571 -6.779 -23.851 1.00 85.75 1428 THR A N 1
ATOM 10736 C CA . THR A 1 1428 ? -7.013 -6.864 -23.589 1.00 85.75 1428 THR A CA 1
ATOM 10737 C C . THR A 1 1428 ? -7.260 -8.096 -22.731 1.00 85.75 1428 THR A C 1
ATOM 10739 O O . THR A 1 1428 ? -6.712 -9.154 -23.023 1.00 85.75 1428 THR A O 1
ATOM 10742 N N . ARG A 1 1429 ? -8.064 -7.997 -21.672 1.00 85.19 1429 ARG A N 1
ATOM 10743 C CA . ARG A 1 1429 ? -8.479 -9.192 -20.924 1.00 85.19 1429 ARG A CA 1
ATOM 10744 C C . ARG A 1 1429 ? -9.540 -9.935 -21.732 1.00 85.19 1429 ARG A C 1
ATOM 10746 O O . ARG A 1 1429 ? -10.534 -9.320 -22.102 1.00 85.19 1429 ARG A O 1
ATOM 10753 N N . LEU A 1 1430 ? -9.308 -11.219 -21.991 1.00 85.75 1430 LEU A N 1
ATOM 10754 C CA . LEU A 1 1430 ? -10.329 -12.141 -22.492 1.00 85.75 1430 LEU A CA 1
ATOM 10755 C C . LEU A 1 1430 ? -11.139 -12.647 -21.301 1.00 85.75 1430 LEU A C 1
ATOM 10757 O O . LEU A 1 1430 ? -12.319 -12.355 -21.161 1.00 85.75 1430 LEU A O 1
ATOM 10761 N N . ILE A 1 1431 ? -10.441 -13.313 -20.380 1.00 86.12 1431 ILE A N 1
ATOM 10762 C CA . ILE A 1 1431 ? -11.023 -13.952 -19.203 1.00 86.12 1431 ILE A CA 1
ATOM 10763 C C . ILE A 1 1431 ? -10.339 -13.383 -17.969 1.00 86.12 1431 ILE A C 1
ATOM 10765 O O . ILE A 1 1431 ? -9.130 -13.143 -17.958 1.00 86.12 1431 ILE A O 1
ATOM 10769 N N . SER A 1 1432 ? -11.109 -13.144 -16.917 1.00 83.88 1432 SER A N 1
ATOM 10770 C CA . SER A 1 1432 ? -10.594 -12.639 -15.652 1.00 83.88 1432 SER A CA 1
ATOM 10771 C C . SER A 1 1432 ? -11.307 -13.357 -14.517 1.00 83.88 1432 SER A C 1
ATOM 10773 O O . SER A 1 1432 ? -12.519 -13.272 -14.409 1.00 83.88 1432 SER A O 1
ATOM 10775 N N . GLY A 1 1433 ? -10.561 -14.070 -13.683 1.00 80.81 1433 GLY A N 1
ATOM 10776 C CA . GLY A 1 1433 ? -11.021 -14.698 -12.447 1.00 80.81 1433 GLY A CA 1
ATOM 10777 C C . GLY A 1 1433 ? -10.453 -13.988 -11.223 1.00 80.81 1433 GLY A C 1
ATOM 10778 O O . GLY A 1 1433 ? -9.544 -13.158 -11.331 1.00 80.81 1433 GLY A O 1
ATOM 10779 N N . HIS A 1 1434 ? -10.994 -14.294 -10.047 1.00 86.19 1434 HIS A N 1
ATOM 10780 C CA . HIS A 1 1434 ? -10.432 -13.802 -8.791 1.00 86.19 1434 HIS A CA 1
ATOM 10781 C C . HIS A 1 1434 ? -9.110 -14.497 -8.447 1.00 86.19 1434 HIS A C 1
ATOM 10783 O O . HIS A 1 1434 ? -8.885 -15.655 -8.806 1.00 86.19 1434 HIS A O 1
ATOM 10789 N N . ARG A 1 1435 ? -8.225 -13.779 -7.744 1.00 82.06 1435 ARG A N 1
ATOM 10790 C CA . ARG A 1 1435 ? -6.899 -14.295 -7.360 1.00 82.06 1435 ARG A CA 1
ATOM 10791 C C . ARG A 1 1435 ? -6.926 -15.099 -6.054 1.00 82.06 1435 ARG A C 1
ATOM 10793 O O . ARG A 1 1435 ? -6.054 -15.932 -5.832 1.00 82.06 1435 ARG A O 1
ATOM 10800 N N . SER A 1 1436 ? -7.907 -14.848 -5.190 1.00 86.62 1436 SER A N 1
ATOM 10801 C CA . SER A 1 1436 ? -8.146 -15.604 -3.953 1.00 86.62 1436 SER A CA 1
ATOM 10802 C C . SER A 1 1436 ? -9.636 -15.917 -3.810 1.00 86.62 1436 SER A C 1
ATOM 10804 O O . SER A 1 1436 ? -10.428 -15.597 -4.700 1.00 86.62 1436 SER A O 1
ATOM 10806 N N . LYS A 1 1437 ? -10.032 -16.533 -2.692 1.00 89.69 1437 LYS A N 1
ATOM 10807 C CA . LYS A 1 1437 ? -11.413 -16.931 -2.401 1.00 89.69 1437 LYS A CA 1
ATOM 10808 C C . LYS A 1 1437 ? -12.416 -15.812 -2.712 1.00 89.69 1437 LYS A C 1
ATOM 10810 O O . LYS A 1 1437 ? -12.242 -14.684 -2.252 1.00 89.69 1437 LYS A O 1
ATOM 10815 N N . VAL A 1 1438 ? -13.448 -16.132 -3.487 1.00 93.81 1438 VAL A N 1
ATOM 10816 C CA . VAL A 1 1438 ? -14.628 -15.293 -3.741 1.00 93.81 1438 VAL A CA 1
ATOM 10817 C C . VAL A 1 1438 ? -15.574 -15.472 -2.565 1.00 93.81 1438 VAL A C 1
ATOM 10819 O O . VAL A 1 1438 ? -15.982 -16.597 -2.316 1.00 93.81 1438 VAL A O 1
ATOM 10822 N N . ASN A 1 1439 ? -15.906 -14.426 -1.814 1.00 94.19 1439 ASN A N 1
ATOM 10823 C CA . ASN A 1 1439 ? -16.677 -14.596 -0.578 1.00 94.19 1439 ASN A CA 1
ATOM 10824 C C . ASN A 1 1439 ? -18.194 -14.508 -0.781 1.00 94.19 1439 ASN A C 1
ATOM 10826 O O . ASN A 1 1439 ? -18.903 -15.337 -0.226 1.00 94.19 1439 ASN A O 1
ATOM 10830 N N . GLU A 1 1440 ? -18.680 -13.579 -1.607 1.00 95.44 1440 GLU A N 1
ATOM 10831 C CA . GLU A 1 1440 ? -20.115 -13.366 -1.852 1.00 95.44 1440 GLU A CA 1
ATOM 10832 C C . GLU A 1 1440 ? -20.371 -12.997 -3.326 1.00 95.44 1440 GLU A C 1
ATOM 10834 O O . GLU A 1 1440 ? -19.490 -12.444 -3.999 1.00 95.44 1440 GLU A O 1
ATOM 10839 N N . VAL A 1 1441 ? -21.586 -13.273 -3.818 1.00 95.75 1441 VAL A N 1
ATOM 10840 C CA . VAL A 1 1441 ? -22.081 -12.826 -5.129 1.00 95.75 1441 VAL A CA 1
ATOM 10841 C C . VAL A 1 1441 ? -23.486 -12.237 -4.999 1.00 95.75 1441 VAL A C 1
ATOM 10843 O O . VAL A 1 1441 ? -24.359 -12.816 -4.359 1.00 95.75 1441 VAL A O 1
ATOM 10846 N N . VAL A 1 1442 ? -23.709 -11.079 -5.618 1.00 95.19 1442 VAL A N 1
ATOM 10847 C CA . VAL A 1 1442 ? -24.978 -10.338 -5.567 1.00 95.19 1442 VAL A CA 1
ATOM 10848 C C . VAL A 1 1442 ? -25.401 -9.860 -6.951 1.00 95.19 1442 VAL A C 1
ATOM 10850 O O . VAL A 1 1442 ? -24.568 -9.657 -7.835 1.00 95.19 1442 VAL A O 1
ATOM 10853 N N . PHE A 1 1443 ? -26.701 -9.657 -7.150 1.00 94.38 1443 PHE A N 1
ATOM 10854 C CA . PHE A 1 1443 ? -27.288 -9.352 -8.456 1.00 94.38 1443 PHE A CA 1
ATOM 10855 C C . PHE A 1 1443 ? -27.898 -7.955 -8.492 1.00 94.38 1443 PHE A C 1
ATOM 10857 O O . PHE A 1 1443 ? -28.484 -7.494 -7.516 1.00 94.38 1443 PHE A O 1
ATOM 10864 N N . SER A 1 1444 ? -27.791 -7.298 -9.646 1.00 91.75 1444 SER A N 1
ATOM 10865 C CA . SER A 1 1444 ? -28.569 -6.090 -9.926 1.00 91.75 1444 SER A CA 1
ATOM 10866 C C . SER A 1 1444 ? -30.073 -6.415 -9.967 1.00 91.75 1444 SER A C 1
ATOM 10868 O O . SER A 1 1444 ? -30.440 -7.465 -10.501 1.00 91.75 1444 SER A O 1
ATOM 10870 N N . PRO A 1 1445 ? -30.969 -5.524 -9.493 1.00 84.50 1445 PRO A N 1
ATOM 10871 C CA . PRO A 1 1445 ? -32.414 -5.789 -9.475 1.00 84.50 1445 PRO A CA 1
ATOM 10872 C C . PRO A 1 1445 ? -33.056 -6.077 -10.841 1.00 84.50 1445 PRO A C 1
ATOM 10874 O O . PRO A 1 1445 ? -34.135 -6.653 -10.898 1.00 84.50 1445 PRO A O 1
ATOM 10877 N N . GLY A 1 1446 ? -32.416 -5.657 -11.938 1.00 84.62 1446 GLY A N 1
ATOM 10878 C CA . GLY A 1 1446 ? -32.867 -5.911 -13.312 1.00 84.62 1446 GLY A CA 1
ATOM 10879 C C . GLY A 1 1446 ? -32.121 -7.042 -14.027 1.00 84.62 1446 GLY A C 1
ATOM 10880 O O . GLY A 1 1446 ? -32.205 -7.117 -15.247 1.00 84.62 1446 GLY A O 1
ATOM 10881 N N . GLU A 1 1447 ? -31.329 -7.843 -13.304 1.00 89.00 1447 GLU A N 1
ATOM 10882 C CA . GLU A 1 1447 ? -30.508 -8.954 -13.820 1.00 89.00 1447 GLU A CA 1
ATOM 10883 C C . GLU A 1 1447 ? -29.557 -8.607 -14.987 1.00 89.00 1447 GLU A C 1
ATOM 10885 O O . GLU A 1 1447 ? -29.025 -9.494 -15.646 1.00 89.00 1447 GLU A O 1
ATOM 10890 N N . SER A 1 1448 ? -29.257 -7.329 -15.241 1.00 90.12 1448 SER A N 1
ATOM 10891 C CA . SER A 1 1448 ? -28.292 -6.942 -16.281 1.00 90.12 1448 SER A CA 1
ATOM 10892 C C . SER A 1 1448 ? -26.850 -7.263 -15.879 1.00 90.12 1448 SER A C 1
ATOM 10894 O O . SER A 1 1448 ? -25.997 -7.532 -16.730 1.00 90.12 1448 SER A O 1
ATOM 10896 N N . HIS A 1 1449 ? -26.560 -7.190 -14.579 1.00 92.75 1449 HIS A N 1
ATOM 10897 C CA . HIS A 1 1449 ? -25.234 -7.355 -13.988 1.00 92.75 1449 HIS A CA 1
ATOM 10898 C C . HIS A 1 1449 ? -25.272 -8.201 -12.701 1.00 92.75 1449 HIS A C 1
ATOM 10900 O O . HIS A 1 1449 ? -26.268 -8.181 -11.968 1.00 92.75 1449 HIS A O 1
ATOM 10906 N N . CYS A 1 1450 ? -24.156 -8.857 -12.378 1.00 94.50 1450 CYS A N 1
ATOM 10907 C CA . CYS A 1 1450 ? -23.846 -9.363 -11.034 1.00 94.50 1450 CYS A CA 1
ATOM 10908 C C . CYS A 1 1450 ? -22.535 -8.760 -10.517 1.00 94.50 1450 CYS A C 1
ATOM 10910 O O . CYS A 1 1450 ? -21.769 -8.177 -11.284 1.00 94.50 1450 CYS A O 1
ATOM 10912 N N . ALA A 1 1451 ? -22.277 -8.877 -9.216 1.00 95.81 1451 ALA A N 1
ATOM 10913 C CA . ALA A 1 1451 ? -21.029 -8.456 -8.599 1.00 95.81 1451 ALA A CA 1
ATOM 10914 C C . ALA A 1 1451 ? -20.515 -9.482 -7.588 1.00 95.81 1451 ALA A C 1
ATOM 10916 O O . ALA A 1 1451 ? -21.296 -10.078 -6.852 1.00 95.81 1451 ALA A O 1
ATOM 10917 N N . THR A 1 1452 ? -19.197 -9.652 -7.546 1.00 95.31 1452 THR A N 1
ATOM 10918 C CA . THR A 1 1452 ? -18.475 -10.602 -6.688 1.00 95.31 1452 THR A CA 1
ATOM 10919 C C . THR A 1 1452 ? -17.416 -9.880 -5.865 1.00 95.31 1452 THR A C 1
ATOM 10921 O O . THR A 1 1452 ? -16.813 -8.912 -6.336 1.00 95.31 1452 THR A O 1
ATOM 10924 N N . CYS A 1 1453 ? -17.152 -10.350 -4.646 1.00 95.62 1453 CYS A N 1
ATOM 10925 C CA . CYS A 1 1453 ? -16.033 -9.877 -3.827 1.00 95.62 1453 CYS A CA 1
ATOM 10926 C C . CYS A 1 1453 ? -15.066 -11.004 -3.483 1.00 95.62 1453 CYS A C 1
ATOM 10928 O O . CYS A 1 1453 ? -15.439 -12.175 -3.485 1.00 95.62 1453 CYS A O 1
ATOM 10930 N N . SER A 1 1454 ? -13.820 -10.654 -3.167 1.00 93.94 1454 SER A N 1
ATOM 10931 C CA . SER A 1 1454 ? -12.788 -11.632 -2.829 1.00 93.94 1454 SER A CA 1
ATOM 10932 C C . SER A 1 1454 ? -11.817 -11.137 -1.760 1.00 93.94 1454 SER A C 1
ATOM 10934 O O . SER A 1 1454 ? -11.593 -9.937 -1.569 1.00 93.94 1454 SER A O 1
ATOM 10936 N N . GLU A 1 1455 ? -11.160 -12.095 -1.108 1.00 92.06 1455 GLU A N 1
ATOM 10937 C CA . GLU A 1 1455 ? -9.950 -11.871 -0.313 1.00 92.06 1455 GLU A CA 1
ATOM 10938 C C . GLU A 1 1455 ? -8.816 -11.192 -1.108 1.00 92.06 1455 GLU A C 1
ATOM 10940 O O . GLU A 1 1455 ? -7.929 -10.603 -0.499 1.00 92.06 1455 GLU A O 1
ATOM 10945 N N . ASP A 1 1456 ? -8.852 -11.206 -2.450 1.00 86.50 1456 ASP A N 1
ATOM 10946 C CA . ASP A 1 1456 ? -7.936 -10.420 -3.294 1.00 86.50 1456 ASP A CA 1
ATOM 10947 C C . ASP A 1 1456 ? -8.159 -8.893 -3.212 1.00 86.50 1456 ASP A C 1
ATOM 10949 O O . ASP A 1 1456 ? -7.427 -8.122 -3.837 1.00 86.50 1456 ASP A O 1
ATOM 10953 N N . GLY A 1 1457 ? -9.159 -8.451 -2.442 1.00 88.88 1457 GLY A N 1
ATOM 10954 C CA . GLY A 1 1457 ? -9.488 -7.049 -2.201 1.00 88.88 1457 GLY A CA 1
ATOM 10955 C C . GLY A 1 1457 ? -10.245 -6.375 -3.337 1.00 88.88 1457 GLY A C 1
ATOM 10956 O O . GLY A 1 1457 ? -10.461 -5.161 -3.281 1.00 88.88 1457 GLY A O 1
ATOM 10957 N N . SER A 1 1458 ? -10.653 -7.127 -4.364 1.00 91.56 1458 SER A N 1
ATOM 10958 C CA . SER A 1 1458 ? -11.482 -6.607 -5.445 1.00 91.56 1458 SER A CA 1
ATOM 10959 C C . SER A 1 1458 ? -12.976 -6.846 -5.229 1.00 91.56 1458 SER A C 1
ATOM 10961 O O . SER A 1 1458 ? -13.402 -7.890 -4.732 1.00 91.56 1458 SER A O 1
ATOM 10963 N N . VAL A 1 1459 ? -13.766 -5.864 -5.665 1.00 95.38 1459 VAL A N 1
ATOM 10964 C CA . VAL A 1 1459 ? -15.183 -6.025 -6.005 1.00 95.38 1459 VAL A CA 1
ATOM 10965 C C . VAL A 1 1459 ? -15.281 -5.912 -7.520 1.00 95.38 1459 VAL A C 1
ATOM 10967 O O . VAL A 1 1459 ? -14.881 -4.898 -8.099 1.00 95.38 1459 VAL A O 1
ATOM 10970 N N . ARG A 1 1460 ? -15.778 -6.957 -8.173 1.00 93.19 1460 ARG A N 1
ATOM 10971 C CA . ARG A 1 1460 ? -15.885 -7.051 -9.633 1.00 93.19 1460 ARG A CA 1
ATOM 10972 C C . ARG A 1 1460 ? -17.345 -7.067 -10.044 1.00 93.19 1460 ARG A C 1
ATOM 10974 O O . ARG A 1 1460 ? -18.149 -7.676 -9.353 1.00 93.19 1460 ARG A O 1
ATOM 10981 N N . VAL A 1 1461 ? -17.679 -6.390 -11.139 1.00 94.38 1461 VAL A N 1
ATOM 10982 C CA . VAL A 1 1461 ? -19.034 -6.310 -11.701 1.00 94.38 1461 VAL A CA 1
ATOM 10983 C C . VAL A 1 1461 ? -19.005 -6.867 -13.118 1.00 94.38 1461 VAL A C 1
ATOM 10985 O O . VAL A 1 1461 ? -18.185 -6.434 -13.930 1.00 94.38 1461 VAL A O 1
ATOM 10988 N N . TRP A 1 1462 ? -19.901 -7.803 -13.408 1.00 92.19 1462 TRP A N 1
ATOM 10989 C CA . TRP A 1 1462 ? -19.936 -8.600 -14.634 1.00 92.19 1462 TRP A CA 1
ATOM 10990 C C . TRP A 1 1462 ? -21.260 -8.395 -15.368 1.00 92.19 1462 TRP A C 1
ATOM 10992 O O . TRP A 1 1462 ? -22.294 -8.186 -14.729 1.00 92.19 1462 TRP A O 1
ATOM 11002 N N . ALA A 1 1463 ? -21.258 -8.494 -16.696 1.00 90.94 1463 ALA A N 1
ATOM 11003 C CA . ALA A 1 1463 ? -22.487 -8.517 -17.484 1.00 90.94 1463 ALA A CA 1
ATOM 11004 C C . ALA A 1 1463 ? -23.141 -9.906 -17.391 1.00 90.94 1463 ALA A C 1
ATOM 11006 O O . ALA A 1 1463 ? -22.542 -10.892 -17.805 1.00 90.94 1463 ALA A O 1
ATOM 11007 N N . LEU A 1 1464 ? -24.386 -10.011 -16.909 1.00 90.19 1464 LEU A N 1
ATOM 11008 C CA . LEU A 1 1464 ? -25.041 -11.317 -16.699 1.00 90.19 1464 LEU A CA 1
ATOM 11009 C C . LEU A 1 1464 ? -25.399 -12.046 -18.014 1.00 90.19 1464 LEU A C 1
ATOM 11011 O O . LEU A 1 1464 ? -25.783 -13.212 -17.993 1.00 90.19 1464 LEU A O 1
ATOM 11015 N N . ALA A 1 1465 ? -25.289 -11.363 -19.157 1.00 86.12 1465 ALA A N 1
ATOM 11016 C CA . ALA A 1 1465 ? -25.543 -11.936 -20.477 1.00 86.12 1465 ALA A CA 1
ATOM 11017 C C . ALA A 1 1465 ? -24.321 -12.666 -21.068 1.00 86.12 1465 ALA A C 1
ATOM 11019 O O . ALA A 1 1465 ? -24.492 -13.736 -21.646 1.00 86.12 1465 ALA A O 1
ATOM 11020 N N . SER A 1 1466 ? -23.112 -12.106 -20.924 1.00 84.31 1466 SER A N 1
ATOM 11021 C CA . SER A 1 1466 ? -21.861 -12.641 -21.500 1.00 84.31 1466 SER A CA 1
ATOM 11022 C C . SER A 1 1466 ? -20.836 -13.117 -20.463 1.00 84.31 1466 SER A C 1
ATOM 11024 O O . SER A 1 1466 ? -19.827 -13.701 -20.833 1.00 84.31 1466 SER A O 1
ATOM 11026 N N . MET A 1 1467 ? -21.072 -12.864 -19.171 1.00 86.06 1467 MET A N 1
ATOM 11027 C CA . MET A 1 1467 ? -20.120 -13.043 -18.061 1.00 86.06 1467 MET A CA 1
ATOM 11028 C C . MET A 1 1467 ? -18.814 -12.235 -18.177 1.00 86.06 1467 MET A C 1
ATOM 11030 O O . MET A 1 1467 ? -17.891 -12.430 -17.387 1.00 86.06 1467 MET A O 1
ATOM 11034 N N . GLU A 1 1468 ? -18.737 -11.271 -19.099 1.00 83.81 1468 GLU A N 1
ATOM 11035 C CA . GLU A 1 1468 ? -17.586 -10.375 -19.229 1.00 83.81 1468 GLU A CA 1
ATOM 11036 C C . GLU A 1 1468 ? -17.458 -9.416 -18.032 1.00 83.81 1468 GLU A C 1
ATOM 11038 O O . GLU A 1 1468 ? -18.448 -8.913 -17.490 1.00 83.81 1468 GLU A O 1
ATOM 11043 N N . LEU A 1 1469 ? -16.213 -9.117 -17.645 1.00 88.19 1469 LEU A N 1
ATOM 11044 C CA . LEU A 1 1469 ? -15.878 -8.169 -16.580 1.00 88.19 1469 LEU A CA 1
ATOM 11045 C C . LEU A 1 1469 ? -16.066 -6.717 -17.055 1.00 88.19 1469 LEU A C 1
ATOM 11047 O O . LEU A 1 1469 ? -15.292 -6.225 -17.875 1.00 88.19 1469 LEU A O 1
ATOM 11051 N N . VAL A 1 1470 ? -17.043 -6.011 -16.483 1.00 88.94 1470 VAL A N 1
ATOM 11052 C CA . VAL A 1 1470 ? -17.390 -4.620 -16.831 1.00 88.94 1470 VAL A CA 1
ATOM 11053 C C . VAL A 1 1470 ? -16.663 -3.613 -15.929 1.00 88.94 1470 VAL A C 1
ATOM 11055 O O . VAL A 1 1470 ? -16.197 -2.578 -16.401 1.00 88.94 1470 VAL A O 1
ATOM 11058 N N . ILE A 1 1471 ? -16.554 -3.894 -14.623 1.00 89.38 1471 ILE A N 1
ATOM 11059 C CA . ILE A 1 1471 ? -15.920 -2.998 -13.636 1.00 89.38 1471 ILE A CA 1
ATOM 11060 C C . ILE A 1 1471 ? -15.083 -3.816 -12.646 1.00 89.38 1471 ILE A C 1
ATOM 11062 O O . ILE A 1 1471 ? -15.551 -4.826 -12.131 1.00 89.38 1471 ILE A O 1
ATOM 11066 N N . GLN A 1 1472 ? -13.881 -3.344 -12.305 1.00 90.62 1472 GLN A N 1
ATOM 11067 C CA . GLN A 1 1472 ? -13.110 -3.826 -11.153 1.00 90.62 1472 GLN A CA 1
ATOM 11068 C C . GLN A 1 1472 ? -12.802 -2.655 -10.215 1.00 90.62 1472 GLN A C 1
ATOM 11070 O O . GLN A 1 1472 ? -12.004 -1.777 -10.540 1.00 90.62 1472 GLN A O 1
ATOM 11075 N N . PHE A 1 1473 ? -13.391 -2.671 -9.023 1.00 92.06 1473 PHE A N 1
ATOM 11076 C CA . PHE A 1 1473 ? -12.928 -1.869 -7.897 1.00 92.06 1473 PHE A CA 1
ATOM 11077 C C . PHE A 1 1473 ? -11.833 -2.651 -7.178 1.00 92.06 1473 PHE A C 1
ATOM 11079 O O . PHE A 1 1473 ? -12.069 -3.783 -6.769 1.00 92.06 1473 PHE A O 1
ATOM 11086 N N . GLN A 1 1474 ? -10.646 -2.067 -7.014 1.00 89.44 1474 GLN A N 1
ATOM 11087 C CA . GLN A 1 1474 ? -9.540 -2.700 -6.295 1.00 89.44 1474 GLN A CA 1
ATOM 11088 C C . GLN A 1 1474 ? -9.232 -1.939 -5.008 1.00 89.44 1474 GLN A C 1
ATOM 11090 O O . GLN A 1 1474 ? -8.988 -0.732 -5.026 1.00 89.44 1474 GLN A O 1
ATOM 11095 N N . VAL A 1 1475 ? -9.164 -2.668 -3.899 1.00 85.69 1475 VAL A N 1
ATOM 11096 C CA . VAL A 1 1475 ? -8.554 -2.214 -2.652 1.00 85.69 1475 VAL A CA 1
ATOM 11097 C C . VAL A 1 1475 ? -7.261 -2.995 -2.458 1.00 85.69 1475 VAL A C 1
ATOM 11099 O O . VAL A 1 1475 ? -7.230 -4.211 -2.625 1.00 85.69 1475 VAL A O 1
ATOM 11102 N N . LEU A 1 1476 ? -6.174 -2.296 -2.140 1.00 82.56 1476 LEU A N 1
ATOM 11103 C CA . LEU A 1 1476 ? -4.896 -2.931 -1.828 1.00 82.56 1476 LEU A CA 1
ATOM 11104 C C . LEU A 1 1476 ? -4.840 -3.302 -0.341 1.00 82.56 1476 LEU A C 1
ATOM 11106 O O . LEU A 1 1476 ? -5.364 -2.574 0.505 1.00 82.56 1476 LEU A O 1
ATOM 11110 N N . ASN A 1 1477 ? -4.178 -4.421 -0.043 1.00 83.19 1477 ASN A N 1
ATOM 11111 C CA . ASN A 1 1477 ? -3.859 -4.886 1.311 1.00 83.19 1477 ASN A CA 1
ATOM 11112 C C . ASN A 1 1477 ? -5.073 -5.033 2.254 1.00 83.19 1477 ASN A C 1
ATOM 11114 O O . ASN A 1 1477 ? -4.945 -4.808 3.457 1.00 83.19 1477 ASN A O 1
ATOM 11118 N N . GLN A 1 1478 ? -6.245 -5.397 1.717 1.00 90.12 1478 GLN A N 1
ATOM 11119 C CA . GLN A 1 1478 ? -7.480 -5.662 2.465 1.00 90.12 1478 GLN A CA 1
ATOM 11120 C C . GLN A 1 1478 ? -8.323 -6.736 1.777 1.00 90.12 1478 GLN A C 1
ATOM 11122 O O . GLN A 1 1478 ? -8.604 -6.601 0.591 1.00 90.12 1478 GLN A O 1
ATOM 11127 N N . SER A 1 1479 ? -8.798 -7.731 2.525 1.00 92.56 1479 SER A N 1
ATOM 11128 C CA . SER A 1 1479 ? -9.780 -8.710 2.040 1.00 92.56 1479 SER A CA 1
ATOM 11129 C C . SER A 1 1479 ? -11.180 -8.098 1.995 1.00 92.56 1479 SER A C 1
ATOM 11131 O O . SER A 1 1479 ? -11.581 -7.437 2.956 1.00 92.56 1479 SER A O 1
ATOM 11133 N N . CYS A 1 1480 ? -11.942 -8.346 0.925 1.00 96.31 1480 CYS A N 1
ATOM 11134 C CA . CYS A 1 1480 ? -13.370 -8.031 0.864 1.00 96.31 1480 CYS A CA 1
ATOM 11135 C C . CYS A 1 1480 ? -14.186 -9.300 1.152 1.00 96.31 1480 CYS A C 1
ATOM 11137 O O . CYS A 1 1480 ? -13.953 -10.348 0.544 1.00 96.31 1480 CYS A O 1
ATOM 11139 N N . LEU A 1 1481 ? -15.086 -9.223 2.132 1.00 95.62 1481 LEU A N 1
ATOM 11140 C CA . LEU A 1 1481 ? -15.650 -10.398 2.808 1.00 95.62 1481 LEU A CA 1
ATOM 11141 C C . LEU A 1 1481 ? -17.152 -10.584 2.570 1.00 95.62 1481 LEU A C 1
ATOM 11143 O O . LEU A 1 1481 ? -17.623 -11.712 2.611 1.00 95.62 1481 LEU A O 1
ATOM 11147 N N . CYS A 1 1482 ? -17.891 -9.514 2.275 1.00 95.69 1482 CYS A N 1
ATOM 11148 C CA . CYS A 1 1482 ? -19.333 -9.568 2.030 1.00 95.69 1482 CYS A CA 1
ATOM 11149 C C . CYS A 1 1482 ? -19.786 -8.447 1.078 1.00 95.69 1482 CYS A C 1
ATOM 11151 O O . CYS A 1 1482 ? -19.102 -7.426 0.938 1.00 95.69 1482 CYS A O 1
ATOM 11153 N N . LEU A 1 1483 ? -20.930 -8.643 0.414 1.00 96.62 1483 LEU A N 1
ATOM 11154 C CA . LEU A 1 1483 ? -21.535 -7.704 -0.536 1.00 96.62 1483 LEU A CA 1
ATOM 11155 C C . LEU A 1 1483 ? -23.054 -7.619 -0.364 1.00 96.62 1483 LEU A C 1
ATOM 11157 O O . LEU A 1 1483 ? -23.703 -8.616 -0.074 1.00 96.62 1483 LEU A O 1
ATOM 11161 N N . ALA A 1 1484 ? -23.614 -6.448 -0.669 1.00 95.31 1484 ALA A N 1
ATOM 11162 C CA . ALA A 1 1484 ? -25.038 -6.243 -0.914 1.00 95.31 1484 ALA A CA 1
ATOM 11163 C C . ALA A 1 1484 ? -25.238 -5.291 -2.106 1.00 95.31 1484 ALA A C 1
ATOM 11165 O O . ALA A 1 1484 ? -24.525 -4.293 -2.240 1.00 95.31 1484 ALA A O 1
ATOM 11166 N N . TRP A 1 1485 ? -26.219 -5.574 -2.967 1.00 93.81 1485 TRP A N 1
ATOM 11167 C CA . TRP A 1 1485 ? -26.659 -4.659 -4.028 1.00 93.81 1485 TRP A CA 1
ATOM 11168 C C . TRP A 1 1485 ? -27.887 -3.881 -3.541 1.00 93.81 1485 TRP A C 1
ATOM 11170 O O . TRP A 1 1485 ? -28.757 -4.445 -2.882 1.00 93.81 1485 TRP A O 1
ATOM 11180 N N . SER A 1 1486 ? -27.954 -2.584 -3.840 1.00 90.75 1486 SER A N 1
ATOM 11181 C CA . SER A 1 1486 ? -29.103 -1.740 -3.469 1.00 90.75 1486 SER A CA 1
ATOM 11182 C C . SER A 1 1486 ? -30.408 -2.162 -4.179 1.00 90.75 1486 SER A C 1
ATOM 11184 O O . SER A 1 1486 ? -30.383 -2.437 -5.384 1.00 90.75 1486 SER A O 1
ATOM 11186 N N . PRO A 1 1487 ? -31.554 -2.196 -3.472 1.00 85.62 1487 PRO A N 1
ATOM 11187 C CA . PRO A 1 1487 ? -32.851 -2.555 -4.052 1.00 85.62 1487 PRO A CA 1
ATOM 11188 C C . PRO A 1 1487 ? -33.376 -1.488 -5.036 1.00 85.62 1487 PRO A C 1
ATOM 11190 O O . PRO A 1 1487 ? -32.911 -0.344 -5.033 1.00 85.62 1487 PRO A O 1
ATOM 11193 N N . PRO A 1 1488 ? -34.374 -1.822 -5.881 1.00 71.50 1488 PRO A N 1
ATOM 11194 C CA . PRO A 1 1488 ? -34.873 -0.929 -6.934 1.00 71.50 1488 PRO A CA 1
ATOM 11195 C C . PRO A 1 1488 ? -35.705 0.265 -6.426 1.00 71.50 1488 PRO A C 1
ATOM 11197 O O . PRO A 1 1488 ? -36.103 1.108 -7.227 1.00 71.50 1488 PRO A O 1
ATOM 11200 N N . CYS A 1 1489 ? -35.966 0.358 -5.120 1.00 54.19 1489 CYS A N 1
ATOM 11201 C CA . CYS A 1 1489 ? -36.873 1.331 -4.497 1.00 54.19 1489 CYS A CA 1
ATOM 11202 C C . CYS A 1 1489 ? -36.391 2.795 -4.584 1.00 54.19 1489 CYS A C 1
ATOM 11204 O O . CYS A 1 1489 ? -37.184 3.729 -4.456 1.00 54.19 1489 CYS A O 1
ATOM 11206 N N . CYS A 1 1490 ? -35.111 3.022 -4.891 1.00 48.53 1490 CYS A N 1
ATOM 11207 C CA . CYS A 1 1490 ? -34.620 4.330 -5.316 1.00 48.53 1490 CYS A CA 1
ATOM 11208 C C . CYS A 1 1490 ? -35.233 4.710 -6.678 1.00 48.53 1490 CYS A C 1
ATOM 11210 O O . CYS A 1 1490 ? -34.762 4.252 -7.717 1.00 48.53 1490 CYS A O 1
ATOM 11212 N N . GLY A 1 1491 ? -36.224 5.613 -6.683 1.00 45.81 1491 GLY A N 1
ATOM 11213 C CA . GLY A 1 1491 ? -36.994 6.069 -7.859 1.00 45.81 1491 GLY A CA 1
ATOM 11214 C C . GLY A 1 1491 ? -36.230 6.815 -8.974 1.00 45.81 1491 GLY A C 1
ATOM 11215 O O . GLY A 1 1491 ? -36.802 7.669 -9.651 1.00 45.81 1491 GLY A O 1
ATOM 11216 N N . ARG A 1 1492 ? -34.935 6.534 -9.161 1.00 48.69 1492 ARG A N 1
ATOM 11217 C CA . ARG A 1 1492 ? -34.110 6.894 -10.323 1.00 48.69 1492 ARG A CA 1
ATOM 11218 C C . ARG A 1 1492 ? -33.151 5.729 -10.625 1.00 48.69 1492 ARG A C 1
ATOM 11220 O O . ARG A 1 1492 ? -32.218 5.527 -9.845 1.00 48.69 1492 ARG A O 1
ATOM 11227 N N . PRO A 1 1493 ? -33.294 5.012 -11.758 1.00 49.28 1493 PRO A N 1
ATOM 11228 C CA . PRO A 1 1493 ? -32.492 3.815 -12.053 1.00 49.28 1493 PRO A CA 1
ATOM 11229 C C . PRO A 1 1493 ? -30.982 4.083 -12.209 1.00 49.28 1493 PRO A C 1
ATOM 11231 O O . PRO A 1 1493 ? -30.183 3.152 -12.194 1.00 49.28 1493 PRO A O 1
ATOM 11234 N N . GLU A 1 1494 ? -30.567 5.348 -12.314 1.00 52.81 1494 GLU A N 1
ATOM 11235 C CA . GLU A 1 1494 ? -29.161 5.764 -12.390 1.00 52.81 1494 GLU A CA 1
ATOM 11236 C C . GLU A 1 1494 ? -28.379 5.605 -11.070 1.00 52.81 1494 GLU A C 1
ATOM 11238 O O . GLU A 1 1494 ? -27.149 5.673 -11.091 1.00 52.81 1494 GLU A O 1
ATOM 11243 N N . GLN A 1 1495 ? -29.040 5.402 -9.922 1.00 63.84 1495 GLN A N 1
ATOM 11244 C CA . GLN A 1 1495 ? -28.382 5.284 -8.608 1.00 63.84 1495 GLN A CA 1
ATOM 11245 C C . GLN A 1 1495 ? -28.167 3.836 -8.129 1.00 63.84 1495 GLN A C 1
ATOM 11247 O O . GLN A 1 1495 ? -28.311 3.554 -6.942 1.00 63.84 1495 GLN A O 1
ATOM 11252 N N . GLN A 1 1496 ? -27.779 2.908 -9.009 1.00 79.81 1496 GLN A N 1
ATOM 11253 C CA . GLN A 1 1496 ? -27.376 1.575 -8.544 1.00 79.81 1496 GLN A CA 1
ATOM 11254 C C . GLN A 1 1496 ? -26.051 1.623 -7.767 1.00 79.81 1496 GLN A C 1
ATOM 11256 O O . GLN A 1 1496 ? -24.997 1.987 -8.308 1.00 79.81 1496 GLN A O 1
ATOM 11261 N N . ARG A 1 1497 ? -26.124 1.233 -6.490 1.00 89.69 1497 ARG A N 1
ATOM 11262 C CA . ARG A 1 1497 ? -24.999 1.149 -5.552 1.00 89.69 1497 ARG A CA 1
ATOM 11263 C C . ARG A 1 1497 ? -24.753 -0.279 -5.062 1.00 89.69 1497 ARG A C 1
ATOM 11265 O O . ARG A 1 1497 ? -25.693 -1.058 -4.898 1.00 89.69 1497 ARG A O 1
ATOM 11272 N N . LEU A 1 1498 ? -23.492 -0.569 -4.760 1.00 93.81 1498 LEU A N 1
ATOM 11273 C CA . LEU A 1 1498 ? -23.012 -1.771 -4.078 1.00 93.81 1498 LEU A CA 1
ATOM 11274 C C . LEU A 1 1498 ? -22.438 -1.380 -2.714 1.00 93.81 1498 LEU A C 1
ATOM 11276 O O . LEU A 1 1498 ? -21.600 -0.481 -2.645 1.00 93.81 1498 LEU A O 1
ATOM 11280 N N . ALA A 1 1499 ? -22.855 -2.061 -1.651 1.00 95.38 1499 ALA A N 1
ATOM 11281 C CA . ALA A 1 1499 ? -22.223 -2.000 -0.337 1.00 95.38 1499 ALA A CA 1
ATOM 11282 C C . ALA A 1 1499 ? -21.299 -3.212 -0.165 1.00 95.38 1499 ALA A C 1
ATOM 11284 O O . ALA A 1 1499 ? -21.687 -4.328 -0.499 1.00 95.38 1499 ALA A O 1
ATOM 11285 N N . ALA A 1 1500 ? -20.085 -3.002 0.344 1.00 97.00 1500 ALA A N 1
ATOM 11286 C CA . ALA A 1 1500 ? -19.081 -4.053 0.502 1.00 97.00 1500 ALA A CA 1
ATOM 11287 C C . ALA A 1 1500 ? -18.352 -3.941 1.848 1.00 97.00 1500 ALA A C 1
ATOM 11289 O O . ALA A 1 1500 ? -17.874 -2.856 2.203 1.00 97.00 1500 ALA A O 1
ATOM 11290 N N . GLY A 1 1501 ? -18.247 -5.056 2.574 1.00 96.44 1501 GLY A N 1
ATOM 11291 C CA . GLY A 1 1501 ? -17.526 -5.150 3.845 1.00 96.44 1501 GLY A CA 1
ATOM 11292 C C . GLY A 1 1501 ? -16.096 -5.667 3.684 1.00 96.44 1501 GLY A C 1
ATOM 11293 O O . GLY A 1 1501 ? -15.802 -6.470 2.794 1.00 96.44 1501 GLY A O 1
ATOM 11294 N N . TYR A 1 1502 ? -15.192 -5.185 4.538 1.00 97.31 1502 TYR A N 1
ATOM 11295 C CA . TYR A 1 1502 ? -13.755 -5.464 4.474 1.00 97.31 1502 TYR A CA 1
ATOM 11296 C C . TYR A 1 1502 ? -13.168 -5.886 5.827 1.00 97.31 1502 TYR A C 1
ATOM 11298 O O . TYR A 1 1502 ? -13.716 -5.594 6.891 1.00 97.31 1502 TYR A O 1
ATOM 11306 N N . GLY A 1 1503 ? -11.993 -6.520 5.764 1.00 93.50 1503 GLY A N 1
ATOM 11307 C CA . GLY A 1 1503 ? -11.218 -6.954 6.930 1.00 93.50 1503 GLY A CA 1
ATOM 11308 C C . GLY A 1 1503 ? -10.740 -5.837 7.875 1.00 93.50 1503 GLY A C 1
ATOM 11309 O O . GLY A 1 1503 ? -10.442 -6.134 9.025 1.00 93.50 1503 GLY A O 1
ATOM 11310 N N . ASP A 1 1504 ? -10.707 -4.569 7.441 1.00 90.56 1504 ASP A N 1
ATOM 11311 C CA . ASP A 1 1504 ? -10.366 -3.390 8.266 1.00 90.56 1504 ASP A CA 1
ATOM 11312 C C . ASP A 1 1504 ? -11.567 -2.763 8.998 1.00 90.56 1504 ASP A C 1
ATOM 11314 O O . ASP A 1 1504 ? -11.571 -1.554 9.242 1.00 90.56 1504 ASP A O 1
ATOM 11318 N N . GLY A 1 1505 ? -12.624 -3.541 9.255 1.00 92.19 1505 GLY A N 1
ATOM 11319 C CA . GLY A 1 1505 ? -13.865 -3.051 9.870 1.00 92.19 1505 GLY A CA 1
ATOM 11320 C C . GLY A 1 1505 ? -14.598 -1.989 9.053 1.00 92.19 1505 GLY A C 1
ATOM 11321 O O . GLY A 1 1505 ? -15.463 -1.272 9.559 1.00 92.19 1505 GLY A O 1
ATOM 11322 N N . SER A 1 1506 ? -14.255 -1.858 7.766 1.00 94.62 1506 SER A N 1
ATOM 11323 C CA . SER A 1 1506 ? -14.837 -0.835 6.910 1.00 94.62 1506 SER A CA 1
ATOM 11324 C C . SER A 1 1506 ? -15.937 -1.346 5.996 1.00 94.62 1506 SER A C 1
ATOM 11326 O O . SER A 1 1506 ? -15.831 -2.390 5.352 1.00 94.62 1506 SER A O 1
ATOM 11328 N N . LEU A 1 1507 ? -16.972 -0.519 5.898 1.00 96.06 1507 LEU A N 1
ATOM 11329 C CA . LEU A 1 1507 ? -18.109 -0.674 5.009 1.00 96.06 1507 LEU A CA 1
ATOM 11330 C C . LEU A 1 1507 ? -18.003 0.392 3.917 1.00 96.06 1507 LEU A C 1
ATOM 11332 O O . LEU A 1 1507 ? -17.809 1.574 4.211 1.00 96.06 1507 LEU A O 1
ATOM 11336 N N . ARG A 1 1508 ? -18.076 -0.009 2.647 1.00 95.94 1508 ARG A N 1
ATOM 11337 C CA . ARG A 1 1508 ? -17.786 0.877 1.508 1.00 95.94 1508 ARG A CA 1
ATOM 11338 C C . ARG A 1 1508 ? -18.908 0.837 0.490 1.00 95.94 1508 ARG A C 1
ATOM 11340 O O . ARG A 1 1508 ? -19.353 -0.245 0.124 1.00 95.94 1508 ARG A O 1
ATOM 11347 N N . ILE A 1 1509 ? -19.336 2.010 0.033 1.00 94.69 1509 ILE A N 1
ATOM 11348 C CA . ILE A 1 1509 ? -20.396 2.154 -0.969 1.00 94.69 1509 ILE A CA 1
ATOM 11349 C C . ILE A 1 1509 ? -19.760 2.533 -2.304 1.00 94.69 1509 ILE A C 1
ATOM 11351 O O . ILE A 1 1509 ? -18.972 3.478 -2.370 1.00 94.69 1509 ILE A O 1
ATOM 11355 N N . PHE A 1 1510 ? -20.118 1.817 -3.365 1.00 93.12 1510 PHE A N 1
ATOM 11356 C CA . PHE A 1 1510 ? -19.670 2.044 -4.736 1.00 93.12 1510 PHE A CA 1
ATOM 11357 C C . PHE A 1 1510 ? -20.861 2.334 -5.643 1.00 93.12 1510 PHE A C 1
ATOM 11359 O O . PHE A 1 1510 ? -21.866 1.634 -5.571 1.00 93.12 1510 PHE A O 1
ATOM 11366 N N . SER A 1 1511 ? -20.736 3.315 -6.534 1.00 88.88 1511 SER A N 1
ATOM 11367 C CA . SER A 1 1511 ? -21.688 3.545 -7.619 1.00 88.88 1511 SER A CA 1
ATOM 11368 C C . SER A 1 1511 ? -21.218 2.828 -8.881 1.00 88.88 1511 SER A C 1
ATOM 11370 O O . SER A 1 1511 ? -20.124 3.081 -9.398 1.00 88.88 1511 SER A O 1
ATOM 11372 N N . VAL A 1 1512 ? -22.087 1.959 -9.397 1.00 86.12 1512 VAL A N 1
ATOM 11373 C CA . VAL A 1 1512 ? -21.874 1.216 -10.646 1.00 86.12 1512 VAL A CA 1
ATOM 11374 C C . VAL A 1 1512 ? -21.883 2.185 -11.834 1.00 86.12 1512 VAL A C 1
ATOM 11376 O O . VAL A 1 1512 ? -20.948 2.203 -12.630 1.00 86.12 1512 VAL A O 1
ATOM 11379 N N . SER A 1 1513 ? -22.877 3.078 -11.893 1.00 82.56 1513 SER A N 1
ATOM 11380 C CA . SER A 1 1513 ? -23.060 4.073 -12.964 1.00 82.56 1513 SER A CA 1
ATOM 11381 C C . SER A 1 1513 ? -21.974 5.156 -13.021 1.00 82.56 1513 SER A C 1
ATOM 11383 O O . SER A 1 1513 ? -21.703 5.710 -14.087 1.00 82.56 1513 SER A O 1
ATOM 11385 N N . ARG A 1 1514 ? -21.321 5.468 -11.894 1.00 80.12 1514 ARG A N 1
ATOM 11386 C CA . ARG A 1 1514 ? -20.181 6.405 -11.838 1.00 80.12 1514 ARG A CA 1
ATOM 11387 C C . ARG A 1 1514 ? -18.819 5.719 -11.949 1.00 80.12 1514 ARG A C 1
ATOM 11389 O O . ARG A 1 1514 ? -17.819 6.437 -11.966 1.00 80.12 1514 ARG A O 1
ATOM 11396 N N . THR A 1 1515 ? -18.784 4.381 -11.974 1.00 87.56 1515 THR A N 1
ATOM 11397 C CA . THR A 1 1515 ? -17.571 3.548 -11.873 1.00 87.56 1515 THR A CA 1
ATOM 11398 C C . THR A 1 1515 ? -16.624 4.029 -10.764 1.00 87.56 1515 THR A C 1
ATOM 11400 O O . THR A 1 1515 ? -15.419 4.163 -10.977 1.00 87.56 1515 THR A O 1
ATOM 11403 N N . ALA A 1 1516 ? -17.166 4.349 -9.582 1.00 85.38 1516 ALA A N 1
ATOM 11404 C CA . ALA A 1 1516 ? -16.409 4.949 -8.481 1.00 85.38 1516 ALA A CA 1
ATOM 11405 C C . ALA A 1 1516 ? -16.899 4.487 -7.102 1.00 85.38 1516 ALA A C 1
ATOM 11407 O O . ALA A 1 1516 ? -18.067 4.145 -6.927 1.00 85.38 1516 ALA A O 1
ATOM 11408 N N . MET A 1 1517 ? -16.018 4.540 -6.099 1.00 90.50 1517 MET A N 1
ATOM 11409 C CA . MET A 1 1517 ? -16.453 4.516 -4.700 1.00 90.50 1517 MET A CA 1
ATOM 11410 C C . MET A 1 1517 ? -17.122 5.859 -4.372 1.00 90.50 1517 MET A C 1
ATOM 11412 O O . MET A 1 1517 ? -16.625 6.898 -4.795 1.00 90.50 1517 MET A O 1
ATOM 11416 N N . GLU A 1 1518 ? -18.227 5.849 -3.632 1.00 88.00 1518 GLU A N 1
ATOM 11417 C CA . GLU A 1 1518 ? -18.902 7.064 -3.154 1.00 88.00 1518 GLU A CA 1
ATOM 11418 C C . GLU A 1 1518 ? -18.591 7.342 -1.678 1.00 88.00 1518 GLU A C 1
ATOM 11420 O O . GLU A 1 1518 ? -18.481 8.500 -1.287 1.00 88.00 1518 GLU A O 1
ATOM 11425 N N . LEU A 1 1519 ? -18.416 6.298 -0.857 1.00 89.25 1519 LEU A N 1
ATOM 11426 C CA . LEU A 1 1519 ? -18.336 6.438 0.600 1.00 89.25 1519 LEU A CA 1
ATOM 11427 C C . LEU A 1 1519 ? -17.468 5.345 1.247 1.00 89.25 1519 LEU A C 1
ATOM 11429 O O . LEU A 1 1519 ? -17.497 4.189 0.820 1.00 89.25 1519 LEU A O 1
ATOM 11433 N N . LYS A 1 1520 ? -16.746 5.693 2.323 1.00 93.12 1520 LYS A N 1
ATOM 11434 C CA . LYS A 1 1520 ? -16.131 4.739 3.262 1.00 93.12 1520 LYS A CA 1
ATOM 11435 C C . LYS A 1 1520 ? -16.573 5.058 4.692 1.00 93.12 1520 LYS A C 1
ATOM 11437 O O . LYS A 1 1520 ? -16.290 6.139 5.194 1.00 93.12 1520 LYS A O 1
ATOM 11442 N N . MET A 1 1521 ? -17.184 4.081 5.349 1.00 92.75 1521 MET A N 1
ATOM 11443 C CA . MET A 1 1521 ? -17.519 4.070 6.774 1.00 92.75 1521 MET A CA 1
ATOM 11444 C C . MET A 1 1521 ? -16.583 3.105 7.520 1.00 92.75 1521 MET A C 1
ATOM 11446 O O . MET A 1 1521 ? -15.980 2.224 6.904 1.00 92.75 1521 MET A O 1
ATOM 11450 N N . HIS A 1 1522 ? -16.485 3.240 8.842 1.00 92.94 1522 HIS A N 1
ATOM 11451 C CA . HIS A 1 1522 ? -15.880 2.235 9.729 1.00 92.94 1522 HIS A CA 1
ATOM 11452 C C . HIS A 1 1522 ? -16.861 1.963 10.886 1.00 92.94 1522 HIS A C 1
ATOM 11454 O O . HIS A 1 1522 ? -16.672 2.512 11.969 1.00 92.94 1522 HIS A O 1
ATOM 11460 N N . PRO A 1 1523 ? -17.971 1.238 10.639 1.00 90.38 1523 PRO A N 1
ATOM 11461 C CA . PRO A 1 1523 ? -18.987 0.991 11.662 1.00 90.38 1523 PRO A CA 1
ATOM 11462 C C . PRO A 1 1523 ? -18.557 -0.045 12.712 1.00 90.38 1523 PRO A C 1
ATOM 11464 O O . PRO A 1 1523 ? -19.159 -0.079 13.779 1.00 90.38 1523 PRO A O 1
ATOM 11467 N N . HIS A 1 1524 ? -17.529 -0.850 12.420 1.00 93.19 1524 HIS A N 1
ATOM 11468 C CA . HIS A 1 1524 ? -17.069 -1.969 13.247 1.00 93.19 1524 HIS A CA 1
ATOM 11469 C C . HIS A 1 1524 ? -15.565 -1.866 13.553 1.00 93.19 1524 HIS A C 1
ATOM 11471 O O . HIS A 1 1524 ? -14.815 -1.335 12.725 1.00 93.19 1524 HIS A O 1
ATOM 11477 N N . PRO A 1 1525 ? -15.094 -2.365 14.714 1.00 89.12 1525 PRO A N 1
ATOM 11478 C CA . PRO A 1 1525 ? -13.672 -2.393 15.061 1.00 89.12 1525 PRO A CA 1
ATOM 11479 C C . PRO A 1 1525 ? -12.914 -3.540 14.372 1.00 89.12 1525 PRO A C 1
ATOM 11481 O O . PRO A 1 1525 ? -11.711 -3.420 14.131 1.00 89.12 1525 PRO A O 1
ATOM 11484 N N . VAL A 1 1526 ? -13.608 -4.634 14.041 1.00 93.12 1526 VAL A N 1
ATOM 11485 C CA . VAL A 1 1526 ? -13.052 -5.848 13.428 1.00 93.12 1526 VAL A CA 1
ATOM 11486 C C . VAL A 1 1526 ? -13.698 -6.148 12.074 1.00 93.12 1526 VAL A C 1
ATOM 11488 O O . VAL A 1 1526 ? -14.608 -5.457 11.627 1.00 93.12 1526 VAL A O 1
ATOM 11491 N N . ALA A 1 1527 ? -13.190 -7.170 11.385 1.00 93.75 1527 ALA A N 1
ATOM 11492 C CA . ALA A 1 1527 ? -13.621 -7.568 10.048 1.00 93.75 1527 ALA A CA 1
ATOM 11493 C C . ALA A 1 1527 ? -15.147 -7.753 9.923 1.00 93.75 1527 ALA A C 1
ATOM 11495 O O . ALA A 1 1527 ? -15.736 -8.557 10.647 1.00 93.75 1527 ALA A O 1
ATOM 11496 N N . LEU A 1 1528 ? -15.758 -7.076 8.940 1.00 96.56 1528 LEU A N 1
ATOM 11497 C CA . LEU A 1 1528 ? -17.155 -7.323 8.568 1.00 96.56 1528 LEU A CA 1
ATOM 11498 C C . LEU A 1 1528 ? -17.292 -8.729 7.988 1.00 96.56 1528 LEU A C 1
ATOM 11500 O O . LEU A 1 1528 ? -16.533 -9.117 7.100 1.00 96.56 1528 LEU A O 1
ATOM 11504 N N . THR A 1 1529 ? -18.302 -9.455 8.442 1.00 94.50 1529 THR A N 1
ATOM 11505 C CA . THR A 1 1529 ? -18.624 -10.818 8.006 1.00 94.50 1529 THR A CA 1
ATOM 11506 C C . THR A 1 1529 ? -19.843 -10.852 7.088 1.00 94.50 1529 THR A C 1
ATOM 11508 O O . THR A 1 1529 ? -19.915 -11.701 6.207 1.00 94.50 1529 THR A O 1
ATOM 11511 N N . THR A 1 1530 ? -20.782 -9.912 7.241 1.00 96.06 1530 THR A N 1
ATOM 11512 C CA . THR A 1 1530 ? -22.039 -9.868 6.473 1.00 96.06 1530 THR A CA 1
ATOM 11513 C C . THR A 1 1530 ? -22.569 -8.437 6.314 1.00 96.06 1530 THR A C 1
ATOM 11515 O O . THR A 1 1530 ? -22.236 -7.547 7.101 1.00 96.06 1530 THR A O 1
ATOM 11518 N N . VAL A 1 1531 ? -23.367 -8.190 5.272 1.00 96.75 1531 VAL A N 1
ATOM 11519 C CA . VAL A 1 1531 ? -23.974 -6.885 4.967 1.00 96.75 1531 VAL A CA 1
ATOM 11520 C C . VAL A 1 1531 ? -25.282 -7.064 4.190 1.00 96.75 1531 VAL A C 1
ATOM 11522 O O . VAL A 1 1531 ? -25.367 -7.922 3.317 1.00 96.75 1531 VAL A O 1
ATOM 11525 N N . ALA A 1 1532 ? -26.287 -6.235 4.477 1.00 95.44 1532 ALA A N 1
ATOM 11526 C CA . ALA A 1 1532 ? -27.563 -6.185 3.762 1.00 95.44 1532 ALA A CA 1
ATOM 11527 C C . ALA A 1 1532 ? -28.096 -4.742 3.684 1.00 95.44 1532 ALA A C 1
ATOM 11529 O O . ALA A 1 1532 ? -27.799 -3.923 4.550 1.00 95.44 1532 ALA A O 1
ATOM 11530 N N . PHE A 1 1533 ? -28.898 -4.425 2.666 1.00 93.00 1533 PHE A N 1
ATOM 11531 C CA . PHE A 1 1533 ? -29.688 -3.186 2.631 1.00 93.00 1533 PHE A CA 1
ATOM 11532 C C . PHE A 1 1533 ? -31.065 -3.409 3.279 1.00 93.00 1533 PHE A C 1
ATOM 11534 O O . PHE A 1 1533 ? -31.594 -4.519 3.224 1.00 93.00 1533 PHE A O 1
ATOM 11541 N N . SER A 1 1534 ? -31.660 -2.344 3.823 1.00 90.94 1534 SER A N 1
ATOM 11542 C CA . SER A 1 1534 ? -33.112 -2.253 4.037 1.00 90.94 1534 SER A CA 1
ATOM 11543 C C . SER A 1 1534 ? -33.871 -2.344 2.713 1.00 90.94 1534 SER A C 1
ATOM 11545 O O . SER A 1 1534 ? -33.295 -2.098 1.649 1.00 90.94 1534 SER A O 1
ATOM 11547 N N . THR A 1 1535 ? -35.168 -2.654 2.743 1.00 85.12 1535 THR A N 1
ATOM 11548 C CA . THR A 1 1535 ? -35.935 -2.875 1.498 1.00 85.12 1535 THR A CA 1
ATOM 11549 C C . THR A 1 1535 ? -36.115 -1.598 0.669 1.00 85.12 1535 THR A C 1
ATOM 11551 O O . THR A 1 1535 ? -36.183 -1.658 -0.560 1.00 85.12 1535 THR A O 1
ATOM 11554 N N . ASP A 1 1536 ? -36.085 -0.429 1.314 1.00 81.62 1536 ASP A N 1
ATOM 11555 C CA . ASP A 1 1536 ? -36.097 0.901 0.691 1.00 81.62 1536 ASP A CA 1
ATOM 11556 C C . ASP A 1 1536 ? -34.713 1.378 0.186 1.00 81.62 1536 ASP A C 1
ATOM 11558 O O . ASP A 1 1536 ? -34.606 2.399 -0.504 1.00 81.62 1536 ASP A O 1
ATOM 11562 N N . GLY A 1 1537 ? -33.641 0.656 0.531 1.00 85.81 1537 GLY A N 1
ATOM 11563 C CA . GLY A 1 1537 ? -32.252 0.998 0.224 1.00 85.81 1537 GLY A CA 1
ATOM 11564 C C . GLY A 1 1537 ? -31.681 2.210 0.976 1.00 85.81 1537 GLY A C 1
ATOM 11565 O O . GLY A 1 1537 ? -30.548 2.604 0.683 1.00 85.81 1537 GLY A O 1
ATOM 11566 N N . GLN A 1 1538 ? -32.417 2.810 1.921 1.00 85.75 1538 GLN A N 1
ATOM 11567 C CA . GLN A 1 1538 ? -31.964 3.978 2.693 1.00 85.75 1538 GLN A CA 1
ATOM 11568 C C . GLN A 1 1538 ? -31.136 3.603 3.929 1.00 85.75 1538 GLN A C 1
ATOM 11570 O O . GLN A 1 1538 ? -30.511 4.470 4.530 1.00 85.75 1538 GLN A O 1
ATOM 11575 N N . THR A 1 1539 ? -31.067 2.326 4.298 1.00 90.31 1539 THR A N 1
ATOM 11576 C CA . THR A 1 1539 ? -30.296 1.819 5.439 1.00 90.31 1539 THR A CA 1
ATOM 11577 C C . THR A 1 1539 ? -29.446 0.622 5.012 1.00 90.31 1539 THR A C 1
ATOM 11579 O O . THR A 1 1539 ? -29.797 -0.130 4.104 1.00 90.31 1539 THR A O 1
ATOM 11582 N N . VAL A 1 1540 ? -28.295 0.445 5.660 1.00 94.19 1540 VAL A N 1
ATOM 11583 C CA . VAL A 1 1540 ? -27.447 -0.744 5.552 1.00 94.19 1540 VAL A CA 1
ATOM 11584 C C . VAL A 1 1540 ? -27.256 -1.344 6.939 1.00 94.19 1540 VAL A C 1
ATOM 11586 O O . VAL A 1 1540 ? -26.804 -0.666 7.862 1.00 94.19 1540 VAL A O 1
ATOM 11589 N N . LEU A 1 1541 ? -27.570 -2.630 7.057 1.00 95.38 1541 LEU A N 1
ATOM 11590 C CA . LEU A 1 1541 ? -27.208 -3.481 8.181 1.00 95.38 1541 LEU A CA 1
ATOM 11591 C C . LEU A 1 1541 ? -25.856 -4.130 7.877 1.00 95.38 1541 LEU A C 1
ATOM 11593 O O . LEU A 1 1541 ? -25.618 -4.594 6.761 1.00 95.38 1541 LEU A O 1
ATOM 11597 N N . SER A 1 1542 ? -24.963 -4.184 8.858 1.00 96.88 1542 SER A N 1
ATOM 11598 C CA . SER A 1 1542 ? -23.673 -4.869 8.729 1.00 96.88 1542 SER A CA 1
ATOM 11599 C C . SER A 1 1542 ? -23.344 -5.620 10.007 1.00 96.88 1542 SER A C 1
ATOM 11601 O O . SER A 1 1542 ? -23.483 -5.054 11.087 1.00 96.88 1542 SER A O 1
ATOM 11603 N N . GLY A 1 1543 ? -22.906 -6.870 9.881 1.00 95.50 1543 GLY A N 1
ATOM 11604 C CA . GLY A 1 1543 ? -22.458 -7.701 10.996 1.00 95.50 1543 GLY A CA 1
ATOM 11605 C C . GLY A 1 1543 ? -20.950 -7.919 10.952 1.00 95.50 1543 GLY A C 1
ATOM 11606 O O . GLY A 1 1543 ? -20.362 -7.940 9.863 1.00 95.50 1543 GLY A O 1
ATOM 11607 N N . ASP A 1 1544 ? -20.337 -8.080 12.121 1.00 95.38 1544 ASP A N 1
ATOM 11608 C CA . ASP A 1 1544 ? -18.907 -8.349 12.258 1.00 95.38 1544 ASP A CA 1
ATOM 11609 C C . ASP A 1 1544 ? -18.585 -9.679 12.960 1.00 95.38 1544 ASP A C 1
ATOM 11611 O O . ASP A 1 1544 ? -19.452 -10.493 13.306 1.00 95.38 1544 ASP A O 1
ATOM 11615 N N . LYS A 1 1545 ? -17.281 -9.921 13.097 1.00 93.12 1545 LYS A N 1
ATOM 11616 C CA . LYS A 1 1545 ? -16.724 -11.149 13.658 1.00 93.12 1545 LYS A CA 1
ATOM 11617 C C . LYS A 1 1545 ? -16.912 -11.285 15.180 1.00 93.12 1545 LYS A C 1
ATOM 11619 O O . LYS A 1 1545 ? -16.830 -12.407 15.673 1.00 93.12 1545 LYS A O 1
ATOM 11624 N N . ASP A 1 1546 ? -17.212 -10.198 15.888 1.00 91.69 1546 ASP A N 1
ATOM 11625 C CA . ASP A 1 1546 ? -17.303 -10.158 17.353 1.00 91.69 1546 ASP A CA 1
ATOM 11626 C C . ASP A 1 1546 ? -18.768 -9.957 17.815 1.00 91.69 1546 ASP A C 1
ATOM 11628 O O . ASP A 1 1546 ? -19.049 -9.567 18.949 1.00 91.69 1546 ASP A O 1
ATOM 11632 N N . GLY A 1 1547 ? -19.733 -10.255 16.939 1.00 91.69 1547 GLY A N 1
ATOM 11633 C CA . GLY A 1 1547 ? -21.159 -10.291 17.268 1.00 91.69 1547 GLY A CA 1
ATOM 11634 C C . GLY A 1 1547 ? -21.867 -8.938 17.261 1.00 91.69 1547 GLY A C 1
ATOM 11635 O O . GLY A 1 1547 ? -23.012 -8.856 17.712 1.00 91.69 1547 GLY A O 1
ATOM 11636 N N . LEU A 1 1548 ? -21.228 -7.885 16.744 1.00 94.44 1548 LEU A N 1
ATOM 11637 C CA . LEU A 1 1548 ? -21.854 -6.575 16.593 1.00 94.44 1548 LEU A CA 1
ATOM 11638 C C . LEU A 1 1548 ? -22.661 -6.508 15.292 1.00 94.44 1548 LEU A C 1
ATOM 11640 O O . LEU A 1 1548 ? -22.201 -6.924 14.227 1.00 94.44 1548 LEU A O 1
ATOM 11644 N N . VAL A 1 1549 ? -23.853 -5.911 15.362 1.00 95.44 1549 VAL A N 1
ATOM 11645 C CA . VAL A 1 1549 ? -24.652 -5.517 14.192 1.00 95.44 1549 VAL A CA 1
ATOM 11646 C C . VAL A 1 1549 ? -24.825 -4.002 14.203 1.00 95.44 1549 VAL A C 1
ATOM 11648 O O . VAL A 1 1549 ? -25.440 -3.440 15.106 1.00 95.44 1549 VAL A O 1
ATOM 11651 N N . ALA A 1 1550 ? -24.285 -3.327 13.192 1.00 94.69 1550 ALA A N 1
ATOM 11652 C CA . ALA A 1 1550 ? -24.350 -1.878 13.042 1.00 94.69 1550 ALA A CA 1
ATOM 11653 C C . ALA A 1 1550 ? -25.335 -1.473 11.939 1.00 94.69 1550 ALA A C 1
ATOM 11655 O O . ALA A 1 1550 ? -25.362 -2.073 10.859 1.00 94.69 1550 ALA A O 1
ATOM 11656 N N . VAL A 1 1551 ? -26.107 -0.421 12.217 1.00 94.31 1551 VAL A N 1
ATOM 11657 C CA . VAL A 1 1551 ? -27.137 0.147 11.342 1.00 94.31 1551 VAL A CA 1
ATOM 11658 C C . VAL A 1 1551 ? -26.666 1.518 10.847 1.00 94.31 1551 VAL A C 1
ATOM 11660 O O . VAL A 1 1551 ? -26.529 2.456 11.640 1.00 94.31 1551 VAL A O 1
ATOM 11663 N N . SER A 1 1552 ? -26.391 1.641 9.546 1.00 94.25 1552 SER A N 1
ATOM 11664 C CA . SER A 1 1552 ? -25.740 2.815 8.943 1.00 94.25 1552 SER A CA 1
ATOM 11665 C C . SER A 1 1552 ? -26.483 3.350 7.718 1.00 94.25 1552 SER A C 1
ATOM 11667 O O . SER A 1 1552 ? -26.971 2.591 6.886 1.00 94.25 1552 SER A O 1
ATOM 11669 N N . HIS A 1 1553 ? -26.517 4.673 7.555 1.00 90.81 1553 HIS A N 1
ATOM 11670 C CA . HIS A 1 1553 ? -27.176 5.335 6.425 1.00 90.81 1553 HIS A CA 1
ATOM 11671 C C . HIS A 1 1553 ? -26.191 5.533 5.240 1.00 90.81 1553 HIS A C 1
ATOM 11673 O O . HIS A 1 1553 ? -25.216 6.288 5.363 1.00 90.81 1553 HIS A O 1
ATOM 11679 N N . PRO A 1 1554 ? -26.409 4.902 4.065 1.00 87.56 1554 PRO A N 1
ATOM 11680 C CA . PRO A 1 1554 ? -25.419 4.759 2.990 1.00 87.56 1554 PRO A CA 1
ATOM 11681 C C . PRO A 1 1554 ? -25.227 6.020 2.132 1.00 87.56 1554 PRO A C 1
ATOM 11683 O O . PRO A 1 1554 ? -24.398 6.023 1.221 1.00 87.56 1554 PRO A O 1
ATOM 11686 N N . CYS A 1 1555 ? -25.989 7.087 2.388 1.00 84.69 1555 CYS A N 1
ATOM 11687 C CA . CYS A 1 1555 ? -25.811 8.399 1.754 1.00 84.69 1555 CYS A CA 1
ATOM 11688 C C . CYS A 1 1555 ? -24.956 9.367 2.589 1.00 84.69 1555 CYS A C 1
ATOM 11690 O O . CYS A 1 1555 ? -24.340 10.261 2.021 1.00 84.69 1555 CYS A O 1
ATOM 11692 N N . THR A 1 1556 ? -24.934 9.217 3.918 1.00 82.50 1556 THR A N 1
ATOM 11693 C CA . THR A 1 1556 ? -24.288 10.165 4.855 1.00 82.50 1556 THR A CA 1
ATOM 11694 C C . THR A 1 1556 ? -23.105 9.562 5.604 1.00 82.50 1556 THR A C 1
ATOM 11696 O O . THR A 1 1556 ? -22.257 10.301 6.092 1.00 82.50 1556 THR A O 1
ATOM 11699 N N . GLY A 1 1557 ? -23.038 8.233 5.719 1.00 83.69 1557 GLY A N 1
ATOM 11700 C CA . GLY A 1 1557 ? -22.007 7.535 6.488 1.00 83.69 1557 GLY A CA 1
ATOM 11701 C C . GLY A 1 1557 ? -22.248 7.485 7.995 1.00 83.69 1557 GLY A C 1
ATOM 11702 O O . GLY A 1 1557 ? -21.377 7.038 8.736 1.00 83.69 1557 GLY A O 1
ATOM 11703 N N . THR A 1 1558 ? -23.417 7.932 8.453 1.00 86.31 1558 THR A N 1
ATOM 11704 C CA . THR A 1 1558 ? -23.796 7.951 9.868 1.00 86.31 1558 THR A CA 1
ATOM 11705 C C . THR A 1 1558 ? -24.332 6.589 10.304 1.00 86.31 1558 THR A C 1
ATOM 11707 O O . THR A 1 1558 ? -25.381 6.158 9.820 1.00 86.31 1558 THR A O 1
ATOM 11710 N N . THR A 1 1559 ? -23.642 5.934 11.237 1.00 89.31 1559 THR A N 1
ATOM 11711 C CA . THR A 1 1559 ? -24.177 4.807 12.019 1.00 89.31 1559 THR A CA 1
ATOM 11712 C C . THR A 1 1559 ? -25.080 5.355 13.121 1.00 89.31 1559 THR A C 1
ATOM 11714 O O . THR A 1 1559 ? -24.671 6.274 13.827 1.00 89.31 1559 THR A O 1
ATOM 11717 N N . PHE A 1 1560 ? -26.302 4.834 13.247 1.00 87.62 1560 PHE A N 1
ATOM 11718 C CA . PHE A 1 1560 ? -27.333 5.377 14.146 1.00 87.62 1560 PHE A CA 1
ATOM 11719 C C . PHE A 1 1560 ? -27.930 4.360 15.134 1.00 87.62 1560 PHE A C 1
ATOM 11721 O O . PHE A 1 1560 ? -28.552 4.765 16.113 1.00 87.62 1560 PHE A O 1
ATOM 11728 N N . ARG A 1 1561 ? -27.681 3.059 14.944 1.00 88.81 1561 ARG A N 1
ATOM 11729 C CA . ARG A 1 1561 ? -27.797 2.029 15.991 1.00 88.81 1561 ARG A CA 1
ATOM 11730 C C . ARG A 1 1561 ? -26.622 1.054 15.893 1.00 88.81 1561 ARG A C 1
ATOM 11732 O O . ARG A 1 1561 ? -26.100 0.819 14.803 1.00 88.81 1561 ARG A O 1
ATOM 11739 N N . VAL A 1 1562 ? -26.249 0.468 17.027 1.00 91.44 1562 VAL A N 1
ATOM 11740 C CA . VAL A 1 1562 ? -25.375 -0.709 17.129 1.00 91.44 1562 VAL A CA 1
ATOM 11741 C C . VAL A 1 1562 ? -26.019 -1.659 18.138 1.00 91.44 1562 VAL A C 1
ATOM 11743 O O . VAL A 1 1562 ? -26.528 -1.204 19.162 1.00 91.44 1562 VAL A O 1
ATOM 11746 N N . LEU A 1 1563 ? -26.036 -2.949 17.820 1.00 91.00 1563 LEU A N 1
ATOM 11747 C CA . LEU A 1 1563 ? -26.622 -4.038 18.601 1.00 91.00 1563 LEU A CA 1
ATOM 11748 C C . LEU A 1 1563 ? -25.521 -5.064 18.908 1.00 91.00 1563 LEU A C 1
ATOM 11750 O O . LEU A 1 1563 ? -24.645 -5.282 18.069 1.00 91.00 1563 LEU A O 1
ATOM 11754 N N . SER A 1 1564 ? -25.541 -5.663 20.098 1.00 90.19 1564 SER A N 1
ATOM 11755 C CA . SER A 1 1564 ? -24.441 -6.491 20.635 1.00 90.19 1564 SER A CA 1
ATOM 11756 C C . SER A 1 1564 ? -24.912 -7.800 21.288 1.00 90.19 1564 SER A C 1
ATOM 11758 O O . SER A 1 1564 ? -24.170 -8.455 22.022 1.00 90.19 1564 SER A O 1
ATOM 11760 N N . ASP A 1 1565 ? -26.153 -8.202 21.012 1.00 85.75 1565 ASP A N 1
ATOM 11761 C CA . ASP A 1 1565 ? -26.863 -9.284 21.705 1.00 85.75 1565 ASP A CA 1
ATOM 11762 C C . ASP A 1 1565 ? -26.261 -10.685 21.468 1.00 85.75 1565 ASP A C 1
ATOM 11764 O O . ASP A 1 1565 ? -26.514 -11.611 22.239 1.00 85.75 1565 ASP A O 1
ATOM 11768 N N . HIS A 1 1566 ? -25.428 -10.844 20.431 1.00 86.94 1566 HIS A N 1
ATOM 11769 C CA . HIS A 1 1566 ? -24.739 -12.097 20.078 1.00 86.94 1566 HIS A CA 1
ATOM 11770 C C . HIS A 1 1566 ? -23.394 -12.313 20.809 1.00 86.94 1566 HIS A C 1
ATOM 11772 O O . HIS A 1 1566 ? -22.657 -13.237 20.483 1.00 86.94 1566 HIS A O 1
ATOM 11778 N N . GLN A 1 1567 ? -23.073 -11.494 21.821 1.00 82.50 1567 GLN A N 1
ATOM 11779 C CA . GLN A 1 1567 ? -22.055 -11.772 22.858 1.00 82.50 1567 GLN A CA 1
ATOM 11780 C C . GLN A 1 1567 ? -20.682 -12.287 22.357 1.00 82.50 1567 GLN A C 1
ATOM 11782 O O . GLN A 1 1567 ? -20.147 -13.259 22.891 1.00 82.50 1567 GLN A O 1
ATOM 11787 N N . GLY A 1 1568 ? -20.078 -11.639 21.354 1.00 82.12 1568 GLY A N 1
ATOM 11788 C CA . GLY A 1 1568 ? -18.744 -12.014 20.858 1.00 82.12 1568 GLY A CA 1
ATOM 11789 C C . GLY A 1 1568 ? -18.731 -13.079 19.756 1.00 82.12 1568 GLY A C 1
ATOM 11790 O O . GLY A 1 1568 ? -17.666 -13.378 19.221 1.00 82.12 1568 GLY A O 1
ATOM 11791 N N . ALA A 1 1569 ? -19.877 -13.669 19.405 1.00 88.69 1569 ALA A N 1
ATOM 11792 C CA . ALA A 1 1569 ? -19.954 -14.712 18.387 1.00 88.69 1569 ALA A CA 1
ATOM 11793 C C . ALA A 1 1569 ? -20.164 -14.124 16.973 1.00 88.69 1569 ALA A C 1
ATOM 11795 O O . ALA A 1 1569 ? -21.021 -13.261 16.788 1.00 88.69 1569 ALA A O 1
ATOM 11796 N N . PRO A 1 1570 ? -19.424 -14.587 15.945 1.00 91.94 1570 PRO A N 1
ATOM 11797 C CA . PRO A 1 1570 ? -19.416 -13.957 14.625 1.00 91.94 1570 PRO A CA 1
ATOM 11798 C C . PRO A 1 1570 ? -20.781 -14.017 13.940 1.00 91.94 1570 PRO A C 1
ATOM 11800 O O . PRO A 1 1570 ? -21.349 -15.103 13.766 1.00 91.94 1570 PRO A O 1
ATOM 11803 N N . ILE A 1 1571 ? -21.262 -12.864 13.464 1.00 95.00 1571 ILE A N 1
ATOM 11804 C CA . ILE A 1 1571 ? -22.502 -12.784 12.691 1.00 95.00 1571 ILE A CA 1
ATOM 11805 C C . ILE A 1 1571 ? -22.241 -13.398 11.315 1.00 95.00 1571 ILE A C 1
ATOM 11807 O O . ILE A 1 1571 ? -21.542 -12.834 10.479 1.00 95.00 1571 ILE A O 1
ATOM 11811 N N . SER A 1 1572 ? -22.781 -14.583 11.075 1.00 92.62 1572 SER A N 1
ATOM 11812 C CA . SER A 1 1572 ? -22.530 -15.389 9.874 1.00 92.62 1572 SER A CA 1
ATOM 11813 C C . SER A 1 1572 ? -23.497 -15.074 8.735 1.00 92.62 1572 SER A C 1
ATOM 11815 O O . SER A 1 1572 ? -23.182 -15.322 7.573 1.00 92.62 1572 SER A O 1
ATOM 11817 N N . THR A 1 1573 ? -24.655 -14.480 9.035 1.00 93.88 1573 THR A N 1
ATOM 11818 C CA . THR A 1 1573 ? -25.577 -13.986 8.011 1.00 93.88 1573 THR A CA 1
ATOM 11819 C C . THR A 1 1573 ? -26.440 -12.842 8.528 1.00 93.88 1573 THR A C 1
ATOM 11821 O O . THR A 1 1573 ? -26.743 -12.781 9.719 1.00 93.88 1573 THR A O 1
ATOM 11824 N N . ILE A 1 1574 ? -26.862 -11.962 7.618 1.00 95.62 1574 ILE A N 1
ATOM 11825 C CA . ILE A 1 1574 ? -27.991 -11.046 7.820 1.00 95.62 1574 ILE A CA 1
ATOM 11826 C C . ILE A 1 1574 ? -28.908 -11.214 6.610 1.00 95.62 1574 ILE A C 1
ATOM 11828 O O . ILE A 1 1574 ? -28.441 -11.180 5.472 1.00 95.62 1574 ILE A O 1
ATOM 11832 N N . CYS A 1 1575 ? -30.204 -11.386 6.852 1.00 93.88 1575 CYS A N 1
ATOM 11833 C CA . CYS A 1 1575 ? -31.223 -11.449 5.807 1.00 93.88 1575 CYS A CA 1
ATOM 11834 C C . CYS A 1 1575 ? -32.321 -10.432 6.130 1.00 93.88 1575 CYS A C 1
ATOM 11836 O O . CYS A 1 1575 ? -32.661 -10.247 7.296 1.00 93.88 1575 CYS A O 1
ATOM 11838 N N . VAL A 1 1576 ? -32.866 -9.778 5.104 1.00 92.62 1576 VAL A N 1
ATOM 11839 C CA . VAL A 1 1576 ? -33.914 -8.750 5.216 1.00 92.62 1576 VAL A CA 1
ATOM 11840 C C . VAL A 1 1576 ? -35.032 -9.100 4.241 1.00 92.62 1576 VAL A C 1
ATOM 11842 O O . VAL A 1 1576 ? -34.752 -9.558 3.133 1.00 92.62 1576 VAL A O 1
ATOM 11845 N N . THR A 1 1577 ? -36.284 -8.896 4.638 1.00 88.06 1577 THR A N 1
ATOM 11846 C CA . THR A 1 1577 ? -37.465 -9.064 3.788 1.00 88.06 1577 THR A CA 1
ATOM 11847 C C . THR A 1 1577 ? -38.453 -7.924 4.008 1.00 88.06 1577 THR A C 1
ATOM 11849 O O . THR A 1 1577 ? -38.590 -7.412 5.118 1.00 88.06 1577 THR A O 1
ATOM 11852 N N . CYS A 1 1578 ? -39.168 -7.541 2.951 1.00 76.88 1578 CYS A N 1
ATOM 11853 C CA . CYS A 1 1578 ? -40.323 -6.659 3.077 1.00 76.88 1578 CYS A CA 1
ATOM 11854 C C . CYS A 1 1578 ? -41.510 -7.501 3.544 1.00 76.88 1578 CYS A C 1
ATOM 11856 O O . CYS A 1 1578 ? -41.770 -8.559 2.964 1.00 76.88 1578 CYS A O 1
ATOM 11858 N N . LYS A 1 1579 ? -42.206 -7.057 4.590 1.00 65.50 1579 LYS A N 1
ATOM 11859 C CA . LYS A 1 1579 ? -43.477 -7.645 5.015 1.00 65.50 1579 LYS A CA 1
ATOM 11860 C C . LYS A 1 1579 ? -44.289 -6.602 5.774 1.00 65.50 1579 LYS A C 1
ATOM 11862 O O . LYS A 1 1579 ? -43.745 -5.912 6.631 1.00 65.50 1579 LYS A O 1
ATOM 11867 N N . GLU A 1 1580 ? -45.589 -6.527 5.503 1.00 58.84 1580 GLU A N 1
ATOM 11868 C CA . GLU A 1 1580 ? -46.520 -5.825 6.388 1.00 58.84 1580 GLU A CA 1
ATOM 11869 C C . GLU A 1 1580 ? -46.553 -6.586 7.721 1.00 58.84 1580 GLU A C 1
ATOM 11871 O O . GLU A 1 1580 ? -46.972 -7.742 7.796 1.00 58.84 1580 GLU A O 1
ATOM 11876 N N . CYS A 1 1581 ? -45.997 -5.973 8.767 1.00 55.09 1581 CYS A N 1
ATOM 11877 C CA . CYS A 1 1581 ? -45.662 -6.679 10.005 1.00 55.09 1581 CYS A CA 1
ATOM 11878 C C . CYS A 1 1581 ? -46.882 -6.941 10.925 1.00 55.09 1581 CYS A C 1
ATOM 11880 O O . CYS A 1 1581 ? -46.761 -7.613 11.954 1.00 55.09 1581 CYS A O 1
ATOM 11882 N N . GLU A 1 1582 ? -48.075 -6.497 10.507 1.00 57.31 1582 GLU A N 1
ATOM 11883 C CA . GLU A 1 1582 ? -49.362 -6.737 11.179 1.00 57.31 1582 GLU A CA 1
ATOM 11884 C C . GLU A 1 1582 ? -49.651 -8.237 11.386 1.00 57.31 1582 GLU A C 1
ATOM 11886 O O . GLU A 1 1582 ? -50.126 -8.622 12.453 1.00 57.31 1582 GLU A O 1
ATOM 11891 N N . ASP A 1 1583 ? -49.252 -9.094 10.434 1.00 61.53 1583 ASP A N 1
ATOM 11892 C CA . ASP A 1 1583 ? -49.311 -10.571 10.506 1.00 61.53 1583 ASP A CA 1
ATOM 11893 C C . ASP A 1 1583 ? -48.648 -11.175 11.762 1.00 61.53 1583 ASP A C 1
ATOM 11895 O O . ASP A 1 1583 ? -48.949 -12.304 12.157 1.00 61.53 1583 ASP A O 1
ATOM 11899 N N . LEU A 1 1584 ? -47.682 -10.461 12.347 1.00 63.22 1584 LEU A N 1
ATOM 11900 C CA . LEU A 1 1584 ? -46.918 -10.871 13.528 1.00 63.22 1584 LEU A CA 1
ATOM 11901 C C . LEU A 1 1584 ? -47.278 -10.044 14.775 1.00 63.22 1584 LEU A C 1
ATOM 11903 O O . LEU A 1 1584 ? -46.744 -10.309 15.850 1.00 63.22 1584 LEU A O 1
ATOM 11907 N N . GLY A 1 1585 ? -48.184 -9.067 14.650 1.00 63.03 1585 GLY A N 1
ATOM 11908 C CA . GLY A 1 1585 ? -48.612 -8.193 15.744 1.00 63.03 1585 GLY A CA 1
ATOM 11909 C C . GLY A 1 1585 ? -47.589 -7.128 16.161 1.00 63.03 1585 GLY A C 1
ATOM 11910 O O . GLY A 1 1585 ? -47.634 -6.684 17.306 1.00 63.03 1585 GLY A O 1
ATOM 11911 N N . VAL A 1 1586 ? -46.675 -6.729 15.267 1.00 63.75 1586 VAL A N 1
ATOM 11912 C CA . VAL A 1 1586 ? -45.585 -5.767 15.545 1.00 63.75 1586 VAL A CA 1
ATOM 11913 C C . VAL A 1 1586 ? -45.597 -4.649 14.496 1.00 63.75 1586 VAL A C 1
ATOM 11915 O O . VAL A 1 1586 ? -45.909 -4.910 13.335 1.00 63.75 1586 VAL A O 1
ATOM 11918 N N . GLU A 1 1587 ? -45.254 -3.407 14.855 1.00 60.97 1587 GLU A N 1
ATOM 11919 C CA . GLU A 1 1587 ? -45.115 -2.328 13.862 1.00 60.97 1587 GLU A CA 1
ATOM 11920 C C . GLU A 1 1587 ? -43.768 -2.421 13.122 1.00 60.97 1587 GLU A C 1
ATOM 11922 O O . GLU A 1 1587 ? -42.699 -2.427 13.729 1.00 60.97 1587 GLU A O 1
ATOM 11927 N N . GLY A 1 1588 ? -43.797 -2.444 11.788 1.00 65.62 1588 GLY A N 1
ATOM 11928 C CA . GLY A 1 1588 ? -42.584 -2.504 10.974 1.00 65.62 1588 GLY A CA 1
ATOM 11929 C C . GLY A 1 1588 ? -42.861 -2.552 9.472 1.00 65.62 1588 GLY A C 1
ATOM 11930 O O . GLY A 1 1588 ? -43.960 -2.894 9.040 1.00 65.62 1588 GLY A O 1
ATOM 11931 N N . THR A 1 1589 ? -41.839 -2.205 8.690 1.00 75.50 1589 THR A N 1
ATOM 11932 C CA . THR A 1 1589 ? -41.820 -2.256 7.211 1.00 75.50 1589 THR A CA 1
ATOM 11933 C C . THR A 1 1589 ? -40.810 -3.283 6.687 1.00 75.50 1589 THR A C 1
ATOM 11935 O O . THR A 1 1589 ? -41.066 -3.969 5.695 1.00 75.50 1589 THR A O 1
ATOM 11938 N N . ASP A 1 1590 ? -39.690 -3.426 7.399 1.00 86.25 1590 ASP A N 1
ATOM 11939 C CA . ASP A 1 1590 ? -38.674 -4.451 7.188 1.00 86.25 1590 ASP A CA 1
ATOM 11940 C C . ASP A 1 1590 ? -38.765 -5.485 8.321 1.00 86.25 1590 ASP A C 1
ATOM 11942 O O . ASP A 1 1590 ? -38.765 -5.124 9.500 1.00 86.25 1590 ASP A O 1
ATOM 11946 N N . LEU A 1 1591 ? -38.756 -6.774 7.971 1.00 90.81 1591 LEU A N 1
ATOM 11947 C CA . LEU A 1 1591 ? -38.318 -7.833 8.882 1.00 90.81 1591 LEU A CA 1
ATOM 11948 C C . LEU A 1 1591 ? -36.855 -8.153 8.566 1.00 90.81 1591 LEU A C 1
ATOM 11950 O O . LEU A 1 1591 ? -36.494 -8.326 7.399 1.00 90.81 1591 LEU A O 1
ATOM 11954 N N . TRP A 1 1592 ? -36.006 -8.285 9.580 1.00 93.06 1592 TRP A N 1
ATOM 11955 C CA . TRP A 1 1592 ? -34.620 -8.713 9.396 1.00 93.06 1592 TRP A CA 1
ATOM 11956 C C . TRP A 1 1592 ? -34.190 -9.748 10.434 1.00 93.06 1592 TRP A C 1
ATOM 11958 O O . TRP A 1 1592 ? -34.792 -9.886 11.495 1.00 93.06 1592 TRP A O 1
ATOM 11968 N N . LEU A 1 1593 ? -33.157 -10.521 10.108 1.00 94.88 1593 LEU A N 1
ATOM 11969 C CA . LEU A 1 1593 ? -32.554 -11.492 11.016 1.00 94.88 1593 LEU A CA 1
ATOM 11970 C C . LEU A 1 1593 ? -31.033 -11.390 11.016 1.00 94.88 1593 LEU A C 1
ATOM 11972 O O . LEU A 1 1593 ? -30.437 -10.953 10.029 1.00 94.88 1593 LEU A O 1
ATOM 11976 N N . ALA A 1 1594 ? -30.416 -11.861 12.096 1.00 95.44 1594 ALA A N 1
ATOM 11977 C CA . ALA A 1 1594 ? -28.984 -12.118 12.183 1.00 95.44 1594 ALA A CA 1
ATOM 11978 C C . ALA A 1 1594 ? -28.736 -13.528 12.737 1.00 95.44 1594 ALA A C 1
ATOM 11980 O O . ALA A 1 1594 ? -29.222 -13.862 13.819 1.00 95.44 1594 ALA A O 1
ATOM 11981 N N . ALA A 1 1595 ? -27.969 -14.341 12.005 1.00 94.50 1595 ALA A N 1
ATOM 11982 C CA . ALA A 1 1595 ? -27.503 -15.649 12.471 1.00 94.50 1595 ALA A CA 1
ATOM 11983 C C . ALA A 1 1595 ? -26.062 -15.557 12.980 1.00 94.50 1595 ALA A C 1
ATOM 11985 O O . ALA A 1 1595 ? -25.234 -14.860 12.390 1.00 94.50 1595 ALA A O 1
ATOM 11986 N N . SER A 1 1596 ? -25.757 -16.291 14.045 1.00 93.06 1596 SER A N 1
ATOM 11987 C CA . SER A 1 1596 ? -24.487 -16.227 14.770 1.00 93.06 1596 SER A CA 1
ATOM 11988 C C . SER A 1 1596 ? -23.795 -17.593 14.854 1.00 93.06 1596 SER A C 1
ATOM 11990 O O . SER A 1 1596 ? -24.439 -18.648 14.875 1.00 93.06 1596 SER A O 1
ATOM 11992 N N . GLY A 1 1597 ? -22.460 -17.583 14.911 1.00 87.31 1597 GLY A N 1
ATOM 11993 C CA . GLY A 1 1597 ? -21.628 -18.778 15.086 1.00 87.31 1597 GLY A CA 1
ATOM 11994 C C . GLY A 1 1597 ? -21.897 -19.577 16.372 1.00 87.31 1597 GLY A C 1
ATOM 11995 O O . GLY A 1 1597 ? -21.544 -20.751 16.427 1.00 87.31 1597 GLY A O 1
ATOM 11996 N N . ASP A 1 1598 ? -22.572 -18.994 17.369 1.00 84.88 1598 ASP A N 1
ATOM 11997 C CA . ASP A 1 1598 ? -23.013 -19.679 18.598 1.00 84.88 1598 ASP A CA 1
ATOM 11998 C C . ASP A 1 1598 ? -24.364 -20.417 18.464 1.00 84.88 1598 ASP A C 1
ATOM 12000 O O . ASP A 1 1598 ? -24.968 -20.802 19.463 1.00 84.88 1598 ASP A O 1
ATOM 12004 N N . GLN A 1 1599 ? -24.821 -20.645 17.227 1.00 87.19 1599 GLN A N 1
ATOM 12005 C CA . GLN A 1 1599 ? -26.080 -21.327 16.882 1.00 87.19 1599 GLN A CA 1
ATOM 12006 C C . GLN A 1 1599 ? -27.351 -20.567 17.290 1.00 87.19 1599 GLN A C 1
ATOM 12008 O O . GLN A 1 1599 ? -28.410 -21.170 17.488 1.00 87.19 1599 GLN A O 1
ATOM 12013 N N . ARG A 1 1600 ? -27.273 -19.234 17.373 1.00 90.25 1600 ARG A N 1
ATOM 12014 C CA . ARG A 1 1600 ? -28.436 -18.366 17.592 1.00 90.25 1600 ARG A CA 1
ATOM 12015 C C . ARG A 1 1600 ? -28.882 -17.661 16.317 1.00 90.25 1600 ARG A C 1
ATOM 12017 O O . ARG A 1 1600 ? -28.073 -17.352 15.440 1.00 90.25 1600 ARG A O 1
ATOM 12024 N N . VAL A 1 1601 ? -30.182 -17.384 16.236 1.00 93.44 1601 VAL A N 1
ATOM 12025 C CA . VAL A 1 1601 ? -30.788 -16.516 15.217 1.00 93.44 1601 VAL A CA 1
ATOM 12026 C C . VAL A 1 1601 ? -31.700 -15.523 15.924 1.00 93.44 1601 VAL A C 1
ATOM 12028 O O . VAL A 1 1601 ? -32.671 -15.927 16.562 1.00 93.44 1601 VAL A O 1
ATOM 12031 N N . SER A 1 1602 ? -31.398 -14.233 15.805 1.00 94.19 1602 SER A N 1
ATOM 12032 C CA . SER A 1 1602 ? -32.277 -13.161 16.276 1.00 94.19 1602 SER A CA 1
ATOM 12033 C C . SER A 1 1602 ? -33.098 -12.612 15.115 1.00 94.19 1602 SER A C 1
ATOM 12035 O O . SER A 1 1602 ? -32.569 -12.444 14.015 1.00 94.19 1602 SER A O 1
ATOM 12037 N N . VAL A 1 1603 ? -34.391 -12.379 15.341 1.00 93.50 1603 VAL A N 1
ATOM 12038 C CA . VAL A 1 1603 ? -35.360 -11.924 14.332 1.00 93.50 1603 VAL A CA 1
ATOM 12039 C C . VAL A 1 1603 ? -36.023 -10.645 14.826 1.00 93.50 1603 VAL A C 1
ATOM 12041 O O . VAL A 1 1603 ? -36.496 -10.594 15.959 1.00 93.50 1603 VAL A O 1
ATOM 12044 N N . TRP A 1 1604 ? -36.061 -9.621 13.980 1.00 92.25 1604 TRP A N 1
ATOM 12045 C CA . TRP A 1 1604 ? -36.395 -8.246 14.338 1.00 92.25 1604 TRP A CA 1
ATOM 12046 C C . TRP A 1 1604 ? -37.374 -7.631 13.333 1.00 92.25 1604 TRP A C 1
ATOM 12048 O O . TRP A 1 1604 ? -37.290 -7.902 12.135 1.00 92.25 1604 TRP A O 1
ATOM 12058 N N . ALA A 1 1605 ? -38.252 -6.756 13.815 1.00 90.88 1605 ALA A N 1
ATOM 12059 C CA . ALA A 1 1605 ? -39.087 -5.875 13.001 1.00 90.88 1605 ALA A CA 1
ATOM 12060 C C . ALA A 1 1605 ? -38.526 -4.449 13.066 1.00 90.88 1605 ALA A C 1
ATOM 12062 O O . ALA A 1 1605 ? -37.985 -4.049 14.101 1.00 90.88 1605 ALA A O 1
ATOM 12063 N N . SER A 1 1606 ? -38.634 -3.677 11.983 1.00 89.25 1606 SER A N 1
ATOM 12064 C CA . SER A 1 1606 ? -38.128 -2.303 11.941 1.00 89.25 1606 SER A CA 1
ATOM 12065 C C . SER A 1 1606 ? -38.888 -1.362 11.001 1.00 89.25 1606 SER A C 1
ATOM 12067 O O . SER A 1 1606 ? -39.315 -1.715 9.901 1.00 89.25 1606 SER A O 1
ATOM 12069 N N . ASP A 1 1607 ? -38.995 -0.105 11.430 1.00 86.62 1607 ASP A N 1
ATOM 12070 C CA . ASP A 1 1607 ? -39.356 1.056 10.614 1.00 86.62 1607 ASP A CA 1
ATOM 12071 C C . ASP A 1 1607 ? -38.243 2.099 10.802 1.00 86.62 1607 ASP A C 1
ATOM 12073 O O . ASP A 1 1607 ? -38.172 2.811 11.810 1.00 86.62 1607 ASP A O 1
ATOM 12077 N N . TRP A 1 1608 ? -37.337 2.163 9.825 1.00 81.06 1608 TRP A N 1
ATOM 12078 C CA . TRP A 1 1608 ? -36.173 3.050 9.865 1.00 81.06 1608 TRP A CA 1
ATOM 12079 C C . TRP A 1 1608 ? -36.554 4.536 9.756 1.00 81.06 1608 TRP A C 1
ATOM 12081 O O . TRP A 1 1608 ? -35.814 5.383 10.254 1.00 81.06 1608 TRP A O 1
ATOM 12091 N N . LEU A 1 1609 ? -37.720 4.863 9.182 1.00 75.56 1609 LEU A N 1
ATOM 12092 C CA . LEU A 1 1609 ? -38.240 6.233 9.083 1.00 75.56 1609 LEU A CA 1
ATOM 12093 C C . LEU A 1 1609 ? -38.787 6.727 10.431 1.00 75.56 1609 LEU A C 1
ATOM 12095 O O . LEU A 1 1609 ? -38.597 7.893 10.777 1.00 75.56 1609 LEU A O 1
ATOM 12099 N N . ARG A 1 1610 ? -39.399 5.839 11.226 1.00 79.81 1610 ARG A N 1
ATOM 12100 C CA . ARG A 1 1610 ? -39.762 6.084 12.638 1.00 79.81 1610 ARG A CA 1
ATOM 12101 C C . ARG A 1 1610 ? -38.589 5.890 13.612 1.00 79.81 1610 ARG A C 1
ATOM 12103 O O . ARG A 1 1610 ? -38.744 6.159 14.800 1.00 79.81 1610 ARG A O 1
ATOM 12110 N N . ASN A 1 1611 ? -37.431 5.414 13.138 1.00 78.00 1611 ASN A N 1
ATOM 12111 C CA . ASN A 1 1611 ? -36.302 4.938 13.956 1.00 78.00 1611 ASN A CA 1
ATOM 12112 C C . ASN A 1 1611 ? -36.713 3.853 14.984 1.00 78.00 1611 ASN A C 1
ATOM 12114 O O . ASN A 1 1611 ? -36.131 3.730 16.067 1.00 78.00 1611 ASN A O 1
ATOM 12118 N N . HIS A 1 1612 ? -37.730 3.058 14.645 1.00 82.94 1612 HIS A N 1
ATOM 12119 C CA . HIS A 1 1612 ? -38.234 1.942 15.439 1.00 82.94 1612 HIS A CA 1
ATOM 12120 C C . HIS A 1 1612 ? -37.579 0.631 14.979 1.00 82.94 1612 HIS A C 1
ATOM 12122 O O . HIS A 1 1612 ? -37.389 0.400 13.786 1.00 82.94 1612 HIS A O 1
ATOM 12128 N N . CYS A 1 1613 ? -37.196 -0.215 15.933 1.00 87.06 1613 CYS A N 1
ATOM 12129 C CA . CYS A 1 1613 ? -36.677 -1.559 15.685 1.00 87.06 1613 CYS A CA 1
ATOM 12130 C C . CYS A 1 1613 ? -36.778 -2.366 16.985 1.00 87.06 1613 CYS A C 1
ATOM 12132 O O . CYS A 1 1613 ? -36.280 -1.901 18.019 1.00 87.06 1613 CYS A O 1
ATOM 12134 N N . GLU A 1 1614 ? -37.403 -3.540 16.904 1.00 89.38 1614 GLU A N 1
ATOM 12135 C CA . GLU A 1 1614 ? -37.849 -4.399 18.010 1.00 89.38 1614 GLU A CA 1
ATOM 12136 C C . GLU A 1 1614 ? -37.508 -5.876 17.733 1.00 89.38 1614 GLU A C 1
ATOM 12138 O O . GLU A 1 1614 ? -37.462 -6.296 16.577 1.00 89.38 1614 GLU A O 1
ATOM 12143 N N . LEU A 1 1615 ? -37.236 -6.661 18.782 1.00 90.06 1615 LEU A N 1
ATOM 12144 C CA . LEU A 1 1615 ? -36.913 -8.090 18.691 1.00 90.06 1615 LEU A CA 1
ATOM 12145 C C . LEU A 1 1615 ? -38.202 -8.933 18.738 1.00 90.06 1615 LEU A C 1
ATOM 12147 O O . LEU A 1 1615 ? -38.905 -8.936 19.743 1.00 90.06 1615 LEU A O 1
ATOM 12151 N N . VAL A 1 1616 ? -38.474 -9.683 17.670 1.00 88.12 1616 VAL A N 1
ATOM 12152 C CA . VAL A 1 1616 ? -39.698 -10.484 17.465 1.00 88.12 1616 VAL A CA 1
ATOM 12153 C C . VAL A 1 1616 ? -39.529 -11.929 17.945 1.00 88.12 1616 VAL A C 1
ATOM 12155 O O . VAL A 1 1616 ? -40.457 -12.531 18.500 1.00 88.12 1616 VAL A O 1
ATOM 12158 N N . ASP A 1 1617 ? -38.349 -12.513 17.719 1.00 89.00 1617 ASP A N 1
ATOM 12159 C CA . ASP A 1 1617 ? -38.032 -13.869 18.168 1.00 89.00 1617 ASP A CA 1
ATOM 12160 C C . ASP A 1 1617 ? -36.525 -14.083 18.363 1.00 89.00 1617 ASP A C 1
ATOM 12162 O O . ASP A 1 1617 ? -35.695 -13.448 17.707 1.00 89.00 1617 ASP A O 1
ATOM 12166 N N . TRP A 1 1618 ? -36.172 -15.005 19.260 1.00 91.19 1618 TRP A N 1
ATOM 12167 C CA . TRP A 1 1618 ? -34.784 -15.360 19.557 1.00 91.19 1618 TRP A CA 1
ATOM 12168 C C . TRP A 1 1618 ? -34.622 -16.879 19.608 1.00 91.19 1618 TRP A C 1
ATOM 12170 O O . TRP A 1 1618 ? -34.988 -17.535 20.584 1.00 91.19 1618 TRP A O 1
ATOM 12180 N N . LEU A 1 1619 ? -34.063 -17.447 18.543 1.00 90.56 1619 LEU A N 1
ATOM 12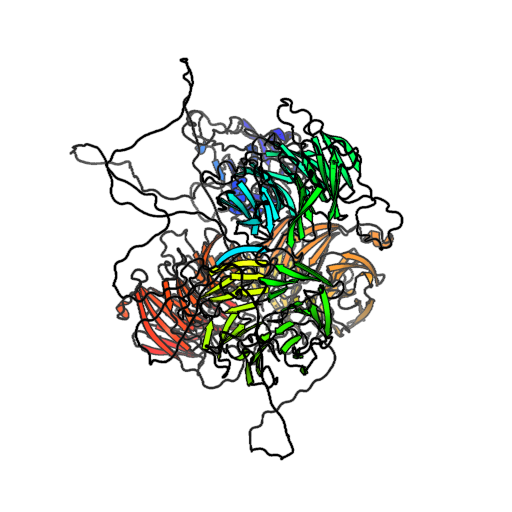181 C CA . LEU A 1 1619 ? -33.891 -18.888 18.383 1.00 90.56 1619 LEU A CA 1
ATOM 12182 C C . LEU A 1 1619 ? -32.493 -19.304 18.830 1.00 90.56 1619 LEU A C 1
ATOM 12184 O O . LEU A 1 1619 ? -31.518 -18.592 18.595 1.00 90.56 1619 LEU A O 1
ATOM 12188 N N . SER A 1 1620 ? -32.385 -20.464 19.473 1.00 88.19 1620 SER A N 1
ATOM 12189 C CA . SER A 1 1620 ? -31.110 -21.059 19.888 1.00 88.19 1620 SER A CA 1
ATOM 12190 C C . SER A 1 1620 ? -31.154 -22.563 19.640 1.00 88.19 1620 SER A C 1
ATOM 12192 O O . SER A 1 1620 ? -32.050 -23.244 20.140 1.00 88.19 1620 SER A O 1
ATOM 12194 N N . PHE A 1 1621 ? -30.207 -23.079 18.859 1.00 83.81 1621 PHE A N 1
ATOM 12195 C CA . PHE A 1 1621 ? -30.142 -24.493 18.487 1.00 83.81 1621 PHE A CA 1
ATOM 12196 C C . PHE A 1 1621 ? -29.099 -25.247 19.345 1.00 83.81 1621 PHE A C 1
ATOM 12198 O O . PHE A 1 1621 ? -28.151 -24.636 19.841 1.00 83.81 1621 PHE A O 1
ATOM 12205 N N . PRO A 1 1622 ? -29.288 -26.557 19.615 1.00 71.56 1622 PRO A N 1
ATOM 12206 C CA . PRO A 1 1622 ? -28.458 -27.285 20.574 1.00 71.56 1622 PRO A CA 1
ATOM 12207 C C . PRO A 1 1622 ? -27.140 -27.802 19.970 1.00 71.56 1622 PRO A C 1
ATOM 12209 O O . PRO A 1 1622 ? -27.119 -28.763 19.192 1.00 71.56 1622 PRO A O 1
ATOM 12212 N N . MET A 1 1623 ? -26.026 -27.223 20.424 1.00 67.44 1623 MET A N 1
ATOM 12213 C CA . MET A 1 1623 ? -24.672 -27.671 20.091 1.00 67.44 1623 MET A CA 1
ATOM 12214 C C . MET A 1 1623 ? -24.342 -29.021 20.763 1.00 67.44 1623 MET A C 1
ATOM 12216 O O . MET A 1 1623 ? -24.605 -29.185 21.957 1.00 67.44 1623 MET A O 1
ATOM 12220 N N . PRO A 1 1624 ? -23.722 -29.989 20.055 1.00 59.28 1624 PRO A N 1
ATOM 12221 C CA . PRO A 1 1624 ? -23.201 -31.203 20.679 1.00 59.28 1624 PRO A CA 1
ATOM 12222 C C . PRO A 1 1624 ? -22.075 -30.892 21.671 1.00 59.28 1624 PRO A C 1
ATOM 12224 O O . PRO A 1 1624 ? -21.148 -30.148 21.354 1.00 59.28 1624 PRO A O 1
ATOM 12227 N N . ALA A 1 1625 ? -22.102 -31.521 22.845 1.00 49.88 1625 ALA A N 1
ATOM 12228 C CA . ALA A 1 1625 ? -20.940 -31.535 23.726 1.00 49.88 1625 ALA A CA 1
ATOM 12229 C C . ALA A 1 1625 ? -19.808 -32.394 23.117 1.00 49.88 1625 ALA A C 1
ATOM 12231 O O . ALA A 1 1625 ? -20.056 -33.493 22.629 1.00 49.88 1625 ALA A O 1
ATOM 12232 N N . THR A 1 1626 ? -18.577 -31.875 23.194 1.00 41.97 1626 THR A N 1
ATOM 12233 C CA . THR A 1 1626 ? -17.281 -32.478 22.806 1.00 41.97 1626 THR A CA 1
ATOM 12234 C C . THR A 1 1626 ? -17.071 -32.902 21.341 1.00 41.97 1626 THR A C 1
ATOM 12236 O O . THR A 1 1626 ? -17.444 -33.999 20.932 1.00 41.97 1626 THR A O 1
ATOM 12239 N N . THR A 1 1627 ? -16.259 -32.118 20.620 1.00 40.72 1627 THR A N 1
ATOM 12240 C CA . THR A 1 1627 ? -15.353 -32.606 19.557 1.00 40.72 1627 THR A CA 1
ATOM 12241 C C . THR A 1 1627 ? -14.015 -31.859 19.624 1.00 40.72 1627 THR A C 1
ATOM 12243 O O . THR A 1 1627 ? -13.961 -30.674 19.309 1.00 40.72 1627 THR A O 1
ATOM 12246 N N . GLU A 1 1628 ? -12.922 -32.533 19.997 1.00 37.75 1628 GLU A N 1
ATOM 12247 C CA . GLU A 1 1628 ? -11.583 -31.922 20.183 1.00 37.75 1628 GLU A CA 1
ATOM 12248 C C . GLU A 1 1628 ? -10.830 -31.605 18.870 1.00 37.75 1628 GLU A C 1
ATOM 12250 O O . GLU A 1 1628 ? -9.659 -31.222 18.869 1.00 37.75 1628 GLU A O 1
ATOM 12255 N N . THR A 1 1629 ? -11.471 -31.783 17.715 1.00 38.16 1629 THR A N 1
ATOM 12256 C CA . THR A 1 1629 ? -10.847 -31.576 16.406 1.00 38.16 1629 THR A CA 1
ATOM 12257 C C . THR A 1 1629 ? -10.688 -30.090 16.089 1.00 38.16 1629 THR A C 1
ATOM 12259 O O . THR A 1 1629 ? -11.680 -29.406 15.854 1.00 38.16 1629 THR A O 1
ATOM 12262 N N . GLN A 1 1630 ? -9.440 -29.622 15.973 1.00 39.31 1630 GLN A N 1
ATOM 12263 C CA . GLN A 1 1630 ? -9.037 -28.245 15.617 1.00 39.31 1630 GLN A CA 1
ATOM 12264 C C . GLN A 1 1630 ? -9.365 -27.831 14.155 1.00 39.31 1630 GLN A C 1
ATOM 12266 O O . GLN A 1 1630 ? -8.622 -27.078 13.527 1.00 39.31 1630 GLN A O 1
ATOM 12271 N N . GLY A 1 1631 ? -10.444 -28.358 13.574 1.00 43.62 1631 GLY A N 1
ATOM 12272 C CA . GLY A 1 1631 ? -10.943 -27.986 12.250 1.00 43.62 1631 GLY A CA 1
ATOM 12273 C C . GLY A 1 1631 ? -11.945 -26.832 12.321 1.00 43.62 1631 GLY A C 1
ATOM 12274 O O . GLY A 1 1631 ? -12.591 -26.620 13.344 1.00 43.62 1631 GLY A O 1
ATOM 12275 N N . HIS A 1 1632 ? -12.104 -26.097 11.219 1.00 55.19 1632 HIS A N 1
ATOM 12276 C CA . HIS A 1 1632 ? -13.134 -25.061 11.120 1.00 55.19 1632 HIS A CA 1
ATOM 12277 C C . HIS A 1 1632 ? -14.538 -25.675 11.256 1.00 55.19 1632 HIS A C 1
ATOM 12279 O O . HIS A 1 1632 ? -14.912 -26.548 10.473 1.00 55.19 1632 HIS A O 1
ATOM 12285 N N . LEU A 1 1633 ? -15.312 -25.193 12.233 1.00 73.25 1633 LEU A N 1
ATOM 12286 C CA . LEU A 1 1633 ? -16.737 -25.505 12.362 1.00 73.25 1633 LEU A CA 1
ATOM 12287 C C . LEU A 1 1633 ? -17.520 -24.990 11.136 1.00 73.25 1633 LEU A C 1
ATOM 12289 O O . LEU A 1 1633 ? -17.149 -23.955 10.572 1.00 73.25 1633 LEU A O 1
ATOM 12293 N N . PRO A 1 1634 ? -18.606 -25.674 10.723 1.00 81.25 1634 PRO A N 1
ATOM 12294 C CA . PRO A 1 1634 ? -19.508 -25.159 9.697 1.00 81.25 1634 PRO A CA 1
ATOM 12295 C C . PRO A 1 1634 ? -20.199 -23.869 10.180 1.00 81.25 1634 PRO A C 1
ATOM 12297 O O . PRO A 1 1634 ? -20.412 -23.708 11.385 1.00 81.25 1634 PRO A O 1
ATOM 12300 N N . PRO A 1 1635 ? -20.569 -22.950 9.271 1.00 88.88 1635 PRO A N 1
ATOM 12301 C CA . PRO A 1 1635 ? -21.281 -21.731 9.636 1.00 88.88 1635 PRO A CA 1
ATOM 12302 C C . PRO A 1 1635 ? -22.731 -22.025 10.043 1.00 88.88 1635 PRO A C 1
ATOM 12304 O O . PRO A 1 1635 ? -23.378 -22.909 9.481 1.00 88.88 1635 PRO A O 1
ATOM 12307 N N . SER A 1 1636 ? -23.269 -21.225 10.965 1.00 91.50 1636 SER A N 1
ATOM 12308 C CA . SER A 1 1636 ? -24.719 -21.020 11.052 1.00 91.50 1636 SER A CA 1
ATOM 12309 C C . SER A 1 1636 ? -25.188 -20.247 9.818 1.00 91.50 1636 SER A C 1
ATOM 12311 O O . SER A 1 1636 ? -24.550 -19.283 9.408 1.00 91.50 1636 SER A O 1
ATOM 12313 N N . LEU A 1 1637 ? -26.310 -20.639 9.227 1.00 94.31 1637 LEU A N 1
ATOM 12314 C CA . LEU A 1 1637 ? -26.916 -19.977 8.075 1.00 94.31 1637 LEU A CA 1
ATOM 12315 C C . LEU A 1 1637 ? -28.428 -19.926 8.275 1.00 94.31 1637 LEU A C 1
ATOM 12317 O O . LEU A 1 1637 ? -29.029 -20.908 8.706 1.00 94.31 1637 LEU A O 1
ATOM 12321 N N . ALA A 1 1638 ? -29.046 -18.792 7.955 1.00 94.62 1638 ALA A N 1
ATOM 12322 C CA . ALA A 1 1638 ? -30.484 -18.598 8.095 1.00 94.62 1638 ALA A CA 1
ATOM 12323 C C . ALA A 1 1638 ? -31.040 -17.691 6.989 1.00 94.62 1638 ALA A C 1
ATOM 12325 O O . ALA A 1 1638 ? -30.374 -16.749 6.564 1.00 94.62 1638 ALA A O 1
ATOM 12326 N N . ALA A 1 1639 ? -32.263 -17.952 6.535 1.00 94.44 1639 ALA A N 1
ATOM 12327 C CA . ALA A 1 1639 ? -32.936 -17.128 5.534 1.00 94.44 1639 ALA A CA 1
ATOM 12328 C C . ALA A 1 1639 ? -34.458 -17.184 5.699 1.00 94.44 1639 ALA A C 1
ATOM 12330 O O . ALA A 1 1639 ? -35.017 -18.253 5.955 1.00 94.44 1639 ALA A O 1
ATOM 12331 N N . PHE A 1 1640 ? -35.131 -16.049 5.499 1.00 92.94 1640 PHE A N 1
ATOM 12332 C CA . PHE A 1 1640 ? -36.583 -16.033 5.312 1.00 92.94 1640 PHE A CA 1
ATOM 12333 C C . PHE A 1 1640 ? -36.953 -16.781 4.027 1.00 92.94 1640 PHE A C 1
ATOM 12335 O O . PHE A 1 1640 ? -36.218 -16.732 3.036 1.00 92.94 1640 PHE A O 1
ATOM 12342 N N . CYS A 1 1641 ? -38.084 -17.480 4.037 1.00 91.25 1641 CYS A N 1
ATOM 12343 C CA . CYS A 1 1641 ? -38.530 -18.251 2.889 1.00 91.25 1641 CYS A CA 1
ATOM 12344 C C . CYS A 1 1641 ? -39.240 -17.337 1.870 1.00 91.25 1641 CYS A C 1
ATOM 12346 O O . CYS A 1 1641 ? -40.248 -16.722 2.212 1.00 91.25 1641 CYS A O 1
ATOM 12348 N N . PRO A 1 1642 ? -38.764 -17.222 0.614 1.00 88.12 1642 PRO A N 1
ATOM 12349 C CA . PRO A 1 1642 ? -39.298 -16.231 -0.325 1.00 88.12 1642 PRO A CA 1
ATOM 12350 C C . PRO A 1 1642 ? -40.703 -16.573 -0.846 1.00 88.12 1642 PRO A C 1
ATOM 12352 O O . PRO A 1 1642 ? -41.382 -15.699 -1.374 1.00 88.12 1642 PRO A O 1
ATOM 12355 N N . TRP A 1 1643 ? -41.140 -17.828 -0.699 1.00 86.25 1643 TRP A N 1
ATOM 12356 C CA . TRP A 1 1643 ? -42.470 -18.305 -1.091 1.00 86.25 1643 TRP A CA 1
ATOM 12357 C C . TRP A 1 1643 ? -43.450 -18.465 0.088 1.00 86.25 1643 TRP A C 1
ATOM 12359 O O . TRP A 1 1643 ? -44.621 -18.749 -0.142 1.00 86.25 1643 TRP A O 1
ATOM 12369 N N . ASP A 1 1644 ? -42.997 -18.277 1.334 1.00 86.50 1644 ASP A N 1
ATOM 12370 C CA . ASP A 1 1644 ? -43.850 -18.217 2.529 1.00 86.50 1644 ASP A CA 1
ATOM 12371 C C . ASP A 1 1644 ? -43.205 -17.302 3.586 1.00 86.50 1644 ASP A C 1
ATOM 12373 O O . ASP A 1 1644 ? -42.278 -17.691 4.301 1.00 86.50 1644 ASP A O 1
ATOM 12377 N N . GLY A 1 1645 ? -43.733 -16.082 3.707 1.00 79.00 1645 GLY A N 1
ATOM 12378 C CA . GLY A 1 1645 ? -43.270 -15.063 4.654 1.00 79.00 1645 GLY A CA 1
ATOM 12379 C C . GLY A 1 1645 ? -43.596 -15.334 6.131 1.00 79.00 1645 GLY A C 1
ATOM 12380 O O . GLY A 1 1645 ? -43.449 -14.426 6.951 1.00 79.00 1645 GLY A O 1
ATOM 12381 N N . ALA A 1 1646 ? -44.083 -16.525 6.492 1.00 85.69 1646 ALA A N 1
ATOM 12382 C CA . ALA A 1 1646 ? -44.108 -17.023 7.868 1.00 85.69 1646 ALA A CA 1
ATOM 12383 C C . ALA A 1 1646 ? -42.968 -18.019 8.160 1.00 85.69 1646 ALA A C 1
ATOM 12385 O O . ALA A 1 1646 ? -42.735 -18.336 9.329 1.00 85.69 1646 ALA A O 1
ATOM 12386 N N . LEU A 1 1647 ? -42.251 -18.511 7.140 1.00 90.31 1647 LEU A N 1
ATOM 12387 C CA . LEU A 1 1647 ? -41.208 -19.526 7.294 1.00 90.31 1647 LEU A CA 1
ATOM 12388 C C . LEU A 1 1647 ? -39.786 -18.948 7.307 1.00 90.31 1647 LEU A C 1
ATOM 12390 O O . LEU A 1 1647 ? -39.401 -18.076 6.527 1.00 90.31 1647 LEU A O 1
ATOM 12394 N N . LEU A 1 1648 ? -38.978 -19.533 8.183 1.00 92.31 1648 LEU A N 1
ATOM 12395 C CA . LEU A 1 1648 ? -37.542 -19.357 8.327 1.00 92.31 1648 LEU A CA 1
ATOM 12396 C C . LEU A 1 1648 ? -36.867 -20.704 8.048 1.00 92.31 1648 LEU A C 1
ATOM 12398 O O . LEU A 1 1648 ? -37.268 -21.717 8.617 1.00 92.31 1648 LEU A O 1
ATOM 12402 N N . MET A 1 1649 ? -35.807 -20.719 7.241 1.00 94.12 1649 MET A N 1
ATOM 12403 C CA . MET A 1 1649 ? -34.901 -21.869 7.158 1.00 94.12 1649 MET A CA 1
ATOM 12404 C C . MET A 1 1649 ? -33.618 -21.601 7.944 1.00 94.12 1649 MET A C 1
ATOM 12406 O O . MET A 1 1649 ? -33.066 -20.504 7.858 1.00 94.12 1649 MET A O 1
ATOM 12410 N N . TYR A 1 1650 ? -33.131 -22.610 8.669 1.00 94.31 1650 TYR A N 1
ATOM 12411 C CA . TYR A 1 1650 ? -31.862 -22.605 9.401 1.00 94.31 1650 TYR A CA 1
ATOM 12412 C C . TYR A 1 1650 ? -31.018 -23.847 9.077 1.00 94.31 1650 TYR A C 1
ATOM 12414 O O . TYR A 1 1650 ? -31.544 -24.944 8.888 1.00 94.31 1650 TYR A O 1
ATOM 12422 N N . VAL A 1 1651 ? -29.696 -23.680 9.068 1.00 93.56 1651 VAL A N 1
ATOM 12423 C CA . VAL A 1 1651 ? -28.690 -24.752 9.062 1.00 93.56 1651 VAL A CA 1
ATOM 12424 C C . VAL A 1 1651 ? -27.528 -24.341 9.958 1.00 93.56 1651 VAL A C 1
ATOM 12426 O O . VAL A 1 1651 ? -27.213 -23.158 10.063 1.00 93.56 1651 VAL A O 1
ATOM 12429 N N . GLY A 1 1652 ? -26.832 -25.307 10.550 1.00 88.38 1652 GLY A N 1
ATOM 12430 C CA . GLY A 1 1652 ? -25.621 -25.026 11.315 1.00 88.38 1652 GLY A CA 1
ATOM 12431 C C . GLY A 1 1652 ? -24.923 -26.284 11.823 1.00 88.38 1652 GLY A C 1
ATOM 12432 O O . GLY A 1 1652 ? -25.344 -27.401 11.501 1.00 88.38 1652 GLY A O 1
ATOM 12433 N N . PRO A 1 1653 ? -23.851 -26.129 12.620 1.00 80.75 1653 PRO A N 1
ATOM 12434 C CA . PRO A 1 1653 ? -23.337 -27.220 13.439 1.00 80.75 1653 PRO A CA 1
ATOM 12435 C C . PRO A 1 1653 ? -24.440 -27.702 14.390 1.00 80.75 1653 PRO A C 1
ATOM 12437 O O . PRO A 1 1653 ? -25.174 -26.896 14.948 1.00 80.75 1653 PRO A O 1
ATOM 12440 N N . GLY A 1 1654 ? -24.570 -29.011 14.589 1.00 78.56 1654 GLY A N 1
ATOM 12441 C CA . GLY A 1 1654 ? -25.673 -29.582 15.365 1.00 78.56 1654 GLY A CA 1
ATOM 12442 C C . GLY A 1 1654 ? -25.566 -31.098 15.499 1.00 78.56 1654 GLY A C 1
ATOM 12443 O O . GLY A 1 1654 ? -24.693 -31.721 14.894 1.00 78.56 1654 GLY A O 1
ATOM 12444 N N . VAL A 1 1655 ? -26.457 -31.697 16.295 1.00 79.19 1655 VAL A N 1
ATOM 12445 C CA . VAL A 1 1655 ? -26.514 -33.162 16.504 1.00 79.19 1655 VAL A CA 1
ATOM 12446 C C . VAL A 1 1655 ? -26.826 -33.911 15.202 1.00 79.19 1655 VAL A C 1
ATOM 12448 O O . VAL A 1 1655 ? -26.300 -34.998 14.965 1.00 79.19 1655 VAL A O 1
ATOM 12451 N N . TYR A 1 1656 ? -27.649 -33.310 14.342 1.00 84.00 1656 TYR A N 1
ATOM 12452 C CA . TYR A 1 1656 ? -28.030 -33.844 13.040 1.00 84.00 1656 TYR A CA 1
ATOM 12453 C C . TYR A 1 1656 ? -27.608 -32.885 11.925 1.00 84.00 1656 TYR A C 1
ATOM 12455 O O . TYR A 1 1656 ? -27.553 -31.670 12.109 1.00 84.00 1656 TYR A O 1
ATOM 12463 N N . LYS A 1 1657 ? -27.319 -33.448 10.751 1.00 89.44 1657 LYS A N 1
ATOM 12464 C CA . LYS A 1 1657 ? -27.093 -32.697 9.514 1.00 89.44 1657 LYS A CA 1
ATOM 12465 C C . LYS A 1 1657 ? -28.448 -32.508 8.842 1.00 89.44 1657 LYS A C 1
ATOM 12467 O O . LYS A 1 1657 ? -28.932 -33.418 8.174 1.00 89.44 1657 LYS A O 1
ATOM 12472 N N . GLU A 1 1658 ? -29.082 -31.367 9.052 1.00 92.75 1658 GLU A N 1
ATOM 12473 C CA . GLU A 1 1658 ? -30.440 -31.103 8.571 1.00 92.75 1658 GLU A CA 1
ATOM 12474 C C . GLU A 1 1658 ? -30.662 -29.607 8.333 1.00 92.75 1658 GLU A C 1
ATOM 12476 O O . GLU A 1 1658 ? -30.052 -28.771 8.997 1.00 92.75 1658 GLU A O 1
ATOM 12481 N N . VAL A 1 1659 ? -31.545 -29.281 7.389 1.00 92.44 1659 VAL A N 1
ATOM 12482 C CA . VAL A 1 1659 ? -32.166 -27.956 7.280 1.00 92.44 1659 VAL A CA 1
ATOM 12483 C C . VAL A 1 1659 ? -33.405 -27.968 8.159 1.00 92.44 1659 VAL A C 1
ATOM 12485 O O . VAL A 1 1659 ? -34.256 -28.846 8.015 1.00 92.44 1659 VAL A O 1
ATOM 12488 N N . ILE A 1 1660 ? -33.504 -27.007 9.069 1.00 93.00 1660 ILE A N 1
ATOM 12489 C CA . ILE A 1 1660 ? -34.630 -26.846 9.986 1.00 93.00 1660 ILE A CA 1
ATOM 12490 C C . ILE A 1 1660 ? -35.543 -25.755 9.429 1.00 93.00 1660 ILE A C 1
ATOM 12492 O O . ILE A 1 1660 ? -35.082 -24.641 9.179 1.00 93.00 1660 ILE A O 1
ATOM 12496 N N . ILE A 1 1661 ? -36.828 -26.062 9.255 1.00 92.94 1661 ILE A N 1
ATOM 12497 C CA . ILE A 1 1661 ? -37.846 -25.114 8.797 1.00 92.94 1661 ILE A CA 1
ATOM 12498 C C . ILE A 1 1661 ? -38.716 -24.729 9.998 1.00 92.94 1661 ILE A C 1
ATOM 12500 O O . ILE A 1 1661 ? -39.410 -25.565 10.580 1.00 92.94 1661 ILE A O 1
ATOM 12504 N N . TYR A 1 1662 ? -38.654 -23.459 10.387 1.00 93.19 1662 TYR A N 1
ATOM 12505 C CA . TYR A 1 1662 ? -39.332 -22.879 11.545 1.00 93.19 1662 TYR A CA 1
ATOM 12506 C C . TYR A 1 1662 ? -40.419 -21.904 11.092 1.00 93.19 1662 TYR A C 1
ATOM 12508 O O . TYR A 1 1662 ? -40.187 -21.094 10.198 1.00 93.19 1662 TYR A O 1
ATOM 12516 N N . ASN A 1 1663 ? -41.599 -21.964 11.707 1.00 91.25 1663 ASN A N 1
ATOM 12517 C CA . ASN A 1 1663 ? -42.700 -21.049 11.426 1.00 91.25 1663 ASN A CA 1
ATOM 12518 C C . ASN A 1 1663 ? -42.790 -19.977 12.524 1.00 91.25 1663 ASN A C 1
ATOM 12520 O O . ASN A 1 1663 ? -43.042 -20.298 13.685 1.00 91.25 1663 ASN A O 1
ATOM 12524 N N . LEU A 1 1664 ? -42.607 -18.710 12.144 1.00 88.25 1664 LEU A N 1
ATOM 12525 C CA . LEU A 1 1664 ? -42.583 -17.548 13.042 1.00 88.25 1664 LEU A CA 1
ATOM 12526 C C . LEU A 1 1664 ? -43.939 -17.284 13.713 1.00 88.25 1664 LEU A C 1
ATOM 12528 O O . LEU A 1 1664 ? -43.980 -16.908 14.881 1.00 88.25 1664 LEU A O 1
ATOM 12532 N N . CYS A 1 1665 ? -45.047 -17.516 13.005 1.00 85.31 1665 CYS A N 1
ATOM 12533 C CA . CYS A 1 1665 ? -46.400 -17.307 13.528 1.00 85.31 1665 CYS A CA 1
ATOM 12534 C C . CYS A 1 1665 ? -46.817 -18.408 14.521 1.00 85.31 1665 CYS A C 1
ATOM 12536 O O . CYS A 1 1665 ? -47.543 -18.143 15.473 1.00 85.31 1665 CYS A O 1
ATOM 12538 N N . GLN A 1 1666 ? -46.355 -19.646 14.311 1.00 86.56 1666 GLN A N 1
ATOM 12539 C CA . GLN A 1 1666 ? -46.624 -20.790 15.196 1.00 86.56 1666 GLN A CA 1
ATOM 12540 C C . GLN A 1 1666 ? -45.558 -20.982 16.292 1.00 86.56 1666 GLN A C 1
ATOM 12542 O O . GLN A 1 1666 ? -45.746 -21.811 17.180 1.00 86.56 1666 GLN A O 1
ATOM 12547 N N . LYS A 1 1667 ? -44.429 -20.265 16.199 1.00 87.81 1667 LYS A N 1
ATOM 12548 C CA . LYS A 1 1667 ? -43.218 -20.397 17.029 1.00 87.81 1667 LYS A CA 1
ATOM 12549 C C . LYS A 1 1667 ? -42.743 -21.844 17.241 1.00 87.81 1667 LYS A C 1
ATOM 12551 O O . LYS A 1 1667 ? -42.386 -22.252 18.345 1.00 87.81 1667 LYS A O 1
ATOM 12556 N N . GLN A 1 1668 ? -42.732 -22.633 16.162 1.00 90.50 1668 GLN A N 1
ATOM 12557 C CA . GLN A 1 1668 ? -42.290 -24.033 16.184 1.00 90.50 1668 GLN A CA 1
ATOM 12558 C C . GLN A 1 1668 ? -41.583 -24.467 14.893 1.00 90.50 1668 GLN A C 1
ATOM 12560 O O . GLN A 1 1668 ? -41.796 -23.904 13.819 1.00 90.50 1668 GLN A O 1
ATOM 12565 N N . VAL A 1 1669 ? -40.767 -25.521 14.995 1.00 89.50 1669 VAL A N 1
ATOM 12566 C CA . VAL A 1 1669 ? -40.230 -26.243 13.831 1.00 89.50 1669 VAL A CA 1
ATOM 12567 C C . VAL A 1 1669 ? -41.356 -27.056 13.197 1.00 89.50 1669 VAL A C 1
ATOM 12569 O O . VAL A 1 1669 ? -41.941 -27.906 13.864 1.00 89.50 1669 VAL A O 1
ATOM 12572 N N . VAL A 1 1670 ? -41.639 -26.804 11.920 1.00 92.25 1670 VAL A N 1
ATOM 12573 C CA . VAL A 1 1670 ? -42.682 -27.500 11.147 1.00 92.25 1670 VAL A CA 1
ATOM 12574 C C . VAL A 1 1670 ? -42.125 -28.643 10.298 1.00 92.25 1670 VAL A C 1
ATOM 12576 O O . VAL A 1 1670 ? -42.801 -29.653 10.132 1.00 92.25 1670 VAL A O 1
ATOM 12579 N N . GLU A 1 1671 ? -40.890 -28.528 9.803 1.00 91.00 1671 GLU A N 1
ATOM 12580 C CA . GLU A 1 1671 ? -40.266 -29.539 8.941 1.00 91.00 1671 GLU A CA 1
ATOM 12581 C C . GLU A 1 1671 ? -38.738 -29.592 9.125 1.00 91.00 1671 GLU A C 1
ATOM 12583 O O . GLU A 1 1671 ? -38.106 -28.632 9.579 1.00 91.00 1671 GLU A O 1
ATOM 12588 N N . LYS A 1 1672 ? -38.139 -30.743 8.791 1.00 91.31 1672 LYS A N 1
ATOM 12589 C CA . LYS A 1 1672 ? -36.692 -30.989 8.810 1.00 91.31 1672 LYS A CA 1
ATOM 12590 C C . LYS A 1 1672 ? -36.261 -31.788 7.579 1.00 91.31 1672 LYS A C 1
ATOM 12592 O O . LYS A 1 1672 ? -36.732 -32.905 7.380 1.00 91.31 1672 LYS A O 1
ATOM 12597 N N . ILE A 1 1673 ? -35.327 -31.249 6.794 1.00 91.12 1673 ILE A N 1
ATOM 12598 C CA . ILE A 1 1673 ? -34.811 -31.884 5.570 1.00 91.12 1673 ILE A CA 1
ATOM 12599 C C . ILE A 1 1673 ? -33.392 -32.424 5.834 1.00 91.12 1673 ILE A C 1
ATOM 12601 O O . ILE A 1 1673 ? -32.486 -31.627 6.089 1.00 91.12 1673 ILE A O 1
ATOM 12605 N N . PRO A 1 1674 ? -33.144 -33.747 5.769 1.00 91.00 1674 PRO A N 1
ATOM 12606 C CA . PRO A 1 1674 ? -31.836 -34.325 6.084 1.00 91.00 1674 PRO A CA 1
ATOM 12607 C C . PRO A 1 1674 ? -30.772 -34.047 5.006 1.00 91.00 1674 PRO A C 1
ATOM 12609 O O . PRO A 1 1674 ? -31.011 -34.171 3.802 1.00 91.00 1674 PRO A O 1
ATOM 12612 N N . LEU A 1 1675 ? -29.554 -33.736 5.454 1.00 91.19 1675 LEU A N 1
ATOM 12613 C CA . LEU A 1 1675 ? -28.386 -33.421 4.629 1.00 91.19 1675 LEU A CA 1
ATOM 12614 C C . LEU A 1 1675 ? -27.278 -34.490 4.765 1.00 91.19 1675 LEU A C 1
ATOM 12616 O O . LEU A 1 1675 ? -27.106 -35.084 5.830 1.00 91.19 1675 LEU A O 1
ATOM 12620 N N . PRO A 1 1676 ? -26.470 -34.731 3.713 1.00 88.88 1676 PRO A N 1
ATOM 12621 C CA . PRO A 1 1676 ? -25.386 -35.720 3.752 1.00 88.88 1676 PRO A CA 1
ATOM 12622 C C . PRO A 1 1676 ? -24.170 -35.220 4.555 1.00 88.88 1676 PRO A C 1
ATOM 12624 O O . PRO A 1 1676 ? -23.495 -35.984 5.256 1.00 88.88 1676 PRO A O 1
ATOM 12627 N N . PHE A 1 1677 ? -23.919 -33.913 4.496 1.00 90.31 1677 PHE A N 1
ATOM 12628 C CA . PHE A 1 1677 ? -22.817 -33.196 5.132 1.00 90.31 1677 PHE A CA 1
ATOM 12629 C C . PHE A 1 1677 ? -23.347 -31.884 5.734 1.00 90.31 1677 PHE A C 1
ATOM 12631 O O . PHE A 1 1677 ? -24.506 -31.532 5.515 1.00 90.31 1677 PHE A O 1
ATOM 12638 N N . PHE A 1 1678 ? -22.535 -31.174 6.520 1.00 90.25 1678 PHE A N 1
ATOM 12639 C CA . PHE A 1 1678 ? -22.940 -29.858 7.028 1.00 90.25 1678 PHE A CA 1
ATOM 12640 C C . PHE A 1 1678 ? -22.885 -28.819 5.904 1.00 90.25 1678 PHE A C 1
ATOM 12642 O O . PHE A 1 1678 ? -21.926 -28.793 5.130 1.00 90.25 1678 PHE A O 1
ATOM 12649 N N . ALA A 1 1679 ? -23.907 -27.967 5.817 1.00 92.38 1679 ALA A N 1
ATOM 12650 C CA . ALA A 1 1679 ? -23.960 -26.907 4.819 1.00 92.38 1679 ALA A CA 1
ATOM 12651 C C . ALA A 1 1679 ? -22.825 -25.893 5.033 1.00 92.38 1679 ALA A C 1
ATOM 12653 O O . ALA A 1 1679 ? -22.620 -25.393 6.136 1.00 92.38 1679 ALA A O 1
ATOM 12654 N N . MET A 1 1680 ? -22.108 -25.578 3.957 1.00 92.25 1680 MET A N 1
ATOM 12655 C CA . MET A 1 1680 ? -21.195 -24.435 3.867 1.00 92.25 1680 MET A CA 1
ATOM 12656 C C . MET A 1 1680 ? -21.901 -23.201 3.292 1.00 92.25 1680 MET A C 1
ATOM 12658 O O . MET A 1 1680 ? -21.471 -22.082 3.546 1.00 92.25 1680 MET A O 1
ATOM 12662 N N . SER A 1 1681 ? -22.963 -23.402 2.504 1.00 93.81 1681 SER A N 1
ATOM 12663 C CA . SER A 1 1681 ? -23.783 -22.343 1.908 1.00 93.81 1681 SER A CA 1
ATOM 12664 C C . SER A 1 1681 ? -25.234 -22.793 1.696 1.00 93.81 1681 SER A C 1
ATOM 12666 O O . SER A 1 1681 ? -25.501 -23.990 1.579 1.00 93.81 1681 SER A O 1
ATOM 12668 N N . LEU A 1 1682 ? -26.154 -21.824 1.651 1.00 94.75 1682 LEU A N 1
ATOM 12669 C CA . LEU A 1 1682 ? -27.607 -21.989 1.543 1.00 94.75 1682 LEU A CA 1
ATOM 12670 C C . LEU A 1 1682 ? -28.167 -20.895 0.615 1.00 94.75 1682 LEU A C 1
ATOM 12672 O O . LEU A 1 1682 ? -27.888 -19.717 0.838 1.00 94.75 1682 LEU A O 1
ATOM 12676 N N . SER A 1 1683 ? -29.005 -21.240 -0.365 1.00 94.69 1683 SER A N 1
ATOM 12677 C CA . SER A 1 1683 ? -29.784 -20.250 -1.126 1.00 94.69 1683 SER A CA 1
ATOM 12678 C C . SER A 1 1683 ? -31.138 -20.798 -1.569 1.00 94.69 1683 SER A C 1
ATOM 12680 O O . SER A 1 1683 ? -31.229 -21.907 -2.085 1.00 94.69 1683 SER A O 1
ATOM 12682 N N . LEU A 1 1684 ? -32.190 -19.998 -1.387 1.00 93.94 1684 LEU A N 1
ATOM 12683 C CA . LEU A 1 1684 ? -33.563 -20.307 -1.791 1.00 93.94 1684 LEU A CA 1
ATOM 12684 C C . LEU A 1 1684 ? -33.899 -19.615 -3.117 1.00 93.94 1684 LEU A C 1
ATOM 12686 O O . LEU A 1 1684 ? -33.494 -18.474 -3.346 1.00 93.94 1684 LEU A O 1
ATOM 12690 N N . SER A 1 1685 ? -34.640 -20.301 -3.984 1.00 91.81 1685 SER A N 1
ATOM 12691 C CA . SER A 1 1685 ? -35.126 -19.746 -5.252 1.00 91.81 1685 SER A CA 1
ATOM 12692 C C . SER A 1 1685 ? -36.333 -18.817 -5.034 1.00 91.81 1685 SER A C 1
ATOM 12694 O O . SER A 1 1685 ? -37.283 -19.225 -4.372 1.00 91.81 1685 SER A O 1
ATOM 12696 N N . PRO A 1 1686 ? -36.386 -17.604 -5.616 1.00 82.06 1686 PRO A N 1
ATOM 12697 C CA . PRO A 1 1686 ? -37.533 -16.703 -5.424 1.00 82.06 1686 PRO A CA 1
ATOM 12698 C C . PRO A 1 1686 ? -38.893 -17.147 -6.005 1.00 82.06 1686 PRO A C 1
ATOM 12700 O O . PRO A 1 1686 ? -39.844 -16.377 -5.918 1.00 82.06 1686 PRO A O 1
ATOM 12703 N N . GLY A 1 1687 ? -39.022 -18.341 -6.603 1.00 75.75 1687 GLY A N 1
ATOM 12704 C CA . GLY A 1 1687 ? -40.296 -18.772 -7.205 1.00 75.75 1687 GLY A CA 1
ATOM 12705 C C . GLY A 1 1687 ? -40.462 -20.245 -7.604 1.00 75.75 1687 GLY A C 1
ATOM 12706 O O . GLY A 1 1687 ? -41.486 -20.574 -8.190 1.00 75.75 1687 GLY A O 1
ATOM 12707 N N . THR A 1 1688 ? -39.505 -21.138 -7.319 1.00 76.94 1688 THR A N 1
ATOM 12708 C CA . THR A 1 1688 ? -39.554 -22.550 -7.778 1.00 76.94 1688 THR A CA 1
ATOM 12709 C C . THR A 1 1688 ? -39.578 -23.592 -6.659 1.00 76.94 1688 THR A C 1
ATOM 12711 O O . THR A 1 1688 ? -39.408 -24.771 -6.938 1.00 76.94 1688 THR A O 1
ATOM 12714 N N . HIS A 1 1689 ? -39.735 -23.190 -5.392 1.00 88.00 1689 HIS A N 1
ATOM 12715 C CA . HIS A 1 1689 ? -39.602 -24.075 -4.216 1.00 88.00 1689 HIS A CA 1
ATOM 12716 C C . HIS A 1 1689 ? -38.264 -24.848 -4.137 1.00 88.00 1689 HIS A C 1
ATOM 12718 O O . HIS A 1 1689 ? -38.114 -25.776 -3.344 1.00 88.00 1689 HIS A O 1
ATOM 12724 N N . LEU A 1 1690 ? -37.265 -24.440 -4.928 1.00 91.12 1690 LEU A N 1
ATOM 12725 C CA . LEU A 1 1690 ? -35.928 -25.024 -4.950 1.00 91.12 1690 LEU A CA 1
ATOM 12726 C C . LEU A 1 1690 ? -35.028 -24.389 -3.889 1.00 91.12 1690 LEU A C 1
ATOM 12728 O O . LEU A 1 1690 ? -34.981 -23.161 -3.740 1.00 91.12 1690 LEU A O 1
ATOM 12732 N N . LEU A 1 1691 ? -34.256 -25.247 -3.235 1.00 93.81 1691 LEU A N 1
ATOM 12733 C CA . LEU A 1 1691 ? -33.206 -24.940 -2.278 1.00 93.81 1691 LEU A CA 1
ATOM 12734 C C . LEU A 1 1691 ? -31.859 -25.463 -2.806 1.00 93.81 1691 LEU A C 1
ATOM 12736 O O . LEU A 1 1691 ? -31.736 -26.634 -3.160 1.00 93.81 1691 LEU A O 1
ATOM 12740 N N . ALA A 1 1692 ? -30.838 -24.609 -2.817 1.00 94.44 1692 ALA A N 1
ATOM 12741 C CA . ALA A 1 1692 ? -29.450 -24.965 -3.090 1.00 94.44 1692 ALA A CA 1
ATOM 12742 C C . ALA A 1 1692 ? -28.641 -25.034 -1.785 1.00 94.44 1692 ALA A C 1
ATOM 12744 O O . ALA A 1 1692 ? -28.742 -24.141 -0.941 1.00 94.44 1692 ALA A O 1
ATOM 12745 N N . VAL A 1 1693 ? -27.822 -26.081 -1.639 1.00 95.12 1693 VAL A N 1
ATOM 12746 C CA . VAL A 1 1693 ? -26.928 -26.296 -0.490 1.00 95.12 1693 VAL A CA 1
ATOM 12747 C C . VAL A 1 1693 ? -25.541 -26.714 -0.977 1.00 95.12 1693 VAL A C 1
ATOM 12749 O O . VAL A 1 1693 ? -25.407 -27.717 -1.678 1.00 95.12 1693 VAL A O 1
ATOM 12752 N N . GLY A 1 1694 ? -24.501 -25.964 -0.609 1.00 93.69 1694 GLY A N 1
ATOM 12753 C CA . GLY A 1 1694 ? -23.103 -26.312 -0.896 1.00 93.69 1694 GLY A CA 1
ATOM 12754 C C . GLY A 1 1694 ? -22.407 -26.968 0.301 1.00 93.69 1694 GLY A C 1
ATOM 12755 O O . GLY A 1 1694 ? -22.704 -26.627 1.446 1.00 93.69 1694 GLY A O 1
ATOM 12756 N N . PHE A 1 1695 ? -21.472 -27.891 0.053 1.00 93.06 1695 PHE A N 1
ATOM 12757 C CA . PHE A 1 1695 ? -20.772 -28.670 1.090 1.00 93.06 1695 PHE A CA 1
ATOM 12758 C C . PHE A 1 1695 ? -19.242 -28.585 0.982 1.00 93.06 1695 PHE A C 1
ATOM 12760 O O . PHE A 1 1695 ? -18.692 -28.220 -0.061 1.00 93.06 1695 PHE A O 1
ATOM 12767 N N . ALA A 1 1696 ? -18.537 -28.972 2.050 1.00 87.50 1696 ALA A N 1
ATOM 12768 C CA . ALA A 1 1696 ? -17.072 -29.016 2.077 1.00 87.50 1696 ALA A CA 1
ATOM 12769 C C . ALA A 1 1696 ? -16.503 -30.085 1.122 1.00 87.50 1696 ALA A C 1
ATOM 12771 O O . ALA A 1 1696 ? -15.422 -29.937 0.556 1.00 87.50 1696 ALA A O 1
ATOM 12772 N N . GLU A 1 1697 ? -17.282 -31.134 0.880 1.00 84.75 1697 GLU A N 1
ATOM 12773 C CA . GLU A 1 1697 ? -16.978 -32.328 0.097 1.00 84.75 1697 GLU A CA 1
ATOM 12774 C C . GLU A 1 1697 ? -17.046 -32.102 -1.433 1.00 84.75 1697 GLU A C 1
ATOM 12776 O O . GLU A 1 1697 ? -17.280 -33.034 -2.199 1.00 84.75 1697 GLU A O 1
ATOM 12781 N N . CYS A 1 1698 ? -16.809 -30.866 -1.894 1.00 86.38 1698 CYS A N 1
ATOM 12782 C CA . CYS A 1 1698 ? -16.800 -30.459 -3.311 1.00 86.38 1698 CYS A CA 1
ATOM 12783 C C . CYS A 1 1698 ? -18.124 -30.715 -4.059 1.00 86.38 1698 CYS A C 1
ATOM 12785 O O . CYS A 1 1698 ? -18.130 -30.994 -5.261 1.00 86.38 1698 CYS A O 1
ATOM 12787 N N . MET A 1 1699 ? -19.244 -30.643 -3.335 1.00 86.50 1699 MET A N 1
ATOM 12788 C CA . MET A 1 1699 ? -20.572 -31.023 -3.814 1.00 86.50 1699 MET A CA 1
ATOM 12789 C C . MET A 1 1699 ? -21.589 -29.894 -3.614 1.00 86.50 1699 MET A C 1
ATOM 12791 O O . MET A 1 1699 ? -21.528 -29.145 -2.637 1.00 86.50 1699 MET A O 1
ATOM 12795 N N . LEU A 1 1700 ? -22.543 -29.821 -4.536 1.00 92.19 1700 LEU A N 1
ATOM 12796 C CA . LEU A 1 1700 ? -23.745 -28.996 -4.492 1.00 92.19 1700 LEU A CA 1
ATOM 12797 C C . LEU A 1 1700 ? -24.961 -29.930 -4.492 1.00 92.19 1700 LEU A C 1
ATOM 12799 O O . LEU A 1 1700 ? -25.026 -30.831 -5.322 1.00 92.19 1700 LEU A O 1
ATOM 12803 N N . ARG A 1 1701 ? -25.939 -29.703 -3.617 1.00 92.44 1701 ARG A N 1
ATOM 12804 C CA . ARG A 1 1701 ? -27.256 -30.352 -3.678 1.00 92.44 1701 ARG A CA 1
ATOM 12805 C C . ARG A 1 1701 ? -28.314 -29.329 -4.048 1.00 92.44 1701 ARG A C 1
ATOM 12807 O O . ARG A 1 1701 ? -28.344 -28.241 -3.475 1.00 92.44 1701 ARG A O 1
ATOM 12814 N N . LEU A 1 1702 ? -29.202 -29.715 -4.955 1.00 92.00 1702 LEU A N 1
ATOM 12815 C CA . LEU A 1 1702 ? -30.490 -29.062 -5.150 1.00 92.00 1702 LEU A CA 1
ATOM 12816 C C . LEU A 1 1702 ? -31.576 -29.913 -4.481 1.00 92.00 1702 LEU A C 1
ATOM 12818 O O . LEU A 1 1702 ? -31.540 -31.140 -4.576 1.00 92.00 1702 LEU A O 1
ATOM 12822 N N . VAL A 1 1703 ? -32.521 -29.273 -3.800 1.00 91.06 1703 VAL A N 1
ATOM 12823 C CA . VAL A 1 1703 ? -33.689 -29.901 -3.167 1.00 91.06 1703 VAL A CA 1
ATOM 12824 C C . VAL A 1 1703 ? -34.941 -29.179 -3.646 1.00 91.06 1703 VAL A C 1
ATOM 1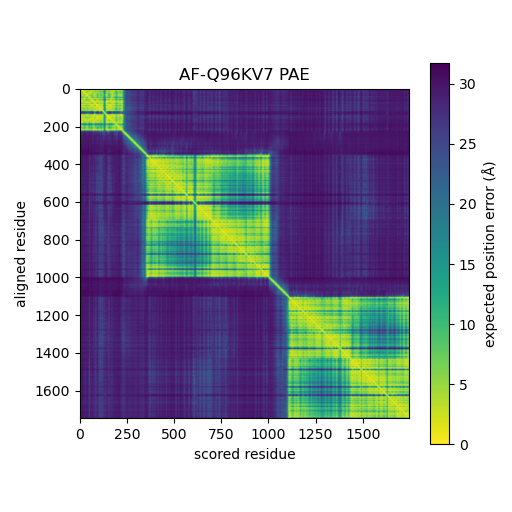2826 O O . VAL A 1 1703 ? -34.974 -27.953 -3.644 1.00 91.06 1703 VAL A O 1
ATOM 12829 N N . ASP A 1 1704 ? -35.961 -29.932 -4.034 1.00 89.31 1704 ASP A N 1
ATOM 12830 C CA . ASP A 1 1704 ? -37.325 -29.442 -4.224 1.00 89.31 1704 ASP A CA 1
ATOM 12831 C C . ASP A 1 1704 ? -38.068 -29.585 -2.889 1.00 89.31 1704 ASP A C 1
ATOM 12833 O O . ASP A 1 1704 ? -38.307 -30.699 -2.417 1.00 89.31 1704 ASP A O 1
ATOM 12837 N N . CYS A 1 1705 ? -38.396 -28.455 -2.261 1.00 87.62 1705 CYS A N 1
ATOM 12838 C CA . CYS A 1 1705 ? -39.083 -28.411 -0.971 1.00 87.62 1705 CYS A CA 1
ATOM 12839 C C . CYS A 1 1705 ? -40.596 -28.683 -1.069 1.00 87.62 1705 CYS A C 1
ATOM 12841 O O . CYS A 1 1705 ? -41.232 -28.842 -0.035 1.00 87.62 1705 CYS A O 1
ATOM 12843 N N . ALA A 1 1706 ? -41.182 -28.744 -2.268 1.00 84.06 1706 ALA A N 1
ATOM 12844 C CA . ALA A 1 1706 ? -42.577 -29.143 -2.468 1.00 84.06 1706 ALA A CA 1
ATOM 12845 C C . ALA A 1 1706 ? -42.717 -30.658 -2.716 1.00 84.06 1706 ALA A C 1
ATOM 12847 O O . ALA A 1 1706 ? -43.723 -31.254 -2.333 1.00 84.06 1706 ALA A O 1
ATOM 12848 N N . MET A 1 1707 ? -41.711 -31.287 -3.335 1.00 83.56 1707 MET A N 1
ATOM 12849 C CA . MET A 1 1707 ? -41.704 -32.722 -3.670 1.00 83.56 1707 MET A CA 1
ATOM 12850 C C . MET A 1 1707 ? -40.839 -33.582 -2.730 1.00 83.56 1707 MET A C 1
ATOM 12852 O O . MET A 1 1707 ? -40.897 -34.810 -2.795 1.00 83.56 1707 MET A O 1
ATOM 12856 N N . GLY A 1 1708 ? -39.997 -32.971 -1.889 1.00 80.44 1708 GLY A N 1
ATOM 12857 C CA . GLY A 1 1708 ? -39.055 -33.667 -0.997 1.00 80.44 1708 GLY A CA 1
ATOM 12858 C C . GLY A 1 1708 ? -37.890 -34.366 -1.718 1.00 80.44 1708 GLY A C 1
ATOM 12859 O O . GLY A 1 1708 ? -37.106 -35.087 -1.099 1.00 80.44 1708 GLY A O 1
ATOM 12860 N N . THR A 1 1709 ? -37.768 -34.184 -3.034 1.00 86.25 1709 THR A N 1
ATOM 12861 C CA . THR A 1 1709 ? -36.749 -34.815 -3.884 1.00 86.25 1709 THR A CA 1
ATOM 12862 C C . THR A 1 1709 ? -35.475 -33.978 -3.973 1.00 86.25 1709 THR A C 1
ATOM 12864 O O . THR A 1 1709 ? -35.535 -32.752 -4.004 1.00 86.25 1709 THR A O 1
ATOM 12867 N N . ALA A 1 1710 ? -34.313 -34.630 -4.063 1.00 87.62 1710 ALA A N 1
ATOM 12868 C CA . ALA A 1 1710 ? -33.014 -33.961 -4.130 1.00 87.62 1710 ALA A CA 1
ATOM 12869 C C . ALA A 1 1710 ? -32.084 -34.570 -5.190 1.00 87.62 1710 ALA A C 1
ATOM 12871 O O . ALA A 1 1710 ? -32.131 -35.773 -5.450 1.00 87.62 1710 ALA A O 1
ATOM 12872 N N . GLN A 1 1711 ? -31.203 -33.743 -5.758 1.00 88.94 1711 GLN A N 1
ATOM 12873 C CA . GLN A 1 1711 ? -30.209 -34.133 -6.759 1.00 88.94 1711 GLN A CA 1
ATOM 12874 C C . GLN A 1 1711 ? -28.836 -33.526 -6.424 1.00 88.94 1711 GLN A C 1
ATOM 12876 O O . GLN A 1 1711 ? -28.726 -32.332 -6.138 1.00 88.94 1711 GLN A O 1
ATOM 12881 N N . ASP A 1 1712 ? -27.793 -34.361 -6.447 1.00 87.50 1712 ASP A N 1
ATOM 12882 C CA . ASP A 1 1712 ? -26.409 -33.973 -6.151 1.00 87.50 1712 ASP A CA 1
ATOM 12883 C C . ASP A 1 1712 ? -25.616 -33.697 -7.437 1.00 87.50 1712 ASP A C 1
ATOM 12885 O O . ASP A 1 1712 ? -25.709 -34.434 -8.420 1.00 87.50 1712 ASP A O 1
ATOM 12889 N N . PHE A 1 1713 ? -24.785 -32.658 -7.397 1.00 86.00 1713 PHE A N 1
ATOM 12890 C CA . PHE A 1 1713 ? -23.936 -32.189 -8.487 1.00 86.00 1713 PHE A CA 1
ATOM 12891 C C . PHE A 1 1713 ? -22.494 -32.014 -7.995 1.00 86.00 1713 PHE A C 1
ATOM 12893 O O . PHE A 1 1713 ? -22.241 -31.454 -6.925 1.00 86.00 1713 PHE A O 1
ATOM 12900 N N . ALA A 1 1714 ? -21.534 -32.462 -8.803 1.00 76.56 1714 ALA A N 1
ATOM 12901 C CA . ALA A 1 1714 ? -20.103 -32.289 -8.568 1.00 76.56 1714 ALA A CA 1
ATOM 12902 C C . ALA A 1 1714 ? -19.468 -31.562 -9.763 1.00 76.56 1714 ALA A C 1
ATOM 12904 O O . ALA A 1 1714 ? -19.840 -31.810 -10.909 1.00 76.56 1714 ALA A O 1
ATOM 12905 N N . GLY A 1 1715 ? -18.504 -30.677 -9.499 1.00 74.50 1715 GLY A N 1
ATOM 12906 C CA . GLY A 1 1715 ? -17.812 -29.908 -10.542 1.00 74.50 1715 GLY A CA 1
ATOM 12907 C C . GLY A 1 1715 ? -16.609 -29.133 -10.010 1.00 74.50 1715 GLY A C 1
ATOM 12908 O O . GLY A 1 1715 ? -15.506 -29.306 -10.520 1.00 74.50 1715 GLY A O 1
ATOM 12909 N N . HIS A 1 1716 ? -16.822 -28.365 -8.936 1.00 85.25 1716 HIS A N 1
ATOM 12910 C CA . HIS A 1 1716 ? -15.793 -27.594 -8.223 1.00 85.25 1716 HIS A CA 1
ATOM 12911 C C . HIS A 1 1716 ? -14.609 -28.445 -7.735 1.00 85.25 1716 HIS A C 1
ATOM 12913 O O . HIS A 1 1716 ? -14.762 -29.620 -7.377 1.00 85.25 1716 HIS A O 1
ATOM 12919 N N . ASP A 1 1717 ? -13.429 -27.827 -7.641 1.00 78.38 1717 ASP A N 1
ATOM 12920 C CA . ASP A 1 1717 ? -12.221 -28.448 -7.094 1.00 78.38 1717 ASP A CA 1
ATOM 12921 C C . ASP A 1 1717 ? -12.145 -28.479 -5.563 1.00 78.38 1717 ASP A C 1
ATOM 12923 O O . ASP A 1 1717 ? -11.422 -29.318 -5.011 1.00 78.38 1717 ASP A O 1
ATOM 12927 N N . ASN A 1 1718 ? -12.938 -27.627 -4.908 1.00 84.88 1718 ASN A N 1
ATOM 12928 C CA . ASN A 1 1718 ? -12.905 -27.336 -3.477 1.00 84.88 1718 ASN A CA 1
ATOM 12929 C C . ASN A 1 1718 ? -14.298 -27.336 -2.831 1.00 84.88 1718 ASN A C 1
ATOM 12931 O O . ASN A 1 1718 ? -15.318 -27.496 -3.499 1.00 84.88 1718 ASN A O 1
ATOM 12935 N N . ALA A 1 1719 ? -14.325 -27.090 -1.519 1.00 87.50 1719 ALA A N 1
ATOM 12936 C CA . ALA A 1 1719 ? -15.534 -26.795 -0.755 1.00 87.50 1719 ALA A CA 1
ATOM 12937 C C . ALA A 1 1719 ? -16.418 -25.734 -1.441 1.00 87.50 1719 ALA A C 1
ATOM 12939 O O . ALA A 1 1719 ? -15.952 -24.631 -1.731 1.00 87.50 1719 ALA A O 1
ATOM 12940 N N . VAL A 1 1720 ? -17.701 -26.051 -1.643 1.00 91.69 1720 VAL A N 1
ATOM 12941 C CA . VAL A 1 1720 ? -18.700 -25.161 -2.258 1.00 91.69 1720 VAL A CA 1
ATOM 12942 C C . VAL A 1 1720 ? -19.236 -24.207 -1.189 1.00 91.69 1720 VAL A C 1
ATOM 12944 O O . VAL A 1 1720 ? -20.335 -24.359 -0.650 1.00 91.69 1720 VAL A O 1
ATOM 12947 N N . HIS A 1 1721 ? -18.400 -23.240 -0.818 1.00 92.50 1721 HIS A N 1
ATOM 12948 C CA . HIS A 1 1721 ? -18.654 -22.319 0.292 1.00 92.50 1721 HIS A CA 1
ATOM 12949 C C . HIS A 1 1721 ? -19.641 -21.193 -0.051 1.00 92.50 1721 HIS A C 1
ATOM 12951 O O . HIS A 1 1721 ? -19.973 -20.405 0.828 1.00 92.50 1721 HIS A O 1
ATOM 12957 N N . LEU A 1 1722 ? -20.100 -21.101 -1.302 1.00 94.31 1722 LEU A N 1
ATOM 12958 C CA . LEU A 1 1722 ? -21.085 -20.120 -1.759 1.00 94.31 1722 LEU A CA 1
ATOM 12959 C C . LEU A 1 1722 ? -22.020 -20.744 -2.805 1.00 94.31 1722 LEU A C 1
ATOM 12961 O O . LEU A 1 1722 ? -21.558 -21.331 -3.786 1.00 94.31 1722 LEU A O 1
ATOM 12965 N N . CYS A 1 1723 ? -23.327 -20.547 -2.634 1.00 95.12 1723 CYS A N 1
ATOM 12966 C CA . CYS A 1 1723 ? -24.350 -20.774 -3.652 1.00 95.12 1723 CYS A CA 1
ATOM 12967 C C . CYS A 1 1723 ? -25.402 -19.654 -3.583 1.00 95.12 1723 CYS A C 1
ATOM 12969 O O . CYS A 1 1723 ? -25.729 -19.185 -2.496 1.00 95.12 1723 CYS A O 1
ATOM 12971 N N . ARG A 1 1724 ? -25.885 -19.185 -4.740 1.00 95.25 1724 ARG A N 1
ATOM 12972 C CA . ARG A 1 1724 ? -26.796 -18.034 -4.878 1.00 95.25 1724 ARG A CA 1
ATOM 12973 C C . ARG A 1 1724 ? -27.636 -18.136 -6.153 1.00 95.25 1724 ARG A C 1
ATOM 12975 O O . ARG A 1 1724 ? -27.089 -18.044 -7.252 1.00 95.25 1724 ARG A O 1
ATOM 12982 N N . PHE A 1 1725 ? -28.953 -18.274 -6.022 1.00 94.56 1725 PHE A N 1
ATOM 12983 C CA . PHE A 1 1725 ? -29.876 -18.072 -7.147 1.00 94.56 1725 PHE A CA 1
ATOM 12984 C C . PHE A 1 1725 ? -29.923 -16.597 -7.572 1.00 94.56 1725 PHE A C 1
ATOM 12986 O O . PHE A 1 1725 ? -29.777 -15.700 -6.738 1.00 94.56 1725 PHE A O 1
ATOM 12993 N N . THR A 1 1726 ? -30.172 -16.341 -8.858 1.00 93.06 1726 THR A N 1
ATOM 12994 C CA . THR A 1 1726 ? -30.535 -14.999 -9.338 1.00 93.06 1726 THR A CA 1
ATOM 12995 C C . THR A 1 1726 ? -31.978 -14.640 -8.939 1.00 93.06 1726 THR A C 1
ATOM 12997 O O . THR A 1 1726 ? -32.767 -15.544 -8.645 1.00 93.06 1726 THR A O 1
ATOM 13000 N N . PRO A 1 1727 ? -32.365 -13.348 -8.927 1.00 88.75 1727 PRO A N 1
ATOM 13001 C CA . PRO A 1 1727 ? -33.738 -12.912 -8.643 1.00 88.75 1727 PRO A CA 1
ATOM 13002 C C . PRO A 1 1727 ? -34.847 -13.639 -9.427 1.00 88.75 1727 PRO A C 1
ATOM 13004 O O . PRO A 1 1727 ? -35.925 -13.849 -8.884 1.00 88.75 1727 PRO A O 1
ATOM 13007 N N . SER A 1 1728 ? -34.595 -14.059 -10.671 1.00 88.94 1728 SER A N 1
ATOM 13008 C CA . SER A 1 1728 ? -35.535 -14.833 -11.499 1.00 88.94 1728 SER A CA 1
ATOM 13009 C C . SER A 1 1728 ? -35.469 -16.354 -11.306 1.00 88.94 1728 SER A C 1
ATOM 13011 O O . SER A 1 1728 ? -36.166 -17.076 -12.013 1.00 88.94 1728 SER A O 1
ATOM 13013 N N . ALA A 1 1729 ? -34.611 -16.855 -10.409 1.00 89.12 1729 ALA A N 1
ATOM 13014 C CA . ALA A 1 1729 ? -34.277 -18.272 -10.199 1.00 89.12 1729 ALA A CA 1
ATOM 13015 C C . ALA A 1 1729 ? -33.715 -19.038 -11.422 1.00 89.12 1729 ALA A C 1
ATOM 13017 O O . ALA A 1 1729 ? -33.345 -20.203 -11.289 1.00 89.12 1729 ALA A O 1
ATOM 13018 N N . ARG A 1 1730 ? -33.588 -18.404 -12.596 1.00 89.81 1730 ARG A N 1
ATOM 13019 C CA . ARG A 1 1730 ? -33.154 -19.049 -13.852 1.00 89.81 1730 ARG A CA 1
ATOM 13020 C C . ARG A 1 1730 ? -31.693 -19.477 -13.867 1.00 89.81 1730 ARG A C 1
ATOM 13022 O O . ARG A 1 1730 ? -31.342 -20.410 -14.591 1.00 89.81 1730 ARG A O 1
ATOM 13029 N N . LEU A 1 1731 ? -30.842 -18.790 -13.106 1.00 92.75 1731 LEU A N 1
ATOM 13030 C CA . LEU A 1 1731 ? -29.440 -19.153 -12.932 1.00 92.75 1731 LEU A CA 1
ATOM 13031 C C . LEU A 1 1731 ? -29.117 -19.352 -11.447 1.00 92.75 1731 LEU A C 1
ATOM 13033 O O . LEU A 1 1731 ? -29.641 -18.659 -10.573 1.00 92.75 1731 LEU A O 1
ATOM 13037 N N . LEU A 1 1732 ? -28.189 -20.265 -11.183 1.00 93.75 1732 LEU A N 1
ATOM 13038 C CA . LEU A 1 1732 ? -27.597 -20.524 -9.877 1.00 93.75 1732 LEU A CA 1
ATOM 13039 C C . LEU A 1 1732 ? -26.084 -20.316 -9.984 1.00 93.75 1732 LEU A C 1
ATOM 13041 O O . LEU A 1 1732 ? -25.394 -21.031 -10.708 1.00 93.75 1732 LEU A O 1
ATOM 13045 N N . PHE A 1 1733 ? -25.559 -19.331 -9.264 1.00 95.62 1733 PHE A N 1
ATOM 13046 C CA . PHE A 1 1733 ? -24.123 -19.113 -9.120 1.00 95.62 1733 PHE A CA 1
ATOM 13047 C C . PHE A 1 1733 ? -23.602 -19.941 -7.949 1.00 95.62 1733 PHE A C 1
ATOM 13049 O O . PHE A 1 1733 ? -24.242 -20.026 -6.901 1.00 95.62 1733 PHE A O 1
ATOM 13056 N N . THR A 1 1734 ? -22.418 -20.524 -8.105 1.00 95.25 1734 THR A N 1
ATOM 13057 C CA . THR A 1 1734 ? -21.723 -21.250 -7.035 1.00 95.25 1734 THR A CA 1
ATOM 13058 C C . THR A 1 1734 ? -20.230 -20.975 -7.090 1.00 95.25 1734 THR A C 1
ATOM 13060 O O . THR A 1 1734 ? -19.686 -20.843 -8.186 1.00 95.25 1734 THR A O 1
ATOM 13063 N N . ALA A 1 1735 ? -19.563 -20.912 -5.938 1.00 93.50 1735 ALA A N 1
ATOM 13064 C CA . ALA A 1 1735 ? -18.119 -20.703 -5.878 1.00 93.50 1735 ALA A CA 1
ATOM 13065 C C . ALA A 1 1735 ? -17.425 -21.647 -4.891 1.00 93.50 1735 ALA A C 1
ATOM 13067 O O . ALA A 1 1735 ? -17.967 -21.977 -3.832 1.00 93.50 1735 ALA A O 1
ATOM 13068 N N . ALA A 1 1736 ? -16.202 -22.030 -5.251 1.00 89.56 1736 ALA A N 1
ATOM 13069 C CA . ALA A 1 1736 ? -15.277 -22.798 -4.431 1.00 89.56 1736 ALA A CA 1
ATOM 13070 C C . ALA A 1 1736 ? -13.879 -22.204 -4.615 1.00 89.56 1736 ALA A C 1
ATOM 13072 O O . ALA A 1 1736 ? -13.374 -22.106 -5.733 1.00 89.56 1736 ALA A O 1
ATOM 13073 N N . ARG A 1 1737 ? -13.270 -21.716 -3.526 1.00 87.06 1737 ARG A N 1
ATOM 13074 C CA . ARG A 1 1737 ? -12.146 -20.762 -3.611 1.00 87.06 1737 ARG A CA 1
ATOM 13075 C C . ARG A 1 1737 ? -12.437 -19.658 -4.641 1.00 87.06 1737 ARG A C 1
ATOM 13077 O O . ARG A 1 1737 ? -13.289 -18.817 -4.372 1.00 87.06 1737 ARG A O 1
ATOM 13084 N N . ASN A 1 1738 ? -11.708 -19.626 -5.755 1.00 85.81 1738 ASN A N 1
ATOM 13085 C CA . ASN A 1 1738 ? -11.802 -18.629 -6.815 1.00 85.81 1738 ASN A CA 1
ATOM 13086 C C . ASN A 1 1738 ? -12.461 -19.145 -8.106 1.00 85.81 1738 ASN A C 1
ATOM 13088 O O . ASN A 1 1738 ? -12.612 -18.358 -9.040 1.00 85.81 1738 ASN A O 1
ATOM 13092 N N . GLU A 1 1739 ? -12.873 -20.417 -8.163 1.00 88.31 1739 GLU A N 1
ATOM 13093 C CA . GLU A 1 1739 ? -13.786 -20.889 -9.205 1.00 88.31 1739 GLU A CA 1
ATOM 13094 C C . GLU A 1 1739 ? -15.171 -20.272 -9.001 1.00 88.31 1739 GLU A C 1
ATOM 13096 O O . GLU A 1 1739 ? -15.678 -20.224 -7.877 1.00 88.31 1739 GLU A O 1
ATOM 13101 N N . ILE A 1 1740 ? -15.810 -19.861 -10.096 1.00 92.69 1740 ILE A N 1
ATOM 13102 C CA . ILE A 1 1740 ? -17.231 -19.516 -10.139 1.00 92.69 1740 ILE A CA 1
ATOM 13103 C C . ILE A 1 1740 ? -17.865 -20.331 -11.268 1.00 92.69 1740 ILE A C 1
ATOM 13105 O O . ILE A 1 1740 ? -17.516 -20.162 -12.439 1.00 92.69 1740 ILE A O 1
ATOM 13109 N N . LEU A 1 1741 ? -18.815 -21.195 -10.911 1.00 92.50 1741 LEU A N 1
ATOM 13110 C CA . LEU A 1 1741 ? -19.610 -21.989 -11.845 1.00 92.50 1741 LEU A CA 1
ATOM 13111 C C . LEU A 1 1741 ? -21.033 -21.428 -11.893 1.00 92.50 1741 LEU A C 1
ATOM 13113 O O . LEU A 1 1741 ? -21.703 -21.327 -10.856 1.00 92.50 1741 LEU A O 1
ATOM 13117 N N . VAL A 1 1742 ? -21.479 -21.066 -13.097 1.00 93.88 1742 VAL A N 1
ATOM 13118 C CA . VAL A 1 1742 ? -22.825 -20.558 -13.374 1.00 93.88 1742 VAL A CA 1
ATOM 13119 C C . VAL A 1 1742 ? -23.653 -21.674 -13.987 1.00 93.88 1742 VAL A C 1
ATOM 13121 O O . VAL A 1 1742 ? -23.387 -22.121 -15.105 1.00 93.88 1742 VAL A O 1
ATOM 13124 N N . TRP A 1 1743 ? -24.673 -22.105 -13.259 1.00 92.25 1743 TRP A N 1
ATOM 13125 C CA . TRP A 1 1743 ? -25.603 -23.143 -13.675 1.00 92.25 1743 TRP A CA 1
ATOM 13126 C C . TRP A 1 1743 ? -26.899 -22.511 -14.184 1.00 92.25 1743 TRP A C 1
ATOM 13128 O O . TRP A 1 1743 ? -27.404 -21.555 -13.603 1.00 92.25 1743 TRP A O 1
ATOM 13138 N N . GLU A 1 1744 ? -27.442 -23.054 -15.263 1.00 91.25 1744 GLU A N 1
ATOM 13139 C CA . GLU A 1 1744 ? -28.795 -22.805 -15.751 1.00 91.25 1744 GLU A CA 1
ATOM 13140 C C . GLU A 1 1744 ? -29.755 -23.810 -15.109 1.00 91.25 1744 GLU A C 1
ATOM 13142 O O . GLU A 1 1744 ? -29.409 -24.988 -14.986 1.00 91.25 1744 GLU A O 1
ATOM 13147 N N . VAL A 1 1745 ? -30.935 -23.342 -14.698 1.00 88.88 1745 VAL A N 1
ATOM 13148 C CA . VAL A 1 1745 ? -31.986 -24.134 -14.039 1.00 88.88 1745 VAL A CA 1
ATOM 13149 C C . VAL A 1 1745 ? -33.094 -24.410 -15.069 1.00 88.88 1745 VAL A C 1
ATOM 13151 O O . VAL A 1 1745 ? -33.886 -23.508 -15.355 1.00 88.88 1745 VAL A O 1
ATOM 13154 N N . PRO A 1 1746 ? -33.158 -25.599 -15.703 1.00 73.31 1746 PRO A N 1
ATOM 13155 C CA . PRO A 1 1746 ? -34.110 -25.854 -16.781 1.00 73.31 1746 PRO A CA 1
ATOM 13156 C C . PRO A 1 1746 ? -35.516 -26.126 -16.224 1.00 73.31 1746 PRO A C 1
ATOM 13158 O O . PRO A 1 1746 ? -35.719 -27.109 -15.516 1.00 73.31 1746 PRO A O 1
ATOM 13161 N N . GLY A 1 1747 ? -36.493 -25.284 -16.582 1.00 63.44 1747 GLY A N 1
ATOM 13162 C CA . GLY A 1 1747 ? -37.893 -25.417 -16.139 1.00 63.44 1747 GLY A CA 1
ATOM 13163 C C . GLY A 1 1747 ? -38.651 -24.105 -15.863 1.00 63.44 1747 GLY A C 1
ATOM 13164 O O . GLY A 1 1747 ? -39.726 -24.166 -15.271 1.00 63.44 1747 GLY A O 1
ATOM 13165 N N . LEU A 1 1748 ? -38.105 -22.949 -16.276 1.00 46.84 1748 LEU A N 1
ATOM 13166 C CA . LEU A 1 1748 ? -38.592 -21.568 -16.054 1.00 46.84 1748 LEU A CA 1
ATOM 13167 C C . LEU A 1 1748 ? -38.637 -20.734 -17.355 1.00 46.84 1748 LEU A C 1
ATOM 13169 O O . LEU A 1 1748 ? -38.088 -21.213 -18.369 1.00 46.84 1748 LEU A O 1
#

InterPro domains:
  IPR001680 WD40 repeat [PF00400] (1152-1192)
  IPR001680 WD40 repeat [PF00400] (1198-1229)
  IPR001680 WD40 repeat [PS50082] (696-737)
  IPR001680 WD40 repeat [PS50082] (1431-1472)
  IPR001680 WD40 repeat [SM00320] (398-439)
  IPR001680 WD40 repeat [SM00320] (442-485)
  IPR001680 WD40 repeat [SM00320] (492-532)
  IPR001680 WD40 repeat [SM00320] (607-645)
  IPR001680 WD40 repeat [SM00320] (648-686)
  IPR001680 WD40 repeat [SM00320] (688-728)
  IPR001680 WD40 repeat [SM00320] (731-770)
  IPR001680 WD40 repeat [SM00320] (773-812)
  IPR001680 WD40 repeat [SM00320] (916-955)
  IPR001680 WD40 repeat [SM00320] (960-997)
  IPR001680 WD40 repeat [SM00320] (1147-1192)
  IPR001680 WD40 repeat [SM00320] (1195-1236)
  IPR001680 WD40 repeat [SM00320] (1290-1327)
  IPR001680 WD40 repeat [SM00320] (1330-1367)
  IPR001680 WD40 repeat [SM00320] (1424-1463)
  IPR001680 WD40 repeat [SM00320] (1466-1511)

Secondary structure (DSSP, 8-state):
------SSEEEHHHHHTGGG-SSSEEESEEEEEEETTTTEEEEEEES-SSTTSEEEESSSTTS---B--SEEEEEEEEPTT---EEEEEEEETT--EEEEEEESS-SS-EE-SSEEEEE-----SS--TT--S---TT--EEEEEEEHHHHHHHHHS--EEEEEEEEEESSEEEEEEEEESS-EESS--TTTGGGSSSEEPPTTTSPP--TT--HHHHEEEEEES-----------------------------------------------------SSS------------------------------------------------------S-----------------SSSSSEEEEEEE---TTT----EE-TTSSEEEEEETTEEEEEETTT--EEEE---SS-EEEEEE-TTS-EEEEEESSSS-EEEEEETTT--EEEEEE-SSSEEEEEEE-TTSSEEEEEEE-TTS-EEEEEEE-TTGGGTPPPEEEEEEEESS-EEEEEEETTEEEEEEEEEBTEEEEEEEETTEEEEEEPB-GGGGG-BEEEEEEPPPPTT--S----EEEEEETTSEEEEEETTTTEEEEEEE------SS--S-------S-SSPPEEEEEE-SSEEEEEETTSEEEEEETT-SS-SEEEE-SS-EEEEEE-TTSSEEEEEETTSEEEEEETTT-PEEEEEE--SS-EEEEEE-TTT-EEEEEETTSEEEEEETTT--EEEEEE-SSS-EEEEEE-TTSSEEEEEETTS-EEEEETTTTEEEEEE---SS-EEEEEE-TTSSEEEEEETTS-EEEEE-SSTT--EEEEESS-SPTT----TTSEEE-TTS-EEEEE-SSTTEEEEEETTT--EEEEEEGGGS-TT-SS---EEEEEE--TTT-EEEEEETTS-EEEEETTT--EEEEE-S--SS--S-EEE-TTS-EEEEEETTEEEEEESS-SS-PPPEEEE--SS---EEEE-TTSSEEEEESSSEEEEEE-SPP----PPP--------------------------------------------------------------------GGGGGGS--------------PPPPSS--S-EEEEE----TTSSS-EEE-TTT--EEEEETTEEEEEETTTTEEEEEE--SS-EEEEEE-TTSSEEEEEEPPPSS-SSEEEEEEETTT--EEEEEEEESS-EEEEEE-TTSSEEEEEE-TTT-EEEEEETTTTEEEEEEE-SS-EEEEEEETTEEEEEEEEESSEEEEEEEEEETTEEEEEEEEEEPPGGG-S--EEEEEE-STTEEEEEETTSEEEEEETTTTEEEEEEE--SS-EEEEEEETTEEEEEETTSEEEEEE-TTHHHHHHH-S-----EEEEEEE-SS-EEEEEE-TTSSEEEEEETTTEEEEEETTTTEEEEEEE--SS-EEEEEE-TTSSEEEEEETTSEEEEEETTT--EEEEEE-SS--EEEEEEPPTTSSSGGG-EEEEEETTS-EEEEETTTTEEEEEE---SS-EEEEEE-TTSS-EEEEETTS-EEEE-TTT--EEEEE-TTTT--EEEEEEEE--GGGGTS--SEEEEEEETTSEEEEEEEETTTTEEEEEEEEE--PPS-----SPPPPPEEEEETTEEEEEEEE-SSSS-EEEEEETTTTEEEEEEE-SS-EEEEEE-SSS-EEEEEETTSEEEEEETTT--EEEEE--SS---EEEE-TTSSEEEEEETTEEEEEE-S--

Solvent-accessible surface area (backbone atoms only — not comparable to full-atom values): 97993 Å² total; per-residue (Å²): 131,80,80,68,86,38,82,73,54,30,56,47,46,74,72,51,37,50,93,71,51,77,45,21,38,76,40,61,54,66,46,81,44,74,40,86,84,72,73,39,72,27,41,37,32,45,51,65,82,52,98,60,13,33,44,30,41,34,56,43,90,88,46,64,64,58,43,63,44,41,27,40,38,41,33,34,26,61,38,54,72,38,37,35,40,41,40,33,34,30,25,31,71,86,67,53,62,30,38,40,33,40,18,34,71,43,90,52,77,50,78,57,99,46,36,37,38,39,47,49,82,76,86,71,102,62,92,71,91,86,72,87,54,60,39,50,88,79,58,50,49,31,41,41,37,35,35,50,40,57,48,30,37,74,77,66,72,35,56,56,46,28,43,26,35,40,38,44,32,5,18,32,38,36,64,47,41,35,35,13,75,57,65,63,40,82,72,55,52,90,86,65,40,95,82,54,78,53,44,60,42,51,80,92,72,46,79,82,69,65,96,90,60,64,55,72,81,64,34,46,79,44,63,39,74,70,95,80,77,85,85,87,83,85,92,82,90,82,86,84,84,88,88,81,90,83,86,92,90,91,87,82,88,88,88,86,90,90,86,90,77,82,83,79,89,76,89,76,80,84,75,74,89,79,83,66,58,55,65,88,80,53,44,88,84,77,61,84,88,85,78,81,88,87,66,81,79,90,85,89,79,91,86,82,88,81,90,88,88,87,76,87,89,86,87,83,88,80,91,84,86,82,88,82,91,82,88,81,90,86,87,87,88,84,80,85,87,87,90,86,91,87,89,92,83,94,75,96,69,90,84,72,73,76,44,80,70,42,65,44,87,63,47,74,42,41,36,26,23,68,79,32,38,68,56,42,64,40,71,82,56,55,32,41,40,34,41,35,36,14,27,36,38,36,34,35,66,92,78,67,50,65,46,71,38,80,80,42,80,24,30,45,35,27,61,32,62,21,55,76,60,52,45,33,39,37,29,23,40,63,75,79,11,37,33,39,34,23,35,54,78,83,48,44,75,71,45,69,48,75,51,96,31,33,34,46,60,34,39,25,32,20,37,83,39,37,37,40,36,39,32,26,24,33,93,84,68,47,30,34,40,42,33,31,39,36,74,38,35,96,78,77,42,75,78,41,79,48,26,66,41,76,44,101,54,63,70,58,29,56,42,45,34,74,90,41,78,44,33,32,41,37,31,7,65,40,47,43,33,46,33,37,54,59,90,62,38,59,47,77,44,76,44,55,51,76,90,56,40,80,42,45,32,37,28,62,35,55,61,46,75,65,91,89,63,92,65,89,73,72,58,35,35,40,38,33,12,42,48,12,38,40,38,37,29,35,68,86,78,40,35,64,76,48,77,47,72,45,63,74,80,86,78,87,82,73,96,67,84,80,85,86,79,72,94,54,61,93,22,45,28,28,39,20,45,24,48,45,72,65,33,34,39,38,15,18,58,86,10,35,42,39,32,23,42,79,80,61,84,54,78,77,48,78,46,84,47,102,30,31,23,40,24,38,31,61,29,78,87,59,50,39,34,36,42,25,17,42,57,8,38,34,29,34,36,34,67,83,83,68,47,73,46,81,76,46,61,29,61,70,33,45,35,46,23,61,30,65,38,78,82,81,51,32,37,40,38,23,16,75,66,18,37,39,37,30,29,36,66,87,80,62,42,78,76,47,79,47,77,39,95,92,48,39,43,46,20,40,28,46,42,67,85,52,73,34,38,37,38,20,18,47,66,11,38,38,35,33,34,33,68,90,76,72,41,78,75,48,78,44,74,85,43,91,28,31,25,30,16,43,47,53,32,70,83,38,50,37,37,38,40,33,22,35,71,3,31,39,37,36,26,37,43,82,52,99,79,47,48,78,74,49,76,45,73,69,46,30,19,59,76,54,79,79,13,53,22,32,43,35,60,33,78,83,41,53,38,32,39,34,42,14,55,40,55,29,21,40,32,34,23,34,53,92,75,70,46,82,72,45,77,43,60,50,39,64,74,50,83,86,52,98,58,74,35,29,56,43,19,42,34,58,40,42,69,92,73,43,35,31,37,35,33,27,64,79,16,30,39,41,29,23,35,67,81,79,64,45,78,77,47,75,41,75,77,72,39,96,46,64,40,28,16,57,42,60,39,82,86,47,48,43,35,40,34,24,41,40,41,28,42,33,42,32,70,58,68,57,82,75,80,73,83,61,54,76,47,77,34,41,48,40,54,29,29,33,49,45,70,41,88,83,63,50,30,37,40,40,28,11,48,44,39,39,35,24,38,49,61,51,84,78,88,82,77,82,76,83,87,87,83,88,84,89,81,88,84,87,85,89,80,87,81,90,88,82,85,82,88,88,89,86,84,88,86,87,90,89,92,91,85,83,91,86,89,86,92,90,84,90,82,87,88,82,89,87,83,89,86,85,91,83,89,77,90,80,87,85,87,81,83,85,80,76,84,74,70,71,70,75,62,67,56,51,66,80,91,70,87,71,77,98,64,86,79,72,82,79,72,82,78,69,100,71,88,64,69,60,42,88,61,49,73,51,41,36,49,34,38,19,32,36,34,43,52,56,40,82,90,82,56,51,33,37,35,32,39,41,21,30,43,38,35,40,41,89,90,76,71,52,63,47,77,43,75,81,57,84,24,40,49,23,20,38,30,65,34,78,83,62,54,38,36,39,39,26,19,32,56,31,94,88,40,81,45,11,46,34,41,32,26,37,57,89,78,60,44,75,78,48,79,44,71,88,32,75,28,33,41,55,45,54,42,50,28,72,79,50,53,35,37,40,41,31,26,28,77,88,54,23,33,42,36,35,26,36,58,94,77,65,48,82,60,40,71,50,74,49,94,60,49,62,59,34,74,48,60,38,85,90,38,73,47,32,35,41,38,28,12,61,66,33,44,37,42,34,40,54,51,67,65,83,90,50,49,43,80,45,79,48,80,33,74,64,58,74,92,73,48,100,46,39,32,36,19,57,32,69,41,77,88,56,34,33,38,36,19,18,52,62,5,30,39,37,34,28,35,68,87,75,63,39,73,83,49,70,49,83,74,46,95,28,22,20,50,37,48,45,58,46,92,45,39,36,40,43,21,16,58,78,8,40,40,37,35,28,44,43,64,52,54,76,55,44,79,79,70,58,95,83,72,96,57,70,48,73,77,47,77,48,79,59,87,27,26,32,40,28,64,36,59,41,77,85,66,43,41,32,45,38,32,17,49,34,7,33,35,31,41,38,28,66,83,81,70,44,77,43,77,76,44,67,21,53,65,30,41,50,49,35,74,38,56,45,82,81,58,60,32,35,38,38,28,11,52,59,12,33,42,36,32,27,34,59,87,76,67,46,82,75,45,76,49,78,43,82,99,39,33,23,39,22,53,27,49,47,46,76,61,51,93,50,87,75,72,48,35,37,42,35,22,18,54,77,7,28,40,34,34,29,32,64,77,73,75,32,54,78,48,80,36,68,81,44,92,46,31,26,42,22,37,34,47,41,70,64,43,64,36,31,44,34,22,16,51,56,14,39,38,32,35,29,29,82,90,79,60,50,67,80,50,74,48,59,90,50,73,54,27,28,22,54,29,52,40,68,45,74,43,78,28,66,86,75,75,48,82,31,50,34,37,37,36,42,18,20,63,76,40,34,38,43,31,30,34,22,28,78,90,78,71,44,72,49,83,76,48,79,48,74,56,71,68,66,82,87,75,92,65,96,62,87,75,56,50,21,41,55,42,74,35,74,86,41,92,50,35,34,39,36,37,42,67,46,84,59,43,42,40,40,32,30,29,67,81,76,73,41,77,78,49,75,50,82,43,97,56,57,50,46,21,68,27,67,29,58,80,71,55,34,35,42,35,12,20,66,83,24,31,37,36,42,32,34,73,84,76,76,47,71,52,80,47,75,64,57,62,36,35,17,54,32,40,38,48,41,86,82,37,47,34,37,40,33,26,22,50,34,47,33,45,34,26,35,37,75,89,120

Organism: Homo sapiens (NCBI:txid9606)

Mean predicted aligned error: 22.65 Å